Protein 7P0Z (pdb70)

B-factor: mean 45.53, std 8.08, range [36.7, 69.55]

Organism: Mycobacterium marinum (strain ATCC BAA-535 / M) (NCBI:txid216594)

Radius of gyration: 40.21 Å; Cα contacts (8 Å, |Δi|>4): 2198; chains: 7; bounding box: 88×88×90 Å

Secondary structure (DSSP, 8-state):
---HHHHHHHHHHHTS--PPPP---PPPSSS-HHHHHHHHHHHHHHHHHHHHHHHHHHHHHHHHHHHHHHHHTTS-----HHHHHHHHHHH-TTTTHHHHHHHHHHHHHHHHHHTT-GGGPPPSS--SHHHHHHHHHHHHHHHHHHHHHHHHHHHHHHHHHHHHHHHHHHHHS--HHHHHHHHHHTTSTT-HHHHHHHHHHHHHHHHHHHHHHHHHT-PPP--PPPPPPPP-----/---HHHHHHHHHHHTS--PPPP---PPPSSS-HHHHHHHHHHHHHHHHHHHHHHHHHHHHHHHHHHHHHHHHTTS-----HHHHHHHHHHH-TTTTHHHHHHHHHHHHHHHHHHTT-GGGPPPSS--SHHHHHHHHHHHHHHHHHHHHHHHHHHHHHHHHHHHHHHHHHHHHS--HHHHHHHHHHTTSTT-HHHHHHHHHHHHHHHHHHHHHHHHHT-PPP--PPPPPPPP-----/---HHHHHHHHHHHTS--PPPP---PPPSSS-HHHHHHHHHHHHHHHHHHHHHHHHHHHHHHHHHHHHHHHHTTS-----HHHHHHHHHHH-TTTTHHHHHHHHHHHHHHHHHHTT-GGGPPPSS--SHHHHHHHHHHHHHHHHHHHHHHHHHHHHHHHHHHHHHHHHHHHHS--HHHHHHHHHHTTSTT-HHHHHHHHHHHHHHHHHHHHHHHHHT-PPP--PPPPPPPP-----/---HHHHHHHHHHHTS--PPPP---PPPSSS-HHHHHHHHHHHHHHHHHHHHHHHHHHHHHHHHHHHHHHHHTTS-----HHHHHHHHHHH-TTTTHHHHHHHHHHHHHHHHHHTT-GGGPPPSS--SHHHHHHHHHHHHHHHHHHHHHHHHHHHHHHHHHHHHHHHHHHHHS--HHHHHHHHHHTTSTT-HHHHHHHHHHHHHHHHHHHHHHHHHT-PPP--PPPPPPPP-----/---HHHHHHHHHHHTS--PPPP---PPPSSS-HHHHHHHHHHHHHHHHHHHHHHHHHHHHHHHHHHHHHHHHTTS-----HHHHHHHHHHH-TTTTHHHHHHHHHHHHHHHHHHTT-GGGPPPSS--SHHHHHHHHHHHHHHHHHHHHHHHHHHHHHHHHHHHHHHHHHHHHS--HHHHHHHHHHTTSTT-HHHHHHHHHHHHHHHHHHHHHHHHHT-PPP--PPPPPPPP-----/---HHHHHHHHHHHTS--PPPP---PPPSSS-HHHHHHHHHHHHHHHHHHHHHHHHHHHHHHHHHHHHHHHHTTS-----HHHHHHHHHHH-TTTTHHHHHHHHHHHHHHHHHHTT-GGGPPPSS--SHHHHHHHHHHHHHHHHHHHHHHHHHHHHHHHHHHHHHHHHHHHHS--HHHHHHHHHHTTSTT-HHHHHHHHHHHHHHHHHHHHHHHHHT-PPP--PPPPPPPP-----/---HHHHHHHHHHHTS--PPPP---PPPSSS-HHHHHHHHHHHHHHHHHHHHHHHHHHHHHHHHHHHHHHHHTTS-----HHHHHHHHHHH-TTTTHHHHHHHHHHHHHHHHHHTT-GGGPPPSS--SHHHHHHHHHHHHHHHHHHHHHHHHHHHHHHHHHHHHHHHHHHHHS--HHHHHHHHHHTTSTT-HHHHHHHHHHHHHHHHHHHHHHHHHT-PPP--PPPPPPPP-----

GO terms:
  GO:0005576 extracellular region (C, EXP)

Structure (mmCIF, N/CA/C/O backbone):
data_7P0Z
#
_entry.id   7P0Z
#
loop_
_atom_site.group_PDB
_atom_site.id
_atom_site.type_symbol
_atom_site.label_atom_id
_atom_site.label_alt_id
_atom_site.label_comp_id
_atom_site.label_asym_id
_atom_site.label_entity_id
_atom_site.label_seq_id
_atom_site.pdbx_PDB_ins_code
_atom_site.Cartn_x
_atom_site.Cartn_y
_atom_site.Cartn_z
_atom_site.occupancy
_atom_site.B_iso_or_equiv
_atom_site.auth_seq_id
_atom_site.auth_comp_id
_atom_site.auth_asym_id
_atom_site.auth_atom_id
_atom_site.pdbx_PDB_model_num
ATOM 1 N N . THR A 1 10 ? 116.84500 148.70200 144.03100 1.000 54.36467 8 THR A N 1
ATOM 2 C CA . THR A 1 10 ? 116.03400 147.79700 144.82500 1.000 54.36467 8 THR A CA 1
ATOM 3 C C . THR A 1 10 ? 115.14500 146.98100 143.90600 1.000 54.36467 8 THR A C 1
ATOM 4 O O . THR A 1 10 ? 115.63000 146.17400 143.11700 1.000 54.36467 8 THR A O 1
ATOM 8 N N . VAL A 1 11 ? 113.83700 147.19500 144.01200 1.000 51.01414 9 VAL A N 1
ATOM 9 C CA . VAL A 1 11 ? 112.86100 146.56000 143.13800 1.000 51.01414 9 VAL A CA 1
ATOM 10 C C . VAL A 1 11 ? 112.04900 147.64900 142.46900 1.000 51.01414 9 VAL A C 1
ATOM 11 O O . VAL A 1 11 ? 111.46800 148.50200 143.14800 1.000 51.01414 9 VAL A O 1
ATOM 15 N N . ASP A 1 12 ? 111.98200 147.59700 141.14200 1.000 48.04584 10 ASP A N 1
ATOM 16 C CA . ASP A 1 12 ? 111.24700 148.58700 140.36900 1.000 48.04584 10 ASP A CA 1
ATOM 17 C C . ASP A 1 12 ? 109.80800 148.13700 140.19600 1.000 48.04584 10 ASP A C 1
ATOM 18 O O . ASP A 1 12 ? 109.45900 147.45200 139.24500 1.000 48.04584 10 ASP A O 1
ATOM 23 N N . GLN A 1 13 ? 108.96000 148.55700 141.12800 1.000 46.69574 11 GLN A N 1
ATOM 24 C CA . GLN A 1 13 ? 107.53100 148.33800 140.99600 1.000 46.69574 11 GLN A CA 1
ATOM 25 C C . GLN A 1 13 ? 106.96400 149.00400 139.76200 1.000 46.69574 11 GLN A C 1
ATOM 26 O O . GLN A 1 13 ? 105.99100 148.51000 139.18500 1.000 46.69574 11 GLN A O 1
ATOM 32 N N . GLN A 1 14 ? 107.51700 150.14300 139.36800 1.000 44.84127 12 GLN A N 1
ATOM 33 C CA . GLN A 1 14 ? 106.94200 150.85800 138.24500 1.000 44.84127 12 GLN A CA 1
ATOM 34 C C . GLN A 1 14 ? 107.10200 150.07200 136.95700 1.000 44.84127 12 GLN A C 1
ATOM 35 O O . GLN A 1 14 ? 106.21700 150.09500 136.10000 1.000 44.84127 12 GLN A O 1
ATOM 41 N N . GLU A 1 15 ? 108.21600 149.35800 136.80700 1.000 44.25900 13 GLU A N 1
ATOM 42 C CA . GLU A 1 15 ? 108.36500 148.49000 135.65300 1.000 44.25900 13 GLU A CA 1
ATOM 43 C C . GLU A 1 15 ? 107.27700 147.43300 135.62400 1.000 44.25900 13 GLU A C 1
ATOM 44 O O . GLU A 1 15 ? 106.67800 147.17400 134.57800 1.000 44.25900 13 GLU A O 1
ATOM 50 N N . ILE A 1 16 ? 106.99200 146.82600 136.76600 1.000 43.62938 14 ILE A N 1
ATOM 51 C CA . ILE A 1 16 ? 105.96900 145.79600 136.80400 1.000 43.62938 14 ILE A CA 1
ATOM 52 C C . ILE A 1 16 ? 104.60300 146.37300 136.47000 1.000 43.62938 14 ILE A C 1
ATOM 53 O O . ILE A 1 16 ? 103.83600 145.77100 135.72000 1.000 43.62938 14 ILE A O 1
ATOM 58 N N . LEU A 1 17 ? 104.27000 147.53400 137.01800 1.000 42.77313 15 LEU A N 1
ATOM 59 C CA . LEU A 1 17 ? 102.96400 148.10500 136.72000 1.000 42.77313 15 LEU A CA 1
ATOM 60 C C . LEU A 1 17 ? 102.83600 148.47300 135.25200 1.000 42.77313 15 LEU A C 1
ATOM 61 O O . LEU A 1 17 ? 101.78100 148.26700 134.64100 1.000 42.77313 15 LEU A O 1
ATOM 66 N N . ASN A 1 18 ? 103.89100 149.02300 134.66800 1.000 41.63215 16 ASN A N 1
ATOM 67 C CA . ASN A 1 18 ? 103.84300 149.34200 133.25400 1.000 41.63215 16 ASN A CA 1
ATOM 68 C C . ASN A 1 18 ? 103.66900 148.08800 132.41600 1.000 41.63215 16 ASN A C 1
ATOM 69 O O . ASN A 1 18 ? 102.91100 148.08300 131.44400 1.000 41.63215 16 ASN A O 1
ATOM 74 N N . ARG A 1 19 ? 104.35300 147.01500 132.78300 1.000 40.48376 17 ARG A N 1
ATOM 75 C CA . ARG A 1 19 ? 104.20500 145.77500 132.04400 1.000 40.48376 17 ARG A CA 1
ATOM 76 C C . ARG A 1 19 ? 102.80800 145.20300 132.20400 1.000 40.48376 17 ARG A C 1
ATOM 77 O O . ARG A 1 19 ? 102.26600 144.61100 131.27000 1.000 40.48376 17 ARG A O 1
ATOM 85 N N . ALA A 1 20 ? 102.20900 145.36900 133.37800 1.000 41.14127 18 ALA A N 1
ATOM 86 C CA . ALA A 1 20 ? 100.84000 144.91400 133.57200 1.000 41.14127 18 ALA A CA 1
ATOM 87 C C . ALA A 1 20 ? 99.87700 145.66400 132.67200 1.000 41.14127 18 ALA A C 1
ATOM 88 O O . ALA A 1 20 ? 98.97700 145.06600 132.08100 1.000 41.14127 18 ALA A O 1
ATOM 90 N N . ASP A 1 21 ? 100.04200 146.97200 132.55300 1.000 41.58843 19 ASP A N 1
ATOM 91 C CA . ASP A 1 21 ? 99.17800 147.68300 131.62300 1.000 41.58843 19 ASP A CA 1
ATOM 92 C C . ASP A 1 21 ? 99.45100 147.28600 130.18400 1.000 41.58843 19 ASP A C 1
ATOM 93 O O . ASP A 1 21 ? 98.52300 147.21700 129.38100 1.000 41.58843 19 ASP A O 1
ATOM 98 N N . GLU A 1 22 ? 100.70100 147.00900 129.84400 1.000 41.12099 20 GLU A N 1
ATOM 99 C CA . GLU A 1 22 ? 101.02000 146.63700 128.47900 1.000 41.12099 20 GLU A CA 1
ATOM 100 C C . GLU A 1 22 ? 100.47200 145.26600 128.11000 1.000 41.12099 20 GLU A C 1
ATOM 101 O O . GLU A 1 22 ? 100.13200 145.03000 126.95000 1.000 41.12099 20 GLU A O 1
ATOM 107 N N . VAL A 1 23 ? 100.37700 144.35300 129.06600 1.000 41.02301 21 VAL A N 1
ATOM 108 C CA . VAL A 1 23 ? 100.05600 142.99400 128.68400 1.000 41.02301 21 VAL A CA 1
ATOM 109 C C . VAL A 1 23 ? 98.56700 142.83000 128.42900 1.000 41.02301 21 VAL A C 1
ATOM 110 O O . VAL A 1 23 ? 98.16200 141.96000 127.66000 1.000 41.02301 21 VAL A O 1
ATOM 114 N N . GLU A 1 24 ? 97.72800 143.64700 129.05000 1.000 41.01280 22 GLU A N 1
ATOM 115 C CA . GLU A 1 24 ? 96.29700 143.54300 128.86100 1.000 41.01280 22 GLU A CA 1
ATOM 116 C C . GLU A 1 24 ? 95.75400 144.62000 127.94300 1.000 41.01280 22 GLU A C 1
ATOM 117 O O . GLU A 1 24 ? 94.54200 144.79300 127.86600 1.000 41.01280 22 GLU A O 1
ATOM 123 N N . ALA A 1 25 ? 96.61100 145.35200 127.25600 1.000 40.55935 23 ALA A N 1
ATOM 124 C CA . ALA A 1 25 ? 96.11800 146.27200 126.25600 1.000 40.55935 23 ALA A CA 1
ATOM 125 C C . ALA A 1 25 ? 95.45600 145.47900 125.13600 1.000 40.55935 23 ALA A C 1
ATOM 126 O O . ALA A 1 25 ? 95.82700 144.33700 124.88500 1.000 40.55935 23 ALA A O 1
ATOM 128 N N . PRO A 1 26 ? 94.45500 146.04000 124.47100 1.000 39.62088 24 PRO A N 1
ATOM 129 C CA . PRO A 1 26 ? 93.79400 145.29700 123.39700 1.000 39.62088 24 PRO A CA 1
ATOM 130 C C . PRO A 1 26 ? 94.76700 144.90800 122.30500 1.000 39.62088 24 PRO A C 1
ATOM 131 O O . PRO A 1 26 ? 95.65400 145.67000 121.94100 1.000 39.62088 24 PRO A O 1
ATOM 135 N N . MET A 1 27 ? 94.60300 143.70800 121.79400 1.000 40.31943 25 MET A N 1
ATOM 136 C CA . MET A 1 27 ? 95.34900 143.28900 120.62800 1.000 40.31943 25 MET A CA 1
ATOM 137 C C . MET A 1 27 ? 94.56100 143.66100 119.38500 1.000 40.31943 25 MET A C 1
ATOM 138 O O . MET A 1 27 ? 93.55800 144.36800 119.44700 1.000 40.31943 25 MET A O 1
ATOM 143 N N . ALA A 1 28 ? 95.02000 143.19600 118.23900 1.000 37.89151 26 ALA A N 1
ATOM 144 C CA . ALA A 1 28 ? 94.33900 143.49000 116.99300 1.000 37.89151 26 ALA A CA 1
ATOM 145 C C . ALA A 1 28 ? 92.92800 142.93400 117.02200 1.000 37.89151 26 ALA A C 1
ATOM 146 O O . ALA A 1 28 ? 92.64700 141.93200 117.67000 1.000 37.89151 26 ALA A O 1
ATOM 148 N N . THR A 1 29 ? 92.04400 143.60400 116.35200 1.000 37.12919 27 THR A N 1
ATOM 149 C CA . THR A 1 29 ? 90.69000 143.10000 116.23200 1.000 37.12919 27 THR A CA 1
ATOM 150 C C . THR A 1 29 ? 90.61300 142.11700 115.07700 1.000 37.12919 27 THR A C 1
ATOM 151 O O . THR A 1 29 ? 91.07600 142.42600 113.98200 1.000 37.12919 27 THR A O 1
ATOM 155 N N . PRO A 1 30 ? 90.06700 140.93100 115.28600 1.000 36.86403 28 PRO A N 1
ATOM 156 C CA . PRO A 1 30 ? 89.94900 139.96600 114.19900 1.000 36.86403 28 PRO A CA 1
ATOM 157 C C . PRO A 1 30 ? 88.92900 140.41800 113.17300 1.000 36.86403 28 PRO A C 1
ATOM 158 O O . PRO A 1 30 ? 88.04600 141.22500 113.48000 1.000 36.86403 28 PRO A O 1
ATOM 162 N N . PRO A 1 31 ? 89.01500 139.92400 111.94600 1.000 37.61698 29 PRO A N 1
ATOM 163 C CA . PRO A 1 31 ? 88.01600 140.28800 110.93900 1.000 37.61698 29 PRO A CA 1
ATOM 164 C C . PRO A 1 31 ? 86.66300 139.70200 111.27300 1.000 37.61698 29 PRO A C 1
ATOM 165 O O . PRO A 1 31 ? 86.55500 138.68000 111.94400 1.000 37.61698 29 PRO A O 1
ATOM 169 N N . THR A 1 32 ? 85.62100 140.35800 110.79600 1.000 38.22851 30 THR A N 1
ATOM 170 C CA . THR A 1 32 ? 84.27200 139.89300 111.04300 1.000 38.22851 30 THR A CA 1
ATOM 171 C C . THR A 1 32 ? 83.48400 139.62300 109.78300 1.000 38.22851 30 THR A C 1
ATOM 172 O O . THR A 1 32 ? 82.28700 139.36600 109.87200 1.000 38.22851 30 THR A O 1
ATOM 176 N N . ASP A 1 33 ? 84.09800 139.67600 108.62000 1.000 39.70395 31 ASP A N 1
ATOM 177 C CA . ASP A 1 33 ? 83.32300 139.51400 107.41100 1.000 39.70395 31 ASP A CA 1
ATOM 178 C C . ASP A 1 33 ? 82.99100 138.05300 107.17900 1.000 39.70395 31 ASP A C 1
ATOM 179 O O . ASP A 1 33 ? 83.73500 137.15700 107.55900 1.000 39.70395 31 ASP A O 1
ATOM 184 N N . VAL A 1 34 ? 81.85300 137.81600 106.55000 1.000 39.88779 32 VAL A N 1
ATOM 185 C CA . VAL A 1 34 ? 81.30900 136.47500 106.39500 1.000 39.88779 32 VAL A CA 1
ATOM 186 C C . VAL A 1 34 ? 81.55500 136.02800 104.96300 1.000 39.88779 32 VAL A C 1
ATOM 187 O O . VAL A 1 34 ? 81.07900 136.68800 104.03600 1.000 39.88779 32 VAL A O 1
ATOM 191 N N . PRO A 1 35 ? 82.28300 134.94300 104.74000 1.000 40.30145 33 PRO A N 1
ATOM 192 C CA . PRO A 1 35 ? 82.61500 134.53400 103.37300 1.000 40.30145 33 PRO A CA 1
ATOM 193 C C . PRO A 1 35 ? 81.44300 133.82400 102.71000 1.000 40.30145 33 PRO A C 1
ATOM 194 O O . PRO A 1 35 ? 80.81400 132.95400 103.30600 1.000 40.30145 33 PRO A O 1
ATOM 198 N N . GLN A 1 36 ? 81.15400 134.19300 101.47600 1.000 41.27780 34 GLN A N 1
ATOM 199 C CA . GLN A 1 36 ? 80.06100 133.58200 100.73800 1.000 41.27780 34 GLN A CA 1
ATOM 200 C C . GLN A 1 36 ? 80.55000 132.42500 99.88900 1.000 41.27780 34 GLN A C 1
ATOM 201 O O . GLN A 1 36 ? 81.73600 132.28100 99.61100 1.000 41.27780 34 GLN A O 1
ATOM 207 N N . ALA A 1 37 ? 79.61400 131.59600 99.48800 1.000 42.69024 35 ALA A N 1
ATOM 208 C CA . ALA A 1 37 ? 79.93500 130.46500 98.64000 1.000 42.69024 35 ALA A CA 1
ATOM 209 C C . ALA A 1 37 ? 80.42000 130.95800 97.28900 1.000 42.69024 35 ALA A C 1
ATOM 210 O O . ALA A 1 37 ? 79.81400 131.85900 96.71000 1.000 42.69024 35 ALA A O 1
ATOM 212 N N . PRO A 1 38 ? 81.51500 130.42200 96.77500 1.000 43.71812 36 PRO A N 1
ATOM 213 C CA . PRO A 1 38 ? 82.02100 130.88600 95.48100 1.000 43.71812 36 PRO A CA 1
ATOM 214 C C . PRO A 1 38 ? 81.09300 130.59000 94.31800 1.000 43.71812 36 PRO A C 1
ATOM 215 O O . PRO A 1 38 ? 81.10600 131.32900 93.33200 1.000 43.71812 36 PRO A O 1
ATOM 219 N N . SER A 1 39 ? 80.29000 129.53900 94.39700 1.000 44.76408 37 SER A N 1
ATOM 220 C CA . SER A 1 39 ? 79.41500 129.15800 93.31000 1.000 44.76408 37 SER A CA 1
ATOM 221 C C . SER A 1 39 ? 78.08700 128.73500 93.90500 1.000 44.76408 37 SER A C 1
ATOM 222 O O . SER A 1 39 ? 77.79200 129.02100 95.06400 1.000 44.76408 37 SER A O 1
ATOM 225 N N . GLY A 1 40 ? 77.27500 128.06200 93.09900 1.000 44.79360 38 GLY A N 1
ATOM 226 C CA . GLY A 1 40 ? 76.01500 127.52300 93.54000 1.000 44.79360 38 GLY A CA 1
ATOM 227 C C . GLY A 1 40 ? 76.05500 126.07000 93.90500 1.000 44.79360 38 GLY A C 1
ATOM 228 O O . GLY A 1 40 ? 75.04000 125.52600 94.33800 1.000 44.79360 38 GLY A O 1
ATOM 229 N N . LEU A 1 41 ? 77.19700 125.42100 93.76200 1.000 44.45598 39 LEU A N 1
ATOM 230 C CA . LEU A 1 41 ? 77.30000 124.02100 94.11700 1.000 44.45598 39 LEU A CA 1
ATOM 231 C C . LEU A 1 41 ? 77.09000 123.81500 95.60800 1.000 44.45598 39 LEU A C 1
ATOM 232 O O . LEU A 1 41 ? 77.36100 124.69100 96.42400 1.000 44.45598 39 LEU A O 1
ATOM 237 N N . THR A 1 42 ? 76.57600 122.64600 95.96000 1.000 43.10367 40 THR A N 1
ATOM 238 C CA . THR A 1 42 ? 76.27800 122.38100 97.35700 1.000 43.10367 40 THR A CA 1
ATOM 239 C C . THR A 1 42 ? 77.55400 122.25000 98.17700 1.000 43.10367 40 THR A C 1
ATOM 240 O O . THR A 1 42 ? 77.60400 122.68300 99.33200 1.000 43.10367 40 THR A O 1
ATOM 244 N N . ALA A 1 43 ? 78.60000 121.67500 97.59600 1.000 42.56201 41 ALA A N 1
ATOM 245 C CA . ALA A 1 43 ? 79.85800 121.56600 98.31000 1.000 42.56201 41 ALA A CA 1
ATOM 246 C C . ALA A 1 43 ? 80.45000 122.93800 98.57500 1.000 42.56201 41 ALA A C 1
ATOM 247 O O . ALA A 1 43 ? 81.08700 123.15900 99.60500 1.000 42.56201 41 ALA A O 1
ATOM 249 N N . ALA A 1 44 ? 80.25100 123.87100 97.65400 1.000 43.21139 42 ALA A N 1
ATOM 250 C CA . ALA A 1 44 ? 80.73300 125.22300 97.87700 1.000 43.21139 42 ALA A CA 1
ATOM 251 C C . ALA A 1 44 ? 80.02000 125.87100 99.04700 1.000 43.21139 42 ALA A C 1
ATOM 252 O O . ALA A 1 44 ? 80.63900 126.56300 99.85600 1.000 43.21139 42 ALA A O 1
ATOM 254 N N . ASN A 1 45 ? 78.71500 125.67400 99.14600 1.000 43.03542 43 ASN A N 1
ATOM 255 C CA . ASN A 1 45 ? 77.98900 126.23800 100.26500 1.000 43.03542 43 ASN A CA 1
ATOM 256 C C . ASN A 1 45 ? 78.44200 125.61000 101.56900 1.000 43.03542 43 ASN A C 1
ATOM 257 O O . ASN A 1 45 ? 78.59500 126.29900 102.58000 1.000 43.03542 43 ASN A O 1
ATOM 262 N N . ASN A 1 46 ? 78.67200 124.30300 101.55700 1.000 42.68555 44 ASN A N 1
ATOM 263 C CA . ASN A 1 46 ? 79.21300 123.63900 102.73000 1.000 42.68555 44 ASN A CA 1
ATOM 264 C C . ASN A 1 46 ? 80.55000 124.22500 103.12700 1.000 42.68555 44 ASN A C 1
ATOM 265 O O . ASN A 1 46 ? 80.81500 124.42900 104.31000 1.000 42.68555 44 ASN A O 1
ATOM 270 N N . ALA A 1 47 ? 81.41600 124.46900 102.15500 1.000 41.94531 45 ALA A N 1
ATOM 271 C CA . ALA A 1 47 ? 82.72600 125.01200 102.45600 1.000 41.94531 45 ALA A CA 1
ATOM 272 C C . ALA A 1 47 ? 82.61900 126.40500 103.04800 1.000 41.94531 45 ALA A C 1
ATOM 273 O O . ALA A 1 47 ? 83.31700 126.73800 104.00900 1.000 41.94531 45 ALA A O 1
ATOM 275 N N . ALA A 1 48 ? 81.75200 127.23300 102.48800 1.000 41.87135 46 ALA A N 1
ATOM 276 C CA . ALA A 1 48 ? 81.58900 128.57000 103.02800 1.000 41.87135 46 ALA A CA 1
ATOM 277 C C . ALA A 1 48 ? 81.06400 128.52000 104.45100 1.000 41.87135 46 ALA A C 1
ATOM 278 O O . ALA A 1 48 ? 81.50100 129.28700 105.31000 1.000 41.87135 46 ALA A O 1
ATOM 280 N N . GLU A 1 49 ? 80.13000 127.62200 104.72100 1.000 41.72646 47 GLU A N 1
ATOM 281 C CA . GLU A 1 49 ? 79.60700 127.53200 106.07000 1.000 41.72646 47 GLU A CA 1
ATOM 282 C C . GLU A 1 49 ? 80.64200 126.98400 107.03700 1.000 41.72646 47 GLU A C 1
ATOM 283 O O . GLU A 1 49 ? 80.72000 127.43100 108.18200 1.000 41.72646 47 GLU A O 1
ATOM 289 N N . GLN A 1 50 ? 81.45000 126.02800 106.59600 1.000 39.66808 48 GLN A N 1
ATOM 290 C CA . GLN A 1 50 ? 82.53900 125.54400 107.42700 1.000 39.66808 48 GLN A CA 1
ATOM 291 C C . GLN A 1 50 ? 83.49700 126.66900 107.77900 1.000 39.66808 48 GLN A C 1
ATOM 292 O O . GLN A 1 50 ? 83.91400 126.79700 108.93100 1.000 39.66808 48 GLN A O 1
ATOM 298 N N . LEU A 1 51 ? 83.84100 127.50400 106.80100 1.000 39.88554 49 LEU A N 1
ATOM 299 C CA . LEU A 1 51 ? 84.70100 128.64700 107.06800 1.000 39.88554 49 LEU A CA 1
ATOM 300 C C . LEU A 1 51 ? 84.06300 129.61900 108.04000 1.000 39.88554 49 LEU A C 1
ATOM 301 O O . LEU A 1 51 ? 84.73400 130.13600 108.93400 1.000 39.88554 49 LEU A O 1
ATOM 306 N N . ALA A 1 52 ? 82.78100 129.90400 107.87200 1.000 39.21779 50 ALA A N 1
ATOM 307 C CA . ALA A 1 52 ? 82.13300 130.83300 108.78200 1.000 39.21779 50 ALA A CA 1
ATOM 308 C C . ALA A 1 52 ? 82.16000 130.30800 110.20700 1.000 39.21779 50 ALA A C 1
ATOM 309 O O . ALA A 1 52 ? 82.44000 131.05500 111.15100 1.000 39.21779 50 ALA A O 1
ATOM 311 N N . VAL A 1 53 ? 81.89500 129.01800 110.37800 1.000 39.83299 51 VAL A N 1
ATOM 312 C CA . VAL A 1 53 ? 81.89100 128.43600 111.70900 1.000 39.83299 51 VAL A CA 1
ATOM 313 C C . VAL A 1 53 ? 83.28700 128.44800 112.30800 1.000 39.83299 51 VAL A C 1
ATOM 314 O O . VAL A 1 53 ? 83.46500 128.75900 113.49000 1.000 39.83299 51 VAL A O 1
ATOM 318 N N . SER A 1 54 ? 84.29400 128.10900 111.51700 1.000 39.38447 52 SER A N 1
ATOM 319 C CA . SER A 1 54 ? 85.65700 128.14700 112.02000 1.000 39.38447 52 SER A CA 1
ATOM 320 C C . SER A 1 54 ? 86.05300 129.55400 112.43700 1.000 39.38447 52 SER A C 1
ATOM 321 O O . SER A 1 54 ? 86.72000 129.74200 113.45800 1.000 39.38447 52 SER A O 1
ATOM 324 N N . ALA A 1 55 ? 85.65000 130.55500 111.66100 1.000 39.22388 53 ALA A N 1
ATOM 325 C CA . ALA A 1 55 ? 85.95400 131.92800 112.02500 1.000 39.22388 53 ALA A CA 1
ATOM 326 C C . ALA A 1 55 ? 85.29500 132.31400 113.34000 1.000 39.22388 53 ALA A C 1
ATOM 327 O O . ALA A 1 55 ? 85.93100 132.92300 114.20700 1.000 39.22388 53 ALA A O 1
ATOM 329 N N . ASP A 1 56 ? 84.02100 131.97100 113.50100 1.000 40.46446 54 ASP A N 1
ATOM 330 C CA . ASP A 1 56 ? 83.34000 132.22900 114.76200 1.000 40.46446 54 ASP A CA 1
ATOM 331 C C . ASP A 1 56 ? 84.05200 131.56600 115.93200 1.000 40.46446 54 ASP A C 1
ATOM 332 O O . ASP A 1 56 ? 84.20100 132.16400 117.00300 1.000 40.46446 54 ASP A O 1
ATOM 337 N N . ASN A 1 57 ? 84.49700 130.33700 115.74900 1.000 40.39701 55 ASN A N 1
ATOM 338 C CA . ASN A 1 57 ? 85.12900 129.63500 116.85100 1.000 40.39701 55 ASN A CA 1
ATOM 339 C C . ASN A 1 57 ? 86.46500 130.26100 117.21400 1.000 40.39701 55 ASN A C 1
ATOM 340 O O . ASN A 1 57 ? 86.81600 130.36300 118.39800 1.000 40.39701 55 ASN A O 1
ATOM 345 N N . VAL A 1 58 ? 87.20900 130.71300 116.21500 1.000 39.00188 56 VAL A N 1
ATOM 346 C CA . VAL A 1 58 ? 88.46300 131.39100 116.49100 1.000 39.00188 56 VAL A CA 1
ATOM 347 C C . VAL A 1 58 ? 88.21600 132.69600 117.24000 1.000 39.00188 56 VAL A C 1
ATOM 348 O O . VAL A 1 58 ? 88.93500 133.02800 118.18700 1.000 39.00188 56 VAL A O 1
ATOM 352 N N . ARG A 1 59 ? 87.19100 133.44400 116.84600 1.000 38.61355 57 ARG A N 1
ATOM 353 C CA . ARG A 1 59 ? 86.89800 134.68900 117.54600 1.000 38.61355 57 ARG A CA 1
ATOM 354 C C . ARG A 1 59 ? 86.53500 134.43300 119.00500 1.000 38.61355 57 ARG A C 1
ATOM 355 O O . ARG A 1 59 ? 86.96300 135.16600 119.91100 1.000 38.61355 57 ARG A O 1
ATOM 363 N N . LEU A 1 60 ? 85.76600 133.37900 119.24900 1.000 39.00646 58 LEU A N 1
ATOM 364 C CA . LEU A 1 60 ? 85.41200 133.00700 120.60800 1.000 39.00646 58 LEU A CA 1
ATOM 365 C C . LEU A 1 60 ? 86.64400 132.70900 121.45600 1.000 39.00646 58 LEU A C 1
ATOM 366 O O . LEU A 1 60 ? 86.77800 133.18700 122.59400 1.000 39.00646 58 LEU A O 1
ATOM 371 N N . TYR A 1 61 ? 87.56300 131.92100 120.92500 1.000 38.93122 59 TYR A N 1
ATOM 372 C CA . TYR A 1 61 ? 88.74200 131.62900 121.72200 1.000 38.93122 59 TYR A CA 1
ATOM 373 C C . TYR A 1 61 ? 89.62900 132.85000 121.91000 1.000 38.93122 59 TYR A C 1
ATOM 374 O O . TYR A 1 61 ? 90.36700 132.93500 122.89400 1.000 38.93122 59 TYR A O 1
ATOM 383 N N . LEU A 1 62 ? 89.58100 133.79800 120.98600 1.000 38.88458 60 LEU A N 1
ATOM 384 C CA . LEU A 1 62 ? 90.32300 135.02500 121.20200 1.000 38.88458 60 LEU A CA 1
ATOM 385 C C . LEU A 1 62 ? 89.77700 135.78100 122.39900 1.000 38.88458 60 LEU A C 1
ATOM 386 O O . LEU A 1 62 ? 90.54000 136.35100 123.18300 1.000 38.88458 60 LEU A O 1
ATOM 391 N N . GLN A 1 63 ? 88.46100 135.79200 122.56300 1.000 39.78364 61 GLN A N 1
ATOM 392 C CA . GLN A 1 63 ? 87.90100 136.39900 123.76700 1.000 39.78364 61 GLN A CA 1
ATOM 393 C C . GLN A 1 63 ? 88.35200 135.67000 125.02700 1.000 39.78364 61 GLN A C 1
ATOM 394 O O . GLN A 1 63 ? 88.61500 136.29500 126.06700 1.000 39.78364 61 GLN A O 1
ATOM 400 N N . ALA A 1 64 ? 88.46800 134.35300 124.95500 1.000 39.35364 62 ALA A N 1
ATOM 401 C CA . ALA A 1 64 ? 88.99800 133.63500 126.11100 1.000 39.35364 62 ALA A CA 1
ATOM 402 C C . ALA A 1 64 ? 90.41900 134.08800 126.44800 1.000 39.35364 62 ALA A C 1
ATOM 403 O O . ALA A 1 64 ? 90.75500 134.32400 127.61700 1.000 39.35364 62 ALA A O 1
ATOM 405 N N . GLY A 1 65 ? 91.27000 134.20000 125.43400 1.000 40.08749 63 GLY A N 1
ATOM 406 C CA . GLY A 1 65 ? 92.62900 134.65500 125.67400 1.000 40.08749 63 GLY A CA 1
ATOM 407 C C . GLY A 1 65 ? 92.67400 136.05200 126.26200 1.000 40.08749 63 GLY A C 1
ATOM 408 O O . GLY A 1 65 ? 93.52900 136.36900 127.09200 1.000 40.08749 63 GLY A O 1
ATOM 409 N N . GLU A 1 66 ? 91.75300 136.90200 125.83800 1.000 41.04910 64 GLU A N 1
ATOM 410 C CA . GLU A 1 66 ? 91.66300 138.23000 126.41500 1.000 41.04910 64 GLU A CA 1
ATOM 411 C C . GLU A 1 66 ? 91.39200 138.16600 127.91300 1.000 41.04910 64 GLU A C 1
ATOM 412 O O . GLU A 1 66 ? 91.99800 138.90700 128.70100 1.000 41.04910 64 GLU A O 1
ATOM 418 N N . ARG A 1 67 ? 90.49600 137.27900 128.33100 1.000 40.02750 65 ARG A N 1
ATOM 419 C CA . ARG A 1 67 ? 90.28500 137.14200 129.76500 1.000 40.02750 65 ARG A CA 1
ATOM 420 C C . ARG A 1 67 ? 91.54500 136.66100 130.47300 1.000 40.02750 65 ARG A C 1
ATOM 421 O O . ARG A 1 67 ? 91.87100 137.12800 131.57400 1.000 40.02750 65 ARG A O 1
ATOM 429 N N . GLU A 1 68 ? 92.25600 135.71600 129.87600 1.000 40.83487 66 GLU A N 1
ATOM 430 C CA . GLU A 1 68 ? 93.47700 135.25600 130.52400 1.000 40.83487 66 GLU A CA 1
ATOM 431 C C . GLU A 1 68 ? 94.48100 136.38700 130.68300 1.000 40.83487 66 GLU A C 1
ATOM 432 O O . GLU A 1 68 ? 95.20300 136.45300 131.68000 1.000 40.83487 66 GLU A O 1
ATOM 438 N N . ARG A 1 69 ? 94.53900 137.29000 129.72100 1.000 40.41112 67 ARG A N 1
ATOM 439 C CA . ARG A 1 69 ? 95.47900 138.38900 129.85700 1.000 40.41112 67 ARG A CA 1
ATOM 440 C C . ARG A 1 69 ? 95.04600 139.36900 130.93900 1.000 40.41112 67 ARG A C 1
ATOM 441 O O . ARG A 1 69 ? 95.89200 139.92500 131.64300 1.000 40.41112 67 ARG A O 1
ATOM 449 N N . GLN A 1 70 ? 93.74500 139.58700 131.11200 1.000 40.50832 68 GLN A N 1
ATOM 450 C CA . GLN A 1 70 ? 93.33700 140.40200 132.25100 1.000 40.50832 68 GLN A CA 1
ATOM 451 C C . GLN A 1 70 ? 93.75600 139.77200 133.56400 1.000 40.50832 68 GLN A C 1
ATOM 452 O O . GLN A 1 70 ? 94.20900 140.46400 134.48000 1.000 40.50832 68 GLN A O 1
ATOM 458 N N . ARG A 1 71 ? 93.57700 138.46600 133.69100 1.000 40.15599 69 ARG A N 1
ATOM 459 C CA . ARG A 1 71 ? 93.95600 137.82900 134.94000 1.000 40.15599 69 ARG A CA 1
ATOM 460 C C . ARG A 1 71 ? 95.45300 137.90200 135.16400 1.000 40.15599 69 ARG A C 1
ATOM 461 O O . ARG A 1 71 ? 95.90900 138.09900 136.29300 1.000 40.15599 69 ARG A O 1
ATOM 469 N N . LEU A 1 72 ? 96.23300 137.76200 134.10400 1.000 40.40633 70 LEU A N 1
ATOM 470 C CA . LEU A 1 72 ? 97.67200 137.89000 134.24200 1.000 40.40633 70 LEU A CA 1
ATOM 471 C C . LEU A 1 72 ? 98.06500 139.29300 134.68400 1.000 40.40633 70 LEU A C 1
ATOM 472 O O . LEU A 1 72 ? 98.95600 139.46200 135.51900 1.000 40.40633 70 LEU A O 1
ATOM 477 N N . ALA A 1 73 ? 97.41300 140.31200 134.13700 1.000 40.51125 71 ALA A N 1
ATOM 478 C CA . ALA A 1 73 ? 97.70000 141.67300 134.56800 1.000 40.51125 71 ALA A CA 1
ATOM 479 C C . ALA A 1 73 ? 97.34700 141.87800 136.03500 1.000 40.51125 71 ALA A C 1
ATOM 480 O O . ALA A 1 73 ? 98.07800 142.54700 136.77300 1.000 40.51125 71 ALA A O 1
ATOM 482 N N . THR A 1 74 ? 96.22900 141.31300 136.47500 1.000 40.28076 72 THR A N 1
ATOM 483 C CA . THR A 1 74 ? 95.89400 141.39100 137.88600 1.000 40.28076 72 THR A CA 1
ATOM 484 C C . THR A 1 74 ? 96.95000 140.71900 138.74800 1.000 40.28076 72 THR A C 1
ATOM 485 O O . THR A 1 74 ? 97.34600 141.25700 139.78600 1.000 40.28076 72 THR A O 1
ATOM 489 N N . SER A 1 75 ? 97.41900 139.55000 138.34100 1.000 40.25191 73 SER A N 1
ATOM 490 C CA . SER A 1 75 ? 98.45100 138.89200 139.12600 1.000 40.25191 73 SER A CA 1
ATOM 491 C C . SER A 1 75 ? 99.72300 139.72200 139.17600 1.000 40.25191 73 SER A C 1
ATOM 492 O O . SER A 1 75 ? 100.40500 139.75800 140.20100 1.000 40.25191 73 SER A O 1
ATOM 495 N N . LEU A 1 76 ? 100.06700 140.38300 138.07900 1.000 40.56816 74 LEU A N 1
ATOM 496 C CA . LEU A 1 76 ? 101.24500 141.23400 138.09600 1.000 40.56816 74 LEU A CA 1
ATOM 497 C C . LEU A 1 76 ? 101.07200 142.40200 139.04800 1.000 40.56816 74 LEU A C 1
ATOM 498 O O . LEU A 1 76 ? 102.01200 142.78900 139.73700 1.000 40.56816 74 LEU A O 1
ATOM 503 N N . ARG A 1 77 ? 99.88800 142.99500 139.08100 1.000 40.80205 75 ARG A N 1
ATOM 504 C CA . ARG A 1 77 ? 99.66700 144.09500 140.00600 1.000 40.80205 75 ARG A CA 1
ATOM 505 C C . ARG A 1 77 ? 99.75400 143.63300 141.44800 1.000 40.80205 75 ARG A C 1
ATOM 506 O O . ARG A 1 77 ? 100.29300 144.34200 142.30000 1.000 40.80205 75 ARG A O 1
ATOM 514 N N . ASN A 1 78 ? 99.25000 142.44500 141.74100 1.000 41.06635 76 ASN A N 1
ATOM 515 C CA . ASN A 1 78 ? 99.40200 141.92500 143.09000 1.000 41.06635 76 ASN A CA 1
ATOM 516 C C . ASN A 1 78 ? 100.86800 141.69500 143.42600 1.000 41.06635 76 ASN A C 1
ATOM 517 O O . ASN A 1 78 ? 101.34400 142.06300 144.51000 1.000 41.06635 76 ASN A O 1
ATOM 522 N N . ALA A 1 79 ? 101.60300 141.09900 142.49900 1.000 41.52180 77 ALA A N 1
ATOM 523 C CA . ALA A 1 79 ? 103.01800 140.86900 142.72200 1.000 41.52180 77 ALA A CA 1
ATOM 524 C C . ALA A 1 79 ? 103.75600 142.17700 142.95300 1.000 41.52180 77 ALA A C 1
ATOM 525 O O . ALA A 1 79 ? 104.71000 142.23200 143.72700 1.000 41.52180 77 ALA A O 1
ATOM 527 N N . ALA A 1 80 ? 103.34500 143.23200 142.26800 1.000 43.03069 78 ALA A N 1
ATOM 528 C CA . ALA A 1 80 ? 103.94100 144.53200 142.50500 1.000 43.03069 78 ALA A CA 1
ATOM 529 C C . ALA A 1 80 ? 103.60200 145.04500 143.89300 1.000 43.03069 78 ALA A C 1
ATOM 530 O O . ALA A 1 80 ? 104.46000 145.59300 144.58400 1.000 43.03069 78 ALA A O 1
ATOM 532 N N . ALA A 1 81 ? 102.36000 144.86500 144.32200 1.000 43.81298 79 ALA A N 1
ATOM 533 C CA . ALA A 1 81 ? 101.97700 145.29300 145.65200 1.000 43.81298 79 ALA A CA 1
ATOM 534 C C . ALA A 1 81 ? 102.70600 144.52600 146.73300 1.000 43.81298 79 ALA A C 1
ATOM 535 O O . ALA A 1 81 ? 102.67700 144.94400 147.88800 1.000 43.81298 79 ALA A O 1
ATOM 537 N N . ALA A 1 82 ? 103.36100 143.42600 146.39500 1.000 43.66411 80 ALA A N 1
ATOM 538 C CA . ALA A 1 82 ? 104.16500 142.74000 147.39400 1.000 43.66411 80 ALA A CA 1
ATOM 539 C C . ALA A 1 82 ? 105.31900 143.57700 147.93700 1.000 43.66411 80 ALA A C 1
ATOM 540 O O . ALA A 1 82 ? 105.92000 143.18600 148.93400 1.000 43.66411 80 ALA A O 1
ATOM 542 N N . TYR A 1 83 ? 105.68300 144.68300 147.30300 1.000 46.46779 81 TYR A N 1
ATOM 543 C CA . TYR A 1 83 ? 106.82500 145.45700 147.76800 1.000 46.46779 81 TYR A CA 1
ATOM 544 C C . TYR A 1 83 ? 106.42200 146.64900 148.62000 1.000 46.46779 81 TYR A C 1
ATOM 545 O O . TYR A 1 83 ? 106.79700 146.72600 149.78700 1.000 46.46779 81 TYR A O 1
ATOM 554 N N . GLY A 1 84 ? 105.64400 147.56500 148.07900 1.000 51.16415 82 GLY A N 1
ATOM 555 C CA . GLY A 1 84 ? 105.26300 148.70300 148.88000 1.000 51.16415 82 GLY A CA 1
ATOM 556 C C . GLY A 1 84 ? 103.86400 149.13900 148.53200 1.000 51.16415 82 GLY A C 1
ATOM 557 O O . GLY A 1 84 ? 103.20800 148.55900 147.66700 1.000 51.16415 82 GLY A O 1
ATOM 558 N N . GLU A 1 85 ? 103.40600 150.16900 149.23100 1.000 57.81208 83 GLU A N 1
ATOM 559 C CA . GLU A 1 85 ? 102.09400 150.72900 148.95400 1.000 57.81208 83 GLU A CA 1
ATOM 560 C C . GLU A 1 85 ? 102.06200 151.22000 147.51500 1.000 57.81208 83 GLU A C 1
ATOM 561 O O . GLU A 1 85 ? 103.07100 151.66900 146.96900 1.000 57.81208 83 GLU A O 1
ATOM 567 N N . VAL A 1 86 ? 100.90800 151.09900 146.88000 1.000 58.00000 84 VAL A N 1
ATOM 568 C CA . VAL A 1 86 ? 100.78600 151.58000 145.51300 1.000 58.00000 84 VAL A CA 1
ATOM 569 C C . VAL A 1 86 ? 99.88000 152.80000 145.48400 1.000 58.00000 84 VAL A C 1
ATOM 570 O O . VAL A 1 86 ? 98.65700 152.67500 145.54400 1.000 58.00000 84 VAL A O 1
ATOM 574 N N . SER A 1 130 ? 69.39000 112.44800 74.27800 1.000 62.66160 128 SER A N 1
ATOM 575 C CA . SER A 1 130 ? 70.29400 112.91800 75.32200 1.000 62.66160 128 SER A CA 1
ATOM 576 C C . SER A 1 130 ? 69.97400 114.34700 75.69800 1.000 62.66160 128 SER A C 1
ATOM 577 O O . SER A 1 130 ? 70.19100 115.26000 74.90800 1.000 62.66160 128 SER A O 1
ATOM 580 N N . ASP A 1 131 ? 69.46300 114.54500 76.90100 1.000 61.55643 129 ASP A N 1
ATOM 581 C CA . ASP A 1 131 ? 69.16100 115.89200 77.34500 1.000 61.55643 129 ASP A CA 1
ATOM 582 C C . ASP A 1 131 ? 70.34900 116.48700 78.07200 1.000 61.55643 129 ASP A C 1
ATOM 583 O O . ASP A 1 131 ? 71.23800 115.79000 78.56100 1.000 61.55643 129 ASP A O 1
ATOM 588 N N . PHE A 1 132 ? 70.34900 117.80400 78.13300 1.000 60.66615 130 PHE A N 1
ATOM 589 C CA . PHE A 1 132 ? 71.47100 118.55800 78.64200 1.000 60.66615 130 PHE A CA 1
ATOM 590 C C . PHE A 1 132 ? 71.18800 119.14300 80.00600 1.000 60.66615 130 PHE A C 1
ATOM 591 O O . PHE A 1 132 ? 71.90900 120.03800 80.44100 1.000 60.66615 130 PHE A O 1
ATOM 599 N N . THR A 1 133 ? 70.15500 118.66300 80.69000 1.000 58.05095 131 THR A N 1
ATOM 600 C CA . THR A 1 133 ? 69.72000 119.34600 81.89500 1.000 58.05095 131 THR A CA 1
ATOM 601 C C . THR A 1 133 ? 70.63700 119.08200 83.07500 1.000 58.05095 131 THR A C 1
ATOM 602 O O . THR A 1 133 ? 70.79300 119.94900 83.93200 1.000 58.05095 131 THR A O 1
ATOM 606 N N . ASP A 1 134 ? 71.25000 117.91000 83.16300 1.000 56.96717 132 ASP A N 1
ATOM 607 C CA . ASP A 1 134 ? 72.25600 117.75200 84.20400 1.000 56.96717 132 ASP A CA 1
ATOM 608 C C . ASP A 1 134 ? 73.46700 118.62500 83.93300 1.000 56.96717 132 ASP A C 1
ATOM 609 O O . ASP A 1 134 ? 74.00400 119.24700 84.85000 1.000 56.96717 132 ASP A O 1
ATOM 614 N N . LEU A 1 135 ? 73.90600 118.69200 82.68200 1.000 55.44152 133 LEU A N 1
ATOM 615 C CA . LEU A 1 135 ? 75.00000 119.58600 82.33900 1.000 55.44152 133 LEU A CA 1
ATOM 616 C C . LEU A 1 135 ? 74.60400 121.03500 82.54000 1.000 55.44152 133 LEU A C 1
ATOM 617 O O . LEU A 1 135 ? 75.39300 121.83300 83.04700 1.000 55.44152 133 LEU A O 1
ATOM 622 N N . LYS A 1 136 ? 73.39500 121.40400 82.14000 1.000 54.79856 134 LYS A N 1
ATOM 623 C CA . LYS A 1 136 ? 72.98200 122.78700 82.31300 1.000 54.79856 134 LYS A CA 1
ATOM 624 C C . LYS A 1 136 ? 72.86900 123.14500 83.78300 1.000 54.79856 134 LYS A C 1
ATOM 625 O O . LYS A 1 136 ? 73.21300 124.25700 84.17700 1.000 54.79856 134 LYS A O 1
ATOM 631 N N . THR A 1 137 ? 72.41700 122.21300 84.61100 1.000 53.68063 135 THR A N 1
ATOM 632 C CA . THR A 1 137 ? 72.36300 122.46100 86.04200 1.000 53.68063 135 THR A CA 1
ATOM 633 C C . THR A 1 137 ? 73.75500 122.63700 86.61900 1.000 53.68063 135 THR A C 1
ATOM 634 O O . THR A 1 137 ? 74.02400 123.59900 87.34900 1.000 53.68063 135 THR A O 1
ATOM 638 N N . ALA A 1 138 ? 74.65300 121.71100 86.30400 1.000 51.96322 136 ALA A N 1
ATOM 639 C CA . ALA A 1 138 ? 76.01200 121.80500 86.80100 1.000 51.96322 136 ALA A CA 1
ATOM 640 C C . ALA A 1 138 ? 76.64800 123.12300 86.40200 1.000 51.96322 136 ALA A C 1
ATOM 641 O O . ALA A 1 138 ? 77.23300 123.81800 87.23500 1.000 51.96322 136 ALA A O 1
ATOM 643 N N . ALA A 1 139 ? 76.54300 123.48700 85.13200 1.000 50.99587 137 ALA A N 1
ATOM 644 C CA . ALA A 1 139 ? 77.15900 124.72200 84.67400 1.000 50.99587 137 ALA A CA 1
ATOM 645 C C . ALA A 1 139 ? 76.51700 125.93500 85.31400 1.000 50.99587 137 ALA A C 1
ATOM 646 O O . ALA A 1 139 ? 77.21400 126.87700 85.70000 1.000 50.99587 137 ALA A O 1
ATOM 648 N N . THR A 1 140 ? 75.19600 125.94200 85.43100 1.000 50.46593 138 THR A N 1
ATOM 649 C CA . THR A 1 140 ? 74.53800 127.11100 85.98300 1.000 50.46593 138 THR A CA 1
ATOM 650 C C . THR A 1 140 ? 74.97600 127.34300 87.41000 1.000 50.46593 138 THR A C 1
ATOM 651 O O . THR A 1 140 ? 75.25600 128.47600 87.80200 1.000 50.46593 138 THR A O 1
ATOM 655 N N . LYS A 1 141 ? 75.05100 126.27700 88.19500 1.000 48.86711 139 LYS A N 1
ATOM 656 C CA . LYS A 1 141 ? 75.56000 126.40500 89.54900 1.000 48.86711 139 LYS A CA 1
ATOM 657 C C . LYS A 1 141 ? 77.00300 126.87400 89.55100 1.000 48.86711 139 LYS A C 1
ATOM 658 O O . LYS A 1 141 ? 77.35400 127.81600 90.25900 1.000 48.86711 139 LYS A O 1
ATOM 664 N N . LEU A 1 142 ? 77.84400 126.25500 88.73400 1.000 48.08952 140 LEU A N 1
ATOM 665 C CA . LEU A 1 142 ? 79.25300 126.59200 88.75200 1.000 48.08952 140 LEU A CA 1
ATOM 666 C C . LEU A 1 142 ? 79.50800 128.04600 88.39600 1.000 48.08952 140 LEU A C 1
ATOM 667 O O . LEU A 1 142 ? 80.48500 128.63000 88.85900 1.000 48.08952 140 LEU A O 1
ATOM 672 N N . GLU A 1 143 ? 78.67600 128.64800 87.57600 1.000 48.66191 141 GLU A N 1
ATOM 673 C CA . GLU A 1 143 ? 78.95000 130.01700 87.18300 1.000 48.66191 141 GLU A CA 1
ATOM 674 C C . GLU A 1 143 ? 78.17400 131.02900 87.98700 1.000 48.66191 141 GLU A C 1
ATOM 675 O O . GLU A 1 143 ? 78.28400 132.22200 87.72100 1.000 48.66191 141 GLU A O 1
ATOM 681 N N . SER A 1 144 ? 77.40400 130.58900 88.95900 1.000 46.56268 142 SER A N 1
ATOM 682 C CA . SER A 1 144 ? 76.72000 131.51400 89.83000 1.000 46.56268 142 SER A CA 1
ATOM 683 C C . SER A 1 144 ? 77.66000 131.96300 90.95000 1.000 46.56268 142 SER A C 1
ATOM 684 O O . SER A 1 144 ? 78.85000 131.65400 90.96200 1.000 46.56268 142 SER A O 1
ATOM 687 N N . GLY A 1 145 ? 77.12700 132.70200 91.90100 1.000 45.22548 143 GLY A N 1
ATOM 688 C CA . GLY A 1 145 ? 77.92300 133.15100 93.00900 1.000 45.22548 143 GLY A CA 1
ATOM 689 C C . GLY A 1 145 ? 78.84800 134.27700 92.60800 1.000 45.22548 143 GLY A C 1
ATOM 690 O O . GLY A 1 145 ? 78.77300 134.82500 91.51200 1.000 45.22548 143 GLY A O 1
ATOM 691 N N . ASP A 1 146 ? 79.73800 134.62600 93.52300 1.000 44.02732 144 ASP A N 1
ATOM 692 C CA . ASP A 1 146 ? 80.66100 135.71300 93.26300 1.000 44.02732 144 ASP A CA 1
ATOM 693 C C . ASP A 1 146 ? 82.00500 135.22600 92.78300 1.000 44.02732 144 ASP A C 1
ATOM 694 O O . ASP A 1 146 ? 82.91400 136.03800 92.61600 1.000 44.02732 144 ASP A O 1
ATOM 699 N N . GLN A 1 147 ? 82.14500 133.92700 92.57300 1.000 43.94820 145 GLN A N 1
ATOM 700 C CA . GLN A 1 147 ? 83.32400 133.32200 91.98700 1.000 43.94820 145 GLN A CA 1
ATOM 701 C C . GLN A 1 147 ? 84.53900 133.46000 92.87400 1.000 43.94820 145 GLN A C 1
ATOM 702 O O . GLN A 1 147 ? 85.65900 133.25000 92.42500 1.000 43.94820 145 GLN A O 1
ATOM 708 N N . GLY A 1 148 ? 84.33800 133.81300 94.13300 1.000 42.65535 146 GLY A N 1
ATOM 709 C CA . GLY A 1 148 ? 85.39000 133.76600 95.11100 1.000 42.65535 146 GLY A CA 1
ATOM 710 C C . GLY A 1 148 ? 85.93800 135.08100 95.59300 1.000 42.65535 146 GLY A C 1
ATOM 711 O O . GLY A 1 148 ? 86.94200 135.07300 96.30200 1.000 42.65535 146 GLY A O 1
ATOM 712 N N . THR A 1 149 ? 85.33200 136.21000 95.25300 1.000 41.78865 147 THR A N 1
ATOM 713 C CA . THR A 1 149 ? 85.91600 137.46200 95.70900 1.000 41.78865 147 THR A CA 1
ATOM 714 C C . THR A 1 149 ? 85.77000 137.62000 97.21400 1.000 41.78865 147 THR A C 1
ATOM 715 O O . THR A 1 149 ? 86.67700 138.12900 97.87900 1.000 41.78865 147 THR A O 1
ATOM 719 N N . SER A 1 150 ? 84.64100 137.20000 97.77000 1.000 41.68972 148 SER A N 1
ATOM 720 C CA . SER A 1 150 ? 84.49200 137.32300 99.20700 1.000 41.68972 148 SER A CA 1
ATOM 721 C C . SER A 1 150 ? 85.40600 136.35200 99.93500 1.000 41.68972 148 SER A C 1
ATOM 722 O O . SER A 1 150 ? 85.84500 136.63900 101.04700 1.000 41.68972 148 SER A O 1
ATOM 725 N N . MET A 1 151 ? 85.73200 135.22600 99.31600 1.000 42.14388 149 MET A N 1
ATOM 726 C CA . MET A 1 151 ? 86.74600 134.35500 99.88000 1.000 42.14388 149 MET A CA 1
ATOM 727 C C . MET A 1 151 ? 88.09100 135.04400 99.94400 1.000 42.14388 149 MET A C 1
ATOM 728 O O . MET A 1 151 ? 88.83100 134.88100 100.91300 1.000 42.14388 149 MET A O 1
ATOM 733 N N . VAL A 1 152 ? 88.43500 135.80000 98.91200 1.000 40.87338 150 VAL A N 1
ATOM 734 C CA . VAL A 1 152 ? 89.71900 136.47600 98.90600 1.000 40.87338 150 VAL A CA 1
ATOM 735 C C . VAL A 1 152 ? 89.73800 137.60000 99.92600 1.000 40.87338 150 VAL A C 1
ATOM 736 O O . VAL A 1 152 ? 90.74600 137.81400 100.60200 1.000 40.87338 150 VAL A O 1
ATOM 740 N N . ASN A 1 153 ? 88.63300 138.32700 100.07400 1.000 40.76139 151 ASN A N 1
ATOM 741 C CA . ASN A 1 153 ? 88.58100 139.34100 101.11900 1.000 40.76139 151 ASN A CA 1
ATOM 742 C C . ASN A 1 153 ? 88.72100 138.71400 102.49800 1.000 40.76139 151 ASN A C 1
ATOM 743 O O . ASN A 1 153 ? 89.45600 139.22300 103.35100 1.000 40.76139 151 ASN A O 1
ATOM 748 N N . PHE A 1 154 ? 88.02300 137.60500 102.72400 1.000 39.25474 152 PHE A N 1
ATOM 749 C CA . PHE A 1 154 ? 88.13500 136.85200 103.96100 1.000 39.25474 152 PHE A CA 1
ATOM 750 C C . PHE A 1 154 ? 89.57600 136.45200 104.23100 1.000 39.25474 152 PHE A C 1
ATOM 751 O O . PHE A 1 154 ? 90.09700 136.64400 105.33600 1.000 39.25474 152 PHE A O 1
ATOM 759 N N . ALA A 1 155 ? 90.23600 135.89400 103.22600 1.000 39.42017 153 ALA A N 1
ATOM 760 C CA . ALA A 1 155 ? 91.60300 135.43600 103.40300 1.000 39.42017 153 ALA A CA 1
ATOM 761 C C . ALA A 1 155 ? 92.54400 136.59000 103.69400 1.000 39.42017 153 ALA A C 1
ATOM 762 O O . ALA A 1 155 ? 93.45500 136.45900 104.50900 1.000 39.42017 153 ALA A O 1
ATOM 764 N N . ASP A 1 156 ? 92.35800 137.71800 103.01800 1.000 40.56301 154 ASP A N 1
ATOM 765 C CA . ASP A 1 156 ? 93.20400 138.86700 103.28500 1.000 40.56301 154 ASP A CA 1
ATOM 766 C C . ASP A 1 156 ? 93.04800 139.32400 104.71900 1.000 40.56301 154 ASP A C 1
ATOM 767 O O . ASP A 1 156 ? 94.03600 139.59300 105.40500 1.000 40.56301 154 ASP A O 1
ATOM 772 N N . GLY A 1 157 ? 91.80800 139.43200 105.18200 1.000 38.73471 155 GLY A N 1
ATOM 773 C CA . GLY A 1 157 ? 91.58900 139.84000 106.55100 1.000 38.73471 155 GLY A CA 1
ATOM 774 C C . GLY A 1 157 ? 92.25100 138.90500 107.54100 1.000 38.73471 155 GLY A C 1
ATOM 775 O O . GLY A 1 157 ? 92.89700 139.34500 108.49200 1.000 38.73471 155 GLY A O 1
ATOM 776 N N . TRP A 1 158 ? 92.13800 137.60800 107.31000 1.000 38.75742 156 TRP A N 1
ATOM 777 C CA . TRP A 1 158 ? 92.71100 136.69500 108.27900 1.000 38.75742 156 TRP A CA 1
ATOM 778 C C . TRP A 1 158 ? 94.23100 136.62400 108.19100 1.000 38.75742 156 TRP A C 1
ATOM 779 O O . TRP A 1 158 ? 94.88400 136.41400 109.21000 1.000 38.75742 156 TRP A O 1
ATOM 790 N N . ASN A 1 159 ? 94.82100 136.81700 107.01500 1.000 38.91738 157 ASN A N 1
ATOM 791 C CA . ASN A 1 159 ? 96.27100 136.93700 106.94300 1.000 38.91738 157 ASN A CA 1
ATOM 792 C C . ASN A 1 159 ? 96.76700 138.18200 107.65500 1.000 38.91738 157 ASN A C 1
ATOM 793 O O . ASN A 1 159 ? 97.79700 138.14700 108.34000 1.000 38.91738 157 ASN A O 1
ATOM 798 N N . ASN A 1 160 ? 96.06100 139.29500 107.49700 1.000 38.80849 158 ASN A N 1
ATOM 799 C CA . ASN A 1 160 ? 96.43800 140.48300 108.23800 1.000 38.80849 158 ASN A CA 1
ATOM 800 C C . ASN A 1 160 ? 96.38000 140.22000 109.72600 1.000 38.80849 158 ASN A C 1
ATOM 801 O O . ASN A 1 160 ? 97.26400 140.64600 110.46800 1.000 38.80849 158 ASN A O 1
ATOM 806 N N . PHE A 1 161 ? 95.34700 139.51900 110.17800 1.000 38.08947 159 PHE A N 1
ATOM 807 C CA . PHE A 1 161 ? 95.24800 139.21800 111.59500 1.000 38.08947 159 PHE A CA 1
ATOM 808 C C . PHE A 1 161 ? 96.39000 138.32700 112.06500 1.000 38.08947 159 PHE A C 1
ATOM 809 O O . PHE A 1 161 ? 96.94300 138.54300 113.14400 1.000 38.08947 159 PHE A O 1
ATOM 817 N N . ASN A 1 162 ? 96.71600 137.29500 111.29600 1.000 38.73274 160 ASN A N 1
ATOM 818 C CA . ASN A 1 162 ? 97.90900 136.48900 111.53500 1.000 38.73274 160 ASN A CA 1
ATOM 819 C C . ASN A 1 162 ? 99.13500 137.35500 111.80100 1.000 38.73274 160 ASN A C 1
ATOM 820 O O . ASN A 1 162 ? 99.81100 137.22400 112.82800 1.000 38.73274 160 ASN A O 1
ATOM 825 N N . LEU A 1 163 ? 99.43900 138.24400 110.86400 1.000 39.48445 161 LEU A N 1
ATOM 826 C CA . LEU A 1 163 ? 100.63700 139.05300 111.00900 1.000 39.48445 161 LEU A CA 1
ATOM 827 C C . LEU A 1 163 ? 100.54900 139.97700 112.21000 1.000 39.48445 161 LEU A C 1
ATOM 828 O O . LEU A 1 163 ? 101.53300 140.16700 112.93000 1.000 39.48445 161 LEU A O 1
ATOM 833 N N . SER A 1 164 ? 99.38800 140.56800 112.44300 1.000 39.12436 162 SER A N 1
ATOM 834 C CA . SER A 1 164 ? 99.30500 141.52800 113.52300 1.000 39.12436 162 SER A CA 1
ATOM 835 C C . SER A 1 164 ? 99.34800 140.84900 114.88500 1.000 39.12436 162 SER A C 1
ATOM 836 O O . SER A 1 164 ? 99.81100 141.45100 115.85200 1.000 39.12436 162 SER A O 1
ATOM 839 N N . LEU A 1 165 ? 98.89300 139.60800 114.98700 1.000 38.81019 163 LEU A N 1
ATOM 840 C CA . LEU A 1 165 ? 99.13700 138.85300 116.20600 1.000 38.81019 163 LEU A CA 1
ATOM 841 C C . LEU A 1 165 ? 100.61600 138.57700 116.38400 1.000 38.81019 163 LEU A C 1
ATOM 842 O O . LEU A 1 165 ? 101.15700 138.73700 117.47700 1.000 38.81019 163 LEU A O 1
ATOM 847 N N . GLN A 1 166 ? 101.28500 138.15100 115.31800 1.000 39.26727 164 GLN A N 1
ATOM 848 C CA . GLN A 1 166 ? 102.71400 137.90000 115.41700 1.000 39.26727 164 GLN A CA 1
ATOM 849 C C . GLN A 1 166 ? 103.49600 139.13700 115.82200 1.000 39.26727 164 GLN A C 1
ATOM 850 O O . GLN A 1 166 ? 104.52000 139.02500 116.49400 1.000 39.26727 164 GLN A O 1
ATOM 856 N N . ARG A 1 167 ? 103.04200 140.31400 115.44100 1.000 39.38916 165 ARG A N 1
ATOM 857 C CA . ARG A 1 167 ? 103.78400 141.50200 115.81600 1.000 39.38916 165 ARG A CA 1
ATOM 858 C C . ARG A 1 167 ? 103.56100 141.91200 117.25100 1.000 39.38916 165 ARG A C 1
ATOM 859 O O . ARG A 1 167 ? 104.17600 142.87600 117.69600 1.000 39.38916 165 ARG A O 1
ATOM 867 N N . ASP A 1 168 ? 102.68400 141.24800 117.97300 1.000 40.44186 166 ASP A N 1
ATOM 868 C CA . ASP A 1 168 ? 102.24600 141.75100 119.25600 1.000 40.44186 166 ASP A CA 1
ATOM 869 C C . ASP A 1 168 ? 102.66500 140.85700 120.41100 1.000 40.44186 166 ASP A C 1
ATOM 870 O O . ASP A 1 168 ? 101.99200 140.81000 121.43300 1.000 40.44186 166 ASP A O 1
ATOM 875 N N . ILE A 1 169 ? 103.78600 140.16200 120.28600 1.000 40.22275 167 ILE A N 1
ATOM 876 C CA . ILE A 1 169 ? 104.27800 139.35300 121.38400 1.000 40.22275 167 ILE A CA 1
ATOM 877 C C . ILE A 1 169 ? 105.36600 140.05800 122.18100 1.000 40.22275 167 ILE A C 1
ATOM 878 O O . ILE A 1 169 ? 105.93100 139.46200 123.08900 1.000 40.22275 167 ILE A O 1
ATOM 883 N N . LYS A 1 170 ? 105.67100 141.31500 121.86400 1.000 40.32467 168 LYS A N 1
ATOM 884 C CA . LYS A 1 170 ? 106.53200 142.10200 122.74000 1.000 40.32467 168 LYS A CA 1
ATOM 885 C C . LYS A 1 170 ? 105.99500 142.15100 124.14700 1.000 40.32467 168 LYS A C 1
ATOM 886 O O . LYS A 1 170 ? 106.76600 142.15300 125.10500 1.000 40.32467 168 LYS A O 1
ATOM 892 N N . ARG A 1 171 ? 104.68100 142.20700 124.29500 1.000 40.18180 169 ARG A N 1
ATOM 893 C CA . ARG A 1 171 ? 104.09200 142.32200 125.61200 1.000 40.18180 169 ARG A CA 1
ATOM 894 C C . ARG A 1 171 ? 104.39700 141.13400 126.50500 1.000 40.18180 169 ARG A C 1
ATOM 895 O O . ARG A 1 171 ? 104.02400 141.16300 127.67200 1.000 40.18180 169 ARG A O 1
ATOM 903 N N . PHE A 1 172 ? 105.05700 140.09900 126.01300 1.000 39.71270 170 PHE A N 1
ATOM 904 C CA . PHE A 1 172 ? 105.40300 138.97300 126.85900 1.000 39.71270 170 PHE A CA 1
ATOM 905 C C . PHE A 1 172 ? 106.89200 138.82400 127.07500 1.000 39.71270 170 PHE A C 1
ATOM 906 O O . PHE A 1 172 ? 107.32300 137.79200 127.57600 1.000 39.71270 170 PHE A O 1
ATOM 914 N N . ARG A 1 173 ? 107.68300 139.81800 126.71400 1.000 39.09033 171 ARG A N 1
ATOM 915 C CA . ARG A 1 173 ? 109.11400 139.72700 126.91600 1.000 39.09033 171 ARG A CA 1
ATOM 916 C C . ARG A 1 173 ? 109.45100 139.63300 128.39700 1.000 39.09033 171 ARG A C 1
ATOM 917 O O . ARG A 1 173 ? 108.66300 139.98800 129.26800 1.000 39.09033 171 ARG A O 1
ATOM 925 N N . ILE A 1 174 ? 110.64700 139.12300 128.66900 1.000 39.53561 172 ILE A N 1
ATOM 926 C CA . ILE A 1 174 ? 111.16700 139.05400 130.02000 1.000 39.53561 172 ILE A CA 1
ATOM 927 C C . ILE A 1 174 ? 111.34600 140.44700 130.60400 1.000 39.53561 172 ILE A C 1
ATOM 928 O O . ILE A 1 174 ? 111.37000 141.45400 129.89700 1.000 39.53561 172 ILE A O 1
ATOM 933 N N . PHE A 1 175 ? 111.48500 140.49600 131.91500 1.000 40.59522 173 PHE A N 1
ATOM 934 C CA . PHE A 1 175 ? 111.65100 141.75900 132.60700 1.000 40.59522 173 PHE A CA 1
ATOM 935 C C . PHE A 1 175 ? 113.10900 142.17200 132.61600 1.000 40.59522 173 PHE A C 1
ATOM 936 O O . PHE A 1 175 ? 114.00600 141.33700 132.63800 1.000 40.59522 173 PHE A O 1
ATOM 944 N N . GLU A 1 176 ? 113.34000 143.47400 132.60000 1.000 42.63197 174 GLU A N 1
ATOM 945 C CA . GLU A 1 176 ? 114.69500 143.97300 132.78400 1.000 42.63197 174 GLU A CA 1
ATOM 946 C C . GLU A 1 176 ? 115.13600 143.86600 134.23300 1.000 42.63197 174 GLU A C 1
ATOM 947 O O . GLU A 1 176 ? 116.07800 143.14400 134.55500 1.000 42.63197 174 GLU A O 1
ATOM 953 N N . ASN A 1 177 ? 114.44900 144.56300 135.12500 1.000 42.86829 175 ASN A N 1
ATOM 954 C CA . ASN A 1 177 ? 114.94300 144.78000 136.47100 1.000 42.86829 175 ASN A CA 1
ATOM 955 C C . ASN A 1 177 ? 114.22200 143.97800 137.53000 1.000 42.86829 175 ASN A C 1
ATOM 956 O O . ASN A 1 177 ? 114.42500 144.23300 138.71000 1.000 42.86829 175 ASN A O 1
ATOM 961 N N . TRP A 1 178 ? 113.38800 143.03300 137.16900 1.000 41.88460 176 TRP A N 1
ATOM 962 C CA . TRP A 1 178 ? 112.66600 142.28000 138.17100 1.000 41.88460 176 TRP A CA 1
ATOM 963 C C . TRP A 1 178 ? 113.19600 140.86400 138.22200 1.000 41.88460 176 TRP A C 1
ATOM 964 O O . TRP A 1 178 ? 113.45500 140.25600 137.18800 1.000 41.88460 176 TRP A O 1
ATOM 975 N N . GLU A 1 179 ? 113.36300 140.34200 139.42700 1.000 42.58164 177 GLU A N 1
ATOM 976 C CA . GLU A 1 179 ? 114.00900 139.05800 139.58700 1.000 42.58164 177 GLU A CA 1
ATOM 977 C C . GLU A 1 179 ? 113.45300 138.39100 140.83000 1.000 42.58164 177 GLU A C 1
ATOM 978 O O . GLU A 1 179 ? 112.76500 139.01700 141.63000 1.000 42.58164 177 GLU A O 1
ATOM 984 N N . GLY A 1 180 ? 113.70600 137.11000 140.96200 1.000 40.57430 178 GLY A N 1
ATOM 985 C CA . GLY A 1 180 ? 113.20200 136.34000 142.07300 1.000 40.57430 178 GLY A CA 1
ATOM 986 C C . GLY A 1 180 ? 112.16500 135.34000 141.62800 1.000 40.57430 178 GLY A C 1
ATOM 987 O O . GLY A 1 180 ? 111.94300 135.11800 140.43900 1.000 40.57430 178 GLY A O 1
ATOM 988 N N . ASP A 1 181 ? 111.50300 134.73900 142.60800 1.000 40.45164 179 ASP A N 1
ATOM 989 C CA . ASP A 1 181 ? 110.59200 133.64200 142.31200 1.000 40.45164 179 ASP A CA 1
ATOM 990 C C . ASP A 1 181 ? 109.33700 134.12000 141.61000 1.000 40.45164 179 ASP A C 1
ATOM 991 O O . ASP A 1 181 ? 108.88400 133.50200 140.64300 1.000 40.45164 179 ASP A O 1
ATOM 996 N N . ALA A 1 182 ? 108.74500 135.19900 142.09700 1.000 40.32883 180 ALA A N 1
ATOM 997 C CA . ALA A 1 182 ? 107.54800 135.71200 141.46000 1.000 40.32883 180 ALA A CA 1
ATOM 998 C C . ALA A 1 182 ? 107.83500 136.14700 140.03500 1.000 40.32883 180 ALA A C 1
ATOM 999 O O . ALA A 1 182 ? 107.02900 135.91200 139.13600 1.000 40.32883 180 ALA A O 1
ATOM 1001 N N . ALA A 1 183 ? 108.97000 136.79600 139.81500 1.000 40.60200 181 ALA A N 1
ATOM 1002 C CA . ALA A 1 183 ? 109.33000 137.20700 138.46900 1.000 40.60200 181 ALA A CA 1
ATOM 1003 C C . ALA A 1 183 ? 109.51500 136.00600 137.55200 1.000 40.60200 181 ALA A C 1
ATOM 1004 O O . ALA A 1 183 ? 109.05000 136.01600 136.41300 1.000 40.60200 181 ALA A O 1
ATOM 1006 N N . THR A 1 184 ? 110.18100 134.96100 138.02900 1.000 39.46420 182 THR A N 1
ATOM 1007 C CA . THR A 1 184 ? 110.33600 133.77000 137.21200 1.000 39.46420 182 THR A CA 1
ATOM 1008 C C . THR A 1 184 ? 108.98900 133.15600 136.87300 1.000 39.46420 182 THR A C 1
ATOM 1009 O O . THR A 1 184 ? 108.74800 132.75500 135.73000 1.000 39.46420 182 THR A O 1
ATOM 1013 N N . ALA A 1 185 ? 108.09900 133.07600 137.85000 1.000 39.50217 183 ALA A N 1
ATOM 1014 C CA . ALA A 1 185 ? 106.80700 132.46300 137.60600 1.000 39.50217 183 ALA A CA 1
ATOM 1015 C C . ALA A 1 185 ? 105.96900 133.29200 136.64300 1.000 39.50217 183 ALA A C 1
ATOM 1016 O O . ALA A 1 185 ? 105.29000 132.74700 135.76800 1.000 39.50217 183 ALA A O 1
ATOM 1018 N N . CYS A 1 186 ? 106.00800 134.60700 136.78400 1.000 41.12682 184 CYS A N 1
ATOM 1019 C CA . CYS A 1 186 ? 105.27000 135.46800 135.88000 1.000 41.12682 184 CYS A CA 1
ATOM 1020 C C . CYS A 1 186 ? 105.84700 135.42300 134.47500 1.000 41.12682 184 CYS A C 1
ATOM 1021 O O . CYS A 1 186 ? 105.10800 135.50900 133.49400 1.000 41.12682 184 CYS A O 1
ATOM 1024 N N . GLU A 1 187 ? 107.16000 135.30200 134.35500 1.000 40.62547 185 GLU A N 1
ATOM 1025 C CA . GLU A 1 187 ? 107.76000 135.13800 133.04500 1.000 40.62547 185 GLU A CA 1
ATOM 1026 C C . GLU A 1 187 ? 107.33900 133.83000 132.40400 1.000 40.62547 185 GLU A C 1
ATOM 1027 O O . GLU A 1 187 ? 107.07300 133.78500 131.20500 1.000 40.62547 185 GLU A O 1
ATOM 1033 N N . ALA A 1 188 ? 107.26900 132.75900 133.18200 1.000 39.94907 186 ALA A N 1
ATOM 1034 C CA . ALA A 1 188 ? 106.78900 131.50000 132.63100 1.000 39.94907 186 ALA A CA 1
ATOM 1035 C C . ALA A 1 188 ? 105.34800 131.62300 132.16400 1.000 39.94907 186 ALA A C 1
ATOM 1036 O O . ALA A 1 188 ? 104.97300 131.09900 131.10800 1.000 39.94907 186 ALA A O 1
ATOM 1038 N N . SER A 1 189 ? 104.53000 132.32500 132.93100 1.000 40.15258 187 SER A N 1
ATOM 1039 C CA . SER A 1 189 ? 103.14900 132.51500 132.52800 1.000 40.15258 187 SER A CA 1
ATOM 1040 C C . SER A 1 189 ? 103.04000 133.35100 131.25400 1.000 40.15258 187 SER A C 1
ATOM 1041 O O . SER A 1 189 ? 102.26800 133.01800 130.35000 1.000 40.15258 187 SER A O 1
ATOM 1044 N N . MET A 1 190 ? 103.79800 134.44200 131.16300 1.000 41.28744 188 MET A N 1
ATOM 1045 C CA . MET A 1 190 ? 103.79200 135.23500 129.94000 1.000 41.28744 188 MET A CA 1
ATOM 1046 C C . MET A 1 190 ? 104.29600 134.43400 128.75500 1.000 41.28744 188 MET A C 1
ATOM 1047 O O . MET A 1 190 ? 103.79800 134.58600 127.64000 1.000 41.28744 188 MET A O 1
ATOM 1052 N N . ASP A 1 191 ? 105.28700 133.58700 128.97500 1.000 40.91603 189 ASP A N 1
ATOM 1053 C CA . ASP A 1 191 ? 105.77300 132.73400 127.90800 1.000 40.91603 189 ASP A CA 1
ATOM 1054 C C . ASP A 1 191 ? 104.67800 131.79900 127.41600 1.000 40.91603 189 ASP A C 1
ATOM 1055 O O . ASP A 1 191 ? 104.54700 131.55700 126.21400 1.000 40.91603 189 ASP A O 1
ATOM 1060 N N . GLN A 1 192 ? 103.88800 131.26000 128.33300 1.000 40.10850 190 GLN A N 1
ATOM 1061 C CA . GLN A 1 192 ? 102.78200 130.41000 127.92600 1.000 40.10850 190 GLN A CA 1
ATOM 1062 C C . GLN A 1 192 ? 101.75600 131.18200 127.11500 1.000 40.10850 190 GLN A C 1
ATOM 1063 O O . GLN A 1 192 ? 101.23700 130.68000 126.11200 1.000 40.10850 190 GLN A O 1
ATOM 1069 N N . GLN A 1 193 ? 101.42900 132.39100 127.54700 1.000 40.14250 191 GLN A N 1
ATOM 1070 C CA . GLN A 1 193 ? 100.50000 133.19700 126.77200 1.000 40.14250 191 GLN A CA 1
ATOM 1071 C C . GLN A 1 193 ? 101.05100 133.47400 125.38500 1.000 40.14250 191 GLN A C 1
ATOM 1072 O O . GLN A 1 193 ? 100.31100 133.47500 124.40000 1.000 40.14250 191 GLN A O 1
ATOM 1078 N N . LYS A 1 194 ? 102.34800 133.73000 125.29700 1.000 39.92102 192 LYS A N 1
ATOM 1079 C CA . LYS A 1 194 ? 102.98000 133.96400 124.01400 1.000 39.92102 192 LYS A CA 1
ATOM 1080 C C . LYS A 1 194 ? 102.85000 132.74200 123.11900 1.000 39.92102 192 LYS A C 1
ATOM 1081 O O . LYS A 1 194 ? 102.55500 132.86300 121.92500 1.000 39.92102 192 LYS A O 1
ATOM 1087 N N . GLU A 1 195 ? 103.07400 131.55900 123.67600 1.000 40.00799 193 GLU A N 1
ATOM 1088 C CA . GLU A 1 195 ? 102.93900 130.34400 122.88900 1.000 40.00799 193 GLU A CA 1
ATOM 1089 C C . GLU A 1 195 ? 101.52600 130.17500 122.37600 1.000 40.00799 193 GLU A C 1
ATOM 1090 O O . GLU A 1 195 ? 101.31000 129.80100 121.22100 1.000 40.00799 193 GLU A O 1
ATOM 1096 N N . TRP A 1 196 ? 100.55000 130.43700 123.22700 1.000 38.78523 194 TRP A N 1
ATOM 1097 C CA . TRP A 1 196 ? 99.17300 130.31700 122.79400 1.000 38.78523 194 TRP A CA 1
ATOM 1098 C C . TRP A 1 196 ? 98.84900 131.31900 121.69800 1.000 38.78523 194 TRP A C 1
ATOM 1099 O O . TRP A 1 196 ? 98.13000 131.00000 120.75000 1.000 38.78523 194 TRP A O 1
ATOM 1110 N N . ILE A 1 197 ? 99.36000 132.53600 121.81500 1.000 38.68458 195 ILE A N 1
ATOM 1111 C CA . ILE A 1 197 ? 99.11400 133.54500 120.79700 1.000 38.68458 195 ILE A CA 1
ATOM 1112 C C . ILE A 1 197 ? 99.72000 133.12500 119.46500 1.000 38.68458 195 ILE A C 1
ATOM 1113 O O . ILE A 1 197 ? 99.12100 133.32000 118.40900 1.000 38.68458 195 ILE A O 1
ATOM 1118 N N . LEU A 1 198 ? 100.91800 132.56000 119.48900 1.000 38.87656 196 LEU A N 1
ATOM 1119 C CA . LEU A 1 198 ? 101.52100 132.10900 118.24300 1.000 38.87656 196 LEU A CA 1
ATOM 1120 C C . LEU A 1 198 ? 100.72900 130.96900 117.62600 1.000 38.87656 196 LEU A C 1
ATOM 1121 O O . LEU A 1 198 ? 100.55200 130.91600 116.40700 1.000 38.87656 196 LEU A O 1
ATOM 1126 N N . HIS A 1 199 ? 100.22800 130.06000 118.45100 1.000 38.80024 197 HIS A N 1
ATOM 1127 C CA . HIS A 1 199 ? 99.37300 129.00700 117.92900 1.000 38.80024 197 HIS A CA 1
ATOM 1128 C C . HIS A 1 199 ? 98.10000 129.58200 117.31800 1.000 38.80024 197 HIS A C 1
ATOM 1129 O O . HIS A 1 199 ? 97.62200 129.10300 116.28500 1.000 38.80024 197 HIS A O 1
ATOM 1136 N N . MET A 1 200 ? 97.54100 130.61100 117.93700 1.000 39.55361 198 MET A N 1
ATOM 1137 C CA . MET A 1 200 ? 96.33200 131.22000 117.40200 1.000 39.55361 198 MET A CA 1
ATOM 1138 C C . MET A 1 200 ? 96.60600 131.92100 116.08400 1.000 39.55361 198 MET A C 1
ATOM 1139 O O . MET A 1 200 ? 95.76900 131.91300 115.18100 1.000 39.55361 198 MET A O 1
ATOM 1144 N N . ALA A 1 201 ? 97.76700 132.54800 115.96500 1.000 38.95128 199 ALA A N 1
ATOM 1145 C CA . ALA A 1 201 ? 98.14300 133.15500 114.70100 1.000 38.95128 199 ALA A CA 1
ATOM 1146 C C . ALA A 1 201 ? 98.28600 132.10100 113.62300 1.000 38.95128 199 ALA A C 1
ATOM 1147 O O . ALA A 1 201 ? 97.88800 132.31100 112.47500 1.000 38.95128 199 ALA A O 1
ATOM 1149 N N . LYS A 1 202 ? 98.86000 130.96300 113.97800 1.000 39.16543 200 LYS A N 1
ATOM 1150 C CA . LYS A 1 202 ? 98.99300 129.87400 113.02900 1.000 39.16543 200 LYS A CA 1
ATOM 1151 C C . LYS A 1 202 ? 97.63000 129.37200 112.57200 1.000 39.16543 200 LYS A C 1
ATOM 1152 O O . LYS A 1 202 ? 97.43400 129.04800 111.39900 1.000 39.16543 200 LYS A O 1
ATOM 1158 N N . LEU A 1 203 ? 96.67200 129.31000 113.48600 1.000 39.09457 201 LEU A N 1
ATOM 1159 C CA . LEU A 1 203 ? 95.32400 128.91500 113.10700 1.000 39.09457 201 LEU A CA 1
ATOM 1160 C C . LEU A 1 203 ? 94.67800 129.94300 112.19400 1.000 39.09457 201 LEU A C 1
ATOM 1161 O O . LEU A 1 203 ? 93.97500 129.58700 111.24600 1.000 39.09457 201 LEU A O 1
ATOM 1166 N N . SER A 1 204 ? 94.88000 131.22200 112.47800 1.000 39.60871 202 SER A N 1
ATOM 1167 C CA . SER A 1 204 ? 94.39800 132.25900 111.57800 1.000 39.60871 202 SER A CA 1
ATOM 1168 C C . SER A 1 204 ? 94.99000 132.09700 110.19100 1.000 39.60871 202 SER A C 1
ATOM 1169 O O . SER A 1 204 ? 94.29800 132.25800 109.18000 1.000 39.60871 202 SER A O 1
ATOM 1172 N N . ALA A 1 205 ? 96.27800 131.79700 110.12900 1.000 38.95485 203 ALA A N 1
ATOM 1173 C CA . ALA A 1 205 ? 96.91200 131.58100 108.84400 1.000 38.95485 203 ALA A CA 1
ATOM 1174 C C . ALA A 1 205 ? 96.28300 130.40900 108.12000 1.000 38.95485 203 ALA A C 1
ATOM 1175 O O . ALA A 1 205 ? 96.03800 130.47900 106.91900 1.000 38.95485 203 ALA A O 1
ATOM 1177 N N . SER A 1 206 ? 96.02800 129.32100 108.82800 1.000 39.06676 204 SER A N 1
ATOM 1178 C CA . SER A 1 206 ? 95.43400 128.16900 108.17800 1.000 39.06676 204 SER A CA 1
ATOM 1179 C C . SER A 1 206 ? 94.02800 128.48100 107.69200 1.000 39.06676 204 SER A C 1
ATOM 1180 O O . SER A 1 206 ? 93.58800 127.96600 106.66000 1.000 39.06676 204 SER A O 1
ATOM 1183 N N . LEU A 1 207 ? 93.32600 129.33700 108.41200 1.000 39.37152 205 LEU A N 1
ATOM 1184 C CA . LEU A 1 207 ? 92.01900 129.78500 107.97300 1.000 39.37152 205 LEU A CA 1
ATOM 1185 C C . LEU A 1 207 ? 92.11500 130.52300 106.64400 1.000 39.37152 205 LEU A C 1
ATOM 1186 O O . LEU A 1 207 ? 91.37800 130.23500 105.69100 1.000 39.37152 205 LEU A O 1
ATOM 1191 N N . ALA A 1 208 ? 93.03400 131.47800 106.56300 1.000 39.03913 206 ALA A N 1
ATOM 1192 C CA . ALA A 1 208 ? 93.20500 132.21600 105.31800 1.000 39.03913 206 ALA A CA 1
ATOM 1193 C C . ALA A 1 208 ? 93.66400 131.29500 104.20300 1.000 39.03913 206 ALA A C 1
ATOM 1194 O O . ALA A 1 208 ? 93.26600 131.45200 103.04600 1.000 39.03913 206 ALA A O 1
ATOM 1196 N N . LYS A 1 209 ? 94.50100 130.33000 104.53900 1.000 39.23429 207 LYS A N 1
ATOM 1197 C CA . LYS A 1 209 ? 94.97800 129.38400 103.55400 1.000 39.23429 207 LYS A CA 1
ATOM 1198 C C . LYS A 1 209 ? 93.83100 128.58400 102.96000 1.000 39.23429 207 LYS A C 1
ATOM 1199 O O . LYS A 1 209 ? 93.77200 128.37800 101.74700 1.000 39.23429 207 LYS A O 1
ATOM 1205 N N . GLN A 1 210 ? 92.90100 128.13800 103.79700 1.000 39.80455 208 GLN A N 1
ATOM 1206 C CA . GLN A 1 210 ? 91.74400 127.42200 103.28900 1.000 39.80455 208 GLN A CA 1
ATOM 1207 C C . GLN A 1 210 ? 90.88200 128.30600 102.40400 1.000 39.80455 208 GLN A C 1
ATOM 1208 O O . GLN A 1 210 ? 90.36200 127.85400 101.38000 1.000 39.80455 208 GLN A O 1
ATOM 1214 N N . ALA A 1 211 ? 90.68700 129.55800 102.79200 1.000 39.99681 209 ALA A N 1
ATOM 1215 C CA . ALA A 1 211 ? 89.89300 130.43400 101.94100 1.000 39.99681 209 ALA A CA 1
ATOM 1216 C C . ALA A 1 211 ? 90.54600 130.63000 100.57300 1.000 39.99681 209 ALA A C 1
ATOM 1217 O O . ALA A 1 211 ? 89.87100 130.59700 99.53700 1.000 39.99681 209 ALA A O 1
ATOM 1219 N N . ASN A 1 212 ? 91.85800 130.83000 100.55400 1.000 39.92594 210 ASN A N 1
ATOM 1220 C CA . ASN A 1 212 ? 92.56100 130.95200 99.28800 1.000 39.92594 210 ASN A CA 1
ATOM 1221 C C . ASN A 1 212 ? 92.43200 129.68500 98.47400 1.000 39.92594 210 ASN A C 1
ATOM 1222 O O . ASN A 1 212 ? 92.30200 129.73100 97.24800 1.000 39.92594 210 ASN A O 1
ATOM 1227 N N . PHE A 1 213 ? 92.48400 128.54600 99.14000 1.000 40.16618 211 PHE A N 1
ATOM 1228 C CA . PHE A 1 213 ? 92.31800 127.27900 98.46200 1.000 40.16618 211 PHE A CA 1
ATOM 1229 C C . PHE A 1 213 ? 90.96200 127.19600 97.78600 1.000 40.16618 211 PHE A C 1
ATOM 1230 O O . PHE A 1 213 ? 90.84700 126.69000 96.67000 1.000 40.16618 211 PHE A O 1
ATOM 1238 N N . MET A 1 214 ? 89.92200 127.66900 98.45700 1.000 42.20367 212 MET A N 1
ATOM 1239 C CA . MET A 1 214 ? 88.59800 127.63900 97.86100 1.000 42.20367 212 MET A CA 1
ATOM 1240 C C . MET A 1 214 ? 88.51900 128.53600 96.64000 1.000 42.20367 212 MET A C 1
ATOM 1241 O O . MET A 1 214 ? 87.91300 128.17300 95.63000 1.000 42.20367 212 MET A O 1
ATOM 1246 N N . ALA A 1 215 ? 89.12200 129.71300 96.71300 1.000 42.31146 213 ALA A N 1
ATOM 1247 C CA . ALA A 1 215 ? 89.13200 130.58100 95.54200 1.000 42.31146 213 ALA A CA 1
ATOM 1248 C C . ALA A 1 215 ? 89.85800 129.93100 94.36400 1.000 42.31146 213 ALA A C 1
ATOM 1249 O O . ALA A 1 215 ? 89.37700 129.96500 93.22100 1.000 42.31146 213 ALA A O 1
ATOM 1251 N N . GLN A 1 216 ? 91.01000 129.32500 94.61800 1.000 43.67010 214 GLN A N 1
ATOM 1252 C CA . GLN A 1 216 ? 91.72300 128.69100 93.52100 1.000 43.67010 214 GLN A CA 1
ATOM 1253 C C . GLN A 1 216 ? 90.96100 127.49700 92.98000 1.000 43.67010 214 GLN A C 1
ATOM 1254 O O . GLN A 1 216 ? 91.02100 127.21300 91.78500 1.000 43.67010 214 GLN A O 1
ATOM 1260 N N . LEU A 1 217 ? 90.25800 126.77800 93.84500 1.000 43.25588 215 LEU A N 1
ATOM 1261 C CA . LEU A 1 217 ? 89.43700 125.67500 93.38500 1.000 43.25588 215 LEU A CA 1
ATOM 1262 C C . LEU A 1 217 ? 88.33600 126.16400 92.46800 1.000 43.25588 215 LEU A C 1
ATOM 1263 O O . LEU A 1 217 ? 88.02800 125.52400 91.46100 1.000 43.25588 215 LEU A O 1
ATOM 1268 N N . GLN A 1 218 ? 87.72100 127.28500 92.81100 1.000 44.19539 216 GLN A N 1
ATOM 1269 C CA . GLN A 1 218 ? 86.69000 127.82900 91.94800 1.000 44.19539 216 GLN A CA 1
ATOM 1270 C C . GLN A 1 218 ? 87.24800 128.17100 90.57700 1.000 44.19539 216 GLN A C 1
ATOM 1271 O O . GLN A 1 218 ? 86.63200 127.86000 89.55500 1.000 44.19539 216 GLN A O 1
ATOM 1277 N N . LEU A 1 219 ? 88.42100 128.79000 90.52900 1.000 44.39952 217 LEU A N 1
ATOM 1278 C CA . LEU A 1 219 ? 89.00500 129.09300 89.22900 1.000 44.39952 217 LEU A CA 1
ATOM 1279 C C . LEU A 1 219 ? 89.32800 127.82600 88.44900 1.000 44.39952 217 LEU A C 1
ATOM 1280 O O . LEU A 1 219 ? 89.06600 127.74200 87.24200 1.000 44.39952 217 LEU A O 1
ATOM 1285 N N . TRP A 1 220 ? 89.91400 126.84400 89.11400 1.000 44.22002 218 TRP A N 1
ATOM 1286 C CA . TRP A 1 220 ? 90.30100 125.61500 88.44300 1.000 44.22002 218 TRP A CA 1
ATOM 1287 C C . TRP A 1 220 ? 89.09200 124.91100 87.85700 1.000 44.22002 218 TRP A C 1
ATOM 1288 O O . TRP A 1 220 ? 89.12800 124.41000 86.72700 1.000 44.22002 218 TRP A O 1
ATOM 1299 N N . ALA A 1 221 ? 88.00900 124.87200 88.61000 1.000 45.14250 219 ALA A N 1
ATOM 1300 C CA . ALA A 1 221 ? 86.80500 124.23400 88.12900 1.000 45.14250 219 ALA A CA 1
ATOM 1301 C C . ALA A 1 221 ? 86.19100 125.02400 86.99600 1.000 45.14250 219 ALA A C 1
ATOM 1302 O O . ALA A 1 221 ? 85.58900 124.45300 86.08900 1.000 45.14250 219 ALA A O 1
ATOM 1304 N N . ARG A 1 222 ? 86.30500 126.33700 87.04200 1.000 45.91742 220 ARG A N 1
ATOM 1305 C CA . ARG A 1 222 ? 85.64600 127.11900 86.02100 1.000 45.91742 220 ARG A CA 1
ATOM 1306 C C . ARG A 1 222 ? 86.36000 126.99300 84.69000 1.000 45.91742 220 ARG A C 1
ATOM 1307 O O . ARG A 1 222 ? 85.72100 127.00200 83.63900 1.000 45.91742 220 ARG A O 1
ATOM 1315 N N . ARG A 1 223 ? 87.67200 126.87900 84.70100 1.000 46.62511 221 ARG A N 1
ATOM 1316 C CA . ARG A 1 223 ? 88.31400 126.67300 83.41800 1.000 46.62511 221 ARG A CA 1
ATOM 1317 C C . ARG A 1 223 ? 88.44000 125.20500 83.06400 1.000 46.62511 221 ARG A C 1
ATOM 1318 O O . ARG A 1 223 ? 88.95900 124.88400 81.99800 1.000 46.62511 221 ARG A O 1
ATOM 1326 N N . GLY A 1 224 ? 88.02800 124.30200 83.92800 1.000 47.37784 222 GLY A N 1
ATOM 1327 C CA . GLY A 1 224 ? 88.05200 122.91600 83.53700 1.000 47.37784 222 GLY A CA 1
ATOM 1328 C C . GLY A 1 224 ? 86.72600 122.34800 83.12300 1.000 47.37784 222 GLY A C 1
ATOM 1329 O O . GLY A 1 224 ? 86.64900 121.16900 82.78700 1.000 47.37784 222 GLY A O 1
ATOM 1330 N N . HIS A 1 225 ? 85.68000 123.14400 83.13800 1.000 49.28659 223 HIS A N 1
ATOM 1331 C CA . HIS A 1 225 ? 84.33600 122.67800 82.97000 1.000 49.28659 223 HIS A CA 1
ATOM 1332 C C . HIS A 1 225 ? 83.68300 123.39200 81.80600 1.000 49.28659 223 HIS A C 1
ATOM 1333 O O . HIS A 1 225 ? 83.88000 124.59600 81.63400 1.000 49.28659 223 HIS A O 1
ATOM 1340 N N . PRO A 1 226 ? 82.90700 122.67900 80.99600 1.000 52.05500 224 PRO A N 1
ATOM 1341 C CA . PRO A 1 226 ? 82.25600 123.30600 79.84800 1.000 52.05500 224 PRO A CA 1
ATOM 1342 C C . PRO A 1 226 ? 81.31800 124.41800 80.26100 1.000 52.05500 224 PRO A C 1
ATOM 1343 O O . PRO A 1 226 ? 80.51300 124.27100 81.17500 1.000 52.05500 224 PRO A O 1
ATOM 1347 N N . THR A 1 227 ? 81.40000 125.51900 79.53800 1.000 53.70710 225 THR A N 1
ATOM 1348 C CA . THR A 1 227 ? 80.63300 126.70300 79.85100 1.000 53.70710 225 THR A CA 1
ATOM 1349 C C . THR A 1 227 ? 79.14500 126.44200 79.63600 1.000 53.70710 225 THR A C 1
ATOM 1350 O O . THR A 1 227 ? 78.75000 125.48400 78.98300 1.000 53.70710 225 THR A O 1
ATOM 1354 N N . LEU A 1 228 ? 78.31200 127.28800 80.23500 1.000 55.46415 226 LEU A N 1
ATOM 1355 C CA . LEU A 1 228 ? 76.89500 127.27100 79.91500 1.000 55.46415 226 LEU A CA 1
ATOM 1356 C C . LEU A 1 228 ? 76.65600 127.62300 78.45600 1.000 55.46415 226 LEU A C 1
ATOM 1357 O O . LEU A 1 228 ? 75.77000 127.05800 77.80700 1.000 55.46415 226 LEU A O 1
ATOM 1362 N N . ALA A 1 229 ? 77.41800 128.57500 77.92800 1.000 57.19608 227 ALA A N 1
ATOM 1363 C CA . ALA A 1 229 ? 77.30700 128.91100 76.51900 1.000 57.19608 227 ALA A CA 1
ATOM 1364 C C . ALA A 1 229 ? 77.69600 127.73300 75.64000 1.000 57.19608 227 ALA A C 1
ATOM 1365 O O . ALA A 1 229 ? 77.05800 127.48100 74.61700 1.000 57.19608 227 ALA A O 1
ATOM 1367 N N . ASP A 1 230 ? 78.73900 127.00200 76.00900 1.000 57.93123 228 ASP A N 1
ATOM 1368 C CA . ASP A 1 230 ? 79.10800 125.83500 75.21900 1.000 57.93123 228 ASP A CA 1
ATOM 1369 C C . ASP A 1 230 ? 78.03300 124.76700 75.26400 1.000 57.93123 228 ASP A C 1
ATOM 1370 O O . ASP A 1 230 ? 77.84700 124.02600 74.30100 1.000 57.93123 228 ASP A O 1
ATOM 1375 N N . ILE A 1 231 ? 77.32800 124.65600 76.37600 1.000 58.10510 229 ILE A N 1
ATOM 1376 C CA . ILE A 1 231 ? 76.28600 123.64800 76.46500 1.000 58.10510 229 ILE A CA 1
ATOM 1377 C C . ILE A 1 231 ? 75.08600 124.06200 75.63900 1.000 58.10510 229 ILE A C 1
ATOM 1378 O O . ILE A 1 231 ? 74.45800 123.23200 74.97500 1.000 58.10510 229 ILE A O 1
ATOM 1383 N N . VAL A 1 232 ? 74.74900 125.34500 75.65600 1.000 59.06150 230 VAL A N 1
ATOM 1384 C CA . VAL A 1 232 ? 73.67600 125.82600 74.79900 1.000 59.06150 230 VAL A CA 1
ATOM 1385 C C . VAL A 1 232 ? 74.03900 125.64100 73.33500 1.000 59.06150 230 VAL A C 1
ATOM 1386 O O . VAL A 1 232 ? 73.21400 125.21000 72.52000 1.000 59.06150 230 VAL A O 1
ATOM 1390 N N . GLU A 1 233 ? 75.28500 125.92400 72.98400 1.000 61.00111 231 GLU A N 1
ATOM 1391 C CA . GLU A 1 233 ? 75.74600 125.63600 71.63800 1.000 61.00111 231 GLU A CA 1
ATOM 1392 C C . GLU A 1 233 ? 75.57700 124.17300 71.29000 1.000 61.00111 231 GLU A C 1
ATOM 1393 O O . GLU A 1 233 ? 75.04800 123.83600 70.23100 1.000 61.00111 231 GLU A O 1
ATOM 1399 N N . LEU A 1 234 ? 76.07700 123.28600 72.13400 1.000 60.96858 232 LEU A N 1
ATOM 1400 C CA . LEU A 1 234 ? 76.05500 121.88100 71.77700 1.000 60.96858 232 LEU A CA 1
ATOM 1401 C C . LEU A 1 234 ? 74.63000 121.39100 71.62800 1.000 60.96858 232 LEU A C 1
ATOM 1402 O O . LEU A 1 234 ? 74.31900 120.64500 70.70100 1.000 60.96858 232 LEU A O 1
ATOM 1407 N N . GLU A 1 235 ? 73.74100 121.83700 72.50600 1.000 61.65590 233 GLU A N 1
ATOM 1408 C CA . GLU A 1 235 ? 72.34200 121.46200 72.40400 1.000 61.65590 233 GLU A CA 1
ATOM 1409 C C . GLU A 1 235 ? 71.74300 121.92200 71.09000 1.000 61.65590 233 GLU A C 1
ATOM 1410 O O . GLU A 1 235 ? 71.16600 121.12400 70.34000 1.000 61.65590 233 GLU A O 1
ATOM 1416 N N . ARG A 1 236 ? 71.86600 123.21000 70.78400 1.000 61.42532 234 ARG A N 1
ATOM 1417 C CA . ARG A 1 236 ? 71.26500 123.70500 69.55300 1.000 61.42532 234 ARG A CA 1
ATOM 1418 C C . ARG A 1 236 ? 71.85400 123.01000 68.33700 1.000 61.42532 234 ARG A C 1
ATOM 1419 O O . ARG A 1 236 ? 71.13200 122.39100 67.55700 1.000 61.42532 234 ARG A O 1
ATOM 1427 N N . LEU A 1 237 ? 73.17200 123.03000 68.19600 1.000 63.05848 235 LEU A N 1
ATOM 1428 C CA . LEU A 1 237 ? 73.80600 122.28100 67.12400 1.000 63.05848 235 LEU A CA 1
ATOM 1429 C C . LEU A 1 237 ? 73.43200 120.80500 67.14500 1.000 63.05848 235 LEU A C 1
ATOM 1430 O O . LEU A 1 237 ? 73.69100 120.09900 66.17400 1.000 63.05848 235 LEU A O 1
ATOM 1435 N N . ALA A 1 238 ? 72.83400 120.31300 68.21800 1.000 62.96056 236 ALA A N 1
ATOM 1436 C CA . ALA A 1 238 ? 72.21100 119.00300 68.14100 1.000 62.96056 236 ALA A CA 1
ATOM 1437 C C . ALA A 1 238 ? 70.74500 119.07100 67.74700 1.000 62.96056 236 ALA A C 1
ATOM 1438 O O . ALA A 1 238 ? 70.13000 118.02700 67.52700 1.000 62.96056 236 ALA A O 1
ATOM 1440 N N . LYS A 1 239 ? 70.16300 120.26200 67.68100 1.000 64.38236 237 LYS A N 1
ATOM 1441 C CA . LYS A 1 239 ? 68.79300 120.36200 67.19700 1.000 64.38236 237 LYS A CA 1
ATOM 1442 C C . LYS A 1 239 ? 68.71500 120.15600 65.68400 1.000 64.38236 237 LYS A C 1
ATOM 1443 O O . LYS A 1 239 ? 67.67400 119.73600 65.16700 1.000 64.38236 237 LYS A O 1
ATOM 1449 N N . ASP A 1 240 ? 69.79600 120.42100 64.96700 1.000 67.21888 238 ASP A N 1
ATOM 1450 C CA . ASP A 1 240 ? 69.84300 120.19400 63.52600 1.000 67.21888 238 ASP A CA 1
ATOM 1451 C C . ASP A 1 240 ? 70.21200 118.74600 63.23300 1.000 67.21888 238 ASP A C 1
ATOM 1452 O O . ASP A 1 240 ? 71.17900 118.23500 63.80500 1.000 67.21888 238 ASP A O 1
ATOM 1457 N N . PRO A 1 241 ? 69.48900 118.05900 62.33500 1.000 67.71267 239 PRO A N 1
ATOM 1458 C CA . PRO A 1 241 ? 69.76200 116.63700 62.08400 1.000 67.71267 239 PRO A CA 1
ATOM 1459 C C . PRO A 1 241 ? 70.74200 116.40600 60.93600 1.000 67.71267 239 PRO A C 1
ATOM 1460 O O . PRO A 1 241 ? 70.42300 115.78100 59.94200 1.000 67.71267 239 PRO A O 1
ATOM 1464 N N . ASP A 1 242 ? 71.95500 116.91800 61.08100 1.000 67.85743 240 ASP A N 1
ATOM 1465 C CA . ASP A 1 242 ? 73.04800 116.55000 60.19100 1.000 67.85743 240 ASP A CA 1
ATOM 1466 C C . ASP A 1 242 ? 74.34500 116.21900 60.90500 1.000 67.85743 240 ASP A C 1
ATOM 1467 O O . ASP A 1 242 ? 75.21600 115.59300 60.29400 1.000 67.85743 240 ASP A O 1
ATOM 1472 N N . TYR A 1 243 ? 74.51900 116.65100 62.15600 1.000 67.47521 241 TYR A N 1
ATOM 1473 C CA . TYR A 1 243 ? 75.78900 116.59900 62.85700 1.000 67.47521 241 TYR A CA 1
ATOM 1474 C C . TYR A 1 243 ? 75.87500 115.48100 63.87300 1.000 67.47521 241 TYR A C 1
ATOM 1475 O O . TYR A 1 243 ? 76.96400 115.23900 64.39800 1.000 67.47521 241 TYR A O 1
ATOM 1484 N N . GLN A 1 244 ? 74.77000 114.77200 64.11700 1.000 66.84553 242 GLN A N 1
ATOM 1485 C CA . GLN A 1 244 ? 74.65600 113.80900 65.20600 1.000 66.84553 242 GLN A CA 1
ATOM 1486 C C . GLN A 1 244 ? 75.93500 113.03400 65.43000 1.000 66.84553 242 GLN A C 1
ATOM 1487 O O . GLN A 1 244 ? 76.41500 112.92300 66.56300 1.000 66.84553 242 GLN A O 1
ATOM 1493 N N . GLU A 1 245 ? 76.51900 112.52400 64.34000 1.000 68.45612 243 GLU A N 1
ATOM 1494 C CA . GLU A 1 245 ? 77.80700 111.84300 64.40300 1.000 68.45612 243 GLU A CA 1
ATOM 1495 C C . GLU A 1 245 ? 78.80500 112.59000 65.27300 1.000 68.45612 243 GLU A C 1
ATOM 1496 O O . GLU A 1 245 ? 79.71400 111.98200 65.84200 1.000 68.45612 243 GLU A O 1
ATOM 1502 N N . GLN A 1 246 ? 78.66500 113.90200 65.37000 1.000 66.47214 244 GLN A N 1
ATOM 1503 C CA . GLN A 1 246 ? 79.61800 114.71700 66.09600 1.000 66.47214 244 GLN A CA 1
ATOM 1504 C C . GLN A 1 246 ? 79.06000 115.17000 67.43800 1.000 66.47214 244 GLN A C 1
ATOM 1505 O O . GLN A 1 246 ? 79.70400 114.99300 68.47700 1.000 66.47214 244 GLN A O 1
ATOM 1511 N N . ALA A 1 247 ? 77.85000 115.71800 67.42100 1.000 64.25293 245 ALA A N 1
ATOM 1512 C CA . ALA A 1 247 ? 77.24500 116.24800 68.62800 1.000 64.25293 245 ALA A CA 1
ATOM 1513 C C . ALA A 1 247 ? 77.08400 115.18300 69.69700 1.000 64.25293 245 ALA A C 1
ATOM 1514 O O . ALA A 1 247 ? 77.26300 115.46400 70.87800 1.000 64.25293 245 ALA A O 1
ATOM 1516 N N . ILE A 1 248 ? 76.69400 113.97300 69.32400 1.000 63.47370 246 ILE A N 1
ATOM 1517 C CA . ILE A 1 248 ? 76.50000 112.95000 70.34100 1.000 63.47370 246 ILE A CA 1
ATOM 1518 C C . ILE A 1 248 ? 77.82400 112.60700 70.99800 1.000 63.47370 246 ILE A C 1
ATOM 1519 O O . ILE A 1 248 ? 77.91300 112.45100 72.22400 1.000 63.47370 246 ILE A O 1
ATOM 1524 N N . LYS A 1 249 ? 78.87700 112.50900 70.19200 1.000 62.04147 247 LYS A N 1
ATOM 1525 C CA . LYS A 1 249 ? 80.22600 112.34300 70.70900 1.000 62.04147 247 LYS A CA 1
ATOM 1526 C C . LYS A 1 249 ? 80.58800 113.45800 71.68300 1.000 62.04147 247 LYS A C 1
ATOM 1527 O O . LYS A 1 249 ? 81.06100 113.20700 72.79900 1.000 62.04147 247 LYS A O 1
ATOM 1533 N N . LEU A 1 250 ? 80.34500 114.70100 71.28000 1.000 60.72141 248 LEU A N 1
ATOM 1534 C CA . LEU A 1 250 ? 80.68900 115.83600 72.12300 1.000 60.72141 248 LEU A CA 1
ATOM 1535 C C . LEU A 1 250 ? 79.88100 115.83700 73.41200 1.000 60.72141 248 LEU A C 1
ATOM 1536 O O . LEU A 1 250 ? 80.39300 116.21600 74.46600 1.000 60.72141 248 LEU A O 1
ATOM 1541 N N . TYR A 1 251 ? 78.61700 115.44600 73.34500 1.000 59.95189 249 TYR A N 1
ATOM 1542 C CA . TYR A 1 251 ? 77.79800 115.36900 74.54600 1.000 59.95189 249 TYR A CA 1
ATOM 1543 C C . TYR A 1 251 ? 78.38200 114.38300 75.52900 1.000 59.95189 249 TYR A C 1
ATOM 1544 O O . TYR A 1 251 ? 78.46900 114.65600 76.72700 1.000 59.95189 249 TYR A O 1
ATOM 1553 N N . ALA A 1 252 ? 78.75900 113.21100 75.04400 1.000 59.85697 250 ALA A N 1
ATOM 1554 C CA . ALA A 1 252 ? 79.33900 112.24200 75.95500 1.000 59.85697 250 ALA A CA 1
ATOM 1555 C C . ALA A 1 252 ? 80.63600 112.76800 76.54400 1.000 59.85697 250 ALA A C 1
ATOM 1556 O O . ALA A 1 252 ? 80.91800 112.55000 77.72700 1.000 59.85697 250 ALA A O 1
ATOM 1558 N N . GLU A 1 253 ? 81.44400 113.46000 75.74500 1.000 59.44247 251 GLU A N 1
ATOM 1559 C CA . GLU A 1 253 ? 82.69600 113.96700 76.29300 1.000 59.44247 251 GLU A CA 1
ATOM 1560 C C . GLU A 1 253 ? 82.46000 115.04000 77.34700 1.000 59.44247 251 GLU A C 1
ATOM 1561 O O . GLU A 1 253 ? 83.12100 115.05100 78.39100 1.000 59.44247 251 GLU A O 1
ATOM 1567 N N . TYR A 1 254 ? 81.54000 115.96000 77.08300 1.000 56.87747 252 TYR A N 1
ATOM 1568 C CA . TYR A 1 254 ? 81.19100 116.95000 78.08100 1.000 56.87747 252 TYR A CA 1
ATOM 1569 C C . TYR A 1 254 ? 80.72500 116.28400 79.35300 1.000 56.87747 252 TYR A C 1
ATOM 1570 O O . TYR A 1 254 ? 81.14700 116.65200 80.44500 1.000 56.87747 252 TYR A O 1
ATOM 1579 N N . GLN A 1 255 ? 79.82200 115.33400 79.23300 1.000 56.49740 253 GLN A N 1
ATOM 1580 C CA . GLN A 1 255 ? 79.22700 114.74500 80.41400 1.000 56.49740 253 GLN A CA 1
ATOM 1581 C C . GLN A 1 255 ? 80.27900 114.01600 81.22700 1.000 56.49740 253 GLN A C 1
ATOM 1582 O O . GLN A 1 255 ? 80.27700 114.07100 82.46500 1.000 56.49740 253 GLN A O 1
ATOM 1588 N N . GLU A 1 256 ? 81.22500 113.38900 80.54100 1.000 56.60076 254 GLU A N 1
ATOM 1589 C CA . GLU A 1 256 ? 82.39200 112.84500 81.21400 1.000 56.60076 254 GLU A CA 1
ATOM 1590 C C . GLU A 1 256 ? 83.12300 113.91300 82.00200 1.000 56.60076 254 GLU A C 1
ATOM 1591 O O . GLU A 1 256 ? 83.22800 113.82900 83.23100 1.000 56.60076 254 GLU A O 1
ATOM 1597 N N . THR A 1 257 ? 83.66000 114.91200 81.30200 1.000 53.89552 255 THR A N 1
ATOM 1598 C CA . THR A 1 257 ? 84.47100 115.92300 81.96400 1.000 53.89552 255 THR A CA 1
ATOM 1599 C C . THR A 1 257 ? 83.71500 116.57600 83.10900 1.000 53.89552 255 THR A C 1
ATOM 1600 O O . THR A 1 257 ? 84.30800 116.94600 84.11800 1.000 53.89552 255 THR A O 1
ATOM 1604 N N . SER A 1 258 ? 82.41000 116.73100 82.96300 1.000 51.97322 256 SER A N 1
ATOM 1605 C CA . SER A 1 258 ? 81.61600 117.37600 83.98700 1.000 51.97322 256 SER A CA 1
ATOM 1606 C C . SER A 1 258 ? 81.55100 116.53400 85.24300 1.000 51.97322 256 SER A C 1
ATOM 1607 O O . SER A 1 258 ? 81.76600 117.03900 86.34800 1.000 51.97322 256 SER A O 1
ATOM 1610 N N . GLU A 1 259 ? 81.24600 115.24800 85.10300 1.000 51.98326 257 GLU A N 1
ATOM 1611 C CA . GLU A 1 259 ? 81.29800 114.39600 86.27700 1.000 51.98326 257 GLU A CA 1
ATOM 1612 C C . GLU A 1 259 ? 82.68000 114.43500 86.90600 1.000 51.98326 257 GLU A C 1
ATOM 1613 O O . GLU A 1 259 ? 82.81000 114.44600 88.13200 1.000 51.98326 257 GLU A O 1
ATOM 1619 N N . LYS A 1 260 ? 83.71900 114.49500 86.08500 1.000 49.53607 258 LYS A N 1
ATOM 1620 C CA . LYS A 1 260 ? 85.07300 114.43300 86.61400 1.000 49.53607 258 LYS A CA 1
ATOM 1621 C C . LYS A 1 260 ? 85.41000 115.67800 87.42300 1.000 49.53607 258 LYS A C 1
ATOM 1622 O O . LYS A 1 260 ? 85.89300 115.59900 88.56100 1.000 49.53607 258 LYS A O 1
ATOM 1628 N N . VAL A 1 261 ? 85.13700 116.83600 86.84500 1.000 48.48943 259 VAL A N 1
ATOM 1629 C CA . VAL A 1 261 ? 85.36800 118.10400 87.50400 1.000 48.48943 259 VAL A CA 1
ATOM 1630 C C . VAL A 1 261 ? 84.55000 118.21000 88.77500 1.000 48.48943 259 VAL A C 1
ATOM 1631 O O . VAL A 1 261 ? 85.05300 118.64700 89.80800 1.000 48.48943 259 VAL A O 1
ATOM 1635 N N . LEU A 1 262 ? 83.28400 117.82500 88.72800 1.000 48.01022 260 LEU A N 1
ATOM 1636 C CA . LEU A 1 262 ? 82.46100 117.95200 89.91700 1.000 48.01022 260 LEU A CA 1
ATOM 1637 C C . LEU A 1 262 ? 82.87200 116.98700 91.01300 1.000 48.01022 260 LEU A C 1
ATOM 1638 O O . LEU A 1 262 ? 82.75900 117.32600 92.18800 1.000 48.01022 260 LEU A O 1
ATOM 1643 N N . SER A 1 263 ? 83.35400 115.79700 90.67900 1.000 47.66042 261 SER A N 1
ATOM 1644 C CA . SER A 1 263 ? 83.84400 114.92600 91.73600 1.000 47.66042 261 SER A CA 1
ATOM 1645 C C . SER A 1 263 ? 85.07400 115.52500 92.39700 1.000 47.66042 261 SER A C 1
ATOM 1646 O O . SER A 1 263 ? 85.19700 115.52100 93.62900 1.000 47.66042 261 SER A O 1
ATOM 1649 N N . GLU A 1 264 ? 86.00200 116.03300 91.58900 1.000 46.80735 262 GLU A N 1
ATOM 1650 C CA . GLU A 1 264 ? 87.14900 116.73900 92.14300 1.000 46.80735 262 GLU A CA 1
ATOM 1651 C C . GLU A 1 264 ? 86.70200 117.87000 93.05700 1.000 46.80735 262 GLU A C 1
ATOM 1652 O O . GLU A 1 264 ? 87.19100 118.01600 94.18100 1.000 46.80735 262 GLU A O 1
ATOM 1658 N N . TYR A 1 265 ? 85.77100 118.68000 92.57500 1.000 45.42700 263 TYR A N 1
ATOM 1659 C CA . TYR A 1 265 ? 85.29000 119.81800 93.33100 1.000 45.42700 263 TYR A CA 1
ATOM 1660 C C . TYR A 1 265 ? 84.69000 119.38700 94.64900 1.000 45.42700 263 TYR A C 1
ATOM 1661 O O . TYR A 1 265 ? 84.91300 120.02300 95.67600 1.000 45.42700 263 TYR A O 1
ATOM 1670 N N . ASN A 1 266 ? 83.91400 118.31900 94.63700 1.000 45.23910 264 ASN A N 1
ATOM 1671 C CA . ASN A 1 266 ? 83.21300 117.93100 95.83900 1.000 45.23910 264 ASN A CA 1
ATOM 1672 C C . ASN A 1 266 ? 84.15900 117.36400 96.86500 1.000 45.23910 264 ASN A C 1
ATOM 1673 O O . ASN A 1 266 ? 83.95000 117.54300 98.06400 1.000 45.23910 264 ASN A O 1
ATOM 1678 N N . THR A 1 267 ? 85.20800 116.68700 96.43500 1.000 43.76409 265 THR A N 1
ATOM 1679 C CA . THR A 1 267 ? 86.06300 116.16200 97.48100 1.000 43.76409 265 THR A CA 1
ATOM 1680 C C . THR A 1 267 ? 87.03200 117.20800 97.99400 1.000 43.76409 265 THR A C 1
ATOM 1681 O O . THR A 1 267 ? 87.30300 117.25900 99.19200 1.000 43.76409 265 THR A O 1
ATOM 1685 N N . LYS A 1 268 ? 87.57000 118.04600 97.12400 1.000 42.24341 266 LYS A N 1
ATOM 1686 C CA . LYS A 1 268 ? 88.53600 119.01000 97.61000 1.000 42.24341 266 LYS A CA 1
ATOM 1687 C C . LYS A 1 268 ? 87.88700 120.14900 98.37000 1.000 42.24341 266 LYS A C 1
ATOM 1688 O O . LYS A 1 268 ? 88.56000 120.80300 99.16000 1.000 42.24341 266 LYS A O 1
ATOM 1694 N N . ALA A 1 269 ? 86.61000 120.39000 98.16800 1.000 42.57811 267 ALA A N 1
ATOM 1695 C CA . ALA A 1 269 ? 85.92000 121.42600 98.90600 1.000 42.57811 267 ALA A CA 1
ATOM 1696 C C . ALA A 1 269 ? 85.44300 120.96300 100.25700 1.000 42.57811 267 ALA A C 1
ATOM 1697 O O . ALA A 1 269 ? 84.57400 121.59800 100.84300 1.000 42.57811 267 ALA A O 1
ATOM 1699 N N . ASP A 1 270 ? 85.96800 119.87300 100.76400 1.000 42.35951 268 ASP A N 1
ATOM 1700 C CA . ASP A 1 270 ? 85.61300 119.37800 102.08100 1.000 42.35951 268 ASP A CA 1
ATOM 1701 C C . ASP A 1 270 ? 86.67300 119.86200 103.05900 1.000 42.35951 268 ASP A C 1
ATOM 1702 O O . ASP A 1 270 ? 87.75200 119.28100 103.15700 1.000 42.35951 268 ASP A O 1
ATOM 1707 N N . LEU A 1 271 ? 86.36400 120.93000 103.77700 1.000 40.99139 269 LEU A N 1
ATOM 1708 C CA . LEU A 1 271 ? 87.35200 121.62300 104.58200 1.000 40.99139 269 LEU A CA 1
ATOM 1709 C C . LEU A 1 271 ? 87.40700 121.08500 105.99600 1.000 40.99139 269 LEU A C 1
ATOM 1710 O O . LEU A 1 271 ? 86.38500 120.74700 106.58500 1.000 40.99139 269 LEU A O 1
ATOM 1715 N N . GLU A 1 272 ? 88.60700 121.00000 106.52200 1.000 40.56691 270 GLU A N 1
ATOM 1716 C CA . GLU A 1 272 ? 88.78300 120.62100 107.90500 1.000 40.56691 270 GLU A CA 1
ATOM 1717 C C . GLU A 1 272 ? 88.23500 121.70600 108.82400 1.000 40.56691 270 GLU A C 1
ATOM 1718 O O . GLU A 1 272 ? 88.42400 122.88900 108.56700 1.000 40.56691 270 GLU A O 1
ATOM 1724 N N . PRO A 1 273 ? 87.55300 121.34000 109.89200 1.000 39.44898 271 PRO A N 1
ATOM 1725 C CA . PRO A 1 273 ? 87.24200 122.32000 110.92900 1.000 39.44898 271 PRO A CA 1
ATOM 1726 C C . PRO A 1 273 ? 88.49300 122.73700 111.67500 1.000 39.44898 271 PRO A C 1
ATOM 1727 O O . PRO A 1 273 ? 89.50300 122.04100 111.70000 1.000 39.44898 271 PRO A O 1
ATOM 1731 N N . VAL A 1 274 ? 88.41700 123.90100 112.28900 1.000 39.61355 272 VAL A N 1
ATOM 1732 C CA . VAL A 1 274 ? 89.52400 124.47000 113.03900 1.000 39.61355 272 VAL A CA 1
ATOM 1733 C C . VAL A 1 274 ? 89.09400 124.54400 114.48800 1.000 39.61355 272 VAL A C 1
ATOM 1734 O O . VAL A 1 274 ? 88.20400 125.32700 114.81500 1.000 39.61355 272 VAL A O 1
ATOM 1738 N N . ASN A 1 275 ? 89.71000 123.75000 115.36200 1.000 39.13222 273 ASN A N 1
ATOM 1739 C CA . ASN A 1 275 ? 89.37800 123.91100 116.76900 1.000 39.13222 273 ASN A CA 1
ATOM 1740 C C . ASN A 1 275 ? 90.53600 124.51700 117.53400 1.000 39.13222 273 ASN A C 1
ATOM 1741 O O . ASN A 1 275 ? 91.60800 123.91500 117.64200 1.000 39.13222 273 ASN A O 1
ATOM 1746 N N . PRO A 1 276 ? 90.34300 125.69800 118.08900 1.000 38.92996 274 PRO A N 1
ATOM 1747 C CA . PRO A 1 276 ? 91.40200 126.35800 118.83000 1.000 38.92996 274 PRO A CA 1
ATOM 1748 C C . PRO A 1 276 ? 91.55700 125.74800 120.20500 1.000 38.92996 274 PRO A C 1
ATOM 1749 O O . PRO A 1 276 ? 90.56000 125.43300 120.86200 1.000 38.92996 274 PRO A O 1
ATOM 1753 N N . PRO A 1 277 ? 92.77700 125.56300 120.67400 1.000 38.57650 275 PRO A N 1
ATOM 1754 C CA . PRO A 1 277 ? 92.96400 125.17600 122.07000 1.000 38.57650 275 PRO A CA 1
ATOM 1755 C C . PRO A 1 277 ? 92.62000 126.33700 122.97200 1.000 38.57650 275 PRO A C 1
ATOM 1756 O O . PRO A 1 277 ? 92.75100 127.49900 122.60100 1.000 38.57650 275 PRO A O 1
ATOM 1760 N N . LYS A 1 278 ? 92.15400 126.02400 124.16000 1.000 39.04899 276 LYS A N 1
ATOM 1761 C CA . LYS A 1 278 ? 91.89100 127.09400 125.08900 1.000 39.04899 276 LYS A CA 1
ATOM 1762 C C . LYS A 1 278 ? 93.21200 127.62300 125.62500 1.000 39.04899 276 LYS A C 1
ATOM 1763 O O . LYS A 1 278 ? 94.20400 126.89900 125.67900 1.000 39.04899 276 LYS A O 1
ATOM 1769 N N . PRO A 1 279 ? 93.26000 128.89700 125.98500 1.000 38.63154 277 PRO A N 1
ATOM 1770 C CA . PRO A 1 279 ? 94.50800 129.46600 126.45200 1.000 38.63154 277 PRO A CA 1
ATOM 1771 C C . PRO A 1 279 ? 94.90200 128.88100 127.79300 1.000 38.63154 277 PRO A C 1
ATOM 1772 O O . PRO A 1 279 ? 94.03800 128.54700 128.61700 1.000 38.63154 277 PRO A O 1
ATOM 1776 N N . PRO A 1 280 ? 96.19200 128.73500 128.05600 1.000 38.52176 278 PRO A N 1
ATOM 1777 C CA . PRO A 1 280 ? 96.62300 128.25400 129.36800 1.000 38.52176 278 PRO A CA 1
ATOM 1778 C C . PRO A 1 280 ? 96.17600 129.20600 130.45700 1.000 38.52176 278 PRO A C 1
ATOM 1779 O O . PRO A 1 280 ? 96.05400 130.40900 130.24800 1.000 38.52176 278 PRO A O 1
ATOM 1783 N N . ALA A 1 281 ? 95.89000 128.64700 131.61600 1.000 38.90685 279 ALA A N 1
ATOM 1784 C CA . ALA A 1 281 ? 95.45900 129.46600 132.73200 1.000 38.90685 279 ALA A CA 1
ATOM 1785 C C . ALA A 1 281 ? 96.56700 130.41800 133.13300 1.000 38.90685 279 ALA A C 1
ATOM 1786 O O . ALA A 1 281 ? 97.73700 130.04500 133.16800 1.000 38.90685 279 ALA A O 1
ATOM 1788 N N . ALA A 1 282 ? 96.19700 131.65700 133.40400 1.000 39.48759 280 ALA A N 1
ATOM 1789 C CA . ALA A 1 282 ? 97.14900 132.61600 133.92500 1.000 39.48759 280 ALA A CA 1
ATOM 1790 C C . ALA A 1 282 ? 97.58100 132.22300 135.32600 1.000 39.48759 280 ALA A C 1
ATOM 1791 O O . ALA A 1 282 ? 96.83900 131.58500 136.06600 1.000 39.48759 280 ALA A O 1
ATOM 1793 N N . ILE A 1 283 ? 98.79600 132.60100 135.69000 1.000 38.78676 281 ILE A N 1
ATOM 1794 C CA . ILE A 1 283 ? 99.22600 132.39700 137.05900 1.000 38.78676 281 ILE A CA 1
ATOM 1795 C C . ILE A 1 283 ? 98.42500 133.30100 137.98200 1.000 38.78676 281 ILE A C 1
ATOM 1796 O O . ILE A 1 283 ? 98.10900 134.44300 137.64300 1.000 38.78676 281 ILE A O 1
ATOM 1801 N N . LYS A 1 284 ? 98.04900 132.78300 139.13900 1.000 38.78111 282 LYS A N 1
ATOM 1802 C CA . LYS A 1 284 ? 97.28600 133.55700 140.10200 1.000 38.78111 282 LYS A CA 1
ATOM 1803 C C . LYS A 1 284 ? 98.18100 134.00200 141.24400 1.000 38.78111 282 LYS A C 1
ATOM 1804 O O . LYS A 1 284 ? 98.86800 133.18600 141.85700 1.000 38.78111 282 LYS A O 1
ATOM 1810 N N . ILE A 1 285 ? 98.19200 135.29900 141.50100 1.000 39.65651 283 ILE A N 1
ATOM 1811 C CA . ILE A 1 285 ? 98.90200 135.87500 142.62600 1.000 39.65651 283 ILE A CA 1
ATOM 1812 C C . ILE A 1 285 ? 97.88200 136.64200 143.43500 1.000 39.65651 283 ILE A C 1
ATOM 1813 O O . ILE A 1 285 ? 97.27700 137.58900 142.93000 1.000 39.65651 283 ILE A O 1
ATOM 1818 N N . ASP A 1 286 ? 97.69800 136.25500 144.68300 1.000 41.78113 284 ASP A N 1
ATOM 1819 C CA . ASP A 1 286 ? 96.72600 136.93800 145.50500 1.000 41.78113 284 ASP A CA 1
ATOM 1820 C C . ASP A 1 286 ? 97.26800 138.27000 145.98800 1.000 41.78113 284 ASP A C 1
ATOM 1821 O O . ASP A 1 286 ? 98.47600 138.43800 146.12800 1.000 41.78113 284 ASP A O 1
ATOM 1826 N N . PRO A 1 287 ? 96.39200 139.22800 146.26900 1.000 41.58566 285 PRO A N 1
ATOM 1827 C CA . PRO A 1 287 ? 96.85100 140.45800 146.88200 1.000 41.58566 285 PRO A CA 1
ATOM 1828 C C . PRO A 1 287 ? 97.46500 140.16100 148.23300 1.000 41.58566 285 PRO A C 1
ATOM 1829 O O . PRO A 1 287 ? 97.07000 139.20100 148.91700 1.000 41.58566 285 PRO A O 1
ATOM 1833 N N . PRO A 1 288 ? 98.46200 140.92600 148.63500 1.000 42.79213 286 PRO A N 1
ATOM 1834 C CA . PRO A 1 288 ? 99.13000 140.82100 149.92500 1.000 42.79213 286 PRO A CA 1
ATOM 1835 C C . PRO A 1 288 ? 98.16600 140.98200 151.10400 1.000 42.79213 286 PRO A C 1
ATOM 1836 O O . PRO A 1 288 ? 97.19600 141.73500 151.02000 1.000 42.79213 286 PRO A O 1
ATOM 1840 N N . THR B 1 10 ? 80.25300 140.79900 144.03000 1.000 53.18373 8 THR B N 1
ATOM 1841 C CA . THR B 1 10 ? 80.45400 139.60000 144.82500 1.000 53.18373 8 THR B CA 1
ATOM 1842 C C . THR B 1 10 ? 80.53700 138.39700 143.90600 1.000 53.18373 8 THR B C 1
ATOM 1843 O O . THR B 1 10 ? 81.47100 138.27200 143.11600 1.000 53.18373 8 THR B O 1
ATOM 1847 N N . VAL B 1 11 ? 79.55500 137.50700 144.01100 1.000 50.51981 9 VAL B N 1
ATOM 1848 C CA . VAL B 1 11 ? 79.44300 136.34900 143.13800 1.000 50.51981 9 VAL B CA 1
ATOM 1849 C C . VAL B 1 11 ? 78.08600 136.39200 142.46900 1.000 50.51981 9 VAL B C 1
ATOM 1850 O O . VAL B 1 11 ? 77.05600 136.47000 143.14800 1.000 50.51981 9 VAL B O 1
ATOM 1854 N N . ASP B 1 12 ? 78.08400 136.30800 141.14200 1.000 47.47270 10 ASP B N 1
ATOM 1855 C CA . ASP B 1 12 ? 76.85200 136.35000 140.36900 1.000 47.47270 10 ASP B CA 1
ATOM 1856 C C . ASP B 1 12 ? 76.30600 134.94500 140.19600 1.000 47.47270 10 ASP B C 1
ATOM 1857 O O . ASP B 1 12 ? 76.62500 134.24400 139.24500 1.000 47.47270 10 ASP B O 1
ATOM 1862 N N . GLN B 1 13 ? 75.44900 134.54300 141.12800 1.000 46.40208 11 GLN B N 1
ATOM 1863 C CA . GLN B 1 13 ? 74.73000 133.29000 140.99600 1.000 46.40208 11 GLN B CA 1
ATOM 1864 C C . GLN B 1 13 ? 73.85500 133.26200 139.76100 1.000 46.40208 11 GLN B C 1
ATOM 1865 O O . GLN B 1 13 ? 73.63500 132.19300 139.18500 1.000 46.40208 11 GLN B O 1
ATOM 1871 N N . GLN B 1 14 ? 73.30900 134.40400 139.36800 1.000 44.84419 12 GLN B N 1
ATOM 1872 C CA . GLN B 1 14 ? 72.39200 134.40100 138.24500 1.000 44.84419 12 GLN B CA 1
ATOM 1873 C C . GLN B 1 14 ? 73.10700 134.03600 136.95700 1.000 44.84419 12 GLN B C 1
ATOM 1874 O O . GLN B 1 14 ? 72.53700 133.35800 136.10000 1.000 44.84419 12 GLN B O 1
ATOM 1880 N N . GLU B 1 15 ? 74.35900 134.46100 136.80600 1.000 44.28565 13 GLU B N 1
ATOM 1881 C CA . GLU B 1 15 ? 75.13100 134.03700 135.65300 1.000 44.28565 13 GLU B CA 1
ATOM 1882 C C . GLU B 1 15 ? 75.27900 132.52600 135.62300 1.000 44.28565 13 GLU B C 1
ATOM 1883 O O . GLU B 1 15 ? 75.10800 131.89700 134.57700 1.000 44.28565 13 GLU B O 1
ATOM 1889 N N . ILE B 1 16 ? 75.57600 131.92600 136.76500 1.000 43.81246 14 ILE B N 1
ATOM 1890 C CA . ILE B 1 16 ? 75.74300 130.48300 136.80400 1.000 43.81246 14 ILE B CA 1
ATOM 1891 C C . ILE B 1 16 ? 74.44000 129.77600 136.47000 1.000 43.81246 14 ILE B C 1
ATOM 1892 O O . ILE B 1 16 ? 74.43200 128.80000 135.72000 1.000 43.81246 14 ILE B O 1
ATOM 1897 N N . LEU B 1 17 ? 73.32500 130.23900 137.01800 1.000 43.14125 15 LEU B N 1
ATOM 1898 C CA . LEU B 1 17 ? 72.06400 129.57400 136.72000 1.000 43.14125 15 LEU B CA 1
ATOM 1899 C C . LEU B 1 17 ? 71.69700 129.70300 135.25200 1.000 43.14125 15 LEU B C 1
ATOM 1900 O O . LEU B 1 17 ? 71.19900 128.75000 134.64100 1.000 43.14125 15 LEU B O 1
ATOM 1905 N N . ASN B 1 18 ? 71.92500 130.87100 134.66800 1.000 42.05310 16 ASN B N 1
ATOM 1906 C CA . ASN B 1 18 ? 71.64500 131.03200 133.25400 1.000 42.05310 16 ASN B CA 1
ATOM 1907 C C . ASN B 1 18 ? 72.51700 130.11500 132.41600 1.000 42.05310 16 ASN B C 1
ATOM 1908 O O . ASN B 1 18 ? 72.04800 129.51900 131.44400 1.000 42.05310 16 ASN B O 1
ATOM 1913 N N . ARG B 1 19 ? 73.78200 129.98000 132.78300 1.000 40.87763 17 ARG B N 1
ATOM 1914 C CA . ARG B 1 19 ? 74.66000 129.09200 132.04400 1.000 40.87763 17 ARG B CA 1
ATOM 1915 C C . ARG B 1 19 ? 74.23600 127.64300 132.20400 1.000 40.87763 17 ARG B C 1
ATOM 1916 O O . ARG B 1 19 ? 74.36000 126.85000 131.27000 1.000 40.87763 17 ARG B O 1
ATOM 1924 N N . ALA B 1 20 ? 73.73200 127.27800 133.37700 1.000 41.35540 18 ALA B N 1
ATOM 1925 C CA . ALA B 1 20 ? 73.23400 125.92400 133.57200 1.000 41.35540 18 ALA B CA 1
ATOM 1926 C C . ALA B 1 20 ? 72.04800 125.63800 132.67200 1.000 41.35540 18 ALA B C 1
ATOM 1927 O O . ALA B 1 20 ? 71.95400 124.56200 132.08100 1.000 41.35540 18 ALA B O 1
ATOM 1929 N N . ASP B 1 21 ? 71.12800 126.58300 132.55300 1.000 41.43583 19 ASP B N 1
ATOM 1930 C CA . ASP B 1 21 ? 70.03300 126.35100 131.62300 1.000 41.43583 19 ASP B CA 1
ATOM 1931 C C . ASP B 1 21 ? 70.51400 126.31700 130.18400 1.000 41.43583 19 ASP B C 1
ATOM 1932 O O . ASP B 1 21 ? 69.98900 125.54800 129.38100 1.000 41.43583 19 ASP B O 1
ATOM 1937 N N . GLU B 1 22 ? 71.51000 127.12100 129.84400 1.000 41.00576 20 GLU B N 1
ATOM 1938 C CA . GLU B 1 22 ? 72.00000 127.13800 128.47900 1.000 41.00576 20 GLU B CA 1
ATOM 1939 C C . GLU B 1 22 ? 72.73000 125.85600 128.11000 1.000 41.00576 20 GLU B C 1
ATOM 1940 O O . GLU B 1 22 ? 72.70200 125.44300 126.95000 1.000 41.00576 20 GLU B O 1
ATOM 1946 N N . VAL B 1 23 ? 73.38500 125.21200 129.06600 1.000 40.83772 21 VAL B N 1
ATOM 1947 C CA . VAL B 1 23 ? 74.24700 124.11400 128.68300 1.000 40.83772 21 VAL B CA 1
ATOM 1948 C C . VAL B 1 23 ? 73.44600 122.84700 128.42900 1.000 40.83772 21 VAL B C 1
ATOM 1949 O O . VAL B 1 23 ? 73.87400 121.98800 127.66000 1.000 40.83772 21 VAL B O 1
ATOM 1953 N N . GLU B 1 24 ? 72.28500 122.70100 129.05000 1.000 41.52668 22 GLU B N 1
ATOM 1954 C CA . GLU B 1 24 ? 71.47400 121.51700 128.86100 1.000 41.52668 22 GLU B CA 1
ATOM 1955 C C . GLU B 1 24 ? 70.29400 121.76400 127.94300 1.000 41.52668 22 GLU B C 1
ATOM 1956 O O . GLU B 1 24 ? 69.40200 120.92500 127.86600 1.000 41.52668 22 GLU B O 1
ATOM 1962 N N . ALA B 1 25 ? 70.25500 122.89000 127.25500 1.000 39.92675 23 ALA B N 1
ATOM 1963 C CA . ALA B 1 25 ? 69.22900 123.07900 126.25600 1.000 39.92675 23 ALA B CA 1
ATOM 1964 C C . ALA B 1 25 ? 69.43600 122.06700 125.13600 1.000 39.92675 23 ALA B C 1
ATOM 1965 O O . ALA B 1 25 ? 70.56000 121.64500 124.88400 1.000 39.92675 23 ALA B O 1
ATOM 1967 N N . PRO B 1 26 ? 68.37300 121.63400 124.47100 1.000 39.41788 24 PRO B N 1
ATOM 1968 C CA . PRO B 1 26 ? 68.54200 120.65300 123.39700 1.000 39.41788 24 PRO B CA 1
ATOM 1969 C C . PRO B 1 26 ? 69.45300 121.17200 122.30500 1.000 39.41788 24 PRO B C 1
ATOM 1970 O O . PRO B 1 26 ? 69.41000 122.34100 121.94100 1.000 39.41788 24 PRO B O 1
ATOM 1974 N N . MET B 1 27 ? 70.28900 120.29500 121.79400 1.000 39.57783 25 MET B N 1
ATOM 1975 C CA . MET B 1 27 ? 71.08100 120.61800 120.62800 1.000 39.57783 25 MET B CA 1
ATOM 1976 C C . MET B 1 27 ? 70.29900 120.23400 119.38500 1.000 39.57783 25 MET B C 1
ATOM 1977 O O . MET B 1 27 ? 69.12100 119.89000 119.44700 1.000 39.57783 25 MET B O 1
ATOM 1982 N N . ALA B 1 28 ? 70.94900 120.30200 118.23800 1.000 38.34435 26 ALA B N 1
ATOM 1983 C CA . ALA B 1 28 ? 70.29500 119.95300 116.99300 1.000 38.34435 26 ALA B CA 1
ATOM 1984 C C . ALA B 1 28 ? 69.84900 118.50300 117.02200 1.000 38.34435 26 ALA B C 1
ATOM 1985 O O . ALA B 1 28 ? 70.45800 117.65900 117.67000 1.000 38.34435 26 ALA B O 1
ATOM 1987 N N . THR B 1 29 ? 68.77500 118.23000 116.35200 1.000 38.66233 27 THR B N 1
ATOM 1988 C CA . THR B 1 29 ? 68.32400 116.85700 116.23200 1.000 38.66233 27 THR B CA 1
ATOM 1989 C C . THR B 1 29 ? 69.04500 116.18400 115.07700 1.000 38.66233 27 THR B C 1
ATOM 1990 O O . THR B 1 29 ? 69.09100 116.73800 113.98200 1.000 38.66233 27 THR B O 1
ATOM 1994 N N . PRO B 1 30 ? 69.63100 115.01800 115.28600 1.000 38.60970 28 PRO B N 1
ATOM 1995 C CA . PRO B 1 30 ? 70.31200 114.32300 114.19900 1.000 38.60970 28 PRO B CA 1
ATOM 1996 C C . PRO B 1 30 ? 69.32300 113.80800 113.17300 1.000 38.60970 28 PRO B C 1
ATOM 1997 O O . PRO B 1 30 ? 68.14100 113.62100 113.48000 1.000 38.60970 28 PRO B O 1
ATOM 2001 N N . PRO B 1 31 ? 69.76300 113.56700 111.94600 1.000 39.04229 29 PRO B N 1
ATOM 2002 C CA . PRO B 1 31 ? 68.85500 113.01300 110.93800 1.000 39.04229 29 PRO B CA 1
ATOM 2003 C C . PRO B 1 31 ? 68.47000 111.59000 111.27300 1.000 39.04229 29 PRO B C 1
ATOM 2004 O O . PRO B 1 31 ? 69.20200 110.86800 111.94400 1.000 39.04229 29 PRO B O 1
ATOM 2008 N N . THR B 1 32 ? 67.30700 111.18500 110.79600 1.000 39.57746 30 THR B N 1
ATOM 2009 C CA . THR B 1 32 ? 66.83000 109.84000 111.04300 1.000 39.57746 30 THR B CA 1
ATOM 2010 C C . THR B 1 32 ? 66.55000 109.05500 109.78300 1.000 39.57746 30 THR B C 1
ATOM 2011 O O . THR B 1 32 ? 66.00400 107.96000 109.87200 1.000 39.57746 30 THR B O 1
ATOM 2015 N N . ASP B 1 33 ? 66.89100 109.56800 108.62000 1.000 41.04274 31 ASP B N 1
ATOM 2016 C CA . ASP B 1 33 ? 66.53400 108.86200 107.41100 1.000 41.04274 31 ASP B CA 1
ATOM 2017 C C . ASP B 1 33 ? 67.47000 107.69100 107.17900 1.000 41.04274 31 ASP B C 1
ATOM 2018 O O . ASP B 1 33 ? 68.63400 107.71400 107.55900 1.000 41.04274 31 ASP B O 1
ATOM 2023 N N . VAL B 1 34 ? 66.94500 106.65300 106.55000 1.000 40.21736 32 VAL B N 1
ATOM 2024 C CA . VAL B 1 34 ? 67.65400 105.39200 106.39500 1.000 40.21736 32 VAL B CA 1
ATOM 2025 C C . VAL B 1 34 ? 68.15700 105.30600 104.96300 1.000 40.21736 32 VAL B C 1
ATOM 2026 O O . VAL B 1 34 ? 67.34400 105.34500 104.03600 1.000 40.21736 32 VAL B O 1
ATOM 2030 N N . PRO B 1 35 ? 69.45900 105.19900 104.74000 1.000 40.52006 33 PRO B N 1
ATOM 2031 C CA . PRO B 1 35 ? 69.98600 105.20300 103.37300 1.000 40.52006 33 PRO B CA 1
ATOM 2032 C C . PRO B 1 35 ? 69.81100 103.84400 102.71000 1.000 40.52006 33 PRO B C 1
ATOM 2033 O O . PRO B 1 35 ? 70.09900 102.80900 103.30600 1.000 40.52006 33 PRO B O 1
ATOM 2037 N N . GLN B 1 36 ? 69.34100 103.84800 101.47600 1.000 41.56017 34 GLN B N 1
ATOM 2038 C CA . GLN B 1 36 ? 69.13800 102.61300 100.73800 1.000 41.56017 34 GLN B CA 1
ATOM 2039 C C . GLN B 1 36 ? 70.34700 102.27300 99.88900 1.000 41.56017 34 GLN B C 1
ATOM 2040 O O . GLN B 1 36 ? 71.19900 103.11100 99.61100 1.000 41.56017 34 GLN B O 1
ATOM 2046 N N . ALA B 1 37 ? 70.41200 101.02500 99.48800 1.000 43.06141 35 ALA B N 1
ATOM 2047 C CA . ALA B 1 37 ? 71.49600 100.57000 98.64000 1.000 43.06141 35 ALA B CA 1
ATOM 2048 C C . ALA B 1 37 ? 71.41300 101.25700 97.28900 1.000 43.06141 35 ALA B C 1
ATOM 2049 O O . ALA B 1 37 ? 70.33100 101.34500 96.71000 1.000 43.06141 35 ALA B O 1
ATOM 2051 N N . PRO B 1 38 ? 72.51500 101.77800 96.77500 1.000 44.02056 36 PRO B N 1
ATOM 2052 C CA . PRO B 1 38 ? 72.46800 102.46400 95.48100 1.000 44.02056 36 PRO B CA 1
ATOM 2053 C C . PRO B 1 38 ? 72.12100 101.55300 94.31800 1.000 44.02056 36 PRO B C 1
ATOM 2054 O O . PRO B 1 38 ? 71.55200 102.02400 93.33200 1.000 44.02056 36 PRO B O 1
ATOM 2058 N N . SER B 1 39 ? 72.44200 100.27000 94.39700 1.000 45.40604 37 SER B N 1
ATOM 2059 C CA . SER B 1 39 ? 72.19400 99.34900 93.31000 1.000 45.40604 37 SER B CA 1
ATOM 2060 C C . SER B 1 39 ? 71.69700 98.04700 93.90600 1.000 45.40604 37 SER B C 1
ATOM 2061 O O . SER B 1 39 ? 71.28900 97.99500 95.06400 1.000 45.40604 37 SER B O 1
ATOM 2064 N N . GLY B 1 40 ? 71.71600 96.99300 93.09900 1.000 45.19513 38 GLY B N 1
ATOM 2065 C CA . GLY B 1 40 ? 71.35200 95.67100 93.54000 1.000 45.19513 38 GLY B CA 1
ATOM 2066 C C . GLY B 1 40 ? 72.51300 94.79700 93.90500 1.000 45.19513 38 GLY B C 1
ATOM 2067 O O . GLY B 1 40 ? 72.30600 93.66400 94.33800 1.000 45.19513 38 GLY B O 1
ATOM 2068 N N . LEU B 1 41 ? 73.73300 95.28500 93.76200 1.000 44.88571 39 LEU B N 1
ATOM 2069 C CA . LEU B 1 41 ? 74.89100 94.49200 94.11700 1.000 44.88571 39 LEU B CA 1
ATOM 2070 C C . LEU B 1 41 ? 74.92200 94.20000 95.60800 1.000 44.88571 39 LEU B C 1
ATOM 2071 O O . LEU B 1 41 ? 74.40600 94.95800 96.42400 1.000 44.88571 39 LEU B O 1
ATOM 2076 N N . THR B 1 42 ? 75.51500 93.06900 95.96000 1.000 43.53372 40 THR B N 1
ATOM 2077 C CA . THR B 1 42 ? 75.53600 92.67100 97.35700 1.000 43.53372 40 THR B CA 1
ATOM 2078 C C . THR B 1 42 ? 76.43500 93.58700 98.17800 1.000 43.53372 40 THR B C 1
ATOM 2079 O O . THR B 1 42 ? 76.12700 93.89600 99.33300 1.000 43.53372 40 THR B O 1
ATOM 2083 N N . ALA B 1 43 ? 77.53600 94.04700 97.59600 1.000 42.95191 41 ALA B N 1
ATOM 2084 C CA . ALA B 1 43 ? 78.40500 94.96200 98.31000 1.000 42.95191 41 ALA B CA 1
ATOM 2085 C C . ALA B 1 43 ? 77.70200 96.28000 98.57500 1.000 42.95191 41 ALA B C 1
ATOM 2086 O O . ALA B 1 43 ? 77.92600 96.91600 99.60500 1.000 42.95191 41 ALA B O 1
ATOM 2088 N N . ALA B 1 44 ? 76.84900 96.70600 97.65400 1.000 43.30528 42 ALA B N 1
ATOM 2089 C CA . ALA B 1 44 ? 76.09300 97.92600 97.87700 1.000 43.30528 42 ALA B CA 1
ATOM 2090 C C . ALA B 1 44 ? 75.14100 97.77300 99.04700 1.000 43.30528 42 ALA B C 1
ATOM 2091 O O . ALA B 1 44 ? 74.98600 98.68800 99.85600 1.000 43.30528 42 ALA B O 1
ATOM 2093 N N . ASN B 1 45 ? 74.48100 96.62900 99.14600 1.000 43.18314 43 ASN B N 1
ATOM 2094 C CA . ASN B 1 45 ? 73.58800 96.41300 100.26500 1.000 43.18314 43 ASN B CA 1
ATOM 2095 C C . ASN B 1 45 ? 74.36100 96.37700 101.56900 1.000 43.18314 43 ASN B C 1
ATOM 2096 O O . ASN B 1 45 ? 73.91800 96.92500 102.58000 1.000 43.18314 43 ASN B O 1
ATOM 2101 N N . ASN B 1 46 ? 75.52700 95.74100 101.55700 1.000 42.94851 44 ASN B N 1
ATOM 2102 C CA . ASN B 1 46 ? 76.38200 95.75000 102.73000 1.000 42.94851 44 ASN B CA 1
ATOM 2103 C C . ASN B 1 46 ? 76.75900 97.16000 103.12700 1.000 42.94851 44 ASN B C 1
ATOM 2104 O O . ASN B 1 46 ? 76.76400 97.49500 104.31000 1.000 42.94851 44 ASN B O 1
ATOM 2109 N N . ALA B 1 47 ? 77.10700 97.98900 102.15500 1.000 41.99721 45 ALA B N 1
ATOM 2110 C CA . ALA B 1 47 ? 77.50000 99.35300 102.45600 1.000 41.99721 45 ALA B CA 1
ATOM 2111 C C . ALA B 1 47 ? 76.34400 100.13800 103.04800 1.000 41.99721 45 ALA B C 1
ATOM 2112 O O . ALA B 1 47 ? 76.51900 100.89100 104.00900 1.000 41.99721 45 ALA B O 1
ATOM 2114 N N . ALA B 1 48 ? 75.15600 99.97600 102.48800 1.000 41.77893 46 ALA B N 1
ATOM 2115 C CA . ALA B 1 48 ? 74.00900 100.68200 103.02800 1.000 41.77893 46 ALA B CA 1
ATOM 2116 C C . ALA B 1 48 ? 73.72100 100.24000 104.45100 1.000 41.77893 46 ALA B C 1
ATOM 2117 O O . ALA B 1 48 ? 73.39400 101.06100 105.31000 1.000 41.77893 46 ALA B O 1
ATOM 2119 N N . GLU B 1 49 ? 73.84100 98.95100 104.72100 1.000 42.18767 47 GLU B N 1
ATOM 2120 C CA . GLU B 1 49 ? 73.58500 98.48500 106.07000 1.000 42.18767 47 GLU B CA 1
ATOM 2121 C C . GLU B 1 49 ? 74.65900 98.95300 107.03700 1.000 42.18767 47 GLU B C 1
ATOM 2122 O O . GLU B 1 49 ? 74.35800 99.29200 108.18300 1.000 42.18767 47 GLU B O 1
ATOM 2128 N N . GLN B 1 50 ? 75.91000 98.98800 106.59600 1.000 39.96280 48 GLN B N 1
ATOM 2129 C CA . GLN B 1 50 ? 76.96700 99.53800 107.42700 1.000 39.96280 48 GLN B CA 1
ATOM 2130 C C . GLN B 1 50 ? 76.68500 100.98900 107.77900 1.000 39.96280 48 GLN B C 1
ATOM 2131 O O . GLN B 1 50 ? 76.84600 101.39400 108.93100 1.000 39.96280 48 GLN B O 1
ATOM 2137 N N . LEU B 1 51 ? 76.24700 101.77800 106.80100 1.000 40.22777 49 LEU B N 1
ATOM 2138 C CA . LEU B 1 51 ? 75.88900 103.16300 107.06800 1.000 40.22777 49 LEU B CA 1
ATOM 2139 C C . LEU B 1 51 ? 74.73200 103.27000 108.04000 1.000 40.22777 49 LEU B C 1
ATOM 2140 O O . LEU B 1 51 ? 74.74500 104.11700 108.93400 1.000 40.22777 49 LEU B O 1
ATOM 2145 N N . ALA B 1 52 ? 73.70900 102.44500 107.87200 1.000 39.49714 50 ALA B N 1
ATOM 2146 C CA . ALA B 1 52 ? 72.57900 102.51900 108.78200 1.000 39.49714 50 ALA B CA 1
ATOM 2147 C C . ALA B 1 52 ? 73.00700 102.21200 110.20700 1.000 39.49714 50 ALA B C 1
ATOM 2148 O O . ALA B 1 52 ? 72.59700 102.89700 111.15100 1.000 39.49714 50 ALA B O 1
ATOM 2150 N N . VAL B 1 53 ? 73.84900 101.20100 110.37800 1.000 39.51178 51 VAL B N 1
ATOM 2151 C CA . VAL B 1 53 ? 74.30200 100.83500 111.70900 1.000 39.51178 51 VAL B CA 1
ATOM 2152 C C . VAL B 1 53 ? 75.16300 101.93400 112.30800 1.000 39.51178 51 VAL B C 1
ATOM 2153 O O . VAL B 1 53 ? 75.03100 102.26700 113.49000 1.000 39.51178 51 VAL B O 1
ATOM 2157 N N . SER B 1 54 ? 76.05600 102.51000 111.51700 1.000 39.27085 52 SER B N 1
ATOM 2158 C CA . SER B 1 54 ? 76.87700 103.59900 112.02000 1.000 39.27085 52 SER B CA 1
ATOM 2159 C C . SER B 1 54 ? 76.02400 104.78600 112.43700 1.000 39.27085 52 SER B C 1
ATOM 2160 O O . SER B 1 54 ? 76.29200 105.42400 113.45800 1.000 39.27085 52 SER B O 1
ATOM 2163 N N . ALA B 1 55 ? 74.98900 105.09500 111.66100 1.000 39.50336 53 ALA B N 1
ATOM 2164 C CA . ALA B 1 55 ? 74.10500 106.18900 112.02500 1.000 39.50336 53 ALA B CA 1
ATOM 2165 C C . ALA B 1 55 ? 73.39300 105.91400 113.34000 1.000 39.50336 53 ALA B C 1
ATOM 2166 O O . ALA B 1 55 ? 73.31300 106.79100 114.20700 1.000 39.50336 53 ALA B O 1
ATOM 2168 N N . ASP B 1 56 ? 72.86600 104.70400 113.50100 1.000 40.73554 54 ASP B N 1
ATOM 2169 C CA . ASP B 1 56 ? 72.24100 104.33300 114.76200 1.000 40.73554 54 ASP B CA 1
ATOM 2170 C C . ASP B 1 56 ? 73.20300 104.47600 115.93200 1.000 40.73554 54 ASP B C 1
ATOM 2171 O O . ASP B 1 56 ? 72.82800 104.96600 117.00300 1.000 40.73554 54 ASP B O 1
ATOM 2176 N N . ASN B 1 57 ? 74.44100 104.05700 115.74900 1.000 40.04114 55 ASN B N 1
ATOM 2177 C CA . ASN B 1 57 ? 75.38400 104.11400 116.85100 1.000 40.04114 55 ASN B CA 1
ATOM 2178 C C . ASN B 1 57 ? 75.72700 105.54900 117.21400 1.000 40.04114 55 ASN B C 1
ATOM 2179 O O . ASN B 1 57 ? 75.86700 105.88700 118.39800 1.000 40.04114 55 ASN B O 1
ATOM 2184 N N . VAL B 1 58 ? 75.83800 106.41200 116.21500 1.000 39.16062 56 VAL B N 1
ATOM 2185 C CA . VAL B 1 58 ? 76.09000 107.81500 116.49100 1.000 39.16062 56 VAL B CA 1
ATOM 2186 C C . VAL B 1 58 ? 74.91600 108.43500 117.24000 1.000 39.16062 56 VAL B C 1
ATOM 2187 O O . VAL B 1 58 ? 75.10400 109.20500 118.18700 1.000 39.16062 56 VAL B O 1
ATOM 2191 N N . ARG B 1 59 ? 73.69100 108.10100 116.84600 1.000 38.71035 57 ARG B N 1
ATOM 2192 C CA . ARG B 1 59 ? 72.53600 108.64800 117.54600 1.000 38.71035 57 ARG B CA 1
ATOM 2193 C C . ARG B 1 59 ? 72.51000 108.20500 119.00500 1.000 38.71035 57 ARG B C 1
ATOM 2194 O O . ARG B 1 59 ? 72.20300 108.99600 119.91100 1.000 38.71035 57 ARG B O 1
ATOM 2202 N N . LEU B 1 60 ? 72.85400 106.94700 119.24900 1.000 39.07057 58 LEU B N 1
ATOM 2203 C CA . LEU B 1 60 ? 72.92400 106.43700 120.60800 1.000 39.07057 58 LEU B CA 1
ATOM 2204 C C . LEU B 1 60 ? 73.92500 107.21500 121.45600 1.000 39.07057 58 LEU B C 1
ATOM 2205 O O . LEU B 1 60 ? 73.63500 107.61800 122.59400 1.000 39.07057 58 LEU B O 1
ATOM 2210 N N . TYR B 1 61 ? 75.11400 107.44200 120.92500 1.000 39.52950 59 TYR B N 1
ATOM 2211 C CA . TYR B 1 61 ? 76.07800 108.18200 121.72200 1.000 39.52950 59 TYR B CA 1
ATOM 2212 C C . TYR B 1 61 ? 75.67600 109.63600 121.91000 1.000 39.52950 59 TYR B C 1
ATOM 2213 O O . TYR B 1 61 ? 76.07000 110.26600 122.89400 1.000 39.52950 59 TYR B O 1
ATOM 2222 N N . LEU B 1 62 ? 74.90500 110.19000 120.98600 1.000 39.01641 60 LEU B N 1
ATOM 2223 C CA . LEU B 1 62 ? 74.40800 111.53500 121.20200 1.000 39.01641 60 LEU B CA 1
ATOM 2224 C C . LEU B 1 62 ? 73.47700 111.58000 122.39900 1.000 39.01641 60 LEU B C 1
ATOM 2225 O O . LEU B 1 62 ? 73.50700 112.53200 123.18300 1.000 39.01641 60 LEU B O 1
ATOM 2230 N N . GLN B 1 63 ? 72.64700 110.55800 122.56300 1.000 39.57642 61 GLN B N 1
ATOM 2231 C CA . GLN B 1 63 ? 71.82400 110.49900 123.76700 1.000 39.57642 61 GLN B CA 1
ATOM 2232 C C . GLN B 1 63 ? 72.67500 110.39700 125.02700 1.000 39.57642 61 GLN B C 1
ATOM 2233 O O . GLN B 1 63 ? 72.35100 110.99200 126.06700 1.000 39.57642 61 GLN B O 1
ATOM 2239 N N . ALA B 1 64 ? 73.77800 109.66600 124.95500 1.000 39.52725 62 ALA B N 1
ATOM 2240 C CA . ALA B 1 64 ? 74.66900 109.63300 126.11100 1.000 39.52725 62 ALA B CA 1
ATOM 2241 C C . ALA B 1 64 ? 75.20100 111.02600 126.44800 1.000 39.52725 62 ALA B C 1
ATOM 2242 O O . ALA B 1 64 ? 75.22600 111.43600 127.61700 1.000 39.52725 62 ALA B O 1
ATOM 2244 N N . GLY B 1 65 ? 75.64400 111.76100 125.43400 1.000 40.60930 63 GLY B N 1
ATOM 2245 C CA . GLY B 1 65 ? 76.13500 113.10700 125.67400 1.000 40.60930 63 GLY B CA 1
ATOM 2246 C C . GLY B 1 65 ? 75.07100 114.01400 126.26200 1.000 40.60930 63 GLY B C 1
ATOM 2247 O O . GLY B 1 65 ? 75.35600 114.88000 127.09200 1.000 40.60930 63 GLY B O 1
ATOM 2248 N N . GLU B 1 66 ? 73.83200 113.82300 125.83800 1.000 41.60070 64 GLU B N 1
ATOM 2249 C CA . GLU B 1 66 ? 72.73800 114.58200 126.41500 1.000 41.60070 64 GLU B CA 1
ATOM 2250 C C . GLU B 1 66 ? 72.61900 114.33000 127.91300 1.000 41.60070 64 GLU B C 1
ATOM 2251 O O . GLU B 1 66 ? 72.41800 115.26600 128.70000 1.000 41.60070 64 GLU B O 1
ATOM 2257 N N . ARG B 1 67 ? 72.75400 113.07600 128.33100 1.000 40.50939 65 ARG B N 1
ATOM 2258 C CA . ARG B 1 67 ? 72.73000 112.82500 129.76500 1.000 40.50939 65 ARG B CA 1
ATOM 2259 C C . ARG B 1 67 ? 73.89100 113.51100 130.47300 1.000 40.50939 65 ARG B C 1
ATOM 2260 O O . ARG B 1 67 ? 73.72900 114.05700 131.57400 1.000 40.50939 65 ARG B O 1
ATOM 2268 N N . GLU B 1 68 ? 75.07400 113.47800 129.87500 1.000 41.38189 66 GLU B N 1
ATOM 2269 C CA . GLU B 1 68 ? 76.19400 114.14600 130.52400 1.000 41.38189 66 GLU B CA 1
ATOM 2270 C C . GLU B 1 68 ? 75.93600 115.63600 130.68300 1.000 41.38189 66 GLU B C 1
ATOM 2271 O O . GLU B 1 68 ? 76.33500 116.24000 131.68000 1.000 41.38189 66 GLU B O 1
ATOM 2277 N N . ARG B 1 69 ? 75.26600 116.24400 129.72000 1.000 40.63600 67 ARG B N 1
ATOM 2278 C CA . ARG B 1 69 ? 74.99300 117.66400 129.85700 1.000 40.63600 67 ARG B CA 1
ATOM 2279 C C . ARG B 1 69 ? 73.95700 117.93700 130.93900 1.000 40.63600 67 ARG B C 1
ATOM 2280 O O . ARG B 1 69 ? 74.05000 118.94500 131.64300 1.000 40.63600 67 ARG B O 1
ATOM 2288 N N . GLN B 1 70 ? 72.97500 117.05500 131.11200 1.000 40.66549 68 GLN B N 1
ATOM 2289 C CA . GLN B 1 70 ? 72.08400 117.24500 132.25100 1.000 40.66549 68 GLN B CA 1
ATOM 2290 C C . GLN B 1 70 ? 72.83800 117.17900 133.56400 1.000 40.66549 68 GLN B C 1
ATOM 2291 O O . GLN B 1 70 ? 72.57900 117.96500 134.48000 1.000 40.66549 68 GLN B O 1
ATOM 2297 N N . ARG B 1 71 ? 73.74700 116.22500 133.69100 1.000 40.94488 69 ARG B N 1
ATOM 2298 C CA . ARG B 1 71 ? 74.48200 116.12400 134.94000 1.000 40.94488 69 ARG B CA 1
ATOM 2299 C C . ARG B 1 71 ? 75.35700 117.34000 135.16400 1.000 40.94488 69 ARG B C 1
ATOM 2300 O O . ARG B 1 71 ? 75.48800 117.82000 136.29300 1.000 40.94488 69 ARG B O 1
ATOM 2308 N N . LEU B 1 72 ? 75.95300 117.86200 134.10300 1.000 40.57688 70 LEU B N 1
ATOM 2309 C CA . LEU B 1 72 ? 76.75100 119.06700 134.24200 1.000 40.57688 70 LEU B CA 1
ATOM 2310 C C . LEU B 1 72 ? 75.89900 120.24900 134.68400 1.000 40.57688 70 LEU B C 1
ATOM 2311 O O . LEU B 1 72 ? 76.32200 121.05100 135.51900 1.000 40.57688 70 LEU B O 1
ATOM 2316 N N . ALA B 1 73 ? 74.69600 120.37500 134.13700 1.000 40.68656 71 ALA B N 1
ATOM 2317 C CA . ALA B 1 73 ? 73.81000 121.44800 134.56800 1.000 40.68656 71 ALA B CA 1
ATOM 2318 C C . ALA B 1 73 ? 73.43100 121.30000 136.03500 1.000 40.68656 71 ALA B C 1
ATOM 2319 O O . ALA B 1 73 ? 73.36300 122.28800 136.77300 1.000 40.68656 71 ALA B O 1
ATOM 2321 N N . THR B 1 74 ? 73.17500 120.07400 136.47500 1.000 40.50749 72 THR B N 1
ATOM 2322 C CA . THR B 1 74 ? 72.90400 119.86000 137.88600 1.000 40.50749 72 THR B CA 1
ATOM 2323 C C . THR B 1 74 ? 74.08800 120.26700 138.74800 1.000 40.50749 72 THR B C 1
ATOM 2324 O O . THR B 1 74 ? 73.91500 120.91200 139.78600 1.000 40.50749 72 THR B O 1
ATOM 2328 N N . SER B 1 75 ? 75.29500 119.90500 138.34100 1.000 40.47372 73 SER B N 1
ATOM 2329 C CA . SER B 1 75 ? 76.45300 120.30100 139.12600 1.000 40.47372 73 SER B CA 1
ATOM 2330 C C . SER B 1 75 ? 76.59800 121.81300 139.17600 1.000 40.47372 73 SER B C 1
ATOM 2331 O O . SER B 1 75 ? 76.99400 122.36900 140.20100 1.000 40.47372 73 SER B O 1
ATOM 2334 N N . LEU B 1 76 ? 76.29500 122.49400 138.07900 1.000 40.75971 74 LEU B N 1
ATOM 2335 C CA . LEU B 1 76 ? 76.36400 123.94500 138.09600 1.000 40.75971 74 LEU B CA 1
ATOM 2336 C C . LEU B 1 76 ? 75.34300 124.53800 139.04800 1.000 40.75971 74 LEU B C 1
ATOM 2337 O O . LEU B 1 76 ? 75.62700 125.51600 139.73700 1.000 40.75971 74 LEU B O 1
ATOM 2342 N N . ARG B 1 77 ? 74.14100 123.98300 139.08000 1.000 40.93873 75 ARG B N 1
ATOM 2343 C CA . ARG B 1 77 ? 73.14400 124.49600 140.00600 1.000 40.93873 75 ARG B CA 1
ATOM 2344 C C . ARG B 1 77 ? 73.55900 124.27600 141.44800 1.000 40.93873 75 ARG B C 1
ATOM 2345 O O . ARG B 1 77 ? 73.34100 125.13900 142.30000 1.000 40.93873 75 ARG B O 1
ATOM 2353 N N . ASN B 1 78 ? 74.17300 123.14100 141.74100 1.000 40.98663 76 ASN B N 1
ATOM 2354 C CA . ASN B 1 78 ? 74.67500 122.93600 143.09000 1.000 40.98663 76 ASN B CA 1
ATOM 2355 C C . ASN B 1 78 ? 75.76800 123.93800 143.42600 1.000 40.98663 76 ASN B C 1
ATOM 2356 O O . ASN B 1 78 ? 75.77800 124.54000 144.50900 1.000 40.98663 76 ASN B O 1
ATOM 2361 N N . ALA B 1 79 ? 76.69300 124.14200 142.49800 1.000 41.80204 77 ALA B N 1
ATOM 2362 C CA . ALA B 1 79 ? 77.75500 125.10400 142.72200 1.000 41.80204 77 ALA B CA 1
ATOM 2363 C C . ALA B 1 79 ? 77.19300 126.49700 142.95300 1.000 41.80204 77 ALA B C 1
ATOM 2364 O O . ALA B 1 79 ? 77.74500 127.27700 143.72700 1.000 41.80204 77 ALA B O 1
ATOM 2366 N N . ALA B 1 80 ? 76.11200 126.83300 142.26800 1.000 43.17120 78 ALA B N 1
ATOM 2367 C CA . ALA B 1 80 ? 75.46700 128.11000 142.50500 1.000 43.17120 78 ALA B CA 1
ATOM 2368 C C . ALA B 1 80 ? 74.85400 128.16500 143.89300 1.000 43.17120 78 ALA B C 1
ATOM 2369 O O . ALA B 1 80 ? 74.96100 129.17700 144.58400 1.000 43.17120 78 ALA B O 1
ATOM 2371 N N . ALA B 1 81 ? 74.22100 127.08200 144.32200 1.000 43.64799 79 ALA B N 1
ATOM 2372 C CA . ALA B 1 81 ? 73.64700 127.04900 145.65100 1.000 43.64799 79 ALA B CA 1
ATOM 2373 C C . ALA B 1 81 ? 74.70100 127.14100 146.73300 1.000 43.64799 79 ALA B C 1
ATOM 2374 O O . ALA B 1 81 ? 74.35600 127.37800 147.88800 1.000 43.64799 79 ALA B O 1
ATOM 2376 N N . ALA B 1 82 ? 75.97000 126.96700 146.39500 1.000 44.42970 80 ALA B N 1
ATOM 2377 C CA . ALA B 1 82 ? 77.00800 127.16800 147.39400 1.000 44.42970 80 ALA B CA 1
ATOM 2378 C C . ALA B 1 82 ? 77.07300 128.59200 147.93700 1.000 44.42970 80 ALA B C 1
ATOM 2379 O O . ALA B 1 82 ? 77.75300 128.81800 148.93400 1.000 44.42970 80 ALA B O 1
ATOM 2381 N N . TYR B 1 83 ? 76.43500 129.56600 147.30300 1.000 47.05070 81 TYR B N 1
ATOM 2382 C CA . TYR B 1 83 ? 76.54100 130.94100 147.76800 1.000 47.05070 81 TYR B CA 1
ATOM 2383 C C . TYR B 1 83 ? 75.35900 131.36900 148.61900 1.000 47.05070 81 TYR B C 1
ATOM 2384 O O . TYR B 1 83 ? 75.53200 131.71100 149.78700 1.000 47.05070 81 TYR B O 1
ATOM 2393 N N . GLY B 1 84 ? 74.15700 131.33300 148.07800 1.000 51.48113 82 GLY B N 1
ATOM 2394 C CA . GLY B 1 84 ? 73.03000 131.74400 148.88000 1.000 51.48113 82 GLY B CA 1
ATOM 2395 C C . GLY B 1 84 ? 71.81700 130.92300 148.53100 1.000 51.48113 82 GLY B C 1
ATOM 2396 O O . GLY B 1 84 ? 71.86100 130.04800 147.66700 1.000 51.48113 82 GLY B O 1
ATOM 2397 N N . GLU B 1 85 ? 70.72600 131.20600 149.23100 1.000 57.57676 83 GLU B N 1
ATOM 2398 C CA . GLU B 1 85 ? 69.47000 130.53000 148.95400 1.000 57.57676 83 GLU B CA 1
ATOM 2399 C C . GLU B 1 85 ? 69.06600 130.81100 147.51400 1.000 57.57676 83 GLU B C 1
ATOM 2400 O O . GLU B 1 85 ? 69.34400 131.88000 146.96900 1.000 57.57676 83 GLU B O 1
ATOM 2406 N N . VAL B 1 86 ? 68.44100 129.83300 146.87900 1.000 58.53271 84 VAL B N 1
ATOM 2407 C CA . VAL B 1 86 ? 67.99000 130.03800 145.51300 1.000 58.53271 84 VAL B CA 1
ATOM 2408 C C . VAL B 1 86 ? 66.47100 130.09000 145.48400 1.000 58.53271 84 VAL B C 1
ATOM 2409 O O . VAL B 1 86 ? 65.80600 129.05600 145.54400 1.000 58.53271 84 VAL B O 1
ATOM 2413 N N . SER B 1 130 ? 79.00700 81.09200 74.27800 1.000 61.95732 128 SER B N 1
ATOM 2414 C CA . SER B 1 130 ? 79.20400 82.09200 75.32200 1.000 61.95732 128 SER B CA 1
ATOM 2415 C C . SER B 1 130 ? 77.88700 82.73300 75.69800 1.000 61.95732 128 SER B C 1
ATOM 2416 O O . SER B 1 130 ? 77.30900 83.47100 74.90800 1.000 61.95732 128 SER B O 1
ATOM 2419 N N . ASP B 1 131 ? 77.41400 82.45700 76.90200 1.000 60.69104 129 ASP B N 1
ATOM 2420 C CA . ASP B 1 131 ? 76.17300 83.06100 77.34500 1.000 60.69104 129 ASP B CA 1
ATOM 2421 C C . ASP B 1 131 ? 76.44700 84.36100 78.07300 1.000 60.69104 129 ASP B C 1
ATOM 2422 O O . ASP B 1 131 ? 77.54700 84.62100 78.56100 1.000 60.69104 129 ASP B O 1
ATOM 2427 N N . PHE B 1 132 ? 75.41800 85.18200 78.13400 1.000 60.16729 130 PHE B N 1
ATOM 2428 C CA . PHE B 1 132 ? 75.52800 86.52900 78.64200 1.000 60.16729 130 PHE B CA 1
ATOM 2429 C C . PHE B 1 132 ? 74.89400 86.67200 80.00600 1.000 60.16729 130 PHE B C 1
ATOM 2430 O O . PHE B 1 132 ? 74.64400 87.79400 80.44200 1.000 60.16729 130 PHE B O 1
ATOM 2438 N N . THR B 1 133 ? 74.62600 85.56600 80.69000 1.000 56.94875 131 THR B N 1
ATOM 2439 C CA . THR B 1 133 ? 73.82000 85.65100 81.89500 1.000 56.94875 131 THR B CA 1
ATOM 2440 C C . THR B 1 133 ? 74.59900 86.20400 83.07600 1.000 56.94875 131 THR B C 1
ATOM 2441 O O . THR B 1 133 ? 74.01800 86.86600 83.93300 1.000 56.94875 131 THR B O 1
ATOM 2445 N N . ASP B 1 134 ? 75.89700 85.95200 83.16300 1.000 55.98525 132 ASP B N 1
ATOM 2446 C CA . ASP B 1 134 ? 76.64800 86.64000 84.20400 1.000 55.98525 132 ASP B CA 1
ATOM 2447 C C . ASP B 1 134 ? 76.72000 88.13100 83.93300 1.000 55.98525 132 ASP B C 1
ATOM 2448 O O . ASP B 1 134 ? 76.56800 88.93900 84.85000 1.000 55.98525 132 ASP B O 1
ATOM 2453 N N . LEU B 1 135 ? 76.94100 88.51600 82.68200 1.000 54.89966 133 LEU B N 1
ATOM 2454 C CA . LEU B 1 135 ? 76.92500 89.92900 82.33900 1.000 54.89966 133 LEU B CA 1
ATOM 2455 C C . LEU B 1 135 ? 75.54500 90.52300 82.54000 1.000 54.89966 133 LEU B C 1
ATOM 2456 O O . LEU B 1 135 ? 75.41400 91.63700 83.04700 1.000 54.89966 133 LEU B O 1
ATOM 2461 N N . LYS B 1 136 ? 74.50300 89.80700 82.14000 1.000 54.56659 134 LYS B N 1
ATOM 2462 C CA . LYS B 1 136 ? 73.16400 90.34700 82.31300 1.000 54.56659 134 LYS B CA 1
ATOM 2463 C C . LYS B 1 136 ? 72.81400 90.48200 83.78300 1.000 54.56659 134 LYS B C 1
ATOM 2464 O O . LYS B 1 136 ? 72.15900 91.44400 84.17700 1.000 54.56659 134 LYS B O 1
ATOM 2470 N N . THR B 1 137 ? 73.26000 89.54700 84.61100 1.000 53.52556 135 THR B N 1
ATOM 2471 C CA . THR B 1 137 ? 73.03300 89.66000 86.04200 1.000 53.52556 135 THR B CA 1
ATOM 2472 C C . THR B 1 137 ? 73.76300 90.85800 86.61900 1.000 53.52556 135 THR B C 1
ATOM 2473 O O . THR B 1 137 ? 73.17800 91.66800 87.34900 1.000 53.52556 135 THR B O 1
ATOM 2477 N N . ALA B 1 138 ? 75.04700 90.98200 86.30500 1.000 52.19729 136 ALA B N 1
ATOM 2478 C CA . ALA B 1 138 ? 75.82100 92.10400 86.80100 1.000 52.19729 136 ALA B CA 1
ATOM 2479 C C . ALA B 1 138 ? 75.18700 93.42300 86.40200 1.000 52.19729 136 ALA B C 1
ATOM 2480 O O . ALA B 1 138 ? 75.00800 94.31300 87.23500 1.000 52.19729 136 ALA B O 1
ATOM 2482 N N . ALA B 1 139 ? 74.83700 93.56700 85.13200 1.000 50.95017 137 ALA B N 1
ATOM 2483 C CA . ALA B 1 139 ? 74.25600 94.81900 84.67400 1.000 50.95017 137 ALA B CA 1
ATOM 2484 C C . ALA B 1 139 ? 72.90700 95.07300 85.31400 1.000 50.95017 137 ALA B C 1
ATOM 2485 O O . ALA B 1 139 ? 72.60500 96.20600 85.70000 1.000 50.95017 137 ALA B O 1
ATOM 2487 N N . THR B 1 140 ? 72.07700 94.04500 85.43100 1.000 50.53949 138 THR B N 1
ATOM 2488 C CA . THR B 1 140 ? 70.75400 94.25900 85.98300 1.000 50.53949 138 THR B CA 1
ATOM 2489 C C . THR B 1 140 ? 70.84500 94.74700 87.41000 1.000 50.53949 138 THR B C 1
ATOM 2490 O O . THR B 1 140 ? 70.13400 95.67200 87.80300 1.000 50.53949 138 THR B O 1
ATOM 2494 N N . LYS B 1 141 ? 71.72600 94.14100 88.19500 1.000 48.73173 139 LYS B N 1
ATOM 2495 C CA . LYS B 1 141 ? 71.94300 94.61800 89.55000 1.000 48.73173 139 LYS B CA 1
ATOM 2496 C C . LYS B 1 141 ? 72.47600 96.03900 89.55100 1.000 48.73173 139 LYS B C 1
ATOM 2497 O O . LYS B 1 141 ? 71.95800 96.90100 90.25900 1.000 48.73173 139 LYS B O 1
ATOM 2503 N N . LEU B 1 142 ? 73.48400 96.31100 88.73400 1.000 48.15781 140 LEU B N 1
ATOM 2504 C CA . LEU B 1 142 ? 74.09900 97.62200 88.75200 1.000 48.15781 140 LEU B CA 1
ATOM 2505 C C . LEU B 1 142 ? 73.12100 98.72800 88.39600 1.000 48.15781 140 LEU B C 1
ATOM 2506 O O . LEU B 1 142 ? 73.27400 99.85600 88.85900 1.000 48.15781 140 LEU B O 1
ATOM 2511 N N . GLU B 1 143 ? 72.13200 98.45300 87.57600 1.000 49.00500 141 GLU B N 1
ATOM 2512 C CA . GLU B 1 143 ? 71.23200 99.52100 87.18300 1.000 49.00500 141 GLU B CA 1
ATOM 2513 C C . GLU B 1 143 ? 69.95700 99.54500 87.98700 1.000 49.00500 141 GLU B C 1
ATOM 2514 O O . GLU B 1 143 ? 69.09300 100.37500 87.72100 1.000 49.00500 141 GLU B O 1
ATOM 2520 N N . SER B 1 144 ? 69.82100 98.66900 88.95900 1.000 47.12827 142 SER B N 1
ATOM 2521 C CA . SER B 1 144 ? 68.67200 98.71000 89.83000 1.000 47.12827 142 SER B CA 1
ATOM 2522 C C . SER B 1 144 ? 68.90600 99.72600 90.95000 1.000 47.12827 142 SER B C 1
ATOM 2523 O O . SER B 1 144 ? 69.89000 100.46400 90.96200 1.000 47.12827 142 SER B O 1
ATOM 2526 N N . GLY B 1 145 ? 67.99700 99.77000 91.90100 1.000 46.28102 143 GLY B N 1
ATOM 2527 C CA . GLY B 1 145 ? 68.14200 100.67200 93.00900 1.000 46.28102 143 GLY B CA 1
ATOM 2528 C C . GLY B 1 145 ? 67.83900 102.09700 92.60800 1.000 46.28102 143 GLY B C 1
ATOM 2529 O O . GLY B 1 145 ? 67.36300 102.38100 91.51200 1.000 46.28102 143 GLY B O 1
ATOM 2530 N N . ASP B 1 146 ? 68.12100 103.01100 93.52300 1.000 44.80877 144 ASP B N 1
ATOM 2531 C CA . ASP B 1 146 ? 67.84700 104.41000 93.26300 1.000 44.80877 144 ASP B CA 1
ATOM 2532 C C . ASP B 1 146 ? 69.06500 105.15700 92.78300 1.000 44.80877 144 ASP B C 1
ATOM 2533 O O . ASP B 1 146 ? 68.99700 106.37400 92.61600 1.000 44.80877 144 ASP B O 1
ATOM 2538 N N . GLN B 1 147 ? 70.16700 104.45700 92.57300 1.000 44.73017 145 GLN B N 1
ATOM 2539 C CA . GLN B 1 147 ? 71.37500 105.00100 91.98700 1.000 44.73017 145 GLN B CA 1
ATOM 2540 C C . GLN B 1 147 ? 72.02600 106.03700 92.87400 1.000 44.73017 145 GLN B C 1
ATOM 2541 O O . GLN B 1 147 ? 72.88800 106.78100 92.42500 1.000 44.73017 145 GLN B O 1
ATOM 2547 N N . GLY B 1 148 ? 71.62400 106.10000 94.13300 1.000 43.36915 146 GLY B N 1
ATOM 2548 C CA . GLY B 1 148 ? 72.31700 106.89400 95.11100 1.000 43.36915 146 GLY B CA 1
ATOM 2549 C C . GLY B 1 148 ? 71.63100 108.14200 95.59300 1.000 43.36915 146 GLY B C 1
ATOM 2550 O O . GLY B 1 148 ? 72.26300 108.92200 96.30200 1.000 43.36915 146 GLY B O 1
ATOM 2551 N N . THR B 1 149 ? 70.37000 108.37200 95.25300 1.000 42.54892 147 THR B N 1
ATOM 2552 C CA . THR B 1 149 ? 69.75500 109.60900 95.70900 1.000 42.54892 147 THR B CA 1
ATOM 2553 C C . THR B 1 149 ? 69.54100 109.59400 97.21400 1.000 42.54892 147 THR B C 1
ATOM 2554 O O . THR B 1 149 ? 69.70900 110.62000 97.87900 1.000 42.54892 147 THR B O 1
ATOM 2558 N N . SER B 1 150 ? 69.16500 108.44900 97.77000 1.000 42.35163 148 SER B N 1
ATOM 2559 C CA . SER B 1 150 ? 68.97600 108.40900 99.20700 1.000 42.35163 148 SER B CA 1
ATOM 2560 C C . SER B 1 150 ? 70.30500 108.51900 99.93500 1.000 42.35163 148 SER B C 1
ATOM 2561 O O . SER B 1 150 ? 70.35500 109.04100 101.04700 1.000 42.35163 148 SER B O 1
ATOM 2564 N N . MET B 1 151 ? 71.38900 108.07100 99.31600 1.000 42.65320 149 MET B N 1
ATOM 2565 C CA . MET B 1 151 ? 72.70300 108.32100 99.88000 1.000 42.65320 149 MET B CA 1
ATOM 2566 C C . MET B 1 151 ? 73.00200 109.80200 99.94400 1.000 42.65320 149 MET B C 1
ATOM 2567 O O . MET B 1 151 ? 73.59100 110.27900 100.91300 1.000 42.65320 149 MET B O 1
ATOM 2572 N N . VAL B 1 152 ? 72.62500 110.54300 98.91200 1.000 41.39439 150 VAL B N 1
ATOM 2573 C CA . VAL B 1 152 ? 72.89700 111.96800 98.90600 1.000 41.39439 150 VAL B CA 1
ATOM 2574 C C . VAL B 1 152 ? 72.03000 112.68400 99.92600 1.000 41.39439 150 VAL B C 1
ATOM 2575 O O . VAL B 1 152 ? 72.49100 113.60500 100.60200 1.000 41.39439 150 VAL B O 1
ATOM 2579 N N . ASN B 1 153 ? 70.77300 112.27200 100.07400 1.000 41.26378 151 ASN B N 1
ATOM 2580 C CA . ASN B 1 153 ? 69.94800 112.86400 101.11800 1.000 41.26378 151 ASN B CA 1
ATOM 2581 C C . ASN B 1 153 ? 70.52600 112.58300 102.49800 1.000 41.26378 151 ASN B C 1
ATOM 2582 O O . ASN B 1 153 ? 70.58500 113.47500 103.35100 1.000 41.26378 151 ASN B O 1
ATOM 2587 N N . PHE B 1 154 ? 70.95700 111.34600 102.72400 1.000 39.97422 152 PHE B N 1
ATOM 2588 C CA . PHE B 1 154 ? 71.61600 110.96400 103.96100 1.000 39.97422 152 PHE B CA 1
ATOM 2589 C C . PHE B 1 154 ? 72.82700 111.84100 104.23100 1.000 39.97422 152 PHE B C 1
ATOM 2590 O O . PHE B 1 154 ? 73.00200 112.36800 105.33600 1.000 39.97422 152 PHE B O 1
ATOM 2598 N N . ALA B 1 155 ? 73.67500 112.00900 103.22600 1.000 40.11723 153 ALA B N 1
ATOM 2599 C CA . ALA B 1 155 ? 74.88500 112.79200 103.40300 1.000 40.11723 153 ALA B CA 1
ATOM 2600 C C . ALA B 1 155 ? 74.56900 114.24700 103.69400 1.000 40.11723 153 ALA B C 1
ATOM 2601 O O . ALA B 1 155 ? 75.24000 114.87800 104.50900 1.000 40.11723 153 ALA B O 1
ATOM 2603 N N . ASP B 1 156 ? 73.57200 114.80600 103.01800 1.000 41.51823 154 ASP B N 1
ATOM 2604 C CA . ASP B 1 156 ? 73.20100 116.18300 103.28500 1.000 41.51823 154 ASP B CA 1
ATOM 2605 C C . ASP B 1 156 ? 72.74600 116.34600 104.71900 1.000 41.51823 154 ASP B C 1
ATOM 2606 O O . ASP B 1 156 ? 73.15200 117.28700 105.40500 1.000 41.51823 154 ASP B O 1
ATOM 2611 N N . GLY B 1 157 ? 71.88900 115.44400 105.18200 1.000 39.95208 155 GLY B N 1
ATOM 2612 C CA . GLY B 1 157 ? 71.43300 115.52700 106.55100 1.000 39.95208 155 GLY B CA 1
ATOM 2613 C C . GLY B 1 157 ? 72.57700 115.46200 107.54100 1.000 39.95208 155 GLY B C 1
ATOM 2614 O O . GLY B 1 157 ? 72.63600 116.24100 108.49200 1.000 39.95208 155 GLY B O 1
ATOM 2615 N N . TRP B 1 158 ? 73.52000 114.56500 107.31000 1.000 39.79468 156 TRP B N 1
ATOM 2616 C CA . TRP B 1 158 ? 74.59200 114.44400 108.27900 1.000 39.79468 156 TRP B CA 1
ATOM 2617 C C . TRP B 1 158 ? 75.59500 115.58800 108.19100 1.000 39.79468 156 TRP B C 1
ATOM 2618 O O . TRP B 1 158 ? 76.16600 115.96700 109.21000 1.000 39.79468 156 TRP B O 1
ATOM 2629 N N . ASN B 1 159 ? 75.81200 116.16900 107.01500 1.000 39.75564 157 ASN B N 1
ATOM 2630 C CA . ASN B 1 159 ? 76.62300 117.37700 106.94300 1.000 39.75564 157 ASN B CA 1
ATOM 2631 C C . ASN B 1 159 ? 75.95800 118.54200 107.65500 1.000 39.75564 157 ASN B C 1
ATOM 2632 O O . ASN B 1 159 ? 76.62800 119.32500 108.34000 1.000 39.75564 157 ASN B O 1
ATOM 2637 N N . ASN B 1 160 ? 74.64800 118.68400 107.49600 1.000 39.67127 158 ASN B N 1
ATOM 2638 C CA . ASN B 1 160 ? 73.95400 119.71900 108.23800 1.000 39.67127 158 ASN B CA 1
ATOM 2639 C C . ASN B 1 160 ? 74.12400 119.51000 109.72600 1.000 39.67127 158 ASN B C 1
ATOM 2640 O O . ASN B 1 160 ? 74.34200 120.46700 110.46800 1.000 39.67127 158 ASN B O 1
ATOM 2645 N N . PHE B 1 161 ? 74.02800 118.26500 110.17800 1.000 39.14048 159 PHE B N 1
ATOM 2646 C CA . PHE B 1 161 ? 74.20100 118.00000 111.59500 1.000 39.14048 159 PHE B CA 1
ATOM 2647 C C . PHE B 1 161 ? 75.60900 118.33700 112.06500 1.000 39.14048 159 PHE B C 1
ATOM 2648 O O . PHE B 1 161 ? 75.78600 118.90500 113.14400 1.000 39.14048 159 PHE B O 1
ATOM 2656 N N . ASN B 1 162 ? 76.62000 117.94900 111.29600 1.000 39.37574 160 ASN B N 1
ATOM 2657 C CA . ASN B 1 162 ? 77.99400 118.37900 111.53500 1.000 39.37574 160 ASN B CA 1
ATOM 2658 C C . ASN B 1 162 ? 78.08100 119.87800 111.80100 1.000 39.37574 160 ASN B C 1
ATOM 2659 O O . ASN B 1 162 ? 78.60600 120.32400 112.82800 1.000 39.37574 160 ASN B O 1
ATOM 2664 N N . LEU B 1 163 ? 77.57600 120.67000 110.86400 1.000 39.85293 161 LEU B N 1
ATOM 2665 C CA . LEU B 1 163 ? 77.69000 122.11100 111.00900 1.000 39.85293 161 LEU B CA 1
ATOM 2666 C C . LEU B 1 163 ? 76.91300 122.61700 112.21000 1.000 39.85293 161 LEU B C 1
ATOM 2667 O O . LEU B 1 163 ? 77.37800 123.50600 112.93000 1.000 39.85293 161 LEU B O 1
ATOM 2672 N N . SER B 1 164 ? 75.72700 122.07900 112.44300 1.000 39.50525 162 SER B N 1
ATOM 2673 C CA . SER B 1 164 ? 74.92500 122.61200 113.52300 1.000 39.50525 162 SER B CA 1
ATOM 2674 C C . SER B 1 164 ? 75.48200 122.22200 114.88500 1.000 39.50525 162 SER B C 1
ATOM 2675 O O . SER B 1 164 ? 75.30100 122.96000 115.85200 1.000 39.50525 162 SER B O 1
ATOM 2678 N N . LEU B 1 165 ? 76.16900 121.09300 114.98700 1.000 39.52228 163 LEU B N 1
ATOM 2679 C CA . LEU B 1 165 ? 76.91200 120.81300 116.20600 1.000 39.52228 163 LEU B CA 1
ATOM 2680 C C . LEU B 1 165 ? 78.04900 121.79700 116.38300 1.000 39.52228 163 LEU B C 1
ATOM 2681 O O . LEU B 1 165 ? 78.26100 122.32000 117.47600 1.000 39.52228 163 LEU B O 1
ATOM 2686 N N . GLN B 1 166 ? 78.79900 122.05500 115.31800 1.000 39.53093 164 GLN B N 1
ATOM 2687 C CA . GLN B 1 166 ? 79.88700 123.01500 115.41700 1.000 39.53093 164 GLN B CA 1
ATOM 2688 C C . GLN B 1 166 ? 79.40700 124.39900 115.82200 1.000 39.53093 164 GLN B C 1
ATOM 2689 O O . GLN B 1 166 ? 80.13300 125.12900 116.49400 1.000 39.53093 164 GLN B O 1
ATOM 2695 N N . ARG B 1 167 ? 78.20400 124.77700 115.44100 1.000 39.18960 165 ARG B N 1
ATOM 2696 C CA . ARG B 1 167 ? 77.73800 126.09800 115.81600 1.000 39.18960 165 ARG B CA 1
ATOM 2697 C C . ARG B 1 167 ? 77.27800 126.18000 117.25100 1.000 39.18960 165 ARG B C 1
ATOM 2698 O O . ARG B 1 167 ? 76.90800 127.26200 117.69600 1.000 39.18960 165 ARG B O 1
ATOM 2706 N N . ASP B 1 168 ? 77.25100 125.08000 117.97300 1.000 40.14617 166 ASP B N 1
ATOM 2707 C CA . ASP B 1 168 ? 76.58500 125.05100 119.25600 1.000 40.14617 166 ASP B CA 1
ATOM 2708 C C . ASP B 1 168 ? 77.54400 124.82000 120.41100 1.000 40.14617 166 ASP B C 1
ATOM 2709 O O . ASP B 1 168 ? 77.16200 124.26600 121.43200 1.000 40.14617 166 ASP B O 1
ATOM 2714 N N . ILE B 1 169 ? 78.78700 125.26400 120.28600 1.000 40.11023 167 ILE B N 1
ATOM 2715 C CA . ILE B 1 169 ? 79.72600 125.14400 121.38400 1.000 40.11023 167 ILE B CA 1
ATOM 2716 C C . ILE B 1 169 ? 79.85200 126.43400 122.18100 1.000 40.11023 167 ILE B C 1
ATOM 2717 O O . ILE B 1 169 ? 80.67100 126.50400 123.08900 1.000 40.11023 167 ILE B O 1
ATOM 2722 N N . LYS B 1 170 ? 79.06100 127.45700 121.86400 1.000 40.34388 168 LYS B N 1
ATOM 2723 C CA . LYS B 1 170 ? 78.98200 128.62100 122.73900 1.000 40.34388 168 LYS B CA 1
ATOM 2724 C C . LYS B 1 170 ? 78.60900 128.23100 124.14700 1.000 40.34388 168 LYS B C 1
ATOM 2725 O O . LYS B 1 170 ? 79.08800 128.83500 125.10500 1.000 40.34388 168 LYS B O 1
ATOM 2731 N N . ARG B 1 171 ? 77.74500 127.23900 124.29500 1.000 39.87552 169 ARG B N 1
ATOM 2732 C CA . ARG B 1 171 ? 77.28900 126.85000 125.61100 1.000 39.87552 169 ARG B CA 1
ATOM 2733 C C . ARG B 1 171 ? 78.40700 126.34800 126.50500 1.000 39.87552 169 ARG B C 1
ATOM 2734 O O . ARG B 1 171 ? 78.15200 126.07400 127.67200 1.000 39.87552 169 ARG B O 1
ATOM 2742 N N . PHE B 1 172 ? 79.62900 126.21900 126.01300 1.000 39.61105 170 PHE B N 1
ATOM 2743 C CA . PHE B 1 172 ? 80.72400 125.78600 126.85900 1.000 39.61105 170 PHE B CA 1
ATOM 2744 C C . PHE B 1 172 ? 81.76900 126.85800 127.07500 1.000 39.61105 170 PHE B C 1
ATOM 2745 O O . PHE B 1 172 ? 82.84500 126.55200 127.57500 1.000 39.61105 170 PHE B O 1
ATOM 2753 N N . ARG B 1 173 ? 81.48500 128.09600 126.71400 1.000 39.14253 171 ARG B N 1
ATOM 2754 C CA . ARG B 1 173 ? 82.44900 129.15800 126.91600 1.000 39.14253 171 ARG B CA 1
ATOM 2755 C C . ARG B 1 173 ? 82.73300 129.36300 128.39700 1.000 39.14253 171 ARG B C 1
ATOM 2756 O O . ARG B 1 173 ? 81.96400 128.96800 129.26800 1.000 39.14253 171 ARG B O 1
ATOM 2764 N N . ILE B 1 174 ? 83.87700 129.98000 128.66900 1.000 40.20771 172 ILE B N 1
ATOM 2765 C CA . ILE B 1 174 ? 84.25500 130.34400 130.02000 1.000 40.20771 172 ILE B CA 1
ATOM 2766 C C . ILE B 1 174 ? 83.27800 131.35200 130.60400 1.000 40.20771 172 ILE B C 1
ATOM 2767 O O . ILE B 1 174 ? 82.50500 131.99900 129.89700 1.000 40.20771 172 ILE B O 1
ATOM 2772 N N . PHE B 1 175 ? 83.32600 131.49100 131.91400 1.000 41.52262 173 PHE B N 1
ATOM 2773 C CA . PHE B 1 175 ? 82.44200 132.40900 132.60700 1.000 41.52262 173 PHE B CA 1
ATOM 2774 C C . PHE B 1 175 ? 83.02800 133.80600 132.61600 1.000 41.52262 173 PHE B C 1
ATOM 2775 O O . PHE B 1 175 ? 84.24100 133.98700 132.63800 1.000 41.52262 173 PHE B O 1
ATOM 2783 N N . GLU B 1 176 ? 82.15400 134.79900 132.60000 1.000 43.79145 174 GLU B N 1
ATOM 2784 C CA . GLU B 1 176 ? 82.60900 136.16800 132.78400 1.000 43.79145 174 GLU B CA 1
ATOM 2785 C C . GLU B 1 176 ? 82.96800 136.44700 134.23300 1.000 43.79145 174 GLU B C 1
ATOM 2786 O O . GLU B 1 176 ? 84.12000 136.73300 134.55500 1.000 43.79145 174 GLU B O 1
ATOM 2792 N N . ASN B 1 177 ? 81.99400 136.34500 135.12500 1.000 44.25223 175 ASN B N 1
ATOM 2793 C CA . ASN B 1 177 ? 82.13300 136.86600 136.47000 1.000 44.25223 175 ASN B CA 1
ATOM 2794 C C . ASN B 1 177 ? 82.31000 135.80300 137.53000 1.000 44.25223 175 ASN B C 1
ATOM 2795 O O . ASN B 1 177 ? 82.23700 136.12000 138.71000 1.000 44.25223 175 ASN B O 1
ATOM 2800 N N . TRP B 1 178 ? 82.52900 134.56100 137.16800 1.000 42.80105 176 TRP B N 1
ATOM 2801 C CA . TRP B 1 178 ? 82.66800 133.52700 138.17100 1.000 42.80105 176 TRP B CA 1
ATOM 2802 C C . TRP B 1 178 ? 84.10500 133.05800 138.22200 1.000 42.80105 176 TRP B C 1
ATOM 2803 O O . TRP B 1 178 ? 84.74200 132.88200 137.18800 1.000 42.80105 176 TRP B O 1
ATOM 2814 N N . GLU B 1 179 ? 84.61700 132.86400 139.42700 1.000 43.13521 177 GLU B N 1
ATOM 2815 C CA . GLU B 1 179 ? 86.02400 132.56800 139.58700 1.000 43.13521 177 GLU B CA 1
ATOM 2816 C C . GLU B 1 179 ? 86.19900 131.71800 140.83000 1.000 43.13521 177 GLU B C 1
ATOM 2817 O O . GLU B 1 179 ? 85.28100 131.57000 141.63000 1.000 43.13521 177 GLU B O 1
ATOM 2823 N N . GLY B 1 180 ? 87.35800 131.11700 140.96200 1.000 41.34752 178 GLY B N 1
ATOM 2824 C CA . GLY B 1 180 ? 87.64600 130.24300 142.07300 1.000 41.34752 178 GLY B CA 1
ATOM 2825 C C . GLY B 1 180 ? 87.78100 128.80800 141.62800 1.000 41.34752 178 GLY B C 1
ATOM 2826 O O . GLY B 1 180 ? 87.81600 128.49600 140.43900 1.000 41.34752 178 GLY B O 1
ATOM 2827 N N . ASP B 1 181 ? 87.83800 127.91600 142.60800 1.000 42.40294 179 ASP B N 1
ATOM 2828 C CA . ASP B 1 181 ? 88.12800 126.52000 142.31200 1.000 42.40294 179 ASP B CA 1
ATOM 2829 C C . ASP B 1 181 ? 86.97100 125.83600 141.61000 1.000 42.40294 179 ASP B C 1
ATOM 2830 O O . ASP B 1 181 ? 87.17200 125.09700 140.64200 1.000 42.40294 179 ASP B O 1
ATOM 2835 N N . ALA B 1 182 ? 85.75900 126.04600 142.09700 1.000 41.51289 180 ALA B N 1
ATOM 2836 C CA . ALA B 1 182 ? 84.61100 125.43000 141.46000 1.000 41.51289 180 ALA B CA 1
ATOM 2837 C C . ALA B 1 182 ? 84.45000 125.92600 140.03500 1.000 41.51289 180 ALA B C 1
ATOM 2838 O O . ALA B 1 182 ? 84.13200 125.15000 139.13600 1.000 41.51289 180 ALA B O 1
ATOM 2840 N N . ALA B 1 183 ? 84.65000 127.21800 139.81500 1.000 41.81814 181 ALA B N 1
ATOM 2841 C CA . ALA B 1 183 ? 84.55400 127.75600 138.46900 1.000 41.81814 181 ALA B CA 1
ATOM 2842 C C . ALA B 1 183 ? 85.60900 127.15200 137.55200 1.000 41.81814 181 ALA B C 1
ATOM 2843 O O . ALA B 1 183 ? 85.31000 126.79400 136.41300 1.000 41.81814 181 ALA B O 1
ATOM 2845 N N . THR B 1 184 ? 86.84000 127.02100 138.02900 1.000 41.25215 182 THR B N 1
ATOM 2846 C CA . THR B 1 184 ? 87.86700 126.39900 137.21200 1.000 41.25215 182 THR B CA 1
ATOM 2847 C C . THR B 1 184 ? 87.50800 124.96300 136.87300 1.000 41.25215 182 THR B C 1
ATOM 2848 O O . THR B 1 184 ? 87.67100 124.52600 135.73000 1.000 41.25215 182 THR B O 1
ATOM 2852 N N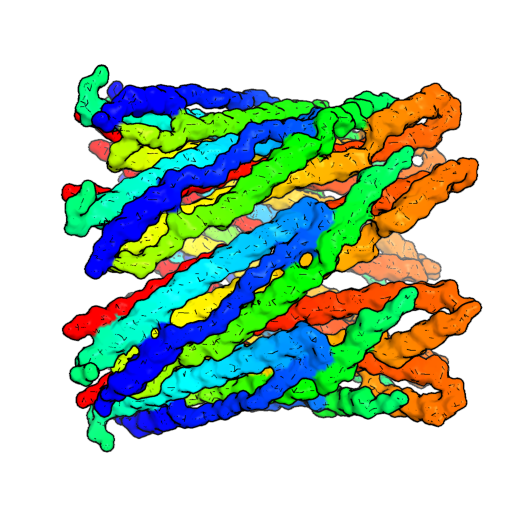 . ALA B 1 185 ? 87.01600 124.21800 137.85000 1.000 40.66645 183 ALA B N 1
ATOM 2853 C CA . ALA B 1 185 ? 86.69000 122.82600 137.60600 1.000 40.66645 183 ALA B CA 1
ATOM 2854 C C . ALA B 1 185 ? 85.51900 122.68700 136.64300 1.000 40.66645 183 ALA B C 1
ATOM 2855 O O . ALA B 1 185 ? 85.52200 121.81700 135.76800 1.000 40.66645 183 ALA B O 1
ATOM 2857 N N . CYS B 1 186 ? 84.51500 123.53800 136.78400 1.000 42.22928 184 CYS B N 1
ATOM 2858 C CA . CYS B 1 186 ? 83.38200 123.49700 135.87900 1.000 42.22928 184 CYS B CA 1
ATOM 2859 C C . CYS B 1 186 ? 83.77700 123.92000 134.47500 1.000 42.22928 184 CYS B C 1
ATOM 2860 O O . CYS B 1 186 ? 83.24900 123.39700 133.49400 1.000 42.22928 184 CYS B O 1
ATOM 2863 N N . GLU B 1 187 ? 84.69000 124.87200 134.35500 1.000 41.36558 185 GLU B N 1
ATOM 2864 C CA . GLU B 1 187 ? 85.19300 125.23800 133.04500 1.000 41.36558 185 GLU B CA 1
ATOM 2865 C C . GLU B 1 187 ? 85.95200 124.09400 132.40400 1.000 41.36558 185 GLU B C 1
ATOM 2866 O O . GLU B 1 187 ? 85.82100 123.85700 131.20500 1.000 41.36558 185 GLU B O 1
ATOM 2872 N N . ALA B 1 188 ? 86.74700 123.37100 133.18200 1.000 40.47757 186 ALA B N 1
ATOM 2873 C CA . ALA B 1 188 ? 87.43100 122.21100 132.63100 1.000 40.47757 186 ALA B CA 1
ATOM 2874 C C . ALA B 1 188 ? 86.43700 121.16100 132.16400 1.000 40.47757 186 ALA B C 1
ATOM 2875 O O . ALA B 1 188 ? 86.61300 120.54100 131.10800 1.000 40.47757 186 ALA B O 1
ATOM 2877 N N . SER B 1 189 ? 85.37700 120.95900 132.93100 1.000 40.65969 187 SER B N 1
ATOM 2878 C CA . SER B 1 189 ? 84.36800 119.99800 132.52800 1.000 40.65969 187 SER B CA 1
ATOM 2879 C C . SER B 1 189 ? 83.64600 120.43500 131.25400 1.000 40.65969 187 SER B C 1
ATOM 2880 O O . SER B 1 189 ? 83.42600 119.62300 130.35000 1.000 40.65969 187 SER B O 1
ATOM 2883 N N . MET B 1 190 ? 83.26600 121.70700 131.16300 1.000 41.82096 188 MET B N 1
ATOM 2884 C CA . MET B 1 190 ? 82.64200 122.19600 129.94000 1.000 41.82096 188 MET B CA 1
ATOM 2885 C C . MET B 1 190 ? 83.58200 122.09100 128.75500 1.000 41.82096 188 MET B C 1
ATOM 2886 O O . MET B 1 190 ? 83.15300 121.79600 127.64000 1.000 41.82096 188 MET B O 1
ATOM 2891 N N . ASP B 1 191 ? 84.86300 122.33800 128.97500 1.000 41.56028 189 ASP B N 1
ATOM 2892 C CA . ASP B 1 191 ? 85.83300 122.18500 127.90800 1.000 41.56028 189 ASP B CA 1
ATOM 2893 C C . ASP B 1 191 ? 85.88100 120.74700 127.41600 1.000 41.56028 189 ASP B C 1
ATOM 2894 O O . ASP B 1 191 ? 85.98800 120.49300 126.21400 1.000 41.56028 189 ASP B O 1
ATOM 2899 N N . GLN B 1 192 ? 85.81000 119.79300 128.33300 1.000 40.82833 190 GLN B N 1
ATOM 2900 C CA . GLN B 1 192 ? 85.78500 118.39900 127.92600 1.000 40.82833 190 GLN B CA 1
ATOM 2901 C C . GLN B 1 192 ? 84.54200 118.07700 127.11500 1.000 40.82833 190 GLN B C 1
ATOM 2902 O O . GLN B 1 192 ? 84.61000 117.35900 126.11200 1.000 40.82833 190 GLN B O 1
ATOM 2908 N N . GLN B 1 193 ? 83.39200 118.57600 127.54700 1.000 40.75910 191 GLN B N 1
ATOM 2909 C CA . GLN B 1 193 ? 82.18300 118.35200 126.77200 1.000 40.75910 191 GLN B CA 1
ATOM 2910 C C . GLN B 1 193 ? 82.31000 118.95500 125.38500 1.000 40.75910 191 GLN B C 1
ATOM 2911 O O . GLN B 1 193 ? 81.84800 118.37800 124.40000 1.000 40.75910 191 GLN B O 1
ATOM 2917 N N . LYS B 1 194 ? 82.91900 120.12900 125.29700 1.000 40.40130 192 LYS B N 1
ATOM 2918 C CA . LYS B 1 194 ? 83.13000 120.76900 124.01400 1.000 40.40130 192 LYS B CA 1
ATOM 2919 C C . LYS B 1 194 ? 84.00400 119.90500 123.11800 1.000 40.40130 192 LYS B C 1
ATOM 2920 O O . LYS B 1 194 ? 83.72600 119.75100 121.92500 1.000 40.40130 192 LYS B O 1
ATOM 2926 N N . GLU B 1 195 ? 85.06900 119.34400 123.67600 1.000 40.62769 193 GLU B N 1
ATOM 2927 C CA . GLU B 1 195 ? 85.93500 118.48000 122.88900 1.000 40.62769 193 GLU B CA 1
ATOM 2928 C C . GLU B 1 195 ? 85.18500 117.27000 122.37600 1.000 40.62769 193 GLU B C 1
ATOM 2929 O O . GLU B 1 195 ? 85.34300 116.86800 121.22100 1.000 40.62769 193 GLU B O 1
ATOM 2935 N N . TRP B 1 196 ? 84.37200 116.67000 123.22700 1.000 39.54841 194 TRP B N 1
ATOM 2936 C CA . TRP B 1 196 ? 83.60800 115.51900 122.79400 1.000 39.54841 194 TRP B CA 1
ATOM 2937 C C . TRP B 1 196 ? 82.62200 115.89000 121.69800 1.000 39.54841 194 TRP B C 1
ATOM 2938 O O . TRP B 1 196 ? 82.42300 115.12900 120.75000 1.000 39.54841 194 TRP B O 1
ATOM 2949 N N . ILE B 1 197 ? 81.98900 117.04800 121.81500 1.000 39.34550 195 ILE B N 1
ATOM 2950 C CA . ILE B 1 197 ? 81.04700 117.48500 120.79700 1.000 39.34550 195 ILE B CA 1
ATOM 2951 C C . ILE B 1 197 ? 81.75300 117.69800 119.46500 1.000 39.34550 195 ILE B C 1
ATOM 2952 O O . ILE B 1 197 ? 81.22700 117.35000 118.40900 1.000 39.34550 195 ILE B O 1
ATOM 2957 N N . LEU B 1 198 ? 82.94200 118.28200 119.48900 1.000 39.37290 196 LEU B N 1
ATOM 2958 C CA . LEU B 1 198 ? 83.67000 118.47200 118.24300 1.000 39.37290 196 LEU B CA 1
ATOM 2959 C C . LEU B 1 198 ? 84.06700 117.14200 117.62600 1.000 39.37290 196 LEU B C 1
ATOM 2960 O O . LEU B 1 198 ? 83.99900 116.97000 116.40700 1.000 39.37290 196 LEU B O 1
ATOM 2965 N N . HIS B 1 199 ? 84.46600 116.18300 118.45100 1.000 39.84342 197 HIS B N 1
ATOM 2966 C CA . HIS B 1 199 ? 84.75600 114.85800 117.92900 1.000 39.84342 197 HIS B CA 1
ATOM 2967 C C . HIS B 1 199 ? 83.51300 114.22200 117.31800 1.000 39.84342 197 HIS B C 1
ATOM 2968 O O . HIS B 1 199 ? 83.58900 113.54900 116.28500 1.000 39.84342 197 HIS B O 1
ATOM 2975 N N . MET B 1 200 ? 82.35900 114.42600 117.93700 1.000 40.48622 198 MET B N 1
ATOM 2976 C CA . MET B 1 200 ? 81.12900 113.86100 117.40200 1.000 40.48622 198 MET B CA 1
ATOM 2977 C C . MET B 1 200 ? 80.75300 114.51200 116.08400 1.000 40.48622 198 MET B C 1
ATOM 2978 O O . MET B 1 200 ? 80.23700 113.85300 115.18100 1.000 40.48622 198 MET B O 1
ATOM 2983 N N . ALA B 1 201 ? 80.98600 115.81100 115.96500 1.000 39.52517 199 ALA B N 1
ATOM 2984 C CA . ALA B 1 201 ? 80.74600 116.48300 114.70100 1.000 39.52517 199 ALA B CA 1
ATOM 2985 C C . ALA B 1 201 ? 81.65900 115.93800 113.62300 1.000 39.52517 199 ALA B C 1
ATOM 2986 O O . ALA B 1 201 ? 81.24700 115.75800 112.47500 1.000 39.52517 199 ALA B O 1
ATOM 2988 N N . LYS B 1 202 ? 82.90700 115.67700 113.97800 1.000 39.81525 200 LYS B N 1
ATOM 2989 C CA . LYS B 1 202 ? 83.84100 115.10200 113.02900 1.000 39.81525 200 LYS B CA 1
ATOM 2990 C C . LYS B 1 202 ? 83.38400 113.72300 112.57200 1.000 39.81525 200 LYS B C 1
ATOM 2991 O O . LYS B 1 202 ? 83.51500 113.36800 111.39900 1.000 39.81525 200 LYS B O 1
ATOM 2997 N N . LEU B 1 203 ? 82.83500 112.93500 113.48600 1.000 40.12235 201 LEU B N 1
ATOM 2998 C CA . LEU B 1 203 ? 82.30300 111.63600 113.10700 1.000 40.12235 201 LEU B CA 1
ATOM 2999 C C . LEU B 1 203 ? 81.09700 111.77200 112.19400 1.000 40.12235 201 LEU B C 1
ATOM 3000 O O . LEU B 1 203 ? 80.93700 111.00000 111.24600 1.000 40.12235 201 LEU B O 1
ATOM 3005 N N . SER B 1 204 ? 80.22300 112.72700 112.47800 1.000 40.09183 202 SER B N 1
ATOM 3006 C CA . SER B 1 204 ? 79.11200 112.99700 111.57800 1.000 40.09183 202 SER B CA 1
ATOM 3007 C C . SER B 1 204 ? 79.60800 113.35900 110.19100 1.000 40.09183 202 SER B C 1
ATOM 3008 O O . SER B 1 204 ? 79.05000 112.91800 109.18000 1.000 40.09183 202 SER B O 1
ATOM 3011 N N . ALA B 1 205 ? 80.64500 114.17800 110.12800 1.000 39.50371 203 ALA B N 1
ATOM 3012 C CA . ALA B 1 205 ? 81.20900 114.53900 108.84400 1.000 39.50371 203 ALA B CA 1
ATOM 3013 C C . ALA B 1 205 ? 81.73400 113.31700 108.12000 1.000 39.50371 203 ALA B C 1
ATOM 3014 O O . ALA B 1 205 ? 81.52600 113.16900 106.91900 1.000 39.50371 203 ALA B O 1
ATOM 3016 N N . SER B 1 206 ? 82.42500 112.43900 108.82800 1.000 39.98230 204 SER B N 1
ATOM 3017 C CA . SER B 1 206 ? 82.95500 111.25700 108.17800 1.000 39.98230 204 SER B CA 1
ATOM 3018 C C . SER B 1 206 ? 81.83500 110.35200 107.69200 1.000 39.98230 204 SER B C 1
ATOM 3019 O O . SER B 1 206 ? 81.96300 109.68600 106.66000 1.000 39.98230 204 SER B O 1
ATOM 3022 N N . LEU B 1 207 ? 80.72800 110.33700 108.41200 1.000 39.78633 205 LEU B N 1
ATOM 3023 C CA . LEU B 1 207 ? 79.56300 109.59400 107.97300 1.000 39.78633 205 LEU B CA 1
ATOM 3024 C C . LEU B 1 207 ? 79.04600 110.12900 106.64400 1.000 39.78633 205 LEU B C 1
ATOM 3025 O O . LEU B 1 207 ? 78.81100 109.37300 105.69100 1.000 39.78633 205 LEU B O 1
ATOM 3030 N N . ALA B 1 208 ? 78.87200 111.44400 106.56300 1.000 39.76076 206 ALA B N 1
ATOM 3031 C CA . ALA B 1 208 ? 78.40200 112.03700 105.31800 1.000 39.76076 206 ALA B CA 1
ATOM 3032 C C . ALA B 1 208 ? 79.40800 111.82200 104.20300 1.000 39.76076 206 ALA B C 1
ATOM 3033 O O . ALA B 1 208 ? 79.03700 111.60800 103.04600 1.000 39.76076 206 ALA B O 1
ATOM 3035 N N . LYS B 1 209 ? 80.68400 111.87500 104.53900 1.000 39.92981 207 LYS B N 1
ATOM 3036 C CA . LYS B 1 209 ? 81.72100 111.65700 103.55400 1.000 39.92981 207 LYS B CA 1
ATOM 3037 C C . LYS B 1 209 ? 81.63200 110.26100 102.96000 1.000 39.92981 207 LYS B C 1
ATOM 3038 O O . LYS B 1 209 ? 81.75600 110.08800 101.74700 1.000 39.92981 207 LYS B O 1
ATOM 3044 N N . GLN B 1 210 ? 81.40000 109.25700 103.79700 1.000 40.70718 208 GLN B N 1
ATOM 3045 C CA . GLN B 1 210 ? 81.23800 107.90600 103.28900 1.000 40.70718 208 GLN B CA 1
ATOM 3046 C C . GLN B 1 210 ? 80.01000 107.78300 102.40400 1.000 40.70718 208 GLN B C 1
ATOM 3047 O O . GLN B 1 210 ? 80.03900 107.09400 101.38000 1.000 40.70718 208 GLN B O 1
ATOM 3053 N N . ALA B 1 211 ? 78.91000 108.41100 102.79200 1.000 40.92025 209 ALA B N 1
ATOM 3054 C CA . ALA B 1 211 ? 77.72900 108.33700 101.94100 1.000 40.92025 209 ALA B CA 1
ATOM 3055 C C . ALA B 1 211 ? 77.98400 108.96900 100.57300 1.000 40.92025 209 ALA B C 1
ATOM 3056 O O . ALA B 1 211 ? 77.58900 108.42100 99.53700 1.000 40.92025 209 ALA B O 1
ATOM 3058 N N . ASN B 1 212 ? 78.64500 110.12000 100.55400 1.000 40.66298 210 ASN B N 1
ATOM 3059 C CA . ASN B 1 212 ? 78.98800 110.74600 99.28800 1.000 40.66298 210 ASN B CA 1
ATOM 3060 C C . ASN B 1 212 ? 79.89800 109.85400 98.47400 1.000 40.66298 210 ASN B C 1
ATOM 3061 O O . ASN B 1 212 ? 79.78200 109.78200 97.24800 1.000 40.66298 210 ASN B O 1
ATOM 3066 N N . PHE B 1 213 ? 80.82200 109.18500 99.14000 1.000 41.23129 211 PHE B N 1
ATOM 3067 C CA . PHE B 1 213 ? 81.70800 108.26500 98.46200 1.000 41.23129 211 PHE B CA 1
ATOM 3068 C C . PHE B 1 213 ? 80.92800 107.15300 97.78600 1.000 41.23129 211 PHE B C 1
ATOM 3069 O O . PHE B 1 213 ? 81.25100 106.74800 96.67000 1.000 41.23129 211 PHE B O 1
ATOM 3077 N N . MET B 1 214 ? 79.90900 106.63500 98.45700 1.000 43.08753 212 MET B N 1
ATOM 3078 C CA . MET B 1 214 ? 79.10700 105.58100 97.86100 1.000 43.08753 212 MET B CA 1
ATOM 3079 C C . MET B 1 214 ? 78.35700 106.07900 96.64000 1.000 43.08753 212 MET B C 1
ATOM 3080 O O . MET B 1 214 ? 78.26300 105.37800 95.63000 1.000 43.08753 212 MET B O 1
ATOM 3085 N N . ALA B 1 215 ? 77.81200 107.28400 96.71300 1.000 43.25186 213 ALA B N 1
ATOM 3086 C CA . ALA B 1 215 ? 77.14000 107.83300 95.54200 1.000 43.25186 213 ALA B CA 1
ATOM 3087 C C . ALA B 1 215 ? 78.10100 107.99500 94.36400 1.000 43.25186 213 ALA B C 1
ATOM 3088 O O . ALA B 1 215 ? 77.77500 107.64100 93.22100 1.000 43.25186 213 ALA B O 1
ATOM 3090 N N . GLN B 1 216 ? 79.29300 108.51800 94.61800 1.000 44.48191 214 GLN B N 1
ATOM 3091 C CA . GLN B 1 216 ? 80.23300 108.68000 93.52100 1.000 44.48191 214 GLN B CA 1
ATOM 3092 C C . GLN B 1 216 ? 80.69200 107.34000 92.98000 1.000 44.48191 214 GLN B C 1
ATOM 3093 O O . GLN B 1 216 ? 80.95200 107.21000 91.78500 1.000 44.48191 214 GLN B O 1
ATOM 3099 N N . LEU B 1 217 ? 80.81600 106.34200 93.84500 1.000 44.09509 215 LEU B N 1
ATOM 3100 C CA . LEU B 1 217 ? 81.16600 105.01300 93.38500 1.000 44.09509 215 LEU B CA 1
ATOM 3101 C C . LEU B 1 217 ? 80.09800 104.45700 92.46800 1.000 44.09509 215 LEU B C 1
ATOM 3102 O O . LEU B 1 217 ? 80.40500 103.81700 91.46100 1.000 44.09509 215 LEU B O 1
ATOM 3107 N N . GLN B 1 218 ? 78.83700 104.67400 92.81100 1.000 44.84191 216 GLN B N 1
ATOM 3108 C CA . GLN B 1 218 ? 77.76900 104.20800 91.94800 1.000 44.84191 216 GLN B CA 1
ATOM 3109 C C . GLN B 1 218 ? 77.85000 104.85700 90.57700 1.000 44.84191 216 GLN B C 1
ATOM 3110 O O . GLN B 1 218 ? 77.70900 104.18200 89.55500 1.000 44.84191 216 GLN B O 1
ATOM 3116 N N . LEU B 1 219 ? 78.09700 106.16000 90.52900 1.000 45.28497 217 LEU B N 1
ATOM 3117 C CA . LEU B 1 219 ? 78.22400 106.80600 89.22900 1.000 45.28497 217 LEU B CA 1
ATOM 3118 C C . LEU B 1 219 ? 79.41600 106.26800 88.44900 1.000 45.28497 217 LEU B C 1
ATOM 3119 O O . LEU B 1 219 ? 79.31900 106.01100 87.24200 1.000 45.28497 217 LEU B O 1
ATOM 3124 N N . TRP B 1 220 ? 80.55000 106.11400 89.11400 1.000 45.13967 218 TRP B N 1
ATOM 3125 C CA . TRP B 1 220 ? 81.75200 105.65100 88.44300 1.000 45.13967 218 TRP B CA 1
ATOM 3126 C C . TRP B 1 220 ? 81.54800 104.26600 87.85700 1.000 45.13967 218 TRP B C 1
ATOM 3127 O O . TRP B 1 220 ? 81.96200 103.98200 86.72700 1.000 45.13967 218 TRP B O 1
ATOM 3138 N N . ALA B 1 221 ? 80.90300 103.39500 88.61000 1.000 46.05260 219 ALA B N 1
ATOM 3139 C CA . ALA B 1 221 ? 80.65100 102.05600 88.12900 1.000 46.05260 219 ALA B CA 1
ATOM 3140 C C . ALA B 1 221 ? 79.65100 102.06900 86.99600 1.000 46.05260 219 ALA B C 1
ATOM 3141 O O . ALA B 1 221 ? 79.72200 101.24300 86.08900 1.000 46.05260 219 ALA B O 1
ATOM 3143 N N . ARG B 1 222 ? 78.69600 102.97700 87.04200 1.000 46.91180 220 ARG B N 1
ATOM 3144 C CA . ARG B 1 222 ? 77.67400 102.94900 86.02100 1.000 46.91180 220 ARG B CA 1
ATOM 3145 C C . ARG B 1 222 ? 78.21700 103.42900 84.69000 1.000 46.91180 220 ARG B C 1
ATOM 3146 O O . ARG B 1 222 ? 77.81200 102.93500 83.63900 1.000 46.91180 220 ARG B O 1
ATOM 3154 N N . ARG B 1 223 ? 79.12400 104.38400 84.70100 1.000 47.24234 221 ARG B N 1
ATOM 3155 C CA . ARG B 1 223 ? 79.68600 104.75600 83.41800 1.000 47.24234 221 ARG B CA 1
ATOM 3156 C C . ARG B 1 223 ? 80.91200 103.94000 83.06400 1.000 47.24234 221 ARG B C 1
ATOM 3157 O O . ARG B 1 223 ? 81.48600 104.14600 81.99800 1.000 47.24234 221 ARG B O 1
ATOM 3165 N N . GLY B 1 224 ? 81.36100 103.05500 83.92800 1.000 47.97909 222 GLY B N 1
ATOM 3166 C CA . GLY B 1 224 ? 82.45900 102.21000 83.53700 1.000 47.97909 222 GLY B CA 1
ATOM 3167 C C . GLY B 1 224 ? 82.07700 100.81900 83.12300 1.000 47.97909 222 GLY B C 1
ATOM 3168 O O . GLY B 1 224 ? 82.95000 100.02400 82.78700 1.000 47.97909 222 GLY B O 1
ATOM 3169 N N . HIS B 1 225 ? 80.80300 100.49700 83.13800 1.000 49.73860 223 HIS B N 1
ATOM 3170 C CA . HIS B 1 225 ? 80.32800 99.15600 82.97100 1.000 49.73860 223 HIS B CA 1
ATOM 3171 C C . HIS B 1 225 ? 79.36300 99.09100 81.80600 1.000 49.73860 223 HIS B C 1
ATOM 3172 O O . HIS B 1 225 ? 78.54400 99.99500 81.63400 1.000 49.73860 223 HIS B O 1
ATOM 3179 N N . PRO B 1 226 ? 79.43600 98.03900 80.99600 1.000 51.74372 224 PRO B N 1
ATOM 3180 C CA . PRO B 1 226 ? 78.54100 97.92100 79.84900 1.000 51.74372 224 PRO B CA 1
ATOM 3181 C C . PRO B 1 226 ? 77.08700 97.88100 80.26100 1.000 51.74372 224 PRO B C 1
ATOM 3182 O O . PRO B 1 226 ? 76.70000 97.16000 81.17500 1.000 51.74372 224 PRO B O 1
ATOM 3186 N N . THR B 1 227 ? 76.27700 98.63200 79.53800 1.000 53.39401 225 THR B N 1
ATOM 3187 C CA . THR B 1 227 ? 74.87300 98.77000 79.85100 1.000 53.39401 225 THR B CA 1
ATOM 3188 C C . THR B 1 227 ? 74.14900 97.44400 79.63600 1.000 53.39401 225 THR B C 1
ATOM 3189 O O . THR B 1 227 ? 74.65200 96.53800 78.98300 1.000 53.39401 225 THR B O 1
ATOM 3193 N N . LEU B 1 228 ? 72.96900 97.32100 80.23500 1.000 55.10042 226 LEU B N 1
ATOM 3194 C CA . LEU B 1 228 ? 72.09800 96.20200 79.91500 1.000 55.10042 226 LEU B CA 1
ATOM 3195 C C . LEU B 1 228 ? 71.67300 96.23500 78.45600 1.000 55.10042 226 LEU B C 1
ATOM 3196 O O . LEU B 1 228 ? 71.56300 95.19000 77.80700 1.000 55.10042 226 LEU B O 1
ATOM 3201 N N . ALA B 1 229 ? 71.40500 97.42400 77.92800 1.000 57.11890 227 ALA B N 1
ATOM 3202 C CA . ALA B 1 229 ? 71.07300 97.54600 76.51900 1.000 57.11890 227 ALA B CA 1
ATOM 3203 C C . ALA B 1 229 ? 72.23600 97.11700 75.64000 1.000 57.11890 227 ALA B C 1
ATOM 3204 O O . ALA B 1 229 ? 72.03600 96.46100 74.61700 1.000 57.11890 227 ALA B O 1
ATOM 3206 N N . ASP B 1 230 ? 73.45800 97.47600 76.00900 1.000 57.78762 228 ASP B N 1
ATOM 3207 C CA . ASP B 1 230 ? 74.60000 97.03700 75.21900 1.000 57.78762 228 ASP B CA 1
ATOM 3208 C C . ASP B 1 230 ? 74.76500 95.53100 75.26400 1.000 57.78762 228 ASP B C 1
ATOM 3209 O O . ASP B 1 230 ? 75.22900 94.92300 74.30100 1.000 57.78762 228 ASP B O 1
ATOM 3214 N N . ILE B 1 231 ? 74.41300 94.91000 76.37600 1.000 57.86046 229 ILE B N 1
ATOM 3215 C CA . ILE B 1 231 ? 74.55100 93.46700 76.46500 1.000 57.86046 229 ILE B CA 1
ATOM 3216 C C . ILE B 1 231 ? 73.47900 92.78700 75.63900 1.000 57.86046 229 ILE B C 1
ATOM 3217 O O . ILE B 1 231 ? 73.73600 91.77900 74.97500 1.000 57.86046 229 ILE B O 1
ATOM 3222 N N . VAL B 1 232 ? 72.26600 93.32400 75.65600 1.000 59.37315 230 VAL B N 1
ATOM 3223 C CA . VAL B 1 232 ? 71.22100 92.78400 74.79900 1.000 59.37315 230 VAL B CA 1
ATOM 3224 C C . VAL B 1 232 ? 71.59100 92.95300 73.33500 1.000 59.37315 230 VAL B C 1
ATOM 3225 O O . VAL B 1 232 ? 71.41400 92.03900 72.52100 1.000 59.37315 230 VAL B O 1
ATOM 3229 N N . GLU B 1 233 ? 72.14700 94.10300 72.98400 1.000 61.40927 231 GLU B N 1
ATOM 3230 C CA . GLU B 1 233 ? 72.66000 94.28400 71.63800 1.000 61.40927 231 GLU B CA 1
ATOM 3231 C C . GLU B 1 233 ? 73.69900 93.24000 71.29000 1.000 61.40927 231 GLU B C 1
ATOM 3232 O O . GLU B 1 233 ? 73.63200 92.61600 70.23100 1.000 61.40927 231 GLU B O 1
ATOM 3238 N N . LEU B 1 234 ? 74.70300 93.07800 72.13400 1.000 61.49262 232 LEU B N 1
ATOM 3239 C CA . LEU B 1 234 ? 75.78900 92.18400 71.77700 1.000 61.49262 232 LEU B CA 1
ATOM 3240 C C . LEU B 1 234 ? 75.28300 90.76500 71.62900 1.000 61.49262 232 LEU B C 1
ATOM 3241 O O . LEU B 1 234 ? 75.67200 90.05700 70.70100 1.000 61.49262 232 LEU B O 1
ATOM 3246 N N . GLU B 1 235 ? 74.38000 90.34800 72.50700 1.000 61.60309 233 GLU B N 1
ATOM 3247 C CA . GLU B 1 235 ? 73.80100 89.02000 72.40500 1.000 61.60309 233 GLU B CA 1
ATOM 3248 C C . GLU B 1 235 ? 73.06800 88.83900 71.09000 1.000 61.60309 233 GLU B C 1
ATOM 3249 O O . GLU B 1 235 ? 73.33200 87.89000 70.34000 1.000 61.60309 233 GLU B O 1
ATOM 3255 N N . ARG B 1 236 ? 72.13700 89.73800 70.78400 1.000 62.07112 234 ARG B N 1
ATOM 3256 C CA . ARG B 1 236 ? 71.37600 89.57700 69.55300 1.000 62.07112 234 ARG B CA 1
ATOM 3257 C C . ARG B 1 236 ? 72.28700 89.60400 68.33700 1.000 62.07112 234 ARG B C 1
ATOM 3258 O O . ARG B 1 236 ? 72.32000 88.65400 67.55800 1.000 62.07112 234 ARG B O 1
ATOM 3266 N N . LEU B 1 237 ? 73.09200 90.64700 68.19600 1.000 63.71482 235 LEU B N 1
ATOM 3267 C CA . LEU B 1 237 ? 74.07300 90.67600 67.12400 1.000 63.71482 235 LEU B CA 1
ATOM 3268 C C . LEU B 1 237 ? 74.99400 89.46300 67.14500 1.000 63.71482 235 LEU B C 1
ATOM 3269 O O . LEU B 1 237 ? 75.70700 89.22600 66.17400 1.000 63.71482 235 LEU B O 1
ATOM 3274 N N . ALA B 1 238 ? 75.00600 88.68900 68.21800 1.000 63.63153 236 ALA B N 1
ATOM 3275 C CA . ALA B 1 238 ? 75.64200 87.38500 68.14200 1.000 63.63153 236 ALA B CA 1
ATOM 3276 C C . ALA B 1 238 ? 74.67500 86.28100 67.74700 1.000 63.63153 236 ALA B C 1
ATOM 3277 O O . ALA B 1 238 ? 75.10700 85.14900 67.52700 1.000 63.63153 236 ALA B O 1
ATOM 3279 N N . LYS B 1 239 ? 73.38100 86.56900 67.68100 1.000 65.37120 237 LYS B N 1
ATOM 3280 C CA . LYS B 1 239 ? 72.44800 85.56000 67.19700 1.000 65.37120 237 LYS B CA 1
ATOM 3281 C C . LYS B 1 239 ? 72.56100 85.37100 65.68400 1.000 65.37120 237 LYS B C 1
ATOM 3282 O O . LYS B 1 239 ? 72.24000 84.29500 65.16700 1.000 65.37120 237 LYS B O 1
ATOM 3288 N N . ASP B 1 240 ? 73.02700 86.38100 64.96800 1.000 67.72531 238 ASP B N 1
ATOM 3289 C CA . ASP B 1 240 ? 73.23500 86.27600 63.52700 1.000 67.72531 238 ASP B CA 1
ATOM 3290 C C . ASP B 1 240 ? 74.59600 85.66200 63.23300 1.000 67.72531 238 ASP B C 1
ATOM 3291 O O . ASP B 1 240 ? 75.59800 86.10000 63.80500 1.000 67.72531 238 ASP B O 1
ATOM 3296 N N . PRO B 1 241 ? 74.68200 84.66800 62.33500 1.000 66.69185 239 PRO B N 1
ATOM 3297 C CA . PRO B 1 241 ? 75.96400 83.99500 62.08400 1.000 66.69185 239 PRO B CA 1
ATOM 3298 C C . PRO B 1 241 ? 76.75600 84.61700 60.93600 1.000 66.69185 239 PRO B C 1
ATOM 3299 O O . PRO B 1 241 ? 77.04600 83.97800 59.94200 1.000 66.69185 239 PRO B O 1
ATOM 3303 N N . ASP B 1 242 ? 77.11200 85.88400 61.08100 1.000 66.50333 240 ASP B N 1
ATOM 3304 C CA . ASP B 1 242 ? 78.08100 86.51000 60.19100 1.000 66.50333 240 ASP B CA 1
ATOM 3305 C C . ASP B 1 242 ? 79.14900 87.31700 60.90600 1.000 66.50333 240 ASP B C 1
ATOM 3306 O O . ASP B 1 242 ? 80.18100 87.60800 60.29400 1.000 66.50333 240 ASP B O 1
ATOM 3311 N N . TYR B 1 243 ? 78.91900 87.72300 62.15600 1.000 66.80270 241 TYR B N 1
ATOM 3312 C CA . TYR B 1 243 ? 79.75200 88.68300 62.85800 1.000 66.80270 241 TYR B CA 1
ATOM 3313 C C . TYR B 1 243 ? 80.68000 88.05300 63.87300 1.000 66.80270 241 TYR B C 1
ATOM 3314 O O . TYR B 1 243 ? 81.54800 88.75400 64.39800 1.000 66.80270 241 TYR B O 1
ATOM 3323 N N . GLN B 1 244 ? 80.54500 86.74700 64.11700 1.000 66.22350 242 GLN B N 1
ATOM 3324 C CA . GLN B 1 244 ? 81.22700 86.05700 65.20600 1.000 66.22350 242 GLN B CA 1
ATOM 3325 C C . GLN B 1 244 ? 82.63000 86.57500 65.43100 1.000 66.22350 242 GLN B C 1
ATOM 3326 O O . GLN B 1 244 ? 83.01700 86.88100 66.56300 1.000 66.22350 242 GLN B O 1
ATOM 3332 N N . GLU B 1 245 ? 83.39300 86.71300 64.34000 1.000 68.12832 243 GLU B N 1
ATOM 3333 C CA . GLU B 1 245 ? 84.72900 87.29600 64.40300 1.000 68.12832 243 GLU B CA 1
ATOM 3334 C C . GLU B 1 245 ? 84.76700 88.54100 65.27300 1.000 68.12832 243 GLU B C 1
ATOM 3335 O O . GLU B 1 245 ? 85.80900 88.87300 65.84200 1.000 68.12832 243 GLU B O 1
ATOM 3341 N N . GLN B 1 246 ? 83.65400 89.25000 65.37000 1.000 66.28465 244 GLN B N 1
ATOM 3342 C CA . GLN B 1 246 ? 83.61100 90.50300 66.09600 1.000 66.28465 244 GLN B CA 1
ATOM 3343 C C . GLN B 1 246 ? 82.90900 90.35000 67.43800 1.000 66.28465 244 GLN B C 1
ATOM 3344 O O . GLN B 1 246 ? 83.44900 90.74300 68.47700 1.000 66.28465 244 GLN B O 1
ATOM 3350 N N . ALA B 1 247 ? 81.72600 89.74500 67.42100 1.000 63.74373 245 ALA B N 1
ATOM 3351 C CA . ALA B 1 247 ? 80.93500 89.60200 68.62800 1.000 63.74373 245 ALA B CA 1
ATOM 3352 C C . ALA B 1 247 ? 81.66700 88.81200 69.69700 1.000 63.74373 245 ALA B C 1
ATOM 3353 O O . ALA B 1 247 ? 81.55900 89.12800 70.87800 1.000 63.74373 245 ALA B O 1
ATOM 3355 N N . ILE B 1 248 ? 82.36900 87.75300 69.32400 1.000 62.76458 246 ILE B N 1
ATOM 3356 C CA . ILE B 1 248 ? 83.04800 86.96400 70.34100 1.000 62.76458 246 ILE B CA 1
ATOM 3357 C C . ILE B 1 248 ? 84.14200 87.78500 70.99800 1.000 62.76458 246 ILE B C 1
ATOM 3358 O O . ILE B 1 248 ? 84.31900 87.75700 72.22500 1.000 62.76458 246 ILE B O 1
ATOM 3363 N N . LYS B 1 249 ? 84.87500 88.54700 70.19200 1.000 61.90560 247 LYS B N 1
ATOM 3364 C CA . LYS B 1 249 ? 85.84600 89.49800 70.70900 1.000 61.90560 247 LYS B CA 1
ATOM 3365 C C . LYS B 1 249 ? 85.20000 90.47700 71.68300 1.000 61.90560 247 LYS B C 1
ATOM 3366 O O . LYS B 1 249 ? 85.69100 90.69000 72.79900 1.000 61.90560 247 LYS B O 1
ATOM 3372 N N . LEU B 1 250 ? 84.07700 91.06200 71.28000 1.000 60.66291 248 LEU B N 1
ATOM 3373 C CA . LEU B 1 250 ? 83.40400 92.03800 72.12300 1.000 60.66291 248 LEU B CA 1
ATOM 3374 C C . LEU B 1 250 ? 82.89900 91.40800 73.41200 1.000 60.66291 248 LEU B C 1
ATOM 3375 O O . LEU B 1 250 ? 82.92200 92.04400 74.46600 1.000 60.66291 248 LEU B O 1
ATOM 3380 N N . TYR B 1 251 ? 82.41700 90.17500 73.34500 1.000 59.78244 249 TYR B N 1
ATOM 3381 C CA . TYR B 1 251 ? 81.96700 89.48700 74.54600 1.000 59.78244 249 TYR B CA 1
ATOM 3382 C C . TYR B 1 251 ? 83.10100 89.32900 75.52900 1.000 59.78244 249 TYR B C 1
ATOM 3383 O O . TYR B 1 251 ? 82.94200 89.56700 76.72700 1.000 59.78244 249 TYR B O 1
ATOM 3392 N N . ALA B 1 252 ? 84.25300 88.89300 75.04400 1.000 59.78838 250 ALA B N 1
ATOM 3393 C CA . ALA B 1 252 ? 85.37200 88.74300 75.95500 1.000 59.78838 250 ALA B CA 1
ATOM 3394 C C . ALA B 1 252 ? 85.77000 90.08400 76.54400 1.000 59.78838 250 ALA B C 1
ATOM 3395 O O . ALA B 1 252 ? 86.11500 90.16800 77.72700 1.000 59.78838 250 ALA B O 1
ATOM 3397 N N . GLU B 1 253 ? 85.73200 91.14700 75.74500 1.000 59.37372 251 GLU B N 1
ATOM 3398 C CA . GLU B 1 253 ? 86.11700 92.44200 76.29300 1.000 59.37372 251 GLU B CA 1
ATOM 3399 C C . GLU B 1 253 ? 85.13000 92.92700 77.34800 1.000 59.37372 251 GLU B C 1
ATOM 3400 O O . GLU B 1 253 ? 85.53400 93.45000 78.39200 1.000 59.37372 251 GLU B O 1
ATOM 3406 N N . TYR B 1 254 ? 83.83700 92.78100 77.08300 1.000 56.91498 252 TYR B N 1
ATOM 3407 C CA . TYR B 1 254 ? 82.84600 93.12600 78.08100 1.000 56.91498 252 TYR B CA 1
ATOM 3408 C C . TYR B 1 254 ? 83.07600 92.34600 79.35300 1.000 56.91498 252 TYR B C 1
ATOM 3409 O O . TYR B 1 254 ? 83.05100 92.90500 80.44500 1.000 56.91498 252 TYR B O 1
ATOM 3418 N N . GLN B 1 255 ? 83.25600 91.04700 79.23300 1.000 56.62098 253 GLN B N 1
ATOM 3419 C CA . GLN B 1 255 ? 83.34500 90.21500 80.41400 1.000 56.62098 253 GLN B CA 1
ATOM 3420 C C . GLN B 1 255 ? 84.57100 90.58300 81.22700 1.000 56.62098 253 GLN B C 1
ATOM 3421 O O . GLN B 1 255 ? 84.52700 90.61600 82.46500 1.000 56.62098 253 GLN B O 1
ATOM 3427 N N . GLU B 1 256 ? 85.65100 90.93200 80.54100 1.000 56.56985 254 GLU B N 1
ATOM 3428 C CA . GLU B 1 256 ? 86.80400 91.50500 81.21400 1.000 56.56985 254 GLU B CA 1
ATOM 3429 C C . GLU B 1 256 ? 86.42500 92.74300 82.00200 1.000 56.56985 254 GLU B C 1
ATOM 3430 O O . GLU B 1 256 ? 86.55600 92.77200 83.23100 1.000 56.56985 254 GLU B O 1
ATOM 3436 N N . THR B 1 257 ? 85.97900 93.78500 81.30300 1.000 53.88898 255 THR B N 1
ATOM 3437 C CA . THR B 1 257 ? 85.69400 95.04900 81.96400 1.000 53.88898 255 THR B CA 1
ATOM 3438 C C . THR B 1 257 ? 84.71200 94.86600 83.10900 1.000 53.88898 255 THR B C 1
ATOM 3439 O O . THR B 1 257 ? 84.79200 95.56000 84.11800 1.000 53.88898 255 THR B O 1
ATOM 3443 N N . SER B 1 258 ? 83.77800 93.94200 82.96300 1.000 52.21981 256 SER B N 1
ATOM 3444 C CA . SER B 1 258 ? 82.77700 93.72400 83.98700 1.000 52.21981 256 SER B CA 1
ATOM 3445 C C . SER B 1 258 ? 83.39600 93.14800 85.24300 1.000 52.21981 256 SER B C 1
ATOM 3446 O O . SER B 1 258 ? 83.13500 93.63100 86.34800 1.000 52.21981 256 SER B O 1
ATOM 3449 N N . GLU B 1 259 ? 84.21100 92.10800 85.10300 1.000 51.71369 257 GLU B N 1
ATOM 3450 C CA . GLU B 1 259 ? 84.90900 91.61600 86.27700 1.000 51.71369 257 GLU B CA 1
ATOM 3451 C C . GLU B 1 259 ? 85.74000 92.72100 86.90600 1.000 51.71369 257 GLU B C 1
ATOM 3452 O O . GLU B 1 259 ? 85.81300 92.83000 88.13200 1.000 51.71369 257 GLU B O 1
ATOM 3458 N N . LYS B 1 260 ? 86.34100 93.57100 86.08500 1.000 49.79306 258 LYS B N 1
ATOM 3459 C CA . LYS B 1 260 ? 87.23400 94.59100 86.61400 1.000 49.79306 258 LYS B CA 1
ATOM 3460 C C . LYS B 1 260 ? 86.47000 95.63100 87.42300 1.000 49.79306 258 LYS B C 1
ATOM 3461 O O . LYS B 1 260 ? 86.83300 95.96000 88.56100 1.000 49.79306 258 LYS B O 1
ATOM 3467 N N . VAL B 1 261 ? 85.39500 96.13900 86.84500 1.000 48.76785 259 VAL B N 1
ATOM 3468 C CA . VAL B 1 261 ? 84.54800 97.11100 87.50400 1.000 48.76785 259 VAL B CA 1
ATOM 3469 C C . VAL B 1 261 ? 83.95500 96.53700 88.77500 1.000 48.76785 259 VAL B C 1
ATOM 3470 O O . VAL B 1 261 ? 83.92700 97.20300 89.80800 1.000 48.76785 259 VAL B O 1
ATOM 3474 N N . LEU B 1 262 ? 83.46600 95.30700 88.72800 1.000 48.13306 260 LEU B N 1
ATOM 3475 C CA . LEU B 1 262 ? 82.85400 94.74400 89.91700 1.000 48.13306 260 LEU B CA 1
ATOM 3476 C C . LEU B 1 262 ? 83.86500 94.46300 91.01300 1.000 48.13306 260 LEU B C 1
ATOM 3477 O O . LEU B 1 262 ? 83.53000 94.58600 92.18800 1.000 48.13306 260 LEU B O 1
ATOM 3482 N N . SER B 1 263 ? 85.09600 94.09800 90.67900 1.000 48.00759 261 SER B N 1
ATOM 3483 C CA . SER B 1 263 ? 86.08200 93.93800 91.73700 1.000 48.00759 261 SER B CA 1
ATOM 3484 C C . SER B 1 263 ? 86.38200 95.27300 92.39700 1.000 48.00759 261 SER B C 1
ATOM 3485 O O . SER B 1 263 ? 86.46100 95.36600 93.62900 1.000 48.00759 261 SER B O 1
ATOM 3488 N N . GLU B 1 264 ? 86.56200 96.31500 91.59000 1.000 47.09032 262 GLU B N 1
ATOM 3489 C CA . GLU B 1 264 ? 86.72600 97.65200 92.14300 1.000 47.09032 262 GLU B CA 1
ATOM 3490 C C . GLU B 1 264 ? 85.56300 98.00800 93.05700 1.000 47.09032 262 GLU B C 1
ATOM 3491 O O . GLU B 1 264 ? 85.75300 98.48100 94.18100 1.000 47.09032 262 GLU B O 1
ATOM 3497 N N . TYR B 1 265 ? 84.34900 97.78500 92.57600 1.000 45.87227 263 TYR B N 1
ATOM 3498 C CA . TYR B 1 265 ? 83.15900 98.11800 93.33100 1.000 45.87227 263 TYR B CA 1
ATOM 3499 C C . TYR B 1 265 ? 83.12200 97.38100 94.64900 1.000 45.87227 263 TYR B C 1
ATOM 3500 O O . TYR B 1 265 ? 82.76400 97.95100 95.67600 1.000 45.87227 263 TYR B O 1
ATOM 3509 N N . ASN B 1 266 ? 83.47300 96.10800 94.63700 1.000 45.21804 264 ASN B N 1
ATOM 3510 C CA . ASN B 1 266 ? 83.33900 95.31800 95.83900 1.000 45.21804 264 ASN B CA 1
ATOM 3511 C C . ASN B 1 266 ? 84.37300 95.70400 96.86500 1.000 45.21804 264 ASN B C 1
ATOM 3512 O O . ASN B 1 266 ? 84.10300 95.65200 98.06400 1.000 45.21804 264 ASN B O 1
ATOM 3517 N N . THR B 1 267 ? 85.55600 96.10300 96.43500 1.000 44.23355 265 THR B N 1
ATOM 3518 C CA . THR B 1 267 ? 86.49900 96.44300 97.48100 1.000 44.23355 265 THR B CA 1
ATOM 3519 C C . THR B 1 267 ? 86.28600 97.85300 97.99400 1.000 44.23355 265 THR B C 1
ATOM 3520 O O . THR B 1 267 ? 86.41500 98.09700 99.19200 1.000 44.23355 265 THR B O 1
ATOM 3524 N N . LYS B 1 268 ? 85.96600 98.79600 97.12400 1.000 43.05399 266 LYS B N 1
ATOM 3525 C CA . LYS B 1 268 ? 85.81500 100.15200 97.61000 1.000 43.05399 266 LYS B CA 1
ATOM 3526 C C . LYS B 1 268 ? 84.52000 100.35500 98.37000 1.000 43.05399 266 LYS B C 1
ATOM 3527 O O . LYS B 1 268 ? 84.42800 101.28900 99.16000 1.000 43.05399 266 LYS B O 1
ATOM 3533 N N . ALA B 1 269 ? 83.53600 99.50700 98.16800 1.000 43.75067 267 ALA B N 1
ATOM 3534 C CA . ALA B 1 269 ? 82.29500 99.61400 98.90600 1.000 43.75067 267 ALA B CA 1
ATOM 3535 C C . ALA B 1 269 ? 82.36000 98.95200 100.25700 1.000 43.75067 267 ALA B C 1
ATOM 3536 O O . ALA B 1 269 ? 81.32100 98.66800 100.84300 1.000 43.75067 267 ALA B O 1
ATOM 3538 N N . ASP B 1 270 ? 83.53900 98.68300 100.76400 1.000 44.14230 268 ASP B N 1
ATOM 3539 C CA . ASP B 1 270 ? 83.70500 98.09700 102.08100 1.000 44.14230 268 ASP B CA 1
ATOM 3540 C C . ASP B 1 270 ? 83.98700 99.22700 103.05900 1.000 44.14230 268 ASP B C 1
ATOM 3541 O O . ASP B 1 270 ? 85.11400 99.70900 103.15700 1.000 44.14230 268 ASP B O 1
ATOM 3546 N N . LEU B 1 271 ? 82.96000 99.65200 103.77700 1.000 42.44789 269 LEU B N 1
ATOM 3547 C CA . LEU B 1 271 ? 83.03400 100.85600 104.58200 1.000 42.44789 269 LEU B CA 1
ATOM 3548 C C . LEU B 1 271 ? 83.48900 100.56300 105.99600 1.000 42.44789 269 LEU B C 1
ATOM 3549 O O . LEU B 1 271 ? 83.11600 99.55400 106.58500 1.000 42.44789 269 LEU B O 1
ATOM 3554 N N . GLU B 1 272 ? 84.30300 101.44900 106.52200 1.000 41.81123 270 GLU B N 1
ATOM 3555 C CA . GLU B 1 272 ? 84.70900 101.35000 107.90500 1.000 41.81123 270 GLU B CA 1
ATOM 3556 C C . GLU B 1 272 ? 83.52000 101.59800 108.82400 1.000 41.81123 270 GLU B C 1
ATOM 3557 O O . GLU B 1 272 ? 82.71300 102.48400 108.56700 1.000 41.81123 270 GLU B O 1
ATOM 3563 N N . PRO B 1 273 ? 83.38000 100.83700 109.89200 1.000 39.86019 271 PRO B N 1
ATOM 3564 C CA . PRO B 1 273 ? 82.42000 101.20500 110.92900 1.000 39.86019 271 PRO B CA 1
ATOM 3565 C C . PRO B 1 273 ? 82.87400 102.44300 111.67500 1.000 39.86019 271 PRO B C 1
ATOM 3566 O O . PRO B 1 273 ? 84.04800 102.79800 111.70000 1.000 39.86019 271 PRO B O 1
ATOM 3570 N N . VAL B 1 274 ? 81.91700 103.10900 112.28900 1.000 39.65986 272 VAL B N 1
ATOM 3571 C CA . VAL B 1 274 ? 82.16200 104.32900 113.03900 1.000 39.65986 272 VAL B CA 1
ATOM 3572 C C . VAL B 1 274 ? 81.83700 104.03900 114.48800 1.000 39.65986 272 VAL B C 1
ATOM 3573 O O . VAL B 1 274 ? 80.66900 103.83200 114.81500 1.000 39.65986 272 VAL B O 1
ATOM 3577 N N . ASN B 1 275 ? 82.84100 104.02600 115.36300 1.000 39.62388 273 ASN B N 1
ATOM 3578 C CA . ASN B 1 275 ? 82.50800 103.86600 116.76900 1.000 39.62388 273 ASN B CA 1
ATOM 3579 C C . ASN B 1 275 ? 82.75700 105.15000 117.53400 1.000 39.62388 273 ASN B C 1
ATOM 3580 O O . ASN B 1 275 ? 83.89600 105.61200 117.64200 1.000 39.62388 273 ASN B O 1
ATOM 3585 N N . PRO B 1 276 ? 81.71300 105.73600 118.08900 1.000 39.20992 274 PRO B N 1
ATOM 3586 C CA . PRO B 1 276 ? 81.85700 106.97500 118.83000 1.000 39.20992 274 PRO B CA 1
ATOM 3587 C C . PRO B 1 276 ? 82.43100 106.71500 120.20500 1.000 39.20992 274 PRO B C 1
ATOM 3588 O O . PRO B 1 276 ? 82.05500 105.74000 120.86200 1.000 39.20992 274 PRO B O 1
ATOM 3592 N N . PRO B 1 277 ? 83.33600 107.55400 120.67400 1.000 39.02732 275 PRO B N 1
ATOM 3593 C CA . PRO B 1 277 ? 83.75500 107.45900 122.07000 1.000 39.02732 275 PRO B CA 1
ATOM 3594 C C . PRO B 1 277 ? 82.63300 107.91400 122.97300 1.000 39.02732 275 PRO B C 1
ATOM 3595 O O . PRO B 1 277 ? 81.80700 108.74100 122.60100 1.000 39.02732 275 PRO B O 1
ATOM 3599 N N . LYS B 1 278 ? 82.58700 107.35500 124.16000 1.000 39.64703 276 LYS B N 1
ATOM 3600 C CA . LYS B 1 278 ? 81.58700 107.81600 125.08900 1.000 39.64703 276 LYS B CA 1
ATOM 3601 C C . LYS B 1 278 ? 81.99700 109.17900 125.62500 1.000 39.64703 276 LYS B C 1
ATOM 3602 O O . LYS B 1 278 ? 83.18100 109.50300 125.67900 1.000 39.64703 276 LYS B O 1
ATOM 3608 N N . PRO B 1 279 ? 81.03000 110.01000 125.98500 1.000 39.32758 277 PRO B N 1
ATOM 3609 C CA . PRO B 1 279 ? 81.36400 111.34100 126.45200 1.000 39.32758 277 PRO B CA 1
ATOM 3610 C C . PRO B 1 279 ? 82.06700 111.28500 127.79300 1.000 39.32758 277 PRO B C 1
ATOM 3611 O O . PRO B 1 279 ? 81.79000 110.40000 128.61700 1.000 39.32758 277 PRO B O 1
ATOM 3615 N N . PRO B 1 280 ? 82.98600 112.20200 128.05600 1.000 39.19235 278 PRO B N 1
ATOM 3616 C CA . PRO B 1 280 ? 83.63000 112.23800 129.36800 1.000 39.19235 278 PRO B CA 1
ATOM 3617 C C . PRO B 1 280 ? 82.60700 112.48300 130.45700 1.000 39.19235 278 PRO B C 1
ATOM 3618 O O . PRO B 1 280 ? 81.59000 113.13700 130.24800 1.000 39.19235 278 PRO B O 1
ATOM 3622 N N . ALA B 1 281 ? 82.86500 111.91100 131.61600 1.000 39.43740 279 ALA B N 1
ATOM 3623 C CA . ALA B 1 281 ? 81.95700 112.08500 132.73200 1.000 39.43740 279 ALA B CA 1
ATOM 3624 C C . ALA B 1 281 ? 81.90300 113.54500 133.13300 1.000 39.43740 279 ALA B C 1
ATOM 3625 O O . ALA B 1 281 ? 82.92400 114.22700 133.16800 1.000 39.43740 279 ALA B O 1
ATOM 3627 N N . ALA B 1 282 ? 80.70400 114.02700 133.40400 1.000 39.67872 280 ALA B N 1
ATOM 3628 C CA . ALA B 1 282 ? 80.54800 115.37000 133.92500 1.000 39.67872 280 ALA B CA 1
ATOM 3629 C C . ALA B 1 282 ? 81.12400 115.46200 135.32600 1.000 39.67872 280 ALA B C 1
ATOM 3630 O O . ALA B 1 282 ? 81.16000 114.48500 136.06600 1.000 39.67872 280 ALA B O 1
ATOM 3632 N N . ILE B 1 283 ? 81.58600 116.64800 135.69000 1.000 39.18748 281 ILE B N 1
ATOM 3633 C CA . ILE B 1 283 ? 82.01400 116.85700 137.05900 1.000 39.18748 281 ILE B CA 1
ATOM 3634 C C . ILE B 1 283 ? 80.80800 116.79500 137.98200 1.000 39.18748 281 ILE B C 1
ATOM 3635 O O . ILE B 1 283 ? 79.71800 117.25900 137.64300 1.000 39.18748 281 ILE B O 1
ATOM 3640 N N . LYS B 1 284 ? 80.97800 116.17800 139.13900 1.000 39.26458 282 LYS B N 1
ATOM 3641 C CA . LYS B 1 284 ? 79.89800 116.06400 140.10200 1.000 39.26458 282 LYS B CA 1
ATOM 3642 C C . LYS B 1 284 ? 80.10700 117.04200 141.24400 1.000 39.26458 282 LYS B C 1
ATOM 3643 O O . LYS B 1 284 ? 81.17400 117.07000 141.85700 1.000 39.26458 282 LYS B O 1
ATOM 3649 N N . ILE B 1 285 ? 79.10000 117.85900 141.50100 1.000 39.48191 283 ILE B N 1
ATOM 3650 C CA . ILE B 1 285 ? 79.09300 118.77300 142.62600 1.000 39.48191 283 ILE B CA 1
ATOM 3651 C C . ILE B 1 285 ? 77.85700 118.45300 143.43500 1.000 39.48191 283 ILE B C 1
ATOM 3652 O O . ILE B 1 285 ? 76.74000 118.57000 142.93000 1.000 39.48191 283 ILE B O 1
ATOM 3657 N N . ASP B 1 286 ? 78.04600 118.06800 144.68300 1.000 41.10137 284 ASP B N 1
ATOM 3658 C CA . ASP B 1 286 ? 76.90500 117.73400 145.50500 1.000 41.10137 284 ASP B CA 1
ATOM 3659 C C . ASP B 1 286 ? 76.20200 118.98900 145.98800 1.000 41.10137 284 ASP B C 1
ATOM 3660 O O . ASP B 1 286 ? 76.82300 120.03800 146.12800 1.000 41.10137 284 ASP B O 1
ATOM 3665 N N . PRO B 1 287 ? 74.90700 118.90100 146.26900 1.000 41.08163 285 PRO B N 1
ATOM 3666 C CA . PRO B 1 287 ? 74.23100 120.02600 146.88200 1.000 41.08163 285 PRO B CA 1
ATOM 3667 C C . PRO B 1 287 ? 74.84600 120.32100 148.23300 1.000 41.08163 285 PRO B C 1
ATOM 3668 O O . PRO B 1 287 ? 75.35100 119.41400 148.91700 1.000 41.08163 285 PRO B O 1
ATOM 3672 N N . PRO B 1 288 ? 74.87000 121.57800 148.63500 1.000 42.31298 286 PRO B N 1
ATOM 3673 C CA . PRO B 1 288 ? 75.36800 122.03500 149.92500 1.000 42.31298 286 PRO B CA 1
ATOM 3674 C C . PRO B 1 288 ? 74.64100 121.38200 151.10400 1.000 42.31298 286 PRO B C 1
ATOM 3675 O O . PRO B 1 288 ? 73.44800 121.09300 151.02000 1.000 42.31298 286 PRO B O 1
ATOM 3679 N N . THR C 1 10 ? 63.61200 107.26000 144.03000 1.000 53.20040 8 THR C N 1
ATOM 3680 C CA . THR C 1 10 ? 64.67400 106.67000 144.82500 1.000 53.20040 8 THR C CA 1
ATOM 3681 C C . THR C 1 10 ? 65.66700 105.98500 143.90600 1.000 53.20040 8 THR C C 1
ATOM 3682 O O . THR C 1 10 ? 66.34700 106.63700 143.11600 1.000 53.20040 8 THR C O 1
ATOM 3686 N N . VAL C 1 11 ? 65.75000 104.66300 144.01100 1.000 50.31446 9 VAL C N 1
ATOM 3687 C CA . VAL C 1 11 ? 66.58600 103.85200 143.13800 1.000 50.31446 9 VAL C CA 1
ATOM 3688 C C . VAL C 1 11 ? 65.70600 102.81800 142.46800 1.000 50.31446 9 VAL C C 1
ATOM 3689 O O . VAL C 1 11 ? 65.00300 102.06200 143.14800 1.000 50.31446 9 VAL C O 1
ATOM 3693 N N . ASP C 1 12 ? 65.77100 102.76400 141.14200 1.000 46.89635 10 ASP C N 1
ATOM 3694 C CA . ASP C 1 12 ? 64.97000 101.82700 140.36900 1.000 46.89635 10 ASP C CA 1
ATOM 3695 C C . ASP C 1 12 ? 65.72800 100.52400 140.19600 1.000 46.89635 10 ASP C C 1
ATOM 3696 O O . ASP C 1 12 ? 66.47400 100.33700 139.24500 1.000 46.89635 10 ASP C O 1
ATOM 3701 N N . GLN C 1 13 ? 65.50800 99.60400 141.12800 1.000 46.05010 11 GLN C N 1
ATOM 3702 C CA . GLN C 1 13 ? 66.03900 98.26000 140.99600 1.000 46.05010 11 GLN C CA 1
ATOM 3703 C C . GLN C 1 13 ? 65.51600 97.55900 139.76100 1.000 46.05010 11 GLN C C 1
ATOM 3704 O O . GLN C 1 13 ? 66.21400 96.72000 139.18500 1.000 46.05010 11 GLN C O 1
ATOM 3710 N N . GLN C 1 14 ? 64.28200 97.84400 139.36800 1.000 44.23773 12 GLN C N 1
ATOM 3711 C CA . GLN C 1 14 ? 63.71300 97.12500 138.24500 1.000 44.23773 12 GLN C CA 1
ATOM 3712 C C . GLN C 1 14 ? 64.44400 97.45600 136.95700 1.000 44.23773 12 GLN C C 1
ATOM 3713 O O . GLN C 1 14 ? 64.61900 96.58800 136.10000 1.000 44.23773 12 GLN C O 1
ATOM 3719 N N . GLU C 1 15 ? 64.89200 98.70000 136.80600 1.000 43.61373 13 GLU C N 1
ATOM 3720 C CA . GLU C 1 15 ? 65.70500 99.03900 135.65300 1.000 43.61373 13 GLU C CA 1
ATOM 3721 C C . GLU C 1 15 ? 66.97800 98.21300 135.62300 1.000 43.61373 13 GLU C C 1
ATOM 3722 O O . GLU C 1 15 ? 67.36400 97.68800 134.57700 1.000 43.61373 13 GLU C O 1
ATOM 3728 N N . ILE C 1 16 ? 67.63300 98.07100 136.76500 1.000 43.18716 14 ILE C N 1
ATOM 3729 C CA . ILE C 1 16 ? 68.86500 97.30200 136.80400 1.000 43.18716 14 ILE C CA 1
ATOM 3730 C C . ILE C 1 16 ? 68.60600 95.84300 136.47000 1.000 43.18716 14 ILE C C 1
ATOM 3731 O O . ILE C 1 16 ? 69.36300 95.22800 135.72000 1.000 43.18716 14 ILE C O 1
ATOM 3736 N N . LEU C 1 17 ? 67.54900 95.25900 137.01800 1.000 42.36789 15 LEU C N 1
ATOM 3737 C CA . LEU C 1 17 ? 67.28200 93.86000 136.72000 1.000 42.36789 15 LEU C CA 1
ATOM 3738 C C . LEU C 1 17 ? 66.95200 93.65300 135.25200 1.000 42.36789 15 LEU C C 1
ATOM 3739 O O . LEU C 1 17 ? 67.38700 92.66900 134.64100 1.000 42.36789 15 LEU C O 1
ATOM 3744 N N . ASN C 1 18 ? 66.18100 94.55900 134.66800 1.000 41.51004 16 ASN C N 1
ATOM 3745 C CA . ASN C 1 18 ? 65.88100 94.44100 133.25400 1.000 41.51004 16 ASN C CA 1
ATOM 3746 C C . ASN C 1 18 ? 67.14200 94.55000 132.41600 1.000 41.51004 16 ASN C C 1
ATOM 3747 O O . ASN C 1 18 ? 67.31500 93.81300 131.44300 1.000 41.51004 16 ASN C O 1
ATOM 3752 N N . ARG C 1 19 ? 68.03600 95.45600 132.78300 1.000 40.51001 17 ARG C N 1
ATOM 3753 C CA . ARG C 1 19 ? 69.27800 95.58800 132.04400 1.000 40.51001 17 ARG C CA 1
ATOM 3754 C C . ARG C 1 19 ? 70.14700 94.35300 132.20400 1.000 40.51001 17 ARG C C 1
ATOM 3755 O O . ARG C 1 19 ? 70.84400 93.95600 131.27000 1.000 40.51001 17 ARG C O 1
ATOM 3763 N N . ALA C 1 20 ? 70.11800 93.73200 133.37700 1.000 41.48762 18 ALA C N 1
ATOM 3764 C CA . ALA C 1 20 ? 70.86600 92.49800 133.57100 1.000 41.48762 18 ALA C CA 1
ATOM 3765 C C . ALA C 1 20 ? 70.34900 91.39200 132.67200 1.000 41.48762 18 ALA C C 1
ATOM 3766 O O . ALA C 1 20 ? 71.13200 90.64800 132.08100 1.000 41.48762 18 ALA C O 1
ATOM 3768 N N . ASP C 1 21 ? 69.03700 91.26200 132.55300 1.000 41.97717 19 ASP C N 1
ATOM 3769 C CA . ASP C 1 21 ? 68.53600 90.26200 131.62300 1.000 41.97717 19 ASP C CA 1
ATOM 3770 C C . ASP C 1 21 ? 68.86300 90.61600 130.18400 1.000 41.97717 19 ASP C C 1
ATOM 3771 O O . ASP C 1 21 ? 69.13600 89.72700 129.38100 1.000 41.97717 19 ASP C O 1
ATOM 3776 N N . GLU C 1 22 ? 68.85500 91.89700 129.84400 1.000 41.31281 20 GLU C N 1
ATOM 3777 C CA . GLU C 1 22 ? 69.14700 92.29100 128.47800 1.000 41.31281 20 GLU C CA 1
ATOM 3778 C C . GLU C 1 22 ? 70.60400 92.06200 128.11000 1.000 41.31281 20 GLU C C 1
ATOM 3779 O O . GLU C 1 22 ? 70.91000 91.78200 126.95000 1.000 41.31281 20 GLU C O 1
ATOM 3785 N N . VAL C 1 23 ? 71.51600 92.17200 129.06600 1.000 41.43869 21 VAL C N 1
ATOM 3786 C CA . VAL C 1 23 ? 72.91300 92.16200 128.68300 1.000 41.43869 21 VAL C CA 1
ATOM 3787 C C . VAL C 1 23 ? 73.40400 90.74600 128.42900 1.000 41.43869 21 VAL C C 1
ATOM 3788 O O . VAL C 1 23 ? 74.34200 90.54500 127.66000 1.000 41.43869 21 VAL C O 1
ATOM 3792 N N . GLU C 1 24 ? 72.79400 89.74700 129.05000 1.000 42.24486 22 GLU C N 1
ATOM 3793 C CA . GLU C 1 24 ? 73.21300 88.37400 128.86000 1.000 42.24486 22 GLU C CA 1
ATOM 3794 C C . GLU C 1 24 ? 72.28500 87.60600 127.94300 1.000 42.24486 22 GLU C C 1
ATOM 3795 O O . GLU C 1 24 ? 72.38500 86.38600 127.86500 1.000 42.24486 22 GLU C O 1
ATOM 3801 N N . ALA C 1 25 ? 71.38000 88.27800 127.25500 1.000 41.35702 23 ALA C N 1
ATOM 3802 C CA . ALA C 1 25 ? 70.59300 87.59300 126.25600 1.000 41.35702 23 ALA C CA 1
ATOM 3803 C C . ALA C 1 25 ? 71.51300 87.12400 125.13600 1.000 41.35702 23 ALA C C 1
ATOM 3804 O O . ALA C 1 25 ? 72.54400 87.74000 124.88400 1.000 41.35702 23 ALA C O 1
ATOM 3806 N N . PRO C 1 26 ? 71.18900 86.02300 124.47000 1.000 40.61381 24 PRO C N 1
ATOM 3807 C CA . PRO C 1 26 ? 72.06100 85.54400 123.39700 1.000 40.61381 24 PRO C CA 1
ATOM 3808 C C . PRO C 1 26 ? 72.22300 86.57900 122.30500 1.000 40.61381 24 PRO C C 1
ATOM 3809 O O . PRO C 1 26 ? 71.28300 87.27500 121.94100 1.000 40.61381 24 PRO C O 1
ATOM 3813 N N . MET C 1 27 ? 73.43000 86.68600 121.79400 1.000 40.94901 25 MET C N 1
ATOM 3814 C CA . MET C 1 27 ? 73.67200 87.50600 120.62800 1.000 40.94901 25 MET C CA 1
ATOM 3815 C C . MET C 1 27 ? 73.48400 86.65600 119.38500 1.000 40.94901 25 MET C C 1
ATOM 3816 O O . MET C 1 27 ? 73.01900 85.52000 119.44600 1.000 40.94901 25 MET C O 1
ATOM 3821 N N . ALA C 1 28 ? 73.83600 87.20700 118.23800 1.000 39.25665 26 ALA C N 1
ATOM 3822 C CA . ALA C 1 28 ? 73.70100 86.47700 116.99300 1.000 39.25665 26 ALA C CA 1
ATOM 3823 C C . ALA C 1 28 ? 74.55700 85.22500 117.02200 1.000 39.25665 26 ALA C C 1
ATOM 3824 O O . ALA C 1 28 ? 75.59600 85.17400 117.67000 1.000 39.25665 26 ALA C O 1
ATOM 3826 N N . THR C 1 29 ? 74.10100 84.21400 116.35200 1.000 38.43009 27 THR C N 1
ATOM 3827 C CA . THR C 1 29 ? 74.89300 83.00700 116.23200 1.000 38.43009 27 THR C CA 1
ATOM 3828 C C . THR C 1 29 ? 75.86900 83.15000 115.07700 1.000 38.43009 27 THR C C 1
ATOM 3829 O O . THR C 1 29 ? 75.46400 83.53200 113.98200 1.000 38.43009 27 THR C O 1
ATOM 3833 N N . PRO C 1 30 ? 77.14600 82.88200 115.28600 1.000 38.21793 28 PRO C N 1
ATOM 3834 C CA . PRO C 1 30 ? 78.11400 82.98100 114.19900 1.000 38.21793 28 PRO C CA 1
ATOM 3835 C C . PRO C 1 30 ? 77.90000 81.88700 113.17300 1.000 38.21793 28 PRO C C 1
ATOM 3836 O O . PRO C 1 30 ? 77.30900 80.84500 113.48000 1.000 38.21793 28 PRO C O 1
ATOM 3840 N N . PRO C 1 31 ? 78.36200 82.08000 111.94600 1.000 38.27372 29 PRO C N 1
ATOM 3841 C CA . PRO C 1 31 ? 78.23000 81.02500 110.93800 1.000 38.27372 29 PRO C CA 1
ATOM 3842 C C . PRO C 1 31 ? 79.10200 79.83700 111.27300 1.000 38.27372 29 PRO C C 1
ATOM 3843 O O . PRO C 1 31 ? 80.12300 79.95800 111.94400 1.000 38.27372 29 PRO C O 1
ATOM 3847 N N . THR C 1 32 ? 78.69400 78.67500 110.79600 1.000 37.91549 30 THR C N 1
ATOM 3848 C CA . THR C 1 32 ? 79.44800 77.46300 111.04300 1.000 37.91549 30 THR C CA 1
ATOM 3849 C C . THR C 1 32 ? 79.88700 76.75500 109.78300 1.000 37.91549 30 THR C C 1
ATOM 3850 O O . THR C 1 32 ? 80.40300 75.64500 109.87200 1.000 37.91549 30 THR C O 1
ATOM 3854 N N . ASP C 1 33 ? 79.69800 77.34200 108.62000 1.000 40.01275 31 ASP C N 1
ATOM 3855 C CA . ASP C 1 33 ? 80.02800 76.62200 107.41100 1.000 40.01275 31 ASP C CA 1
ATOM 3856 C C . ASP C 1 33 ? 81.52700 76.62300 107.17900 1.000 40.01275 31 ASP C C 1
ATOM 3857 O O . ASP C 1 33 ? 82.23400 77.54800 107.55900 1.000 40.01275 31 ASP C O 1
ATOM 3862 N N . VAL C 1 34 ? 82.01100 75.56600 106.55000 1.000 39.67169 32 VAL C N 1
ATOM 3863 C CA . VAL C 1 34 ? 83.44000 75.33400 106.39500 1.000 39.67169 32 VAL C CA 1
ATOM 3864 C C . VAL C 1 34 ? 83.82000 75.67300 104.96300 1.000 39.67169 32 VAL C C 1
ATOM 3865 O O . VAL C 1 34 ? 83.28300 75.06300 104.03600 1.000 39.67169 32 VAL C O 1
ATOM 3869 N N . PRO C 1 35 ? 84.71600 76.62500 104.74000 1.000 40.47009 33 PRO C N 1
ATOM 3870 C CA . PRO C 1 35 ? 85.04100 77.04000 103.37300 1.000 40.47009 33 PRO C CA 1
ATOM 3871 C C . PRO C 1 35 ? 85.99500 76.05500 102.71100 1.000 40.47009 33 PRO C C 1
ATOM 3872 O O . PRO C 1 35 ? 86.98300 75.63500 103.30600 1.000 40.47009 33 PRO C O 1
ATOM 3876 N N . GLN C 1 36 ? 85.69800 75.69100 101.47600 1.000 41.74039 34 GLN C N 1
ATOM 3877 C CA . GLN C 1 36 ? 86.53700 74.76100 100.73800 1.000 41.74039 34 GLN C CA 1
ATOM 3878 C C . GLN C 1 36 ? 87.55700 75.49500 99.88900 1.000 41.74039 34 GLN C C 1
ATOM 3879 O O . GLN C 1 36 ? 87.43300 76.68400 99.61200 1.000 41.74039 34 GLN C O 1
ATOM 3885 N N . ALA C 1 37 ? 88.57300 74.76800 99.48800 1.000 43.36098 35 ALA C N 1
ATOM 3886 C CA . ALA C 1 37 ? 89.60500 75.33200 98.64000 1.000 43.36098 35 ALA C CA 1
ATOM 3887 C C . ALA C 1 37 ? 89.01600 75.69600 97.28900 1.000 43.36098 35 ALA C C 1
ATOM 3888 O O . ALA C 1 37 ? 88.27200 74.90400 96.71000 1.000 43.36098 35 ALA C O 1
ATOM 3890 N N . PRO C 1 38 ? 89.29600 76.88200 96.77500 1.000 44.17417 36 PRO C N 1
ATOM 3891 C CA . PRO C 1 38 ? 88.73000 77.27200 95.48100 1.000 44.17417 36 PRO C CA 1
ATOM 3892 C C . PRO C 1 38 ? 89.22500 76.43300 94.31800 1.000 44.17417 36 PRO C C 1
ATOM 3893 O O . PRO C 1 38 ? 88.50200 76.28200 93.33200 1.000 44.17417 36 PRO C O 1
ATOM 3897 N N . SER C 1 39 ? 90.42900 75.88400 94.39700 1.000 45.18481 37 SER C N 1
ATOM 3898 C CA . SER C 1 39 ? 90.99400 75.11600 93.31000 1.000 45.18481 37 SER C CA 1
ATOM 3899 C C . SER C 1 39 ? 91.70200 73.91500 93.90600 1.000 45.18481 37 SER C C 1
ATOM 3900 O O . SER C 1 39 ? 91.48900 73.56400 95.06400 1.000 45.18481 37 SER C O 1
ATOM 3903 N N . GLY C 1 40 ? 92.53900 73.27300 93.09900 1.000 44.59457 38 GLY C N 1
ATOM 3904 C CA . GLY C 1 40 ? 93.34500 72.16500 93.54100 1.000 44.59457 38 GLY C CA 1
ATOM 3905 C C . GLY C 1 40 ? 94.75300 72.52700 93.90500 1.000 44.59457 38 GLY C C 1
ATOM 3906 O O . GLY C 1 40 ? 95.50900 71.65900 94.33800 1.000 44.59457 38 GLY C O 1
ATOM 3907 N N . LEU C 1 41 ? 95.13100 73.78500 93.76300 1.000 44.42426 39 LEU C N 1
ATOM 3908 C CA . LEU C 1 41 ? 96.47300 74.19700 94.11700 1.000 44.42426 39 LEU C CA 1
ATOM 3909 C C . LEU C 1 41 ? 96.72100 74.03800 95.60800 1.000 44.42426 39 LEU C C 1
ATOM 3910 O O . LEU C 1 41 ? 95.80600 74.10700 96.42400 1.000 44.42426 39 LEU C O 1
ATOM 3915 N N . THR C 1 42 ? 97.97500 73.79800 95.96000 1.000 43.76253 40 THR C N 1
ATOM 3916 C CA . THR C 1 42 ? 98.29900 73.56600 97.35700 1.000 43.76253 40 THR C CA 1
ATOM 3917 C C . THR C 1 42 ? 98.14300 74.83900 98.17800 1.000 43.76253 40 THR C C 1
ATOM 3918 O O . THR C 1 42 ? 97.71100 74.79100 99.33300 1.000 43.76253 40 THR C O 1
ATOM 3922 N N . ALA C 1 43 ? 98.47100 75.98700 97.59600 1.000 43.16353 41 ALA C N 1
ATOM 3923 C CA . ALA C 1 43 ? 98.29700 77.23700 98.31000 1.000 43.16353 41 ALA C CA 1
ATOM 3924 C C . ALA C 1 43 ? 96.82800 77.50900 98.57500 1.000 43.16353 41 ALA C C 1
ATOM 3925 O O . ALA C 1 43 ? 96.47100 78.08100 99.60500 1.000 43.16353 41 ALA C O 1
ATOM 3927 N N . ALA C 1 44 ? 95.96300 77.10800 97.65400 1.000 43.56821 42 ALA C N 1
ATOM 3928 C CA . ALA C 1 44 ? 94.53800 77.27700 97.87700 1.000 43.56821 42 ALA C CA 1
ATOM 3929 C C . ALA C 1 44 ? 94.06400 76.43700 99.04700 1.000 43.56821 42 ALA C C 1
ATOM 3930 O O . ALA C 1 44 ? 93.25200 76.88700 99.85600 1.000 43.56821 42 ALA C O 1
ATOM 3932 N N . ASN C 1 45 ? 94.54700 75.20900 99.14600 1.000 43.75417 43 ASN C N 1
ATOM 3933 C CA . ASN C 1 45 ? 94.15900 74.37600 100.26500 1.000 43.75417 43 ASN C CA 1
ATOM 3934 C C . ASN C 1 45 ? 94.67000 74.95700 101.56900 1.000 43.75417 43 ASN C C 1
ATOM 3935 O O . ASN C 1 45 ? 93.96400 74.95300 102.58100 1.000 43.75417 43 ASN C O 1
ATOM 3940 N N . ASN C 1 46 ? 95.89300 75.47200 101.55700 1.000 43.45197 44 ASN C N 1
ATOM 3941 C CA . ASN C 1 46 ? 96.42000 76.14700 102.73000 1.000 43.45197 44 ASN C CA 1
ATOM 3942 C C . ASN C 1 46 ? 95.55200 77.32000 103.12700 1.000 43.45197 44 ASN C C 1
ATOM 3943 O O . ASN C 1 46 ? 95.29400 77.53300 104.31000 1.000 43.45197 44 ASN C O 1
ATOM 3948 N N . ALA C 1 47 ? 95.12100 78.11000 102.15500 1.000 42.36783 45 ALA C N 1
ATOM 3949 C CA . ALA C 1 47 ? 94.29900 79.26700 102.45600 1.000 42.36783 45 ALA C CA 1
ATOM 3950 C C . ALA C 1 47 ? 92.96500 78.85200 103.04900 1.000 42.36783 45 ALA C C 1
ATOM 3951 O O . ALA C 1 47 ? 92.48500 79.45900 104.00900 1.000 42.36783 45 ALA C O 1
ATOM 3953 N N . ALA C 1 48 ? 92.35100 77.82300 102.48800 1.000 42.49355 46 ALA C N 1
ATOM 3954 C CA . ALA C 1 48 ? 91.08400 77.36600 103.02800 1.000 42.49355 46 ALA C CA 1
ATOM 3955 C C . ALA C 1 48 ? 91.25000 76.86600 104.45100 1.000 42.49355 46 ALA C C 1
ATOM 3956 O O . ALA C 1 48 ? 90.40400 77.12100 105.31000 1.000 42.49355 46 ALA C O 1
ATOM 3958 N N . GLU C 1 49 ? 92.33300 76.15500 104.72100 1.000 42.72069 47 GLU C N 1
ATOM 3959 C CA . GLU C 1 49 ? 92.53700 75.66500 106.07000 1.000 42.72069 47 GLU C CA 1
ATOM 3960 C C . GLU C 1 49 ? 92.84100 76.79600 107.03700 1.000 42.72069 47 GLU C C 1
ATOM 3961 O O . GLU C 1 49 ? 92.38800 76.77300 108.18300 1.000 42.72069 47 GLU C O 1
ATOM 3967 N N . GLN C 1 50 ? 93.59400 77.79700 106.59600 1.000 40.95479 48 GLN C N 1
ATOM 3968 C CA . GLN C 1 50 ? 93.82200 78.96600 107.42700 1.000 40.95479 48 GLN C CA 1
ATOM 3969 C C . GLN C 1 50 ? 92.51300 79.65000 107.77900 1.000 40.95479 48 GLN C C 1
ATOM 3970 O O . GLN C 1 50 ? 92.29600 80.02800 108.93100 1.000 40.95479 48 GLN C O 1
ATOM 3976 N N . LEU C 1 51 ? 91.62200 79.80000 106.80100 1.000 41.06477 49 LEU C N 1
ATOM 3977 C CA . LEU C 1 51 ? 90.31600 80.38300 107.06800 1.000 41.06477 49 LEU C CA 1
ATOM 3978 C C . LEU C 1 51 ? 89.51100 79.54500 108.04000 1.000 41.06477 49 LEU C C 1
ATOM 3979 O O . LEU C 1 51 ? 88.85700 80.08400 108.93400 1.000 41.06477 49 LEU C O 1
ATOM 3984 N N . ALA C 1 52 ? 89.51800 78.23100 107.87200 1.000 40.22745 50 ALA C N 1
ATOM 3985 C CA . ALA C 1 52 ? 88.75600 77.39300 108.78200 1.000 40.22745 50 ALA C CA 1
ATOM 3986 C C . ALA C 1 52 ? 89.26200 77.53700 110.20700 1.000 40.22745 50 ALA C C 1
ATOM 3987 O O . ALA C 1 52 ? 88.47100 77.64300 111.15100 1.000 40.22745 50 ALA C O 1
ATOM 3989 N N . VAL C 1 53 ? 90.57900 77.56500 110.37800 1.000 40.68957 51 VAL C N 1
ATOM 3990 C CA . VAL C 1 53 ? 91.14700 77.69100 111.70900 1.000 40.68957 51 VAL C CA 1
ATOM 3991 C C . VAL C 1 53 ? 90.82500 79.04900 112.30900 1.000 40.68957 51 VAL C C 1
ATOM 3992 O O . VAL C 1 53 ? 90.48200 79.15300 113.49000 1.000 40.68957 51 VAL C O 1
ATOM 3996 N N . SER C 1 54 ? 90.93200 80.10600 111.51700 1.000 40.38569 52 SER C N 1
ATOM 3997 C CA . SER C 1 54 ? 90.59200 81.42700 112.02000 1.000 40.38569 52 SER C CA 1
ATOM 3998 C C . SER C 1 54 ? 89.13100 81.50000 112.43700 1.000 40.38569 52 SER C C 1
ATOM 3999 O O . SER C 1 54 ? 88.80000 82.10800 113.45800 1.000 40.38569 52 SER C O 1
ATOM 4002 N N . ALA C 1 55 ? 88.24500 80.88400 111.66100 1.000 40.21320 53 ALA C N 1
ATOM 4003 C CA . ALA C 1 55 ? 86.83800 80.87500 112.02500 1.000 40.21320 53 ALA C CA 1
ATOM 4004 C C . ALA C 1 55 ? 86.60900 80.14700 113.34000 1.000 40.21320 53 ALA C C 1
ATOM 4005 O O . ALA C 1 55 ? 85.87400 80.63100 114.20700 1.000 40.21320 53 ALA C O 1
ATOM 4007 N N . ASP C 1 56 ? 87.22700 78.98000 113.50100 1.000 41.35120 54 ASP C N 1
ATOM 4008 C CA . ASP C 1 56 ? 87.12700 78.26000 114.76200 1.000 41.35120 54 ASP C CA 1
ATOM 4009 C C . ASP C 1 56 ? 87.61500 79.10100 115.93200 1.000 41.35120 54 ASP C C 1
ATOM 4010 O O . ASP C 1 56 ? 86.99800 79.11400 117.00300 1.000 41.35120 54 ASP C O 1
ATOM 4015 N N . ASN C 1 57 ? 88.71500 79.80800 115.74900 1.000 41.00446 55 ASN C N 1
ATOM 4016 C CA . ASN C 1 57 ? 89.25800 80.58000 116.85100 1.000 41.00446 55 ASN C CA 1
ATOM 4017 C C . ASN C 1 57 ? 88.35000 81.74400 117.21400 1.000 41.00446 55 ASN C C 1
ATOM 4018 O O . ASN C 1 57 ? 88.17300 82.06400 118.39800 1.000 41.00446 55 ASN C O 1
ATOM 4023 N N . VAL C 1 58 ? 87.74400 82.36900 116.21500 1.000 40.04435 56 VAL C N 1
ATOM 4024 C CA . VAL C 1 58 ? 86.80400 83.44100 116.49100 1.000 40.04435 56 VAL C CA 1
ATOM 4025 C C . VAL C 1 58 ? 85.58700 82.90900 117.24000 1.000 40.04435 56 VAL C C 1
ATOM 4026 O O . VAL C 1 58 ? 85.10300 83.53600 118.18700 1.000 40.04435 56 VAL C O 1
ATOM 4030 N N . ARG C 1 59 ? 85.08500 81.74300 116.84600 1.000 39.63655 57 ARG C N 1
ATOM 4031 C CA . ARG C 1 59 ? 83.93700 81.18100 117.54600 1.000 39.63655 57 ARG C CA 1
ATOM 4032 C C . ARG C 1 59 ? 84.26800 80.88400 119.00500 1.000 39.63655 57 ARG C C 1
ATOM 4033 O O . ARG C 1 59 ? 83.45800 81.13800 119.91100 1.000 39.63655 57 ARG C O 1
ATOM 4041 N N . LEU C 1 60 ? 85.46600 80.36900 119.24900 1.000 39.89622 58 LEU C N 1
ATOM 4042 C CA . LEU C 1 60 ? 85.90800 80.10600 120.60800 1.000 39.89622 58 LEU C CA 1
ATOM 4043 C C . LEU C 1 60 ? 85.92400 81.37400 121.45700 1.000 39.89622 58 LEU C C 1
ATOM 4044 O O . LEU C 1 60 ? 85.42800 81.39900 122.59400 1.000 39.89622 58 LEU C O 1
ATOM 4049 N N . TYR C 1 61 ? 86.48800 82.44500 120.92500 1.000 40.29392 59 TYR C N 1
ATOM 4050 C CA . TYR C 1 61 ? 86.51000 83.66000 121.72200 1.000 40.29392 59 TYR C CA 1
ATOM 4051 C C . TYR C 1 61 ? 85.12200 84.25200 121.91000 1.000 40.29392 59 TYR C C 1
ATOM 4052 O O . TYR C 1 61 ? 84.87600 84.95300 122.89400 1.000 40.29392 59 TYR C O 1
ATOM 4061 N N . LEU C 1 62 ? 84.20800 83.99500 120.98600 1.000 39.63368 60 LEU C N 1
ATOM 4062 C CA . LEU C 1 62 ? 82.84700 84.44500 121.20200 1.000 39.63368 60 LEU C CA 1
ATOM 4063 C C . LEU C 1 62 ? 82.23100 83.74500 122.39900 1.000 39.63368 60 LEU C C 1
ATOM 4064 O O . LEU C 1 62 ? 81.50600 84.36100 123.18300 1.000 39.63368 60 LEU C O 1
ATOM 4069 N N . GLN C 1 63 ? 82.51400 82.45900 122.56300 1.000 40.19244 61 GLN C N 1
ATOM 4070 C CA . GLN C 1 63 ? 82.04700 81.77900 123.76700 1.000 40.19244 61 GLN C CA 1
ATOM 4071 C C . GLN C 1 63 ? 82.65700 82.38000 125.02700 1.000 40.19244 61 GLN C C 1
ATOM 4072 O O . GLN C 1 63 ? 81.98900 82.49800 126.06700 1.000 40.19244 61 GLN C O 1
ATOM 4078 N N . ALA C 1 64 ? 83.91600 82.78700 124.95500 1.000 40.08887 62 ALA C N 1
ATOM 4079 C CA . ALA C 1 64 ? 84.49700 83.46300 126.11100 1.000 40.08887 62 ALA C CA 1
ATOM 4080 C C . ALA C 1 64 ? 83.74000 84.74700 126.44800 1.000 40.08887 62 ALA C C 1
ATOM 4081 O O . ALA C 1 64 ? 83.43400 85.02300 127.61700 1.000 40.08887 62 ALA C O 1
ATOM 4083 N N . GLY C 1 65 ? 83.44100 85.55200 125.43400 1.000 40.45083 63 GLY C N 1
ATOM 4084 C CA . GLY C 1 65 ? 82.69500 86.77600 125.67400 1.000 40.45083 63 GLY C CA 1
ATOM 4085 C C . GLY C 1 65 ? 81.32300 86.50900 126.26200 1.000 40.45083 63 GLY C C 1
ATOM 4086 O O . GLY C 1 65 ? 80.82300 87.27200 127.09200 1.000 40.45083 63 GLY C O 1
ATOM 4087 N N . GLU C 1 66 ? 80.69900 85.42200 125.83800 1.000 41.51449 64 GLU C N 1
ATOM 4088 C CA . GLU C 1 66 ? 79.42400 85.03900 126.41500 1.000 41.51449 64 GLU C CA 1
ATOM 4089 C C . GLU C 1 66 ? 79.54700 84.78900 127.91300 1.000 41.51449 64 GLU C C 1
ATOM 4090 O O . GLU C 1 66 ? 78.68900 85.21500 128.70000 1.000 41.51449 64 GLU C O 1
ATOM 4096 N N . ARG C 1 67 ? 80.61100 84.11200 128.33100 1.000 40.11240 65 ARG C N 1
ATOM 4097 C CA . ARG C 1 67 ? 80.79200 83.93700 129.76500 1.000 40.11240 65 ARG C CA 1
ATOM 4098 C C . ARG C 1 67 ? 80.98000 85.27300 130.47300 1.000 40.11240 65 ARG C C 1
ATOM 4099 O O . ARG C 1 67 ? 80.45300 85.48700 131.57400 1.000 40.11240 65 ARG C O 1
ATOM 4107 N N . GLU C 1 68 ? 81.74400 86.17600 129.87500 1.000 41.30053 66 GLU C N 1
ATOM 4108 C CA . GLU C 1 68 ? 81.92000 87.46900 130.52400 1.000 41.30053 66 GLU C CA 1
ATOM 4109 C C . GLU C 1 68 ? 80.59400 88.19600 130.68300 1.000 41.30053 66 GLU C C 1
ATOM 4110 O O . GLU C 1 68 ? 80.37000 88.88500 131.68000 1.000 41.30053 66 GLU C O 1
ATOM 4116 N N . ARG C 1 69 ? 79.70000 88.05200 129.72000 1.000 40.95737 67 ARG C N 1
ATOM 4117 C CA . ARG C 1 69 ? 78.42000 88.72400 129.85600 1.000 40.95737 67 ARG C CA 1
ATOM 4118 C C . ARG C 1 69 ? 77.56100 88.08300 130.93900 1.000 40.95737 67 ARG C C 1
ATOM 4119 O O . ARG C 1 69 ? 76.83100 88.78500 131.64300 1.000 40.95737 67 ARG C O 1
ATOM 4127 N N . GLN C 1 70 ? 77.63800 86.76600 131.11200 1.000 41.23491 68 GLN C N 1
ATOM 4128 C CA . GLN C 1 70 ? 76.93400 86.18800 132.25100 1.000 41.23491 68 GLN C CA 1
ATOM 4129 C C . GLN C 1 70 ? 77.45600 86.73600 133.56300 1.000 41.23491 68 GLN C C 1
ATOM 4130 O O . GLN C 1 70 ? 76.68000 87.02400 134.48000 1.000 41.23491 68 GLN C O 1
ATOM 4136 N N . ARG C 1 71 ? 78.76800 86.85200 133.69100 1.000 40.80226 69 ARG C N 1
ATOM 4137 C CA . ARG C 1 71 ? 79.30600 87.36300 134.94000 1.000 40.80226 69 ARG C CA 1
ATOM 4138 C C . ARG C 1 71 ? 78.90100 88.80600 135.16400 1.000 40.80226 69 ARG C C 1
ATOM 4139 O O . ARG C 1 71 ? 78.60700 89.20700 136.29300 1.000 40.80226 69 ARG C O 1
ATOM 4147 N N . LEU C 1 72 ? 78.86300 89.59800 134.10300 1.000 40.74174 70 LEU C N 1
ATOM 4148 C CA . LEU C 1 72 ? 78.41900 90.97300 134.24200 1.000 40.74174 70 LEU C CA 1
ATOM 4149 C C . LEU C 1 72 ? 76.96400 91.04400 134.68400 1.000 40.74174 70 LEU C C 1
ATOM 4150 O O . LEU C 1 72 ? 76.60100 91.87500 135.51900 1.000 40.74174 70 LEU C O 1
ATOM 4155 N N . ALA C 1 73 ? 76.11500 90.18200 134.13700 1.000 40.74053 71 ALA C N 1
ATOM 4156 C CA . ALA C 1 73 ? 74.72400 90.15800 134.56800 1.000 40.74053 71 ALA C CA 1
ATOM 4157 C C . ALA C 1 73 ? 74.60300 89.76900 136.03500 1.000 40.74053 71 ALA C C 1
ATOM 4158 O O . ALA C 1 73 ? 73.78800 90.33200 136.77300 1.000 40.74053 71 ALA C O 1
ATOM 4160 N N . THR C 1 74 ? 75.40300 88.80500 136.47500 1.000 40.20971 72 THR C N 1
ATOM 4161 C CA . THR C 1 74 ? 75.40100 88.46000 137.88600 1.000 40.20971 72 THR C CA 1
ATOM 4162 C C . THR C 1 74 ? 75.82100 89.63900 138.74800 1.000 40.20971 72 THR C C 1
ATOM 4163 O O . THR C 1 74 ? 75.20900 89.90600 139.78600 1.000 40.20971 72 THR C O 1
ATOM 4167 N N . SER C 1 75 ? 76.85700 90.35700 138.34100 1.000 40.49879 73 SER C N 1
ATOM 4168 C CA . SER C 1 75 ? 77.26900 91.50900 139.12600 1.000 40.49879 73 SER C CA 1
ATOM 4169 C C . SER C 1 75 ? 76.17700 92.56500 139.17600 1.000 40.49879 73 SER C C 1
ATOM 4170 O O . SER C 1 75 ? 75.98900 93.22100 140.20100 1.000 40.49879 73 SER C O 1
ATOM 4173 N N . LEU C 1 76 ? 75.45500 92.75300 138.07900 1.000 40.54827 74 LEU C N 1
ATOM 4174 C CA . LEU C 1 76 ? 74.36400 93.71200 138.09600 1.000 40.54827 74 LEU C CA 1
ATOM 4175 C C . LEU C 1 76 ? 73.26400 93.28300 139.04800 1.000 40.54827 74 LEU C C 1
ATOM 4176 O O . LEU C 1 76 ? 72.67600 94.11400 139.73700 1.000 40.54827 74 LEU C O 1
ATOM 4181 N N . ARG C 1 77 ? 72.94800 91.99800 139.08000 1.000 40.80467 75 ARG C N 1
ATOM 4182 C CA . ARG C 1 77 ? 71.92500 91.53700 140.00600 1.000 40.80467 75 ARG C CA 1
ATOM 4183 C C . ARG C 1 77 ? 72.35700 91.72500 141.44800 1.000 40.80467 75 ARG C C 1
ATOM 4184 O O . ARG C 1 77 ? 71.54600 92.09200 142.30000 1.000 40.80467 75 ARG C O 1
ATOM 4192 N N . ASN C 1 78 ? 73.62600 91.49700 141.74100 1.000 40.98238 76 ASN C N 1
ATOM 4193 C CA . ASN C 1 78 ? 74.10000 91.76200 143.09000 1.000 40.98238 76 ASN C CA 1
ATOM 4194 C C . ASN C 1 78 ? 73.99800 93.24200 143.42600 1.000 40.98238 76 ASN C C 1
ATOM 4195 O O . ASN C 1 78 ? 73.53300 93.62500 144.50900 1.000 40.98238 76 ASN C O 1
ATOM 4200 N N . ALA C 1 79 ? 74.41600 94.09100 142.49800 1.000 41.16755 77 ALA C N 1
ATOM 4201 C CA . ALA C 1 79 ? 74.32500 95.52200 142.72200 1.000 41.16755 77 ALA C CA 1
ATOM 4202 C C . ALA C 1 79 ? 72.88600 95.95000 142.95300 1.000 41.16755 77 ALA C C 1
ATOM 4203 O O . ALA C 1 79 ? 72.62000 96.86800 143.72700 1.000 41.16755 77 ALA C O 1
ATOM 4205 N N . ALA C 1 80 ? 71.94900 95.31500 142.26700 1.000 42.93499 78 ALA C N 1
ATOM 4206 C CA . ALA C 1 80 ? 70.54800 95.60700 142.50500 1.000 42.93499 78 ALA C CA 1
ATOM 4207 C C . ALA C 1 80 ? 70.12300 95.16200 143.89300 1.000 42.93499 78 ALA C C 1
ATOM 4208 O O . ALA C 1 80 ? 69.39900 95.87700 144.58400 1.000 42.93499 78 ALA C O 1
ATOM 4210 N N . ALA C 1 81 ? 70.57500 93.99200 144.32200 1.000 43.52410 79 ALA C N 1
ATOM 4211 C CA . ALA C 1 81 ? 70.24300 93.52300 145.65100 1.000 43.52410 79 ALA C CA 1
ATOM 4212 C C . ALA C 1 81 ? 70.82900 94.40400 146.73300 1.000 43.52410 79 ALA C C 1
ATOM 4213 O O . ALA C 1 81 ? 70.42800 94.28200 147.88800 1.000 43.52410 79 ALA C O 1
ATOM 4215 N N . ALA C 1 82 ? 71.75600 95.28800 146.39500 1.000 44.17622 80 ALA C N 1
ATOM 4216 C CA . ALA C 1 82 ? 72.24600 96.22400 147.39400 1.000 44.17622 80 ALA C CA 1
ATOM 4217 C C . ALA C 1 82 ? 71.17300 97.16300 147.93600 1.000 44.17622 80 ALA C C 1
ATOM 4218 O O . ALA C 1 82 ? 71.42000 97.83600 148.93300 1.000 44.17622 80 ALA C O 1
ATOM 4220 N N . TYR C 1 83 ? 70.01400 97.27200 147.30300 1.000 46.24968 81 TYR C N 1
ATOM 4221 C CA . TYR C 1 83 ? 69.00400 98.21200 147.76800 1.000 46.24968 81 TYR C CA 1
ATOM 4222 C C . TYR C 1 83 ? 67.93300 97.55400 148.61900 1.000 46.24968 81 TYR C C 1
ATOM 4223 O O . TYR C 1 83 ? 67.77300 97.90300 149.78700 1.000 46.24968 81 TYR C O 1
ATOM 4232 N N . GLY C 1 84 ? 67.21200 96.59200 148.07800 1.000 50.81739 82 GLY C N 1
ATOM 4233 C CA . GLY C 1 84 ? 66.18800 95.96700 148.87900 1.000 50.81739 82 GLY C CA 1
ATOM 4234 C C . GLY C 1 84 ? 66.07400 94.50700 148.53100 1.000 50.81739 82 GLY C C 1
ATOM 4235 O O . GLY C 1 84 ? 66.78500 93.99600 147.66700 1.000 50.81739 82 GLY C O 1
ATOM 4236 N N . GLU C 1 85 ? 65.17200 93.83100 149.23100 1.000 56.46265 83 GLU C N 1
ATOM 4237 C CA .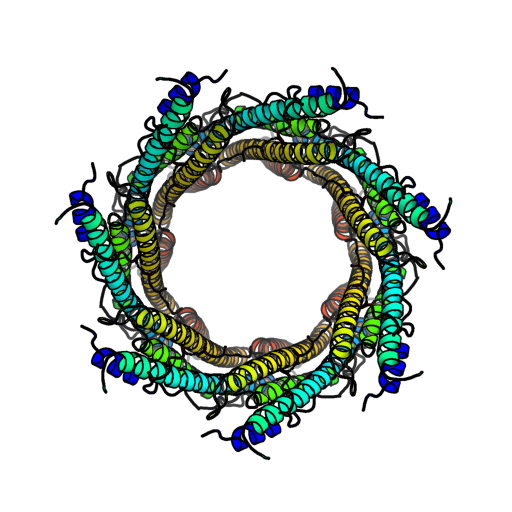 GLU C 1 85 ? 64.91800 92.42700 148.95400 1.000 56.46265 83 GLU C CA 1
ATOM 4238 C C . GLU C 1 85 ? 64.44600 92.28700 147.51400 1.000 56.46265 83 GLU C C 1
ATOM 4239 O O . GLU C 1 85 ? 63.78300 93.17100 146.96900 1.000 56.46265 83 GLU C O 1
ATOM 4245 N N . VAL C 1 86 ? 64.82100 91.18900 146.87900 1.000 56.59297 84 VAL C N 1
ATOM 4246 C CA . VAL C 1 86 ? 64.37900 90.96300 145.51200 1.000 56.59297 84 VAL C CA 1
ATOM 4247 C C . VAL C 1 86 ? 63.39200 89.80800 145.48400 1.000 56.59297 84 VAL C C 1
ATOM 4248 O O . VAL C 1 86 ? 63.78500 88.64300 145.54400 1.000 56.59297 84 VAL C O 1
ATOM 4252 N N . SER C 1 130 ? 109.51700 69.06000 74.27800 1.000 61.43909 128 SER C N 1
ATOM 4253 C CA . SER C 1 130 ? 108.85800 69.83700 75.32200 1.000 61.43909 128 SER C CA 1
ATOM 4254 C C . SER C 1 130 ? 107.53500 69.20700 75.69800 1.000 61.43909 128 SER C C 1
ATOM 4255 O O . SER C 1 130 ? 106.59700 69.21500 74.90800 1.000 61.43909 128 SER C O 1
ATOM 4258 N N . ASP C 1 131 ? 107.45600 68.66500 76.90200 1.000 61.05351 129 ASP C N 1
ATOM 4259 C CA . ASP C 1 131 ? 106.21000 68.07100 77.34600 1.000 61.05351 129 ASP C CA 1
ATOM 4260 C C . ASP C 1 131 ? 105.36500 69.09700 78.07300 1.000 61.05351 129 ASP C C 1
ATOM 4261 O O . ASP C 1 131 ? 105.84700 70.11900 78.56200 1.000 61.05351 129 ASP C O 1
ATOM 4266 N N . PHE C 1 132 ? 104.08100 68.80300 78.13400 1.000 60.58223 130 PHE C N 1
ATOM 4267 C CA . PHE C 1 132 ? 103.09600 69.73000 78.64200 1.000 60.58223 130 PHE C CA 1
ATOM 4268 C C . PHE C 1 132 ? 102.58900 69.32300 80.00600 1.000 60.58223 130 PHE C C 1
ATOM 4269 O O . PHE C 1 132 ? 101.55600 69.82700 80.44200 1.000 60.58223 130 PHE C O 1
ATOM 4277 N N . THR C 1 133 ? 103.28700 68.42400 80.69000 1.000 57.35927 131 THR C N 1
ATOM 4278 C CA . THR C 1 133 ? 102.71800 67.84700 81.89500 1.000 57.35927 131 THR C CA 1
ATOM 4279 C C . THR C 1 133 ? 102.77100 68.80000 83.07600 1.000 57.35927 131 THR C C 1
ATOM 4280 O O . THR C 1 133 ? 101.89100 68.75900 83.93300 1.000 57.35927 131 THR C O 1
ATOM 4284 N N . ASP C 1 134 ? 103.77800 69.65800 83.16400 1.000 56.83427 132 ASP C N 1
ATOM 4285 C CA . ASP C 1 134 ? 103.70700 70.67500 84.20400 1.000 56.83427 132 ASP C CA 1
ATOM 4286 C C . ASP C 1 134 ? 102.58700 71.66000 83.93300 1.000 56.83427 132 ASP C C 1
ATOM 4287 O O . ASP C 1 134 ? 101.86100 72.04600 84.85000 1.000 56.83427 132 ASP C O 1
ATOM 4292 N N . LEU C 1 135 ? 102.42400 72.07400 82.68200 1.000 55.28219 133 LEU C N 1
ATOM 4293 C CA . LEU C 1 135 ? 101.30900 72.94200 82.33900 1.000 55.28219 133 LEU C CA 1
ATOM 4294 C C . LEU C 1 135 ? 99.98400 72.23300 82.54000 1.000 55.28219 133 LEU C C 1
ATOM 4295 O O . LEU C 1 135 ? 99.03100 72.82500 83.04700 1.000 55.28219 133 LEU C O 1
ATOM 4300 N N . LYS C 1 136 ? 99.89400 70.97200 82.14000 1.000 54.87838 134 LYS C N 1
ATOM 4301 C CA . LYS C 1 136 ? 98.63700 70.26200 82.31300 1.000 54.87838 134 LYS C CA 1
ATOM 4302 C C . LYS C 1 136 ? 98.31400 70.07200 83.78300 1.000 54.87838 134 LYS C C 1
ATOM 4303 O O . LYS C 1 136 ? 97.15300 70.16000 84.17800 1.000 54.87838 134 LYS C O 1
ATOM 4309 N N . THR C 1 137 ? 99.32300 69.83800 84.61100 1.000 53.30347 135 THR C N 1
ATOM 4310 C CA . THR C 1 137 ? 99.09300 69.73100 86.04200 1.000 53.30347 135 THR C CA 1
ATOM 4311 C C . THR C 1 137 ? 98.61100 71.04900 86.61900 1.000 53.30347 135 THR C C 1
ATOM 4312 O O . THR C 1 137 ? 97.61300 71.09700 87.34900 1.000 53.30347 135 THR C O 1
ATOM 4316 N N . ALA C 1 138 ? 99.31500 72.13000 86.30500 1.000 52.11648 136 ALA C N 1
ATOM 4317 C CA . ALA C 1 138 ? 98.92000 73.43500 86.80100 1.000 52.11648 136 ALA C CA 1
ATOM 4318 C C . ALA C 1 138 ? 97.49400 73.76100 86.40200 1.000 52.11648 136 ALA C C 1
ATOM 4319 O O . ALA C 1 138 ? 96.68600 74.17700 87.23600 1.000 52.11648 136 ALA C O 1
ATOM 4321 N N . ALA C 1 139 ? 97.16300 73.57800 85.13200 1.000 50.93432 137 ALA C N 1
ATOM 4322 C CA . ALA C 1 139 ? 95.82200 73.90300 84.67400 1.000 50.93432 137 ALA C CA 1
ATOM 4323 C C . ALA C 1 139 ? 94.78200 73.00800 85.31500 1.000 50.93432 137 ALA C C 1
ATOM 4324 O O . ALA C 1 139 ? 93.70800 73.47700 85.70100 1.000 50.93432 137 ALA C O 1
ATOM 4326 N N . THR C 1 140 ? 95.06900 71.71800 85.43100 1.000 50.29364 138 THR C N 1
ATOM 4327 C CA . THR C 1 140 ? 94.07600 70.81600 85.98300 1.000 50.29364 138 THR C CA 1
ATOM 4328 C C . THR C 1 140 ? 93.75200 71.19200 87.41000 1.000 50.29364 138 THR C C 1
ATOM 4329 O O . THR C 1 140 ? 92.58500 71.21300 87.80300 1.000 50.29364 138 THR C O 1
ATOM 4333 N N . LYS C 1 141 ? 94.77400 71.50300 88.19500 1.000 48.31681 139 LYS C N 1
ATOM 4334 C CA . LYS C 1 141 ? 94.53700 71.97000 89.55000 1.000 48.31681 139 LYS C CA 1
ATOM 4335 C C . LYS C 1 141 ? 93.75800 73.27300 89.55100 1.000 48.31681 139 LYS C C 1
ATOM 4336 O O . LYS C 1 141 ? 92.76100 73.40500 90.25900 1.000 48.31681 139 LYS C O 1
ATOM 4342 N N . LEU C 1 142 ? 94.17400 74.23000 88.73400 1.000 47.78035 140 LEU C N 1
ATOM 4343 C CA . LEU C 1 142 ? 93.53200 75.52900 88.75200 1.000 47.78035 140 LEU C CA 1
ATOM 4344 C C . LEU C 1 142 ? 92.05800 75.45400 88.39600 1.000 47.78035 140 LEU C C 1
ATOM 4345 O O . LEU C 1 142 ? 91.27100 76.27600 88.85900 1.000 47.78035 140 LEU C O 1
ATOM 4350 N N . GLU C 1 143 ? 91.65600 74.50900 87.57600 1.000 48.54109 141 GLU C N 1
ATOM 4351 C CA . GLU C 1 143 ? 90.26100 74.47100 87.18300 1.000 48.54109 141 GLU C CA 1
ATOM 4352 C C . GLU C 1 143 ? 89.44700 73.49000 87.98700 1.000 48.54109 141 GLU C C 1
ATOM 4353 O O . GLU C 1 143 ? 88.26000 73.33100 87.72100 1.000 48.54109 141 GLU C O 1
ATOM 4359 N N . SER C 1 144 ? 90.04700 72.83700 88.95900 1.000 46.20026 142 SER C N 1
ATOM 4360 C CA . SER C 1 144 ? 89.29800 71.96400 89.83000 1.000 46.20026 142 SER C CA 1
ATOM 4361 C C . SER C 1 144 ? 88.65000 72.78000 90.95000 1.000 46.20026 142 SER C C 1
ATOM 4362 O O . SER C 1 144 ? 88.68600 74.01000 90.96200 1.000 46.20026 142 SER C O 1
ATOM 4365 N N . GLY C 1 145 ? 88.04900 72.09700 91.90100 1.000 45.20954 143 GLY C N 1
ATOM 4366 C CA . GLY C 1 145 ? 87.43400 72.77300 93.00900 1.000 45.20954 143 GLY C CA 1
ATOM 4367 C C . GLY C 1 145 ? 86.13000 73.42400 92.60800 1.000 45.20954 143 GLY C C 1
ATOM 4368 O O . GLY C 1 145 ? 85.61200 73.22900 91.51200 1.000 45.20954 143 GLY C O 1
ATOM 4369 N N . ASP C 1 146 ? 85.59200 74.21400 93.52300 1.000 44.40443 144 ASP C N 1
ATOM 4370 C CA . ASP C 1 146 ? 84.32700 74.87300 93.26300 1.000 44.40443 144 ASP C CA 1
ATOM 4371 C C . ASP C 1 146 ? 84.50200 76.29100 92.78300 1.000 44.40443 144 ASP C C 1
ATOM 4372 O O . ASP C 1 146 ? 83.50900 76.99600 92.61600 1.000 44.40443 144 ASP C O 1
ATOM 4377 N N . GLN C 1 147 ? 85.73800 76.71600 92.57400 1.000 44.40462 145 GLN C N 1
ATOM 4378 C CA . GLN C 1 147 ? 86.06500 78.00000 91.98700 1.000 44.40462 145 GLN C CA 1
ATOM 4379 C C . GLN C 1 147 ? 85.66100 79.15500 92.87400 1.000 44.40462 145 GLN C C 1
ATOM 4380 O O . GLN C 1 147 ? 85.61600 80.29300 92.42500 1.000 44.40462 145 GLN C O 1
ATOM 4386 N N . GLY C 1 148 ? 85.36100 78.88000 94.13300 1.000 42.85947 146 GLY C N 1
ATOM 4387 C CA . GLY C 1 148 ? 85.17300 79.91600 95.11100 1.000 42.85947 146 GLY C CA 1
ATOM 4388 C C . GLY C 1 148 ? 83.76900 80.15800 95.59300 1.000 42.85947 146 GLY C C 1
ATOM 4389 O O . GLY C 1 148 ? 83.55300 81.13800 96.30200 1.000 42.85947 146 GLY C O 1
ATOM 4390 N N . THR C 1 149 ? 82.80200 79.31600 95.25300 1.000 42.12652 147 THR C N 1
ATOM 4391 C CA . THR C 1 149 ? 81.45200 79.60600 95.70900 1.000 42.12652 147 THR C CA 1
ATOM 4392 C C . THR C 1 149 ? 81.33100 79.42900 97.21400 1.000 42.12652 147 THR C C 1
ATOM 4393 O O . THR C 1 149 ? 80.63300 80.20000 97.87900 1.000 42.12652 147 THR C O 1
ATOM 4397 N N . SER C 1 150 ? 81.99100 78.42200 97.77000 1.000 41.63193 148 SER C N 1
ATOM 4398 C CA . SER C 1 150 ? 81.90500 78.24900 99.20700 1.000 41.63193 148 SER C CA 1
ATOM 4399 C C . SER C 1 150 ? 82.64700 79.35700 99.93500 1.000 41.63193 148 SER C C 1
ATOM 4400 O O . SER C 1 150 ? 82.27000 79.72100 101.04700 1.000 41.63193 148 SER C O 1
ATOM 4403 N N . MET C 1 151 ? 83.67300 79.92500 99.31600 1.000 42.48326 149 MET C N 1
ATOM 4404 C CA . MET C 1 151 ? 84.29700 81.10700 99.88000 1.000 42.48326 149 MET C CA 1
ATOM 4405 C C . MET C 1 151 ? 83.32600 82.26500 99.94400 1.000 42.48326 149 MET C C 1
ATOM 4406 O O . MET C 1 151 ? 83.32000 83.02300 100.91300 1.000 42.48326 149 MET C O 1
ATOM 4411 N N . VAL C 1 152 ? 82.51200 82.43200 98.91200 1.000 41.11497 150 VAL C N 1
ATOM 4412 C CA . VAL C 1 152 ? 81.56700 83.53300 98.90600 1.000 41.11497 150 VAL C CA 1
ATOM 4413 C C . VAL C 1 152 ? 80.46700 83.30200 99.92600 1.000 41.11497 150 VAL C C 1
ATOM 4414 O O . VAL C 1 152 ? 80.03400 84.23700 100.60200 1.000 41.11497 150 VAL C O 1
ATOM 4418 N N . ASN C 1 153 ? 80.00400 82.06300 100.07300 1.000 40.90449 151 ASN C N 1
ATOM 4419 C CA . ASN C 1 153 ? 79.02700 81.78700 101.11800 1.000 40.90449 151 ASN C CA 1
ATOM 4420 C C . ASN C 1 153 ? 79.60800 82.06300 102.49800 1.000 40.90449 151 ASN C C 1
ATOM 4421 O O . ASN C 1 153 ? 78.94700 82.66500 103.35100 1.000 40.90449 151 ASN C O 1
ATOM 4426 N N . PHE C 1 154 ? 80.84400 81.62800 102.72400 1.000 39.85624 152 PHE C N 1
ATOM 4427 C CA . PHE C 1 154 ? 81.55300 81.90600 103.96100 1.000 39.85624 152 PHE C CA 1
ATOM 4428 C C . PHE C 1 154 ? 81.62200 83.40000 104.23100 1.000 39.85624 152 PHE C C 1
ATOM 4429 O O . PHE C 1 154 ? 81.32000 83.86500 105.33600 1.000 39.85624 152 PHE C O 1
ATOM 4437 N N . ALA C 1 155 ? 82.02000 84.16700 103.22600 1.000 39.94777 153 ALA C N 1
ATOM 4438 C CA . ALA C 1 155 ? 82.16200 85.60200 103.40300 1.000 39.94777 153 ALA C CA 1
ATOM 4439 C C . ALA C 1 155 ? 80.82700 86.26200 103.69400 1.000 39.94777 153 ALA C C 1
ATOM 4440 O O . ALA C 1 155 ? 80.75200 87.18000 104.50900 1.000 39.94777 153 ALA C O 1
ATOM 4442 N N . ASP C 1 156 ? 79.76900 85.83000 103.01800 1.000 41.30894 154 ASP C N 1
ATOM 4443 C CA . ASP C 1 156 ? 78.46100 86.39900 103.28500 1.000 41.30894 154 ASP C CA 1
ATOM 4444 C C . ASP C 1 156 ? 78.05000 86.14500 104.71900 1.000 41.30894 154 ASP C C 1
ATOM 4445 O O . ASP C 1 156 ? 77.56800 87.04900 105.40500 1.000 41.30894 154 ASP C O 1
ATOM 4450 N N . GLY C 1 157 ? 78.22000 84.91300 105.18200 1.000 39.40824 155 GLY C N 1
ATOM 4451 C CA . GLY C 1 157 ? 77.87100 84.60800 106.55100 1.000 39.40824 155 GLY C CA 1
ATOM 4452 C C . GLY C 1 157 ? 78.63600 85.46100 107.54100 1.000 39.40824 155 GLY C C 1
ATOM 4453 O O . GLY C 1 157 ? 78.06300 85.99400 108.49200 1.000 39.40824 155 GLY C O 1
ATOM 4454 N N . TRP C 1 158 ? 79.92500 85.64000 107.31000 1.000 39.46413 156 TRP C N 1
ATOM 4455 C CA . TRP C 1 158 ? 80.68800 86.40200 108.27900 1.000 39.46413 156 TRP C CA 1
ATOM 4456 C C . TRP C 1 158 ? 80.41900 87.90000 108.19100 1.000 39.46413 156 TRP C C 1
ATOM 4457 O O . TRP C 1 158 ? 80.47800 88.58300 109.21000 1.000 39.46413 156 TRP C O 1
ATOM 4468 N N . ASN C 1 159 ? 80.10000 88.43100 107.01500 1.000 39.82866 157 ASN C N 1
ATOM 4469 C CA . ASN C 1 159 ? 79.66000 89.81900 106.94300 1.000 39.82866 157 ASN C CA 1
ATOM 4470 C C . ASN C 1 159 ? 78.33600 90.02600 107.65500 1.000 39.82866 157 ASN C C 1
ATOM 4471 O O . ASN C 1 159 ? 78.14000 91.03700 108.34000 1.000 39.82866 157 ASN C O 1
ATOM 4476 N N . ASN C 1 160 ? 77.40800 89.08900 107.49600 1.000 39.73300 158 ASN C N 1
ATOM 4477 C CA . ASN C 1 160 ? 76.16600 89.19200 108.23700 1.000 39.73300 158 ASN C CA 1
ATOM 4478 C C . ASN C 1 160 ? 76.43500 89.19500 109.72600 1.000 39.73300 158 ASN C C 1
ATOM 4479 O O . ASN C 1 160 ? 75.82300 89.96200 110.46800 1.000 39.73300 158 ASN C O 1
ATOM 4484 N N . PHE C 1 161 ? 77.34800 88.34400 110.17800 1.000 39.13507 159 PHE C N 1
ATOM 4485 C CA . PHE C 1 161 ? 77.66400 88.31300 111.59500 1.000 39.13507 159 PHE C CA 1
ATOM 4486 C C . PHE C 1 161 ? 78.27800 89.62500 112.06500 1.000 39.13507 159 PHE C C 1
ATOM 4487 O O . PHE C 1 161 ? 77.94400 90.11700 113.14400 1.000 39.13507 159 PHE C O 1
ATOM 4495 N N . ASN C 1 162 ? 79.21200 90.17300 111.29500 1.000 39.92539 160 ASN C N 1
ATOM 4496 C CA . ASN C 1 162 ? 79.73200 91.51500 111.53500 1.000 39.92539 160 ASN C CA 1
ATOM 4497 C C . ASN C 1 162 ? 78.61500 92.51800 111.80100 1.000 39.92539 160 ASN C C 1
ATOM 4498 O O . ASN C 1 162 ? 78.59300 93.20600 112.82800 1.000 39.92539 160 ASN C O 1
ATOM 4503 N N . LEU C 1 163 ? 77.68100 92.61700 110.86400 1.000 40.29844 161 LEU C N 1
ATOM 4504 C CA . LEU C 1 163 ? 76.62500 93.60500 111.00800 1.000 40.29844 161 LEU C CA 1
ATOM 4505 C C . LEU C 1 163 ? 75.74500 93.31300 112.21000 1.000 40.29844 161 LEU C C 1
ATOM 4506 O O . LEU C 1 163 ? 75.34000 94.23000 112.93000 1.000 40.29844 161 LEU C O 1
ATOM 4511 N N . SER C 1 164 ? 75.42700 92.05000 112.44300 1.000 39.85263 162 SER C N 1
ATOM 4512 C CA . SER C 1 164 ? 74.50900 91.75500 113.52300 1.000 39.85263 162 SER C CA 1
ATOM 4513 C C . SER C 1 164 ? 75.16100 91.94800 114.88500 1.000 39.85263 162 SER C C 1
ATOM 4514 O O . SER C 1 164 ? 74.47100 92.26600 115.85100 1.000 39.85263 162 SER C O 1
ATOM 4517 N N . LEU C 1 165 ? 76.47300 91.78100 114.98700 1.000 39.82012 163 LEU C N 1
ATOM 4518 C CA . LEU C 1 165 ? 77.15400 92.18700 116.20600 1.000 39.82012 163 LEU C CA 1
ATOM 4519 C C . LEU C 1 165 ? 77.09400 93.69000 116.38300 1.000 39.82012 163 LEU C C 1
ATOM 4520 O O . LEU C 1 165 ? 76.81800 94.18200 117.47600 1.000 39.82012 163 LEU C O 1
ATOM 4525 N N . GLN C 1 166 ? 77.36000 94.43700 115.31800 1.000 40.17050 164 GLN C N 1
ATOM 4526 C CA . GLN C 1 166 ? 77.28800 95.88600 115.41700 1.000 40.17050 164 GLN C CA 1
ATOM 4527 C C . GLN C 1 166 ? 75.90700 96.37300 115.82200 1.000 40.17050 164 GLN C C 1
ATOM 4528 O O . GLN C 1 166 ? 75.78800 97.39600 116.49400 1.000 40.17050 164 GLN C O 1
ATOM 4534 N N . ARG C 1 167 ? 74.86100 95.66800 115.44100 1.000 39.77639 165 ARG C N 1
ATOM 4535 C CA . ARG C 1 167 ? 73.53800 96.12800 115.81600 1.000 39.77639 165 ARG C CA 1
ATOM 4536 C C . ARG C 1 167 ? 73.18700 95.81900 117.25100 1.000 39.77639 165 ARG C C 1
ATOM 4537 O O . ARG C 1 167 ? 72.11000 96.20400 117.69600 1.000 39.77639 165 ARG C O 1
ATOM 4545 N N . ASP C 1 168 ? 74.03000 95.11200 117.97300 1.000 41.20614 166 ASP C N 1
ATOM 4546 C CA . ASP C 1 168 ? 73.63700 94.57300 119.25600 1.000 41.20614 166 ASP C CA 1
ATOM 4547 C C . ASP C 1 168 ? 74.41600 95.18000 120.41100 1.000 41.20614 166 ASP C C 1
ATOM 4548 O O . ASP C 1 168 ? 74.61100 94.53500 121.43200 1.000 41.20614 166 ASP C O 1
ATOM 4553 N N . ILE C 1 169 ? 74.84300 96.42800 120.28600 1.000 40.46995 167 ILE C N 1
ATOM 4554 C CA . ILE C 1 169 ? 75.52300 97.08800 121.38400 1.000 40.46995 167 ILE C CA 1
ATOM 4555 C C . ILE C 1 169 ? 74.59300 97.99100 122.18100 1.000 40.46995 167 ILE C C 1
ATOM 4556 O O . ILE C 1 169 ? 75.04900 98.67500 123.08900 1.000 40.46995 167 ILE C O 1
ATOM 4561 N N . LYS C 1 170 ? 73.30000 98.00900 121.86400 1.000 40.31182 168 LYS C N 1
ATOM 4562 C CA . LYS C 1 170 ? 72.34100 98.67400 122.73900 1.000 40.31182 168 LYS C CA 1
ATOM 4563 C C . LYS C 1 170 ? 72.41300 98.13900 124.14700 1.000 40.31182 168 LYS C C 1
ATOM 4564 O O . LYS C 1 170 ? 72.23900 98.89000 125.10400 1.000 40.31182 168 LYS C O 1
ATOM 4570 N N . ARG C 1 171 ? 72.65000 96.84500 124.29500 1.000 40.28967 169 ARG C N 1
ATOM 4571 C CA . ARG C 1 171 ? 72.67000 96.24600 125.61100 1.000 40.28967 169 ARG C CA 1
ATOM 4572 C C . ARG C 1 171 ? 73.75900 96.80700 126.50400 1.000 40.28967 169 ARG C C 1
ATOM 4573 O O . ARG C 1 171 ? 73.81500 96.43700 127.67200 1.000 40.28967 169 ARG C O 1
ATOM 4581 N N . PHE C 1 172 ? 74.62200 97.68100 126.01300 1.000 39.87336 170 PHE C N 1
ATOM 4582 C CA . PHE C 1 172 ? 75.64300 98.26900 126.85900 1.000 39.87336 170 PHE C CA 1
ATOM 4583 C C . PHE C 1 172 ? 75.45600 99.75300 127.07500 1.000 39.87336 170 PHE C C 1
ATOM 4584 O O . PHE C 1 172 ? 76.36700 100.40400 127.57500 1.000 39.87336 170 PHE C O 1
ATOM 4592 N N . ARG C 1 173 ? 74.31100 100.30400 126.71400 1.000 39.14219 171 ARG C N 1
ATOM 4593 C CA . ARG C 1 173 ? 74.08200 101.71900 126.91600 1.000 39.14219 171 ARG C CA 1
ATOM 4594 C C . ARG C 1 173 ? 74.09900 102.06900 128.39700 1.000 39.14219 171 ARG C C 1
ATOM 4595 O O . ARG C 1 173 ? 73.92800 101.22200 129.26800 1.000 39.14219 171 ARG C O 1
ATOM 4603 N N . ILE C 1 174 ? 74.33000 103.34800 128.66900 1.000 39.86944 172 ILE C N 1
ATOM 4604 C CA . ILE C 1 174 ? 74.28100 103.87100 130.02000 1.000 39.86944 172 ILE C CA 1
ATOM 4605 C C . ILE C 1 174 ? 72.88400 103.73500 130.60400 1.000 39.86944 172 ILE C C 1
ATOM 4606 O O . ILE C 1 174 ? 71.89600 103.53500 129.89700 1.000 39.86944 172 ILE C O 1
ATOM 4611 N N . PHE C 1 175 ? 72.80500 103.86000 131.91400 1.000 41.04932 173 PHE C N 1
ATOM 4612 C CA . PHE C 1 175 ? 71.53700 103.74100 132.60700 1.000 41.04932 173 PHE C CA 1
ATOM 4613 C C . PHE C 1 175 ? 70.81000 105.07000 132.61500 1.000 41.04932 173 PHE C C 1
ATOM 4614 O O . PHE C 1 175 ? 71.42400 106.13000 132.63800 1.000 41.04932 173 PHE C O 1
ATOM 4622 N N . GLU C 1 176 ? 69.48800 105.00500 132.60000 1.000 43.25105 174 GLU C N 1
ATOM 4623 C CA . GLU C 1 176 ? 68.70100 106.21500 132.78400 1.000 43.25105 174 GLU C CA 1
ATOM 4624 C C . GLU C 1 176 ? 68.70700 106.66900 134.23300 1.000 43.25105 174 GLU C C 1
ATOM 4625 O O . GLU C 1 176 ? 69.20200 107.74800 134.55400 1.000 43.25105 174 GLU C O 1
ATOM 4631 N N . ASN C 1 177 ? 68.18000 105.84500 135.12500 1.000 42.78918 175 ASN C N 1
ATOM 4632 C CA . ASN C 1 177 ? 67.85900 106.27800 136.47000 1.000 42.78918 175 ASN C CA 1
ATOM 4633 C C . ASN C 1 177 ? 68.80100 105.75300 137.53000 1.000 42.78918 175 ASN C C 1
ATOM 4634 O O . ASN C 1 177 ? 68.50700 105.89400 138.71000 1.000 42.78918 175 ASN C O 1
ATOM 4639 N N . TRP C 1 178 ? 69.90800 105.15100 137.16800 1.000 42.42529 176 TRP C N 1
ATOM 4640 C CA . TRP C 1 178 ? 70.80300 104.61400 138.17100 1.000 42.42529 176 TRP C CA 1
ATOM 4641 C C . TRP C 1 178 ? 72.06600 105.44600 138.22200 1.000 42.42529 176 TRP C C 1
ATOM 4642 O O . TRP C 1 178 ? 72.60100 105.83400 137.18800 1.000 42.42529 176 TRP C O 1
ATOM 4653 N N . GLU C 1 179 ? 72.53600 105.72500 139.42700 1.000 43.00748 177 GLU C N 1
ATOM 4654 C CA . GLU C 1 179 ? 73.64500 106.64000 139.58700 1.000 43.00748 177 GLU C CA 1
ATOM 4655 C C . GLU C 1 179 ? 74.41900 106.24700 140.83000 1.000 43.00748 177 GLU C C 1
ATOM 4656 O O . GLU C 1 179 ? 73.96200 105.43700 141.63000 1.000 43.00748 177 GLU C O 1
ATOM 4662 N N . GLY C 1 180 ? 75.61100 106.77900 140.96200 1.000 41.68812 178 GLY C N 1
ATOM 4663 C CA . GLY C 1 180 ? 76.47400 106.45900 142.07300 1.000 41.68812 178 GLY C CA 1
ATOM 4664 C C . GLY C 1 180 ? 77.68000 105.67000 141.62800 1.000 41.68812 178 GLY C C 1
ATOM 4665 O O . GLY C 1 180 ? 77.94600 105.50300 140.43900 1.000 41.68812 178 GLY C O 1
ATOM 4666 N N . ASP C 1 181 ? 78.41300 105.15800 142.60800 1.000 42.41200 179 ASP C N 1
ATOM 4667 C CA . ASP C 1 181 ? 79.68600 104.51500 142.31200 1.000 42.41200 179 ASP C CA 1
ATOM 4668 C C . ASP C 1 181 ? 79.49900 103.18400 141.61000 1.000 42.41200 179 ASP C C 1
ATOM 4669 O O . ASP C 1 181 ? 80.20200 102.88000 140.64200 1.000 42.41200 179 ASP C O 1
ATOM 4674 N N . ALA C 1 182 ? 78.57900 102.36700 142.09700 1.000 41.05726 180 ALA C N 1
ATOM 4675 C CA . ALA C 1 182 ? 78.34500 101.08500 141.46000 1.000 41.05726 180 ALA C CA 1
ATOM 4676 C C . ALA C 1 182 ? 77.85700 101.26900 140.03500 1.000 41.05726 180 ALA C C 1
ATOM 4677 O O . ALA C 1 182 ? 78.26500 100.53600 139.13600 1.000 41.05726 180 ALA C O 1
ATOM 4679 N N . ALA C 1 183 ? 76.97200 102.23100 139.81400 1.000 41.38805 181 ALA C N 1
ATOM 4680 C CA . ALA C 1 183 ? 76.49100 102.49100 138.46900 1.000 41.38805 181 ALA C CA 1
ATOM 4681 C C . ALA C 1 183 ? 77.62100 102.93900 137.55200 1.000 41.38805 181 ALA C C 1
ATOM 4682 O O . ALA C 1 183 ? 77.71400 102.48300 136.41300 1.000 41.38805 181 ALA C O 1
ATOM 4684 N N . THR C 1 184 ? 78.49100 103.82000 138.02900 1.000 41.04252 182 THR C N 1
ATOM 4685 C CA . THR C 1 184 ? 79.61700 104.23500 137.21200 1.000 41.04252 182 THR C CA 1
ATOM 4686 C C . THR C 1 184 ? 80.51600 103.05900 136.87300 1.000 41.04252 182 THR C C 1
ATOM 4687 O O . THR C 1 184 ? 80.96000 102.91400 135.73000 1.000 41.04252 182 THR C O 1
ATOM 4691 N N . ALA C 1 185 ? 80.79200 102.21000 137.85000 1.000 40.77158 183 ALA C N 1
ATOM 4692 C CA . ALA C 1 185 ? 81.67700 101.08700 137.60600 1.000 40.77158 183 ALA C CA 1
ATOM 4693 C C . ALA C 1 185 ? 81.05500 100.08500 136.64300 1.000 40.77158 183 ALA C C 1
ATOM 4694 O O . ALA C 1 185 ? 81.73800 99.54500 135.76800 1.000 40.77158 183 ALA C O 1
ATOM 4696 N N . CYS C 1 186 ? 79.76500 99.83100 136.78400 1.000 41.80989 184 CYS C N 1
ATOM 4697 C CA . CYS C 1 186 ? 79.09000 98.91900 135.87900 1.000 41.80989 184 CYS C CA 1
ATOM 4698 C C . CYS C 1 186 ? 79.00500 99.49200 134.47500 1.000 41.80989 184 CYS C C 1
ATOM 4699 O O . CYS C 1 186 ? 79.08500 98.75200 133.49400 1.000 41.80989 184 CYS C O 1
ATOM 4702 N N . GLU C 1 187 ? 78.83100 100.79900 134.35500 1.000 41.13557 185 GLU C N 1
ATOM 4703 C CA . GLU C 1 187 ? 78.85800 101.42000 133.04500 1.000 41.13557 185 GLU C CA 1
ATOM 4704 C C . GLU C 1 187 ? 80.22600 101.30100 132.40400 1.000 41.13557 185 GLU C C 1
ATOM 4705 O O . GLU C 1 187 ? 80.32900 101.05100 131.20500 1.000 41.13557 185 GLU C O 1
ATOM 4711 N N . ALA C 1 188 ? 81.28600 101.47100 133.18200 1.000 40.48091 186 ALA C N 1
ATOM 4712 C CA . ALA C 1 188 ? 82.62000 101.28300 132.63100 1.000 40.48091 186 ALA C CA 1
ATOM 4713 C C . ALA C 1 188 ? 82.82100 99.85100 132.16400 1.000 40.48091 186 ALA C C 1
ATOM 4714 O O . ALA C 1 188 ? 83.41500 99.60200 131.10800 1.000 40.48091 186 ALA C O 1
ATOM 4716 N N . SER C 1 189 ? 82.31800 98.89700 132.93100 1.000 40.72041 187 SER C N 1
ATOM 4717 C CA . SER C 1 189 ? 82.44100 97.50800 132.52800 1.000 40.72041 187 SER C CA 1
ATOM 4718 C C . SER C 1 189 ? 81.64900 97.21600 131.25400 1.000 40.72041 187 SER C C 1
ATOM 4719 O O . SER C 1 189 ? 82.14600 96.53800 130.35000 1.000 40.72041 187 SER C O 1
ATOM 4722 N N . MET C 1 190 ? 80.41700 97.71200 131.16300 1.000 41.88805 188 MET C N 1
ATOM 4723 C CA . MET C 1 190 ? 79.64600 97.53000 129.94000 1.000 41.88805 188 MET C CA 1
ATOM 4724 C C . MET C 1 190 ? 80.31400 98.19900 128.75500 1.000 41.88805 188 MET C C 1
ATOM 4725 O O . MET C 1 190 ? 80.27700 97.68000 127.64000 1.000 41.88805 188 MET C O 1
ATOM 4730 N N . ASP C 1 191 ? 80.92000 99.35500 128.97500 1.000 41.45721 189 ASP C N 1
ATOM 4731 C CA . ASP C 1 191 ? 81.64300 100.01700 127.90800 1.000 41.45721 189 ASP C CA 1
ATOM 4732 C C . ASP C 1 191 ? 82.79800 99.15800 127.41600 1.000 41.45721 189 ASP C C 1
ATOM 4733 O O . ASP C 1 191 ? 83.06300 99.08400 126.21400 1.000 41.45721 189 ASP C O 1
ATOM 4738 N N . GLN C 1 192 ? 83.50000 98.50900 128.33300 1.000 40.74086 190 GLN C N 1
ATOM 4739 C CA . GLN C 1 192 ? 84.57400 97.61900 127.92600 1.000 40.74086 190 GLN C CA 1
ATOM 4740 C C . GLN C 1 192 ? 84.05100 96.44700 127.11500 1.000 40.74086 190 GLN C C 1
ATOM 4741 O O . GLN C 1 192 ? 84.65500 96.05300 126.11200 1.000 40.74086 190 GLN C O 1
ATOM 4747 N N . GLN C 1 193 ? 82.94400 95.85900 127.54700 1.000 40.79957 191 GLN C N 1
ATOM 4748 C CA . GLN C 1 193 ? 82.36600 94.77400 126.77200 1.000 40.79957 191 GLN C CA 1
ATOM 4749 C C . GLN C 1 193 ? 81.97300 95.25000 125.38400 1.000 40.79957 191 GLN C C 1
ATOM 4750 O O . GLN C 1 193 ? 82.13600 94.52800 124.40000 1.000 40.79957 191 GLN C O 1
ATOM 4756 N N . LYS C 1 194 ? 81.43500 96.45700 125.29700 1.000 40.31147 192 LYS C N 1
ATOM 4757 C CA . LYS C 1 194 ? 81.06500 97.02100 124.01400 1.000 40.31147 192 LYS C CA 1
ATOM 4758 C C . LYS C 1 194 ? 82.28600 97.16600 123.11800 1.000 40.31147 192 LYS C C 1
ATOM 4759 O O . LYS C 1 194 ? 82.23300 96.85200 121.92500 1.000 40.31147 192 LYS C O 1
ATOM 4765 N N . GLU C 1 195 ? 83.38900 97.64800 123.67600 1.000 40.68014 193 GLU C N 1
ATOM 4766 C CA . GLU C 1 195 ? 84.60400 97.78700 122.88900 1.000 40.68014 193 GLU C CA 1
ATOM 4767 C C . GLU C 1 195 ? 85.08300 96.44600 122.37600 1.000 40.68014 193 GLU C C 1
ATOM 4768 O O . GLU C 1 195 ? 85.49600 96.32000 121.22100 1.000 40.68014 193 GLU C O 1
ATOM 4774 N N . TRP C 1 196 ? 85.04500 95.43700 123.22700 1.000 39.36789 194 TRP C N 1
ATOM 4775 C CA . TRP C 1 196 ? 85.46800 94.12100 122.79400 1.000 39.36789 194 TRP C CA 1
ATOM 4776 C C . TRP C 1 196 ? 84.56400 93.58200 121.69800 1.000 39.36789 194 TRP C C 1
ATOM 4777 O O . TRP C 1 196 ? 85.03400 92.95200 120.75000 1.000 39.36789 194 TRP C O 1
ATOM 4788 N N . ILE C 1 197 ? 83.26300 93.80900 121.81500 1.000 39.60757 195 ILE C N 1
ATOM 4789 C CA . ILE C 1 197 ? 82.33500 93.34500 120.79700 1.000 39.60757 195 ILE C CA 1
ATOM 4790 C C . ILE C 1 197 ? 82.60900 94.03000 119.46500 1.000 39.60757 195 ILE C C 1
ATOM 4791 O O . ILE C 1 197 ? 82.55200 93.40200 118.40800 1.000 39.60757 195 ILE C O 1
ATOM 4796 N N . LEU C 1 198 ? 82.89300 95.32300 119.48900 1.000 39.72372 196 LEU C N 1
ATOM 4797 C CA . LEU C 1 198 ? 83.19900 96.01100 118.24300 1.000 39.72372 196 LEU C CA 1
ATOM 4798 C C . LEU C 1 198 ? 84.48600 95.49300 117.62600 1.000 39.72372 196 LEU C C 1
ATOM 4799 O O . LEU C 1 198 ? 84.57700 95.33200 116.40700 1.000 39.72372 196 LEU C O 1
ATOM 4804 N N . HIS C 1 199 ? 85.48400 95.20700 118.45100 1.000 39.85835 197 HIS C N 1
ATOM 4805 C CA . HIS C 1 199 ? 86.70100 94.60700 117.92900 1.000 39.85835 197 HIS C CA 1
ATOM 4806 C C . HIS C 1 199 ? 86.42300 93.23900 117.31800 1.000 39.85835 197 HIS C C 1
ATOM 4807 O O . HIS C 1 199 ? 86.99700 92.87900 116.28500 1.000 39.85835 197 HIS C O 1
ATOM 4814 N N . MET C 1 200 ? 85.54400 92.46400 117.93700 1.000 40.62373 198 MET C N 1
ATOM 4815 C CA . MET C 1 200 ? 85.22000 91.15000 117.40200 1.000 40.62373 198 MET C CA 1
ATOM 4816 C C . MET C 1 200 ? 84.47500 91.26200 116.08400 1.000 40.62373 198 MET C C 1
ATOM 4817 O O . MET C 1 200 ? 84.66900 90.44700 115.18100 1.000 40.62373 198 MET C O 1
ATOM 4822 N N . ALA C 1 201 ? 83.60600 92.25400 115.96500 1.000 39.90236 199 ALA C N 1
ATOM 4823 C CA . ALA C 1 201 ? 82.93000 92.48500 114.70100 1.000 39.90236 199 ALA C CA 1
ATOM 4824 C C . ALA C 1 201 ? 83.92600 92.85900 113.62300 1.000 39.90236 199 ALA C C 1
ATOM 4825 O O . ALA C 1 201 ? 83.81000 92.42500 112.47500 1.000 39.90236 199 ALA C O 1
ATOM 4827 N N . LYS C 1 202 ? 84.90800 93.67200 113.97800 1.000 39.88801 200 LYS C N 1
ATOM 4828 C CA . LYS C 1 202 ? 85.94000 94.04400 113.02900 1.000 39.88801 200 LYS C CA 1
ATOM 4829 C C . LYS C 1 202 ? 86.73300 92.82700 112.57200 1.000 39.88801 200 LYS C C 1
ATOM 4830 O O . LYS C 1 202 ? 87.09200 92.70800 111.39900 1.000 39.88801 200 LYS C O 1
ATOM 4836 N N . LEU C 1 203 ? 87.00700 91.90700 113.48600 1.000 40.13719 201 LEU C N 1
ATOM 4837 C CA . LEU C 1 203 ? 87.69100 90.68100 113.10700 1.000 40.13719 201 LEU C CA 1
ATOM 4838 C C . LEU C 1 203 ? 86.83300 89.82200 112.19400 1.000 40.13719 201 LEU C C 1
ATOM 4839 O O . LEU C 1 203 ? 87.33700 89.21600 111.24600 1.000 40.13719 201 LEU C O 1
ATOM 4844 N N . SER C 1 204 ? 85.54100 89.73400 112.47800 1.000 40.24122 202 SER C N 1
ATOM 4845 C CA . SER C 1 204 ? 84.63700 89.03400 111.57800 1.000 40.24122 202 SER C CA 1
ATOM 4846 C C . SER C 1 204 ? 84.66400 89.64700 110.19100 1.000 40.24122 202 SER C C 1
ATOM 4847 O O . SER C 1 204 ? 84.66000 88.93700 109.18000 1.000 40.24122 202 SER C O 1
ATOM 4850 N N . ALA C 1 205 ? 84.67000 90.96900 110.12800 1.000 39.93952 203 ALA C N 1
ATOM 4851 C CA . ALA C 1 205 ? 84.73900 91.63500 108.84400 1.000 39.93952 203 ALA C CA 1
ATOM 4852 C C . ALA C 1 205 ? 86.02100 91.28300 108.12000 1.000 39.93952 203 ALA C C 1
ATOM 4853 O O . ALA C 1 205 ? 86.00800 91.02900 106.91900 1.000 39.93952 203 ALA C O 1
ATOM 4855 N N . SER C 1 206 ? 87.13900 91.27600 108.82800 1.000 39.98456 204 SER C N 1
ATOM 4856 C CA . SER C 1 206 ? 88.39400 90.95400 108.17800 1.000 39.98456 204 SER C CA 1
ATOM 4857 C C . SER C 1 206 ? 88.40300 89.51400 107.69200 1.000 39.98456 204 SER C C 1
ATOM 4858 O O . SER C 1 206 ? 89.00300 89.19900 106.66000 1.000 39.98456 204 SER C O 1
ATOM 4861 N N . LEU C 1 207 ? 87.72500 88.63900 108.41200 1.000 39.97294 205 LEU C N 1
ATOM 4862 C CA . LEU C 1 207 ? 87.57800 87.26500 107.97300 1.000 39.97294 205 LEU C CA 1
ATOM 4863 C C . LEU C 1 207 ? 86.83800 87.19400 106.64400 1.000 39.97294 205 LEU C C 1
ATOM 4864 O O . LEU C 1 207 ? 87.28300 86.54000 105.69100 1.000 39.97294 205 LEU C O 1
ATOM 4869 N N . ALA C 1 208 ? 85.70200 87.87800 106.56300 1.000 39.99322 206 ALA C N 1
ATOM 4870 C CA . ALA C 1 208 ? 84.94500 87.88000 105.31800 1.000 39.99322 206 ALA C CA 1
ATOM 4871 C C . ALA C 1 208 ? 85.74100 88.53300 104.20300 1.000 39.99322 206 ALA C C 1
ATOM 4872 O O . ALA C 1 208 ? 85.67700 88.11000 103.04600 1.000 39.99322 206 ALA C O 1
ATOM 4874 N N . LYS C 1 209 ? 86.49500 89.56400 104.53900 1.000 40.19433 207 LYS C N 1
ATOM 4875 C CA . LYS C 1 209 ? 87.31100 90.23900 103.55400 1.000 40.19433 207 LYS C CA 1
ATOM 4876 C C . LYS C 1 209 ? 88.34700 89.29800 102.96000 1.000 40.19433 207 LYS C C 1
ATOM 4877 O O . LYS C 1 209 ? 88.56000 89.28700 101.74700 1.000 40.19433 207 LYS C O 1
ATOM 4883 N N . GLN C 1 210 ? 88.98800 88.49100 103.79700 1.000 40.99853 208 GLN C N 1
ATOM 4884 C CA . GLN C 1 210 ? 89.94300 87.52200 103.28900 1.000 40.99853 208 GLN C CA 1
ATOM 4885 C C . GLN C 1 210 ? 89.27300 86.48500 102.40400 1.000 40.99853 208 GLN C C 1
ATOM 4886 O O . GLN C 1 210 ? 89.83000 86.07800 101.38000 1.000 40.99853 208 GLN C O 1
ATOM 4892 N N . ALA C 1 211 ? 88.09700 86.01600 102.79200 1.000 41.15378 209 ALA C N 1
ATOM 4893 C CA . ALA C 1 211 ? 87.41900 85.04700 101.94100 1.000 41.15378 209 ALA C CA 1
ATOM 4894 C C . ALA C 1 211 ? 87.08300 85.64100 100.57300 1.000 41.15378 209 ALA C C 1
ATOM 4895 O O . ALA C 1 211 ? 87.26500 84.99000 99.53700 1.000 41.15378 209 ALA C O 1
ATOM 4897 N N . ASN C 1 212 ? 86.59600 86.87500 100.55400 1.000 40.82166 210 ASN C N 1
ATOM 4898 C CA . ASN C 1 212 ? 86.32000 87.53300 99.28800 1.000 40.82166 210 ASN C CA 1
ATOM 4899 C C . ASN C 1 212 ? 87.58500 87.68900 98.47400 1.000 40.82166 210 ASN C C 1
ATOM 4900 O O . ASN C 1 212 ? 87.56900 87.55300 97.24800 1.000 40.82166 210 ASN C O 1
ATOM 4905 N N . PHE C 1 213 ? 88.68400 87.99400 99.14000 1.000 41.13416 211 PHE C N 1
ATOM 4906 C CA . PHE C 1 213 ? 89.95500 88.11400 98.46200 1.000 41.13416 211 PHE C CA 1
ATOM 4907 C C . PHE C 1 213 ? 90.33800 86.81000 97.78600 1.000 41.13416 211 PHE C C 1
ATOM 4908 O O . PHE C 1 213 ? 90.85700 86.81100 96.67000 1.000 41.13416 211 PHE C O 1
ATOM 4916 N N . MET C 1 214 ? 90.10800 85.69100 98.45700 1.000 43.23291 212 MET C N 1
ATOM 4917 C CA . MET C 1 214 ? 90.43300 84.40600 97.86100 1.000 43.23291 212 MET C CA 1
ATOM 4918 C C . MET C 1 214 ? 89.57500 84.13100 96.64000 1.000 43.23291 212 MET C C 1
ATOM 4919 O O . MET C 1 214 ? 90.06400 83.62000 95.63000 1.000 43.23291 212 MET C O 1
ATOM 4924 N N . ALA C 1 215 ? 88.29300 84.45600 96.71300 1.000 42.77687 213 ALA C N 1
ATOM 4925 C CA . ALA C 1 215 ? 87.44500 84.27200 95.54200 1.000 42.77687 213 ALA C CA 1
ATOM 4926 C C . ALA C 1 215 ? 87.91700 85.12500 94.36400 1.000 42.77687 213 ALA C C 1
ATOM 4927 O O . ALA C 1 215 ? 87.99100 84.64900 93.22100 1.000 42.77687 213 ALA C O 1
ATOM 4929 N N . GLN C 1 216 ? 88.25200 86.38300 94.61800 1.000 43.81908 214 GLN C N 1
ATOM 4930 C CA . GLN C 1 216 ? 88.71100 87.21900 93.52100 1.000 43.81908 214 GLN C CA 1
ATOM 4931 C C . GLN C 1 216 ? 90.04500 86.74200 92.98000 1.000 43.81908 214 GLN C C 1
ATOM 4932 O O . GLN C 1 216 ? 90.30900 86.86400 91.78500 1.000 43.81908 214 GLN C O 1
ATOM 4938 N N . LEU C 1 217 ? 90.90300 86.21700 93.84500 1.000 44.13577 215 LEU C N 1
ATOM 4939 C CA . LEU C 1 217 ? 92.16000 85.66200 93.38500 1.000 44.13577 215 LEU C CA 1
ATOM 4940 C C . LEU C 1 217 ? 91.92900 84.48000 92.46800 1.000 44.13577 215 LEU C C 1
ATOM 4941 O O . LEU C 1 217 ? 92.62100 84.32200 91.46100 1.000 44.13577 215 LEU C O 1
ATOM 4946 N N . GLN C 1 218 ? 90.97300 83.63000 92.81100 1.000 44.68432 216 GLN C N 1
ATOM 4947 C CA . GLN C 1 218 ? 90.67100 82.50500 91.94800 1.000 44.68432 216 GLN C CA 1
ATOM 4948 C C . GLN C 1 218 ? 90.21400 82.97200 90.57700 1.000 44.68432 216 GLN C C 1
ATOM 4949 O O . GLN C 1 218 ? 90.65400 82.44100 89.55500 1.000 44.68432 216 GLN C O 1
ATOM 4955 N N . LEU C 1 219 ? 89.35000 83.97800 90.53000 1.000 45.01473 217 LEU C N 1
ATOM 4956 C CA . LEU C 1 219 ? 88.92400 84.48000 89.22900 1.000 45.01473 217 LEU C CA 1
ATOM 4957 C C . LEU C 1 219 ? 90.08700 85.07600 88.44900 1.000 45.01473 217 LEU C C 1
ATOM 4958 O O . LEU C 1 219 ? 90.22800 84.84000 87.24200 1.000 45.01473 217 LEU C O 1
ATOM 4963 N N . TRP C 1 220 ? 90.91500 85.86700 89.11400 1.000 44.90463 218 TRP C N 1
ATOM 4964 C CA . TRP C 1 220 ? 92.02600 86.51800 88.44300 1.000 44.90463 218 TRP C CA 1
ATOM 4965 C C . TRP C 1 220 ? 92.98200 85.49600 87.85700 1.000 44.90463 218 TRP C C 1
ATOM 4966 O O . TRP C 1 220 ? 93.46300 85.64200 86.72700 1.000 44.90463 218 TRP C O 1
ATOM 4977 N N . ALA C 1 221 ? 93.26100 84.44800 88.61000 1.000 45.91913 219 ALA C N 1
ATOM 4978 C CA . ALA C 1 221 ? 94.15100 83.41600 88.12900 1.000 45.91913 219 ALA C CA 1
ATOM 4979 C C . ALA C 1 221 ? 93.51700 82.64200 86.99600 1.000 45.91913 219 ALA C C 1
ATOM 4980 O O . ALA C 1 221 ? 94.20700 82.18200 86.08900 1.000 45.91913 219 ALA C O 1
ATOM 4982 N N . ARG C 1 222 ? 92.21200 82.46100 87.04200 1.000 46.70045 220 ARG C N 1
ATOM 4983 C CA . ARG C 1 222 ? 91.59600 81.64500 86.02100 1.000 46.70045 220 ARG C CA 1
ATOM 4984 C C . ARG C 1 222 ? 91.56000 82.36900 84.69000 1.000 46.70045 220 ARG C C 1
ATOM 4985 O O . ARG C 1 222 ? 91.69400 81.74400 83.64000 1.000 46.70045 220 ARG C O 1
ATOM 4993 N N . ARG C 1 223 ? 91.37900 83.67300 84.70100 1.000 47.34199 221 ARG C N 1
ATOM 4994 C CA . ARG C 1 223 ? 91.43800 84.34500 83.41800 1.000 47.34199 221 ARG C CA 1
ATOM 4995 C C . ARG C 1 223 ? 92.84100 84.79500 83.06500 1.000 47.34199 221 ARG C C 1
ATOM 4996 O O . ARG C 1 223 ? 93.03800 85.37200 81.99800 1.000 47.34199 221 ARG C O 1
ATOM 5004 N N . GLY C 1 224 ? 93.81200 84.59400 83.92800 1.000 48.36718 222 GLY C N 1
ATOM 5005 C CA . GLY C 1 224 ? 95.15800 84.92500 83.53700 1.000 48.36718 222 GLY C CA 1
ATOM 5006 C C . GLY C 1 224 ? 96.00700 83.75900 83.12300 1.000 48.36718 222 GLY C C 1
ATOM 5007 O O . GLY C 1 224 ? 97.17300 83.94600 82.78700 1.000 48.36718 222 GLY C O 1
ATOM 5008 N N . HIS C 1 225 ? 95.46400 82.56300 83.13800 1.000 50.26174 223 HIS C N 1
ATOM 5009 C CA . HIS C 1 225 ? 96.21700 81.35500 82.97100 1.000 50.26174 223 HIS C CA 1
ATOM 5010 C C . HIS C 1 225 ? 95.66600 80.56000 81.80600 1.000 50.26174 223 HIS C C 1
ATOM 5011 O O . HIS C 1 225 ? 94.44900 80.48400 81.63400 1.000 50.26174 223 HIS C O 1
ATOM 5018 N N . PRO C 1 226 ? 96.53400 79.96200 80.99700 1.000 52.50628 224 PRO C N 1
ATOM 5019 C CA . PRO C 1 226 ? 96.06800 79.18800 79.84900 1.000 52.50628 224 PRO C CA 1
ATOM 5020 C C . PRO C 1 226 ? 95.19300 78.02600 80.26100 1.000 52.50628 224 PRO C C 1
ATOM 5021 O O . PRO C 1 226 ? 95.51500 77.27400 81.17600 1.000 52.50628 224 PRO C O 1
ATOM 5025 N N . THR C 1 227 ? 94.10100 77.86100 79.53800 1.000 54.30693 225 THR C N 1
ATOM 5026 C CA . THR C 1 227 ? 93.11700 76.84900 79.85100 1.000 54.30693 225 THR C CA 1
ATOM 5027 C C . THR C 1 227 ? 93.70300 75.45700 79.63700 1.000 54.30693 225 THR C C 1
ATOM 5028 O O . THR C 1 227 ? 94.72500 75.28500 78.98300 1.000 54.30693 225 THR C O 1
ATOM 5032 N N . LEU C 1 228 ? 93.06300 74.45700 80.23500 1.000 55.34321 226 LEU C N 1
ATOM 5033 C CA . LEU C 1 228 ? 93.39600 73.07900 79.91600 1.000 55.34321 226 LEU C CA 1
ATOM 5034 C C . LEU C 1 228 ? 93.10500 72.76700 78.45600 1.000 55.34321 226 LEU C C 1
ATOM 5035 O O . LEU C 1 228 ? 93.85300 72.03000 77.80700 1.000 55.34321 226 LEU C O 1
ATOM 5040 N N . ALA C 1 229 ? 92.00800 73.29900 77.92800 1.000 57.11138 227 ALA C N 1
ATOM 5041 C CA . ALA C 1 229 ? 91.70500 73.11600 76.51900 1.000 57.11138 227 ALA C CA 1
ATOM 5042 C C . ALA C 1 229 ? 92.76600 73.75700 75.64000 1.000 57.11138 227 ALA C C 1
ATOM 5043 O O . ALA C 1 229 ? 93.15400 73.19100 74.61800 1.000 57.11138 227 ALA C O 1
ATOM 5045 N N . ASP C 1 230 ? 93.24700 74.93700 76.00900 1.000 57.82994 228 ASP C N 1
ATOM 5046 C CA . ASP C 1 230 ? 94.30300 75.55600 75.21900 1.000 57.82994 228 ASP C CA 1
ATOM 5047 C C . ASP C 1 230 ? 95.58300 74.74600 75.26400 1.000 57.82994 228 ASP C C 1
ATOM 5048 O O . ASP C 1 230 ? 96.34700 74.72900 74.30200 1.000 57.82994 228 ASP C O 1
ATOM 5053 N N . ILE C 1 231 ? 95.84800 74.08300 76.37600 1.000 58.30944 229 ILE C N 1
ATOM 5054 C CA . ILE C 1 231 ? 97.06300 73.29200 76.46500 1.000 58.30944 229 ILE C CA 1
ATOM 5055 C C . ILE C 1 231 ? 96.92700 72.02900 75.63900 1.000 58.30944 229 ILE C C 1
ATOM 5056 O O . ILE C 1 231 ? 97.87500 71.60200 74.97500 1.000 58.30944 229 ILE C O 1
ATOM 5061 N N . VAL C 1 232 ? 95.75000 71.41500 75.65600 1.000 59.40310 230 VAL C N 1
ATOM 5062 C CA . VAL C 1 232 ? 95.52000 70.26200 74.79900 1.000 59.40310 230 VAL C CA 1
ATOM 5063 C C . VAL C 1 232 ? 95.61900 70.65700 73.33500 1.000 59.40310 230 VAL C C 1
ATOM 5064 O O . VAL C 1 232 ? 96.22400 69.94900 72.52100 1.000 59.40310 230 VAL C O 1
ATOM 5068 N N . GLU C 1 233 ? 95.06700 71.80900 72.98400 1.000 61.44168 231 GLU C N 1
ATOM 5069 C CA . GLU C 1 233 ? 95.24500 72.32200 71.63800 1.000 61.44168 231 GLU C CA 1
ATOM 5070 C C . GLU C 1 233 ? 96.70900 72.48400 71.29000 1.000 61.44168 231 GLU C C 1
ATOM 5071 O O . GLU C 1 233 ? 97.15500 72.04200 70.23100 1.000 61.44168 231 GLU C O 1
ATOM 5077 N N . LEU C 1 234 ? 97.46200 73.16800 72.13400 1.000 61.37376 232 LEU C N 1
ATOM 5078 C CA . LEU C 1 234 ? 98.83800 73.45900 71.77700 1.000 61.37376 232 LEU C CA 1
ATOM 5079 C C . LEU C 1 234 ? 99.63200 72.17900 71.62900 1.000 61.37376 232 LEU C C 1
ATOM 5080 O O . LEU C 1 234 ? 100.42800 72.04200 70.70100 1.000 61.37376 232 LEU C O 1
ATOM 5085 N N . GLU C 1 235 ? 99.39500 71.21300 72.50700 1.000 62.07672 233 GLU C N 1
ATOM 5086 C CA . GLU C 1 235 ? 100.07200 69.93300 72.40500 1.000 62.07672 233 GLU C CA 1
ATOM 5087 C C . GLU C 1 235 ? 99.75700 69.24600 71.09000 1.000 62.07672 233 GLU C C 1
ATOM 5088 O O . GLU C 1 235 ? 100.66300 68.86100 70.34000 1.000 62.07672 233 GLU C O 1
ATOM 5094 N N . ARG C 1 236 ? 98.47300 69.07900 70.78400 1.000 61.78962 234 ARG C N 1
ATOM 5095 C CA . ARG C 1 236 ? 98.12500 68.38300 69.55300 1.000 61.78962 234 ARG C CA 1
ATOM 5096 C C . ARG C 1 236 ? 98.67100 69.11300 68.33700 1.000 61.78962 234 ARG C C 1
ATOM 5097 O O . ARG C 1 236 ? 99.43500 68.54600 67.55800 1.000 61.78962 234 ARG C O 1
ATOM 5105 N N . LEU C 1 237 ? 98.35800 70.39300 68.19600 1.000 63.08800 235 LEU C N 1
ATOM 5106 C CA . LEU C 1 237 ? 98.94700 71.17700 67.12400 1.000 63.08800 235 LEU C CA 1
ATOM 5107 C C . LEU C 1 237 ? 100.46900 71.14100 67.14600 1.000 63.08800 235 LEU C C 1
ATOM 5108 O O . LEU C 1 237 ? 101.10000 71.55100 66.17400 1.000 63.08800 235 LEU C O 1
ATOM 5113 N N . ALA C 1 238 ? 101.08300 70.66800 68.21800 1.000 63.02105 236 ALA C N 1
ATOM 5114 C CA . ALA C 1 238 ? 102.49900 70.35200 68.14200 1.000 63.02105 236 ALA C CA 1
ATOM 5115 C C . ALA C 1 238 ? 102.75900 68.90800 67.74700 1.000 63.02105 236 ALA C C 1
ATOM 5116 O O . ALA C 1 238 ? 103.91300 68.54000 67.52700 1.000 63.02105 236 ALA C O 1
ATOM 5118 N N . LYS C 1 239 ? 101.72700 68.07600 67.68100 1.000 64.00811 237 LYS C N 1
ATOM 5119 C CA . LYS C 1 239 ? 101.93400 66.71700 67.19700 1.000 64.00811 237 LYS C CA 1
ATOM 5120 C C . LYS C 1 239 ? 102.15200 66.68700 65.68400 1.000 64.00811 237 LYS C C 1
ATOM 5121 O O . LYS C 1 239 ? 102.79300 65.76600 65.16700 1.000 64.00811 237 LYS C O 1
ATOM 5127 N N . ASP C 1 240 ? 101.65300 67.68200 64.96800 1.000 66.39960 238 ASP C N 1
ATOM 5128 C CA . ASP C 1 240 ? 101.86400 67.77900 63.52700 1.000 66.39960 238 ASP C CA 1
ATOM 5129 C C . ASP C 1 240 ? 103.19300 68.46000 63.23300 1.000 66.39960 238 ASP C C 1
ATOM 5130 O O . ASP C 1 240 ? 103.47600 69.51700 63.80500 1.000 66.39960 238 ASP C O 1
ATOM 5135 N N . PRO C 1 241 ? 104.02400 67.90800 62.33600 1.000 65.67483 239 PRO C N 1
ATOM 5136 C CA . PRO C 1 241 ? 105.35000 68.49100 62.08400 1.000 65.67483 239 PRO C CA 1
ATOM 5137 C C . PRO C 1 241 ? 105.35700 69.49800 60.93600 1.000 65.67483 239 PRO C C 1
ATOM 5138 O O . PRO C 1 241 ? 106.03700 69.32500 59.94200 1.000 65.67483 239 PRO C O 1
ATOM 5142 N N . ASP C 1 242 ? 104.58800 70.56600 61.08100 1.000 66.10809 240 ASP C N 1
ATOM 5143 C CA . ASP C 1 242 ? 104.70400 71.71400 60.19200 1.000 66.10809 240 ASP C CA 1
ATOM 5144 C C . ASP C 1 242 ? 104.73800 73.05200 60.90600 1.000 66.10809 240 ASP C C 1
ATOM 5145 O O . ASP C 1 242 ? 105.15400 74.04000 60.29400 1.000 66.10809 240 ASP C O 1
ATOM 5150 N N . TYR C 1 243 ? 104.27700 73.12500 62.15600 1.000 65.77969 241 TYR C N 1
ATOM 5151 C CA . TYR C 1 243 ? 104.04600 74.37500 62.85800 1.000 65.77969 241 TYR C CA 1
ATOM 5152 C C . TYR C 1 243 ? 105.11700 74.70800 63.87300 1.000 65.77969 241 TYR C C 1
ATOM 5153 O O . TYR C 1 243 ? 105.11000 75.82300 64.39800 1.000 65.77969 241 TYR C O 1
ATOM 5162 N N . GLN C 1 244 ? 106.05400 73.78800 64.11700 1.000 65.32792 242 GLN C N 1
ATOM 5163 C CA . GLN C 1 244 ? 107.01800 73.89100 65.20600 1.000 65.32792 242 GLN C CA 1
ATOM 5164 C C . GLN C 1 244 ? 107.48900 75.31100 65.43100 1.000 65.32792 242 GLN C C 1
ATOM 5165 O O . GLN C 1 244 ? 107.49000 75.80400 66.56400 1.000 65.32792 242 GLN C O 1
ATOM 5171 N N . GLU C 1 245 ? 107.85600 75.99300 64.34000 1.000 65.90511 243 GLU C N 1
ATOM 5172 C CA . GLU C 1 245 ? 108.23300 77.40100 64.40300 1.000 65.90511 243 GLU C CA 1
ATOM 5173 C C . GLU C 1 245 ? 107.28400 78.20800 65.27300 1.000 65.90511 243 GLU C C 1
ATOM 5174 O O . GLU C 1 245 ? 107.67400 79.23000 65.84200 1.000 65.90511 243 GLU C O 1
ATOM 5180 N N . GLN C 1 246 ? 106.03500 77.78000 65.37100 1.000 64.86667 244 GLN C N 1
ATOM 5181 C CA . GLN C 1 246 ? 105.02900 78.52700 66.09600 1.000 64.86667 244 GLN C CA 1
ATOM 5182 C C . GLN C 1 246 ? 104.71100 77.88300 67.43800 1.000 64.86667 244 GLN C C 1
ATOM 5183 O O . GLN C 1 246 ? 104.74000 78.54900 68.47700 1.000 64.86667 244 GLN C O 1
ATOM 5189 N N . ALA C 1 247 ? 104.44600 76.58100 67.42100 1.000 62.87773 245 ALA C N 1
ATOM 5190 C CA . ALA C 1 247 ? 104.06400 75.87300 68.62800 1.000 62.87773 245 ALA C CA 1
ATOM 5191 C C . ALA C 1 247 ? 105.13900 75.95300 69.69700 1.000 62.87773 245 ALA C C 1
ATOM 5192 O O . ALA C 1 247 ? 104.82500 76.06500 70.87800 1.000 62.87773 245 ALA C O 1
ATOM 5194 N N . ILE C 1 248 ? 106.40400 75.84200 69.32500 1.000 62.09725 246 ILE C N 1
ATOM 5195 C CA . ILE C 1 248 ? 107.44500 75.88000 70.34100 1.000 62.09725 246 ILE C CA 1
ATOM 5196 C C . ILE C 1 248 ? 107.48500 77.24800 70.99800 1.000 62.09725 246 ILE C C 1
ATOM 5197 O O . ILE C 1 248 ? 107.61700 77.36900 72.22500 1.000 62.09725 246 ILE C O 1
ATOM 5202 N N . LYS C 1 249 ? 107.34600 78.29600 70.19200 1.000 60.96772 247 LYS C N 1
ATOM 5203 C CA . LYS C 1 249 ? 107.20800 79.64800 70.70900 1.000 60.96772 247 LYS C CA 1
ATOM 5204 C C . LYS C 1 249 ? 106.04000 79.75300 71.68300 1.000 60.96772 247 LYS C C 1
ATOM 5205 O O . LYS C 1 249 ? 106.17900 80.27000 72.80000 1.000 60.96772 247 LYS C O 1
ATOM 5211 N N . LEU C 1 250 ? 104.88200 79.24000 71.28000 1.000 59.99762 248 LEU C N 1
ATOM 5212 C CA . LEU C 1 250 ? 103.70000 79.32200 72.12400 1.000 59.99762 248 LEU C CA 1
ATOM 5213 C C . LEU C 1 250 ? 103.87800 78.53500 73.41200 1.000 59.99762 248 LEU C C 1
ATOM 5214 O O . LEU C 1 250 ? 103.39500 78.94900 74.46600 1.000 59.99762 248 LEU C O 1
ATOM 5219 N N . TYR C 1 251 ? 104.54100 77.38900 73.34500 1.000 59.29534 249 TYR C N 1
ATOM 5220 C CA . TYR C 1 251 ? 104.79800 76.60700 74.54700 1.000 59.29534 249 TYR C CA 1
ATOM 5221 C C . TYR C 1 251 ? 105.62900 77.39600 75.52900 1.000 59.29534 249 TYR C C 1
ATOM 5222 O O . TYR C 1 251 ? 105.34400 77.42100 76.72700 1.000 59.29534 249 TYR C O 1
ATOM 5231 N N . ALA C 1 252 ? 106.68800 78.02500 75.04400 1.000 59.62020 250 ALA C N 1
ATOM 5232 C CA . ALA C 1 252 ? 107.50300 78.80600 75.95500 1.000 59.62020 250 ALA C CA 1
ATOM 5233 C C . ALA C 1 252 ? 106.70200 79.95400 76.54400 1.000 59.62020 250 ALA C C 1
ATOM 5234 O O . ALA C 1 252 ? 106.85200 80.27600 77.72700 1.000 59.62020 250 ALA C O 1
ATOM 5236 N N . GLU C 1 253 ? 105.84800 80.58700 75.74500 1.000 59.41788 251 GLU C N 1
ATOM 5237 C CA . GLU C 1 253 ? 105.07500 81.69500 76.29300 1.000 59.41788 251 GLU C CA 1
ATOM 5238 C C . GLU C 1 253 ? 104.08100 81.22600 77.34800 1.000 59.41788 251 GLU C C 1
ATOM 5239 O O . GLU C 1 253 ? 103.92400 81.86800 78.39200 1.000 59.41788 251 GLU C O 1
ATOM 5245 N N . TYR C 1 254 ? 103.38900 80.12400 77.08300 1.000 57.13284 252 TYR C N 1
ATOM 5246 C CA . TYR C 1 254 ? 102.50200 79.56400 78.08100 1.000 57.13284 252 TYR C CA 1
ATOM 5247 C C . TYR C 1 254 ? 103.25500 79.25800 79.35300 1.000 57.13284 252 TYR C C 1
ATOM 5248 O O . TYR C 1 254 ? 102.80200 79.58700 80.44500 1.000 57.13284 252 TYR C O 1
ATOM 5257 N N . GLN C 1 255 ? 104.38200 78.58800 79.23300 1.000 56.47107 253 GLN C N 1
ATOM 5258 C CA . GLN C 1 255 ? 105.08800 78.13900 80.41400 1.000 56.47107 253 GLN C CA 1
ATOM 5259 C C . GLN C 1 255 ? 105.56500 79.32700 81.22700 1.000 56.47107 253 GLN C C 1
ATOM 5260 O O . GLN C 1 255 ? 105.51200 79.31400 82.46500 1.000 56.47107 253 GLN C O 1
ATOM 5266 N N . GLU C 1 256 ? 105.96500 80.38900 80.54100 1.000 56.83120 254 GLU C N 1
ATOM 5267 C CA . GLU C 1 256 ? 106.23600 81.64800 81.21400 1.000 56.83120 254 GLU C CA 1
ATOM 5268 C C . GLU C 1 256 ? 105.03200 82.12300 82.00200 1.000 56.83120 254 GLU C C 1
ATOM 5269 O O . GLU C 1 256 ? 105.09100 82.24500 83.23100 1.000 56.83120 254 GLU C O 1
ATOM 5275 N N . THR C 1 257 ? 103.93900 82.42400 81.30300 1.000 54.44505 255 THR C N 1
ATOM 5276 C CA . THR C 1 257 ? 102.77300 82.99000 81.96400 1.000 54.44505 255 THR C CA 1
ATOM 5277 C C . THR C 1 257 ? 102.30500 82.10800 83.10900 1.000 54.44505 255 THR C C 1
ATOM 5278 O O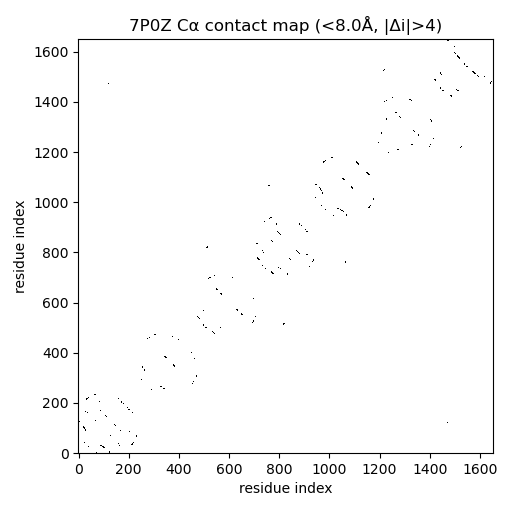 . THR C 1 257 ? 101.81200 82.60300 84.11800 1.000 54.44505 255 THR C O 1
ATOM 5282 N N . SER C 1 258 ? 102.44400 80.80100 82.96300 1.000 52.73634 256 SER C N 1
ATOM 5283 C CA . SER C 1 258 ? 101.99100 79.88300 83.98700 1.000 52.73634 256 SER C CA 1
ATOM 5284 C C . SER C 1 258 ? 102.82700 80.00800 85.24300 1.000 52.73634 256 SER C C 1
ATOM 5285 O O . SER C 1 258 ? 102.28700 80.10500 86.34800 1.000 52.73634 256 SER C O 1
ATOM 5288 N N . GLU C 1 259 ? 104.14800 79.99600 85.10300 1.000 52.60496 257 GLU C N 1
ATOM 5289 C CA . GLU C 1 259 ? 104.96800 80.23600 86.27700 1.000 52.60496 257 GLU C CA 1
ATOM 5290 C C . GLU C 1 259 ? 104.62200 81.57500 86.90600 1.000 52.60496 257 GLU C C 1
ATOM 5291 O O . GLU C 1 259 ? 104.58200 81.70000 88.13200 1.000 52.60496 257 GLU C O 1
ATOM 5297 N N . LYS C 1 260 ? 104.33200 82.57400 86.08500 1.000 50.51407 258 LYS C N 1
ATOM 5298 C CA . LYS C 1 260 ? 104.09100 83.90800 86.61400 1.000 50.51407 258 LYS C CA 1
ATOM 5299 C C . LYS C 1 260 ? 102.80200 83.96000 87.42400 1.000 50.51407 258 LYS C C 1
ATOM 5300 O O . LYS C 1 260 ? 102.77200 84.44800 88.56100 1.000 50.51407 258 LYS C O 1
ATOM 5306 N N . VAL C 1 261 ? 101.73500 83.43600 86.84500 1.000 49.14069 259 VAL C N 1
ATOM 5307 C CA . VAL C 1 261 ? 100.44700 83.37900 87.50400 1.000 49.14069 259 VAL C CA 1
ATOM 5308 C C . VAL C 1 261 ? 100.52500 82.55800 88.77500 1.000 49.14069 259 VAL C C 1
ATOM 5309 O O . VAL C 1 261 ? 99.98800 82.95200 89.80800 1.000 49.14069 259 VAL C O 1
ATOM 5313 N N . LEU C 1 262 ? 101.18300 81.40900 88.72900 1.000 48.34611 260 LEU C N 1
ATOM 5314 C CA . LEU C 1 262 ? 101.24200 80.57900 89.91700 1.000 48.34611 260 LEU C CA 1
ATOM 5315 C C . LEU C 1 262 ? 102.09100 81.19400 91.01300 1.000 48.34611 260 LEU C C 1
ATOM 5316 O O . LEU C 1 262 ? 101.78600 81.00900 92.18800 1.000 48.34611 260 LEU C O 1
ATOM 5321 N N . SER C 1 263 ? 103.14400 81.92900 90.67900 1.000 48.09280 261 SER C N 1
ATOM 5322 C CA . SER C 1 263 ? 103.88400 82.60100 91.73700 1.000 48.09280 261 SER C CA 1
ATOM 5323 C C . SER C 1 263 ? 103.02700 83.66700 92.39700 1.000 48.09280 261 SER C C 1
ATOM 5324 O O . SER C 1 263 ? 103.00400 83.78700 93.62900 1.000 48.09280 261 SER C O 1
ATOM 5327 N N . GLU C 1 264 ? 102.32500 84.45800 91.59000 1.000 47.11266 262 GLU C N 1
ATOM 5328 C CA . GLU C 1 264 ? 101.38200 85.42000 92.14300 1.000 47.11266 262 GLU C CA 1
ATOM 5329 C C . GLU C 1 264 ? 100.37800 84.73200 93.05700 1.000 47.11266 262 GLU C C 1
ATOM 5330 O O . GLU C 1 264 ? 100.12700 85.17600 94.18100 1.000 47.11266 262 GLU C O 1
ATOM 5336 N N . TYR C 1 265 ? 99.79500 83.64400 92.57600 1.000 45.58200 263 TYR C N 1
ATOM 5337 C CA . TYR C 1 265 ? 98.79300 82.92100 93.33100 1.000 45.58200 263 TYR C CA 1
ATOM 5338 C C . TYR C 1 265 ? 99.34700 82.43300 94.64900 1.000 45.58200 263 TYR C C 1
ATOM 5339 O O . TYR C 1 265 ? 98.67700 82.50900 95.67600 1.000 45.58200 263 TYR C O 1
ATOM 5348 N N . ASN C 1 266 ? 100.56100 81.91300 94.63700 1.000 45.78117 264 ASN C N 1
ATOM 5349 C CA . ASN C 1 266 ? 101.09500 81.31600 95.83900 1.000 45.78117 264 ASN C CA 1
ATOM 5350 C C . ASN C 1 266 ? 101.43800 82.36600 96.86500 1.000 45.78117 264 ASN C C 1
ATOM 5351 O O . ASN C 1 266 ? 101.31000 82.12200 98.06500 1.000 45.78117 264 ASN C O 1
ATOM 5356 N N . THR C 1 267 ? 101.86400 83.53900 96.43500 1.000 44.82125 265 THR C N 1
ATOM 5357 C CA . THR C 1 267 ? 102.18500 84.48900 97.48200 1.000 44.82125 265 THR C CA 1
ATOM 5358 C C . THR C 1 267 ? 100.95000 85.20100 97.99400 1.000 44.82125 265 THR C C 1
ATOM 5359 O O . THR C 1 267 ? 100.84000 85.45400 99.19200 1.000 44.82125 265 THR C O 1
ATOM 5363 N N . LYS C 1 268 ? 100.01300 85.53900 97.12400 1.000 43.11682 266 LYS C N 1
ATOM 5364 C CA . LYS C 1 268 ? 98.85900 86.26600 97.61000 1.000 43.11682 266 LYS C CA 1
ATOM 5365 C C . LYS C 1 268 ? 97.89300 85.38100 98.37000 1.000 43.11682 266 LYS C C 1
ATOM 5366 O O . LYS C 1 268 ? 97.10600 85.89100 99.16000 1.000 43.11682 266 LYS C O 1
ATOM 5372 N N . ALA C 1 269 ? 97.94200 84.08200 98.16800 1.000 43.82654 267 ALA C N 1
ATOM 5373 C CA . ALA C 1 269 ? 97.08600 83.17900 98.90600 1.000 43.82654 267 ALA C CA 1
ATOM 5374 C C . ALA C 1 269 ? 97.64300 82.81700 100.25700 1.000 43.82654 267 ALA C C 1
ATOM 5375 O O . ALA C 1 269 ? 97.21700 81.82800 100.84300 1.000 43.82654 267 ALA C O 1
ATOM 5377 N N . ASP C 1 270 ? 98.58900 83.57100 100.76400 1.000 44.19962 268 ASP C N 1
ATOM 5378 C CA . ASP C 1 270 ? 99.15000 83.33500 102.08100 1.000 44.19962 268 ASP C CA 1
ATOM 5379 C C . ASP C 1 270 ? 98.44200 84.26000 103.05900 1.000 44.19962 268 ASP C C 1
ATOM 5380 O O . ASP C 1 270 ? 98.76900 85.44100 103.15700 1.000 44.19962 268 ASP C O 1
ATOM 5385 N N . LEU C 1 271 ? 97.47000 83.72200 103.77700 1.000 42.77225 269 LEU C N 1
ATOM 5386 C CA . LEU C 1 271 ? 96.57400 84.53100 104.58200 1.000 42.77225 269 LEU C CA 1
ATOM 5387 C C . LEU C 1 271 ? 97.08700 84.70400 105.99600 1.000 42.77225 269 LEU C C 1
ATOM 5388 O O . LEU C 1 271 ? 97.64400 83.78300 106.58600 1.000 42.77225 269 LEU C O 1
ATOM 5393 N N . GLU C 1 272 ? 96.90200 85.89300 106.52200 1.000 41.67723 270 GLU C N 1
ATOM 5394 C CA . GLU C 1 272 ? 97.23300 86.14800 107.90500 1.000 41.67723 270 GLU C CA 1
ATOM 5395 C C . GLU C 1 272 ? 96.29700 85.37300 108.82400 1.000 41.67723 270 GLU C C 1
ATOM 5396 O O . GLU C 1 272 ? 95.10200 85.29400 108.56700 1.000 41.67723 270 GLU C O 1
ATOM 5402 N N . PRO C 1 273 ? 96.80600 84.79000 109.89200 1.000 40.59608 271 PRO C N 1
ATOM 5403 C CA . PRO C 1 273 ? 95.91900 84.26800 110.92900 1.000 40.59608 271 PRO C CA 1
ATOM 5404 C C . PRO C 1 273 ? 95.23400 85.39500 111.67500 1.000 40.59608 271 PRO C C 1
ATOM 5405 O O . PRO C 1 273 ? 95.68900 86.53500 111.70000 1.000 40.59608 271 PRO C O 1
ATOM 5409 N N . VAL C 1 274 ? 94.11600 85.06200 112.28900 1.000 40.66006 272 VAL C N 1
ATOM 5410 C CA . VAL C 1 274 ? 93.31600 86.01500 113.03900 1.000 40.66006 272 VAL C CA 1
ATOM 5411 C C . VAL C 1 274 ? 93.33900 85.57900 114.48800 1.000 40.66006 272 VAL C C 1
ATOM 5412 O O . VAL C 1 274 ? 92.77300 84.53700 114.81500 1.000 40.66006 272 VAL C O 1
ATOM 5416 N N . ASN C 1 275 ? 93.97600 86.35600 115.36300 1.000 40.66141 273 ASN C N 1
ATOM 5417 C CA . ASN C 1 275 ? 93.89300 85.99700 116.76900 1.000 40.66141 273 ASN C CA 1
ATOM 5418 C C . ASN C 1 275 ? 93.04500 86.99100 117.53400 1.000 40.66141 273 ASN C C 1
ATOM 5419 O O . ASN C 1 275 ? 93.39300 88.17000 117.64200 1.000 40.66141 273 ASN C O 1
ATOM 5424 N N . PRO C 1 276 ? 91.93600 86.54000 118.08900 1.000 40.10977 274 PRO C N 1
ATOM 5425 C CA . PRO C 1 276 ? 91.05700 87.42600 118.83000 1.000 40.10977 274 PRO C CA 1
ATOM 5426 C C . PRO C 1 276 ? 91.61800 87.71200 120.20500 1.000 40.10977 274 PRO C C 1
ATOM 5427 O O . PRO C 1 276 ? 92.14600 86.81100 120.86200 1.000 40.10977 274 PRO C O 1
ATOM 5431 N N . PRO C 1 277 ? 91.52600 88.94300 120.67400 1.000 39.35582 275 PRO C N 1
ATOM 5432 C CA . PRO C 1 277 ? 91.86200 89.21200 122.07000 1.000 39.35582 275 PRO C CA 1
ATOM 5433 C C . PRO C 1 277 ? 90.80700 88.61800 122.97300 1.000 39.35582 275 PRO C C 1
ATOM 5434 O O . PRO C 1 277 ? 89.64500 88.48800 122.60100 1.000 39.35582 275 PRO C O 1
ATOM 5438 N N . LYS C 1 278 ? 91.21500 88.23400 124.16000 1.000 40.03582 276 LYS C N 1
ATOM 5439 C CA . LYS C 1 278 ? 90.23100 87.73900 125.08900 1.000 40.03582 276 LYS C CA 1
ATOM 5440 C C . LYS C 1 278 ? 89.42100 88.90900 125.62500 1.000 40.03582 276 LYS C C 1
ATOM 5441 O O . LYS C 1 278 ? 89.90600 90.03700 125.67900 1.000 40.03582 276 LYS C O 1
ATOM 5447 N N . PRO C 1 279 ? 88.16800 88.67200 125.98500 1.000 39.70573 277 PRO C N 1
ATOM 5448 C CA . PRO C 1 279 ? 87.33500 89.76200 126.45200 1.000 39.70573 277 PRO C CA 1
ATOM 5449 C C . PRO C 1 279 ? 87.81800 90.27700 127.79300 1.000 39.70573 277 PRO C C 1
ATOM 5450 O O . PRO C 1 279 ? 88.33700 89.50900 128.61700 1.000 39.70573 277 PRO C O 1
ATOM 5454 N N . PRO C 1 280 ? 87.67400 91.56700 128.05600 1.000 39.84243 278 PRO C N 1
ATOM 5455 C CA . PRO C 1 280 ? 88.04700 92.09400 129.36800 1.000 39.84243 278 PRO C CA 1
ATOM 5456 C C . PRO C 1 280 ? 87.21800 91.44600 130.45700 1.000 39.84243 278 PRO C C 1
ATOM 5457 O O . PRO C 1 280 ? 86.07300 91.05900 130.24800 1.000 39.84243 278 PRO C O 1
ATOM 5461 N N . ALA C 1 281 ? 87.82600 91.29100 131.61600 1.000 39.71305 279 ALA C N 1
ATOM 5462 C CA . ALA C 1 281 ? 87.12400 90.69000 132.73200 1.000 39.71305 279 ALA C CA 1
ATOM 5463 C C . ALA C 1 281 ? 85.94900 91.55800 133.13200 1.000 39.71305 279 ALA C C 1
ATOM 5464 O O . ALA C 1 281 ? 86.05200 92.78200 133.16800 1.000 39.71305 279 ALA C O 1
ATOM 5466 N N . ALA C 1 282 ? 84.82400 90.92100 133.40400 1.000 40.28056 280 ALA C N 1
ATOM 5467 C CA . ALA C 1 282 ? 83.67700 91.63700 133.92500 1.000 40.28056 280 ALA C CA 1
ATOM 5468 C C . ALA C 1 282 ? 83.96400 92.14500 135.32600 1.000 40.28056 280 ALA C C 1
ATOM 5469 O O . ALA C 1 282 ? 84.75100 91.56300 136.06600 1.000 40.28056 280 ALA C O 1
ATOM 5471 N N . ILE C 1 283 ? 83.32500 93.24500 135.69000 1.000 39.71129 281 ILE C N 1
ATOM 5472 C CA . ILE C 1 283 ? 83.42900 93.71000 137.05900 1.000 39.71129 281 ILE C CA 1
ATOM 5473 C C . ILE C 1 283 ? 82.72500 92.72800 137.98200 1.000 39.71129 281 ILE C C 1
ATOM 5474 O O . ILE C 1 283 ? 81.68300 92.16500 137.64300 1.000 39.71129 281 ILE C O 1
ATOM 5479 N N . LYS C 1 284 ? 83.31400 92.47700 139.13900 1.000 40.07243 282 LYS C N 1
ATOM 5480 C CA . LYS C 1 284 ? 82.72900 91.56100 140.10200 1.000 40.07243 282 LYS C CA 1
ATOM 5481 C C . LYS C 1 284 ? 82.09500 92.33400 141.24400 1.000 40.07243 282 LYS C C 1
ATOM 5482 O O . LYS C 1 284 ? 82.73800 93.18500 141.85700 1.000 40.07243 282 LYS C O 1
ATOM 5488 N N . ILE C 1 285 ? 80.82900 92.05600 141.50100 1.000 40.32104 283 ILE C N 1
ATOM 5489 C CA . ILE C 1 285 ? 80.11000 92.62000 142.62600 1.000 40.32104 283 ILE C CA 1
ATOM 5490 C C . ILE C 1 285 ? 79.58900 91.45500 143.43500 1.000 40.32104 283 ILE C C 1
ATOM 5491 O O . ILE C 1 285 ? 78.80100 90.65500 142.93000 1.000 40.32104 283 ILE C O 1
ATOM 5496 N N . ASP C 1 286 ? 80.00700 91.36200 144.68300 1.000 41.44764 284 ASP C N 1
ATOM 5497 C CA . ASP C 1 286 ? 79.55700 90.26300 145.50500 1.000 41.44764 284 ASP C CA 1
ATOM 5498 C C . ASP C 1 286 ? 78.13800 90.49500 145.98800 1.000 41.44764 284 ASP C C 1
ATOM 5499 O O . ASP C 1 286 ? 77.70500 91.63500 146.12800 1.000 41.44764 284 ASP C O 1
ATOM 5504 N N . PRO C 1 287 ? 77.39900 89.42700 146.26900 1.000 41.11033 285 PRO C N 1
ATOM 5505 C CA . PRO C 1 287 ? 76.09800 89.60100 146.88200 1.000 41.11033 285 PRO C CA 1
ATOM 5506 C C . PRO C 1 287 ? 76.25100 90.26500 148.23300 1.000 41.11033 285 PRO C C 1
ATOM 5507 O O . PRO C 1 287 ? 77.27500 90.09400 148.91600 1.000 41.11033 285 PRO C O 1
ATOM 5511 N N . PRO C 1 288 ? 75.28300 91.06800 148.63500 1.000 41.92794 286 PRO C N 1
ATOM 5512 C CA . PRO C 1 288 ? 75.23700 91.74200 149.92500 1.000 41.92794 286 PRO C CA 1
ATOM 5513 C C . PRO C 1 288 ? 75.29400 90.76700 151.10400 1.000 41.92794 286 PRO C C 1
ATOM 5514 O O . PRO C 1 288 ? 74.77600 89.65300 151.02000 1.000 41.92794 286 PRO C O 1
ATOM 5518 N N . THR D 1 10 ? 79.45300 73.33300 144.03100 1.000 53.14446 8 THR D N 1
ATOM 5519 C CA . THR D 1 10 ? 80.57700 73.79700 144.82600 1.000 53.14446 8 THR D CA 1
ATOM 5520 C C . THR D 1 10 ? 81.73200 74.14600 143.90600 1.000 53.14446 8 THR D C 1
ATOM 5521 O O . THR D 1 10 ? 81.64500 75.08400 143.11700 1.000 53.14446 8 THR D O 1
ATOM 5525 N N . VAL D 1 11 ? 82.81700 73.38600 144.01200 1.000 50.76986 9 VAL D N 1
ATOM 5526 C CA . VAL D 1 11 ? 83.97200 73.53400 143.13900 1.000 50.76986 9 VAL D CA 1
ATOM 5527 C C . VAL D 1 11 ? 84.23200 72.20100 142.46900 1.000 50.76986 9 VAL D C 1
ATOM 5528 O O . VAL D 1 11 ? 84.38500 71.18000 143.14900 1.000 50.76986 9 VAL D O 1
ATOM 5532 N N . ASP D 1 12 ? 84.31400 72.21900 141.14200 1.000 47.51735 10 ASP D N 1
ATOM 5533 C CA . ASP D 1 12 ? 84.54700 71.00800 140.36900 1.000 47.51735 10 ASP D CA 1
ATOM 5534 C C . ASP D 1 12 ? 86.03900 70.78800 140.19600 1.000 47.51735 10 ASP D C 1
ATOM 5535 O O . ASP D 1 12 ? 86.65000 71.25500 139.24500 1.000 47.51735 10 ASP D O 1
ATOM 5540 N N . GLN D 1 13 ? 86.62100 70.04200 141.12800 1.000 47.02050 11 GLN D N 1
ATOM 5541 C CA . GLN D 1 13 ? 88.00300 69.62000 140.99700 1.000 47.02050 11 GLN D CA 1
ATOM 5542 C C . GLN D 1 13 ? 88.22500 68.77400 139.76200 1.000 47.02050 11 GLN D C 1
ATOM 5543 O O . GLN D 1 13 ? 89.31600 68.79700 139.18500 1.000 47.02050 11 GLN D O 1
ATOM 5549 N N . GLN D 1 14 ? 87.23200 67.98700 139.36900 1.000 45.19447 12 GLN D N 1
ATOM 5550 C CA . GLN D 1 14 ? 87.44000 67.09300 138.24500 1.000 45.19447 12 GLN D CA 1
ATOM 5551 C C . GLN D 1 14 ? 87.63700 67.87200 136.95700 1.000 45.19447 12 GLN D C 1
ATOM 5552 O O . GLN D 1 14 ? 88.42500 67.46700 136.10100 1.000 45.19447 12 GLN D O 1
ATOM 5558 N N . GLU D 1 15 ? 86.94300 68.99800 136.80700 1.000 44.88436 13 GLU D N 1
ATOM 5559 C CA . GLU D 1 15 ? 87.18500 69.84500 135.65300 1.000 44.88436 13 GLU D CA 1
ATOM 5560 C C . GLU D 1 15 ? 88.62500 70.32500 135.62400 1.000 44.88436 13 GLU D C 1
ATOM 5561 O O . GLU D 1 15 ? 89.27600 70.29900 134.57800 1.000 44.88436 13 GLU D O 1
ATOM 5567 N N . ILE D 1 16 ? 89.14500 70.74900 136.76600 1.000 44.31009 14 ILE D N 1
ATOM 5568 C CA . ILE D 1 16 ? 90.51300 71.23200 136.80400 1.000 44.31009 14 ILE D CA 1
ATOM 5569 C C . ILE D 1 16 ? 91.49300 70.12000 136.47000 1.000 44.31009 14 ILE D C 1
ATOM 5570 O O . ILE D 1 16 ? 92.44600 70.32900 135.72000 1.000 44.31009 14 ILE D O 1
ATOM 5575 N N . LEU D 1 17 ? 91.29000 68.92900 137.01800 1.000 43.56514 15 LEU D N 1
ATOM 5576 C CA . LEU D 1 17 ? 92.21800 67.84800 136.72100 1.000 43.56514 15 LEU D CA 1
ATOM 5577 C C . LEU D 1 17 ? 92.17400 67.46100 135.25200 1.000 43.56514 15 LEU D C 1
ATOM 5578 O O . LEU D 1 17 ? 93.21400 67.18800 134.64200 1.000 43.56514 15 LEU D O 1
ATOM 5583 N N . ASN D 1 18 ? 90.98500 67.42300 134.66800 1.000 42.41095 16 ASN D N 1
ATOM 5584 C CA . ASN D 1 18 ? 90.89000 67.11500 133.25400 1.000 42.41095 16 ASN D CA 1
ATOM 5585 C C . ASN D 1 18 ? 91.59000 68.16900 132.41700 1.000 42.41095 16 ASN D C 1
ATOM 5586 O O . ASN D 1 18 ? 92.27600 67.84500 131.44400 1.000 42.41095 16 ASN D O 1
ATOM 5591 N N . ARG D 1 19 ? 91.44000 69.43300 132.78300 1.000 41.27695 17 ARG D N 1
ATOM 5592 C CA . ARG D 1 19 ? 92.11100 70.48600 132.04500 1.000 41.27695 17 ARG D CA 1
ATOM 5593 C C . ARG D 1 19 ? 93.61800 70.39600 132.20500 1.000 41.27695 17 ARG D C 1
ATOM 5594 O O . ARG D 1 19 ? 94.36300 70.69300 131.27000 1.000 41.27695 17 ARG D O 1
ATOM 5602 N N . ALA D 1 20 ? 94.08600 69.98500 133.37800 1.000 42.04217 18 ALA D N 1
ATOM 5603 C CA . ALA D 1 20 ? 95.51700 69.80100 133.57200 1.000 42.04217 18 ALA D CA 1
ATOM 5604 C C . ALA D 1 20 ? 96.05900 68.70800 132.67200 1.000 42.04217 18 ALA D C 1
ATOM 5605 O O . ALA D 1 20 ? 97.13000 68.85600 132.08100 1.000 42.04217 18 ALA D O 1
ATOM 5607 N N . ASP D 1 21 ? 95.34300 67.60100 132.55300 1.000 42.17875 19 ASP D N 1
ATOM 5608 C CA . ASP D 1 21 ? 95.81300 66.58600 131.62300 1.000 42.17875 19 ASP D CA 1
ATOM 5609 C C . ASP D 1 21 ? 95.73900 67.06200 130.18400 1.000 42.17875 19 ASP D C 1
ATOM 5610 O O . ASP D 1 21 ? 96.60500 66.72100 129.38200 1.000 42.17875 19 ASP D O 1
ATOM 5615 N N . GLU D 1 22 ? 94.73300 67.85400 129.84400 1.000 42.07401 20 GLU D N 1
ATOM 5616 C CA . GLU D 1 22 ? 94.60700 68.32800 128.47900 1.000 42.07401 20 GLU D CA 1
ATOM 5617 C C . GLU D 1 22 ? 95.69500 69.32500 128.11100 1.000 42.07401 20 GLU D C 1
ATOM 5618 O O . GLU D 1 22 ? 96.10400 69.39000 126.95000 1.000 42.07401 20 GLU D O 1
ATOM 5624 N N . VAL D 1 23 ? 96.17700 70.10700 129.06600 1.000 41.56185 21 VAL D N 1
ATOM 5625 C CA . VAL D 1 23 ? 97.05600 71.19200 128.68400 1.000 41.56185 21 VAL D CA 1
ATOM 5626 C C . VAL D 1 23 ? 98.46900 70.69300 128.42900 1.000 41.56185 21 VAL D C 1
ATOM 5627 O O . VAL D 1 23 ? 99.21100 71.30100 127.66000 1.000 41.56185 21 VAL D O 1
ATOM 5631 N N . GLU D 1 24 ? 98.87000 69.59300 129.05000 1.000 41.73046 22 GLU D N 1
ATOM 5632 C CA . GLU D 1 24 ? 100.20500 69.06500 128.86100 1.000 41.73046 22 GLU D CA 1
ATOM 5633 C C . GLU D 1 24 ? 100.22700 67.86000 127.94300 1.000 41.73046 22 GLU D C 1
ATOM 5634 O O . GLU D 1 24 ? 101.24300 67.17800 127.86600 1.000 41.73046 22 GLU D O 1
ATOM 5640 N N . ALA D 1 25 ? 99.13700 67.57200 127.25600 1.000 41.05867 23 ALA D N 1
ATOM 5641 C CA . ALA D 1 25 ? 99.18200 66.52900 126.25600 1.000 41.05867 23 ALA D CA 1
ATOM 5642 C C . ALA D 1 25 ? 100.12200 66.95700 125.13700 1.000 41.05867 23 ALA D C 1
ATOM 5643 O O . ALA D 1 25 ? 100.28300 68.14600 124.88500 1.000 41.05867 23 ALA D O 1
ATOM 5645 N N . PRO D 1 26 ? 100.78100 66.01700 124.47100 1.000 40.12057 24 PRO D N 1
ATOM 5646 C CA . PRO D 1 26 ? 101.69900 66.40000 123.39700 1.000 40.12057 24 PRO D CA 1
ATOM 5647 C C . PRO D 1 26 ? 100.99100 67.17200 122.30500 1.000 40.12057 24 PRO D C 1
ATOM 5648 O O . PRO D 1 26 ? 99.86100 66.87100 121.94100 1.000 40.12057 24 PRO D O 1
ATOM 5652 N N . MET D 1 27 ? 101.65900 68.18200 121.79500 1.000 40.38312 25 MET D N 1
ATOM 5653 C CA . MET D 1 27 ? 101.16900 68.88300 120.62800 1.000 40.38312 25 MET D CA 1
ATOM 5654 C C . MET D 1 27 ? 101.71700 68.20600 119.38500 1.000 40.38312 25 MET D C 1
ATOM 5655 O O . MET D 1 27 ? 102.31400 67.13400 119.44700 1.000 40.38312 25 MET D O 1
ATOM 5660 N N . ALA D 1 28 ? 101.50600 68.82500 118.23900 1.000 38.28105 26 ALA D N 1
ATOM 5661 C CA . ALA D 1 28 ? 101.99200 68.26400 116.99300 1.000 38.28105 26 ALA D CA 1
ATOM 5662 C C . ALA D 1 28 ? 103.50400 68.15200 117.02200 1.000 38.28105 26 ALA D C 1
ATOM 5663 O O . ALA D 1 28 ? 104.19200 68.93400 117.67000 1.000 38.28105 26 ALA D O 1
ATOM 5665 N N . THR D 1 29 ? 104.01000 67.16600 116.35200 1.000 38.18530 27 THR D N 1
ATOM 5666 C CA . THR D 1 29 ? 105.44900 67.03200 116.23200 1.000 38.18530 27 THR D CA 1
ATOM 5667 C C . THR D 1 29 ? 105.94500 67.88500 115.07800 1.000 38.18530 27 THR D C 1
ATOM 5668 O O . THR D 1 29 ? 105.39300 67.80600 113.98200 1.000 38.18530 27 THR D O 1
ATOM 5672 N N . PRO D 1 30 ? 106.95100 68.71600 115.28600 1.000 38.06556 28 PRO D N 1
ATOM 5673 C CA . PRO D 1 30 ? 107.47600 69.53400 114.19900 1.000 38.06556 28 PRO D CA 1
ATOM 5674 C C . PRO D 1 30 ? 108.19900 68.68500 113.17300 1.000 38.06556 28 PRO D C 1
ATOM 5675 O O . PRO D 1 30 ? 108.64400 67.57400 113.48000 1.000 38.06556 28 PRO D O 1
ATOM 5679 N N . PRO D 1 31 ? 108.33500 69.16700 111.94600 1.000 38.38166 29 PRO D N 1
ATOM 5680 C CA . PRO D 1 31 ? 109.07800 68.40500 110.93900 1.000 38.38166 29 PRO D CA 1
ATOM 5681 C C . PRO D 1 31 ? 110.55100 68.34600 111.27300 1.000 38.38166 29 PRO D C 1
ATOM 5682 O O . PRO D 1 31 ? 111.09200 69.22000 111.94400 1.000 38.38166 29 PRO D O 1
ATOM 5686 N N . THR D 1 32 ? 111.20500 67.30300 110.79600 1.000 38.02684 30 THR D N 1
ATOM 5687 C CA . THR D 1 32 ? 112.62200 67.13700 111.04300 1.000 38.02684 30 THR D CA 1
ATOM 5688 C C . THR D 1 32 ? 113.44900 67.03900 109.78300 1.000 38.02684 30 THR D C 1
ATOM 5689 O O . THR D 1 32 ? 114.63900 66.75000 109.87200 1.000 38.02684 30 THR D O 1
ATOM 5693 N N . ASP D 1 33 ? 112.87300 67.25700 108.62000 1.000 39.66450 31 ASP D N 1
ATOM 5694 C CA . ASP D 1 33 ? 113.64200 67.06600 107.41100 1.000 39.66450 31 ASP D CA 1
ATOM 5695 C C . ASP D 1 33 ? 114.57500 68.23900 107.17900 1.000 39.66450 31 ASP D C 1
ATOM 5696 O O . ASP D 1 33 ? 114.29300 69.36900 107.55800 1.000 39.66450 31 ASP D O 1
ATOM 5701 N N . VAL D 1 34 ? 115.70300 67.95800 106.55000 1.000 39.21162 32 VAL D N 1
ATOM 5702 C CA . VAL D 1 34 ? 116.77500 68.93100 106.39500 1.000 39.21162 32 VAL D CA 1
ATOM 5703 C C . VAL D 1 34 ? 116.74700 69.44000 104.96300 1.000 39.21162 32 VAL D C 1
ATOM 5704 O O . VAL D 1 34 ? 116.89000 68.63900 104.03600 1.000 39.21162 32 VAL D O 1
ATOM 5708 N N . PRO D 1 35 ? 116.56200 70.73300 104.74000 1.000 39.68618 33 PRO D N 1
ATOM 5709 C CA . PRO D 1 35 ? 116.44000 71.24600 103.37300 1.000 39.68618 33 PRO D CA 1
ATOM 5710 C C . PRO D 1 35 ? 117.80400 71.37800 102.71000 1.000 39.68618 33 PRO D C 1
ATOM 5711 O O . PRO D 1 35 ? 118.74900 71.88800 103.30600 1.000 39.68618 33 PRO D O 1
ATOM 5715 N N . GLN D 1 36 ? 117.90500 70.91900 101.47600 1.000 40.56377 34 GLN D N 1
ATOM 5716 C CA . GLN D 1 36 ? 119.15400 70.99500 100.73800 1.000 40.56377 34 GLN D CA 1
ATOM 5717 C C . GLN D 1 36 ? 119.21600 72.25000 99.88900 1.000 40.56377 34 GLN D C 1
ATOM 5718 O O . GLN D 1 36 ? 118.21000 72.89400 99.61100 1.000 40.56377 34 GLN D O 1
ATOM 5724 N N . ALA D 1 37 ? 120.41900 72.59100 99.48800 1.000 42.64054 35 ALA D N 1
ATOM 5725 C CA . ALA D 1 37 ? 120.62100 73.74900 98.64000 1.000 42.64054 35 ALA D CA 1
ATOM 5726 C C . ALA D 1 37 ? 119.96900 73.51500 97.28900 1.000 42.64054 35 ALA D C 1
ATOM 5727 O O . ALA D 1 37 ? 120.12400 72.44100 96.71000 1.000 42.64054 35 ALA D O 1
ATOM 5729 N N . PRO D 1 38 ? 119.21600 74.47400 96.77500 1.000 44.04734 36 PRO D N 1
ATOM 5730 C CA . PRO D 1 38 ? 118.55900 74.27500 95.48100 1.000 44.04734 36 PRO D CA 1
ATOM 5731 C C . PRO D 1 38 ? 119.52300 74.13900 94.31800 1.000 44.04734 36 PRO D C 1
ATOM 5732 O O . PRO D 1 38 ? 119.19100 73.47900 93.33200 1.000 44.04734 36 PRO D O 1
ATOM 5736 N N . SER D 1 39 ? 120.70300 74.73800 94.39700 1.000 45.34430 37 SER D N 1
ATOM 5737 C CA . SER D 1 39 ? 121.65600 74.70100 93.31000 1.000 45.34430 37 SER D CA 1
ATOM 5738 C C . SER D 1 39 ? 123.03600 74.50600 93.90500 1.000 45.34430 37 SER D C 1
ATOM 5739 O O . SER D 1 39 ? 123.17800 74.12000 95.06400 1.000 45.34430 37 SER D O 1
ATOM 5742 N N . GLY D 1 40 ? 124.06000 74.76000 93.09900 1.000 45.20622 38 GLY D N 1
ATOM 5743 C CA . GLY D 1 40 ? 125.42900 74.69900 93.54000 1.000 45.20622 38 GLY D CA 1
ATOM 5744 C C . GLY D 1 40 ? 126.02300 76.02600 93.90500 1.000 45.20622 38 GLY D C 1
ATOM 5745 O O . GLY D 1 40 ? 127.17300 76.07500 94.33700 1.000 45.20622 38 GLY D O 1
ATOM 5746 N N . LEU D 1 41 ? 125.27600 77.10600 93.76200 1.000 44.95378 39 LEU D N 1
ATOM 5747 C CA . LEU D 1 41 ? 125.79100 78.41100 94.11700 1.000 44.95378 39 LEU D CA 1
ATOM 5748 C C . LEU D 1 41 ? 126.06900 78.50600 95.60800 1.000 44.95378 39 LEU D C 1
ATOM 5749 O O . LEU D 1 41 ? 125.44500 77.83400 96.42300 1.000 44.95378 39 LEU D O 1
ATOM 5754 N N . THR D 1 42 ? 127.03900 79.33700 95.95900 1.000 43.13419 40 THR D N 1
ATOM 5755 C CA . THR D 1 42 ? 127.42200 79.44600 97.35700 1.000 43.13419 40 THR D CA 1
ATOM 5756 C C . THR D 1 42 ? 126.33000 80.11800 98.17700 1.000 43.13419 40 THR D C 1
ATOM 5757 O O . THR D 1 42 ? 126.09700 79.74900 99.33200 1.000 43.13419 40 THR D O 1
ATOM 5761 N N . ALA D 1 43 ? 125.63700 81.08900 97.59600 1.000 42.65598 41 ALA D N 1
ATOM 5762 C CA . ALA D 1 43 ? 124.55100 81.73300 98.31000 1.000 42.65598 41 ALA D CA 1
ATOM 5763 C C . ALA D 1 43 ? 123.42200 80.75400 98.57400 1.000 42.65598 41 ALA D C 1
ATOM 5764 O O . ALA D 1 43 ? 122.75200 80.83100 99.60500 1.000 42.65598 41 ALA D O 1
ATOM 5766 N N . ALA D 1 44 ? 123.19600 79.82800 97.65400 1.000 43.33061 42 ALA D N 1
ATOM 5767 C CA . ALA D 1 44 ? 122.17600 78.81900 97.87600 1.000 43.33061 42 ALA D CA 1
ATOM 5768 C C . ALA D 1 44 ? 122.53700 77.92500 99.04700 1.000 43.33061 42 ALA D C 1
ATOM 5769 O O . ALA D 1 44 ? 121.67900 77.57000 99.85600 1.000 43.33061 42 ALA D O 1
ATOM 5771 N N . ASN D 1 45 ? 123.79900 77.53700 99.14600 1.000 43.02812 43 ASN D N 1
ATOM 5772 C CA . ASN D 1 45 ? 124.20800 76.71400 100.26500 1.000 43.02812 43 ASN D CA 1
ATOM 5773 C C . ASN D 1 45 ? 124.07200 77.47600 101.56800 1.000 43.02812 43 ASN D C 1
ATOM 5774 O O . ASN D 1 45 ? 123.63500 76.92100 102.58000 1.000 43.02812 43 ASN D O 1
ATOM 5779 N N . ASN D 1 46 ? 124.43200 78.75300 101.55700 1.000 42.37192 44 ASN D N 1
ATOM 5780 C CA . ASN D 1 46 ? 124.23300 79.58500 102.73000 1.000 42.37192 44 ASN D CA 1
ATOM 5781 C C . ASN D 1 46 ? 122.77400 79.63800 103.12700 1.000 42.37192 44 ASN D C 1
ATOM 5782 O O . ASN D 1 46 ? 122.44700 79.56900 104.31000 1.000 42.37192 44 ASN D O 1
ATOM 5787 N N . ALA D 1 47 ? 121.88800 79.79400 102.15500 1.000 41.68616 45 ALA D N 1
ATOM 5788 C CA . ALA D 1 47 ? 120.47100 79.87300 102.45600 1.000 41.68616 45 ALA D CA 1
ATOM 5789 C C . ALA D 1 47 ? 119.96400 78.57100 103.04800 1.000 41.68616 45 ALA D C 1
ATOM 5790 O O . ALA D 1 47 ? 119.19000 78.57500 104.00900 1.000 41.68616 45 ALA D O 1
ATOM 5792 N N . ALA D 1 48 ? 120.38500 77.45000 102.48800 1.000 41.54189 46 ALA D N 1
ATOM 5793 C CA . ALA D 1 48 ? 119.95300 76.17400 103.02700 1.000 41.54189 46 ALA D CA 1
ATOM 5794 C C . ALA D 1 48 ? 120.44700 75.99200 104.45000 1.000 41.54189 46 ALA D C 1
ATOM 5795 O O . ALA D 1 48 ? 119.72000 75.49000 105.30900 1.000 41.54189 46 ALA D O 1
ATOM 5797 N N . GLU D 1 49 ? 121.67800 76.39500 104.72100 1.000 42.16525 47 GLU D N 1
ATOM 5798 C CA . GLU D 1 49 ? 122.18900 76.24900 106.07000 1.000 42.16525 47 GLU D CA 1
ATOM 5799 C C . GLU D 1 49 ? 121.49400 77.19200 107.03700 1.000 42.16525 47 GLU D C 1
ATOM 5800 O O . GLU D 1 49 ? 121.23000 76.82300 108.18200 1.000 42.16525 47 GLU D O 1
ATOM 5806 N N . GLN D 1 50 ? 121.18100 78.40500 106.59500 1.000 40.36470 48 GLN D N 1
ATOM 5807 C CA . GLN D 1 50 ? 120.40900 79.31200 107.42700 1.000 40.36470 48 GLN D CA 1
ATOM 5808 C C . GLN D 1 50 ? 119.05800 78.71500 107.77900 1.000 40.36470 48 GLN D C 1
ATOM 5809 O O . GLN D 1 50 ? 118.62700 78.78100 108.93100 1.000 40.36470 48 GLN D O 1
ATOM 5815 N N . LEU D 1 51 ? 118.38600 78.11200 106.80100 1.000 40.56190 49 LEU D N 1
ATOM 5816 C CA . LEU D 1 51 ? 117.11600 77.45500 107.06800 1.000 40.56190 49 LEU D CA 1
ATOM 5817 C C . LEU D 1 51 ? 117.26800 76.30200 108.04000 1.000 40.56190 49 LEU D C 1
ATOM 5818 O O . LEU D 1 51 ? 116.44000 76.12700 108.93400 1.000 40.56190 49 LEU D O 1
ATOM 5823 N N . ALA D 1 52 ? 118.30000 75.48900 107.87200 1.000 39.71402 50 ALA D N 1
ATOM 5824 C CA . ALA D 1 52 ? 118.48000 74.37100 108.78200 1.000 39.71402 50 ALA D CA 1
ATOM 5825 C C . ALA D 1 52 ? 118.68400 74.85600 110.20700 1.000 39.71402 50 ALA D C 1
ATOM 5826 O O . ALA D 1 52 ? 118.10700 74.30400 111.15100 1.000 39.71402 50 ALA D O 1
ATOM 5828 N N . VAL D 1 53 ? 119.48300 75.90300 110.37800 1.000 39.94376 51 VAL D N 1
ATOM 5829 C CA . VAL D 1 53 ? 119.73800 76.42600 111.70900 1.000 39.94376 51 VAL D CA 1
ATOM 5830 C C . VAL D 1 53 ? 118.47600 77.02000 112.30800 1.000 39.94376 51 VAL D C 1
ATOM 5831 O O . VAL D 1 53 ? 118.18100 76.81800 113.49000 1.000 39.94376 51 VAL D O 1
ATOM 5835 N N . SER D 1 54 ? 117.71500 77.76300 111.51700 1.000 39.52045 52 SER D N 1
ATOM 5836 C CA . SER D 1 54 ? 116.47100 78.32100 112.02000 1.000 39.52045 52 SER D CA 1
ATOM 5837 C C . SER D 1 54 ? 115.50400 77.22500 112.43700 1.000 39.52045 52 SER D C 1
ATOM 5838 O O . SER D 1 54 ? 114.82200 77.34500 113.45800 1.000 39.52045 52 SER D O 1
ATOM 5841 N N . ALA D 1 55 ? 115.43300 76.14800 111.66100 1.000 39.59111 53 ALA D N 1
ATOM 5842 C CA . ALA D 1 55 ? 114.56300 75.04200 112.02500 1.000 39.59111 53 ALA D CA 1
ATOM 5843 C C . ALA D 1 55 ? 114.98900 74.40900 113.34000 1.000 39.59111 53 ALA D C 1
ATOM 5844 O O . ALA D 1 55 ? 114.15200 74.13600 114.20700 1.000 39.59111 53 ALA D O 1
ATOM 5846 N N . ASP D 1 56 ? 116.28600 74.16500 113.50100 1.000 40.38012 54 ASP D N 1
ATOM 5847 C CA . ASP D 1 56 ? 116.78700 73.63800 114.76200 1.000 40.38012 54 ASP D CA 1
ATOM 5848 C C . ASP D 1 56 ? 116.43300 74.54400 115.93200 1.000 40.38012 54 ASP D C 1
ATOM 5849 O O . ASP D 1 56 ? 116.03900 74.06900 117.00300 1.000 40.38012 54 ASP D O 1
ATOM 5854 N N . ASN D 1 57 ? 116.56600 75.84400 115.74900 1.000 40.63606 55 ASN D N 1
ATOM 5855 C CA . ASN D 1 57 ? 116.30100 76.75000 116.85000 1.000 40.63606 55 ASN D CA 1
ATOM 5856 C C . ASN D 1 57 ? 114.82600 76.76600 117.21400 1.000 40.63606 55 ASN D C 1
ATOM 5857 O O . ASN D 1 57 ? 114.46500 76.82700 118.39800 1.000 40.63606 55 ASN D O 1
ATOM 5862 N N . VAL D 1 58 ? 113.96000 76.68200 116.21500 1.000 39.63190 56 VAL D N 1
ATOM 5863 C CA . VAL D 1 58 ? 112.53500 76.61600 116.49100 1.000 39.63190 56 VAL D CA 1
ATOM 5864 C C . VAL D 1 58 ? 112.19200 75.33200 117.24000 1.000 39.63190 56 VAL D C 1
ATOM 5865 O O . VAL D 1 58 ? 111.40000 75.34500 118.18700 1.000 39.63190 56 VAL D O 1
ATOM 5869 N N . ARG D 1 59 ? 112.79100 74.21300 116.84600 1.000 38.77155 57 ARG D N 1
ATOM 5870 C CA . ARG D 1 59 ? 112.51500 72.96500 117.54600 1.000 38.77155 57 ARG D CA 1
ATOM 5871 C C . ARG D 1 59 ? 112.95200 73.03800 119.00500 1.000 38.77155 57 ARG D C 1
ATOM 5872 O O . ARG D 1 59 ? 112.24900 72.56300 119.91100 1.000 38.77155 57 ARG D O 1
ATOM 5880 N N . LEU D 1 60 ? 114.10200 73.65400 119.24900 1.000 39.48394 58 LEU D N 1
ATOM 5881 C CA . LEU D 1 60 ? 114.58400 73.83600 120.60800 1.000 39.48394 58 LEU D CA 1
ATOM 5882 C C . LEU D 1 60 ? 113.60200 74.63900 121.45600 1.000 39.48394 58 LEU D C 1
ATOM 5883 O O . LEU D 1 60 ? 113.27400 74.26600 122.59400 1.000 39.48394 58 LEU D O 1
ATOM 5888 N N . TYR D 1 61 ? 113.11700 75.74700 120.92500 1.000 39.42563 59 TYR D N 1
ATOM 5889 C CA . TYR D 1 61 ? 112.18000 76.52200 121.72200 1.000 39.42563 59 TYR D CA 1
ATOM 5890 C C . TYR D 1 61 ? 110.85200 75.80600 121.91000 1.000 39.42563 59 TYR D C 1
ATOM 5891 O O . TYR D 1 61 ? 110.15000 76.05000 122.89400 1.000 39.42563 59 TYR D O 1
ATOM 5900 N N . LEU D 1 62 ? 110.48400 74.93100 120.98600 1.000 39.11205 60 LEU D N 1
ATOM 5901 C CA . LEU D 1 62 ? 109.28300 74.14800 121.20200 1.000 39.11205 60 LEU D CA 1
ATOM 5902 C C . LEU D 1 62 ? 109.44600 73.23000 122.39900 1.000 39.11205 60 LEU D C 1
ATOM 5903 O O . LEU D 1 62 ? 108.51200 73.04700 123.18300 1.000 39.11205 60 LEU D O 1
ATOM 5908 N N . GLN D 1 63 ? 110.62800 72.64900 122.56300 1.000 39.78146 61 GLN D N 1
ATOM 5909 C CA . GLN D 1 63 ? 110.86900 71.86000 123.76700 1.000 39.78146 61 GLN D CA 1
ATOM 5910 C C . GLN D 1 63 ? 110.77900 72.71200 125.02700 1.000 39.78146 61 GLN D C 1
ATOM 5911 O O . GLN D 1 63 ? 110.27000 72.26300 126.06700 1.000 39.78146 61 GLN D O 1
ATOM 5917 N N . ALA D 1 64 ? 111.24600 73.94900 124.95500 1.000 39.51323 62 ALA D N 1
ATOM 5918 C CA . ALA D 1 64 ? 111.08000 74.82500 126.11100 1.000 39.51323 62 ALA D CA 1
ATOM 5919 C C . ALA D 1 64 ? 109.60300 75.03400 126.44800 1.000 39.51323 62 ALA D C 1
ATOM 5920 O O . ALA D 1 64 ? 109.19800 74.96700 127.61700 1.000 39.51323 62 ALA D O 1
ATOM 5922 N N . GLY D 1 65 ? 108.78700 75.30200 125.43400 1.000 40.18717 63 GLY D N 1
ATOM 5923 C CA . GLY D 1 65 ? 107.36600 75.48200 125.67400 1.000 40.18717 63 GLY D CA 1
ATOM 5924 C C . GLY D 1 65 ? 106.71900 74.24300 126.26200 1.000 40.18717 63 GLY D C 1
ATOM 5925 O O . GLY D 1 65 ? 105.81100 74.32800 127.09200 1.000 40.18717 63 GLY D O 1
ATOM 5926 N N . GLU D 1 66 ? 107.18000 73.07700 125.83800 1.000 41.44654 64 GLU D N 1
ATOM 5927 C CA . GLU D 1 66 ? 106.68500 71.84200 126.41500 1.000 41.44654 64 GLU D CA 1
ATOM 5928 C C . GLU D 1 66 ? 106.95700 71.78200 127.91300 1.000 41.44654 64 GLU D C 1
ATOM 5929 O O . GLU D 1 66 ? 106.08900 71.37700 128.70100 1.000 41.44654 64 GLU D O 1
ATOM 5935 N N . ARG D 1 67 ? 108.14900 72.19200 128.33100 1.000 40.24501 65 ARG D N 1
ATOM 5936 C CA . ARG D 1 67 ? 108.39900 72.22400 129.76500 1.000 40.24501 65 ARG D CA 1
ATOM 5937 C C . ARG D 1 67 ? 107.47200 73.20400 130.47300 1.000 40.24501 65 ARG D C 1
ATOM 5938 O O . ARG D 1 67 ? 106.97600 72.92500 131.57400 1.000 40.24501 65 ARG D O 1
ATOM 5946 N N . GLU D 1 68 ? 107.24200 74.36400 129.87600 1.000 41.07320 66 GLU D N 1
ATOM 5947 C CA . GLU D 1 68 ? 106.34100 75.30800 130.52400 1.000 41.07320 66 GLU D CA 1
ATOM 5948 C C . GLU D 1 68 ? 104.94600 74.72500 130.68300 1.000 41.07320 66 GLU D C 1
ATOM 5949 O O . GLU D 1 68 ? 104.26700 74.97900 131.68000 1.000 41.07320 66 GLU D O 1
ATOM 5955 N N . ARG D 1 69 ? 104.50100 73.93600 129.72100 1.000 40.75102 67 ARG D N 1
ATOM 5956 C CA . ARG D 1 69 ? 103.17800 73.35500 129.85700 1.000 40.75102 67 ARG D CA 1
ATOM 5957 C C . ARG D 1 69 ? 103.14300 72.28300 130.93900 1.000 40.75102 67 ARG D C 1
ATOM 5958 O O . ARG D 1 69 ? 102.13900 72.15000 131.64300 1.000 40.75102 67 ARG D O 1
ATOM 5966 N N . GLN D 1 70 ? 104.22100 71.52200 131.11200 1.000 40.77132 68 GLN D N 1
ATOM 5967 C CA . GLN D 1 70 ? 104.23400 70.61100 132.25100 1.000 40.77132 68 GLN D CA 1
ATOM 5968 C C . GLN D 1 70 ? 104.13100 71.36100 133.56400 1.000 40.77132 68 GLN D C 1
ATOM 5969 O O . GLN D 1 70 ? 103.42200 70.93400 134.48000 1.000 40.77132 68 GLN D O 1
ATOM 5975 N N . ARG D 1 71 ? 104.85800 72.45900 133.69100 1.000 40.98883 69 ARG D N 1
ATOM 5976 C CA . ARG D 1 71 ? 104.79400 73.19800 134.94000 1.000 40.98883 69 ARG D CA 1
ATOM 5977 C C . ARG D 1 71 ? 103.41300 73.78100 135.16400 1.000 40.98883 69 ARG D C 1
ATOM 5978 O O . ARG D 1 71 ? 102.91600 73.80200 136.29300 1.000 40.98883 69 ARG D O 1
ATOM 5986 N N . LEU D 1 72 ? 102.77100 74.24600 134.10400 1.000 41.21999 70 LEU D N 1
ATOM 5987 C CA . LEU D 1 72 ? 101.41900 74.75600 134.24200 1.000 41.21999 70 LEU D CA 1
ATOM 5988 C C . LEU D 1 72 ? 100.45600 73.66200 134.68400 1.000 41.21999 70 LEU D C 1
ATOM 5989 O O . LEU D 1 72 ? 99.58000 73.89600 135.51900 1.000 41.21999 70 LEU D O 1
ATOM 5994 N N . ALA D 1 73 ? 100.60100 72.46100 134.13800 1.000 40.80696 71 ALA D N 1
ATOM 5995 C CA . ALA D 1 73 ? 99.75200 71.35900 134.56800 1.000 40.80696 71 ALA D CA 1
ATOM 5996 C C . ALA D 1 73 ? 99.98100 71.02200 136.03500 1.000 40.80696 71 ALA D C 1
ATOM 5997 O O . ALA D 1 73 ? 99.03200 70.73600 136.77300 1.000 40.80696 71 ALA D O 1
ATOM 5999 N N . THR D 1 74 ? 101.23400 71.04600 136.47500 1.000 40.62065 72 THR D N 1
ATOM 6000 C CA . THR D 1 74 ? 101.50200 70.82900 137.88600 1.000 40.62065 72 THR D CA 1
ATOM 6001 C C . THR D 1 74 ? 100.84200 71.89300 138.74900 1.000 40.62065 72 THR D C 1
ATOM 6002 O O . THR D 1 74 ? 100.25200 71.58100 139.78700 1.000 40.62065 72 THR D O 1
ATOM 6006 N N . SER D 1 75 ? 100.92700 73.15000 138.34100 1.000 40.51984 73 SER D N 1
ATOM 6007 C CA . SER D 1 75 ? 100.28200 74.19100 139.12600 1.000 40.51984 73 SER D CA 1
ATOM 6008 C C . SER D 1 75 ? 98.77600 73.99500 139.17600 1.000 40.51984 73 SER D C 1
ATOM 6009 O O . SER D 1 75 ? 98.14600 74.25800 140.20100 1.000 40.51984 73 SER D O 1
ATOM 6012 N N . LEU D 1 76 ? 98.17900 73.54800 138.08000 1.000 40.92325 74 LEU D N 1
ATOM 6013 C CA . LEU D 1 76 ? 96.74900 73.29300 138.09700 1.000 40.92325 74 LEU D CA 1
ATOM 6014 C C . LEU D 1 76 ? 96.39800 72.16600 139.04800 1.000 40.92325 74 LEU D C 1
ATOM 6015 O O . LEU D 1 76 ? 95.38200 72.22500 139.73700 1.000 40.92325 74 LEU D O 1
ATOM 6020 N N . ARG D 1 77 ? 97.20700 71.11700 139.08100 1.000 40.59856 75 ARG D N 1
ATOM 6021 C CA . ARG D 1 77 ? 96.92900 70.03100 140.00700 1.000 40.59856 75 ARG D CA 1
ATOM 6022 C C . ARG D 1 77 ? 97.05100 70.48500 141.44800 1.000 40.59856 75 ARG D C 1
ATOM 6023 O O . ARG D 1 77 ? 96.25800 70.08000 142.30000 1.000 40.59856 75 ARG D O 1
ATOM 6031 N N . ASN D 1 78 ? 98.02100 71.33600 141.74200 1.000 40.75817 76 ASN D N 1
ATOM 6032 C CA . ASN D 1 78 ? 98.10900 71.87100 143.09100 1.000 40.75817 76 ASN D CA 1
ATOM 6033 C C . ASN D 1 78 ? 96.88900 72.71400 143.42600 1.000 40.75817 76 ASN D C 1
ATOM 6034 O O . ASN D 1 78 ? 96.30000 72.58900 144.51000 1.000 40.75817 76 ASN D O 1
ATOM 6039 N N . ALA D 1 79 ? 96.48500 73.57000 142.49900 1.000 41.65942 77 ALA D N 1
ATOM 6040 C CA . ALA D 1 79 ? 95.31000 74.39100 142.72200 1.000 41.65942 77 ALA D CA 1
ATOM 6041 C C . ALA D 1 79 ? 94.07700 73.53300 142.95300 1.000 41.65942 77 ALA D C 1
ATOM 6042 O O . ALA D 1 79 ? 93.19400 73.89800 143.72800 1.000 41.65942 77 ALA D O 1
ATOM 6044 N N . ALA D 1 80 ? 93.99000 72.40400 142.26800 1.000 43.12170 78 ALA D N 1
ATOM 6045 C CA . ALA D 1 80 ? 92.88900 71.49100 142.50500 1.000 43.12170 78 ALA D CA 1
ATOM 6046 C C . ALA D 1 80 ? 92.97200 70.88200 143.89400 1.000 43.12170 78 ALA D C 1
ATOM 6047 O O . ALA D 1 80 ? 91.96100 70.76100 144.58400 1.000 43.12170 78 ALA D O 1
ATOM 6049 N N . ALA D 1 81 ? 94.16800 70.50500 144.32300 1.000 43.79992 79 ALA D N 1
ATOM 6050 C CA . ALA D 1 81 ? 94.32800 69.95400 145.65200 1.000 43.79992 79 ALA D CA 1
ATOM 6051 C C . ALA D 1 81 ? 94.00400 70.96100 146.73400 1.000 43.79992 79 ALA D C 1
ATOM 6052 O O . ALA D 1 81 ? 93.84900 70.57100 147.88900 1.000 43.79992 79 ALA D O 1
ATOM 6054 N N . ALA D 1 82 ? 93.89100 72.23600 146.39500 1.000 44.09430 80 ALA D N 1
ATOM 6055 C CA . ALA D 1 82 ? 93.46500 73.20300 147.39500 1.000 44.09430 80 ALA D CA 1
ATOM 6056 C C . ALA D 1 82 ? 92.06200 72.95000 147.93700 1.000 44.09430 80 ALA D C 1
ATOM 6057 O O . ALA D 1 82 ? 91.69000 73.56200 148.93400 1.000 44.09430 80 ALA D O 1
ATOM 6059 N N . TYR D 1 83 ? 91.25400 72.11100 147.30300 1.000 46.78742 81 TYR D N 1
ATOM 6060 C CA . TYR D 1 83 ? 89.88900 71.90900 147.76900 1.000 46.78742 81 TYR D CA 1
ATOM 6061 C C . TYR D 1 83 ? 89.73500 70.66100 148.62000 1.000 46.78742 81 TYR D C 1
ATOM 6062 O O . TYR D 1 83 ? 89.36400 70.75300 149.78700 1.000 46.78742 81 TYR D O 1
ATOM 6071 N N . GLY D 1 84 ? 90.03900 69.49700 148.07900 1.000 51.36123 82 GLY D N 1
ATOM 6072 C CA . GLY D 1 84 ? 89.88900 68.30700 148.88000 1.000 51.36123 82 GLY D CA 1
ATOM 6073 C C . GLY D 1 84 ? 90.95900 67.30700 148.53200 1.000 51.36123 82 GLY D C 1
ATOM 6074 O O . GLY D 1 84 ? 91.80200 67.54500 147.66800 1.000 51.36123 82 GLY D O 1
ATOM 6075 N N . GLU D 1 85 ? 90.92500 66.18100 149.23200 1.000 57.01798 83 GLU D N 1
ATOM 6076 C CA . GLU D 1 85 ? 91.86400 65.10700 148.95400 1.000 57.01798 83 GLU D CA 1
ATOM 6077 C C . GLU D 1 85 ? 91.68000 64.65000 147.51500 1.000 57.01798 83 GLU D C 1
ATOM 6078 O O . GLU D 1 85 ? 90.57600 64.68300 146.96900 1.000 57.01798 83 GLU D O 1
ATOM 6084 N N . VAL D 1 86 ? 92.77200 64.25900 146.88000 1.000 57.92510 84 VAL D N 1
ATOM 6085 C CA . VAL D 1 86 ? 92.67300 63.77300 145.51300 1.000 57.92510 84 VAL D CA 1
ATOM 6086 C C . VAL D 1 86 ? 92.96100 62.28000 145.48400 1.000 57.92510 84 VAL D C 1
ATOM 6087 O O . VAL D 1 86 ? 94.11700 61.86200 145.54400 1.000 57.92510 84 VAL D O 1
ATOM 6091 N N . SER D 1 130 ? 137.93800 85.40700 74.27700 1.000 63.22113 128 SER D N 1
ATOM 6092 C CA . SER D 1 130 ? 136.92000 85.37600 75.32100 1.000 63.22113 128 SER D CA 1
ATOM 6093 C C . SER D 1 130 ? 136.58800 83.94900 75.69700 1.000 63.22113 128 SER D C 1
ATOM 6094 O O . SER D 1 130 ? 135.99700 83.22100 74.90700 1.000 63.22113 128 SER D O 1
ATOM 6097 N N . ASP D 1 131 ? 136.96200 83.54900 76.90100 1.000 63.09303 129 ASP D N 1
ATOM 6098 C CA . ASP D 1 131 ? 136.65000 82.20500 77.34500 1.000 63.09303 129 ASP D CA 1
ATOM 6099 C C . ASP D 1 131 ? 135.32100 82.18300 78.07200 1.000 63.09303 129 ASP D C 1
ATOM 6100 O O . ASP D 1 131 ? 134.82300 83.19700 78.56100 1.000 63.09303 129 ASP D O 1
ATOM 6105 N N . PHE D 1 132 ? 134.75000 80.99700 78.13300 1.000 62.06510 130 PHE D N 1
ATOM 6106 C CA . PHE D 1 132 ? 133.41200 80.80400 78.64200 1.000 62.06510 130 PHE D CA 1
ATOM 6107 C C . PHE D 1 132 ? 133.41400 80.15500 80.00600 1.000 62.06510 130 PHE D C 1
ATOM 6108 O O . PHE D 1 132 ? 132.37600 79.66100 80.44100 1.000 62.06510 130 PHE D O 1
ATOM 6116 N N . THR D 1 133 ? 134.55200 80.13900 80.68900 1.000 59.35967 131 THR D N 1
ATOM 6117 C CA . THR D 1 133 ? 134.64800 79.33400 81.89500 1.000 59.35967 131 THR D CA 1
ATOM 6118 C C . THR D 1 133 ? 133.93600 79.97100 83.07500 1.000 59.35967 131 THR D C 1
ATOM 6119 O O . THR D 1 133 ? 133.41900 79.25700 83.93200 1.000 59.35967 131 THR D O 1
ATOM 6123 N N . ASP D 1 134 ? 133.89300 81.29300 83.16300 1.000 58.25406 132 ASP D N 1
ATOM 6124 C CA . ASP D 1 134 ? 133.05400 81.87100 84.20400 1.000 58.25406 132 ASP D CA 1
ATOM 6125 C C . ASP D 1 134 ? 131.58500 81.61000 83.93200 1.000 58.25406 132 ASP D C 1
ATOM 6126 O O . ASP D 1 134 ? 130.83100 81.28200 84.85000 1.000 58.25406 132 ASP D O 1
ATOM 6131 N N . LEU D 1 135 ? 131.16000 81.74000 82.68200 1.000 56.76186 133 LEU D N 1
ATOM 6132 C CA . LEU D 1 135 ? 129.78600 81.41000 82.33900 1.000 56.76186 133 LEU D CA 1
ATOM 6133 C C . LEU D 1 135 ? 129.51400 79.93200 82.54000 1.000 56.76186 133 LEU D C 1
ATOM 6134 O O . LEU D 1 135 ? 128.45700 79.55600 83.04700 1.000 56.76186 133 LEU D O 1
ATOM 6139 N N . LYS D 1 136 ? 130.44400 79.07500 82.14000 1.000 56.69673 134 LYS D N 1
ATOM 6140 C CA . LYS D 1 136 ? 130.21600 77.65000 82.31300 1.000 56.69673 134 LYS D CA 1
ATOM 6141 C C . LYS D 1 136 ? 130.16300 77.27900 83.78300 1.000 56.69673 134 LYS D C 1
ATOM 6142 O O . LYS D 1 136 ? 129.37000 76.42600 84.17700 1.000 56.69673 134 LYS D O 1
ATOM 6148 N N . THR D 1 137 ? 130.97500 77.92200 84.61100 1.000 55.31118 135 THR D N 1
ATOM 6149 C CA . THR D 1 137 ? 130.91500 77.67500 86.04200 1.000 55.31118 135 THR D CA 1
ATOM 6150 C C . THR D 1 137 ? 129.58400 78.12000 86.61900 1.000 55.31118 135 THR D C 1
ATOM 6151 O O . THR D 1 137 ? 128.92500 77.37000 87.34900 1.000 55.31118 135 THR D O 1
ATOM 6155 N N . ALA D 1 138 ? 129.17800 79.34400 86.30400 1.000 54.12547 136 ALA D N 1
ATOM 6156 C CA . ALA D 1 138 ? 127.91200 79.84900 86.80000 1.000 54.12547 136 ALA D CA 1
ATOM 6157 C C . ALA D 1 138 ? 126.76700 78.93800 86.40100 1.000 54.12547 136 ALA D C 1
ATOM 6158 O O . ALA D 1 138 ? 125.93900 78.56500 87.23500 1.000 54.12547 136 ALA D O 1
ATOM 6160 N N . ALA D 1 139 ? 126.70400 78.56500 85.13100 1.000 52.87312 137 ALA D N 1
ATOM 6161 C CA . ALA D 1 139 ? 125.61400 77.71900 84.67400 1.000 52.87312 137 ALA D CA 1
ATOM 6162 C C . ALA D 1 139 ? 125.66600 76.34800 85.31400 1.000 52.87312 137 ALA D C 1
ATOM 6163 O O . ALA D 1 139 ? 124.62900 75.80100 85.70000 1.000 52.87312 137 ALA D O 1
ATOM 6165 N N . THR D 1 140 ? 126.85300 75.76800 85.43100 1.000 51.99742 138 THR D N 1
ATOM 6166 C CA . THR D 1 140 ? 126.93900 74.43000 85.98300 1.000 51.99742 138 THR D CA 1
ATOM 6167 C C . THR D 1 140 ? 126.44300 74.41000 87.40900 1.000 51.99742 138 THR D C 1
ATOM 6168 O O . THR D 1 140 ? 125.69900 73.51100 87.80200 1.000 51.99742 138 THR D O 1
ATOM 6172 N N . LYS D 1 141 ? 126.83700 75.40300 88.19400 1.000 50.12283 139 LYS D N 1
ATOM 6173 C CA . LYS D 1 141 ? 126.32400 75.50900 89.54900 1.000 50.12283 139 LYS D CA 1
ATOM 6174 C C . LYS D 1 141 ? 124.82000 75.71300 89.55100 1.000 50.12283 139 LYS D C 1
ATOM 6175 O O . LYS D 1 141 ? 124.09500 75.01600 90.25900 1.000 50.12283 139 LYS D O 1
ATOM 6181 N N . LEU D 1 142 ? 124.33100 76.63500 88.73400 1.000 49.21813 140 LEU D N 1
ATOM 6182 C CA . LEU D 1 142 ? 122.91500 76.94300 88.75200 1.000 49.21813 140 LEU D C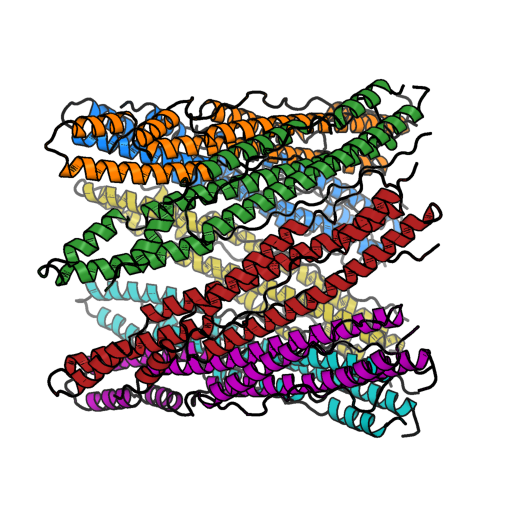A 1
ATOM 6183 C C . LEU D 1 142 ? 122.05500 75.74300 88.39600 1.000 49.21813 140 LEU D C 1
ATOM 6184 O O . LEU D 1 142 ? 120.92100 75.64100 88.85900 1.000 49.21813 140 LEU D O 1
ATOM 6189 N N . GLU D 1 143 ? 122.54300 74.83900 87.57600 1.000 49.80753 141 GLU D N 1
ATOM 6190 C CA . GLU D 1 143 ? 121.70200 73.72500 87.18300 1.000 49.80753 141 GLU D CA 1
ATOM 6191 C C . GLU D 1 143 ? 121.96200 72.47700 87.98700 1.000 49.80753 141 GLU D C 1
ATOM 6192 O O . GLU D 1 143 ? 121.34600 71.45000 87.72100 1.000 49.80753 141 GLU D O 1
ATOM 6198 N N . SER D 1 144 ? 122.84700 72.53900 88.95900 1.000 47.24522 142 SER D N 1
ATOM 6199 C CA . SER D 1 144 ? 123.06200 71.40900 89.83000 1.000 47.24522 142 SER D CA 1
ATOM 6200 C C . SER D 1 144 ? 122.02000 71.41200 90.95000 1.000 47.24522 142 SER D C 1
ATOM 6201 O O . SER D 1 144 ? 121.08100 72.20700 90.96200 1.000 47.24522 142 SER D O 1
ATOM 6204 N N . GLY D 1 145 ? 122.18000 70.51600 91.90100 1.000 45.41097 143 GLY D N 1
ATOM 6205 C CA . GLY D 1 145 ? 121.26800 70.45600 93.00900 1.000 45.41097 143 GLY D CA 1
ATOM 6206 C C . GLY D 1 145 ? 119.94600 69.84400 92.60700 1.000 45.41097 143 GLY D C 1
ATOM 6207 O O . GLY D 1 145 ? 119.77500 69.31700 91.51200 1.000 45.41097 143 GLY D O 1
ATOM 6208 N N . ASP D 1 146 ? 118.99300 69.91500 93.52300 1.000 44.14576 144 ASP D N 1
ATOM 6209 C CA . ASP D 1 146 ? 117.68900 69.33600 93.26200 1.000 44.14576 144 ASP D CA 1
ATOM 6210 C C . ASP D 1 146 ? 116.69000 70.35700 92.78300 1.000 44.14576 144 ASP D C 1
ATOM 6211 O O . ASP D 1 146 ? 115.51900 70.02100 92.61600 1.000 44.14576 144 ASP D O 1
ATOM 6216 N N . GLN D 1 147 ? 117.12700 71.58900 92.57300 1.000 44.46848 145 GLN D N 1
ATOM 6217 C CA . GLN D 1 147 ? 116.32700 72.64500 91.98700 1.000 44.46848 145 GLN D CA 1
ATOM 6218 C C . GLN D 1 147 ? 115.17300 73.04900 92.87400 1.000 44.46848 145 GLN D C 1
ATOM 6219 O O . GLN D 1 147 ? 114.25500 73.72400 92.42500 1.000 44.46848 145 GLN D O 1
ATOM 6225 N N . GLY D 1 148 ? 115.20000 72.64300 94.13300 1.000 42.87907 146 GLY D N 1
ATOM 6226 C CA . GLY D 1 148 ? 114.27300 73.14200 95.11100 1.000 42.87907 146 GLY D CA 1
ATOM 6227 C C . GLY D 1 148 ? 113.20900 72.19500 95.59300 1.000 42.87907 146 GLY D C 1
ATOM 6228 O O . GLY D 1 148 ? 112.30800 72.63800 96.30200 1.000 42.87907 146 GLY D O 1
ATOM 6229 N N . THR D 1 149 ? 113.26500 70.91500 95.25300 1.000 42.03593 147 THR D N 1
ATOM 6230 C CA . THR D 1 149 ? 112.19600 70.04000 95.70900 1.000 42.03593 147 THR D CA 1
ATOM 6231 C C . THR D 1 149 ? 112.25800 69.83500 97.21400 1.000 42.03593 147 THR D C 1
ATOM 6232 O O . THR D 1 149 ? 111.22000 69.77000 97.87900 1.000 42.03593 147 THR D O 1
ATOM 6236 N N . SER D 1 150 ? 113.45800 69.72300 97.77000 1.000 41.59786 148 SER D N 1
ATOM 6237 C CA . SER D 1 150 ? 113.53900 69.54800 99.20700 1.000 41.59786 148 SER D CA 1
ATOM 6238 C C . SER D 1 150 ? 113.13600 70.81900 99.93500 1.000 41.59786 148 SER D C 1
ATOM 6239 O O . SER D 1 150 ? 112.61700 70.75100 101.04700 1.000 41.59786 148 SER D O 1
ATOM 6242 N N . MET D 1 151 ? 113.33200 71.97500 99.31600 1.000 42.96930 149 MET D N 1
ATOM 6243 C CA . MET D 1 151 ? 112.79600 73.20000 99.88000 1.000 42.96930 149 MET D CA 1
ATOM 6244 C C . MET D 1 151 ? 111.28600 73.16200 99.94400 1.000 42.96930 149 MET D C 1
ATOM 6245 O O . MET D 1 151 ? 110.68900 73.63100 100.91300 1.000 42.96930 149 MET D O 1
ATOM 6250 N N . VAL D 1 152 ? 110.64700 72.63000 98.91200 1.000 41.89555 150 VAL D N 1
ATOM 6251 C CA . VAL D 1 152 ? 109.19700 72.57800 98.90600 1.000 41.89555 150 VAL D CA 1
ATOM 6252 C C . VAL D 1 152 ? 108.69200 71.57400 99.92600 1.000 41.89555 150 VAL D C 1
ATOM 6253 O O . VAL D 1 152 ? 107.69200 71.81800 100.60200 1.000 41.89555 150 VAL D O 1
ATOM 6257 N N . ASN D 1 153 ? 109.37300 70.44000 100.07400 1.000 41.40374 151 ASN D N 1
ATOM 6258 C CA . ASN D 1 153 ? 108.97900 69.50400 101.11900 1.000 41.40374 151 ASN D CA 1
ATOM 6259 C C . ASN D 1 153 ? 109.12500 70.13000 102.49800 1.000 41.40374 151 ASN D C 1
ATOM 6260 O O . ASN D 1 153 ? 108.24300 69.98900 103.35100 1.000 41.40374 151 ASN D O 1
ATOM 6265 N N . PHE D 1 154 ? 110.23600 70.82500 102.72400 1.000 40.18014 152 PHE D N 1
ATOM 6266 C CA . PHE D 1 154 ? 110.46100 71.55200 103.96100 1.000 40.18014 152 PHE D CA 1
ATOM 6267 C C . PHE D 1 154 ? 109.33600 72.53800 104.23100 1.000 40.18014 152 PHE D C 1
ATOM 6268 O O . PHE D 1 154 ? 108.78400 72.59200 105.33600 1.000 40.18014 152 PHE D O 1
ATOM 6276 N N . ALA D 1 155 ? 108.98400 73.32800 103.22600 1.000 40.75244 153 ALA D N 1
ATOM 6277 C CA . ALA D 1 155 ? 107.95100 74.33300 103.40300 1.000 40.75244 153 ALA D CA 1
ATOM 6278 C C . ALA D 1 155 ? 106.60300 73.70100 103.69400 1.000 40.75244 153 ALA D C 1
ATOM 6279 O O . ALA D 1 155 ? 105.83800 74.21500 104.50900 1.000 40.75244 153 ALA D O 1
ATOM 6281 N N . ASP D 1 156 ? 106.28000 72.60400 103.01800 1.000 42.14907 154 ASP D N 1
ATOM 6282 C CA . ASP D 1 156 ? 105.02000 71.93700 103.28600 1.000 42.14907 154 ASP D CA 1
ATOM 6283 C C . ASP D 1 156 ? 104.96300 71.45700 104.71900 1.000 42.14907 154 ASP D C 1
ATOM 6284 O O . ASP D 1 156 ? 103.95500 71.64300 105.40500 1.000 42.14907 154 ASP D O 1
ATOM 6289 N N . GLY D 1 157 ? 106.03200 70.82200 105.18200 1.000 39.82659 155 GLY D N 1
ATOM 6290 C CA . GLY D 1 157 ? 106.05300 70.35900 106.55200 1.000 39.82659 155 GLY D CA 1
ATOM 6291 C C . GLY D 1 157 ? 105.86200 71.48900 107.54100 1.000 39.82659 155 GLY D C 1
ATOM 6292 O O . GLY D 1 157 ? 105.08900 71.37300 108.49200 1.000 39.82659 155 GLY D O 1
ATOM 6293 N N . TRP D 1 158 ? 106.52700 72.60800 107.31000 1.000 39.88156 156 TRP D N 1
ATOM 6294 C CA . TRP D 1 158 ? 106.40700 73.67900 108.27900 1.000 39.88156 156 TRP D CA 1
ATOM 6295 C C . TRP D 1 158 ? 105.06800 74.40300 108.19100 1.000 39.88156 156 TRP D C 1
ATOM 6296 O O . TRP D 1 158 ? 104.57100 74.87500 109.21000 1.000 39.88156 156 TRP D O 1
ATOM 6307 N N . ASN D 1 159 ? 104.45300 74.48500 107.01600 1.000 40.55240 157 ASN D N 1
ATOM 6308 C CA . ASN D 1 159 ? 103.09400 75.00600 106.94400 1.000 40.55240 157 ASN D CA 1
ATOM 6309 C C . ASN D 1 159 ? 102.10700 74.10000 107.65500 1.000 40.55240 157 ASN D C 1
ATOM 6310 O O . ASN D 1 159 ? 101.19400 74.57800 108.34100 1.000 40.55240 157 ASN D O 1
ATOM 6315 N N . ASN D 1 160 ? 102.26000 72.79100 107.49700 1.000 40.05404 158 ASN D N 1
ATOM 6316 C CA . ASN D 1 160 ? 101.40600 71.88400 108.23800 1.000 40.05404 158 ASN D CA 1
ATOM 6317 C C . ASN D 1 160 ? 101.57100 72.09600 109.72600 1.000 40.05404 158 ASN D C 1
ATOM 6318 O O . ASN D 1 160 ? 100.59000 72.09500 110.46900 1.000 40.05404 158 ASN D O 1
ATOM 6323 N N . PHE D 1 161 ? 102.80600 72.27900 110.17800 1.000 39.22149 159 PHE D N 1
ATOM 6324 C CA . PHE D 1 161 ? 103.02700 72.50700 111.59500 1.000 39.22149 159 PHE D CA 1
ATOM 6325 C C . PHE D 1 161 ? 102.38400 73.80500 112.06500 1.000 39.22149 159 PHE D C 1
ATOM 6326 O O . PHE D 1 161 ? 101.79200 73.85100 113.14400 1.000 39.22149 159 PHE D O 1
ATOM 6334 N N . ASN D 1 162 ? 102.53800 74.87700 111.29600 1.000 40.05275 160 ASN D N 1
ATOM 6335 C CA . ASN D 1 162 ? 101.81300 76.12000 111.53500 1.000 40.05275 160 ASN D CA 1
ATOM 6336 C C . ASN D 1 162 ? 100.33200 75.87200 111.80100 1.000 40.05275 160 ASN D C 1
ATOM 6337 O O . ASN D 1 162 ? 99.78000 76.28400 112.82800 1.000 40.05275 160 ASN D O 1
ATOM 6342 N N . LEU D 1 163 ? 99.67300 75.20400 110.86400 1.000 40.43120 161 LEU D N 1
ATOM 6343 C CA . LEU D 1 163 ? 98.24200 74.99400 111.00900 1.000 40.43120 161 LEU D CA 1
ATOM 6344 C C . LEU D 1 163 ? 97.92100 74.12300 112.21100 1.000 40.43120 161 LEU D C 1
ATOM 6345 O O . LEU D 1 163 ? 96.95200 74.37900 112.93000 1.000 40.43120 161 LEU D O 1
ATOM 6350 N N . SER D 1 164 ? 98.71000 73.08800 112.44300 1.000 40.00091 162 SER D N 1
ATOM 6351 C CA . SER D 1 164 ? 98.36900 72.18700 113.52400 1.000 40.00091 162 SER D CA 1
ATOM 6352 C C . SER D 1 164 ? 98.62500 72.81600 114.88500 1.000 40.00091 162 SER D C 1
ATOM 6353 O O . SER D 1 164 ? 97.94600 72.47500 115.85200 1.000 40.00091 162 SER D O 1
ATOM 6356 N N . LEU D 1 165 ? 99.57300 73.73800 114.98700 1.000 40.32528 163 LEU D N 1
ATOM 6357 C CA . LEU D 1 165 ? 99.68000 74.52400 116.20600 1.000 40.32528 163 LEU D CA 1
ATOM 6358 C C . LEU D 1 165 ? 98.46800 75.41300 116.38400 1.000 40.32528 163 LEU D C 1
ATOM 6359 O O . LEU D 1 165 ? 97.91100 75.50400 117.47700 1.000 40.32528 163 LEU D O 1
ATOM 6364 N N . GLN D 1 166 ? 98.05000 76.08700 115.31800 1.000 40.45714 164 GLN D N 1
ATOM 6365 C CA . GLN D 1 166 ? 96.87200 76.93400 115.41700 1.000 40.45714 164 GLN D CA 1
ATOM 6366 C C . GLN D 1 166 ? 95.63000 76.15900 115.82300 1.000 40.45714 164 GLN D C 1
ATOM 6367 O O . GLN D 1 166 ? 94.75600 76.70400 116.49400 1.000 40.45714 164 GLN D O 1
ATOM 6373 N N . ARG D 1 167 ? 95.52900 74.90100 115.44100 1.000 40.04789 165 ARG D N 1
ATOM 6374 C CA . ARG D 1 167 ? 94.34400 74.15400 115.81600 1.000 40.04789 165 ARG D CA 1
ATOM 6375 C C . ARG D 1 167 ? 94.36700 73.68700 117.25100 1.000 40.04789 165 ARG D C 1
ATOM 6376 O O . ARG D 1 167 ? 93.39500 73.08500 117.69600 1.000 40.04789 165 ARG D O 1
ATOM 6384 N N . ASP D 1 168 ? 95.44500 73.90500 117.97300 1.000 41.21618 166 ASP D N 1
ATOM 6385 C CA . ASP D 1 168 ? 95.62200 73.26200 119.25700 1.000 41.21618 166 ASP D CA 1
ATOM 6386 C C . ASP D 1 168 ? 95.63300 74.24900 120.41100 1.000 41.21618 166 ASP D C 1
ATOM 6387 O O . ASP D 1 168 ? 96.25900 73.99900 121.43300 1.000 41.21618 166 ASP D O 1
ATOM 6392 N N . ILE D 1 169 ? 94.92400 75.36100 120.28600 1.000 40.84103 167 ILE D N 1
ATOM 6393 C CA . ILE D 1 169 ? 94.83200 76.30400 121.38400 1.000 40.84103 167 ILE D CA 1
ATOM 6394 C C . ILE D 1 169 ? 93.54600 76.14000 122.18200 1.000 40.84103 167 ILE D C 1
ATOM 6395 O O . ILE D 1 169 ? 93.29600 76.92200 123.09000 1.000 40.84103 167 ILE D O 1
ATOM 6400 N N . LYS D 1 170 ? 92.72500 75.14100 121.86500 1.000 41.17140 168 LYS D N 1
ATOM 6401 C CA . LYS D 1 170 ? 91.60800 74.80500 122.74000 1.000 41.17140 168 LYS D CA 1
ATOM 6402 C C . LYS D 1 170 ? 92.07100 74.52800 124.14800 1.000 41.17140 168 LYS D C 1
ATOM 6403 O O . LYS D 1 170 ? 91.37600 74.86000 125.10500 1.000 41.17140 168 LYS D O 1
ATOM 6409 N N . ARG D 1 171 ? 93.23100 73.90700 124.29600 1.000 40.70074 169 ARG D N 1
ATOM 6410 C CA . ARG D 1 171 ? 93.71200 73.54800 125.61200 1.000 40.70074 169 ARG D CA 1
ATOM 6411 C C . ARG D 1 171 ? 93.95200 74.75000 126.50500 1.000 40.70074 169 ARG D C 1
ATOM 6412 O O . ARG D 1 171 ? 94.27600 74.56300 127.67300 1.000 40.70074 169 ARG D O 1
ATOM 6420 N N . PHE D 1 172 ? 93.80600 75.97000 126.01300 1.000 40.52110 170 PHE D N 1
ATOM 6421 C CA . PHE D 1 172 ? 93.98400 77.13400 126.85900 1.000 40.52110 170 PHE D CA 1
ATOM 6422 C C . PHE D 1 172 ? 92.70700 77.91400 127.07500 1.000 40.52110 170 PHE D C 1
ATOM 6423 O O . PHE D 1 172 ? 92.76600 79.03100 127.57600 1.000 40.52110 170 PHE D O 1
ATOM 6431 N N . ARG D 1 173 ? 91.56200 77.36200 126.71400 1.000 40.07751 171 ARG D N 1
ATOM 6432 C CA . ARG D 1 173 ? 90.31300 78.06500 126.91700 1.000 40.07751 171 ARG D CA 1
ATOM 6433 C C . ARG D 1 173 ? 90.05000 78.29600 128.39800 1.000 40.07751 171 ARG D C 1
ATOM 6434 O O . ARG D 1 173 ? 90.60600 77.63400 129.26900 1.000 40.07751 171 ARG D O 1
ATOM 6442 N N . ILE D 1 174 ? 89.19400 79.27400 128.67000 1.000 40.63339 172 ILE D N 1
ATOM 6443 C CA . ILE D 1 174 ? 88.75500 79.56200 130.02100 1.000 40.63339 172 ILE D CA 1
ATOM 6444 C C . ILE D 1 174 ? 87.98900 78.38500 130.60400 1.000 40.63339 172 ILE D C 1
ATOM 6445 O O . ILE D 1 174 ? 87.53100 77.48800 129.89700 1.000 40.63339 172 ILE D O 1
ATOM 6450 N N . PHE D 1 175 ? 87.84300 78.40100 131.91500 1.000 41.41947 173 PHE D N 1
ATOM 6451 C CA . PHE D 1 175 ? 87.14500 77.33500 132.60800 1.000 41.41947 173 PHE D CA 1
ATOM 6452 C C . PHE D 1 175 ? 85.65300 77.59600 132.61600 1.000 41.41947 173 PHE D C 1
ATOM 6453 O O . PHE D 1 175 ? 85.20700 78.73700 132.63800 1.000 41.41947 173 PHE D O 1
ATOM 6461 N N . GLU D 1 176 ? 84.88000 76.52200 132.60100 1.000 44.19504 174 GLU D N 1
ATOM 6462 C CA . GLU D 1 176 ? 83.44300 76.66100 132.78400 1.000 44.19504 174 GLU D CA 1
ATOM 6463 C C . GLU D 1 176 ? 83.09200 76.94900 134.23400 1.000 44.19504 174 GLU D C 1
ATOM 6464 O O . GLU D 1 176 ? 82.55600 78.00800 134.55500 1.000 44.19504 174 GLU D O 1
ATOM 6470 N N . ASN D 1 177 ? 83.40700 76.02200 135.12500 1.000 44.00008 175 ASN D N 1
ATOM 6471 C CA . ASN D 1 177 ? 82.86800 76.04200 136.47100 1.000 44.00008 175 ASN D CA 1
ATOM 6472 C C . ASN D 1 177 ? 83.86600 76.45100 137.53100 1.000 44.00008 175 ASN D C 1
ATOM 6473 O O . ASN D 1 177 ? 83.57300 76.30900 138.71100 1.000 44.00008 175 ASN D O 1
ATOM 6478 N N . TRP D 1 178 ? 85.02800 76.94100 137.16900 1.000 43.10335 176 TRP D N 1
ATOM 6479 C CA . TRP D 1 178 ? 86.00500 77.30600 138.17200 1.000 43.10335 176 TRP D CA 1
ATOM 6480 C C . TRP D 1 178 ? 86.14200 78.81200 138.22200 1.000 43.10335 176 TRP D C 1
ATOM 6481 O O . TRP D 1 178 ? 86.17200 79.47200 137.18900 1.000 43.10335 176 TRP D O 1
ATOM 6492 N N . GLU D 1 179 ? 86.21700 79.35400 139.42800 1.000 43.70957 177 GLU D N 1
ATOM 6493 C CA . GLU D 1 179 ? 86.19300 80.79200 139.58700 1.000 43.70957 177 GLU D CA 1
ATOM 6494 C C . GLU D 1 179 ? 86.98300 81.15100 140.83100 1.000 43.70957 177 GLU D C 1
ATOM 6495 O O . GLU D 1 179 ? 87.33100 80.28900 141.63000 1.000 43.70957 177 GLU D O 1
ATOM 6501 N N . GLY D 1 180 ? 87.31100 82.41500 140.96200 1.000 41.57385 178 GLY D N 1
ATOM 6502 C CA . GLY D 1 180 ? 88.09900 82.89000 142.07400 1.000 41.57385 178 GLY D CA 1
ATOM 6503 C C . GLY D 1 180 ? 89.46800 83.34100 141.62900 1.000 41.57385 178 GLY D C 1
ATOM 6504 O O . GLY D 1 180 ? 89.76400 83.44500 140.43900 1.000 41.57385 178 GLY D O 1
ATOM 6505 N N . ASP D 1 181 ? 90.32500 83.59500 142.60800 1.000 42.07472 179 ASP D N 1
ATOM 6506 C CA . ASP D 1 181 ? 91.62100 84.18900 142.31300 1.000 42.07472 179 ASP D CA 1
ATOM 6507 C C . ASP D 1 181 ? 92.54500 83.21300 141.61000 1.000 42.07472 179 ASP D C 1
ATOM 6508 O O . ASP D 1 181 ? 93.22100 83.57300 140.64300 1.000 42.07472 179 ASP D O 1
ATOM 6513 N N . ALA D 1 182 ? 92.61000 81.98500 142.09800 1.000 41.39253 180 ALA D N 1
ATOM 6514 C CA . ALA D 1 182 ? 93.46600 81.00300 141.46100 1.000 41.39253 180 ALA D CA 1
ATOM 6515 C C . ALA D 1 182 ? 93.01900 80.73600 140.03500 1.000 41.39253 180 ALA D C 1
ATOM 6516 O O . ALA D 1 182 ? 93.84700 80.59800 139.13600 1.000 41.39253 180 ALA D O 1
ATOM 6518 N N . ALA D 1 183 ? 91.71500 80.64300 139.81500 1.000 41.80001 181 ALA D N 1
ATOM 6519 C CA . ALA D 1 183 ? 91.21200 80.42900 138.46900 1.000 41.80001 181 ALA D CA 1
ATOM 6520 C C . ALA D 1 183 ? 91.56600 81.59200 137.55200 1.000 41.80001 181 ALA D C 1
ATOM 6521 O O . ALA D 1 183 ? 91.98100 81.38100 136.41300 1.000 41.80001 181 ALA D O 1
ATOM 6523 N N . THR D 1 184 ? 91.41900 82.82200 138.02900 1.000 41.01872 182 THR D N 1
ATOM 6524 C CA . THR D 1 184 ? 91.79700 83.96200 137.21200 1.000 41.01872 182 THR D CA 1
ATOM 6525 C C . THR D 1 184 ? 93.27700 83.93100 136.87300 1.000 41.01872 182 THR D C 1
ATOM 6526 O O . THR D 1 184 ? 93.66700 84.18700 135.73100 1.000 41.01872 182 THR D O 1
ATOM 6530 N N . ALA D 1 185 ? 94.11300 83.61700 137.85000 1.000 40.82821 183 ALA D N 1
ATOM 6531 C CA . ALA D 1 185 ? 95.54300 83.60900 137.60700 1.000 40.82821 183 ALA D CA 1
ATOM 6532 C C . ALA D 1 185 ? 95.93800 82.49800 136.64300 1.000 40.82821 183 ALA D C 1
ATOM 6533 O O . ALA D 1 185 ? 96.78600 82.69500 135.76800 1.000 40.82821 183 ALA D O 1
ATOM 6535 N N . CYS D 1 186 ? 95.33200 81.33000 136.78400 1.000 42.37036 184 CYS D N 1
ATOM 6536 C CA . CYS D 1 186 ? 95.62400 80.23400 135.88000 1.000 42.37036 184 CYS D CA 1
ATOM 6537 C C . CYS D 1 186 ? 95.12400 80.52500 134.47500 1.000 42.37036 184 CYS D C 1
ATOM 6538 O O . CYS D 1 186 ? 95.75200 80.12700 133.49400 1.000 42.37036 184 CYS D O 1
ATOM 6541 N N . GLU D 1 187 ? 93.99300 81.20400 134.35500 1.000 41.77881 185 GLU D N 1
ATOM 6542 C CA . GLU D 1 187 ? 93.52400 81.61200 133.04500 1.000 41.77881 185 GLU D CA 1
ATOM 6543 C C . GLU D 1 187 ? 94.47000 82.60800 132.40400 1.000 41.77881 185 GLU D C 1
ATOM 6544 O O . GLU D 1 187 ? 94.73000 82.53300 131.20600 1.000 41.77881 185 GLU D O 1
ATOM 6550 N N . ALA D 1 188 ? 94.99900 83.54300 133.18200 1.000 41.35305 186 ALA D N 1
ATOM 6551 C CA . ALA D 1 188 ? 95.97700 84.46900 132.63200 1.000 41.35305 186 ALA D CA 1
ATOM 6552 C C . ALA D 1 188 ? 97.22200 83.73200 132.16400 1.000 41.35305 186 ALA D C 1
ATOM 6553 O O . ALA D 1 188 ? 97.78700 84.04200 131.10900 1.000 41.35305 186 ALA D O 1
ATOM 6555 N N . SER D 1 189 ? 97.65500 82.74400 132.93100 1.000 41.51989 187 SER D N 1
ATOM 6556 C CA . SER D 1 189 ? 98.81700 81.97500 132.52900 1.000 41.51989 187 SER D CA 1
ATOM 6557 C C . SER D 1 189 ? 98.55100 81.17400 131.25400 1.000 41.51989 187 SER D C 1
ATOM 6558 O O . SER D 1 189 ? 99.39200 81.13900 130.35000 1.000 41.51989 187 SER D O 1
ATOM 6561 N N . MET D 1 190 ? 97.39500 80.52000 131.16300 1.000 42.72496 188 MET D N 1
ATOM 6562 C CA . MET D 1 190 ? 97.05700 79.80300 129.94000 1.000 42.72496 188 MET D CA 1
ATOM 6563 C C . MET D 1 190 ? 96.95000 80.74300 128.75600 1.000 42.72496 188 MET D C 1
ATOM 6564 O O . MET D 1 190 ? 97.33300 80.39000 127.64000 1.000 42.72496 188 MET D O 1
ATOM 6569 N N . ASP D 1 191 ? 96.42500 81.93700 128.97500 1.000 42.42143 189 ASP D N 1
ATOM 6570 C CA . ASP D 1 191 ? 96.35800 82.91600 127.90800 1.000 42.42143 189 ASP D CA 1
ATOM 6571 C C . ASP D 1 191 ? 97.74900 83.28300 127.41600 1.000 42.42143 189 ASP D C 1
ATOM 6572 O O . ASP D 1 191 ? 97.97300 83.44400 126.21400 1.000 42.42143 189 ASP D O 1
ATOM 6577 N N . GLN D 1 192 ? 98.69500 83.42600 128.33300 1.000 41.30561 190 GLN D N 1
ATOM 6578 C CA . GLN D 1 192 ? 100.06000 83.71200 127.92600 1.000 41.30561 190 GLN D CA 1
ATOM 6579 C C . GLN D 1 192 ? 100.65000 82.57100 127.11500 1.000 41.30561 190 GLN D C 1
ATOM 6580 O O . GLN D 1 192 ? 101.33500 82.79800 126.11300 1.000 41.30561 190 GLN D O 1
ATOM 6586 N N . GLN D 1 193 ? 100.41900 81.34000 127.54700 1.000 41.40708 191 GLN D N 1
ATOM 6587 C CA . GLN D 1 193 ? 100.90800 80.21100 126.77200 1.000 41.40708 191 GLN D CA 1
ATOM 6588 C C . GLN D 1 193 ? 100.29000 80.20100 125.38500 1.000 41.40708 191 GLN D C 1
ATOM 6589 O O . GLN D 1 193 ? 100.95600 79.87800 124.40000 1.000 41.40708 191 GLN D O 1
ATOM 6595 N N . LYS D 1 194 ? 99.01100 80.53300 125.29700 1.000 41.06838 192 LYS D N 1
ATOM 6596 C CA . LYS D 1 194 ? 98.33900 80.59600 124.01500 1.000 41.06838 192 LYS D CA 1
ATOM 6597 C C . LYS D 1 194 ? 98.98700 81.64000 123.11900 1.000 41.06838 192 LYS D C 1
ATOM 6598 O O . LYS D 1 194 ? 99.20000 81.40300 121.92600 1.000 41.06838 192 LYS D O 1
ATOM 6604 N N . GLU D 1 195 ? 99.29800 82.80300 123.67600 1.000 41.25692 193 GLU D N 1
ATOM 6605 C CA . GLU D 1 195 ? 99.94700 83.84000 122.88900 1.000 41.25692 193 GLU D CA 1
ATOM 6606 C C . GLU D 1 195 ? 101.29400 83.37800 122.37600 1.000 41.25692 193 GLU D C 1
ATOM 6607 O O . GLU D 1 195 ? 101.65000 83.62200 121.22100 1.000 41.25692 193 GLU D O 1
ATOM 6613 N N . TRP D 1 196 ? 102.06000 82.71900 123.22700 1.000 39.92000 194 TRP D N 1
ATOM 6614 C CA . TRP D 1 196 ? 103.35200 82.23000 122.79400 1.000 39.92000 194 TRP D CA 1
ATOM 6615 C C . TRP D 1 196 ? 103.20900 81.18700 121.69800 1.000 39.92000 194 TRP D C 1
ATOM 6616 O O . TRP D 1 196 ? 103.99500 81.16100 120.75000 1.000 39.92000 194 TRP D O 1
ATOM 6627 N N . ILE D 1 197 ? 102.22100 80.31200 121.81500 1.000 39.62471 195 ILE D N 1
ATOM 6628 C CA . ILE D 1 197 ? 102.00500 79.29600 120.79700 1.000 39.62471 195 ILE D CA 1
ATOM 6629 C C . ILE D 1 197 ? 101.64100 79.93700 119.46600 1.000 39.62471 195 ILE D C 1
ATOM 6630 O O . ILE D 1 197 ? 102.09600 79.50200 118.40900 1.000 39.62471 195 ILE D O 1
ATOM 6635 N N . LEU D 1 198 ? 100.80600 80.96600 119.48900 1.000 39.91779 196 LEU D N 1
ATOM 6636 C CA . LEU D 1 198 ? 100.45900 81.63400 118.24300 1.000 39.91779 196 LEU D CA 1
ATOM 6637 C C . LEU D 1 198 ? 101.66700 82.31700 117.62600 1.000 39.91779 196 LEU D C 1
ATOM 6638 O O . LEU D 1 198 ? 101.85000 82.28900 116.40700 1.000 39.91779 196 LEU D O 1
ATOM 6643 N N . HIS D 1 199 ? 102.51300 82.91900 118.45100 1.000 40.57945 197 HIS D N 1
ATOM 6644 C CA . HIS D 1 199 ? 103.74000 83.49600 117.92900 1.000 40.57945 197 HIS D CA 1
ATOM 6645 C C . HIS D 1 199 ? 104.63700 82.42600 117.31800 1.000 40.57945 197 HIS D C 1
ATOM 6646 O O . HIS D 1 199 ? 105.27600 82.65000 116.28500 1.000 40.57945 197 HIS D O 1
ATOM 6653 N N . MET D 1 200 ? 104.69500 81.25600 117.93700 1.000 40.70663 198 MET D N 1
ATOM 6654 C CA . MET D 1 200 ? 105.52000 80.18300 117.40200 1.000 40.70663 198 MET D CA 1
ATOM 6655 C C . MET D 1 200 ? 104.96900 79.67100 116.08500 1.000 40.70663 198 MET D C 1
ATOM 6656 O O . MET D 1 200 ? 105.72600 79.31500 115.18100 1.000 40.70663 198 MET D O 1
ATOM 6661 N N . ALA D 1 201 ? 103.65100 79.61000 115.96600 1.000 40.21819 199 ALA D N 1
ATOM 6662 C CA . ALA D 1 201 ? 103.04900 79.22600 114.70100 1.000 40.21819 199 ALA D CA 1
ATOM 6663 C C . ALA D 1 201 ? 103.37700 80.23700 113.62300 1.000 40.21819 199 ALA D C 1
ATOM 6664 O O . ALA D 1 201 ? 103.64400 79.87600 112.47500 1.000 40.21819 199 ALA D O 1
ATOM 6666 N N . LYS D 1 202 ? 103.35400 81.51100 113.97800 1.000 40.55474 200 LYS D N 1
ATOM 6667 C CA . LYS D 1 202 ? 103.70600 82.55100 113.02900 1.000 40.55474 200 LYS D CA 1
ATOM 6668 C C . LYS D 1 202 ? 105.15300 82.41200 112.57200 1.000 40.55474 200 LYS D C 1
ATOM 6669 O O . LYS D 1 202 ? 105.46900 82.61800 111.39900 1.000 40.55474 200 LYS D O 1
ATOM 6675 N N . LEU D 1 203 ? 106.04200 82.05200 113.48600 1.000 40.71480 201 LEU D N 1
ATOM 6676 C CA . LEU D 1 203 ? 107.42800 81.82300 113.10700 1.000 40.71480 201 LEU D CA 1
ATOM 6677 C C . LEU D 1 203 ? 107.56400 80.61600 112.19400 1.000 40.71480 201 LEU D C 1
ATOM 6678 O O . LEU D 1 203 ? 108.35200 80.63200 111.24600 1.000 40.71480 201 LEU D O 1
ATOM 6683 N N . SER D 1 204 ? 106.82700 79.55200 112.47800 1.000 40.78255 202 SER D N 1
ATOM 6684 C CA . SER D 1 204 ? 106.81100 78.40800 111.57800 1.000 40.78255 202 SER D CA 1
ATOM 6685 C C . SER D 1 204 ? 106.34800 78.81100 110.19100 1.000 40.78255 202 SER D C 1
ATOM 6686 O O . SER D 1 204 ? 106.90100 78.36600 109.18000 1.000 40.78255 202 SER D O 1
ATOM 6689 N N . ALA D 1 205 ? 105.31800 79.64000 110.12900 1.000 40.36610 203 ALA D N 1
ATOM 6690 C CA . ALA D 1 205 ? 104.84100 80.11000 108.84400 1.000 40.36610 203 ALA D CA 1
ATOM 6691 C C . ALA D 1 205 ? 105.91500 80.89300 108.12000 1.000 40.36610 203 ALA D C 1
ATOM 6692 O O . ALA D 1 205 ? 106.10600 80.72300 106.91900 1.000 40.36610 203 ALA D O 1
ATOM 6694 N N . SER D 1 206 ? 106.61700 81.76200 108.82800 1.000 40.40508 204 SER D N 1
ATOM 6695 C CA . SER D 1 206 ? 107.65200 82.54200 108.17800 1.000 40.40508 204 SER D CA 1
ATOM 6696 C C . SER D 1 206 ? 108.78400 81.65200 107.69200 1.000 40.40508 204 SER D C 1
ATOM 6697 O O . SER D 1 206 ? 109.40400 81.92400 106.66000 1.000 40.40508 204 SER D O 1
ATOM 6700 N N . LEU D 1 207 ? 109.04500 80.57600 108.41200 1.000 40.36397 205 LEU D N 1
ATOM 6701 C CA . LEU D 1 207 ? 110.02800 79.60500 107.97300 1.000 40.36397 205 LEU D CA 1
ATOM 6702 C C . LEU D 1 207 ? 109.62100 78.98200 106.64400 1.000 40.36397 205 LEU D C 1
ATOM 6703 O O . LEU D 1 207 ? 110.41000 78.92100 105.69100 1.000 40.36397 205 LEU D O 1
ATOM 6708 N N . ALA D 1 208 ? 108.37900 78.52000 106.56300 1.000 40.67532 206 ALA D N 1
ATOM 6709 C CA . ALA D 1 208 ? 107.90500 77.92900 105.31800 1.000 40.67532 206 ALA D CA 1
ATOM 6710 C C . ALA D 1 208 ? 107.89100 78.95800 104.20300 1.000 40.67532 206 ALA D C 1
ATOM 6711 O O . ALA D 1 208 ? 108.18200 78.64500 103.04600 1.000 40.67532 206 ALA D O 1
ATOM 6713 N N . LYS D 1 209 ? 107.55500 80.19100 104.53900 1.000 40.99843 207 LYS D N 1
ATOM 6714 C CA . LYS D 1 209 ? 107.53600 81.25000 103.55400 1.000 40.99843 207 LYS D CA 1
ATOM 6715 C C . LYS D 1 209 ? 108.91700 81.47400 102.96000 1.000 40.99843 207 LYS D C 1
ATOM 6716 O O . LYS D 1 209 ? 109.05900 81.63300 101.74700 1.000 40.99843 207 LYS D O 1
ATOM 6722 N N . GLN D 1 210 ? 109.94800 81.47100 103.79700 1.000 41.44180 208 GLN D N 1
ATOM 6723 C CA . GLN D 1 210 ? 111.30100 81.61400 103.28900 1.000 41.44180 208 GLN D CA 1
ATOM 6724 C C . GLN D 1 210 ? 111.69400 80.44400 102.40400 1.000 41.44180 208 GLN D C 1
ATOM 6725 O O . GLN D 1 210 ? 112.35900 80.62600 101.38000 1.000 41.44180 208 GLN D O 1
ATOM 6731 N N . ALA D 1 211 ? 111.32700 79.23200 102.79200 1.000 41.57772 209 ALA D N 1
ATOM 6732 C CA . ALA D 1 211 ? 111.66200 78.09700 101.94100 1.000 41.57772 209 ALA D CA 1
ATOM 6733 C C . ALA D 1 211 ? 110.98800 78.20500 100.57300 1.000 41.57772 209 ALA D C 1
ATOM 6734 O O . ALA D 1 211 ? 111.61100 77.94200 99.53700 1.000 41.57772 209 ALA D O 1
ATOM 6736 N N . ASN D 1 212 ? 109.71900 78.59400 100.55400 1.000 41.57010 210 ASN D N 1
ATOM 6737 C CA . ASN D 1 212 ? 109.03300 78.78800 99.28800 1.000 41.57010 210 ASN D CA 1
ATOM 6738 C C . ASN D 1 212 ? 109.70000 79.87400 98.47400 1.000 41.57010 210 ASN D C 1
ATOM 6739 O O . ASN D 1 212 ? 109.79600 79.77700 97.24800 1.000 41.57010 210 ASN D O 1
ATOM 6744 N N . PHE D 1 213 ? 110.14700 80.92300 99.14000 1.000 41.80503 211 PHE D N 1
ATOM 6745 C CA . PHE D 1 213 ? 110.84600 81.99200 98.46200 1.000 41.80503 211 PHE D CA 1
ATOM 6746 C C . PHE D 1 213 ? 112.10400 81.47900 97.78600 1.000 41.80503 211 PHE D C 1
ATOM 6747 O O . PHE D 1 213 ? 112.42700 81.88500 96.67000 1.000 41.80503 211 PHE D O 1
ATOM 6755 N N . MET D 1 214 ? 112.83600 80.60100 98.45700 1.000 43.47034 212 MET D N 1
ATOM 6756 C CA . MET D 1 214 ? 114.04200 80.05400 97.86000 1.000 43.47034 212 MET D CA 1
ATOM 6757 C C . MET D 1 214 ? 113.72300 79.21100 96.64000 1.000 43.47034 212 MET D C 1
ATOM 6758 O O . MET D 1 214 ? 114.42700 79.27600 95.63000 1.000 43.47034 212 MET D O 1
ATOM 6763 N N . ALA D 1 215 ? 112.66900 78.41300 96.71300 1.000 43.66719 213 ALA D N 1
ATOM 6764 C CA . ALA D 1 215 ? 112.28400 77.63500 95.54200 1.000 43.66719 213 ALA D CA 1
ATOM 6765 C C . ALA D 1 215 ? 111.91200 78.53600 94.36400 1.000 43.66719 213 ALA D C 1
ATOM 6766 O O . ALA D 1 215 ? 112.33000 78.29600 93.22100 1.000 43.66719 213 ALA D O 1
ATOM 6768 N N . GLN D 1 216 ? 111.13700 79.58200 94.61800 1.000 44.90120 214 GLN D N 1
ATOM 6769 C CA . GLN D 1 216 ? 110.76900 80.46200 93.52100 1.000 44.90120 214 GLN D CA 1
ATOM 6770 C C . GLN D 1 216 ? 111.97400 81.20700 92.98000 1.000 44.90120 214 GLN D C 1
ATOM 6771 O O . GLN D 1 216 ? 112.04300 81.49000 91.78500 1.000 44.90120 214 GLN D O 1
ATOM 6777 N N . LEU D 1 217 ? 112.91900 81.55000 93.84400 1.000 44.73710 215 LEU D N 1
ATOM 6778 C CA . LEU D 1 217 ? 114.13700 82.18800 93.38500 1.000 44.73710 215 LEU D CA 1
ATOM 6779 C C . LEU D 1 217 ? 114.91700 81.27000 92.46800 1.000 44.73710 215 LEU D C 1
ATOM 6780 O O . LEU D 1 217 ? 115.47200 81.71200 91.46100 1.000 44.73710 215 LEU D O 1
ATOM 6785 N N . GLN D 1 218 ? 114.98600 79.99200 92.81100 1.000 45.53360 216 GLN D N 1
ATOM 6786 C CA . GLN D 1 218 ? 115.67800 79.05500 91.94800 1.000 45.53360 216 GLN D CA 1
ATOM 6787 C C . GLN D 1 218 ? 115.02700 78.98900 90.57700 1.000 45.53360 216 GLN D C 1
ATOM 6788 O O . GLN D 1 218 ? 115.71600 79.00200 89.55500 1.000 45.53360 216 GLN D O 1
ATOM 6794 N N . LEU D 1 219 ? 113.70200 78.94000 90.52900 1.000 45.64843 217 LEU D N 1
ATOM 6795 C CA . LEU D 1 219 ? 113.04400 78.92100 89.22900 1.000 45.64843 217 LEU D CA 1
ATOM 6796 C C . LEU D 1 219 ? 113.30300 80.20200 88.44900 1.000 45.64843 217 LEU D C 1
ATOM 6797 O O . LEU D 1 219 ? 113.57500 80.16400 87.24200 1.000 45.64843 217 LEU D O 1
ATOM 6802 N N . TRP D 1 220 ? 113.20100 81.34200 89.11300 1.000 45.51742 218 TRP D N 1
ATOM 6803 C CA . TRP D 1 220 ? 113.38500 82.61700 88.44300 1.000 45.51742 218 TRP D CA 1
ATOM 6804 C C . TRP D 1 220 ? 114.78000 82.72600 87.85600 1.000 45.51742 218 TRP D C 1
ATOM 6805 O O . TRP D 1 220 ? 114.96500 83.19300 86.72700 1.000 45.51742 218 TRP D O 1
ATOM 6816 N N . ALA D 1 221 ? 115.77300 82.29100 88.61000 1.000 46.73885 219 ALA D N 1
ATOM 6817 C CA . ALA D 1 221 ? 117.13400 82.34400 88.12900 1.000 46.73885 219 ALA D CA 1
ATOM 6818 C C . ALA D 1 221 ? 117.34400 81.36600 86.99600 1.000 46.73885 219 ALA D C 1
ATOM 6819 O O . ALA D 1 221 ? 118.13400 81.61900 86.08900 1.000 46.73885 219 ALA D O 1
ATOM 6821 N N . ARG D 1 222 ? 116.67200 80.23300 87.04200 1.000 47.30109 220 ARG D N 1
ATOM 6822 C CA . ARG D 1 222 ? 116.92600 79.24200 86.02100 1.000 47.30109 220 ARG D CA 1
ATOM 6823 C C . ARG D 1 222 ? 116.33800 79.66500 84.69000 1.000 47.30109 220 ARG D C 1
ATOM 6824 O O . ARG D 1 222 ? 116.91000 79.38000 83.63900 1.000 47.30109 220 ARG D O 1
ATOM 6832 N N . ARG D 1 223 ? 115.20500 80.33700 84.70000 1.000 48.21975 221 ARG D N 1
ATOM 6833 C CA . ARG D 1 223 ? 114.71700 80.80100 83.41800 1.000 48.21975 221 ARG D CA 1
ATOM 6834 C C . ARG D 1 223 ? 115.24000 82.17900 83.06400 1.000 48.21975 221 ARG D C 1
ATOM 6835 O O . ARG D 1 223 ? 114.91100 82.69300 81.99800 1.000 48.21975 221 ARG D O 1
ATOM 6843 N N . GLY D 1 224 ? 116.00200 82.81300 83.92800 1.000 48.84273 222 GLY D N 1
ATOM 6844 C CA . GLY D 1 224 ? 116.58200 84.07200 83.53700 1.000 48.84273 222 GLY D CA 1
ATOM 6845 C C . GLY D 1 224 ? 118.02300 84.00900 83.12300 1.000 48.84273 222 GLY D C 1
ATOM 6846 O O . GLY D 1 224 ? 118.60400 85.03700 82.78700 1.000 48.84273 222 GLY D O 1
ATOM 6847 N N . HIS D 1 225 ? 118.62000 82.83800 83.13800 1.000 50.94033 223 HIS D N 1
ATOM 6848 C CA . HIS D 1 225 ? 120.03400 82.67400 82.97000 1.000 50.94033 223 HIS D CA 1
ATOM 6849 C C . HIS D 1 225 ? 120.31200 81.74800 81.80600 1.000 50.94033 223 HIS D C 1
ATOM 6850 O O . HIS D 1 225 ? 119.61300 80.74800 81.63400 1.000 50.94033 223 HIS D O 1
ATOM 6857 N N . PRO D 1 226 ? 121.32100 82.05300 80.99600 1.000 52.89590 224 PRO D N 1
ATOM 6858 C CA . PRO D 1 226 ? 121.63500 81.20700 79.84800 1.000 52.89590 224 PRO D CA 1
ATOM 6859 C C . PRO D 1 226 ? 121.99800 79.79800 80.26100 1.000 52.89590 224 PRO D C 1
ATOM 6860 O O . PRO D 1 226 ? 122.78700 79.58100 81.17500 1.000 52.89590 224 PRO D O 1
ATOM 6864 N N . THR D 1 227 ? 121.44600 78.84100 79.53800 1.000 54.96648 225 THR D N 1
ATOM 6865 C CA . THR D 1 227 ? 121.62400 77.44100 79.85100 1.000 54.96648 225 THR D CA 1
ATOM 6866 C C . THR D 1 227 ? 123.07700 77.03100 79.63600 1.000 54.96648 225 THR D C 1
ATOM 6867 O O . THR D 1 227 ? 123.84900 77.72300 78.98300 1.000 54.96648 225 THR D O 1
ATOM 6871 N N . LEU D 1 228 ? 123.46100 75.90700 80.23500 1.000 56.53970 226 LEU D N 1
ATOM 6872 C CA . LEU D 1 228 ? 124.74500 75.30800 79.91500 1.000 56.53970 226 LEU D CA 1
ATOM 6873 C C . LEU D 1 228 ? 124.80700 74.88700 78.45600 1.000 56.53970 226 LEU D C 1
ATOM 6874 O O . LEU D 1 228 ? 125.85100 75.01200 77.80700 1.000 56.53970 226 LEU D O 1
ATOM 6879 N N . ALA D 1 229 ? 123.70800 74.36000 77.92800 1.000 58.36497 227 ALA D N 1
ATOM 6880 C CA . ALA D 1 229 ? 123.66200 74.00900 76.51900 1.000 58.36497 227 ALA D CA 1
ATOM 6881 C C . ALA D 1 229 ? 123.82200 75.23900 75.64000 1.000 58.36497 227 ALA D C 1
ATOM 6882 O O . ALA D 1 229 ? 124.50700 75.18900 74.61700 1.000 58.36497 227 ALA D O 1
ATOM 6884 N N . ASP D 1 230 ? 123.20000 76.35000 76.00900 1.000 58.84867 228 ASP D N 1
ATOM 6885 C CA . ASP D 1 230 ? 123.37400 77.56200 75.21900 1.000 58.84867 228 ASP D CA 1
ATOM 6886 C C . ASP D 1 230 ? 124.80500 78.05700 75.26400 1.000 58.84867 228 ASP D C 1
ATOM 6887 O O . ASP D 1 230 ? 125.29500 78.64500 74.30100 1.000 58.84867 228 ASP D O 1
ATOM 6892 N N . ILE D 1 231 ? 125.48900 77.85200 76.37500 1.000 59.28345 229 ILE D N 1
ATOM 6893 C CA . ILE D 1 231 ? 126.86500 78.30800 76.46400 1.000 59.28345 229 ILE D CA 1
ATOM 6894 C C . ILE D 1 231 ? 127.76700 77.41400 75.63900 1.000 59.28345 229 ILE D C 1
ATOM 6895 O O . ILE D 1 231 ? 128.69300 77.88900 74.97500 1.000 59.28345 229 ILE D O 1
ATOM 6900 N N . VAL D 1 232 ? 127.51400 76.11200 75.65600 1.000 60.35757 230 VAL D N 1
ATOM 6901 C CA . VAL D 1 232 ? 128.27200 75.21300 74.79800 1.000 60.35757 230 VAL D CA 1
ATOM 6902 C C . VAL D 1 232 ? 128.02500 75.53700 73.33500 1.000 60.35757 230 VAL D C 1
ATOM 6903 O O . VAL D 1 232 ? 128.95600 75.56800 72.52000 1.000 60.35757 230 VAL D O 1
ATOM 6907 N N . GLU D 1 233 ? 126.78000 75.82300 72.98300 1.000 62.22632 231 GLU D N 1
ATOM 6908 C CA . GLU D 1 233 ? 126.49000 76.28200 71.63800 1.000 62.22632 231 GLU D CA 1
ATOM 6909 C C . GLU D 1 233 ? 127.27600 77.52800 71.29000 1.000 62.22632 231 GLU D C 1
ATOM 6910 O O . GLU D 1 233 ? 127.89900 77.60100 70.23100 1.000 62.22632 231 GLU D O 1
ATOM 6916 N N . LEU D 1 234 ? 127.21100 78.54300 72.13400 1.000 62.25281 232 LEU D N 1
ATOM 6917 C CA . LEU D 1 234 ? 127.84100 79.80000 71.77700 1.000 62.25281 232 LEU D CA 1
ATOM 6918 C C . LEU D 1 234 ? 129.33700 79.62300 71.62800 1.000 62.25281 232 LEU D C 1
ATOM 6919 O O . LEU D 1 234 ? 129.94000 80.16000 70.70100 1.000 62.25281 232 LEU D O 1
ATOM 6924 N N . GLU D 1 235 ? 129.94400 78.83500 72.50600 1.000 62.57424 233 GLU D N 1
ATOM 6925 C CA . GLU D 1 235 ? 131.36700 78.56600 72.40400 1.000 62.57424 233 GLU D CA 1
ATOM 6926 C C . GLU D 1 235 ? 131.70800 77.89200 71.08900 1.000 62.57424 233 GLU D C 1
ATOM 6927 O O . GLU D 1 235 ? 132.57400 78.36100 70.33900 1.000 62.57424 233 GLU D O 1
ATOM 6933 N N . ARG D 1 236 ? 131.03800 76.78400 70.78400 1.000 62.18794 234 ARG D N 1
ATOM 6934 C CA . ARG D 1 236 ? 131.36500 76.07800 69.55300 1.000 62.18794 234 ARG D CA 1
ATOM 6935 C C . ARG D 1 236 ? 131.13500 76.96000 68.33600 1.000 62.18794 234 ARG D C 1
ATOM 6936 O O . ARG D 1 236 ? 132.05400 77.20400 67.55700 1.000 62.18794 234 ARG D O 1
ATOM 6944 N N . LEU D 1 237 ? 129.93900 77.51300 68.19600 1.000 63.70022 235 LEU D N 1
ATOM 6945 C CA . LEU D 1 237 ? 129.69300 78.46300 67.12400 1.000 63.70022 235 LEU D CA 1
ATOM 6946 C C . LEU D 1 237 ? 130.67000 79.63000 67.14500 1.000 63.70022 235 LEU D C 1
ATOM 6947 O O . LEU D 1 237 ? 130.74300 80.37900 66.17400 1.000 63.70022 235 LEU D O 1
ATOM 6952 N N . ALA D 1 238 ? 131.42200 79.81500 68.21700 1.000 63.91543 236 ALA D N 1
ATOM 6953 C CA . ALA D 1 238 ? 132.55200 80.72500 68.14100 1.000 63.91543 236 ALA D CA 1
ATOM 6954 C C . ALA D 1 238 ? 133.84400 80.02800 67.74600 1.000 63.91543 236 ALA D C 1
ATOM 6955 O O . ALA D 1 238 ? 134.85100 80.70100 67.52700 1.000 63.91543 236 ALA D O 1
ATOM 6957 N N . LYS D 1 239 ? 133.85100 78.70200 67.68000 1.000 65.01323 237 LYS D N 1
ATOM 6958 C CA . LYS D 1 239 ? 135.04200 78.01700 67.19700 1.000 65.01323 237 LYS D CA 1
ATOM 6959 C C . LYS D 1 239 ? 135.20200 78.16900 65.68400 1.000 65.01323 237 LYS D C 1
ATOM 6960 O O . LYS D 1 239 ? 136.32100 78.09600 65.16600 1.000 65.01323 237 LYS D O 1
ATOM 6966 N N . ASP D 1 240 ? 134.11200 78.39900 64.96700 1.000 67.56338 238 ASP D N 1
ATOM 6967 C CA . ASP D 1 240 ? 134.16900 78.62500 63.52600 1.000 67.56338 238 ASP D CA 1
ATOM 6968 C C . ASP D 1 240 ? 134.46400 80.08900 63.23200 1.000 67.56338 238 ASP D C 1
ATOM 6969 O O . ASP D 1 240 ? 133.81500 80.96900 63.80400 1.000 67.56338 238 ASP D O 1
ATOM 6974 N N . PRO D 1 241 ? 135.41400 80.39400 62.33500 1.000 67.20871 239 PRO D N 1
ATOM 6975 C CA . PRO D 1 241 ? 135.78500 81.79400 62.08400 1.000 67.20871 239 PRO D CA 1
ATOM 6976 C C . PRO D 1 241 ? 135.00200 82.42700 60.93500 1.000 67.20871 239 PRO D C 1
ATOM 6977 O O . PRO D 1 241 ? 135.56100 82.85200 59.94200 1.000 67.20871 239 PRO D O 1
ATOM 6981 N N . ASP D 1 242 ? 133.68800 82.49200 61.08000 1.000 67.74808 240 ASP D N 1
ATOM 6982 C CA . ASP D 1 242 ? 132.86200 83.29800 60.19100 1.000 67.74808 240 ASP D CA 1
ATOM 6983 C C . ASP D 1 242 ? 131.83700 84.15900 60.90500 1.000 67.74808 240 ASP D C 1
ATOM 6984 O O . ASP D 1 242 ? 131.32500 85.10100 60.29400 1.000 67.74808 240 ASP D O 1
ATOM 6989 N N . TYR D 1 243 ? 131.49300 83.84500 62.15600 1.000 67.66975 241 TYR D N 1
ATOM 6990 C CA . TYR D 1 243 ? 130.37200 84.44300 62.85700 1.000 67.66975 241 TYR D CA 1
ATOM 6991 C C . TYR D 1 243 ? 130.77900 85.48800 63.87300 1.000 67.66975 241 TYR D C 1
ATOM 6992 O O . TYR D 1 243 ? 129.90300 86.17800 64.39700 1.000 67.66975 241 TYR D O 1
ATOM 7001 N N . GLN D 1 244 ? 132.08300 85.64700 64.11600 1.000 67.25534 242 GLN D N 1
ATOM 7002 C CA . GLN D 1 244 ? 132.60300 86.46600 65.20600 1.000 67.25534 242 GLN D CA 1
ATOM 7003 C C . GLN D 1 244 ? 131.78600 87.71800 65.43000 1.000 67.25534 242 GLN D C 1
ATOM 7004 O O . GLN D 1 244 ? 131.40200 88.02700 66.56300 1.000 67.25534 242 GLN D O 1
ATOM 7010 N N . GLU D 1 245 ? 131.48200 88.43100 64.34000 1.000 69.12747 243 GLU D N 1
ATOM 7011 C CA . GLU D 1 245 ? 130.61700 89.60400 64.40300 1.000 69.12747 243 GLU D CA 1
ATOM 7012 C C . GLU D 1 245 ? 129.39400 89.36400 65.27300 1.000 69.12747 243 GLU D C 1
ATOM 7013 O O . GLU D 1 245 ? 128.83800 90.30600 65.84200 1.000 69.12747 243 GLU D O 1
ATOM 7019 N N . GLN D 1 246 ? 128.95000 88.12100 65.37000 1.000 67.46319 244 GLN D N 1
ATOM 7020 C CA . GLN D 1 246 ? 127.73800 87.80000 66.09600 1.000 67.46319 244 GLN D CA 1
ATOM 7021 C C . GLN D 1 246 ? 128.04400 87.15000 67.43700 1.000 67.46319 244 GLN D C 1
ATOM 7022 O O . GLN D 1 246 ? 127.54100 87.58900 68.47700 1.000 67.46319 244 GLN D O 1
ATOM 7028 N N . ALA D 1 247 ? 128.89700 86.13100 67.42100 1.000 65.11234 245 ALA D N 1
ATOM 7029 C CA . ALA D 1 247 ? 129.21200 85.39100 68.62800 1.000 65.11234 245 ALA D CA 1
ATOM 7030 C C . ALA D 1 247 ? 129.82000 86.28100 69.69600 1.000 65.11234 245 ALA D C 1
ATOM 7031 O O . ALA D 1 247 ? 129.53600 86.10500 70.87800 1.000 65.11234 245 ALA D O 1
ATOM 7033 N N . ILE D 1 248 ? 130.69600 87.20100 69.32400 1.000 64.40694 246 ILE D N 1
ATOM 7034 C CA . ILE D 1 248 ? 131.31400 88.04000 70.34100 1.000 64.40694 246 ILE D CA 1
ATOM 7035 C C . ILE D 1 248 ? 130.27000 88.92300 70.99700 1.000 64.40694 246 ILE D C 1
ATOM 7036 O O . ILE D 1 248 ? 130.25800 89.10200 72.22400 1.000 64.40694 246 ILE D O 1
ATOM 7041 N N . LYS D 1 249 ? 129.36400 89.46800 70.19100 1.000 63.45622 247 LYS D N 1
ATOM 7042 C CA . LYS D 1 249 ? 128.22100 90.20300 70.70800 1.000 63.45622 247 LYS D CA 1
ATOM 7043 C C . LYS D 1 249 ? 127.41000 89.35500 71.68300 1.000 63.45622 247 LYS D C 1
ATOM 7044 O O . LYS D 1 249 ? 127.09300 89.78600 72.79900 1.000 63.45622 247 LYS D O 1
ATOM 7050 N N . LEU D 1 250 ? 127.09000 88.13000 71.28000 1.000 62.03114 248 LEU D N 1
ATOM 7051 C CA . LEU D 1 250 ? 126.28800 87.25700 72.12300 1.000 62.03114 248 LEU D CA 1
ATOM 7052 C C . LEU D 1 250 ? 127.01500 86.90500 73.41200 1.000 62.03114 248 LEU D C 1
ATOM 7053 O O . LEU D 1 250 ? 126.38900 86.78600 74.46500 1.000 62.03114 248 LEU D O 1
ATOM 7058 N N . TYR D 1 251 ? 128.32400 86.70900 73.34500 1.000 61.05560 249 TYR D N 1
ATOM 7059 C CA . TYR D 1 251 ? 129.09600 86.42300 74.54600 1.000 61.05560 249 TYR D CA 1
ATOM 7060 C C . TYR D 1 251 ? 128.99700 87.56500 75.52900 1.000 61.05560 249 TYR D C 1
ATOM 7061 O O . TYR D 1 251 ? 128.80000 87.35700 76.72700 1.000 61.05560 249 TYR D O 1
ATOM 7070 N N . ALA D 1 252 ? 129.16600 88.78400 75.04400 1.000 61.04605 250 ALA D N 1
ATOM 7071 C CA . ALA D 1 252 ? 129.06300 89.90900 75.95500 1.000 61.04605 250 ALA D CA 1
ATOM 7072 C C . ALA D 1 252 ? 127.66700 89.99800 76.54400 1.000 61.04605 250 ALA D C 1
ATOM 7073 O O . ALA D 1 252 ? 127.50800 90.31600 77.72700 1.000 61.04605 250 ALA D O 1
ATOM 7075 N N . GLU D 1 253 ? 126.63900 89.72500 75.74400 1.000 60.56248 251 GLU D N 1
ATOM 7076 C CA . GLU D 1 253 ? 125.29100 89.81200 76.29200 1.000 60.56248 251 GLU D CA 1
ATOM 7077 C C . GLU D 1 253 ? 125.03800 88.74200 77.34700 1.000 60.56248 251 GLU D C 1
ATOM 7078 O O . GLU D 1 253 ? 124.43800 89.01900 78.39100 1.000 60.56248 251 GLU D O 1
ATOM 7084 N N . TYR D 1 254 ? 125.46800 87.51400 77.08200 1.000 58.18271 252 TYR D N 1
ATOM 7085 C CA . TYR D 1 254 ? 125.35200 86.47100 78.08100 1.000 58.18271 252 TYR D CA 1
ATOM 7086 C C . TYR D 1 254 ? 126.06100 86.86900 79.35300 1.000 58.18271 252 TYR D C 1
ATOM 7087 O O . TYR D 1 254 ? 125.52200 86.72000 80.44400 1.000 58.18271 252 TYR D O 1
ATOM 7096 N N . GLN D 1 255 ? 127.28700 87.33300 79.23300 1.000 57.76950 253 GLN D N 1
ATOM 7097 C CA . GLN D 1 255 ? 128.07900 87.60500 80.41400 1.000 57.76950 253 GLN D CA 1
ATOM 7098 C C . GLN D 1 255 ? 127.44800 88.71800 81.22700 1.000 57.76950 253 GLN D C 1
ATOM 7099 O O . GLN D 1 255 ? 127.42500 88.66900 82.46500 1.000 57.76950 253 GLN D O 1
ATOM 7105 N N . GLU D 1 256 ? 126.86700 89.69400 80.54100 1.000 57.65156 254 GLU D N 1
ATOM 7106 C CA . GLU D 1 256 ? 126.05200 90.69000 81.21400 1.000 57.65156 254 GLU D CA 1
ATOM 7107 C C . GLU D 1 256 ? 124.92900 90.04500 82.00200 1.000 57.65156 254 GLU D C 1
ATOM 7108 O O . GLU D 1 256 ? 124.87100 90.16700 83.23100 1.000 57.65156 254 GLU D O 1
ATOM 7114 N N . THR D 1 257 ? 124.01300 89.37800 81.30200 1.000 55.30163 255 THR D N 1
ATOM 7115 C CA . THR D 1 257 ? 122.84300 88.82000 81.96400 1.000 55.30163 255 THR D CA 1
ATOM 7116 C C . THR D 1 257 ? 123.24100 87.90300 83.10900 1.000 55.30163 255 THR D C 1
ATOM 7117 O O . THR D 1 257 ? 122.54600 87.82700 84.11800 1.000 55.30163 255 THR D O 1
ATOM 7121 N N . SER D 1 258 ? 124.34900 87.19700 82.96200 1.000 53.22520 256 SER D N 1
ATOM 7122 C CA . SER D 1 258 ? 124.78500 86.27100 83.98700 1.000 53.22520 256 SER D CA 1
ATOM 7123 C C . SER D 1 258 ? 125.20800 87.00200 85.24300 1.000 53.22520 256 SER D C 1
ATOM 7124 O O . SER D 1 258 ? 124.79600 86.64000 86.34800 1.000 53.22520 256 SER D O 1
ATOM 7127 N N . GLU D 1 259 ? 126.04100 88.02800 85.10200 1.000 52.76270 257 GLU D N 1
ATOM 7128 C CA . GLU D 1 259 ? 126.36500 88.81800 86.27700 1.000 52.76270 257 GLU D CA 1
ATOM 7129 C C . GLU D 1 259 ? 125.10300 89.38200 86.90600 1.000 52.76270 257 GLU D C 1
ATOM 7130 O O . GLU D 1 259 ? 124.98000 89.42900 88.13200 1.000 52.76270 257 GLU D O 1
ATOM 7136 N N . LYS D 1 260 ? 124.14000 89.77900 86.08500 1.000 50.52328 258 LYS D N 1
ATOM 7137 C CA . LYS D 1 260 ? 122.94700 90.42200 86.61400 1.000 50.52328 258 LYS D CA 1
ATOM 7138 C C . LYS D 1 260 ? 122.10300 89.44700 87.42300 1.000 50.52328 258 LYS D C 1
ATOM 7139 O O . LYS D 1 260 ? 121.70200 89.72800 88.56100 1.000 50.52328 258 LYS D O 1
ATOM 7145 N N . VAL D 1 261 ? 121.84700 88.28500 86.84500 1.000 49.07885 259 VAL D N 1
ATOM 7146 C CA . VAL D 1 261 ? 121.08800 87.24300 87.50400 1.000 49.07885 259 VAL D CA 1
ATOM 7147 C C . VAL D 1 261 ? 121.78000 86.79300 88.77500 1.000 49.07885 259 VAL D C 1
ATOM 7148 O O . VAL D 1 261 ? 121.13600 86.61800 89.80700 1.000 49.07885 259 VAL D O 1
ATOM 7152 N N . LEU D 1 262 ? 123.08800 86.59000 88.72800 1.000 48.41508 260 LEU D N 1
ATOM 7153 C CA . LEU D 1 262 ? 123.77300 86.11900 89.91700 1.000 48.41508 260 LEU D CA 1
ATOM 7154 C C . LEU D 1 262 ? 123.82200 87.16700 91.01300 1.000 48.41508 260 LEU D C 1
ATOM 7155 O O . LEU D 1 262 ? 123.77700 86.81300 92.18800 1.000 48.41508 260 LEU D O 1
ATOM 7160 N N . SER D 1 263 ? 123.90400 88.44800 90.67900 1.000 48.14376 261 SER D N 1
ATOM 7161 C CA . SER D 1 263 ? 123.84000 89.44500 91.73600 1.000 48.14376 261 SER D CA 1
ATOM 7162 C C . SER D 1 263 ? 122.47200 89.44000 92.39700 1.000 48.14376 261 SER D C 1
ATOM 7163 O O . SER D 1 263 ? 122.36400 89.49600 93.62900 1.000 48.14376 261 SER D O 1
ATOM 7166 N N . GLU D 1 264 ? 121.41600 89.38400 91.58900 1.000 47.70404 262 GLU D N 1
ATOM 7167 C CA . GLU D 1 264 ? 120.07600 89.24600 92.14300 1.000 47.70404 262 GLU D CA 1
ATOM 7168 C C . GLU D 1 264 ? 119.98800 88.03300 93.05700 1.000 47.70404 262 GLU D C 1
ATOM 7169 O O . GLU D 1 264 ? 119.48400 88.11300 94.18100 1.000 47.70404 262 GLU D O 1
ATOM 7175 N N . TYR D 1 265 ? 120.47600 86.89900 92.57500 1.000 46.15468 263 TYR D N 1
ATOM 7176 C CA . TYR D 1 265 ? 120.41500 85.66500 93.33100 1.000 46.15468 263 TYR D CA 1
ATOM 7177 C C . TYR D 1 265 ? 121.14300 85.79300 94.64900 1.000 46.15468 263 TYR D C 1
ATOM 7178 O O . TYR D 1 265 ? 120.66600 85.31700 95.67600 1.000 46.15468 263 TYR D O 1
ATOM 7187 N N . ASN D 1 266 ? 122.30600 86.41800 94.63700 1.000 45.91746 264 ASN D N 1
ATOM 7188 C CA . ASN D 1 266 ? 123.10600 86.46400 95.83900 1.000 45.91746 264 ASN D CA 1
ATOM 7189 C C . ASN D 1 266 ? 122.49900 87.38600 96.86500 1.000 45.91746 264 ASN D C 1
ATOM 7190 O O . ASN D 1 266 ? 122.61000 87.13400 98.06400 1.000 45.91746 264 ASN D O 1
ATOM 7195 N N . THR D 1 267 ? 121.84700 88.45100 96.43500 1.000 45.07577 265 THR D N 1
ATOM 7196 C CA . THR D 1 267 ? 121.30500 89.29400 97.48100 1.000 45.07577 265 THR D CA 1
ATOM 7197 C C . THR D 1 267 ? 119.97800 88.77200 97.99300 1.000 45.07577 265 THR D C 1
ATOM 7198 O O . THR D 1 267 ? 119.71200 88.84400 99.19100 1.000 45.07577 265 THR D O 1
ATOM 7202 N N . LYS D 1 268 ? 119.13000 88.25100 97.12400 1.000 43.36507 266 LYS D N 1
ATOM 7203 C CA . LYS D 1 268 ? 117.84100 87.80100 97.61000 1.000 43.36507 266 LYS D CA 1
ATOM 7204 C C . LYS D 1 268 ? 117.93200 86.49500 98.37000 1.000 43.36507 266 LYS D C 1
ATOM 7205 O O . LYS D 1 268 ? 117.04200 86.19700 99.16000 1.000 43.36507 266 LYS D O 1
ATOM 7211 N N . ALA D 1 269 ? 118.97800 85.72300 98.16800 1.000 43.82146 267 ALA D N 1
ATOM 7212 C CA . ALA D 1 269 ? 119.15000 84.49000 98.90600 1.000 43.82146 267 ALA D CA 1
ATOM 7213 C C . ALA D 1 269 ? 119.78000 84.70000 100.25700 1.000 43.82146 267 ALA D C 1
ATOM 7214 O O . ALA D 1 269 ? 120.28900 83.75100 100.84300 1.000 43.82146 267 ALA D O 1
ATOM 7216 N N . ASP D 1 270 ? 119.78100 85.91000 100.76400 1.000 44.02056 268 ASP D N 1
ATOM 7217 C CA . ASP D 1 270 ? 120.31500 86.20200 102.08000 1.000 44.02056 268 ASP D CA 1
ATOM 7218 C C . ASP D 1 270 ? 119.15000 86.22500 103.05900 1.000 44.02056 268 ASP D C 1
ATOM 7219 O O . ASP D 1 270 ? 118.43000 87.21700 103.15700 1.000 44.02056 268 ASP D O 1
ATOM 7224 N N . LEU D 1 271 ? 118.96500 85.12900 103.77700 1.000 42.58678 269 LEU D N 1
ATOM 7225 C CA . LEU D 1 271 ? 117.77400 84.93400 104.58200 1.000 42.58678 269 LEU D CA 1
ATOM 7226 C C . LEU D 1 271 ? 117.95900 85.44200 105.99500 1.000 42.58678 269 LEU D C 1
ATOM 7227 O O . LEU D 1 271 ? 119.02600 85.30400 106.58500 1.000 42.58678 269 LEU D O 1
ATOM 7232 N N . GLU D 1 272 ? 116.91400 86.03900 106.52200 1.000 41.78719 270 GLU D N 1
ATOM 7233 C CA . GLU D 1 272 ? 116.92000 86.45700 107.90500 1.000 41.78719 270 GLU D CA 1
ATOM 7234 C C . GLU D 1 272 ? 116.94300 85.24200 108.82400 1.000 41.78719 270 GLU D C 1
ATOM 7235 O O . GLU D 1 272 ? 116.25900 84.25800 108.56700 1.000 41.78719 270 GLU D O 1
ATOM 7241 N N . PRO D 1 273 ? 117.71600 85.27600 109.89200 1.000 40.17356 271 PRO D N 1
ATOM 7242 C CA . PRO D 1 273 ? 117.57100 84.25700 110.92800 1.000 40.17356 271 PRO D CA 1
ATOM 7243 C C . PRO D 1 273 ? 116.26300 84.42500 111.67500 1.000 40.17356 271 PRO D C 1
ATOM 7244 O O . PRO D 1 273 ? 115.65500 85.49100 111.70000 1.000 40.17356 271 PRO D O 1
ATOM 7248 N N . VAL D 1 274 ? 115.82700 83.34300 112.28900 1.000 40.00221 272 VAL D N 1
ATOM 7249 C CA . VAL D 1 274 ? 114.58300 83.31100 113.03900 1.000 40.00221 272 VAL D CA 1
ATOM 7250 C C . VAL D 1 274 ? 114.93800 83.05800 114.48700 1.000 40.00221 272 VAL D C 1
ATOM 7251 O O . VAL D 1 274 ? 115.39900 81.96600 114.81500 1.000 40.00221 272 VAL D O 1
ATOM 7255 N N . ASN D 1 275 ? 114.72700 84.04000 115.36200 1.000 39.50171 273 ASN D N 1
ATOM 7256 C CA . ASN D 1 275 ? 114.95700 83.75200 116.76900 1.000 39.50171 273 ASN D CA 1
ATOM 7257 C C . ASN D 1 275 ? 113.65000 83.70800 117.53400 1.000 39.50171 273 ASN D C 1
ATOM 7258 O O . ASN D 1 275 ? 112.94600 84.71500 117.64200 1.000 39.50171 273 ASN D O 1
ATOM 7263 N N . PRO D 1 276 ? 113.31100 82.56000 118.08900 1.000 39.30974 274 PRO D N 1
ATOM 7264 C CA . PRO D 1 276 ? 112.07100 82.42500 118.83000 1.000 39.30974 274 PRO D CA 1
ATOM 7265 C C . PRO D 1 276 ? 112.19700 83.04200 120.20500 1.000 39.30974 274 PRO D C 1
ATOM 7266 O O . PRO D 1 276 ? 113.23100 82.89300 120.86200 1.000 39.30974 274 PRO D O 1
ATOM 7270 N N . PRO D 1 277 ? 111.17800 83.73700 120.67400 1.000 39.19238 275 PRO D N 1
ATOM 7271 C CA . PRO D 1 277 ? 111.17700 84.16800 122.07000 1.000 39.19238 275 PRO D CA 1
ATOM 7272 C C . PRO D 1 277 ? 110.98300 82.97300 122.97200 1.000 39.19238 275 PRO D C 1
ATOM 7273 O O . PRO D 1 277 ? 110.36100 81.98300 122.60100 1.000 39.19238 275 PRO D O 1
ATOM 7277 N N . LYS D 1 278 ? 111.53800 83.05200 124.16000 1.000 39.98387 276 LYS D N 1
ATOM 7278 C CA . LYS D 1 278 ? 111.31100 81.97400 125.08900 1.000 39.98387 276 LYS D CA 1
ATOM 7279 C C . LYS D 1 278 ? 109.89200 82.07100 125.62500 1.000 39.98387 276 LYS D C 1
ATOM 7280 O O . LYS D 1 278 ? 109.31200 83.15300 125.67900 1.000 39.98387 276 LYS D O 1
ATOM 7286 N N . PRO D 1 279 ? 109.29600 80.94300 125.98500 1.000 39.72752 277 PRO D N 1
ATOM 7287 C CA . PRO D 1 279 ? 107.92400 80.97200 126.45200 1.000 39.72752 277 PRO D CA 1
ATOM 7288 C C . PRO D 1 279 ? 107.82300 81.67100 127.79300 1.000 39.72752 277 PRO D C 1
ATOM 7289 O O . PRO D 1 279 ? 108.74700 81.59700 128.61700 1.000 39.72752 277 PRO D O 1
ATOM 7293 N N . PRO D 1 280 ? 106.72400 82.36200 128.05600 1.000 39.73820 278 PRO D N 1
ATOM 7294 C CA . PRO D 1 280 ? 106.54500 82.98200 129.36800 1.000 39.73820 278 PRO D CA 1
ATOM 7295 C C . PRO D 1 280 ? 106.53500 81.93100 130.45700 1.000 39.73820 278 PRO D C 1
ATOM 7296 O O . PRO D 1 280 ? 106.12300 80.79300 130.24800 1.000 39.73820 278 PRO D O 1
ATOM 7300 N N . ALA D 1 281 ? 107.03500 82.30900 131.61600 1.000 39.63284 279 ALA D N 1
ATOM 7301 C CA . ALA D 1 281 ? 107.06800 81.38600 132.73200 1.000 39.63284 279 ALA D CA 1
ATOM 7302 C C . ALA D 1 281 ? 105.65600 81.00800 133.13300 1.000 39.63284 279 ALA D C 1
ATOM 7303 O O . ALA D 1 281 ? 104.76400 81.85100 133.16800 1.000 39.63284 279 ALA D O 1
ATOM 7305 N N . ALA D 1 282 ? 105.45300 79.73100 133.40400 1.000 39.57026 280 ALA D N 1
ATOM 7306 C CA . ALA D 1 282 ? 104.17800 79.28100 133.92500 1.000 39.57026 280 ALA D CA 1
ATOM 7307 C C . ALA D 1 282 ? 103.96000 79.82200 135.32600 1.000 39.57026 280 ALA D C 1
ATOM 7308 O O . ALA D 1 282 ? 104.90500 80.07400 136.06600 1.000 39.57026 280 ALA D O 1
ATOM 7310 N N . ILE D 1 283 ? 102.70100 80.00800 135.69000 1.000 38.65162 281 ILE D N 1
ATOM 7311 C CA . ILE D 1 283 ? 102.40200 80.37900 137.05900 1.000 38.65162 281 ILE D CA 1
ATOM 7312 C C . ILE D 1 283 ? 102.73200 79.21600 137.98200 1.000 38.65162 281 ILE D C 1
ATOM 7313 O O . ILE D 1 283 ? 102.52100 78.05100 137.64300 1.000 38.65162 281 ILE D O 1
ATOM 7318 N N . LYS D 1 284 ? 103.29500 79.52000 139.13900 1.000 38.42819 282 LYS D N 1
ATOM 7319 C CA . LYS D 1 284 ? 103.64700 78.49200 140.10200 1.000 38.42819 282 LYS D CA 1
ATOM 7320 C C . LYS D 1 284 ? 102.64700 78.47900 141.24400 1.000 38.42819 282 LYS D C 1
ATOM 7321 O O . LYS D 1 284 ? 102.38200 79.51200 141.85700 1.000 38.42819 282 LYS D O 1
ATOM 7327 N N . ILE D 1 285 ? 102.07400 77.31500 141.50100 1.000 38.94310 283 ILE D N 1
ATOM 7328 C CA . ILE D 1 285 ? 101.18500 77.10500 142.62600 1.000 38.94310 283 ILE D CA 1
ATOM 7329 C C . ILE D 1 285 ? 101.77200 75.97100 143.43500 1.000 38.94310 283 ILE D C 1
ATOM 7330 O O . ILE D 1 285 ? 101.90600 74.85600 142.93000 1.000 38.94310 283 ILE D O 1
ATOM 7335 N N . ASP D 1 286 ? 102.10500 76.24000 144.68300 1.000 41.14040 284 ASP D N 1
ATOM 7336 C CA . ASP D 1 286 ? 102.68400 75.20300 145.50500 1.000 41.14040 284 ASP D CA 1
ATOM 7337 C C . ASP D 1 286 ? 101.61800 74.23800 145.98900 1.000 41.14040 284 ASP D C 1
ATOM 7338 O O . ASP D 1 286 ? 100.45600 74.61000 146.12800 1.000 41.14040 284 ASP D O 1
ATOM 7343 N N . PRO D 1 287 ? 101.99200 72.99500 146.26900 1.000 40.53267 285 PRO D N 1
ATOM 7344 C CA . PRO D 1 287 ? 101.04500 72.08600 146.88200 1.000 40.53267 285 PRO D CA 1
ATOM 7345 C C . PRO D 1 287 ? 100.62000 72.61900 148.23300 1.000 40.53267 285 PRO D C 1
ATOM 7346 O O . PRO D 1 287 ? 101.39200 73.31300 148.91700 1.000 40.53267 285 PRO D O 1
ATOM 7350 N N . PRO D 1 288 ? 99.39000 72.36300 148.63500 1.000 41.77756 286 PRO D N 1
ATOM 7351 C CA . PRO D 1 288 ? 98.83400 72.74700 149.92500 1.000 41.77756 286 PRO D CA 1
ATOM 7352 C C . PRO D 1 288 ? 99.63200 72.18400 151.10400 1.000 41.77756 286 PRO D C 1
ATOM 7353 O O . PRO D 1 288 ? 100.17900 71.08500 151.02000 1.000 41.77756 286 PRO D O 1
ATOM 7357 N N . THR E 1 10 ? 115.85500 64.57500 144.03100 1.000 52.53814 8 THR E N 1
ATOM 7358 C CA . THR E 1 10 ? 116.19300 65.74200 144.82600 1.000 52.53814 8 THR E CA 1
ATOM 7359 C C . THR E 1 10 ? 116.64000 66.86300 143.90600 1.000 52.53814 8 THR E C 1
ATOM 7360 O O . THR E 1 10 ? 115.85300 67.38000 143.11700 1.000 52.53814 8 THR E O 1
ATOM 7364 N N . VAL E 1 11 ? 117.91100 67.23800 144.01200 1.000 50.40912 9 VAL E N 1
ATOM 7365 C CA . VAL E 1 11 ? 118.51500 68.23300 143.13900 1.000 50.40912 9 VAL E CA 1
ATOM 7366 C C . VAL E 1 11 ? 119.71900 67.60500 142.46900 1.000 50.40912 9 VAL E C 1
ATOM 7367 O O . VAL E 1 11 ? 120.61300 67.08800 143.14900 1.000 50.40912 9 VAL E O 1
ATOM 7371 N N . ASP E 1 12 ? 119.75700 67.68100 141.14200 1.000 47.22016 10 ASP E N 1
ATOM 7372 C CA . ASP E 1 12 ? 120.84900 67.10800 140.36900 1.000 47.22016 10 ASP E CA 1
ATOM 7373 C C . ASP E 1 12 ? 121.95000 68.13700 140.19600 1.000 47.22016 10 ASP E C 1
ATOM 7374 O O . ASP E 1 12 ? 121.96700 68.90600 139.24500 1.000 47.22016 10 ASP E O 1
ATOM 7379 N N . GLN E 1 13 ? 122.89700 68.12700 141.12800 1.000 46.55027 11 GLN E N 1
ATOM 7380 C CA . GLN E 1 13 ? 124.08800 68.94400 140.99700 1.000 46.55027 11 GLN E CA 1
ATOM 7381 C C . GLN E 1 13 ? 124.88900 68.59000 139.76200 1.000 46.55027 11 GLN E C 1
ATOM 7382 O O . GLN E 1 13 ? 125.55100 69.45700 139.18500 1.000 46.55027 11 GLN E O 1
ATOM 7388 N N . GLN E 1 14 ? 124.88500 67.32400 139.36900 1.000 44.70008 12 GLN E N 1
ATOM 7389 C CA . GLN E 1 14 ? 125.71300 66.92900 138.24500 1.000 44.70008 12 GLN E CA 1
ATOM 7390 C C . GLN E 1 14 ? 125.22700 67.56800 136.95700 1.000 44.70008 12 GLN E C 1
ATOM 7391 O O . GLN E 1 14 ? 126.03500 67.93100 136.10100 1.000 44.70008 12 GLN E O 1
ATOM 7397 N N . GLU E 1 15 ? 123.91500 67.72700 136.80700 1.000 44.50963 13 GLU E N 1
ATOM 7398 C CA . GLU E 1 15 ? 123.40300 68.44500 135.65300 1.000 44.50963 13 GLU E CA 1
ATOM 7399 C C . GLU E 1 15 ? 123.92500 69.87000 135.62400 1.000 44.50963 13 GLU E C 1
ATOM 7400 O O . GLU E 1 15 ? 124.35200 70.36300 134.57800 1.000 44.50963 13 GLU E O 1
ATOM 7406 N N . ILE E 1 16 ? 123.91800 70.54000 136.76600 1.000 44.01263 14 ILE E N 1
ATOM 7407 C CA . ILE E 1 16 ? 124.39300 71.91200 136.80400 1.000 44.01263 14 ILE E CA 1
ATOM 7408 C C . ILE E 1 16 ? 125.87400 71.98400 136.47000 1.000 44.01263 14 ILE E C 1
ATOM 7409 O O . ILE E 1 16 ? 126.30400 72.86000 135.72000 1.000 44.01263 14 ILE E O 1
ATOM 7414 N N . LEU E 1 17 ? 126.67800 71.08300 137.01800 1.000 42.91458 15 LEU E N 1
ATOM 7415 C CA . LEU E 1 17 ? 128.10200 71.13500 136.72100 1.000 42.91458 15 LEU E CA 1
ATOM 7416 C C . LEU E 1 17 ? 128.37700 70.85900 135.25200 1.000 42.91458 15 LEU E C 1
ATOM 7417 O O . LEU E 1 17 ? 129.23900 71.50200 134.64200 1.000 42.91458 15 LEU E O 1
ATOM 7422 N N . ASN E 1 18 ? 127.66500 69.90600 134.66800 1.000 42.03268 16 ASN E N 1
ATOM 7423 C CA . ASN E 1 18 ? 127.84700 69.63900 133.25400 1.000 42.03268 16 ASN E CA 1
ATOM 7424 C C . ASN E 1 18 ? 127.46000 70.84400 132.41700 1.000 42.03268 16 ASN E C 1
ATOM 7425 O O . ASN E 1 18 ? 128.14000 71.17800 131.44400 1.000 42.03268 16 ASN E O 1
ATOM 7430 N N . ARG E 1 19 ? 126.37800 71.51400 132.78300 1.000 40.92729 17 ARG E N 1
ATOM 7431 C CA . ARG E 1 19 ? 125.97300 72.69600 132.04500 1.000 40.92729 17 ARG E CA 1
ATOM 7432 C C . ARG E 1 19 ? 126.98300 73.81800 132.20500 1.000 40.92729 17 ARG E C 1
ATOM 7433 O O . ARG E 1 19 ? 127.21600 74.58600 131.27000 1.000 40.92729 17 ARG E O 1
ATOM 7441 N N . ALA E 1 20 ? 127.59600 73.92800 133.37800 1.000 41.34748 18 ALA E N 1
ATOM 7442 C CA . ALA E 1 20 ? 128.63200 74.93200 133.57200 1.000 41.34748 18 ALA E CA 1
ATOM 7443 C C . ALA E 1 20 ? 129.82500 74.67400 132.67200 1.000 41.34748 18 ALA E C 1
ATOM 7444 O O . ALA E 1 20 ? 130.37600 75.60300 132.08100 1.000 41.34748 18 ALA E O 1
ATOM 7446 N N . ASP E 1 21 ? 130.24400 73.42400 132.55300 1.000 41.94062 19 ASP E N 1
ATOM 7447 C CA . ASP E 1 21 ? 131.33000 73.15800 131.62300 1.000 41.94062 19 ASP E CA 1
ATOM 7448 C C . ASP E 1 21 ? 130.91200 73.39800 130.18400 1.000 41.94062 19 ASP E C 1
ATOM 7449 O O . ASP E 1 21 ? 131.71800 73.86200 129.38200 1.000 41.94062 19 ASP E O 1
ATOM 7454 N N . GLU E 1 22 ? 129.66600 73.10500 129.84400 1.000 41.73956 20 GLU E N 1
ATOM 7455 C CA . GLU E 1 22 ? 129.21700 73.30200 128.47900 1.000 41.73956 20 GLU E CA 1
ATOM 7456 C C . GLU E 1 22 ? 129.11500 74.77400 128.11100 1.000 41.73956 20 GLU E C 1
ATOM 7457 O O . GLU E 1 22 ? 129.32000 75.13400 126.95000 1.000 41.73956 20 GLU E O 1
ATOM 7463 N N . VAL E 1 23 ? 128.80500 75.63800 129.06600 1.000 40.97110 21 VAL E N 1
ATOM 7464 C CA . VAL E 1 23 ? 128.50400 77.00200 128.68400 1.000 40.97110 21 VAL E CA 1
ATOM 7465 C C . VAL E 1 23 ? 129.77500 77.79600 128.42900 1.000 40.97110 21 VAL E C 1
ATOM 7466 O O . VAL E 1 23 ? 129.76300 78.75500 127.66000 1.000 40.97110 21 VAL E O 1
ATOM 7470 N N . GLU E 1 24 ? 130.88500 77.42400 129.05000 1.000 41.31756 22 GLU E N 1
ATOM 7471 C CA . GLU E 1 24 ? 132.13000 78.13800 128.86100 1.000 41.31756 22 GLU E CA 1
ATOM 7472 C C . GLU E 1 24 ? 133.08600 77.40400 127.94300 1.000 41.31756 22 GLU E C 1
ATOM 7473 O O . GLU E 1 24 ? 134.25300 77.77300 127.86600 1.000 41.31756 22 GLU E O 1
ATOM 7479 N N . ALA E 1 25 ? 132.63200 76.37300 127.25600 1.000 40.14590 23 ALA E N 1
ATOM 7480 C CA . ALA E 1 25 ? 133.47500 75.75700 126.25600 1.000 40.14590 23 ALA E CA 1
ATOM 7481 C C . ALA E 1 25 ? 133.72700 76.75800 125.13700 1.000 40.14590 23 ALA E C 1
ATOM 7482 O O . ALA E 1 25 ? 132.89700 77.62600 124.88500 1.000 40.14590 23 ALA E O 1
ATOM 7484 N N . PRO E 1 26 ? 134.87300 76.68800 124.47100 1.000 39.28840 24 PRO E N 1
ATOM 7485 C CA . PRO E 1 26 ? 135.14600 77.64400 123.39700 1.000 39.28840 24 PRO E CA 1
ATOM 7486 C C . PRO E 1 26 ? 134.10000 77.57200 122.30500 1.000 39.28840 24 PRO E C 1
ATOM 7487 O O . PRO E 1 26 ? 133.63100 76.50100 121.94100 1.000 39.28840 24 PRO E O 1
ATOM 7491 N N . MET E 1 27 ? 133.72700 78.72500 121.79500 1.000 39.67200 25 MET E N 1
ATOM 7492 C CA . MET E 1 27 ? 132.87400 78.77800 120.62800 1.000 39.67200 25 MET E CA 1
ATOM 7493 C C . MET E 1 27 ? 133.74500 78.78500 119.38500 1.000 39.67200 25 MET E C 1
ATOM 7494 O O . MET E 1 27 ? 134.95500 78.58300 119.44700 1.000 39.67200 25 MET E O 1
ATOM 7499 N N . ALA E 1 28 ? 133.12900 79.00500 118.23900 1.000 37.26722 26 ALA E N 1
ATOM 7500 C CA . ALA E 1 28 ? 133.87100 79.03500 116.99300 1.000 37.26722 26 ALA E CA 1
ATOM 7501 C C . ALA E 1 28 ? 134.90100 80.14800 117.02200 1.000 37.26722 26 ALA E C 1
ATOM 7502 O O . ALA E 1 28 ? 134.71900 81.17300 117.67000 1.000 37.26722 26 ALA E O 1
ATOM 7504 N N . THR E 1 29 ? 135.98800 79.92900 116.35200 1.000 36.72796 27 THR E N 1
ATOM 7505 C CA . THR E 1 29 ? 136.98900 80.97000 116.23200 1.000 36.72796 27 THR E CA 1
ATOM 7506 C C . THR E 1 29 ? 136.63200 81.88900 115.07800 1.000 36.72796 27 THR E C 1
ATOM 7507 O O . THR E 1 29 ? 136.34900 81.41000 113.98200 1.000 36.72796 27 THR E O 1
ATOM 7511 N N . PRO E 1 30 ? 136.60900 83.19400 115.28600 1.000 36.70077 28 PRO E N 1
ATOM 7512 C CA . PRO E 1 30 ? 136.29700 84.11600 114.19900 1.000 36.70077 28 PRO E CA 1
ATOM 7513 C C . PRO E 1 30 ? 137.41200 84.15100 113.17300 1.000 36.70077 28 PRO E C 1
ATOM 7514 O O . PRO E 1 30 ? 138.55800 83.80600 113.48000 1.000 36.70077 28 PRO E O 1
ATOM 7518 N N . PRO E 1 31 ? 137.12000 84.55800 111.94600 1.000 37.52652 29 PRO E N 1
ATOM 7519 C CA . PRO E 1 31 ? 138.17800 84.66400 110.93900 1.000 37.52652 29 PRO E CA 1
ATOM 7520 C C . PRO E 1 31 ? 139.14300 85.77900 111.27300 1.000 37.52652 29 PRO E C 1
ATOM 7521 O O . PRO E 1 31 ? 138.79700 86.74700 111.94400 1.000 37.52652 29 PRO E O 1
ATOM 7525 N N . THR E 1 32 ? 140.36600 85.63900 110.79600 1.000 37.57396 30 THR E N 1
ATOM 7526 C CA . THR E 1 32 ? 141.38000 86.64400 111.04300 1.000 37.57396 30 THR E CA 1
ATOM 7527 C C . THR E 1 32 ? 141.97200 87.22900 109.78300 1.000 37.57396 30 THR E C 1
ATOM 7528 O O . THR E 1 32 ? 142.94000 87.98000 109.87200 1.000 37.57396 30 THR E O 1
ATOM 7532 N N . ASP E 1 33 ? 141.44200 86.91500 108.62000 1.000 39.87560 31 ASP E N 1
ATOM 7533 C CA . ASP E 1 33 ? 142.07100 87.39700 107.41100 1.000 39.87560 31 ASP E CA 1
ATOM 7534 C C . ASP E 1 33 ? 141.73600 88.85800 107.17900 1.000 39.87560 31 ASP E C 1
ATOM 7535 O O . ASP E 1 33 ? 140.67700 89.34200 107.55800 1.000 39.87560 31 ASP E O 1
ATOM 7540 N N . VAL E 1 34 ? 142.65900 89.56500 106.55000 1.000 39.53853 32 VAL E N 1
ATOM 7541 C CA . VAL E 1 34 ? 142.56700 91.00900 106.39500 1.000 39.53853 32 VAL E CA 1
ATOM 7542 C C . VAL E 1 34 ? 142.15100 91.30500 104.96300 1.000 39.53853 32 VAL E C 1
ATOM 7543 O O . VAL E 1 34 ? 142.86600 90.91700 104.03600 1.000 39.53853 32 VAL E O 1
ATOM 7547 N N . PRO E 1 35 ? 141.02500 91.96600 104.74000 1.000 39.85494 33 PRO E N 1
ATOM 7548 C CA . PRO E 1 35 ? 140.54800 92.19100 103.37300 1.000 39.85494 33 PRO E CA 1
ATOM 7549 C C . PRO E 1 35 ? 141.29500 93.34000 102.71000 1.000 39.85494 33 PRO E C 1
ATOM 7550 O O . PRO E 1 35 ? 141.48500 94.39600 103.30600 1.000 39.85494 33 PRO E O 1
ATOM 7554 N N . GLN E 1 36 ? 141.71600 93.13200 101.47600 1.000 41.11911 34 GLN E N 1
ATOM 7555 C CA . GLN E 1 36 ? 142.43600 94.15700 100.73800 1.000 41.11911 34 GLN E CA 1
ATOM 7556 C C . GLN E 1 36 ? 141.49300 94.98700 99.88900 1.000 41.11911 34 GLN E C 1
ATOM 7557 O O . GLN E 1 36 ? 140.36200 94.60200 99.61100 1.000 41.11911 34 GLN E O 1
ATOM 7563 N N . ALA E 1 37 ? 141.97700 96.14000 99.48800 1.000 42.67431 35 ALA E N 1
ATOM 7564 C CA . ALA E 1 37 ? 141.19700 97.02000 98.64000 1.000 42.67431 35 ALA E CA 1
ATOM 7565 C C . ALA E 1 37 ? 140.97400 96.36500 97.28900 1.000 42.67431 35 ALA E C 1
ATOM 7566 O O . ALA E 1 37 ? 141.91000 95.81600 96.71000 1.000 42.67431 35 ALA E O 1
ATOM 7568 N N . PRO E 1 38 ? 139.75500 96.37400 96.77500 1.000 43.50010 36 PRO E N 1
ATOM 7569 C CA . PRO E 1 38 ? 139.50100 95.73500 95.48100 1.000 43.50010 36 PRO E CA 1
ATOM 7570 C C . PRO E 1 38 ? 140.20800 96.40500 94.31800 1.000 43.50010 36 PRO E C 1
ATOM 7571 O O . PRO E 1 38 ? 140.51600 95.73400 93.33200 1.000 43.50010 36 PRO E O 1
ATOM 7575 N N . SER E 1 39 ? 140.47500 97.70000 94.39700 1.000 44.37758 37 SER E N 1
ATOM 7576 C CA . SER E 1 39 ? 141.09800 98.42300 93.31000 1.000 44.37758 37 SER E CA 1
ATOM 7577 C C . SER E 1 39 ? 142.11100 99.38000 93.90500 1.000 44.37758 37 SER E C 1
ATOM 7578 O O . SER E 1 39 ? 142.50100 99.25100 95.06400 1.000 44.37758 37 SER E O 1
ATOM 7581 N N . GLY E 1 40 ? 142.55100 100.33900 93.09900 1.000 44.66187 38 GLY E N 1
ATOM 7582 C CA . GLY E 1 40 ? 143.45300 101.37100 93.54000 1.000 44.66187 38 GLY E CA 1
ATOM 7583 C C . GLY E 1 40 ? 142.78600 102.66300 93.90500 1.000 44.66187 38 GLY E C 1
ATOM 7584 O O . GLY E 1 40 ? 143.46400 103.59300 94.33700 1.000 44.66187 38 GLY E O 1
ATOM 7585 N N . LEU E 1 41 ? 141.47500 102.75200 93.76200 1.000 44.33418 39 LEU E N 1
ATOM 7586 C CA . LEU E 1 41 ? 140.77500 103.96900 94.11700 1.000 44.33418 39 LEU E CA 1
ATOM 7587 C C . LEU E 1 41 ? 140.87500 104.24500 95.60800 1.000 44.33418 39 LEU E C 1
ATOM 7588 O O . LEU E 1 41 ? 141.01100 103.33900 96.42300 1.000 44.33418 39 LEU E O 1
ATOM 7593 N N . THR E 1 42 ? 140.83000 105.52200 95.95900 1.000 42.93169 40 THR E N 1
ATOM 7594 C CA . THR E 1 42 ? 140.98400 105.89000 97.35700 1.000 42.93169 40 THR E CA 1
ATOM 7595 C C . THR E 1 42 ? 139.77700 105.45400 98.17700 1.000 42.93169 40 THR E C 1
ATOM 7596 O O . THR E 1 42 ? 139.92000 105.04300 99.33200 1.000 42.93169 40 THR E O 1
ATOM 7600 N N . ALA E 1 43 ? 138.58600 105.51800 97.59600 1.000 42.50518 41 ALA E N 1
ATOM 7601 C CA . ALA E 1 43 ? 137.40500 105.07100 98.31000 1.000 42.50518 41 ALA E CA 1
ATOM 7602 C C . ALA E 1 43 ? 137.46700 103.57800 98.57400 1.000 42.50518 41 ALA E C 1
ATOM 7603 O O . ALA E 1 43 ? 136.98900 103.10200 99.60500 1.000 42.50518 41 ALA E O 1
ATOM 7605 N N . ALA E 1 44 ? 138.05100 102.82400 97.65400 1.000 43.04338 42 ALA E N 1
ATOM 7606 C CA . ALA E 1 44 ? 138.20300 101.39700 97.87600 1.000 43.04338 42 ALA E CA 1
ATOM 7607 C C . ALA E 1 44 ? 139.12700 101.12200 99.04700 1.000 43.04338 42 ALA E C 1
ATOM 7608 O O . ALA E 1 44 ? 138.86900 100.23000 99.85600 1.000 43.04338 42 ALA E O 1
ATOM 7610 N N . ASN E 1 45 ? 140.21700 101.86600 99.14600 1.000 42.79116 43 ASN E N 1
ATOM 7611 C CA . ASN E 1 45 ? 141.11600 101.67300 100.26500 1.000 42.79116 43 ASN E CA 1
ATOM 7612 C C . ASN E 1 45 ? 140.43500 102.04200 101.56800 1.000 42.79116 43 ASN E C 1
ATOM 7613 O O . ASN E 1 45 ? 140.59700 101.35500 102.58000 1.000 42.79116 43 ASN E O 1
ATOM 7618 N N . ASN E 1 46 ? 139.66100 103.12000 101.55700 1.000 42.32091 44 ASN E N 1
ATOM 7619 C CA . ASN E 1 46 ? 138.88600 103.48300 102.73000 1.000 42.32091 44 ASN E CA 1
ATOM 7620 C C . ASN E 1 46 ? 137.93500 102.37500 103.12700 1.000 42.32091 44 ASN E C 1
ATOM 7621 O O . ASN E 1 46 ? 137.78500 102.07700 104.31000 1.000 42.32091 44 ASN E O 1
ATOM 7626 N N . ALA E 1 47 ? 137.26100 101.78000 102.15500 1.000 41.50863 45 ALA E N 1
ATOM 7627 C CA . ALA E 1 47 ? 136.31600 100.72100 102.45600 1.000 41.50863 45 ALA E CA 1
ATOM 7628 C C . ALA E 1 47 ? 137.01700 99.51300 103.04800 1.000 41.50863 45 ALA E C 1
ATOM 7629 O O . ALA E 1 47 ? 136.53300 98.91000 104.00900 1.000 41.50863 45 ALA E O 1
ATOM 7631 N N . ALA E 1 48 ? 138.15700 99.14300 102.48800 1.000 41.29188 46 ALA E N 1
ATOM 7632 C CA . ALA E 1 48 ? 138.88400 98.01000 103.02700 1.000 41.29188 46 ALA E CA 1
ATOM 7633 C C . ALA E 1 48 ? 139.33600 98.28300 104.45000 1.000 41.29188 46 ALA E C 1
ATOM 7634 O O . ALA E 1 48 ? 139.27500 97.40100 105.30900 1.000 41.29188 46 ALA E O 1
ATOM 7636 N N . GLU E 1 49 ? 139.78700 99.49700 104.72100 1.000 41.69643 47 GLU E N 1
ATOM 7637 C CA . GLU E 1 49 ? 140.22000 99.80500 106.07000 1.000 41.69643 47 GLU E CA 1
ATOM 7638 C C . GLU E 1 49 ? 139.04900 99.84900 107.03700 1.000 41.69643 47 GLU E C 1
ATOM 7639 O O . GLU E 1 49 ? 139.17300 99.41300 108.18200 1.000 41.69643 47 GLU E O 1
ATOM 7645 N N . GLN E 1 50 ? 137.90600 100.36100 106.59500 1.000 39.73198 48 GLN E N 1
ATOM 7646 C CA . GLN E 1 50 ? 136.71600 100.32300 107.42700 1.000 39.73198 48 GLN E CA 1
ATOM 7647 C C . GLN E 1 50 ? 136.34100 98.89400 107.77900 1.000 39.73198 48 GLN E C 1
ATOM 7648 O O . GLN E 1 50 ? 136.02000 98.59900 108.93100 1.000 39.73198 48 GLN E O 1
ATOM 7654 N N . LEU E 1 51 ? 136.39300 97.99300 106.80100 1.000 40.29498 49 LEU E N 1
ATOM 7655 C CA . LEU E 1 51 ? 136.11500 96.59000 107.06800 1.000 40.29498 49 LEU E CA 1
ATOM 7656 C C . LEU E 1 51 ? 137.11100 95.99100 108.04000 1.000 40.29498 49 LEU E C 1
ATOM 7657 O O . LEU E 1 51 ? 136.73100 95.23400 108.93400 1.000 40.29498 49 LEU E O 1
ATOM 7662 N N . ALA E 1 52 ? 138.39000 96.29100 107.87200 1.000 39.50838 50 ALA E N 1
ATOM 7663 C CA . ALA E 1 52 ? 139.37600 95.73400 108.78200 1.000 39.50838 50 ALA E CA 1
ATOM 7664 C C . ALA E 1 52 ? 139.12400 96.19600 110.20700 1.000 39.50838 50 ALA E C 1
ATOM 7665 O O . ALA E 1 52 ? 139.19600 95.40100 111.15100 1.000 39.50838 50 ALA E O 1
ATOM 7667 N N . VAL E 1 53 ? 138.80400 97.47300 110.37800 1.000 39.56060 51 VAL E N 1
ATOM 7668 C CA . VAL E 1 53 ? 138.55400 97.99900 111.70900 1.000 39.56060 51 VAL E CA 1
ATOM 7669 C C . VAL E 1 53 ? 137.30200 97.38300 112.30800 1.000 39.56060 51 VAL E C 1
ATOM 7670 O O . VAL E 1 53 ? 137.27700 97.02500 113.49000 1.000 39.56060 51 VAL E O 1
ATOM 7674 N N . SER E 1 54 ? 136.24700 97.25100 111.51700 1.000 39.16943 52 SER E N 1
ATOM 7675 C CA . SER E 1 54 ? 135.03600 96.62600 112.02000 1.000 39.16943 52 SER E CA 1
ATOM 7676 C C . SER E 1 54 ? 135.28900 95.18600 112.43700 1.000 39.16943 52 SER E C 1
ATOM 7677 O O . SER E 1 54 ? 134.77000 94.72800 113.45800 1.000 39.16943 52 SER E O 1
ATOM 7680 N N . ALA E 1 55 ? 136.08700 94.45900 111.66100 1.000 39.13437 53 ALA E N 1
ATOM 7681 C CA . ALA E 1 55 ? 136.40900 93.09000 112.02500 1.000 39.13437 53 ALA E CA 1
ATOM 7682 C C . ALA E 1 55 ? 137.17000 93.02900 113.34000 1.000 39.13437 53 ALA E C 1
ATOM 7683 O O . ALA E 1 55 ? 136.86100 92.20400 114.20700 1.000 39.13437 53 ALA E O 1
ATOM 7685 N N . ASP E 1 56 ? 138.17000 93.89000 113.50100 1.000 40.10325 54 ASP E N 1
ATOM 7686 C CA . ASP E 1 56 ? 138.89400 93.95300 114.76200 1.000 40.10325 54 ASP E CA 1
ATOM 7687 C C . ASP E 1 56 ? 137.96500 94.24200 115.93200 1.000 40.10325 54 ASP E C 1
ATOM 7688 O O . ASP E 1 56 ? 138.09000 93.63800 117.00300 1.000 40.10325 54 ASP E O 1
ATOM 7693 N N . ASN E 1 57 ? 137.03100 95.15700 115.74900 1.000 39.97130 55 ASN E N 1
ATOM 7694 C CA . ASN E 1 57 ? 136.15700 95.51400 116.85000 1.000 39.97130 55 ASN E CA 1
ATOM 7695 C C . ASN E 1 57 ? 135.22500 94.37100 117.21400 1.000 39.97130 55 ASN E C 1
ATOM 7696 O O . ASN E 1 57 ? 134.95300 94.12700 118.39800 1.000 39.97130 55 ASN E O 1
ATOM 7701 N N . VAL E 1 58 ? 134.75100 93.64100 116.21500 1.000 39.18716 56 VAL E N 1
ATOM 7702 C CA . VAL E 1 58 ? 133.91500 92.48600 116.49100 1.000 39.18716 56 VAL E CA 1
ATOM 7703 C C . VAL E 1 58 ? 134.70400 91.41800 117.24000 1.000 39.18716 56 VAL E C 1
ATOM 7704 O O . VAL E 1 58 ? 134.20100 90.80600 118.18700 1.000 39.18716 56 VAL E O 1
ATOM 7708 N N . ARG E 1 59 ? 135.95200 91.18800 116.84600 1.000 38.30786 57 ARG E N 1
ATOM 7709 C CA . ARG E 1 59 ? 136.75600 90.19300 117.54600 1.000 38.30786 57 ARG E CA 1
ATOM 7710 C C . ARG E 1 59 ? 136.97200 90.58200 119.00500 1.000 38.30786 57 ARG E C 1
ATOM 7711 O O . ARG E 1 59 ? 136.90500 89.73500 119.91100 1.000 38.30786 57 ARG E O 1
ATOM 7719 N N . LEU E 1 60 ? 137.20800 91.86400 119.24900 1.000 38.67285 58 LEU E N 1
ATOM 7720 C CA . LEU E 1 60 ? 137.36500 92.35400 120.60800 1.000 38.67285 58 LEU E CA 1
ATOM 7721 C C . LEU E 1 60 ? 136.12600 92.08700 121.45600 1.000 38.67285 58 LEU E C 1
ATOM 7722 O O . LEU E 1 60 ? 136.21200 91.59800 122.59400 1.000 38.67285 58 LEU E O 1
ATOM 7727 N N . TYR E 1 61 ? 134.95600 92.39900 120.92500 1.000 39.05227 59 TYR E N 1
ATOM 7728 C CA . TYR E 1 61 ? 133.76700 92.15000 121.72200 1.000 39.05227 59 TYR E CA 1
ATOM 7729 C C . TYR E 1 61 ? 133.49800 90.66600 121.91000 1.000 39.05227 59 TYR E C 1
ATOM 7730 O O . TYR E 1 61 ? 132.87000 90.26900 122.89400 1.000 39.05227 59 TYR E O 1
ATOM 7739 N N . LEU E 1 62 ? 133.95200 89.83200 120.98600 1.000 38.49257 60 LEU E N 1
ATOM 7740 C CA . LEU E 1 62 ? 133.81700 88.40400 121.20200 1.000 38.49257 60 LEU E CA 1
ATOM 7741 C C . LEU E 1 62 ? 134.63600 87.96000 122.39900 1.000 38.49257 60 LEU E C 1
ATOM 7742 O O . LEU E 1 62 ? 134.19600 87.11600 123.18300 1.000 38.49257 60 LEU E O 1
ATOM 7747 N N . GLN E 1 63 ? 135.82700 88.52100 122.56300 1.000 38.94792 61 GLN E N 1
ATOM 7748 C CA . GLN E 1 63 ? 136.59400 88.21700 123.76700 1.000 38.94792 61 GLN E CA 1
ATOM 7749 C C . GLN E 1 63 ? 135.87200 88.67900 125.02700 1.000 38.94792 61 GLN E C 1
ATOM 7750 O O . GLN E 1 63 ? 135.90600 88.00100 126.06700 1.000 38.94792 61 GLN E O 1
ATOM 7756 N N . ALA E 1 64 ? 135.19500 89.81500 124.95500 1.000 38.90499 62 ALA E N 1
ATOM 7757 C CA . ALA E 1 64 ? 134.40700 90.23200 126.11100 1.000 38.90499 62 ALA E CA 1
ATOM 7758 C C . ALA E 1 64 ? 133.32300 89.20800 126.44800 1.000 38.90499 62 ALA E C 1
ATOM 7759 O O . ALA E 1 64 ? 133.12300 88.84900 127.61700 1.000 38.90499 62 ALA E O 1
ATOM 7761 N N . GLY E 1 65 ? 132.60500 88.73700 125.43400 1.000 39.81564 63 GLY E N 1
ATOM 7762 C CA . GLY E 1 65 ? 131.57800 87.73700 125.67400 1.000 39.81564 63 GLY E CA 1
ATOM 7763 C C . GLY E 1 65 ? 132.14400 86.45900 126.26200 1.000 39.81564 63 GLY E C 1
ATOM 7764 O O . GLY E 1 65 ? 131.51100 85.80200 127.09200 1.000 39.81564 63 GLY E O 1
ATOM 7765 N N . GLU E 1 66 ? 133.34300 86.09300 125.83800 1.000 40.86405 64 GLU E N 1
ATOM 7766 C CA . GLU E 1 66 ? 133.99900 84.93500 126.41500 1.000 40.86405 64 GLU E CA 1
ATOM 7767 C C . GLU E 1 66 ? 134.21600 85.11100 127.91300 1.000 40.86405 64 GLU E C 1
ATOM 7768 O O . GLU E 1 66 ? 133.99100 84.18000 128.70100 1.000 40.86405 64 GLU E O 1
ATOM 7774 N N . ARG E 1 67 ? 134.63900 86.29900 128.33100 1.000 39.64409 65 ARG E N 1
ATOM 7775 C CA . ARG E 1 67 ? 134.76900 86.51400 129.76500 1.000 39.64409 65 ARG E CA 1
ATOM 7776 C C . ARG E 1 67 ? 133.42500 86.40100 130.47300 1.000 39.64409 65 ARG E C 1
ATOM 7777 O O . ARG E 1 67 ? 133.33400 85.83800 131.57400 1.000 39.64409 65 ARG E O 1
ATOM 7785 N N . GLU E 1 68 ? 132.37400 86.94300 129.87600 1.000 40.47040 66 GLU E N 1
ATOM 7786 C CA . GLU E 1 68 ? 131.07500 86.82800 130.52400 1.000 40.47040 66 GLU E CA 1
ATOM 7787 C C . GLU E 1 68 ? 130.66100 85.37400 130.68300 1.000 40.47040 66 GLU E C 1
ATOM 7788 O O . GLU E 1 68 ? 130.03900 85.00100 131.68000 1.000 40.47040 66 GLU E O 1
ATOM 7794 N N . ARG E 1 69 ? 131.00100 84.53400 129.72100 1.000 40.08173 67 ARG E N 1
ATOM 7795 C CA . ARG E 1 69 ? 130.63000 83.13600 129.85700 1.000 40.08173 67 ARG E CA 1
ATOM 7796 C C . ARG E 1 69 ? 131.44600 82.44100 130.93900 1.000 40.08173 67 ARG E C 1
ATOM 7797 O O . ARG E 1 69 ? 130.92400 81.57400 131.64300 1.000 40.08173 67 ARG E O 1
ATOM 7805 N N . GLN E 1 70 ? 132.71300 82.81000 131.11200 1.000 40.29468 68 GLN E N 1
ATOM 7806 C CA . GLN E 1 70 ? 133.43400 82.25200 132.25100 1.000 40.29468 68 GLN E CA 1
ATOM 7807 C C . GLN E 1 70 ? 132.78300 82.63900 133.56400 1.000 40.29468 68 GLN E C 1
ATOM 7808 O O . GLN E 1 70 ? 132.67500 81.81800 134.48000 1.000 40.29468 68 GLN E O 1
ATOM 7814 N N . ARG E 1 71 ? 132.37800 83.89300 133.69100 1.000 40.36639 69 ARG E N 1
ATOM 7815 C CA . ARG E 1 71 ? 131.76000 84.30300 134.94000 1.000 40.36639 69 ARG E CA 1
ATOM 7816 C C . ARG E 1 71 ? 130.44300 83.58700 135.16400 1.000 40.36639 69 ARG E C 1
ATOM 7817 O O . ARG E 1 71 ? 130.11700 83.21100 136.29300 1.000 40.36639 69 ARG E O 1
ATOM 7825 N N . LEU E 1 72 ? 129.68000 83.37400 134.10400 1.000 40.56463 70 LEU E N 1
ATOM 7826 C CA . LEU E 1 72 ? 128.43800 82.63500 134.24200 1.000 40.56463 70 LEU E CA 1
ATOM 7827 C C . LEU E 1 72 ? 128.69300 81.20000 134.68400 1.000 40.56463 70 LEU E C 1
ATOM 7828 O O . LEU E 1 72 ? 127.96300 80.66100 135.51900 1.000 40.56463 70 LEU E O 1
ATOM 7833 N N . ALA E 1 73 ? 129.72200 80.56500 134.13800 1.000 40.53067 71 ALA E N 1
ATOM 7834 C CA . ALA E 1 73 ? 130.05400 79.21400 134.56800 1.000 40.53067 71 ALA E CA 1
ATOM 7835 C C . ALA E 1 73 ? 130.46100 79.18300 136.03500 1.000 40.53067 71 ALA E C 1
ATOM 7836 O O . ALA E 1 73 ? 130.09300 78.26300 136.77300 1.000 40.53067 71 ALA E O 1
ATOM 7838 N N . THR E 1 74 ? 131.22300 80.17700 136.47500 1.000 40.00916 72 THR E N 1
ATOM 7839 C CA . THR E 1 74 ? 131.56000 80.25200 137.88600 1.000 40.00916 72 THR E CA 1
ATOM 7840 C C . THR E 1 74 ? 130.31700 80.39900 138.74900 1.000 40.00916 72 THR E C 1
ATOM 7841 O O . THR E 1 74 ? 130.19300 79.74300 139.78700 1.000 40.00916 72 THR E O 1
ATOM 7845 N N . SER E 1 75 ? 129.38600 81.24900 138.34100 1.000 40.04072 73 SER E N 1
ATOM 7846 C CA . SER E 1 75 ? 128.17100 81.39500 139.12600 1.000 40.04072 73 SER E CA 1
ATOM 7847 C C . SER E 1 75 ? 127.38500 80.09500 139.17600 1.000 40.04072 73 SER E C 1
ATOM 7848 O O . SER E 1 75 ? 126.78700 79.76600 140.20100 1.000 40.04072 73 SER E O 1
ATOM 7851 N N . LEU E 1 76 ? 127.36200 79.34900 138.08000 1.000 40.62717 74 LEU E N 1
ATOM 7852 C CA . LEU E 1 76 ? 126.67000 78.07200 138.09700 1.000 40.62717 74 LEU E CA 1
ATOM 7853 C C . LEU E 1 76 ? 127.33300 77.09500 139.04800 1.000 40.62717 74 LEU E C 1
ATOM 7854 O O . LEU E 1 76 ? 126.65300 76.33700 139.73700 1.000 40.62717 74 LEU E O 1
ATOM 7859 N N . ARG E 1 77 ? 128.65600 77.07400 139.08100 1.000 40.24831 75 ARG E N 1
ATOM 7860 C CA . ARG E 1 77 ? 129.33300 76.17900 140.00700 1.000 40.24831 75 ARG E CA 1
ATOM 7861 C C . ARG E 1 77 ? 129.05400 76.55700 141.44800 1.000 40.24831 75 ARG E C 1
ATOM 7862 O O . ARG E 1 77 ? 128.87600 75.68500 142.30000 1.000 40.24831 75 ARG E O 1
ATOM 7870 N N . ASN E 1 78 ? 128.99300 77.84600 141.74200 1.000 40.44937 76 ASN E N 1
ATOM 7871 C CA . ASN E 1 78 ? 128.63000 78.24900 143.09100 1.000 40.44937 76 ASN E CA 1
ATOM 7872 C C . ASN E 1 78 ? 127.21000 77.82000 143.42600 1.000 40.44937 76 ASN E C 1
ATOM 7873 O O . ASN E 1 78 ? 126.94000 77.28200 144.51000 1.000 40.44937 76 ASN E O 1
ATOM 7878 N N . ALA E 1 79 ? 126.28900 78.03800 142.49900 1.000 41.05634 77 ALA E N 1
ATOM 7879 C CA . ALA E 1 79 ? 124.91400 77.63200 142.72200 1.000 41.05634 77 ALA E CA 1
ATOM 7880 C C . ALA E 1 79 ? 124.81700 76.13300 142.95300 1.000 41.05634 77 ALA E C 1
ATOM 7881 O O . ALA E 1 79 ? 123.98100 75.67000 143.72800 1.000 41.05634 77 ALA E O 1
ATOM 7883 N N . ALA E 1 80 ? 125.64500 75.36100 142.26800 1.000 42.84148 78 ALA E N 1
ATOM 7884 C CA . ALA E 1 80 ? 125.67200 73.93100 142.50500 1.000 42.84148 78 ALA E CA 1
ATOM 7885 C C . ALA E 1 80 ? 126.20000 73.61500 143.89400 1.000 42.84148 78 ALA E C 1
ATOM 7886 O O . ALA E 1 80 ? 125.66400 72.75000 144.58400 1.000 42.84148 78 ALA E O 1
ATOM 7888 N N . ALA E 1 81 ? 127.24100 74.31600 144.32300 1.000 43.13349 79 ALA E N 1
ATOM 7889 C CA . ALA E 1 81 ? 127.77100 74.09700 145.65200 1.000 43.13349 79 ALA E CA 1
ATOM 7890 C C . ALA E 1 81 ? 126.78200 74.47200 146.73400 1.000 43.13349 79 ALA E C 1
ATOM 7891 O O . ALA E 1 81 ? 126.99000 74.10800 147.88900 1.000 43.13349 79 ALA E O 1
ATOM 7893 N N . ALA E 1 82 ? 125.71400 75.17900 146.39500 1.000 43.81871 80 ALA E N 1
ATOM 7894 C CA . ALA E 1 82 ? 124.69200 75.44800 147.39500 1.000 43.81871 80 ALA E CA 1
ATOM 7895 C C . ALA E 1 82 ? 124.01600 74.19400 147.93700 1.000 43.81871 80 ALA E C 1
ATOM 7896 O O . ALA E 1 82 ? 123.30500 74.28500 148.93400 1.000 43.81871 80 ALA E O 1
ATOM 7898 N N . TYR E 1 83 ? 124.16800 73.03900 147.30300 1.000 46.12856 81 TYR E N 1
ATOM 7899 C CA . TYR E 1 83 ? 123.47500 71.84600 147.76900 1.000 46.12856 81 TYR E CA 1
ATOM 7900 C C . TYR E 1 83 ? 124.35500 70.94700 148.62000 1.000 46.12856 81 TYR E C 1
ATOM 7901 O O . TYR E 1 83 ? 124.05100 70.71500 149.78700 1.000 46.12856 81 TYR E O 1
ATOM 7910 N N . GLY E 1 84 ? 125.45400 70.45900 148.07900 1.000 50.57566 82 GLY E N 1
ATOM 7911 C CA . GLY E 1 84 ? 126.29100 69.59900 148.88000 1.000 50.57566 82 GLY E CA 1
ATOM 7912 C C . GLY E 1 84 ? 127.74000 69.81300 148.53200 1.000 50.57566 82 GLY E C 1
ATOM 7913 O O . GLY E 1 84 ? 128.08000 70.62100 147.66800 1.000 50.57566 82 GLY E O 1
ATOM 7914 N N . GLU E 1 85 ? 128.60000 69.08400 149.23200 1.000 55.58461 83 GLU E N 1
ATOM 7915 C CA . GLU E 1 85 ? 130.02500 69.14900 148.95400 1.000 55.58461 83 GLU E CA 1
ATOM 7916 C C . GLU E 1 85 ? 130.26700 68.72000 147.51500 1.000 55.58461 83 GLU E C 1
ATOM 7917 O O . GLU E 1 85 ? 129.55200 67.87800 146.96900 1.000 55.58461 83 GLU E O 1
ATOM 7923 N N . VAL E 1 86 ? 131.25400 69.33000 146.88000 1.000 56.70592 84 VAL E N 1
ATOM 7924 C CA . VAL E 1 86 ? 131.57200 68.95000 145.51300 1.000 56.70592 84 VAL E CA 1
ATOM 7925 C C . VAL E 1 86 ? 132.91800 68.24400 145.48400 1.000 56.70592 84 VAL E C 1
ATOM 7926 O O . VAL E 1 86 ? 133.96600 68.88700 145.54400 1.000 56.70592 84 VAL E O 1
ATOM 7930 N N . SER E 1 130 ? 142.88000 117.82800 74.27700 1.000 62.60916 128 SER E N 1
ATOM 7931 C CA . SER E 1 130 ? 142.27000 117.01200 75.32100 1.000 62.60916 128 SER E CA 1
ATOM 7932 C C . SER E 1 130 ? 143.17800 115.86300 75.69700 1.000 62.60916 128 SER E C 1
ATOM 7933 O O . SER E 1 130 ? 143.37900 114.94700 74.90700 1.000 62.60916 128 SER E O 1
ATOM 7936 N N . ASP E 1 131 ? 143.72400 115.90700 76.90100 1.000 61.56186 129 ASP E N 1
ATOM 7937 C CA . ASP E 1 131 ? 144.58000 114.82400 77.34500 1.000 61.56186 129 ASP E CA 1
ATOM 7938 C C . ASP E 1 131 ? 143.76900 113.77200 78.07200 1.000 61.56186 129 ASP E C 1
ATOM 7939 O O . ASP E 1 131 ? 142.66500 114.01400 78.56100 1.000 61.56186 129 ASP E O 1
ATOM 7944 N N . PHE E 1 132 ? 144.34000 112.58600 78.13300 1.000 60.45464 130 PHE E N 1
ATOM 7945 C CA . PHE E 1 132 ? 143.65600 111.42000 78.64200 1.000 60.45464 130 PHE E CA 1
ATOM 7946 C C . PHE E 1 132 ? 144.16500 111.01600 80.00600 1.000 60.45464 130 PHE E C 1
ATOM 7947 O O . PHE E 1 132 ? 143.90400 109.89600 80.44100 1.000 60.45464 130 PHE E O 1
ATOM 7955 N N . THR E 1 133 ? 144.88700 111.89600 80.68900 1.000 57.29585 131 THR E N 1
ATOM 7956 C CA . THR E 1 133 ? 145.57600 111.47000 81.89500 1.000 57.29585 131 THR E CA 1
ATOM 7957 C C . THR E 1 133 ? 144.63500 111.31000 83.07500 1.000 57.29585 131 THR E C 1
ATOM 7958 O O . THR E 1 133 ? 144.87100 110.46100 83.93200 1.000 57.29585 131 THR E O 1
ATOM 7962 N N . ASP E 1 134 ? 143.57400 112.10000 83.16300 1.000 56.58684 132 ASP E N 1
ATOM 7963 C CA . ASP E 1 134 ? 142.59900 111.80500 84.20400 1.000 56.58684 132 ASP E CA 1
ATOM 7964 C C . ASP E 1 134 ? 141.88800 110.49300 83.93200 1.000 56.58684 132 ASP E C 1
ATOM 7965 O O . ASP E 1 134 ? 141.67300 109.70000 84.85000 1.000 56.58684 132 ASP E O 1
ATOM 7970 N N . LEU E 1 135 ? 141.52100 110.24200 82.68200 1.000 55.46900 133 LEU E N 1
ATOM 7971 C CA . LEU E 1 135 ? 140.92300 108.96200 82.33900 1.000 55.46900 133 LEU E CA 1
ATOM 7972 C C . LEU E 1 135 ? 141.90800 107.82800 82.54000 1.000 55.46900 133 LEU E C 1
ATOM 7973 O O . LEU E 1 135 ? 141.54300 106.76800 83.04700 1.000 55.46900 133 LEU E O 1
ATOM 7978 N N . LYS E 1 136 ? 143.15800 108.02100 82.14000 1.000 54.76671 134 LYS E N 1
ATOM 7979 C CA . LYS E 1 136 ? 144.13000 106.95400 82.31300 1.000 54.76671 134 LYS E CA 1
ATOM 7980 C C . LYS E 1 136 ? 144.38700 106.68100 83.78300 1.000 54.76671 134 LYS E C 1
ATOM 7981 O O . LYS E 1 136 ? 144.56000 105.53000 84.17700 1.000 54.76671 134 LYS E O 1
ATOM 7987 N N . THR E 1 137 ? 144.39000 107.71700 84.61100 1.000 53.73651 135 THR E N 1
ATOM 7988 C CA . THR E 1 137 ? 144.54600 107.51600 86.04200 1.000 53.73651 135 THR E CA 1
ATOM 7989 C C . THR E 1 137 ? 143.36800 106.75300 86.61900 1.000 53.73651 135 THR E C 1
ATOM 7990 O O . THR E 1 137 ? 143.54400 105.77000 87.34900 1.000 53.73651 135 THR E O 1
ATOM 7994 N N . ALA E 1 138 ? 142.15800 107.19900 86.30400 1.000 52.47828 136 ALA E N 1
ATOM 7995 C CA . ALA E 1 138 ? 140.97400 106.52400 86.80000 1.000 52.47828 136 ALA E CA 1
ATOM 7996 C C . ALA E 1 138 ? 140.97200 105.06100 86.40100 1.000 52.47828 136 ALA E C 1
ATOM 7997 O O . ALA E 1 138 ? 140.74700 104.18100 87.23500 1.000 52.47828 136 ALA E O 1
ATOM 7999 N N . ALA E 1 139 ? 141.22500 104.77900 85.13100 1.000 51.07953 137 ALA E N 1
ATOM 8000 C CA . ALA E 1 139 ? 141.20600 103.39900 84.67400 1.000 51.07953 137 ALA E CA 1
ATOM 8001 C C . ALA E 1 139 ? 142.31100 102.58500 85.31400 1.000 51.07953 137 ALA E C 1
ATOM 8002 O O . ALA E 1 139 ? 142.09200 101.43300 85.70000 1.000 51.07953 137 ALA E O 1
ATOM 8004 N N . THR E 1 140 ? 143.50400 103.15100 85.43100 1.000 50.35536 138 THR E N 1
ATOM 8005 C CA . THR E 1 140 ? 144.60400 102.38400 85.98300 1.000 50.35536 138 THR E CA 1
ATOM 8006 C C . THR E 1 140 ? 144.31000 101.98400 87.41000 1.000 50.35536 138 THR E C 1
ATOM 8007 O O . THR E 1 140 ? 144.54900 100.84200 87.80200 1.000 50.35536 138 THR E O 1
ATOM 8011 N N . LYS E 1 141 ? 143.78000 102.91200 88.19400 1.000 48.61781 139 LYS E N 1
ATOM 8012 C CA . LYS E 1 141 ? 143.37700 102.57600 89.54900 1.000 48.61781 139 LYS E CA 1
ATOM 8013 C C . LYS E 1 141 ? 142.28000 101.52800 89.55100 1.000 48.61781 139 LYS E C 1
ATOM 8014 O O . LYS E 1 141 ? 142.37300 100.52600 90.25900 1.000 48.61781 139 LYS E O 1
ATOM 8020 N N . LEU E 1 142 ? 141.25400 101.72000 88.73400 1.000 47.91254 140 LEU E N 1
ATOM 8021 C CA . LEU E 1 142 ? 140.13100 100.80500 88.75200 1.000 47.91254 140 LEU E CA 1
ATOM 8022 C C . LEU E 1 142 ? 140.53200 99.38400 88.39600 1.000 47.91254 140 LEU E C 1
ATOM 8023 O O . LEU E 1 142 ? 139.90600 98.43500 88.85900 1.000 47.91254 140 LEU E O 1
ATOM 8028 N N . GLU E 1 143 ? 141.54300 99.20300 87.57600 1.000 48.64092 141 GLU E N 1
ATOM 8029 C CA . GLU E 1 143 ? 141.89000 97.85100 87.18300 1.000 48.64092 141 GLU E CA 1
ATOM 8030 C C . GLU E 1 143 ? 143.02800 97.27600 87.98700 1.000 48.64092 141 GLU E C 1
ATOM 8031 O O . GLU E 1 143 ? 143.44700 96.15400 87.72100 1.000 48.64092 141 GLU E O 1
ATOM 8037 N N . SER E 1 144 ? 143.53100 98.00600 88.95900 1.000 46.32828 142 SER E N 1
ATOM 8038 C CA . SER E 1 144 ? 144.54900 97.47000 89.83000 1.000 46.32828 142 SER E CA 1
ATOM 8039 C C . SER E 1 144 ? 143.89700 96.65700 90.95000 1.000 46.32828 142 SER E C 1
ATOM 8040 O O . SER E 1 144 ? 142.69000 96.41900 90.96200 1.000 46.32828 142 SER E O 1
ATOM 8043 N N . GLY E 1 145 ? 144.69700 96.22300 91.90100 1.000 44.91046 143 GLY E N 1
ATOM 8044 C CA . GLY E 1 145 ? 144.17500 95.47300 93.00900 1.000 44.91046 143 GLY E CA 1
ATOM 8045 C C . GLY E 1 145 ? 143.83000 94.05700 92.60700 1.000 44.91046 143 GLY E C 1
ATOM 8046 O O . GLY E 1 145 ? 144.13500 93.59600 91.51200 1.000 44.91046 143 GLY E O 1
ATOM 8047 N N . ASP E 1 146 ? 143.18000 93.35700 93.52300 1.000 43.63983 144 ASP E N 1
ATOM 8048 C CA . ASP E 1 146 ? 142.81900 91.97700 93.26200 1.000 43.63983 144 ASP E CA 1
ATOM 8049 C C . ASP E 1 146 ? 141.39800 91.83200 92.78300 1.000 43.63983 144 ASP E C 1
ATOM 8050 O O . ASP E 1 146 ? 140.93100 90.70600 92.61600 1.000 43.63983 144 ASP E O 1
ATOM 8055 N N . GLN E 1 147 ? 140.70800 92.94200 92.57300 1.000 44.15186 145 GLN E N 1
ATOM 8056 C CA . GLN E 1 147 ? 139.38300 92.97500 91.98700 1.000 44.15186 145 GLN E CA 1
ATOM 8057 C C . GLN E 1 147 ? 138.34800 92.32400 92.87400 1.000 44.15186 145 GLN E C 1
ATOM 8058 O O . GLN E 1 147 ? 137.24800 92.02800 92.42500 1.000 44.15186 145 GLN E O 1
ATOM 8064 N N . GLY E 1 148 ? 138.68200 92.09300 94.13300 1.000 42.55313 146 GLY E N 1
ATOM 8065 C CA . GLY E 1 148 ? 137.71400 91.67900 95.11100 1.000 42.55313 146 GLY E CA 1
ATOM 8066 C C . GLY E 1 148 ? 137.79100 90.25600 95.59300 1.000 42.55313 146 GLY E C 1
ATOM 8067 O O . GLY E 1 148 ? 136.88300 89.82800 96.30200 1.000 42.55313 146 GLY E O 1
ATOM 8068 N N . THR E 1 149 ? 138.82700 89.50200 95.25300 1.000 41.73767 147 THR E N 1
ATOM 8069 C CA . THR E 1 149 ? 138.84400 88.12100 95.70900 1.000 41.73767 147 THR E CA 1
ATOM 8070 C C . THR E 1 149 ? 139.04400 88.04200 97.21400 1.000 41.73767 147 THR E C 1
ATOM 8071 O O . THR E 1 149 ? 138.44700 87.18900 97.87900 1.000 41.73767 147 THR E O 1
ATOM 8075 N N . SER E 1 150 ? 139.87900 88.91000 97.77000 1.000 41.45144 148 SER E N 1
ATOM 8076 C CA . SER E 1 150 ? 140.06700 88.86400 99.20700 1.000 41.45144 148 SER E CA 1
ATOM 8077 C C . SER E 1 150 ? 138.82200 89.34200 99.93500 1.000 41.45144 148 SER E C 1
ATOM 8078 O O . SER E 1 150 ? 138.55100 88.89300 101.04700 1.000 41.45144 148 SER E O 1
ATOM 8081 N N . MET E 1 151 ? 138.04000 90.21600 99.31600 1.000 42.21976 149 MET E N 1
ATOM 8082 C CA . MET E 1 151 ? 136.74800 90.56000 99.88000 1.000 42.21976 149 MET E CA 1
ATOM 8083 C C . MET E 1 151 ? 135.83600 89.35600 99.94400 1.000 42.21976 149 MET E C 1
ATOM 8084 O O . MET E 1 151 ? 135.09800 89.18100 100.91300 1.000 42.21976 149 MET E O 1
ATOM 8089 N N . VAL E 1 152 ? 135.85300 88.52500 98.91200 1.000 41.03939 150 VAL E N 1
ATOM 8090 C CA . VAL E 1 152 ? 134.99000 87.35900 98.90600 1.000 41.03939 150 VAL E CA 1
ATOM 8091 C C . VAL E 1 152 ? 135.46100 86.33800 99.92600 1.000 41.03939 150 VAL E C 1
ATOM 8092 O O . VAL E 1 152 ? 134.64600 85.70800 100.60200 1.000 41.03939 150 VAL E O 1
ATOM 8096 N N . ASN E 1 153 ? 136.77200 86.16300 100.07400 1.000 40.65188 151 ASN E N 1
ATOM 8097 C CA . ASN E 1 153 ? 137.25800 85.27100 101.11900 1.000 40.65188 151 ASN E CA 1
ATOM 8098 C C . ASN E 1 153 ? 136.86000 85.77600 102.49800 1.000 40.65188 151 ASN E C 1
ATOM 8099 O O . ASN E 1 153 ? 136.41900 84.99800 103.35100 1.000 40.65188 151 ASN E O 1
ATOM 8104 N N . PHE E 1 154 ? 137.00800 87.07800 102.72400 1.000 39.93306 152 PHE E N 1
ATOM 8105 C CA . PHE E 1 154 ? 136.58000 87.70700 103.96100 1.000 39.93306 152 PHE E CA 1
ATOM 8106 C C . PHE E 1 154 ? 135.10800 87.44300 104.23100 1.000 39.93306 152 PHE E C 1
ATOM 8107 O O . PHE E 1 154 ? 134.72200 87.04400 105.33600 1.000 39.93306 152 PHE E O 1
ATOM 8115 N N . ALA E 1 155 ? 134.27100 87.65900 103.22600 1.000 39.69806 153 ALA E N 1
ATOM 8116 C CA . ALA E 1 155 ? 132.84100 87.47900 103.40300 1.000 39.69806 153 ALA E CA 1
ATOM 8117 C C . ALA E 1 155 ? 132.49400 86.03000 103.69400 1.000 39.69806 153 ALA E C 1
ATOM 8118 O O . ALA E 1 155 ? 131.61600 85.75300 104.50900 1.000 39.69806 153 ALA E O 1
ATOM 8120 N N . ASP E 1 156 ? 133.15100 85.09400 103.01800 1.000 40.93516 154 ASP E N 1
ATOM 8121 C CA . ASP E 1 156 ? 132.88700 83.69300 103.28600 1.000 40.93516 154 ASP E CA 1
ATOM 8122 C C . ASP E 1 156 ? 133.22600 83.34900 104.71900 1.000 40.93516 154 ASP E C 1
ATOM 8123 O O . ASP E 1 156 ? 132.45300 82.67700 105.40500 1.000 40.93516 154 ASP E O 1
ATOM 8128 N N . GLY E 1 157 ? 134.39000 83.78900 105.18200 1.000 38.97609 155 GLY E N 1
ATOM 8129 C CA . GLY E 1 157 ? 134.76500 83.51700 106.55200 1.000 38.97609 155 GLY E CA 1
ATOM 8130 C C . GLY E 1 157 ? 133.76300 84.07200 107.54100 1.000 38.97609 155 GLY E C 1
ATOM 8131 O O . GLY E 1 157 ? 133.37100 83.39600 108.49200 1.000 38.97609 155 GLY E O 1
ATOM 8132 N N . TRP E 1 158 ? 133.30200 85.29000 107.31000 1.000 39.24730 156 TRP E N 1
ATOM 8133 C CA . TRP E 1 158 ? 132.38900 85.86300 108.27900 1.000 39.24730 156 TRP E CA 1
ATOM 8134 C C . TRP E 1 158 ? 130.98900 85.26800 108.19100 1.000 39.24730 156 TRP E C 1
ATOM 8135 O O . TRP E 1 158 ? 130.31000 85.17400 109.21000 1.000 39.24730 156 TRP E O 1
ATOM 8146 N N . ASN E 1 159 ? 130.54100 84.83800 107.01600 1.000 39.59354 157 ASN E N 1
ATOM 8147 C CA . ASN E 1 159 ? 129.28700 84.10100 106.94400 1.000 39.59354 157 ASN E CA 1
ATOM 8148 C C . ASN E 1 159 ? 129.38000 82.76400 107.65500 1.000 39.59354 157 ASN E C 1
ATOM 8149 O O . ASN E 1 159 ? 128.43700 82.34800 108.34100 1.000 39.59354 157 ASN E O 1
ATOM 8154 N N . ASN E 1 160 ? 130.49900 82.06800 107.49700 1.000 39.23290 158 ASN E N 1
ATOM 8155 C CA . ASN E 1 160 ? 130.67500 80.83400 108.23800 1.000 39.23290 158 ASN E CA 1
ATOM 8156 C C . ASN E 1 160 ? 130.61300 81.09500 109.72600 1.000 39.23290 158 ASN E C 1
ATOM 8157 O O . ASN E 1 160 ? 130.00100 80.32800 110.46900 1.000 39.23290 158 ASN E O 1
ATOM 8162 N N . PHE E 1 161 ? 131.23900 82.17500 110.17800 1.000 38.47956 159 PHE E N 1
ATOM 8163 C CA . PHE E 1 161 ? 131.19900 82.49000 111.59500 1.000 38.47956 159 PHE E CA 1
ATOM 8164 C C . PHE E 1 161 ? 129.78300 82.79700 112.06500 1.000 38.47956 159 PHE E C 1
ATOM 8165 O O . PHE E 1 161 ? 129.37800 82.36200 113.14400 1.000 38.47956 159 PHE E O 1
ATOM 8173 N N . ASN E 1 162 ? 129.04100 83.58600 111.29600 1.000 39.14602 160 ASN E N 1
ATOM 8174 C CA . ASN E 1 162 ? 127.61700 83.79400 111.53500 1.000 39.14602 160 ASN E CA 1
ATOM 8175 C C . ASN E 1 162 ? 126.88800 82.48100 111.80100 1.000 39.14602 160 ASN E C 1
ATOM 8176 O O . ASN E 1 162 ? 126.22100 82.30700 112.82800 1.000 39.14602 160 ASN E O 1
ATOM 8181 N N . LEU E 1 163 ? 126.99900 81.54900 110.86400 1.000 39.60166 161 LEU E N 1
ATOM 8182 C CA . LEU E 1 163 ? 126.27100 80.30000 111.00900 1.000 39.60166 161 LEU E CA 1
ATOM 8183 C C . LEU E 1 163 ? 126.75200 79.50600 112.21100 1.000 39.60166 161 LEU E C 1
ATOM 8184 O O . LEU E 1 163 ? 125.94700 78.90800 112.93000 1.000 39.60166 161 LEU E O 1
ATOM 8189 N N . SER E 1 164 ? 128.05300 79.47700 112.44300 1.000 39.08375 162 SER E N 1
ATOM 8190 C CA . SER E 1 164 ? 128.54500 78.64900 113.52400 1.000 39.08375 162 SER E CA 1
ATOM 8191 C C . SER E 1 164 ? 128.21200 79.24100 114.88500 1.000 39.08375 162 SER E C 1
ATOM 8192 O O . SER E 1 164 ? 128.05500 78.49800 115.85200 1.000 39.08375 162 SER E O 1
ATOM 8195 N N . LEU E 1 165 ? 128.08300 80.55700 114.98700 1.000 39.27879 163 LEU E N 1
ATOM 8196 C CA . LEU E 1 165 ? 127.53600 81.13100 116.20600 1.000 39.27879 163 LEU E CA 1
ATOM 8197 C C . LEU E 1 165 ? 126.08400 80.73800 116.38400 1.000 39.27879 163 LEU E C 1
ATOM 8198 O O . LEU E 1 165 ? 125.66600 80.35900 117.47700 1.000 39.27879 163 LEU E O 1
ATOM 8203 N N . GLN E 1 166 ? 125.29600 80.83200 115.31800 1.000 39.73151 164 GLN E N 1
ATOM 8204 C CA . GLN E 1 166 ? 123.90000 80.43800 115.41700 1.000 39.73151 164 GLN E CA 1
ATOM 8205 C C . GLN E 1 166 ? 123.73200 78.98400 115.82300 1.000 39.73151 164 GLN E C 1
ATOM 8206 O O . GLN E 1 166 ? 122.76100 78.64000 116.49400 1.000 39.73151 164 GLN E O 1
ATOM 8212 N N . ARG E 1 167 ? 124.65200 78.12100 115.44100 1.000 39.57225 165 ARG E N 1
ATOM 8213 C CA . ARG E 1 167 ? 124.49800 76.72900 115.81600 1.000 39.57225 165 ARG E CA 1
ATOM 8214 C C . ARG E 1 167 ? 124.87700 76.45500 117.25100 1.000 39.57225 165 ARG E C 1
ATOM 8215 O O . ARG E 1 167 ? 124.74100 75.32000 117.69600 1.000 39.57225 165 ARG E O 1
ATOM 8223 N N . ASP E 1 168 ? 125.37900 77.43400 117.97300 1.000 40.95672 166 ASP E N 1
ATOM 8224 C CA . ASP E 1 168 ? 125.99200 77.17100 119.25700 1.000 40.95672 166 ASP E CA 1
ATOM 8225 C C . ASP E 1 168 ? 125.22700 77.79500 120.41100 1.000 40.95672 166 ASP E C 1
ATOM 8226 O O . ASP E 1 168 ? 125.81300 78.12900 121.43300 1.000 40.95672 166 ASP E O 1
ATOM 8231 N N . ILE E 1 169 ? 123.91500 77.93500 120.28600 1.000 40.54248 167 ILE E N 1
ATOM 8232 C CA . ILE E 1 169 ? 123.12100 78.45000 121.38400 1.000 40.54248 167 ILE E CA 1
ATOM 8233 C C . ILE E 1 169 ? 122.44700 77.34300 122.18200 1.000 40.54248 167 ILE E C 1
ATOM 8234 O O . ILE E 1 169 ? 121.67900 77.63500 123.09000 1.000 40.54248 167 ILE E O 1
ATOM 8239 N N . LYS E 1 170 ? 122.71700 76.07800 121.86500 1.000 40.68299 168 LYS E N 1
ATOM 8240 C CA . LYS E 1 170 ? 122.28300 74.99500 122.74000 1.000 40.68299 168 LYS E CA 1
ATOM 8241 C C . LYS E 1 170 ? 122.78800 75.18500 124.14800 1.000 40.68299 168 LYS E C 1
ATOM 8242 O O . LYS E 1 170 ? 122.09500 74.84800 125.10500 1.000 40.68299 168 LYS E O 1
ATOM 8248 N N . ARG E 1 171 ? 123.99700 75.70400 124.29600 1.000 40.46364 169 ARG E N 1
ATOM 8249 C CA . ARG E 1 171 ? 124.57700 75.85600 125.61200 1.000 40.46364 169 ARG E CA 1
ATOM 8250 C C . ARG E 1 171 ? 123.78700 76.79400 126.50500 1.000 40.46364 169 ARG E C 1
ATOM 8251 O O . ARG E 1 171 ? 124.13500 76.93000 127.67300 1.000 40.46364 169 ARG E O 1
ATOM 8259 N N . PHE E 1 172 ? 122.74300 77.44000 126.01300 1.000 39.71818 170 PHE E N 1
ATOM 8260 C CA . PHE E 1 172 ? 121.94300 78.30500 126.85900 1.000 39.71818 170 PHE E CA 1
ATOM 8261 C C . PHE E 1 172 ? 120.53700 77.79300 127.07500 1.000 39.71818 170 PHE E C 1
ATOM 8262 O O . PHE E 1 172 ? 119.70000 78.53600 127.57600 1.000 39.71818 170 PHE E O 1
ATOM 8270 N N . ARG E 1 173 ? 120.25500 76.55400 126.71400 1.000 39.20848 171 ARG E N 1
ATOM 8271 C CA . ARG E 1 173 ? 118.92600 76.01500 126.91700 1.000 39.20848 171 ARG E CA 1
ATOM 8272 C C . ARG E 1 173 ? 118.58200 75.95400 128.39800 1.000 39.20848 171 ARG E C 1
ATOM 8273 O O . ARG E 1 173 ? 119.44500 75.97600 129.26900 1.000 39.20848 171 ARG E O 1
ATOM 8281 N N . ILE E 1 174 ? 117.28300 75.89400 128.67000 1.000 40.21668 172 ILE E N 1
ATOM 8282 C CA . ILE E 1 174 ? 116.78500 75.73100 130.02100 1.000 40.21668 172 ILE E CA 1
ATOM 8283 C C . ILE E 1 174 ? 117.22700 74.39800 130.60400 1.000 40.21668 172 ILE E C 1
ATOM 8284 O O . ILE E 1 174 ? 117.64300 73.48000 129.89700 1.000 40.21668 172 ILE E O 1
ATOM 8289 N N . PHE E 1 175 ? 117.12400 74.29400 131.91500 1.000 41.12746 173 PHE E N 1
ATOM 8290 C CA . PHE E 1 175 ? 117.52200 73.08400 132.60800 1.000 41.12746 173 PHE E CA 1
ATOM 8291 C C . PHE E 1 175 ? 116.38800 72.07900 132.61600 1.000 41.12746 173 PHE E C 1
ATOM 8292 O O . PHE E 1 175 ? 115.21700 72.44200 132.63800 1.000 41.12746 173 PHE E O 1
ATOM 8300 N N . GLU E 1 176 ? 116.74500 70.80500 132.60100 1.000 44.02455 174 GLU E N 1
ATOM 8301 C CA . GLU E 1 176 ? 115.74100 69.76900 132.78400 1.000 44.02455 174 GLU E CA 1
ATOM 8302 C C . GLU E 1 176 ? 115.29700 69.67400 134.23400 1.000 44.02455 174 GLU E C 1
ATOM 8303 O O . GLU E 1 176 ? 114.13500 69.91600 134.55500 1.000 44.02455 174 GLU E O 1
ATOM 8309 N N . ASN E 1 177 ? 116.21800 69.34300 135.12500 1.000 43.36795 175 ASN E N 1
ATOM 8310 C CA . ASN E 1 177 ? 115.86700 68.93300 136.47100 1.000 43.36795 175 ASN E CA 1
ATOM 8311 C C . ASN E 1 177 ? 116.16800 69.96900 137.53100 1.000 43.36795 175 ASN E C 1
ATOM 8312 O O . ASN E 1 177 ? 116.09700 69.65100 138.71100 1.000 43.36795 175 ASN E O 1
ATOM 8317 N N . TRP E 1 178 ? 116.51000 71.18200 137.16900 1.000 42.62781 176 TRP E N 1
ATOM 8318 C CA . TRP E 1 178 ? 116.83400 72.17400 138.17200 1.000 42.62781 176 TRP E CA 1
ATOM 8319 C C . TRP E 1 178 ? 115.74200 73.22000 138.22200 1.000 42.62781 176 TRP E C 1
ATOM 8320 O O . TRP E 1 178 ? 115.24500 73.65600 137.18900 1.000 42.62781 176 TRP E O 1
ATOM 8331 N N . GLU E 1 179 ? 115.36500 73.61700 139.42800 1.000 43.60123 177 GLU E N 1
ATOM 8332 C CA . GLU E 1 179 ? 114.22600 74.49500 139.58700 1.000 43.60123 177 GLU E CA 1
ATOM 8333 C C . GLU E 1 179 ? 114.43700 75.33600 140.83100 1.000 43.60123 177 GLU E C 1
ATOM 8334 O O . GLU E 1 179 ? 115.32900 75.07100 141.63000 1.000 43.60123 177 GLU E O 1
ATOM 8340 N N . GLY E 1 180 ? 113.65300 76.38100 140.96200 1.000 41.75379 178 GLY E N 1
ATOM 8341 C CA . GLY E 1 180 ? 113.77300 77.29300 142.07400 1.000 41.75379 178 GLY E CA 1
ATOM 8342 C C . GLY E 1 180 ? 114.27400 78.64400 141.62900 1.000 41.75379 178 GLY E C 1
ATOM 8343 O O . GLY E 1 180 ? 114.37700 78.94000 140.43900 1.000 41.75379 178 GLY E O 1
ATOM 8344 N N . ASP E 1 181 ? 114.61000 79.47300 142.60800 1.000 42.42062 179 ASP E N 1
ATOM 8345 C CA . ASP E 1 181 ? 114.95400 80.85700 142.31300 1.000 42.42062 179 ASP E CA 1
ATOM 8346 C C . ASP E 1 181 ? 116.29300 80.97000 141.61000 1.000 42.42062 179 ASP E C 1
ATOM 8347 O O . ASP E 1 181 ? 116.43300 81.72300 140.64300 1.000 42.42062 179 ASP E O 1
ATOM 8352 N N . ALA E 1 182 ? 117.29400 80.25600 142.09800 1.000 41.44846 180 ALA E N 1
ATOM 8353 C CA . ALA E 1 182 ? 118.59600 80.31300 141.46100 1.000 41.44846 180 ALA E CA 1
ATOM 8354 C C . ALA E 1 182 ? 118.52500 79.79600 140.03500 1.000 41.44846 180 ALA E C 1
ATOM 8355 O O . ALA E 1 182 ? 119.14900 80.35700 139.13600 1.000 41.44846 180 ALA E O 1
ATOM 8357 N N . ALA E 1 183 ? 117.78500 78.71900 139.81500 1.000 41.59729 181 ALA E N 1
ATOM 8358 C CA . ALA E 1 183 ? 117.63800 78.19200 138.46900 1.000 41.59729 181 ALA E CA 1
ATOM 8359 C C . ALA E 1 183 ? 116.95000 79.19400 137.55200 1.000 41.59729 181 ALA E C 1
ATOM 8360 O O . ALA E 1 183 ? 117.37400 79.38700 136.41300 1.000 41.59729 181 ALA E O 1
ATOM 8362 N N . THR E 1 184 ? 115.89700 79.84600 138.02900 1.000 40.78551 182 THR E N 1
ATOM 8363 C CA . THR E 1 184 ? 115.24100 80.85200 137.21200 1.000 40.78551 182 THR E CA 1
ATOM 8364 C C . THR E 1 184 ? 116.18800 81.99000 136.87300 1.000 40.78551 182 THR E C 1
ATOM 8365 O O . THR E 1 184 ? 116.23100 82.45500 135.73100 1.000 40.78551 182 THR E O 1
ATOM 8369 N N . ALA E 1 185 ? 116.95500 82.44800 137.85000 1.000 40.63229 183 ALA E N 1
ATOM 8370 C CA . ALA E 1 185 ? 117.85300 83.56100 137.60700 1.000 40.63229 183 ALA E CA 1
ATOM 8371 C C . ALA E 1 185 ? 118.96800 83.17700 136.64300 1.000 40.63229 183 ALA E C 1
ATOM 8372 O O . ALA E 1 185 ? 119.34300 83.96300 135.76800 1.000 40.63229 183 ALA E O 1
ATOM 8374 N N . CYS E 1 186 ? 119.50300 81.97600 136.78400 1.000 41.89181 184 CYS E N 1
ATOM 8375 C CA . CYS E 1 186 ? 120.54200 81.52000 135.88000 1.000 41.89181 184 CYS E CA 1
ATOM 8376 C C . CYS E 1 186 ? 120.00200 81.31100 134.47500 1.000 41.89181 184 CYS E C 1
ATOM 8377 O O . CYS E 1 186 ? 120.70500 81.55300 133.49400 1.000 41.89181 184 CYS E O 1
ATOM 8380 N N . GLU E 1 187 ? 118.76700 80.85000 134.35500 1.000 41.27352 185 GLU E N 1
ATOM 8381 C CA . GLU E 1 187 ? 118.15500 80.73800 133.04500 1.000 41.27352 185 GLU E CA 1
ATOM 8382 C C . GLU E 1 187 ? 117.96700 82.09800 132.40400 1.000 41.27352 185 GLU E C 1
ATOM 8383 O O . GLU E 1 187 ? 118.18700 82.25500 131.20600 1.000 41.27352 185 GLU E O 1
ATOM 8389 N N . ALA E 1 188 ? 117.56500 83.09400 133.18200 1.000 40.54786 186 ALA E N 1
ATOM 8390 C CA . ALA E 1 188 ? 117.45100 84.43700 132.63200 1.000 40.54786 186 ALA E CA 1
ATOM 8391 C C . ALA E 1 188 ? 118.80300 84.95000 132.16400 1.000 40.54786 186 ALA E C 1
ATOM 8392 O O . ALA E 1 188 ? 118.91300 85.58500 131.10900 1.000 40.54786 186 ALA E O 1
ATOM 8394 N N . SER E 1 189 ? 119.84500 84.67300 132.93100 1.000 40.69800 187 SER E N 1
ATOM 8395 C CA . SER E 1 189 ? 121.17100 85.10200 132.52900 1.000 40.69800 187 SER E CA 1
ATOM 8396 C C . SER E 1 189 ? 121.63200 84.39500 131.25400 1.000 40.69800 187 SER E C 1
ATOM 8397 O O . SER E 1 189 ? 122.18300 85.03000 130.35000 1.000 40.69800 187 SER E O 1
ATOM 8400 N N . MET E 1 190 ? 121.42300 83.08300 131.16300 1.000 41.66085 188 MET E N 1
ATOM 8401 C CA . MET E 1 190 ? 121.77200 82.37200 129.94000 1.000 41.66085 188 MET E CA 1
ATOM 8402 C C . MET E 1 190 ? 120.97100 82.87400 128.75600 1.000 41.66085 188 MET E C 1
ATOM 8403 O O . MET E 1 190 ? 121.48500 82.95400 127.64000 1.000 41.66085 188 MET E O 1
ATOM 8408 N N . ASP E 1 191 ? 119.71000 83.20800 128.97500 1.000 41.65192 189 ASP E N 1
ATOM 8409 C CA . ASP E 1 191 ? 118.90300 83.76600 127.90800 1.000 41.65192 189 ASP E CA 1
ATOM 8410 C C . ASP E 1 191 ? 119.48300 85.08200 127.41600 1.000 41.65192 189 ASP E C 1
ATOM 8411 O O . ASP E 1 191 ? 119.49600 85.35800 126.21400 1.000 41.65192 189 ASP E O 1
ATOM 8416 N N . GLN E 1 192 ? 119.96100 85.91100 128.33300 1.000 40.61547 190 GLN E N 1
ATOM 8417 C CA . GLN E 1 192 ? 120.58800 87.15700 127.92600 1.000 40.61547 190 GLN E CA 1
ATOM 8418 C C . GLN E 1 192 ? 121.84800 86.90700 127.11500 1.000 40.61547 190 GLN E C 1
ATOM 8419 O O . GLN E 1 192 ? 122.09800 87.58400 126.11300 1.000 40.61547 190 GLN E O 1
ATOM 8425 N N . GLN E 1 193 ? 122.66700 85.95900 127.54700 1.000 40.11687 191 GLN E N 1
ATOM 8426 C CA . GLN E 1 193 ? 123.85400 85.63700 126.77200 1.000 40.11687 191 GLN E CA 1
ATOM 8427 C C . GLN E 1 193 ? 123.47700 85.14800 125.38500 1.000 40.11687 191 GLN E C 1
ATOM 8428 O O . GLN E 1 193 ? 124.14500 85.46700 124.40000 1.000 40.11687 191 GLN E O 1
ATOM 8434 N N . LYS E 1 194 ? 122.42000 84.35400 125.29700 1.000 40.04491 192 LYS E N 1
ATOM 8435 C CA . LYS E 1 194 ? 121.95200 83.86900 124.01500 1.000 40.04491 192 LYS E CA 1
ATOM 8436 C C . LYS E 1 194 ? 121.54000 85.02600 123.11900 1.000 40.04491 192 LYS E C 1
ATOM 8437 O O . LYS E 1 194 ? 121.85700 85.04500 121.92500 1.000 40.04491 192 LYS E O 1
ATOM 8443 N N . GLU E 1 195 ? 120.82400 85.99400 123.67600 1.000 40.51945 193 GLU E N 1
ATOM 8444 C CA . GLU E 1 195 ? 120.41800 87.14800 122.88900 1.000 40.51945 193 GLU E CA 1
ATOM 8445 C C . GLU E 1 195 ? 121.61900 87.91300 122.37600 1.000 40.51945 193 GLU E C 1
ATOM 8446 O O . GLU E 1 195 ? 121.65000 88.34400 121.22100 1.000 40.51945 193 GLU E O 1
ATOM 8452 N N . TRP E 1 196 ? 122.61200 88.10100 123.22700 1.000 39.15452 194 TRP E N 1
ATOM 8453 C CA . TRP E 1 196 ? 123.80000 88.80700 122.79400 1.000 39.15452 194 TRP E CA 1
ATOM 8454 C C . TRP E 1 196 ? 124.52600 88.04500 121.69800 1.000 39.15452 194 TRP E C 1
ATOM 8455 O O . TRP E 1 196 ? 125.03600 88.64300 120.75000 1.000 39.15452 194 TRP E O 1
ATOM 8466 N N . ILE E 1 197 ? 124.59400 86.72600 121.81500 1.000 39.15519 195 ILE E N 1
ATOM 8467 C CA . ILE E 1 197 ? 125.25400 85.92400 120.79700 1.000 39.15519 195 ILE E CA 1
ATOM 8468 C C . ILE E 1 197 ? 124.52500 86.03900 119.46600 1.000 39.15519 195 ILE E C 1
ATOM 8469 O O . ILE E 1 197 ? 125.15000 86.12400 118.40900 1.000 39.15519 195 ILE E O 1
ATOM 8474 N N . LEU E 1 198 ? 123.20100 86.02800 119.48900 1.000 39.23232 196 LEU E N 1
ATOM 8475 C CA . LEU E 1 198 ? 122.46200 86.17300 118.24300 1.000 39.23232 196 LEU E CA 1
ATOM 8476 C C . LEU E 1 198 ? 122.68100 87.54400 117.62600 1.000 39.23232 196 LEU E C 1
ATOM 8477 O O . LEU E 1 198 ? 122.81700 87.66900 116.40700 1.000 39.23232 196 LEU E O 1
ATOM 8482 N N . HIS E 1 199 ? 122.73800 88.58100 118.45100 1.000 39.52664 197 HIS E N 1
ATOM 8483 C CA . HIS E 1 199 ? 123.05200 89.90000 117.92900 1.000 39.52664 197 HIS E CA 1
ATOM 8484 C C . HIS E 1 199 ? 124.44700 89.93400 117.31800 1.000 39.52664 197 HIS E C 1
ATOM 8485 O O . HIS E 1 199 ? 124.67100 90.57300 116.28500 1.000 39.52664 197 HIS E O 1
ATOM 8492 N N . MET E 1 200 ? 125.39800 89.24900 117.93700 1.000 40.03195 198 MET E N 1
ATOM 8493 C CA . MET E 1 200 ? 126.75200 89.22500 117.40200 1.000 40.03195 198 MET E CA 1
ATOM 8494 C C . MET E 1 200 ? 126.80900 88.47500 116.08500 1.000 40.03195 198 MET E C 1
ATOM 8495 O O . MET E 1 200 ? 127.55900 88.84500 115.18100 1.000 40.03195 198 MET E O 1
ATOM 8500 N N . ALA E 1 201 ? 126.03500 87.40600 115.96600 1.000 39.44199 199 ALA E N 1
ATOM 8501 C CA . ALA E 1 201 ? 125.96000 86.69600 114.70100 1.000 39.44199 199 ALA E CA 1
ATOM 8502 C C . ALA E 1 201 ? 125.37300 87.58400 113.62300 1.000 39.44199 199 ALA E C 1
ATOM 8503 O O . ALA E 1 201 ? 125.82300 87.56700 112.47500 1.000 39.44199 199 ALA E O 1
ATOM 8505 N N . LYS E 1 202 ? 124.36300 88.36000 113.97800 1.000 39.61056 200 LYS E N 1
ATOM 8506 C CA . LYS E 1 202 ? 123.77000 89.28300 113.02900 1.000 39.61056 200 LYS E CA 1
ATOM 8507 C C . LYS E 1 202 ? 124.78000 90.32800 112.57200 1.000 39.61056 200 LYS E C 1
ATOM 8508 O O . LYS E 1 202 ? 124.81600 90.70400 111.39900 1.000 39.61056 200 LYS E O 1
ATOM 8514 N N . LEU E 1 203 ? 125.61600 90.79900 113.48600 1.000 39.67271 201 LEU E N 1
ATOM 8515 C CA . LEU E 1 203 ? 126.65900 91.73900 113.10700 1.000 39.67271 201 LEU E CA 1
ATOM 8516 C C . LEU E 1 203 ? 127.68800 91.09300 112.19400 1.000 39.67271 201 LEU E C 1
ATOM 8517 O O . LEU E 1 203 ? 128.16600 91.71900 111.24600 1.000 39.67271 201 LEU E O 1
ATOM 8522 N N . SER E 1 204 ? 128.06000 89.85400 112.47800 1.000 39.59664 202 SER E N 1
ATOM 8523 C CA . SER E 1 204 ? 128.94400 89.12800 111.57800 1.000 39.59664 202 SER E CA 1
ATOM 8524 C C . SER E 1 204 ? 128.34100 89.01700 110.19100 1.000 39.59664 202 SER E C 1
ATOM 8525 O O . SER E 1 204 ? 129.03400 89.17200 109.18000 1.000 39.59664 202 SER E O 1
ATOM 8528 N N . ALA E 1 205 ? 127.05000 88.72900 110.12900 1.000 39.16802 203 ALA E N 1
ATOM 8529 C CA . ALA E 1 205 ? 126.38600 88.64900 108.84400 1.000 39.16802 203 ALA E CA 1
ATOM 8530 C C . ALA E 1 205 ? 126.44300 89.97700 108.12000 1.000 39.16802 203 ALA E C 1
ATOM 8531 O O . ALA E 1 205 ? 126.69500 90.02000 106.91900 1.000 39.16802 203 ALA E O 1
ATOM 8533 N N . SER E 1 206 ? 126.20100 91.06800 108.82800 1.000 39.44314 204 SER E N 1
ATOM 8534 C CA . SER E 1 206 ? 126.23700 92.36400 108.17800 1.000 39.44314 204 SER E CA 1
ATOM 8535 C C . SER E 1 206 ? 127.63800 92.69300 107.69200 1.000 39.44314 204 SER E C 1
ATOM 8536 O O . SER E 1 206 ? 127.81200 93.34800 106.66000 1.000 39.44314 204 SER E O 1
ATOM 8539 N N . LEU E 1 207 ? 128.64300 92.22600 108.41200 1.000 39.32431 205 LEU E N 1
ATOM 8540 C CA . LEU E 1 207 ? 130.01400 92.38900 107.97300 1.000 39.32431 205 LEU E CA 1
ATOM 8541 C C . LEU E 1 207 ? 130.24800 91.68300 106.64400 1.000 39.32431 205 LEU E C 1
ATOM 8542 O O . LEU E 1 207 ? 130.78700 92.26200 105.69100 1.000 39.32431 205 LEU E O 1
ATOM 8547 N N . ALA E 1 208 ? 129.83500 90.42300 106.56300 1.000 39.59959 206 ALA E N 1
ATOM 8548 C CA . ALA E 1 208 ? 130.00100 89.68500 105.31800 1.000 39.59959 206 ALA E CA 1
ATOM 8549 C C . ALA E 1 208 ? 129.18700 90.31500 104.20300 1.000 39.59959 206 ALA E C 1
ATOM 8550 O O . ALA E 1 208 ? 129.61400 90.34700 103.04600 1.000 39.59959 206 ALA E O 1
ATOM 8552 N N . LYS E 1 209 ? 128.01400 90.82100 104.53900 1.000 39.80335 207 LYS E N 1
ATOM 8553 C CA . LYS E 1 209 ? 127.17400 91.46700 103.55400 1.000 39.80335 207 LYS E CA 1
ATOM 8554 C C . LYS E 1 209 ? 127.86100 92.68600 102.96000 1.000 39.80335 207 LYS E C 1
ATOM 8555 O O . LYS E 1 209 ? 127.82400 92.89600 101.74700 1.000 39.80335 207 LYS E O 1
ATOM 8561 N N . GLN E 1 210 ? 128.50500 93.49000 103.79700 1.000 40.57437 208 GLN E N 1
ATOM 8562 C CA . GLN E 1 210 ? 129.23800 94.63800 103.28900 1.000 40.57437 208 GLN E CA 1
ATOM 8563 C C . GLN E 1 210 ? 130.39700 94.21500 102.40400 1.000 40.57437 208 GLN E C 1
ATOM 8564 O O . GLN E 1 210 ? 130.67000 94.84900 101.38000 1.000 40.57437 208 GLN E O 1
ATOM 8570 N N . ALA E 1 211 ? 131.11600 93.17200 102.79200 1.000 40.84290 209 ALA E N 1
ATOM 8571 C CA . ALA E 1 211 ? 132.21200 92.72700 101.94100 1.000 40.84290 209 ALA E CA 1
ATOM 8572 C C . ALA E 1 211 ? 131.70800 92.26700 100.57300 1.000 40.84290 209 ALA E C 1
ATOM 8573 O O . ALA E 1 211 ? 132.30200 92.59000 99.53700 1.000 40.84290 209 ALA E O 1
ATOM 8575 N N . ASN E 1 212 ? 130.61300 91.51800 100.55400 1.000 40.94123 210 ASN E N 1
ATOM 8576 C CA . ASN E 1 212 ? 130.03200 91.10200 99.28800 1.000 40.94123 210 ASN E CA 1
ATOM 8577 C C . ASN E 1 212 ? 129.59900 92.30100 98.47400 1.000 40.94123 210 ASN E C 1
ATOM 8578 O O . ASN E 1 212 ? 129.73600 92.31500 97.24800 1.000 40.94123 210 ASN E O 1
ATOM 8583 N N . PHE E 1 213 ? 129.05800 93.30400 99.14000 1.000 41.25650 211 PHE E N 1
ATOM 8584 C CA . PHE E 1 213 ? 128.65800 94.51800 98.46200 1.000 41.25650 211 PHE E CA 1
ATOM 8585 C C . PHE E 1 213 ? 129.84300 95.18100 97.78600 1.000 41.25650 211 PHE E C 1
ATOM 8586 O O . PHE E 1 213 ? 129.72700 95.68600 96.67000 1.000 41.25650 211 PHE E O 1
ATOM 8594 N N . MET E 1 214 ? 130.98600 95.20600 98.45700 1.000 43.16111 212 MET E N 1
ATOM 8595 C CA . MET E 1 214 ? 132.16600 95.80800 97.86000 1.000 43.16111 212 MET E CA 1
ATOM 8596 C C . MET E 1 214 ? 132.62600 95.03300 96.64000 1.000 43.16111 212 MET E C 1
ATOM 8597 O O . MET E 1 214 ? 133.01500 95.62400 95.63000 1.000 43.16111 212 MET E O 1
ATOM 8602 N N . ALA E 1 215 ? 132.59300 93.71100 96.71300 1.000 43.03845 213 ALA E N 1
ATOM 8603 C CA . ALA E 1 215 ? 132.96100 92.92500 95.54200 1.000 43.03845 213 ALA E CA 1
ATOM 8604 C C . ALA E 1 215 ? 132.02500 93.19600 94.36400 1.000 43.03845 213 ALA E C 1
ATOM 8605 O O . ALA E 1 215 ? 132.47300 93.37300 93.22100 1.000 43.03845 213 ALA E O 1
ATOM 8607 N N . GLN E 1 216 ? 130.72400 93.24200 94.61800 1.000 43.99141 214 GLN E N 1
ATOM 8608 C CA . GLN E 1 216 ? 129.80600 93.50400 93.52100 1.000 43.99141 214 GLN E CA 1
ATOM 8609 C C . GLN E 1 216 ? 129.97500 94.91000 92.98000 1.000 43.99141 214 GLN E C 1
ATOM 8610 O O . GLN E 1 216 ? 129.79700 95.14000 91.78500 1.000 43.99141 214 GLN E O 1
ATOM 8616 N N . LEU E 1 217 ? 130.29600 95.86300 93.84400 1.000 43.93888 215 LEU E N 1
ATOM 8617 C CA . LEU E 1 217 ? 130.55700 97.21300 93.38500 1.000 43.93888 215 LEU E CA 1
ATOM 8618 C C . LEU E 1 217 ? 131.76100 97.25000 92.46800 1.000 43.93888 215 LEU E C 1
ATOM 8619 O O . LEU E 1 217 ? 131.76200 97.96000 91.46100 1.000 43.93888 215 LEU E O 1
ATOM 8624 N N . GLN E 1 218 ? 132.80200 96.50700 92.81100 1.000 44.62861 216 GLN E N 1
ATOM 8625 C CA . GLN E 1 218 ? 133.96700 96.46400 91.94800 1.000 44.62861 216 GLN E CA 1
ATOM 8626 C C . GLN E 1 218 ? 133.61200 95.91400 90.57700 1.000 44.62861 216 GLN E C 1
ATOM 8627 O O . GLN E 1 218 ? 134.03200 96.46100 89.55500 1.000 44.62861 216 GLN E O 1
ATOM 8633 N N . LEU E 1 219 ? 132.82500 94.84700 90.52900 1.000 44.69387 217 LEU E N 1
ATOM 8634 C CA . LEU E 1 219 ? 132.43000 94.32100 89.22900 1.000 44.69387 217 LEU E CA 1
ATOM 8635 C C . LEU E 1 219 ? 131.58900 95.32200 88.44900 1.000 44.69387 217 LEU E C 1
ATOM 8636 O O . LEU E 1 219 ? 131.78900 95.51200 87.24200 1.000 44.69387 217 LEU E O 1
ATOM 8641 N N . TRP E 1 220 ? 130.63500 95.95300 89.11300 1.000 45.03702 218 TRP E N 1
ATOM 8642 C CA . TRP E 1 220 ? 129.75300 96.89200 88.44300 1.000 45.03702 218 TRP E CA 1
ATOM 8643 C C . TRP E 1 220 ? 130.53700 98.05100 87.85700 1.000 45.03702 218 TRP E C 1
ATOM 8644 O O . TRP E 1 220 ? 130.28700 98.48700 86.72700 1.000 45.03702 218 TRP E O 1
ATOM 8655 N N . ALA E 1 221 ? 131.49600 98.55600 88.61000 1.000 45.92346 219 ALA E N 1
ATOM 8656 C CA . ALA E 1 221 ? 132.30400 99.65300 88.12900 1.000 45.92346 219 ALA E CA 1
ATOM 8657 C C . ALA E 1 221 ? 133.19900 99.20700 86.99600 1.000 45.92346 219 ALA E C 1
ATOM 8658 O O . ALA E 1 221 ? 133.49400 99.98300 86.08900 1.000 45.92346 219 ALA E O 1
ATOM 8660 N N . ARG E 1 222 ? 133.66600 97.97500 87.04200 1.000 46.15782 220 ARG E N 1
ATOM 8661 C CA . ARG E 1 222 ? 134.59900 97.55700 86.02100 1.000 46.15782 220 ARG E CA 1
ATOM 8662 C C . ARG E 1 222 ? 133.90100 97.36000 84.69000 1.000 46.15782 220 ARG E C 1
ATOM 8663 O O . ARG E 1 222 ? 134.48100 97.63000 83.63900 1.000 46.15782 220 ARG E O 1
ATOM 8671 N N . ARG E 1 223 ? 132.67000 96.89300 84.70000 1.000 46.75345 221 ARG E N 1
ATOM 8672 C CA . ARG E 1 223 ? 132.00200 96.80100 83.41800 1.000 46.75345 221 ARG E CA 1
ATOM 8673 C C . ARG E 1 223 ? 131.25100 98.06900 83.06400 1.000 46.75345 221 ARG E C 1
ATOM 8674 O O . ARG E 1 223 ? 130.64500 98.13200 81.99800 1.000 46.75345 221 ARG E O 1
ATOM 8682 N N . GLY E 1 224 ? 131.23100 99.06100 83.92800 1.000 47.83622 222 GLY E N 1
ATOM 8683 C CA . GLY E 1 224 ? 130.60800 100.29900 83.53700 1.000 47.83622 222 GLY E CA 1
ATOM 8684 C C . GLY E 1 224 ? 131.55700 101.38600 83.12300 1.000 47.83622 222 GLY E C 1
ATOM 8685 O O . GLY E 1 224 ? 131.11400 102.48200 82.78700 1.000 47.83622 222 GLY E O 1
ATOM 8686 N N . HIS E 1 225 ? 132.84400 101.12300 83.13800 1.000 49.67587 223 HIS E N 1
ATOM 8687 C CA . HIS E 1 225 ? 133.85300 102.12600 82.97000 1.000 49.67587 223 HIS E CA 1
ATOM 8688 C C . HIS E 1 225 ? 134.75100 101.76600 81.80600 1.000 49.67587 223 HIS E C 1
ATOM 8689 O O . HIS E 1 225 ? 135.09600 100.59600 81.63400 1.000 49.67587 223 HIS E O 1
ATOM 8696 N N . PRO E 1 226 ? 135.14100 102.74500 80.99600 1.000 52.04783 224 PRO E N 1
ATOM 8697 C CA . PRO E 1 226 ? 135.99900 102.46300 79.84800 1.000 52.04783 224 PRO E CA 1
ATOM 8698 C C . PRO E 1 226 ? 137.32700 101.86800 80.26100 1.000 52.04783 224 PRO E C 1
ATOM 8699 O O . PRO E 1 226 ? 137.98800 102.34900 81.17500 1.000 52.04783 224 PRO E O 1
ATOM 8703 N N . THR E 1 227 ? 137.73100 100.84000 79.53800 1.000 54.07439 225 THR E N 1
ATOM 8704 C CA . THR E 1 227 ? 138.93600 100.10600 79.85100 1.000 54.07439 225 THR E CA 1
ATOM 8705 C C . THR E 1 227 ? 140.16300 100.98700 79.63600 1.000 54.07439 225 THR E C 1
ATOM 8706 O O . THR E 1 227 ? 140.10300 102.02200 78.98300 1.000 54.07439 225 THR E O 1
ATOM 8710 N N . LEU E 1 228 ? 141.28000 100.58600 80.23500 1.000 55.42179 226 LEU E N 1
ATOM 8711 C CA . LEU E 1 228 ? 142.55000 101.21700 79.91500 1.000 55.42179 226 LEU E CA 1
ATOM 8712 C C . LEU E 1 228 ? 142.91800 101.00300 78.45600 1.000 55.42179 226 LEU E C 1
ATOM 8713 O O . LEU E 1 228 ? 143.47100 101.89600 77.80700 1.000 55.42179 226 LEU E O 1
ATOM 8718 N N . ALA E 1 229 ? 142.64400 99.81500 77.92800 1.000 57.49390 227 ALA E N 1
ATOM 8719 C CA . ALA E 1 229 ? 142.89000 99.56000 76.51900 1.000 57.49390 227 ALA E CA 1
ATOM 8720 C C . ALA E 1 229 ? 142.02900 100.45200 75.64000 1.000 57.49390 227 ALA E C 1
ATOM 8721 O O . ALA E 1 229 ? 142.49400 100.95600 74.61700 1.000 57.49390 227 ALA E O 1
ATOM 8723 N N . ASP E 1 230 ? 140.77200 100.65900 76.00900 1.000 58.34690 228 ASP E N 1
ATOM 8724 C CA . ASP E 1 230 ? 139.93300 101.55000 75.21900 1.000 58.34690 228 ASP E CA 1
ATOM 8725 C C . ASP E 1 230 ? 140.43800 102.97800 75.26400 1.000 58.34690 228 ASP E C 1
ATOM 8726 O O . ASP E 1 230 ? 140.28400 103.72700 74.30100 1.000 58.34690 228 ASP E O 1
ATOM 8731 N N . ILE E 1 231 ? 141.02500 103.38500 76.37500 1.000 58.26782 229 ILE E N 1
ATOM 8732 C CA . ILE E 1 231 ? 141.52600 104.74500 76.46500 1.000 58.26782 229 ILE E CA 1
ATOM 8733 C C . ILE E 1 231 ? 142.78700 104.89300 75.63900 1.000 58.26782 229 ILE E C 1
ATOM 8734 O O . ILE E 1 231 ? 142.99300 105.91200 74.97500 1.000 58.26782 229 ILE E O 1
ATOM 8739 N N . VAL E 1 232 ? 143.64800 103.88200 75.65600 1.000 59.08451 230 VAL E N 1
ATOM 8740 C CA . VAL E 1 232 ? 144.82300 103.91500 74.79800 1.000 59.08451 230 VAL E CA 1
ATOM 8741 C C . VAL E 1 232 ? 144.41600 103.92400 73.33500 1.000 59.08451 230 VAL E C 1
ATOM 8742 O O . VAL E 1 232 ? 144.97200 104.67000 72.52000 1.000 59.08451 230 VAL E O 1
ATOM 8746 N N . GLU E 1 233 ? 143.41600 103.12900 72.98300 1.000 61.34685 231 GLU E N 1
ATOM 8747 C CA . GLU E 1 233 ? 142.87600 103.18800 71.63800 1.000 61.34685 231 GLU E CA 1
ATOM 8748 C C . GLU E 1 233 ? 142.39300 104.57900 71.29000 1.000 61.34685 231 GLU E C 1
ATOM 8749 O O . GLU E 1 233 ? 142.72400 105.11200 70.23100 1.000 61.34685 231 GLU E O 1
ATOM 8755 N N . LEU E 1 234 ? 141.55800 105.16200 72.13400 1.000 61.18655 232 LEU E N 1
ATOM 8756 C CA . LEU E 1 234 ? 140.96800 106.43700 71.77700 1.000 61.18655 232 LEU E CA 1
ATOM 8757 C C . LEU E 1 234 ? 142.03900 107.49700 71.62800 1.000 61.18655 232 LEU E C 1
ATOM 8758 O O . LEU E 1 234 ? 141.99600 108.30300 70.70100 1.000 61.18655 232 LEU E O 1
ATOM 8763 N N . GLU E 1 235 ? 143.03400 107.48100 72.50600 1.000 61.51906 233 GLU E N 1
ATOM 8764 C CA . GLU E 1 235 ? 144.13100 108.42600 72.40400 1.000 61.51906 233 GLU E CA 1
ATOM 8765 C C . GLU E 1 235 ? 144.87100 108.27100 71.08900 1.000 61.51906 233 GLU E C 1
ATOM 8766 O O . GLU E 1 235 ? 145.04400 109.24100 70.33900 1.000 61.51906 233 GLU E O 1
ATOM 8772 N N . ARG E 1 236 ? 145.31900 107.05700 70.78400 1.000 61.41787 234 ARG E N 1
ATOM 8773 C CA . ARG E 1 236 ? 146.07500 106.87200 69.55300 1.000 61.41787 234 ARG E CA 1
ATOM 8774 C C . ARG E 1 236 ? 145.24300 107.24300 68.33600 1.000 61.41787 234 ARG E C 1
ATOM 8775 O O . ARG E 1 236 ? 145.62500 108.11300 67.55700 1.000 61.41787 234 ARG E O 1
ATOM 8783 N N . LEU E 1 237 ? 144.06400 106.65200 68.19600 1.000 62.84916 235 LEU E N 1
ATOM 8784 C CA . LEU E 1 237 ? 143.16800 107.05200 67.12400 1.000 62.84916 235 LEU E CA 1
ATOM 8785 C C . LEU E 1 237 ? 142.86500 108.54400 67.14500 1.000 62.84916 235 LEU E C 1
ATOM 8786 O O . LEU E 1 237 ? 142.32400 109.06800 66.17400 1.000 62.84916 235 LEU E O 1
ATOM 8791 N N . ALA E 1 238 ? 143.18900 109.24700 68.21700 1.000 63.04832 236 ALA E N 1
ATOM 8792 C CA . ALA E 1 238 ? 143.18200 110.69800 68.14100 1.000 63.04832 236 ALA E CA 1
ATOM 8793 C C . ALA E 1 238 ? 144.53300 111.27300 67.74600 1.000 63.04832 236 ALA E C 1
ATOM 8794 O O . ALA E 1 238 ? 144.63400 112.48000 67.52700 1.000 63.04832 236 ALA E O 1
ATOM 8796 N N . LYS E 1 239 ? 145.57400 110.45200 67.68000 1.000 64.30617 237 LYS E N 1
ATOM 8797 C CA . LYS E 1 239 ? 146.85200 110.95600 67.19700 1.000 64.30617 237 LYS E CA 1
ATOM 8798 C C . LYS E 1 239 ? 146.83200 111.17600 65.68400 1.000 64.30617 237 LYS E C 1
ATOM 8799 O O . LYS E 1 239 ? 147.58800 112.00500 65.16600 1.000 64.30617 237 LYS E O 1
ATOM 8805 N N . ASP E 1 240 ? 145.97400 110.46700 64.96700 1.000 66.22878 238 ASP E N 1
ATOM 8806 C CA . ASP E 1 240 ? 145.83200 110.65200 63.52600 1.000 66.22878 238 ASP E CA 1
ATOM 8807 C C . ASP E 1 240 ? 144.87200 111.79600 63.23200 1.000 66.22878 238 ASP E C 1
ATOM 8808 O O . ASP E 1 240 ? 143.77900 111.83700 63.80400 1.000 66.22878 238 ASP E O 1
ATOM 8813 N N . PRO E 1 241 ? 145.22500 112.72900 62.33500 1.000 65.74158 239 PRO E N 1
ATOM 8814 C CA . PRO E 1 241 ? 144.36200 113.89200 62.08400 1.000 65.74158 239 PRO E CA 1
ATOM 8815 C C . PRO E 1 241 ? 143.37900 113.67400 60.93500 1.000 65.74158 239 PRO E C 1
ATOM 8816 O O . PRO E 1 241 ? 143.39600 114.37600 59.94200 1.000 65.74158 239 PRO E O 1
ATOM 8820 N N . ASP E 1 242 ? 142.50800 112.68800 61.08000 1.000 66.26188 240 ASP E N 1
ATOM 8821 C CA . ASP E 1 242 ? 141.36400 112.54500 60.19100 1.000 66.26188 240 ASP E CA 1
ATOM 8822 C C . ASP E 1 242 ? 140.05200 112.28000 60.90500 1.000 66.26188 240 ASP E C 1
ATOM 8823 O O . ASP E 1 242 ? 138.99600 112.46600 60.29400 1.000 66.26188 240 ASP E O 1
ATOM 8828 N N . TYR E 1 243 ? 140.08300 111.81500 62.15600 1.000 66.17823 241 TYR E N 1
ATOM 8829 C CA . TYR E 1 243 ? 138.91600 111.31100 62.85700 1.000 66.17823 241 TYR E CA 1
ATOM 8830 C C . TYR E 1 243 ? 138.35300 112.28100 63.87300 1.000 66.17823 241 TYR E C 1
ATOM 8831 O O . TYR E 1 243 ? 137.26700 112.02700 64.39700 1.000 66.17823 241 TYR E O 1
ATOM 8840 N N . GLN E 1 244 ? 139.04100 113.40000 64.11600 1.000 65.53984 242 GLN E N 1
ATOM 8841 C CA . GLN E 1 244 ? 138.72600 114.31700 65.20600 1.000 65.53984 242 GLN E CA 1
ATOM 8842 C C . GLN E 1 244 ? 137.23700 114.45900 65.43000 1.000 65.53984 242 GLN E C 1
ATOM 8843 O O . GLN E 1 244 ? 136.75700 114.35100 66.56300 1.000 65.53984 242 GLN E O 1
ATOM 8849 N N . GLU E 1 245 ? 136.49100 114.66600 64.34000 1.000 66.72823 243 GLU E N 1
ATOM 8850 C CA . GLU E 1 245 ? 135.03400 114.72000 64.40300 1.000 66.72823 243 GLU E CA 1
ATOM 8851 C C . GLU E 1 245 ? 134.45900 113.61500 65.27300 1.000 66.72823 243 GLU E C 1
ATOM 8852 O O . GLU E 1 245 ? 133.37600 113.76800 65.84200 1.000 66.72823 243 GLU E O 1
ATOM 8858 N N . GLN E 1 246 ? 135.15400 112.49300 65.37000 1.000 65.50454 244 GLN E N 1
ATOM 8859 C CA . GLN E 1 246 ? 134.64900 111.34600 66.09600 1.000 65.50454 244 GLN E CA 1
ATOM 8860 C C . GLN E 1 246 ? 135.34800 111.17900 67.43700 1.000 65.50454 244 GLN E C 1
ATOM 8861 O O . GLN E 1 246 ? 134.69200 111.06000 68.47700 1.000 65.50454 244 GLN E O 1
ATOM 8867 N N . ALA E 1 247 ? 136.67700 111.21100 67.42100 1.000 63.45106 245 ALA E N 1
ATOM 8868 C CA . ALA E 1 247 ? 137.45200 110.99600 68.62800 1.000 63.45106 245 ALA E CA 1
ATOM 8869 C C . ALA E 1 247 ? 137.13500 112.02600 69.69600 1.000 63.45106 245 ALA E C 1
ATOM 8870 O O . ALA E 1 247 ? 137.09500 111.69500 70.87800 1.000 63.45106 245 ALA E O 1
ATOM 8872 N N . ILE E 1 248 ? 136.96100 113.28400 69.32400 1.000 62.71362 246 ILE E N 1
ATOM 8873 C CA . ILE E 1 248 ? 136.69200 114.29100 70.34100 1.000 62.71362 246 ILE E CA 1
ATOM 8874 C C . ILE E 1 248 ? 135.35000 114.02500 70.99700 1.000 62.71362 246 ILE E C 1
ATOM 8875 O O . ILE E 1 248 ? 135.20200 114.12700 72.22400 1.000 62.71362 246 ILE E O 1
ATOM 8880 N N . LYS E 1 249 ? 134.35900 113.65600 70.19100 1.000 61.56362 247 LYS E N 1
ATOM 8881 C CA . LYS E 1 249 ? 133.07200 113.22100 70.70800 1.000 61.56362 247 LYS E CA 1
ATOM 8882 C C . LYS E 1 249 ? 133.22900 112.05900 71.68300 1.000 61.56362 247 LYS E C 1
ATOM 8883 O O . LYS E 1 249 ? 132.69400 112.08000 72.79900 1.000 61.56362 247 LYS E O 1
ATOM 8889 N N . LEU E 1 250 ? 133.98700 111.04400 71.28000 1.000 60.35486 248 LEU E N 1
ATOM 8890 C CA . LEU E 1 250 ? 134.17000 109.87300 72.12300 1.000 60.35486 248 LEU E CA 1
ATOM 8891 C C . LEU E 1 250 ? 134.89800 110.22200 73.41200 1.000 60.35486 248 LEU E C 1
ATOM 8892 O O . LEU E 1 250 ? 134.60100 109.65900 74.46500 1.000 60.35486 248 LEU E O 1
ATOM 8897 N N . TYR E 1 251 ? 135.86800 111.12300 73.34500 1.000 59.57604 249 TYR E N 1
ATOM 8898 C CA . TYR E 1 251 ? 136.57200 111.54800 74.54600 1.000 59.57604 249 TYR E CA 1
ATOM 8899 C C . TYR E 1 251 ? 135.61800 112.18300 75.52900 1.000 59.57604 249 TYR E C 1
ATOM 8900 O O . TYR E 1 251 ? 135.65800 111.89900 76.72700 1.000 59.57604 249 TYR E O 1
ATOM 8909 N N . ALA E 1 252 ? 134.77000 113.07500 75.04400 1.000 59.71620 250 ALA E N 1
ATOM 8910 C CA . ALA E 1 252 ? 133.82700 113.69600 75.95500 1.000 59.71620 250 ALA E CA 1
ATOM 8911 C C . ALA E 1 252 ? 132.88600 112.66000 76.54400 1.000 59.71620 250 ALA E C 1
ATOM 8912 O O . ALA E 1 252 ? 132.53800 112.73400 77.72700 1.000 59.71620 250 ALA E O 1
ATOM 8914 N N . GLU E 1 253 ? 132.45900 111.68600 75.74400 1.000 59.64706 251 GLU E N 1
ATOM 8915 C CA . GLU E 1 253 ? 131.55000 110.68600 76.29300 1.000 59.64706 251 GLU E CA 1
ATOM 8916 C C . GLU E 1 253 ? 132.22900 109.82100 77.34700 1.000 59.64706 251 GLU E C 1
ATOM 8917 O O . GLU E 1 253 ? 131.63900 109.52500 78.39100 1.000 59.64706 251 GLU E O 1
ATOM 8923 N N . TYR E 1 254 ? 133.45700 109.39200 77.08200 1.000 57.06402 252 TYR E N 1
ATOM 8924 C CA . TYR E 1 254 ? 134.20100 108.65100 78.08100 1.000 57.06402 252 TYR E CA 1
ATOM 8925 C C . TYR E 1 254 ? 134.33200 109.45400 79.35300 1.000 57.06402 252 TYR E C 1
ATOM 8926 O O . TYR E 1 254 ? 134.11200 108.93900 80.44400 1.000 57.06402 252 TYR E O 1
ATOM 8935 N N . GLN E 1 255 ? 134.73400 110.70100 79.23300 1.000 56.70183 253 GLN E N 1
ATOM 8936 C CA . GLN E 1 255 ? 135.01400 111.49000 80.41400 1.000 56.70183 253 GLN E CA 1
ATOM 8937 C C . GLN E 1 255 ? 133.75000 111.69100 81.22700 1.000 56.70183 253 GLN E C 1
ATOM 8938 O O . GLN E 1 255 ? 133.77500 111.64200 82.46500 1.000 56.70183 253 GLN E O 1
ATOM 8944 N N . GLU E 1 256 ? 132.62600 111.84500 80.54100 1.000 57.29752 254 GLU E N 1
ATOM 8945 C CA . GLU E 1 256 ? 131.33800 111.82900 81.21400 1.000 57.29752 254 GLU E CA 1
ATOM 8946 C C . GLU E 1 256 ? 131.14300 110.54900 82.00200 1.000 57.29752 254 GLU E C 1
ATOM 8947 O O . GLU E 1 256 ? 131.01100 110.57900 83.23100 1.000 57.29752 254 GLU E O 1
ATOM 8953 N N . THR E 1 257 ? 131.09300 109.41700 81.30200 1.000 55.02656 255 THR E N 1
ATOM 8954 C CA . THR E 1 257 ? 130.80000 108.15400 81.96400 1.000 55.02656 255 THR E CA 1
ATOM 8955 C C . THR E 1 257 ? 131.76400 107.89300 83.10900 1.000 55.02656 255 THR E C 1
ATOM 8956 O O . THR E 1 257 ? 131.39100 107.30300 84.11800 1.000 55.02656 255 THR E O 1
ATOM 8960 N N . SER E 1 258 ? 133.00800 108.32000 82.96200 1.000 52.87722 256 SER E N 1
ATOM 8961 C CA . SER E 1 258 ? 134.00400 108.08300 83.98700 1.000 52.87722 256 SER E CA 1
ATOM 8962 C C . SER E 1 258 ? 133.69600 108.87000 85.24300 1.000 52.87722 256 SER E C 1
ATOM 8963 O O . SER E 1 258 ? 133.72200 108.32200 86.34800 1.000 52.87722 256 SER E O 1
ATOM 8966 N N . GLU E 1 259 ? 133.41300 110.16100 85.10200 1.000 52.51228 257 GLU E N 1
ATOM 8967 C CA . GLU E 1 259 ? 132.99700 110.90600 86.27700 1.000 52.51228 257 GLU E CA 1
ATOM 8968 C C . GLU E 1 259 ? 131.76900 110.27100 86.90600 1.000 52.51228 257 GLU E C 1
ATOM 8969 O O . GLU E 1 259 ? 131.65600 110.20500 88.13200 1.000 52.51228 257 GLU E O 1
ATOM 8975 N N . LYS E 1 260 ? 130.85900 109.76600 86.08500 1.000 50.69407 258 LYS E N 1
ATOM 8976 C CA . LYS E 1 260 ? 129.61200 109.23500 86.61400 1.000 50.69407 258 LYS E CA 1
ATOM 8977 C C . LYS E 1 260 ? 129.84900 107.96700 87.42300 1.000 50.69407 258 LYS E C 1
ATOM 8978 O O . LYS E 1 260 ? 129.37900 107.82800 88.56100 1.000 50.69407 258 LYS E O 1
ATOM 8984 N N . VAL E 1 261 ? 130.59700 107.04200 86.84500 1.000 48.93348 259 VAL E N 1
ATOM 8985 C CA . VAL E 1 261 ? 130.93900 105.79900 87.50400 1.000 48.93348 259 VAL E CA 1
ATOM 8986 C C . VAL E 1 261 ? 131.72200 106.05900 88.77500 1.000 48.93348 259 VAL E C 1
ATOM 8987 O O . VAL E 1 261 ? 131.45800 105.44700 89.80800 1.000 48.93348 259 VAL E O 1
ATOM 8991 N N . LEU E 1 262 ? 132.69600 106.95500 88.72800 1.000 48.12575 260 LEU E N 1
ATOM 8992 C CA . LEU E 1 262 ? 133.49100 107.19700 89.91700 1.000 48.12575 260 LEU E CA 1
ATOM 8993 C C . LEU E 1 262 ? 132.70300 107.88900 91.01300 1.000 48.12575 260 LEU E C 1
ATOM 8994 O O . LEU E 1 262 ? 132.95200 107.63300 92.18800 1.000 48.12575 260 LEU E O 1
ATOM 8999 N N . SER E 1 263 ? 131.75200 108.75200 90.67900 1.000 47.78121 261 SER E N 1
ATOM 9000 C CA . SER E 1 263 ? 130.93300 109.32300 91.73600 1.000 47.78121 261 SER E CA 1
ATOM 9001 C C . SER E 1 263 ? 130.08400 108.25100 92.39700 1.000 47.78121 261 SER E C 1
ATOM 9002 O O . SER E 1 263 ? 129.97200 108.20100 93.62900 1.000 47.78121 261 SER E O 1
ATOM 9005 N N . GLU E 1 264 ? 129.46900 107.39000 91.58900 1.000 47.31063 262 GLU E N 1
ATOM 9006 C CA . GLU E 1 264 ? 128.74100 106.25700 92.14300 1.000 47.31063 262 GLU E CA 1
ATOM 9007 C C . GLU E 1 264 ? 129.63500 105.43200 93.05700 1.000 47.31063 262 GLU E C 1
ATOM 9008 O O . GLU E 1 264 ? 129.25800 105.08800 94.18100 1.000 47.31063 262 GLU E O 1
ATOM 9014 N N . TYR E 1 265 ? 130.82600 105.10500 92.57500 1.000 45.91908 263 TYR E N 1
ATOM 9015 C CA . TYR E 1 265 ? 131.75300 104.28900 93.33100 1.000 45.91908 263 TYR E CA 1
ATOM 9016 C C . TYR E 1 265 ? 132.10600 104.93700 94.64900 1.000 45.91908 263 TYR E C 1
ATOM 9017 O O . TYR E 1 265 ? 132.18100 104.26800 95.67600 1.000 45.91908 263 TYR E O 1
ATOM 9026 N N . ASN E 1 266 ? 132.34200 106.23700 94.63700 1.000 45.61763 264 ASN E N 1
ATOM 9027 C CA . ASN E 1 266 ? 132.80500 106.89100 95.83900 1.000 45.61763 264 ASN E CA 1
ATOM 9028 C C . ASN E 1 266 ? 131.70600 106.99100 96.86500 1.000 45.61763 264 ASN E C 1
ATOM 9029 O O . ASN E 1 266 ? 131.97200 106.92000 98.06400 1.000 45.61763 264 ASN E O 1
ATOM 9034 N N . THR E 1 267 ? 130.46800 107.14500 96.43500 1.000 44.16246 265 THR E N 1
ATOM 9035 C CA . THR E 1 267 ? 129.47000 107.24800 97.48100 1.000 44.16246 265 THR E CA 1
ATOM 9036 C C . THR E 1 267 ? 129.05100 105.88400 97.99300 1.000 44.16246 265 THR E C 1
ATOM 9037 O O . THR E 1 267 ? 128.82900 105.72100 99.19100 1.000 44.16246 265 THR E O 1
ATOM 9041 N N . LYS E 1 268 ? 128.92900 104.89600 97.12400 1.000 43.16831 266 LYS E N 1
ATOM 9042 C CA . LYS E 1 268 ? 128.47800 103.60900 97.61000 1.000 43.16831 266 LYS E CA 1
ATOM 9043 C C . LYS E 1 268 ? 129.55600 102.86400 98.37000 1.000 43.16831 266 LYS E C 1
ATOM 9044 O O . LYS E 1 268 ? 129.23400 101.98300 99.16000 1.000 43.16831 266 LYS E O 1
ATOM 9050 N N . ALA E 1 269 ? 130.81100 103.20100 98.16800 1.000 43.20884 267 ALA E N 1
ATOM 9051 C CA . ALA E 1 269 ? 131.88200 102.56700 98.90600 1.000 43.20884 267 ALA E CA 1
ATOM 9052 C C . ALA E 1 269 ? 132.11100 103.19100 100.25700 1.000 43.20884 267 ALA E C 1
ATOM 9053 O O . ALA E 1 269 ? 133.17000 102.99600 100.84300 1.000 43.20884 267 ALA E O 1
ATOM 9055 N N . ASP E 1 270 ? 131.16600 103.94600 100.76400 1.000 42.78712 268 ASP E N 1
ATOM 9056 C CA . ASP E 1 270 ? 131.27100 104.54600 102.08000 1.000 42.78712 268 ASP E CA 1
ATOM 9057 C C . ASP E 1 270 ? 130.52600 103.64900 103.05900 1.000 42.78712 268 ASP E C 1
ATOM 9058 O O . ASP E 1 270 ? 129.30200 103.70500 103.15700 1.000 42.78712 268 ASP E O 1
ATOM 9063 N N . LEU E 1 271 ? 131.26700 102.82100 103.77700 1.000 41.74762 269 LEU E N 1
ATOM 9064 C CA . LEU E 1 271 ? 130.67800 101.76800 104.58200 1.000 41.74762 269 LEU E CA 1
ATOM 9065 C C . LEU E 1 271 ? 130.39500 102.22900 105.99500 1.000 41.74762 269 LEU E C 1
ATOM 9066 O O . LEU E 1 271 ? 131.16900 102.97700 106.58500 1.000 41.74762 269 LEU E O 1
ATOM 9071 N N . GLU E 1 272 ? 129.27700 101.78500 106.52200 1.000 41.37355 270 GLU E N 1
ATOM 9072 C CA . GLU E 1 272 ? 128.95400 102.05000 107.90500 1.000 41.37355 270 GLU E CA 1
ATOM 9073 C C . GLU E 1 272 ? 129.91800 101.31000 108.82400 1.000 41.37355 270 GLU E C 1
ATOM 9074 O O . GLU E 1 272 ? 130.26100 100.16200 108.56700 1.000 41.37355 270 GLU E O 1
ATOM 9080 N N . PRO E 1 273 ? 130.37400 101.93600 109.89200 1.000 39.62176 271 PRO E N 1
ATOM 9081 C CA . PRO E 1 273 ? 131.08000 101.18800 110.92800 1.000 39.62176 271 PRO E CA 1
ATOM 9082 C C . PRO E 1 273 ? 130.13300 100.26900 111.67500 1.000 39.62176 271 PRO E C 1
ATOM 9083 O O . PRO E 1 273 ? 128.92100 100.45900 111.70000 1.000 39.62176 271 PRO E O 1
ATOM 9087 N N . VAL E 1 274 ? 130.70700 99.25400 112.28900 1.000 39.81824 272 VAL E N 1
ATOM 9088 C CA . VAL E 1 274 ? 129.95600 98.26100 113.03900 1.000 39.81824 272 VAL E CA 1
ATOM 9089 C C . VAL E 1 274 ? 130.37600 98.38100 114.48700 1.000 39.81824 272 VAL E C 1
ATOM 9090 O O . VAL E 1 274 ? 131.51800 98.06100 114.81500 1.000 39.81824 272 VAL E O 1
ATOM 9094 N N . ASN E 1 275 ? 129.47700 98.82900 115.36200 1.000 39.45191 273 ASN E N 1
ATOM 9095 C CA . ASN E 1 275 ? 129.84500 98.82800 116.76900 1.000 39.45191 273 ASN E CA 1
ATOM 9096 C C . ASN E 1 275 ? 129.06500 97.77900 117.53400 1.000 39.45191 273 ASN E C 1
ATOM 9097 O O . ASN E 1 275 ? 127.83800 97.85700 117.64200 1.000 39.45191 273 ASN E O 1
ATOM 9102 N N . PRO E 1 276 ? 129.75100 96.79900 118.08900 1.000 39.02185 274 PRO E N 1
ATOM 9103 C CA . PRO E 1 276 ? 129.08300 95.74500 118.83000 1.000 39.02185 274 PRO E CA 1
ATOM 9104 C C . PRO E 1 276 ? 128.67900 96.22800 120.20500 1.000 39.02185 274 PRO E C 1
ATOM 9105 O O . PRO E 1 276 ? 129.44100 96.94300 120.86200 1.000 39.02185 274 PRO E O 1
ATOM 9109 N N . PRO E 1 277 ? 127.50000 95.86500 120.67400 1.000 38.80595 275 PRO E N 1
ATOM 9110 C CA . PRO E 1 277 ? 127.16300 96.13200 122.07000 1.000 38.80595 275 PRO E CA 1
ATOM 9111 C C . PRO E 1 277 ? 127.97700 95.23600 122.97200 1.000 38.80595 275 PRO E C 1
ATOM 9112 O O . PRO E 1 277 ? 128.36300 94.13200 122.60100 1.000 38.80595 275 PRO E O 1
ATOM 9116 N N . LYS E 1 278 ? 128.26100 95.72000 124.16000 1.000 39.52072 276 LYS E N 1
ATOM 9117 C CA . LYS E 1 278 ? 128.96200 94.87000 125.08900 1.000 39.52072 276 LYS E CA 1
ATOM 9118 C C . LYS E 1 278 ? 128.00200 93.82000 125.62500 1.000 39.52072 276 LYS E C 1
ATOM 9119 O O . LYS E 1 278 ? 126.79400 94.04200 125.67900 1.000 39.52072 276 LYS E O 1
ATOM 9125 N N . PRO E 1 279 ? 128.51200 92.65200 125.98500 1.000 39.40131 277 PRO E N 1
ATOM 9126 C CA . PRO E 1 279 ? 127.63400 91.59700 126.45200 1.000 39.40131 277 PRO E CA 1
ATOM 9127 C C . PRO E 1 279 ? 127.02500 91.95300 127.79300 1.000 39.40131 277 PRO E C 1
ATOM 9128 O O . PRO E 1 279 ? 127.65800 92.63000 128.61700 1.000 39.40131 277 PRO E O 1
ATOM 9132 N N . PRO E 1 280 ? 125.79900 91.52500 128.05600 1.000 38.96065 278 PRO E N 1
ATOM 9133 C CA . PRO E 1 280 ? 125.20200 91.77200 129.36800 1.000 38.96065 278 PRO E CA 1
ATOM 9134 C C . PRO E 1 280 ? 126.01800 91.10800 130.45700 1.000 38.96065 278 PRO E C 1
ATOM 9135 O O . PRO E 1 280 ? 126.65000 90.07700 130.24800 1.000 38.96065 278 PRO E O 1
ATOM 9139 N N . ALA E 1 281 ? 126.03400 91.73500 131.61600 1.000 39.30861 279 ALA E N 1
ATOM 9140 C CA . ALA E 1 281 ? 126.77600 91.18500 132.73200 1.000 39.30861 279 ALA E CA 1
ATOM 9141 C C . ALA E 1 281 ? 126.19200 89.84600 133.13300 1.000 39.30861 279 ALA E C 1
ATOM 9142 O O . ALA E 1 281 ? 124.97600 89.67400 133.16800 1.000 39.30861 279 ALA E O 1
ATOM 9144 N N . ALA E 1 282 ? 127.06300 88.89100 133.40400 1.000 39.38219 280 ALA E N 1
ATOM 9145 C CA . ALA E 1 282 ? 126.62100 87.61300 133.92500 1.000 39.38219 280 ALA E CA 1
ATOM 9146 C C . ALA E 1 282 ? 126.06200 87.78100 135.32600 1.000 39.38219 280 ALA E C 1
ATOM 9147 O O . ALA E 1 282 ? 126.45300 88.67600 136.06600 1.000 39.38219 280 ALA E O 1
ATOM 9149 N N . ILE E 1 283 ? 125.13100 86.91300 135.69000 1.000 38.82499 281 ILE E N 1
ATOM 9150 C CA . ILE E 1 283 ? 124.65500 86.91000 137.05900 1.000 38.82499 281 ILE E CA 1
ATOM 9151 C C . ILE E 1 283 ? 125.76900 86.44200 137.98200 1.000 38.82499 281 ILE E C 1
ATOM 9152 O O . ILE E 1 283 ? 126.54900 85.55100 137.64300 1.000 38.82499 281 ILE E O 1
ATOM 9157 N N . LYS E 1 284 ? 125.88300 87.07200 139.13900 1.000 38.51894 282 LYS E N 1
ATOM 9158 C CA . LYS E 1 284 ? 126.90600 86.70600 140.10200 1.000 38.51894 282 LYS E CA 1
ATOM 9159 C C . LYS E 1 284 ? 126.29300 85.91700 141.24400 1.000 38.51894 282 LYS E C 1
ATOM 9160 O O . LYS E 1 284 ? 125.32000 86.35400 141.85700 1.000 38.51894 282 LYS E O 1
ATOM 9166 N N . ILE E 1 285 ? 126.84500 84.74300 141.50100 1.000 38.99003 283 ILE E N 1
ATOM 9167 C CA . ILE E 1 285 ? 126.45600 83.91700 142.62600 1.000 38.99003 283 ILE E CA 1
ATOM 9168 C C . ILE E 1 285 ? 127.70800 83.66900 143.43500 1.000 38.99003 283 ILE E C 1
ATOM 9169 O O . ILE E 1 285 ? 128.66300 83.07800 142.93000 1.000 38.99003 283 ILE E O 1
ATOM 9174 N N . ASP E 1 286 ? 127.70500 84.09700 144.68300 1.000 40.69624 284 ASP E N 1
ATOM 9175 C CA . ASP E 1 286 ? 128.87700 83.90300 145.50500 1.000 40.69624 284 ASP E CA 1
ATOM 9176 C C . ASP E 1 286 ? 128.96700 82.46800 145.98900 1.000 40.69624 284 ASP E C 1
ATOM 9177 O O . ASP E 1 286 ? 127.95100 81.79200 146.12800 1.000 40.69624 284 ASP E O 1
ATOM 9182 N N . PRO E 1 287 ? 130.17200 81.98500 146.26900 1.000 40.34903 285 PRO E N 1
ATOM 9183 C CA . PRO E 1 287 ? 130.29200 80.67800 146.88200 1.000 40.34903 285 PRO E CA 1
ATOM 9184 C C . PRO E 1 287 ? 129.61000 80.67900 148.23300 1.000 40.34903 285 PRO E C 1
ATOM 9185 O O . PRO E 1 287 ? 129.54900 81.71500 148.91700 1.000 40.34903 285 PRO E O 1
ATOM 9189 N N . PRO E 1 288 ? 129.04300 79.55700 148.63500 1.000 41.58311 286 PRO E N 1
ATOM 9190 C CA . PRO E 1 288 ? 128.39700 79.36200 149.92500 1.000 41.58311 286 PRO E CA 1
ATOM 9191 C C . PRO E 1 288 ? 129.33400 79.63500 151.10400 1.000 41.58311 286 PRO E C 1
ATOM 9192 O O . PRO E 1 288 ? 130.53500 79.37700 151.02000 1.000 41.58311 286 PRO E O 1
ATOM 9196 N N . THR F 1 10 ? 145.40700 87.58300 144.03000 1.000 51.28249 8 THR F N 1
ATOM 9197 C CA . THR F 1 10 ? 144.70500 88.57500 144.82500 1.000 51.28249 8 THR F CA 1
ATOM 9198 C C . THR F 1 10 ? 144.10800 89.62300 143.90600 1.000 51.28249 8 THR F C 1
ATOM 9199 O O . THR F 1 10 ? 143.21300 89.33000 143.11600 1.000 51.28249 8 THR F O 1
ATOM 9203 N N . VAL F 1 11 ? 144.60700 90.85100 144.01100 1.000 49.16854 9 VAL F N 1
ATOM 9204 C CA . VAL F 1 11 ? 144.20600 91.94300 143.13800 1.000 49.16854 9 VAL F CA 1
ATOM 9205 C C . VAL F 1 11 ? 145.44700 92.49300 142.46800 1.000 49.16854 9 VAL F C 1
ATOM 9206 O O . VAL F 1 11 ? 146.40800 92.87000 143.14800 1.000 49.16854 9 VAL F O 1
ATOM 9210 N N . ASP F 1 12 ? 145.41200 92.57000 141.14200 1.000 47.10449 10 ASP F N 1
ATOM 9211 C CA . ASP F 1 12 ? 146.54000 93.06700 140.36900 1.000 47.10449 10 ASP F CA 1
ATOM 9212 C C . ASP F 1 12 ? 146.42300 94.57000 140.19600 1.000 47.10449 10 ASP F C 1
ATOM 9213 O O . ASP F 1 12 ? 145.83100 95.06200 139.24500 1.000 47.10449 10 ASP F O 1
ATOM 9218 N N . GLN F 1 13 ? 147.02000 95.30300 141.12800 1.000 46.10984 11 GLN F N 1
ATOM 9219 C CA . GLN F 1 13 ? 147.12500 96.74400 140.99600 1.000 46.10984 11 GLN F CA 1
ATOM 9220 C C . GLN F 1 13 ? 147.90000 97.14900 139.76100 1.000 46.10984 11 GLN F C 1
ATOM 9221 O O . GLN F 1 13 ? 147.63500 98.20800 139.18500 1.000 46.10984 11 GLN F O 1
ATOM 9227 N N . GLN F 1 14 ? 148.88800 96.35700 139.36800 1.000 44.18796 12 GLN F N 1
ATOM 9228 C CA . GLN F 1 14 ? 149.71300 96.75800 138.24500 1.000 44.18796 12 GLN F CA 1
ATOM 9229 C C . GLN F 1 14 ? 148.91000 96.77700 136.95700 1.000 44.18796 12 GLN F C 1
ATOM 9230 O O . GLN F 1 14 ? 149.13000 97.63500 136.10000 1.000 44.18796 12 GLN F O 1
ATOM 9236 N N . GLU F 1 15 ? 147.96700 95.85000 136.80600 1.000 44.25309 13 GLU F N 1
ATOM 9237 C CA . GLU F 1 15 ? 147.08800 95.89700 135.65300 1.000 44.25309 13 GLU F CA 1
ATOM 9238 C C . GLU F 1 15 ? 146.29900 97.19400 135.62300 1.000 44.25309 13 GLU F C 1
ATOM 9239 O O . GLU F 1 15 ? 146.17900 97.83500 134.57700 1.000 44.25309 13 GLU F O 1
ATOM 9245 N N . ILE F 1 16 ? 145.77000 97.60600 136.76500 1.000 43.77968 14 ILE F N 1
ATOM 9246 C CA . ILE F 1 16 ? 144.99400 98.83300 136.80400 1.000 43.77968 14 ILE F CA 1
ATOM 9247 C C . ILE F 1 16 ? 145.86000 100.03600 136.47000 1.000 43.77968 14 ILE F C 1
ATOM 9248 O O . ILE F 1 16 ? 145.44500 100.91800 135.72000 1.000 43.77968 14 ILE F O 1
ATOM 9253 N N . LEU F 1 17 ? 147.06600 100.10300 137.01800 1.000 42.69376 15 LEU F N 1
ATOM 9254 C CA . LEU F 1 17 ? 147.91400 101.24900 136.72000 1.000 42.69376 15 LEU F CA 1
ATOM 9255 C C . LEU F 1 17 ? 148.30100 101.29200 135.25200 1.000 42.69376 15 LEU F C 1
ATOM 9256 O O . LEU F 1 17 ? 148.33500 102.36700 134.64100 1.000 42.69376 15 LEU F O 1
ATOM 9261 N N . ASN F 1 18 ? 148.60200 100.14100 134.66800 1.000 41.82606 16 ASN F N 1
ATOM 9262 C CA . ASN F 1 18 ? 148.92400 100.11700 133.25400 1.000 41.82606 16 ASN F CA 1
ATOM 9263 C C . ASN F 1 18 ? 147.74100 100.56500 132.41600 1.000 41.82606 16 ASN F C 1
ATOM 9264 O O . ASN F 1 18 ? 147.90400 101.30500 131.44300 1.000 41.82606 16 ASN F O 1
ATOM 9269 N N . ARG F 1 19 ? 146.54200 100.13700 132.78300 1.000 40.46293 17 ARG F N 1
ATOM 9270 C CA . ARG F 1 19 ? 145.36600 100.55700 132.04400 1.000 40.46293 17 ARG F CA 1
ATOM 9271 C C . ARG F 1 19 ? 145.11900 102.04700 132.20400 1.000 40.46293 17 ARG F C 1
ATOM 9272 O O . ARG F 1 19 ? 144.66300 102.70700 131.27000 1.000 40.46293 17 ARG F O 1
ATOM 9280 N N . ALA F 1 20 ? 145.41400 102.59400 133.37700 1.000 41.46721 18 ALA F N 1
ATOM 9281 C CA . ALA F 1 20 ? 145.27600 104.03000 133.57100 1.000 41.46721 18 ALA F CA 1
ATOM 9282 C C . ALA F 1 20 ? 146.22100 104.80200 132.67200 1.000 41.46721 18 ALA F C 1
ATOM 9283 O O . ALA F 1 20 ? 145.83800 105.81300 132.08100 1.000 41.46721 18 ALA F O 1
ATOM 9285 N N . ASP F 1 21 ? 147.46000 104.35000 132.55300 1.000 41.91037 19 ASP F N 1
ATOM 9286 C CA . ASP F 1 21 ? 148.34500 105.03400 131.62300 1.000 41.91037 19 ASP F CA 1
ATOM 9287 C C . ASP F 1 21 ? 147.89700 104.85600 130.18400 1.000 41.91037 19 ASP F C 1
ATOM 9288 O O . ASP F 1 21 ? 148.03600 105.77700 129.38100 1.000 41.91037 19 ASP F O 1
ATOM 9293 N N . GLU F 1 22 ? 147.34800 103.69900 129.84400 1.000 41.24650 20 GLU F N 1
ATOM 9294 C CA . GLU F 1 22 ? 146.91500 103.47100 128.47800 1.000 41.24650 20 GLU F CA 1
ATOM 9295 C C . GLU F 1 22 ? 145.70000 104.31000 128.11000 1.000 41.24650 20 GLU F C 1
ATOM 9296 O O . GLU F 1 22 ? 145.54600 104.69400 126.95000 1.000 41.24650 20 GLU F O 1
ATOM 9302 N N . VAL F 1 23 ? 144.83100 104.60600 129.06600 1.000 40.56688 21 VAL F N 1
ATOM 9303 C CA . VAL F 1 23 ? 143.57700 105.22100 128.68300 1.000 40.56688 21 VAL F CA 1
ATOM 9304 C C . VAL F 1 23 ? 143.74900 106.71000 128.42900 1.000 40.56688 21 VAL F C 1
ATOM 9305 O O . VAL F 1 23 ? 142.99100 107.29800 127.66000 1.000 40.56688 21 VAL F O 1
ATOM 9309 N N . GLU F 1 24 ? 144.73200 107.34600 129.05000 1.000 41.13029 22 GLU F N 1
ATOM 9310 C CA . GLU F 1 24 ? 144.95000 108.76400 128.86000 1.000 41.13029 22 GLU F CA 1
ATOM 9311 C C . GLU F 1 24 ? 146.12000 109.05400 127.94300 1.000 41.13029 22 GLU F C 1
ATOM 9312 O O . GLU F 1 24 ? 146.55900 110.19600 127.86500 1.000 41.13029 22 GLU F O 1
ATOM 9318 N N . ALA F 1 25 ? 146.64300 108.05600 127.25500 1.000 40.23813 23 ALA F N 1
ATOM 9319 C CA . ALA F 1 25 ? 147.65000 108.33100 126.25600 1.000 40.23813 23 ALA F CA 1
ATOM 9320 C C . ALA F 1 25 ? 147.02400 109.15300 125.13600 1.000 40.23813 23 ALA F C 1
ATOM 9321 O O . ALA F 1 25 ? 145.82800 109.04500 124.88400 1.000 40.23813 23 ALA F O 1
ATOM 9323 N N . PRO F 1 26 ? 147.79400 110.00400 124.47000 1.000 39.24223 24 PRO F N 1
ATOM 9324 C CA . PRO F 1 26 ? 147.21600 110.81400 123.39700 1.000 39.24223 24 PRO F CA 1
ATOM 9325 C C . PRO F 1 26 ? 146.62100 109.95200 122.30500 1.000 39.24223 24 PRO F C 1
ATOM 9326 O O . PRO F 1 26 ? 147.16600 108.91700 121.94100 1.000 39.24223 24 PRO F O 1
ATOM 9330 N N . MET F 1 27 ? 145.48700 110.37900 121.79400 1.000 39.41499 25 MET F N 1
ATOM 9331 C CA . MET F 1 27 ? 144.91300 109.74500 120.62800 1.000 39.41499 25 MET F CA 1
ATOM 9332 C C . MET F 1 27 ? 145.45100 110.43000 119.38500 1.000 39.41499 25 MET F C 1
ATOM 9333 O O . MET F 1 27 ? 146.36300 111.25100 119.44600 1.000 39.41499 25 MET F O 1
ATOM 9338 N N . ALA F 1 28 ? 144.89500 110.08600 118.23800 1.000 37.58431 26 ALA F N 1
ATOM 9339 C CA . ALA F 1 28 ? 145.33300 110.68500 116.99300 1.000 37.58431 26 ALA F CA 1
ATOM 9340 C C . ALA F 1 28 ? 145.10600 112.18500 117.02200 1.000 37.58431 26 ALA F C 1
ATOM 9341 O O . ALA F 1 28 ? 144.19100 112.68100 117.67000 1.000 37.58431 26 ALA F O 1
ATOM 9343 N N . THR F 1 29 ? 145.95500 112.89700 116.35200 1.000 37.44956 27 THR F N 1
ATOM 9344 C CA . THR F 1 29 ? 145.76500 114.32900 116.23200 1.000 37.44956 27 THR F CA 1
ATOM 9345 C C . THR F 1 29 ? 144.82300 114.62300 115.07700 1.000 37.44956 27 THR F C 1
ATOM 9346 O O . THR F 1 29 ? 145.02200 114.10300 113.98200 1.000 37.44956 27 THR F O 1
ATOM 9350 N N . PRO F 1 30 ? 143.78900 115.41900 115.28600 1.000 37.19750 28 PRO F N 1
ATOM 9351 C CA . PRO F 1 30 ? 142.87400 115.74900 114.19900 1.000 37.19750 28 PRO F CA 1
ATOM 9352 C C . PRO F 1 30 ? 143.54200 116.64300 113.17300 1.000 37.19750 28 PRO F C 1
ATOM 9353 O O . PRO F 1 30 ? 144.52600 117.32500 113.48000 1.000 37.19750 28 PRO F O 1
ATOM 9357 N N . PRO F 1 31 ? 143.04100 116.66900 111.94600 1.000 37.49862 29 PRO F N 1
ATOM 9358 C CA . PRO F 1 31 ? 143.61800 117.56200 110.93800 1.000 37.49862 29 PRO F CA 1
ATOM 9359 C C . PRO F 1 31 ? 143.34800 119.01100 111.27300 1.000 37.49862 29 PRO F C 1
ATOM 9360 O O . PRO F 1 31 ? 142.37600 119.34500 111.94400 1.000 37.49862 29 PRO F O 1
ATOM 9364 N N . THR F 1 32 ? 144.22000 119.88100 110.79600 1.000 38.15743 30 THR F N 1
ATOM 9365 C CA . THR F 1 32 ? 144.06600 121.30000 111.04300 1.000 38.15743 30 THR F CA 1
ATOM 9366 C C . THR F 1 32 ? 143.97800 122.12800 109.78300 1.000 38.15743 30 THR F C 1
ATOM 9367 O O . THR F 1 32 ? 143.99500 123.35200 109.87200 1.000 38.15743 30 THR F O 1
ATOM 9371 N N . ASP F 1 33 ? 143.89400 121.51800 108.62000 1.000 39.92574 31 ASP F N 1
ATOM 9372 C CA . ASP F 1 33 ? 143.90900 122.31000 107.41100 1.000 39.92574 31 ASP F CA 1
ATOM 9373 C C . ASP F 1 33 ? 142.55700 122.95800 107.17900 1.000 39.92574 31 ASP F C 1
ATOM 9374 O O . ASP F 1 33 ? 141.51900 122.43200 107.55900 1.000 39.92574 31 ASP F O 1
ATOM 9379 N N . VAL F 1 34 ? 142.58000 124.12100 106.55000 1.000 40.08720 32 VAL F N 1
ATOM 9380 C CA . VAL F 1 34 ? 141.39300 124.95000 106.39500 1.000 40.08720 32 VAL F CA 1
ATOM 9381 C C . VAL F 1 34 ? 140.90300 124.80900 104.96300 1.000 40.08720 32 VAL F C 1
ATOM 9382 O O . VAL F 1 34 ? 141.65300 125.12600 104.03600 1.000 40.08720 32 VAL F O 1
ATOM 9386 N N . PRO F 1 35 ? 139.68400 124.34000 104.74000 1.000 40.38775 33 PRO F N 1
ATOM 9387 C CA . PRO F 1 35 ? 139.21100 124.10800 103.37300 1.000 40.38775 33 PRO F CA 1
ATOM 9388 C C . PRO F 1 35 ? 138.77900 125.40800 102.71100 1.000 40.38775 33 PRO F C 1
ATOM 9389 O O . PRO F 1 35 ? 138.07100 126.21500 103.30600 1.000 40.38775 33 PRO F O 1
ATOM 9393 N N . GLN F 1 36 ? 139.20400 125.60800 101.47600 1.000 42.17343 34 GLN F N 1
ATOM 9394 C CA . GLN F 1 36 ? 138.85100 126.81000 100.73800 1.000 42.17343 34 GLN F CA 1
ATOM 9395 C C . GLN F 1 36 ? 137.61400 126.59100 99.88900 1.000 42.17343 34 GLN F C 1
ATOM 9396 O O . GLN F 1 36 ? 137.21000 125.46600 99.61200 1.000 42.17343 34 GLN F O 1
ATOM 9402 N N . ALA F 1 37 ? 137.01400 127.68700 99.48800 1.000 43.15962 35 ALA F N 1
ATOM 9403 C CA . ALA F 1 37 ? 135.84000 127.62600 98.64000 1.000 43.15962 35 ALA F CA 1
ATOM 9404 C C . ALA F 1 37 ? 136.21300 127.04300 97.28900 1.000 43.15962 35 ALA F C 1
ATOM 9405 O O . ALA F 1 37 ? 137.22600 127.43400 96.71000 1.000 43.15962 35 ALA F O 1
ATOM 9407 N N . PRO F 1 38 ? 135.44600 126.09600 96.77500 1.000 44.54469 36 PRO F N 1
ATOM 9408 C CA . PRO F 1 38 ? 135.78600 125.49900 95.48100 1.000 44.54469 36 PRO F CA 1
ATOM 9409 C C . PRO F 1 38 ? 135.70400 126.47000 94.31800 1.000 44.54469 36 PRO F C 1
ATOM 9410 O O . PRO F 1 38 ? 136.42100 126.29200 93.33200 1.000 44.54469 36 PRO F O 1
ATOM 9414 N N . SER F 1 39 ? 134.85800 127.48600 94.39700 1.000 45.36187 37 SER F N 1
ATOM 9415 C CA . SER F 1 39 ? 134.68100 128.42400 93.31000 1.000 45.36187 37 SER F CA 1
ATOM 9416 C C . SER F 1 39 ? 134.56500 129.81300 93.90600 1.000 45.36187 37 SER F C 1
ATOM 9417 O O . SER F 1 39 ? 134.90900 130.03700 95.06400 1.000 45.36187 37 SER F O 1
ATOM 9420 N N . GLY F 1 40 ? 134.08900 130.75400 93.09900 1.000 45.13071 38 GLY F N 1
ATOM 9421 C CA . GLY F 1 40 ? 133.84400 132.10300 93.54100 1.000 45.13071 38 GLY F CA 1
ATOM 9422 C C . GLY F 1 40 ? 132.41800 132.38700 93.90500 1.000 45.13071 38 GLY F C 1
ATOM 9423 O O . GLY F 1 40 ? 132.11400 133.49700 94.33800 1.000 45.13071 38 GLY F O 1
ATOM 9424 N N . LEU F 1 41 ? 131.53200 131.41800 93.76300 1.000 44.88259 39 LEU F N 1
ATOM 9425 C CA . LEU F 1 41 ? 130.14400 131.62900 94.11700 1.000 44.88259 39 LEU F CA 1
ATOM 9426 C C . LEU F 1 41 ? 129.99000 131.87900 95.60800 1.000 44.88259 39 LEU F C 1
ATOM 9427 O O . LEU F 1 41 ? 130.78400 131.42000 96.42400 1.000 44.88259 39 LEU F O 1
ATOM 9432 N N . THR F 1 42 ? 128.96400 132.64100 95.96000 1.000 43.75318 40 THR F N 1
ATOM 9433 C CA . THR F 1 42 ? 128.77300 132.99000 97.35700 1.000 43.75318 40 THR F CA 1
ATOM 9434 C C . THR F 1 42 ? 128.36100 131.77500 98.17800 1.000 43.75318 40 THR F C 1
ATOM 9435 O O . THR F 1 42 ? 128.77100 131.63100 99.33300 1.000 43.75318 40 THR F O 1
ATOM 9439 N N . ALA F 1 43 ? 127.56800 130.88300 97.59600 1.000 43.22272 41 ALA F N 1
ATOM 9440 C CA . ALA F 1 43 ? 127.18100 129.68100 98.31000 1.000 43.22272 41 ALA F CA 1
ATOM 9441 C C . ALA F 1 43 ? 128.38700 128.79900 98.57500 1.000 43.22272 41 ALA F C 1
ATOM 9442 O O . ALA F 1 43 ? 128.46100 128.12900 99.60500 1.000 43.22272 41 ALA F O 1
ATOM 9444 N N . ALA F 1 44 ? 129.34100 128.78500 97.65400 1.000 43.29328 42 ALA F N 1
ATOM 9445 C CA . ALA F 1 44 ? 130.55100 128.01400 97.87700 1.000 43.29328 42 ALA F CA 1
ATOM 9446 C C . ALA F 1 44 ? 131.34200 128.56500 99.04700 1.000 43.29328 42 ALA F C 1
ATOM 9447 O O . ALA F 1 44 ? 131.87900 127.80800 99.85600 1.000 43.29328 42 ALA F O 1
ATOM 9449 N N . ASN F 1 45 ? 131.44000 129.88200 99.14600 1.000 42.98509 43 ASN F N 1
ATOM 9450 C CA . ASN F 1 45 ? 132.15100 130.46400 100.26500 1.000 42.98509 43 ASN F CA 1
ATOM 9451 C C . ASN F 1 45 ? 131.43900 130.16200 101.56900 1.000 42.98509 43 ASN F C 1
ATOM 9452 O O . ASN F 1 45 ? 132.07700 129.86000 102.58100 1.000 42.98509 43 ASN F O 1
ATOM 9457 N N . ASN F 1 46 ? 130.11300 130.22900 101.55700 1.000 42.55499 44 ASN F N 1
ATOM 9458 C CA . ASN F 1 46 ? 129.34600 129.84900 102.73000 1.000 42.55499 44 ASN F CA 1
ATOM 9459 C C . ASN F 1 46 ? 129.61900 128.41500 103.12700 1.000 42.55499 44 ASN F C 1
ATOM 9460 O O . ASN F 1 46 ? 129.75900 128.11100 104.31000 1.000 42.55499 44 ASN F O 1
ATOM 9465 N N . ALA F 1 47 ? 129.66500 127.51700 102.15500 1.000 41.90880 45 ALA F N 1
ATOM 9466 C CA . ALA F 1 47 ? 129.90300 126.11800 102.45600 1.000 41.90880 45 ALA F CA 1
ATOM 9467 C C . ALA F 1 47 ? 131.28500 125.91300 103.04900 1.000 41.90880 45 ALA F C 1
ATOM 9468 O O . ALA F 1 47 ? 131.45400 125.15800 104.00900 1.000 41.90880 45 ALA F O 1
ATOM 9470 N N . ALA F 1 48 ? 132.28500 126.57300 102.48800 1.000 41.71833 46 ALA F N 1
ATOM 9471 C CA . ALA F 1 48 ? 133.62400 126.43500 103.02800 1.000 41.71833 46 ALA F CA 1
ATOM 9472 C C . ALA F 1 48 ? 133.69200 126.95800 104.45100 1.000 41.71833 46 ALA F C 1
ATOM 9473 O O . ALA F 1 48 ? 134.34300 126.36100 105.31000 1.000 41.71833 46 ALA F O 1
ATOM 9475 N N . GLU F 1 49 ? 133.02500 128.06800 104.72100 1.000 41.86692 47 GLU F N 1
ATOM 9476 C CA . GLU F 1 49 ? 133.05400 128.59900 106.07000 1.000 41.86692 47 GLU F CA 1
ATOM 9477 C C . GLU F 1 49 ? 132.28900 127.71100 107.03700 1.000 41.86692 47 GLU F C 1
ATOM 9478 O O . GLU F 1 49 ? 132.70700 127.53600 108.18300 1.000 41.86692 47 GLU F O 1
ATOM 9484 N N . GLN F 1 50 ? 131.17700 127.13600 106.59600 1.000 40.39866 48 GLN F N 1
ATOM 9485 C CA . GLN F 1 50 ? 130.46300 126.18200 107.42700 1.000 40.39866 48 GLN F CA 1
ATOM 9486 C C . GLN F 1 50 ? 131.34700 124.99800 107.77900 1.000 40.39866 48 GLN F C 1
ATOM 9487 O O . GLN F 1 50 ? 131.37800 124.56300 108.93100 1.000 40.39866 48 GLN F O 1
ATOM 9493 N N . LEU F 1 51 ? 132.08400 124.47700 106.80100 1.000 40.26684 49 LEU F N 1
ATOM 9494 C CA . LEU F 1 51 ? 133.00700 123.38500 107.06800 1.000 40.26684 49 LEU F CA 1
ATOM 9495 C C . LEU F 1 51 ? 134.09700 123.79000 108.04000 1.000 40.26684 49 LEU F C 1
ATOM 9496 O O . LEU F 1 51 ? 134.45200 123.02100 108.93400 1.000 40.26684 49 LEU F O 1
ATOM 9501 N N . ALA F 1 52 ? 134.66000 124.97700 107.87200 1.000 39.69292 50 ALA F N 1
ATOM 9502 C CA . ALA F 1 52 ? 135.71000 125.40100 108.78200 1.000 39.69292 50 ALA F CA 1
ATOM 9503 C C . ALA F 1 52 ? 135.19200 125.49100 110.20700 1.000 39.69292 50 ALA F C 1
ATOM 9504 O O . ALA F 1 52 ? 135.85800 125.05200 111.15100 1.000 39.69292 50 ALA F O 1
ATOM 9506 N N . VAL F 1 53 ? 133.99400 126.03800 110.37800 1.000 39.91157 51 VAL F N 1
ATOM 9507 C CA . VAL F 1 53 ? 133.42700 126.17000 111.70900 1.000 39.91157 51 VAL F CA 1
ATOM 9508 C C . VAL F 1 53 ? 133.12800 124.80700 112.30900 1.000 39.91157 51 VAL F C 1
ATOM 9509 O O . VAL F 1 53 ? 133.39200 124.56400 113.49000 1.000 39.91157 51 VAL F O 1
ATOM 9513 N N . SER F 1 54 ? 132.57300 123.90000 111.51700 1.000 39.54114 52 SER F N 1
ATOM 9514 C CA . SER F 1 54 ? 132.30600 122.56300 112.02000 1.000 39.54114 52 SER F CA 1
ATOM 9515 C C . SER F 1 54 ? 133.59000 121.86400 112.43700 1.000 39.54114 52 SER F C 1
ATOM 9516 O O . SER F 1 54 ? 133.62500 121.17200 113.45800 1.000 39.54114 52 SER F O 1
ATOM 9519 N N . ALA F 1 55 ? 134.65600 122.03400 111.66100 1.000 39.45321 53 ALA F N 1
ATOM 9520 C CA . ALA F 1 55 ? 135.92700 121.43200 112.02500 1.000 39.45321 53 ALA F CA 1
ATOM 9521 C C . ALA F 1 55 ? 136.45000 121.98900 113.34000 1.000 39.45321 53 ALA F C 1
ATOM 9522 O O . ALA F 1 55 ? 136.90200 121.23400 114.20700 1.000 39.45321 53 ALA F O 1
ATOM 9524 N N . ASP F 1 56 ? 136.39900 123.30800 113.50100 1.000 40.37066 54 ASP F N 1
ATOM 9525 C CA . ASP F 1 56 ? 136.80200 123.91400 114.76200 1.000 40.37066 54 ASP F CA 1
ATOM 9526 C C . ASP F 1 56 ? 135.99700 123.36700 115.93200 1.000 40.37066 54 ASP F C 1
ATOM 9527 O O . ASP F 1 56 ? 136.54700 123.08800 117.00300 1.000 40.37066 54 ASP F O 1
ATOM 9532 N N . ASN F 1 57 ? 134.70000 123.20700 115.74900 1.000 40.37181 55 ASN F N 1
ATOM 9533 C CA . ASN F 1 57 ? 133.87500 122.74700 116.85100 1.000 40.37181 55 ASN F CA 1
ATOM 9534 C C . ASN F 1 57 ? 134.18800 121.30500 117.21400 1.000 40.37181 55 ASN F C 1
ATOM 9535 O O . ASN F 1 57 ? 134.20900 120.94000 118.39800 1.000 40.37181 55 ASN F O 1
ATOM 9540 N N . VAL F 1 58 ? 134.46300 120.47900 116.21500 1.000 39.33616 56 VAL F N 1
ATOM 9541 C CA . VAL F 1 58 ? 134.84500 119.10500 116.49100 1.000 39.33616 56 VAL F CA 1
ATOM 9542 C C . VAL F 1 58 ? 136.17200 119.05700 117.24000 1.000 39.33616 56 VAL F C 1
ATOM 9543 O O . VAL F 1 58 ? 136.33700 118.28100 118.18700 1.000 39.33616 56 VAL F O 1
ATOM 9547 N N . ARG F 1 59 ? 137.13000 119.88900 116.84600 1.000 38.55983 57 ARG F N 1
ATOM 9548 C CA . ARG F 1 59 ? 138.40900 119.89800 117.54600 1.000 38.55983 57 ARG F CA 1
ATOM 9549 C C . ARG F 1 59 ? 138.24000 120.30800 119.00500 1.000 38.55983 57 ARG F C 1
ATOM 9550 O O . ARG F 1 59 ? 138.85900 119.72800 119.91100 1.000 38.55983 57 ARG F O 1
ATOM 9558 N N . LEU F 1 60 ? 137.38400 121.29200 119.24900 1.000 39.17674 58 LEU F N 1
ATOM 9559 C CA . LEU F 1 60 ? 137.09900 121.72100 120.60800 1.000 39.17674 58 LEU F CA 1
ATOM 9560 C C . LEU F 1 60 ? 136.53500 120.58500 121.45700 1.000 39.17674 58 LEU F C 1
ATOM 9561 O O . LEU F 1 60 ? 136.97100 120.34800 122.59400 1.000 39.17674 58 LEU F O 1
ATOM 9566 N N . TYR F 1 61 ? 135.56200 119.86500 120.92500 1.000 39.61468 59 TYR F N 1
ATOM 9567 C CA . TYR F 1 61 ? 135.01500 118.78000 121.72200 1.000 39.61468 59 TYR F CA 1
ATOM 9568 C C . TYR F 1 61 ? 136.00800 117.64500 121.91000 1.000 39.61468 59 TYR F C 1
ATOM 9569 O O . TYR F 1 61 ? 135.92700 116.90600 122.89400 1.000 39.61468 59 TYR F O 1
ATOM 9578 N N . LEU F 1 62 ? 136.94300 117.48000 120.98600 1.000 38.83992 60 LEU F N 1
ATOM 9579 C CA . LEU F 1 62 ? 137.97500 116.48400 121.20200 1.000 38.83992 60 LEU F CA 1
ATOM 9580 C C . LEU F 1 62 ? 138.83300 116.84700 122.39900 1.000 38.83992 60 LEU F C 1
ATOM 9581 O O . LEU F 1 62 ? 139.21900 115.97700 123.18300 1.000 38.83992 60 LEU F O 1
ATOM 9586 N N . GLN F 1 63 ? 139.13700 118.12900 122.56300 1.000 39.55021 61 GLN F N 1
ATOM 9587 C CA . GLN F 1 63 ? 139.85300 118.53900 123.76700 1.000 39.55021 61 GLN F CA 1
ATOM 9588 C C . GLN F 1 63 ? 139.04200 118.26200 125.02700 1.000 39.55021 61 GLN F C 1
ATOM 9589 O O . GLN F 1 63 ? 139.59300 117.86600 126.06700 1.000 39.55021 61 GLN F O 1
ATOM 9595 N N . ALA F 1 64 ? 137.73100 118.44100 124.95500 1.000 39.47523 62 ALA F N 1
ATOM 9596 C CA . ALA F 1 64 ? 136.91400 118.08500 126.11100 1.000 39.47523 62 ALA F CA 1
ATOM 9597 C C . ALA F 1 64 ? 137.03900 116.59900 126.44800 1.000 39.47523 62 ALA F C 1
ATOM 9598 O O . ALA F 1 64 ? 137.19500 116.21800 127.61700 1.000 39.47523 62 ALA F O 1
ATOM 9600 N N . GLY F 1 65 ? 136.95900 115.74400 125.43400 1.000 40.16984 63 GLY F N 1
ATOM 9601 C CA . GLY F 1 65 ? 137.10100 114.31800 125.67400 1.000 40.16984 63 GLY F CA 1
ATOM 9602 C C . GLY F 1 65 ? 138.45200 113.96300 126.26200 1.000 40.16984 63 GLY F C 1
ATOM 9603 O O . GLY F 1 65 ? 138.57200 113.05900 127.09200 1.000 40.16984 63 GLY F O 1
ATOM 9604 N N . GLU F 1 66 ? 139.48600 114.67200 125.83800 1.000 40.96723 64 GLU F N 1
ATOM 9605 C CA . GLU F 1 66 ? 140.80100 114.46400 126.41500 1.000 40.96723 64 GLU F CA 1
ATOM 9606 C C . GLU F 1 66 ? 140.79900 114.74200 127.91300 1.000 40.96723 64 GLU F C 1
ATOM 9607 O O . GLU F 1 66 ? 141.38700 113.98700 128.70000 1.000 40.96723 64 GLU F O 1
ATOM 9613 N N . ARG F 1 67 ? 140.13300 115.81400 128.33100 1.000 39.96965 65 ARG F N 1
ATOM 9614 C CA . ARG F 1 67 ? 140.04700 116.05000 129.76500 1.000 39.96965 65 ARG F CA 1
ATOM 9615 C C . ARG F 1 67 ? 139.29700 114.92800 130.47300 1.000 39.96965 65 ARG F C 1
ATOM 9616 O O . ARG F 1 67 ? 139.68000 114.50700 131.57400 1.000 39.96965 65 ARG F O 1
ATOM 9624 N N . GLU F 1 68 ? 138.21800 114.44500 129.87500 1.000 40.77329 66 GLU F N 1
ATOM 9625 C CA . GLU F 1 68 ? 137.49800 113.35700 130.52400 1.000 40.77329 66 GLU F CA 1
ATOM 9626 C C . GLU F 1 68 ? 138.37700 112.12700 130.68300 1.000 40.77329 66 GLU F C 1
ATOM 9627 O O . GLU F 1 68 ? 138.28000 111.40900 131.68000 1.000 40.77329 66 GLU F O 1
ATOM 9633 N N . ARG F 1 69 ? 139.24500 111.86900 129.72000 1.000 40.11981 67 ARG F N 1
ATOM 9634 C CA . ARG F 1 69 ? 140.10700 110.70800 129.85600 1.000 40.11981 67 ARG F CA 1
ATOM 9635 C C . ARG F 1 69 ? 141.15900 110.91200 130.93900 1.000 40.11981 67 ARG F C 1
ATOM 9636 O O . ARG F 1 69 ? 141.51200 109.96400 131.64300 1.000 40.11981 67 ARG F O 1
ATOM 9644 N N . GLN F 1 70 ? 141.66100 112.13300 131.11200 1.000 40.21385 68 GLN F N 1
ATOM 9645 C CA . GLN F 1 70 ? 142.54600 112.34900 132.25100 1.000 40.21385 68 GLN F CA 1
ATOM 9646 C C . GLN F 1 70 ? 141.83800 112.08100 133.56300 1.000 40.21385 68 GLN F C 1
ATOM 9647 O O . GLN F 1 70 ? 142.41200 111.48500 134.48000 1.000 40.21385 68 GLN F O 1
ATOM 9653 N N . ARG F 1 71 ? 140.60500 112.54600 133.69100 1.000 40.52610 69 ARG F N 1
ATOM 9654 C CA . ARG F 1 71 ? 139.89900 112.31800 134.94000 1.000 40.52610 69 ARG F CA 1
ATOM 9655 C C . ARG F 1 71 ? 139.63800 110.84200 135.16400 1.000 40.52610 69 ARG F C 1
ATOM 9656 O O . ARG F 1 71 ? 139.72900 110.35300 136.29300 1.000 40.52610 69 ARG F O 1
ATOM 9664 N N . LEU F 1 72 ? 139.32800 110.11300 134.10300 1.000 40.56271 70 LEU F N 1
ATOM 9665 C CA . LEU F 1 72 ? 139.13200 108.68100 134.24200 1.000 40.56271 70 LEU F CA 1
ATOM 9666 C C . LEU F 1 72 ? 140.41300 107.98600 134.68400 1.000 40.56271 70 LEU F C 1
ATOM 9667 O O . LEU F 1 72 ? 140.37900 107.08000 135.51900 1.000 40.56271 70 LEU F O 1
ATOM 9672 N N . ALA F 1 73 ? 141.55100 108.39500 134.13700 1.000 40.73957 71 ALA F N 1
ATOM 9673 C CA . ALA F 1 73 ? 142.81400 107.81200 134.56800 1.000 40.73957 71 ALA F CA 1
ATOM 9674 C C . ALA F 1 73 ? 143.09200 108.11100 136.03500 1.000 40.73957 71 ALA F C 1
ATOM 9675 O O . ALA F 1 73 ? 143.58200 107.24900 136.77300 1.000 40.73957 71 ALA F O 1
ATOM 9677 N N . THR F 1 74 ? 142.79000 109.32600 136.47500 1.000 40.42585 72 THR F N 1
ATOM 9678 C CA . THR F 1 74 ? 142.94200 109.63600 137.88600 1.000 40.42585 72 THR F CA 1
ATOM 9679 C C . THR F 1 74 ? 142.05200 108.75600 138.74800 1.000 40.42585 72 THR F C 1
ATOM 9680 O O . THR F 1 74 ? 142.48700 108.25000 139.78600 1.000 40.42585 72 THR F O 1
ATOM 9684 N N . SER F 1 75 ? 140.80700 108.55900 138.34100 1.000 40.46140 73 SER F N 1
ATOM 9685 C CA . SER F 1 75 ? 139.93500 107.69900 139.12600 1.000 40.46140 73 SER F CA 1
ATOM 9686 C C . SER F 1 75 ? 140.46200 106.27400 139.17600 1.000 40.46140 73 SER F C 1
ATOM 9687 O O . SER F 1 75 ? 140.34600 105.60200 140.20100 1.000 40.46140 73 SER F O 1
ATOM 9690 N N . LEU F 1 76 ? 141.03000 105.79100 138.07900 1.000 40.73098 74 LEU F N 1
ATOM 9691 C CA . LEU F 1 76 ? 141.59700 104.45400 138.09600 1.000 40.73098 74 LEU F CA 1
ATOM 9692 C C . LEU F 1 76 ? 142.77400 104.36300 139.04800 1.000 40.73098 74 LEU F C 1
ATOM 9693 O O . LEU F 1 76 ? 142.94300 103.36000 139.73700 1.000 40.73098 74 LEU F O 1
ATOM 9698 N N . ARG F 1 77 ? 143.61600 105.38500 139.08000 1.000 40.72903 75 ARG F N 1
ATOM 9699 C CA . ARG F 1 77 ? 144.73800 105.35600 140.00600 1.000 40.72903 75 ARG F CA 1
ATOM 9700 C C . ARG F 1 77 ? 144.26800 105.37400 141.44800 1.000 40.72903 75 ARG F C 1
ATOM 9701 O O . ARG F 1 77 ? 144.83900 104.69100 142.30000 1.000 40.72903 75 ARG F O 1
ATOM 9709 N N . ASN F 1 78 ? 143.22300 106.13000 141.74100 1.000 41.45515 76 ASN F N 1
ATOM 9710 C CA . ASN F 1 78 ? 142.68100 106.09700 143.09000 1.000 41.45515 76 ASN F CA 1
ATOM 9711 C C . ASN F 1 78 ? 142.13100 104.71900 143.42600 1.000 41.45515 76 ASN F C 1
ATOM 9712 O O . ASN F 1 78 ? 142.38400 104.17200 144.50900 1.000 41.45515 76 ASN F O 1
ATOM 9717 N N . ALA F 1 79 ? 141.38600 104.13500 142.49800 1.000 41.74711 77 ALA F N 1
ATOM 9718 C CA . ALA F 1 79 ? 140.84700 102.80600 142.72200 1.000 41.74711 77 ALA F CA 1
ATOM 9719 C C . ALA F 1 79 ? 141.95800 101.79600 142.95300 1.000 41.74711 77 ALA F C 1
ATOM 9720 O O . ALA F 1 79 ? 141.79900 100.85400 143.72700 1.000 41.74711 77 ALA F O 1
ATOM 9722 N N . ALA F 1 80 ? 143.07800 101.96200 142.26700 1.000 42.99668 78 ALA F N 1
ATOM 9723 C CA . ALA F 1 80 ? 144.21300 101.09100 142.50500 1.000 42.99668 78 ALA F CA 1
ATOM 9724 C C . ALA F 1 80 ? 144.78900 101.30800 143.89300 1.000 42.99668 78 ALA F C 1
ATOM 9725 O O . ALA F 1 80 ? 145.13200 100.34900 144.58400 1.000 42.99668 78 ALA F O 1
ATOM 9727 N N . ALA F 1 81 ? 144.89000 102.55800 144.32200 1.000 43.60427 79 ALA F N 1
ATOM 9728 C CA . ALA F 1 81 ? 145.39200 102.83700 145.65100 1.000 43.60427 79 ALA F CA 1
ATOM 9729 C C . ALA F 1 81 ? 144.48200 102.29700 146.73300 1.000 43.60427 79 ALA F C 1
ATOM 9730 O O . ALA F 1 81 ? 144.89600 102.23200 147.88800 1.000 43.60427 79 ALA F O 1
ATOM 9732 N N . ALA F 1 82 ? 143.26400 101.90300 146.39500 1.000 44.10422 80 ALA F N 1
ATOM 9733 C CA . ALA F 1 82 ? 142.41600 101.27200 147.39400 1.000 44.10422 80 ALA F CA 1
ATOM 9734 C C . ALA F 1 82 ? 142.97500 99.96100 147.93600 1.000 44.10422 80 ALA F C 1
ATOM 9735 O O . ALA F 1 82 ? 142.46100 99.46100 148.93300 1.000 44.10422 80 ALA F O 1
ATOM 9737 N N . TYR F 1 83 ? 143.97200 99.35900 147.30300 1.000 46.11507 81 TYR F N 1
ATOM 9738 C CA . TYR F 1 83 ? 144.47400 98.07400 147.76800 1.000 46.11507 81 TYR F CA 1
ATOM 9739 C C . TYR F 1 83 ? 145.72500 98.20200 148.61900 1.000 46.11507 81 TYR F C 1
ATOM 9740 O O . TYR F 1 83 ? 145.71700 97.81900 149.78700 1.000 46.11507 81 TYR F O 1
ATOM 9749 N N . GLY F 1 84 ? 146.79200 98.75700 148.07800 1.000 50.19076 82 GLY F N 1
ATOM 9750 C CA . GLY F 1 84 ? 147.98500 98.87500 148.87900 1.000 50.19076 82 GLY F CA 1
ATOM 9751 C C . GLY F 1 84 ? 148.72200 100.14100 148.53100 1.000 50.19076 82 GLY F C 1
ATOM 9752 O O . GLY F 1 84 ? 148.30200 100.91000 147.66700 1.000 50.19076 82 GLY F O 1
ATOM 9753 N N . GLU F 1 85 ? 149.82800 100.35900 149.23100 1.000 55.77552 83 GLU F N 1
ATOM 9754 C CA . GLU F 1 85 ? 150.66500 101.51300 148.95400 1.000 55.77552 83 GLU F CA 1
ATOM 9755 C C . GLU F 1 85 ? 151.15200 101.43500 147.51400 1.000 55.77552 83 GLU F C 1
ATOM 9756 O O . GLU F 1 85 ? 151.36500 100.35100 146.96900 1.000 55.77552 83 GLU F O 1
ATOM 9762 N N . VAL F 1 86 ? 151.29000 102.58700 146.87900 1.000 56.06074 84 VAL F N 1
ATOM 9763 C CA . VAL F 1 86 ? 151.78600 102.59900 145.51200 1.000 56.06074 84 VAL F CA 1
ATOM 9764 C C . VAL F 1 86 ? 153.17700 103.21100 145.48400 1.000 56.06074 84 VAL F C 1
ATOM 9765 O O . VAL F 1 86 ? 153.32700 104.43100 145.54400 1.000 56.06074 84 VAL F O 1
ATOM 9769 N N . SER F 1 130 ? 120.62100 141.91600 74.27800 1.000 64.32699 128 SER F N 1
ATOM 9770 C CA . SER F 1 130 ? 120.87700 140.93000 75.32200 1.000 64.32699 128 SER F CA 1
ATOM 9771 C C . SER F 1 130 ? 122.34200 140.92400 75.69800 1.000 64.32699 128 SER F C 1
ATOM 9772 O O . SER F 1 130 ? 123.18400 140.51000 74.90800 1.000 64.32699 128 SER F O 1
ATOM 9775 N N . ASP F 1 131 ? 122.64900 141.37800 76.90200 1.000 63.24973 129 ASP F N 1
ATOM 9776 C CA . ASP F 1 131 ? 124.02900 141.37300 77.34600 1.000 63.24973 129 ASP F CA 1
ATOM 9777 C C . ASP F 1 131 ? 124.34500 140.08200 78.07300 1.000 63.24973 129 ASP F C 1
ATOM 9778 O O . ASP F 1 131 ? 123.46800 139.37000 78.56200 1.000 63.24973 129 ASP F O 1
ATOM 9783 N N . PHE F 1 132 ? 125.63000 139.78900 78.13400 1.000 61.90369 130 PHE F N 1
ATOM 9784 C CA . PHE F 1 132 ? 126.11500 138.52800 78.64200 1.000 61.90369 130 PHE F CA 1
ATOM 9785 C C . PHE F 1 132 ? 126.74800 138.67400 80.00600 1.000 61.90369 130 PHE F C 1
ATOM 9786 O O . PHE F 1 132 ? 127.46000 137.77200 80.44200 1.000 61.90369 130 PHE F O 1
ATOM 9794 N N . THR F 1 133 ? 126.51000 139.78700 80.69000 1.000 58.66028 131 THR F N 1
ATOM 9795 C CA . THR F 1 133 ? 127.27300 140.06000 81.89500 1.000 58.66028 131 THR F CA 1
ATOM 9796 C C . THR F 1 133 ? 126.81100 139.22400 83.07600 1.000 58.66028 131 THR F C 1
ATOM 9797 O O . THR F 1 133 ? 127.62200 138.87900 83.93300 1.000 58.66028 131 THR F O 1
ATOM 9801 N N . ASP F 1 134 ? 125.53200 138.88800 83.16400 1.000 57.97971 132 ASP F N 1
ATOM 9802 C CA . ASP F 1 134 ? 125.15400 137.94100 84.20400 1.000 57.97971 132 ASP F CA 1
ATOM 9803 C C . ASP F 1 134 ? 125.73600 136.56700 83.93300 1.000 57.97971 132 ASP F C 1
ATOM 9804 O O . ASP F 1 134 ? 126.22300 135.90500 84.85000 1.000 57.97971 132 ASP F O 1
ATOM 9809 N N . LEU F 1 135 ? 125.70400 136.12400 82.68200 1.000 56.43177 133 LEU F N 1
ATOM 9810 C CA . LEU F 1 135 ? 126.33200 134.85800 82.33900 1.000 56.43177 133 LEU F CA 1
ATOM 9811 C C . LEU F 1 135 ? 127.83200 134.92100 82.54000 1.000 56.43177 133 LEU F C 1
ATOM 9812 O O . LEU F 1 135 ? 128.43400 133.97500 83.04700 1.000 56.43177 133 LEU F O 1
ATOM 9817 N N . LYS F 1 136 ? 128.46100 136.01900 82.14000 1.000 55.84581 134 LYS F N 1
ATOM 9818 C CA . LYS F 1 136 ? 129.90200 136.11300 82.31300 1.000 55.84581 134 LYS F CA 1
ATOM 9819 C C . LYS F 1 136 ? 130.27500 136.14400 83.78300 1.000 55.84581 134 LYS F C 1
ATOM 9820 O O . LYS F 1 136 ? 131.28300 135.56100 84.17800 1.000 55.84581 134 LYS F O 1
ATOM 9826 N N . THR F 1 137 ? 129.46700 136.79200 84.61100 1.000 54.90468 135 THR F N 1
ATOM 9827 C CA . THR F 1 137 ? 129.72200 136.78900 86.04300 1.000 54.90468 135 THR F CA 1
ATOM 9828 C C . THR F 1 137 ? 129.58300 135.39300 86.61900 1.000 54.90468 135 THR F C 1
ATOM 9829 O O . THR F 1 137 ? 130.46200 134.91700 87.34900 1.000 54.90468 135 THR F O 1
ATOM 9833 N N . ALA F 1 138 ? 128.48000 134.72400 86.30500 1.000 53.18785 136 ALA F N 1
ATOM 9834 C CA . ALA F 1 138 ? 128.27000 133.37700 86.80100 1.000 53.18785 136 ALA F CA 1
ATOM 9835 C C . ALA F 1 138 ? 129.41300 132.46500 86.40200 1.000 53.18785 136 ALA F C 1
ATOM 9836 O O . ALA F 1 138 ? 129.96100 131.74000 87.23600 1.000 53.18785 136 ALA F O 1
ATOM 9838 N N . ALA F 1 139 ? 129.79100 132.48600 85.13200 1.000 52.30645 137 ALA F N 1
ATOM 9839 C CA . ALA F 1 139 ? 130.85800 131.61100 84.67400 1.000 52.30645 137 ALA F CA 1
ATOM 9840 C C . ALA F 1 139 ? 132.18400 131.96700 85.31500 1.000 52.30645 137 ALA F C 1
ATOM 9841 O O . ALA F 1 139 ? 132.94700 131.07800 85.70100 1.000 52.30645 137 ALA F O 1
ATOM 9843 N N . THR F 1 140 ? 132.48500 133.25300 85.43100 1.000 51.46738 138 THR F N 1
ATOM 9844 C CA . THR F 1 140 ? 133.77000 133.63500 85.98300 1.000 51.46738 138 THR F CA 1
ATOM 9845 C C . THR F 1 140 ? 133.90000 133.15600 87.41000 1.000 51.46738 138 THR F C 1
ATOM 9846 O O . THR F 1 140 ? 134.94200 132.63000 87.80300 1.000 51.46738 138 THR F O 1
ATOM 9850 N N . LYS F 1 141 ? 132.84400 133.31900 88.19500 1.000 49.43522 139 LYS F N 1
ATOM 9851 C CA . LYS F 1 141 ? 132.85500 132.79500 89.55000 1.000 49.43522 139 LYS F CA 1
ATOM 9852 C C . LYS F 1 141 ? 132.99100 131.28400 89.55100 1.000 49.43522 139 LYS F C 1
ATOM 9853 O O . LYS F 1 141 ? 133.83200 130.73200 90.25900 1.000 49.43522 139 LYS F O 1
ATOM 9859 N N . LEU F 1 142 ? 132.20100 130.60100 88.73400 1.000 48.70675 140 LEU F N 1
ATOM 9860 C CA . LEU F 1 142 ? 132.21600 129.15300 88.75200 1.000 48.70675 140 LEU F CA 1
ATOM 9861 C C . LEU F 1 142 ? 133.57700 128.58100 88.39600 1.000 48.70675 140 LEU F C 1
ATOM 9862 O O . LEU F 1 142 ? 133.92900 127.49900 88.85900 1.000 48.70675 140 LEU F O 1
ATOM 9867 N N . GLU F 1 143 ? 134.34900 129.25800 87.57600 1.000 49.41223 141 GLU F N 1
ATOM 9868 C CA . GLU F 1 143 ? 135.62200 128.68700 87.18300 1.000 49.41223 141 GLU F CA 1
ATOM 9869 C C . GLU F 1 143 ? 136.78200 129.21800 87.98700 1.000 49.41223 141 GLU F C 1
ATOM 9870 O O . GLU F 1 143 ? 137.92000 128.84600 87.72100 1.000 49.41223 141 GLU F O 1
ATOM 9876 N N . SER F 1 144 ? 136.52400 130.06600 88.95900 1.000 47.20718 142 SER F N 1
ATOM 9877 C CA . SER F 1 144 ? 137.57800 130.52800 89.83000 1.000 47.20718 142 SER F CA 1
ATOM 9878 C C . SER F 1 144 ? 137.80700 129.51100 90.95000 1.000 47.20718 142 SER F C 1
ATOM 9879 O O . SER F 1 144 ? 137.24100 128.41900 90.96200 1.000 47.20718 142 SER F O 1
ATOM 9882 N N . GLY F 1 145 ? 138.64500 129.86600 91.90100 1.000 46.10877 143 GLY F N 1
ATOM 9883 C CA . GLY F 1 145 ? 138.90600 128.99000 93.00900 1.000 46.10877 143 GLY F CA 1
ATOM 9884 C C . GLY F 1 145 ? 139.79800 127.83800 92.60800 1.000 46.10877 143 GLY F C 1
ATOM 9885 O O . GLY F 1 145 ? 140.34900 127.78900 91.51200 1.000 46.10877 143 GLY F O 1
ATOM 9886 N N . ASP F 1 146 ? 139.94000 126.89300 93.52300 1.000 44.78964 144 ASP F N 1
ATOM 9887 C CA . ASP F 1 146 ? 140.79400 125.75000 93.26300 1.000 44.78964 144 ASP F CA 1
ATOM 9888 C C . ASP F 1 146 ? 140.02100 124.54900 92.78300 1.000 44.78964 144 ASP F C 1
ATOM 9889 O O . ASP F 1 146 ? 140.61000 123.48200 92.61600 1.000 44.78964 144 ASP F O 1
ATOM 9894 N N . GLN F 1 147 ? 138.72400 124.70200 92.57400 1.000 44.79429 145 GLN F N 1
ATOM 9895 C CA . GLN F 1 147 ? 137.87200 123.68700 91.98700 1.000 44.79429 145 GLN F CA 1
ATOM 9896 C C . GLN F 1 147 ? 137.73500 122.47100 92.87400 1.000 44.79429 145 GLN F C 1
ATOM 9897 O O . GLN F 1 147 ? 137.28100 121.42700 92.42500 1.000 44.79429 145 GLN F O 1
ATOM 9903 N N . GLY F 1 148 ? 138.12400 122.58800 94.13300 1.000 43.40471 146 GLY F N 1
ATOM 9904 C CA . GLY F 1 148 ? 137.84400 121.57300 95.11100 1.000 43.40471 146 GLY F CA 1
ATOM 9905 C C . GLY F 1 148 ? 139.00400 120.74600 95.59300 1.000 43.40471 146 GLY F C 1
ATOM 9906 O O . GLY F 1 148 ? 138.77300 119.76900 96.30200 1.000 43.40471 146 GLY F O 1
ATOM 9907 N N . THR F 1 149 ? 140.24000 121.08600 95.25300 1.000 42.43548 147 THR F N 1
ATOM 9908 C CA . THR F 1 149 ? 141.33100 120.23900 95.70900 1.000 42.43548 147 THR F CA 1
ATOM 9909 C C . THR F 1 149 ? 141.51700 120.34500 97.21400 1.000 42.43548 147 THR F C 1
ATOM 9910 O O . THR F 1 149 ? 141.81200 119.34800 97.87900 1.000 42.43548 147 THR F O 1
ATOM 9914 N N . SER F 1 150 ? 141.35900 121.54000 97.77000 1.000 42.01011 148 SER F N 1
ATOM 9915 C CA . SER F 1 150 ? 141.51200 121.65800 99.20700 1.000 42.01011 148 SER F CA 1
ATOM 9916 C C . SER F 1 150 ? 140.36200 120.98200 99.93500 1.000 42.01011 148 SER F C 1
ATOM 9917 O O . SER F 1 150 ? 140.54400 120.49000 101.04700 1.000 42.01011 148 SER F O 1
ATOM 9920 N N . MET F 1 151 ? 139.19100 120.91500 99.31600 1.000 42.29930 149 MET F N 1
ATOM 9921 C CA . MET F 1 151 ? 138.11600 120.12000 99.88000 1.000 42.29930 149 MET F CA 1
ATOM 9922 C C . MET F 1 151 ? 138.49000 118.65600 99.94400 1.000 42.29930 149 MET F C 1
ATOM 9923 O O . MET F 1 151 ? 138.16600 117.97000 100.91300 1.000 42.29930 149 MET F O 1
ATOM 9928 N N . VAL F 1 152 ? 139.15000 118.15200 98.91200 1.000 40.93913 150 VAL F N 1
ATOM 9929 C CA . VAL F 1 152 ? 139.52300 116.75000 98.90600 1.000 40.93913 150 VAL F CA 1
ATOM 9930 C C . VAL F 1 152 ? 140.61500 116.48100 99.92600 1.000 40.93913 150 VAL F C 1
ATOM 9931 O O . VAL F 1 152 ? 140.59900 115.45100 100.60200 1.000 40.93913 150 VAL F O 1
ATOM 9935 N N . ASN F 1 153 ? 141.56900 117.39700 100.07300 1.000 40.60875 151 ASN F N 1
ATOM 9936 C CA . ASN F 1 153 ? 142.57000 117.22200 101.11800 1.000 40.60875 151 ASN F CA 1
ATOM 9937 C C . ASN F 1 153 ? 141.92700 117.22500 102.49800 1.000 40.60875 151 ASN F C 1
ATOM 9938 O O . ASN F 1 153 ? 142.26000 116.39500 103.35100 1.000 40.60875 151 ASN F O 1
ATOM 9943 N N . PHE F 1 154 ? 141.00200 118.15200 102.72400 1.000 39.70377 152 PHE F N 1
ATOM 9944 C CA . PHE F 1 154 ? 140.24200 118.21000 103.96100 1.000 39.70377 152 PHE F CA 1
ATOM 9945 C C . PHE F 1 154 ? 139.53200 116.89400 104.23100 1.000 39.70377 152 PHE F C 1
ATOM 9946 O O . PHE F 1 154 ? 139.60200 116.34400 105.33600 1.000 39.70377 152 PHE F O 1
ATOM 9954 N N . ALA F 1 155 ? 138.84000 116.37500 103.22600 1.000 39.72881 153 ALA F N 1
ATOM 9955 C CA . ALA F 1 155 ? 138.09000 115.14500 103.40300 1.000 39.72881 153 ALA F CA 1
ATOM 9956 C C . ALA F 1 155 ? 139.00600 113.97100 103.69400 1.000 39.72881 153 ALA F C 1
ATOM 9957 O O . ALA F 1 155 ? 138.67500 113.11100 104.50900 1.000 39.72881 153 ALA F O 1
ATOM 9959 N N . ASP F 1 156 ? 140.14700 113.90000 103.01800 1.000 40.74326 154 ASP F N 1
ATOM 9960 C CA . ASP F 1 156 ? 141.07800 112.82100 103.28500 1.000 40.74326 154 ASP F CA 1
ATOM 9961 C C . ASP F 1 156 ? 141.55900 112.87100 104.71900 1.000 40.74326 154 ASP F C 1
ATOM 9962 O O . ASP F 1 156 ? 141.60200 111.84700 105.40500 1.000 40.74326 154 ASP F O 1
ATOM 9967 N N . GLY F 1 157 ? 141.94000 114.05500 105.18200 1.000 38.94807 155 GLY F N 1
ATOM 9968 C CA . GLY F 1 157 ? 142.38700 114.17800 106.55100 1.000 38.94807 155 GLY F CA 1
ATOM 9969 C C . GLY F 1 157 ? 141.32800 113.74100 107.54100 1.000 38.94807 155 GLY F C 1
ATOM 9970 O O . GLY F 1 157 ? 141.61300 113.01300 108.49200 1.000 38.94807 155 GLY F O 1
ATOM 9971 N N . TRP F 1 158 ? 140.08900 114.14000 107.31000 1.000 38.93523 156 TRP F N 1
ATOM 9972 C CA . TRP F 1 158 ? 139.07100 113.78400 108.27900 1.000 38.93523 156 TRP F CA 1
ATOM 9973 C C . TRP F 1 158 ? 138.66400 112.31800 108.19100 1.000 38.93523 156 TRP F C 1
ATOM 9974 O O . TRP F 1 158 ? 138.31400 111.72800 109.21000 1.000 38.93523 156 TRP F O 1
ATOM 9985 N N . ASN F 1 159 ? 138.72100 111.70000 107.01500 1.000 39.07585 157 ASN F N 1
ATOM 9986 C CA . ASN F 1 159 ? 138.51400 110.26000 106.94300 1.000 39.07585 157 ASN F CA 1
ATOM 9987 C C . ASN F 1 159 ? 139.61800 109.49900 107.65500 1.000 39.07585 157 ASN F C 1
ATOM 9988 O O . ASN F 1 159 ? 139.35500 108.50200 108.34000 1.000 39.07585 157 ASN F O 1
ATOM 9993 N N . ASN F 1 160 ? 140.86000 109.94000 107.49600 1.000 38.84373 158 ASN F N 1
ATOM 9994 C CA . ASN F 1 160 ? 141.93400 109.30800 108.23700 1.000 38.84373 158 ASN F CA 1
ATOM 9995 C C . ASN F 1 160 ? 141.69100 109.42200 109.72600 1.000 38.84373 158 ASN F C 1
ATOM 9996 O O . ASN F 1 160 ? 141.91000 108.46600 110.46800 1.000 38.84373 158 ASN F O 1
ATOM 10001 N N . PHE F 1 161 ? 141.23800 110.58600 110.17800 1.000 38.27283 159 PHE F N 1
ATOM 10002 C CA . PHE F 1 161 ? 140.96600 110.75000 111.59500 1.000 38.27283 159 PHE F CA 1
ATOM 10003 C C . PHE F 1 161 ? 139.84400 109.83500 112.06500 1.000 38.27283 159 PHE F C 1
ATOM 10004 O O . PHE F 1 161 ? 139.93100 109.24700 113.14400 1.000 38.27283 159 PHE F O 1
ATOM 10012 N N . ASN F 1 162 ? 138.76400 109.74600 111.29500 1.000 38.92591 160 ASN F N 1
ATOM 10013 C CA . ASN F 1 162 ? 137.71400 108.76300 111.53500 1.000 38.92591 160 ASN F CA 1
ATOM 10014 C C . ASN F 1 162 ? 138.28600 107.37400 111.80100 1.000 38.92591 160 ASN F C 1
ATOM 10015 O O . ASN F 1 162 ? 138.00600 106.74400 112.82800 1.000 38.92591 160 ASN F O 1
ATOM 10020 N N . LEU F 1 163 ? 139.08400 106.88000 110.86400 1.000 39.35811 161 LEU F N 1
ATOM 10021 C CA . LEU F 1 163 ? 139.60600 105.53200 111.00800 1.000 39.35811 161 LEU F CA 1
ATOM 10022 C C . LEU F 1 163 ? 140.52700 105.41300 112.21000 1.000 39.35811 161 LEU F C 1
ATOM 10023 O O . LEU F 1 163 ? 140.49300 104.41100 112.93000 1.000 39.35811 161 LEU F O 1
ATOM 10028 N N . SER F 1 164 ? 141.36100 106.41200 112.44300 1.000 38.86322 162 SER F N 1
ATOM 10029 C CA . SER F 1 164 ? 142.31500 106.28000 113.52300 1.000 38.86322 162 SER F CA 1
ATOM 10030 C C . SER F 1 164 ? 141.64500 106.38900 114.88500 1.000 38.86322 162 SER F C 1
ATOM 10031 O O . SER F 1 164 ? 142.12800 105.80300 115.85100 1.000 38.86322 162 SER F O 1
ATOM 10034 N N . LEU F 1 165 ? 140.53500 107.10900 114.98700 1.000 38.94423 163 LEU F N 1
ATOM 10035 C CA . LEU F 1 165 ? 139.74500 107.03900 116.20600 1.000 38.94423 163 LEU F CA 1
ATOM 10036 C C . LEU F 1 165 ? 139.14700 105.65800 116.38300 1.000 38.94423 163 LEU F C 1
ATOM 10037 O O . LEU F 1 165 ? 139.18300 105.09500 117.47600 1.000 38.94423 163 LEU F O 1
ATOM 10042 N N . GLN F 1 166 ? 138.58300 105.10100 115.31800 1.000 39.38882 164 GLN F N 1
ATOM 10043 C CA . GLN F 1 166 ? 138.02000 103.76400 115.41700 1.000 39.38882 164 GLN F CA 1
ATOM 10044 C C . GLN F 1 166 ? 139.05200 102.72600 115.82200 1.000 39.38882 164 GLN F C 1
ATOM 10045 O O . GLN F 1 166 ? 138.71500 101.75300 116.49400 1.000 39.38882 164 GLN F O 1
ATOM 10051 N N . ARG F 1 167 ? 140.30100 102.90700 115.44100 1.000 38.87146 165 ARG F N 1
ATOM 10052 C CA . ARG F 1 167 ? 141.29300 101.91900 115.81600 1.000 38.87146 165 ARG F CA 1
ATOM 10053 C C . ARG F 1 167 ? 141.74300 102.04500 117.25100 1.000 38.87146 165 ARG F C 1
ATOM 10054 O O . ARG F 1 167 ? 142.54600 101.23100 117.69600 1.000 38.87146 165 ARG F O 1
ATOM 10062 N N . ASP F 1 168 ? 141.29100 103.04800 117.97300 1.000 39.88336 166 ASP F N 1
ATOM 10063 C CA . ASP F 1 168 ? 141.87800 103.36300 119.25600 1.000 39.88336 166 ASP F CA 1
ATOM 10064 C C . ASP F 1 168 ? 140.91400 103.15400 120.41100 1.000 39.88336 166 ASP F C 1
ATOM 10065 O O . ASP F 1 168 ? 141.01800 103.82000 121.43200 1.000 39.88336 166 ASP F O 1
ATOM 10070 N N . ILE F 1 169 ? 139.98700 102.21500 120.28600 1.000 39.76799 167 ILE F N 1
ATOM 10071 C CA . ILE F 1 169 ? 139.08900 101.91500 121.38400 1.000 39.76799 167 ILE F CA 1
ATOM 10072 C C . ILE F 1 169 ? 139.53400 100.69800 122.18100 1.000 39.76799 167 ILE F C 1
ATOM 10073 O O . ILE F 1 169 ? 138.82700 100.28000 123.08900 1.000 39.76799 167 ILE F O 1
ATOM 10078 N N . LYS F 1 170 ? 140.69100 100.12100 121.86400 1.000 39.86868 168 LYS F N 1
ATOM 10079 C CA . LYS F 1 170 ? 141.26700 99.10600 122.73900 1.000 39.86868 168 LYS F CA 1
ATOM 10080 C C . LYS F 1 170 ? 141.43400 99.61900 124.14700 1.000 39.86868 168 LYS F C 1
ATOM 10081 O O . LYS F 1 170 ? 141.26500 98.86700 125.10400 1.000 39.86868 168 LYS F O 1
ATOM 10087 N N . ARG F 1 171 ? 141.78200 100.88800 124.29500 1.000 39.79741 169 ARG F N 1
ATOM 10088 C CA . ARG F 1 171 ? 142.02400 101.43600 125.61100 1.000 39.79741 169 ARG F CA 1
ATOM 10089 C C . ARG F 1 171 ? 140.79900 101.40300 126.50400 1.000 39.79741 169 ARG F C 1
ATOM 10090 O O . ARG F 1 171 ? 140.91000 101.76000 127.67200 1.000 39.79741 169 ARG F O 1
ATOM 10098 N N . PHE F 1 172 ? 139.64300 100.99000 126.01300 1.000 39.38678 170 PHE F N 1
ATOM 10099 C CA . PHE F 1 172 ? 138.46800 100.90400 126.85900 1.000 39.38678 170 PHE F CA 1
ATOM 10100 C C . PHE F 1 172 ? 137.99200 99.48500 127.07500 1.000 39.38678 170 PHE F C 1
ATOM 10101 O O . PHE F 1 172 ? 136.88900 99.29400 127.57500 1.000 39.38678 170 PHE F O 1
ATOM 10109 N N . ARG F 1 173 ? 138.78500 98.49200 126.71400 1.000 38.65485 171 ARG F N 1
ATOM 10110 C CA . ARG F 1 173 ? 138.37700 97.11800 126.91600 1.000 38.65485 171 ARG F CA 1
ATOM 10111 C C . ARG F 1 173 ? 138.21000 96.81000 128.39700 1.000 38.65485 171 ARG F C 1
ATOM 10112 O O . ARG F 1 173 ? 138.73200 97.49900 129.26800 1.000 38.65485 171 ARG F O 1
ATOM 10120 N N . ILE F 1 174 ? 137.44700 95.75700 128.66900 1.000 39.76107 172 ILE F N 1
ATOM 10121 C CA . ILE F 1 174 ? 137.26500 95.26500 130.02000 1.000 39.76107 172 ILE F CA 1
ATOM 10122 C C . ILE F 1 174 ? 138.58200 94.78100 130.60400 1.000 39.76107 172 ILE F C 1
ATOM 10123 O O . ILE F 1 174 ? 139.55900 94.53400 129.89700 1.000 39.76107 172 ILE F O 1
ATOM 10128 N N . PHE F 1 175 ? 138.59900 94.63500 131.91400 1.000 40.67531 173 PHE F N 1
ATOM 10129 C CA . PHE F 1 175 ? 139.79400 94.19200 132.60700 1.000 40.67531 173 PHE F CA 1
ATOM 10130 C C . PHE F 1 175 ? 139.87200 92.67900 132.61500 1.000 40.67531 173 PHE F C 1
ATOM 10131 O O . PHE F 1 175 ? 138.85800 91.99000 132.63800 1.000 40.67531 173 PHE F O 1
ATOM 10139 N N . GLU F 1 176 ? 141.09000 92.16400 132.60000 1.000 43.47665 174 GLU F N 1
ATOM 10140 C CA . GLU F 1 176 ? 141.27500 90.73200 132.78400 1.000 43.47665 174 GLU F CA 1
ATOM 10141 C C . GLU F 1 176 ? 141.07200 90.32600 134.23300 1.000 43.47665 174 GLU F C 1
ATOM 10142 O O . GLU F 1 176 ? 140.15900 89.56800 134.55400 1.000 43.47665 174 GLU F O 1
ATOM 10148 N N . ASN F 1 177 ? 141.90500 90.84000 135.12500 1.000 43.36757 175 ASN F N 1
ATOM 10149 C CA . ASN F 1 177 ? 142.00700 90.31000 136.47000 1.000 43.36757 175 ASN F CA 1
ATOM 10150 C C . ASN F 1 177 ? 141.38500 91.19100 137.53000 1.000 43.36757 175 ASN F C 1
ATOM 10151 O O . ASN F 1 177 ? 141.58900 90.93700 138.71000 1.000 43.36757 175 ASN F O 1
ATOM 10156 N N . TRP F 1 178 ? 140.64900 92.21500 137.16800 1.000 42.37981 176 TRP F N 1
ATOM 10157 C CA . TRP F 1 178 ? 140.07600 93.08700 138.17100 1.000 42.37981 176 TRP F CA 1
ATOM 10158 C C . TRP F 1 178 ? 138.57700 92.88500 138.22200 1.000 42.37981 176 TRP F C 1
ATOM 10159 O O . TRP F 1 178 ? 137.92700 92.76800 137.18800 1.000 42.37981 176 TRP F O 1
ATOM 10170 N N . GLU F 1 179 ? 138.03200 92.83800 139.42700 1.000 43.40621 177 GLU F N 1
ATOM 10171 C CA . GLU F 1 179 ? 136.63600 92.49400 139.58700 1.000 43.40621 177 GLU F CA 1
ATOM 10172 C C . GLU F 1 179 ? 136.10900 93.18400 140.83000 1.000 43.40621 177 GLU F C 1
ATOM 10173 O O . GLU F 1 179 ? 136.87300 93.71600 141.63000 1.000 43.40621 177 GLU F O 1
ATOM 10179 N N . GLY F 1 180 ? 134.80400 93.22200 140.96200 1.000 41.17319 178 GLY F N 1
ATOM 10180 C CA . GLY F 1 180 ? 134.16600 93.88500 142.07300 1.000 41.17319 178 GLY F CA 1
ATOM 10181 C C . GLY F 1 180 ? 133.42100 95.11900 141.62800 1.000 41.17319 178 GLY F C 1
ATOM 10182 O O . GLY F 1 180 ? 133.25400 95.38400 140.43900 1.000 41.17319 178 GLY F O 1
ATOM 10183 N N . ASP F 1 181 ? 132.98300 95.89900 142.60800 1.000 41.95794 179 ASP F N 1
ATOM 10184 C CA . ASP F 1 181 ? 132.11500 97.03000 142.31200 1.000 41.95794 179 ASP F CA 1
ATOM 10185 C C . ASP F 1 181 ? 132.86100 98.14800 141.61000 1.000 41.95794 179 ASP F C 1
ATOM 10186 O O . ASP F 1 181 ? 132.36000 98.72700 140.64200 1.000 41.95794 179 ASP F O 1
ATOM 10191 N N . ALA F 1 182 ? 134.04500 98.48500 142.09700 1.000 41.45877 180 ALA F N 1
ATOM 10192 C CA . ALA F 1 182 ? 134.81100 99.53800 141.46000 1.000 41.45877 180 ALA F CA 1
ATOM 10193 C C . ALA F 1 182 ? 135.17100 99.16100 140.03500 1.000 41.45877 180 ALA F C 1
ATOM 10194 O O . ALA F 1 182 ? 135.12200 99.99900 139.13600 1.000 41.45877 180 ALA F O 1
ATOM 10196 N N . ALA F 1 183 ? 135.55200 97.91000 139.81400 1.000 41.63432 181 ALA F N 1
ATOM 10197 C CA . ALA F 1 183 ? 135.87200 97.46700 138.46900 1.000 41.63432 181 ALA F CA 1
ATOM 10198 C C . ALA F 1 183 ? 134.66000 97.55400 137.55200 1.000 41.63432 181 ALA F C 1
ATOM 10199 O O . ALA F 1 183 ? 134.77300 98.00600 136.41300 1.000 41.63432 181 ALA F O 1
ATOM 10201 N N . THR F 1 184 ? 133.49400 97.13700 138.02900 1.000 40.63221 182 THR F N 1
ATOM 10202 C CA . THR F 1 184 ? 132.29800 97.25200 137.21200 1.000 40.63221 182 THR F CA 1
ATOM 10203 C C . THR F 1 184 ? 131.99900 98.70100 136.87300 1.000 40.63221 182 THR F C 1
ATOM 10204 O O . THR F 1 184 ? 131.66200 99.02500 135.73000 1.000 40.63221 182 THR F O 1
ATOM 10208 N N . ALA F 1 185 ? 132.11900 99.58600 137.85000 1.000 40.72163 183 ALA F N 1
ATOM 10209 C CA . ALA F 1 185 ? 131.80900 100.98200 137.60600 1.000 40.72163 183 ALA F CA 1
ATOM 10210 C C . ALA F 1 185 ? 132.80400 101.61500 136.64300 1.000 40.72163 183 ALA F C 1
ATOM 10211 O O . ALA F 1 185 ? 132.42300 102.39800 135.76800 1.000 40.72163 183 ALA F O 1
ATOM 10213 N N . CYS F 1 186 ? 134.07700 101.28400 136.78400 1.000 42.01010 184 CYS F N 1
ATOM 10214 C CA . CYS F 1 186 ? 135.08000 101.81300 135.87900 1.000 42.01010 184 CYS F CA 1
ATOM 10215 C C . CYS F 1 186 ? 134.90800 101.26000 134.47500 1.000 42.01010 184 CYS F C 1
ATOM 10216 O O . CYS F 1 186 ? 135.15600 101.96100 133.49400 1.000 42.01010 184 CYS F O 1
ATOM 10219 N N . GLU F 1 187 ? 134.49800 100.00700 134.35500 1.000 41.43367 185 GLU F N 1
ATOM 10220 C CA . GLU F 1 187 ? 134.20400 99.45900 133.04500 1.000 41.43367 185 GLU F CA 1
ATOM 10221 C C . GLU F 1 187 ? 133.02300 100.16000 132.40400 1.000 41.43367 185 GLU F C 1
ATOM 10222 O O . GLU F 1 187 ? 133.03800 100.43000 131.20500 1.000 41.43367 185 GLU F O 1
ATOM 10228 N N . ALA F 1 188 ? 131.99400 100.46700 133.18200 1.000 40.82746 186 ALA F N 1
ATOM 10229 C CA . ALA F 1 188 ? 130.87300 101.21500 132.63100 1.000 40.82746 186 ALA F CA 1
ATOM 10230 C C . ALA F 1 188 ? 131.31400 102.59200 132.16400 1.000 40.82746 186 ALA F C 1
ATOM 10231 O O . ALA F 1 188 ? 130.88700 103.07400 131.10800 1.000 40.82746 186 ALA F O 1
ATOM 10233 N N . SER F 1 189 ? 132.18100 103.23400 132.93100 1.000 41.03331 187 SER F N 1
ATOM 10234 C CA . SER F 1 189 ? 132.67300 104.53800 132.52800 1.000 41.03331 187 SER F CA 1
ATOM 10235 C C . SER F 1 189 ? 133.51300 104.45700 131.25400 1.000 41.03331 187 SER F C 1
ATOM 10236 O O . SER F 1 189 ? 133.36000 105.28400 130.35000 1.000 41.03331 187 SER F O 1
ATOM 10239 N N . MET F 1 190 ? 134.40800 103.47600 131.16300 1.000 41.75192 188 MET F N 1
ATOM 10240 C CA . MET F 1 190 ? 135.18200 103.30600 129.94000 1.000 41.75192 188 MET F CA 1
ATOM 10241 C C . MET F 1 190 ? 134.28900 102.99300 128.75500 1.000 41.75192 188 MET F C 1
ATOM 10242 O O . MET F 1 190 ? 134.54800 103.44500 127.64000 1.000 41.75192 188 MET F O 1
ATOM 10247 N N . ASP F 1 191 ? 133.24300 102.21500 128.97500 1.000 41.81440 189 ASP F N 1
ATOM 10248 C CA . ASP F 1 191 ? 132.30300 101.93100 127.90800 1.000 41.81440 189 ASP F CA 1
ATOM 10249 C C . ASP F 1 191 ? 131.63500 103.20600 127.41600 1.000 41.81440 189 ASP F C 1
ATOM 10250 O O . ASP F 1 191 ? 131.42800 103.38800 126.21400 1.000 41.81440 189 ASP F O 1
ATOM 10255 N N . GLN F 1 192 ? 131.28500 104.09600 128.33300 1.000 40.96761 190 GLN F N 1
ATOM 10256 C CA . GLN F 1 192 ? 130.70300 105.36400 127.92600 1.000 40.96761 190 GLN F CA 1
ATOM 10257 C C . GLN F 1 192 ? 131.68300 106.19300 127.11500 1.000 40.96761 190 GLN F C 1
ATOM 10258 O O . GLN F 1 192 ? 131.31000 106.81000 126.11200 1.000 40.96761 190 GLN F O 1
ATOM 10264 N N . GLN F 1 193 ? 132.93600 106.24200 127.54700 1.000 40.51854 191 GLN F N 1
ATOM 10265 C CA . GLN F 1 193 ? 133.92700 106.96900 126.77200 1.000 40.51854 191 GLN F CA 1
ATOM 10266 C C . GLN F 1 193 ? 134.07500 106.37000 125.38400 1.000 40.51854 191 GLN F C 1
ATOM 10267 O O . GLN F 1 193 ? 134.24100 107.09100 124.40000 1.000 40.51854 191 GLN F O 1
ATOM 10273 N N . LYS F 1 194 ? 134.03600 105.04900 125.29700 1.000 40.43322 192 LYS F N 1
ATOM 10274 C CA . LYS F 1 194 ? 134.12400 104.38000 124.01400 1.000 40.43322 192 LYS F CA 1
ATOM 10275 C C . LYS F 1 194 ? 132.96100 104.77900 123.11800 1.000 40.43322 192 LYS F C 1
ATOM 10276 O O . LYS F 1 194 ? 133.14500 105.03900 121.92500 1.000 40.43322 192 LYS F O 1
ATOM 10282 N N . GLU F 1 195 ? 131.75800 104.82300 123.67600 1.000 40.88727 193 GLU F N 1
ATOM 10283 C CA . GLU F 1 195 ? 130.60300 105.22600 122.88900 1.000 40.88727 193 GLU F CA 1
ATOM 10284 C C . GLU F 1 195 ? 130.75300 106.64100 122.37600 1.000 40.88727 193 GLU F C 1
ATOM 10285 O O . GLU F 1 195 ? 130.43600 106.93400 121.22100 1.000 40.88727 193 GLU F O 1
ATOM 10291 N N . TRP F 1 196 ? 131.22600 107.53400 123.22700 1.000 39.48075 194 TRP F N 1
ATOM 10292 C CA . TRP F 1 196 ? 131.41500 108.90300 122.79400 1.000 39.48075 194 TRP F CA 1
ATOM 10293 C C . TRP F 1 196 ? 132.46400 108.99600 121.69800 1.000 39.48075 194 TRP F C 1
ATOM 10294 O O . TRP F 1 196 ? 132.31300 109.76800 120.75000 1.000 39.48075 194 TRP F O 1
ATOM 10305 N N . ILE F 1 197 ? 133.53700 108.22700 121.81500 1.000 39.40691 195 ILE F N 1
ATOM 10306 C CA . ILE F 1 197 ? 134.57500 108.24300 120.79700 1.000 39.40691 195 ILE F CA 1
ATOM 10307 C C . ILE F 1 197 ? 134.03100 107.74500 119.46500 1.000 39.40691 195 ILE F C 1
ATOM 10308 O O . ILE F 1 197 ? 134.35400 108.28600 118.40800 1.000 39.40691 195 ILE F O 1
ATOM 10313 N N . LEU F 1 198 ? 133.21300 106.70300 119.48900 1.000 39.64701 196 LEU F N 1
ATOM 10314 C CA . LEU F 1 198 ? 132.64000 106.21600 118.24300 1.000 39.64701 196 LEU F CA 1
ATOM 10315 C C . LEU F 1 198 ? 131.70500 107.24100 117.62600 1.000 39.64701 196 LEU F C 1
ATOM 10316 O O . LEU F 1 198 ? 131.69200 107.42600 116.40700 1.000 39.64701 196 LEU F O 1
ATOM 10321 N N . HIS F 1 199 ? 130.92900 107.93200 118.45100 1.000 39.87065 197 HIS F N 1
ATOM 10322 C CA . HIS F 1 199 ? 130.09400 109.00000 117.92900 1.000 39.87065 197 HIS F CA 1
ATOM 10323 C C . HIS F 1 199 ? 130.93700 110.11300 117.31800 1.000 39.87065 197 HIS F C 1
ATOM 10324 O O . HIS F 1 199 ? 130.57700 110.68600 116.28500 1.000 39.87065 197 HIS F O 1
ATOM 10331 N N . MET F 1 200 ? 132.06500 110.42900 117.93700 1.000 40.28568 198 MET F N 1
ATOM 10332 C CA . MET F 1 200 ? 132.92800 111.47200 117.40200 1.000 40.28568 198 MET F CA 1
ATOM 10333 C C . MET F 1 200 ? 133.55000 111.04900 116.08400 1.000 40.28568 198 MET F C 1
ATOM 10334 O O . MET F 1 200 ? 133.72900 111.86700 115.18100 1.000 40.28568 198 MET F O 1
ATOM 10339 N N . ALA F 1 201 ? 133.90300 109.77700 115.96500 1.000 39.66856 199 ALA F N 1
ATOM 10340 C CA . ALA F 1 201 ? 134.41100 109.27600 114.70100 1.000 39.66856 199 ALA F CA 1
ATOM 10341 C C . ALA F 1 201 ? 133.35200 109.37100 113.62300 1.000 39.66856 199 ALA F C 1
ATOM 10342 O O . ALA F 1 201 ? 133.64500 109.71200 112.47500 1.000 39.66856 199 ALA F O 1
ATOM 10344 N N . LYS F 1 202 ? 132.11500 109.06500 113.97800 1.000 40.05322 200 LYS F N 1
ATOM 10345 C CA . LYS F 1 202 ? 131.02300 109.17700 113.02900 1.000 40.05322 200 LYS F CA 1
ATOM 10346 C C . LYS F 1 202 ? 130.83700 110.61800 112.57200 1.000 40.05322 200 LYS F C 1
ATOM 10347 O O . LYS F 1 202 ? 130.56500 110.88100 111.39900 1.000 40.05322 200 LYS F O 1
ATOM 10353 N N . LEU F 1 203 ? 130.99000 111.56600 113.48600 1.000 40.23356 201 LEU F N 1
ATOM 10354 C CA . LEU F 1 203 ? 130.90500 112.96700 113.10700 1.000 40.23356 201 LEU F CA 1
ATOM 10355 C C . LEU F 1 203 ? 132.05100 113.36900 112.19400 1.000 40.23356 201 LEU F C 1
ATOM 10356 O O . LEU F 1 203 ? 131.86000 114.13300 111.24600 1.000 40.23356 201 LEU F O 1
ATOM 10361 N N . SER F 1 204 ? 133.25200 112.88700 112.47800 1.000 40.19790 202 SER F N 1
ATOM 10362 C CA . SER F 1 204 ? 134.37100 113.12600 111.57800 1.000 40.19790 202 SER F CA 1
ATOM 10363 C C . SER F 1 204 ? 134.08100 112.58500 110.19100 1.000 40.19790 202 SER F C 1
ATOM 10364 O O . SER F 1 204 ? 134.39200 113.22400 109.18000 1.000 40.19790 202 SER F O 1
ATOM 10367 N N . ALA F 1 205 ? 133.50200 111.39700 110.12800 1.000 39.68975 203 ALA F N 1
ATOM 10368 C CA . ALA F 1 205 ? 133.15000 110.82700 108.84400 1.000 39.68975 203 ALA F CA 1
ATOM 10369 C C . ALA F 1 205 ? 132.14800 111.70000 108.12000 1.000 39.68975 203 ALA F C 1
ATOM 10370 O O . ALA F 1 205 ? 132.27100 111.92400 106.91900 1.000 39.68975 203 ALA F O 1
ATOM 10372 N N . SER F 1 206 ? 131.14400 112.19100 108.82800 1.000 39.78768 204 SER F N 1
ATOM 10373 C CA . SER F 1 206 ? 130.15300 113.02600 108.17800 1.000 39.78768 204 SER F CA 1
ATOM 10374 C C . SER F 1 206 ? 130.77000 114.32800 107.69200 1.000 39.78768 204 SER F C 1
ATOM 10375 O O . SER F 1 206 ? 130.36600 114.87200 106.66000 1.000 39.78768 204 SER F O 1
ATOM 10378 N N . LEU F 1 207 ? 131.76100 114.82200 108.41200 1.000 39.65023 205 LEU F N 1
ATOM 10379 C CA . LEU F 1 207 ? 132.48800 115.99600 107.97300 1.000 39.65023 205 LEU F CA 1
ATOM 10380 C C . LEU F 1 207 ? 133.18600 115.73800 106.64400 1.000 39.65023 205 LEU F C 1
ATOM 10381 O O . LEU F 1 207 ? 133.07000 116.52100 105.69100 1.000 39.65023 205 LEU F O 1
ATOM 10386 N N . ALA F 1 208 ? 133.91300 114.63000 106.56300 1.000 39.63514 206 ALA F N 1
ATOM 10387 C CA . ALA F 1 208 ? 134.59400 114.29900 105.31800 1.000 39.63514 206 ALA F CA 1
ATOM 10388 C C . ALA F 1 208 ? 133.59400 114.05600 104.20300 1.000 39.63514 206 ALA F C 1
ATOM 10389 O O . ALA F 1 208 ? 133.83500 114.41000 103.04600 1.000 39.63514 206 ALA F O 1
ATOM 10391 N N . LYS F 1 209 ? 132.46700 113.45500 104.53900 1.000 39.65688 207 LYS F N 1
ATOM 10392 C CA . LYS F 1 209 ? 131.43900 113.20100 103.55400 1.000 39.65688 207 LYS F CA 1
ATOM 10393 C C . LYS F 1 209 ? 130.91400 114.49700 102.96000 1.000 39.65688 207 LYS F C 1
ATOM 10394 O O . LYS F 1 209 ? 130.72700 114.60000 101.74700 1.000 39.65688 207 LYS F O 1
ATOM 10400 N N . GLN F 1 210 ? 130.68600 115.50300 103.79700 1.000 40.33798 208 GLN F N 1
ATOM 10401 C CA . GLN F 1 210 ? 130.24600 116.79100 103.28900 1.000 40.33798 208 GLN F CA 1
ATOM 10402 C C . GLN F 1 210 ? 131.30000 117.43400 102.40400 1.000 40.33798 208 GLN F C 1
ATOM 10403 O O . GLN F 1 210 ? 130.97400 118.04200 101.38000 1.000 40.33798 208 GLN F O 1
ATOM 10409 N N . ALA F 1 211 ? 132.56300 117.34600 102.79200 1.000 40.40401 209 ALA F N 1
ATOM 10410 C CA . ALA F 1 211 ? 133.59400 117.92500 101.94100 1.000 40.40401 209 ALA F CA 1
ATOM 10411 C C . ALA F 1 211 ? 133.63900 117.24400 100.57300 1.000 40.40401 209 ALA F C 1
ATOM 10412 O O . ALA F 1 211 ? 133.75700 117.91000 99.53700 1.000 40.40401 209 ALA F O 1
ATOM 10414 N N . ASN F 1 212 ? 133.54300 115.92000 100.55400 1.000 40.21270 210 ASN F N 1
ATOM 10415 C CA . ASN F 1 212 ? 133.50600 115.20800 99.28800 1.000 40.21270 210 ASN F CA 1
ATOM 10416 C C . ASN F 1 212 ? 132.29900 115.61600 98.47400 1.000 40.21270 210 ASN F C 1
ATOM 10417 O O . ASN F 1 212 ? 132.37200 115.73200 97.24800 1.000 40.21270 210 ASN F O 1
ATOM 10422 N N . PHE F 1 213 ? 131.17600 115.81900 99.14000 1.000 40.61241 211 PHE F N 1
ATOM 10423 C CA . PHE F 1 213 ? 129.97800 116.26300 98.46200 1.000 40.61241 211 PHE F CA 1
ATOM 10424 C C . PHE F 1 213 ? 130.19900 117.60300 97.78600 1.000 40.61241 211 PHE F C 1
ATOM 10425 O O . PHE F 1 213 ? 129.73200 117.82700 96.67000 1.000 40.61241 211 PHE F O 1
ATOM 10433 N N . MET F 1 214 ? 130.89200 118.51200 98.45700 1.000 42.87949 212 MET F N 1
ATOM 10434 C CA . MET F 1 214 ? 131.15700 119.81000 97.86100 1.000 42.87949 212 MET F CA 1
ATOM 10435 C C . MET F 1 214 ? 132.05000 119.68600 96.64000 1.000 42.87949 212 MET F C 1
ATOM 10436 O O . MET F 1 214 ? 131.83000 120.35900 95.63000 1.000 42.87949 212 MET F O 1
ATOM 10441 N N . ALA F 1 215 ? 133.06300 118.83700 96.71300 1.000 43.05671 213 ALA F N 1
ATOM 10442 C CA . ALA F 1 215 ? 133.90700 118.63400 95.54200 1.000 43.05671 213 ALA F CA 1
ATOM 10443 C C . ALA F 1 215 ? 133.11100 118.07100 94.36400 1.000 43.05671 213 ALA F C 1
ATOM 10444 O O . ALA F 1 215 ? 133.25200 118.53200 93.22100 1.000 43.05671 213 ALA F O 1
ATOM 10446 N N . GLN F 1 216 ? 132.26400 117.08300 94.61800 1.000 43.96691 214 GLN F N 1
ATOM 10447 C CA . GLN F 1 216 ? 131.48700 116.52800 93.52100 1.000 43.96691 214 GLN F CA 1
ATOM 10448 C C . GLN F 1 216 ? 130.49300 117.53700 92.98000 1.000 43.96691 214 GLN F C 1
ATOM 10449 O O . GLN F 1 216 ? 130.20200 117.54100 91.78500 1.000 43.96691 214 GLN F O 1
ATOM 10455 N N . LEU F 1 217 ? 129.94800 118.38200 93.84500 1.000 43.86738 215 LEU F N 1
ATOM 10456 C CA . LEU F 1 217 ? 129.05600 119.42800 93.38500 1.000 43.86738 215 LEU F CA 1
ATOM 10457 C C . LEU F 1 217 ? 129.77700 120.39300 92.46800 1.000 43.86738 215 LEU F C 1
ATOM 10458 O O . LEU F 1 217 ? 129.22200 120.83500 91.46100 1.000 43.86738 215 LEU F O 1
ATOM 10463 N N . GLN F 1 218 ? 131.00700 120.74400 92.81100 1.000 44.95944 216 GLN F N 1
ATOM 10464 C CA . GLN F 1 218 ? 131.76700 121.62700 91.94800 1.000 44.95944 216 GLN F CA 1
ATOM 10465 C C . GLN F 1 218 ? 131.97600 121.00700 90.57700 1.000 44.95944 216 GLN F C 1
ATOM 10466 O O . GLN F 1 218 ? 131.81000 121.67600 89.55500 1.000 44.95944 216 GLN F O 1
ATOM 10472 N N . LEU F 1 219 ? 132.31900 119.72600 90.53000 1.000 45.36798 217 LEU F N 1
ATOM 10473 C CA . LEU F 1 219 ? 132.48400 119.08900 89.22900 1.000 45.36798 217 LEU F CA 1
ATOM 10474 C C . LEU F 1 219 ? 131.17700 119.05600 88.44900 1.000 45.36798 217 LEU F C 1
ATOM 10475 O O . LEU F 1 219 ? 131.15300 119.33100 87.24200 1.000 45.36798 217 LEU F O 1
ATOM 10480 N N . TRP F 1 220 ? 130.08900 118.70300 89.11400 1.000 45.22311 218 TRP F N 1
ATOM 10481 C CA . TRP F 1 220 ? 128.80500 118.59900 88.44300 1.000 45.22311 218 TRP F CA 1
ATOM 10482 C C . TRP F 1 220 ? 128.38700 119.93500 87.85700 1.000 45.22311 218 TRP F C 1
ATOM 10483 O O . TRP F 1 220 ? 127.89100 120.01200 86.72700 1.000 45.22311 218 TRP F O 1
ATOM 10494 N N . ALA F 1 221 ? 128.59100 120.99900 88.61000 1.000 46.41665 219 ALA F N 1
ATOM 10495 C CA . ALA F 1 221 ? 128.23700 122.31500 88.12900 1.000 46.41665 219 ALA F CA 1
ATOM 10496 C C . ALA F 1 221 ? 129.14300 122.73700 86.99600 1.000 46.41665 219 ALA F C 1
ATOM 10497 O O . ALA F 1 221 ? 128.72100 123.45100 86.08900 1.000 46.41665 219 ALA F O 1
ATOM 10499 N N . ARG F 1 222 ? 130.39800 122.33400 87.04200 1.000 46.90135 220 ARG F N 1
ATOM 10500 C CA . ARG F 1 222 ? 131.30700 122.80300 86.02100 1.000 46.90135 220 ARG F CA 1
ATOM 10501 C C . ARG F 1 222 ? 131.02500 122.13500 84.69000 1.000 46.90135 220 ARG F C 1
ATOM 10502 O O . ARG F 1 222 ? 131.17600 122.75600 83.64000 1.000 46.90135 220 ARG F O 1
ATOM 10510 N N . ARG F 1 223 ? 130.62200 120.88100 84.70100 1.000 47.97756 221 ARG F N 1
ATOM 10511 C CA . ARG F 1 223 ? 130.27800 120.30100 83.41800 1.000 47.97756 221 ARG F CA 1
ATOM 10512 C C . ARG F 1 223 ? 12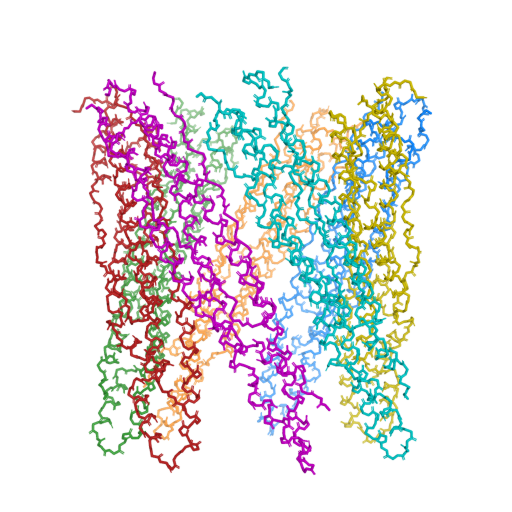8.81900 120.50500 83.06500 1.000 47.97756 221 ARG F C 1
ATOM 10513 O O . ARG F 1 223 ? 128.39100 120.07000 81.99800 1.000 47.97756 221 ARG F O 1
ATOM 10521 N N . GLY F 1 224 ? 128.03100 121.10700 83.92800 1.000 48.80017 222 GLY F N 1
ATOM 10522 C CA . GLY F 1 224 ? 126.67400 121.39200 83.53700 1.000 48.80017 222 GLY F CA 1
ATOM 10523 C C . GLY F 1 224 ? 126.41500 122.81200 83.12300 1.000 48.80017 222 GLY F C 1
ATOM 10524 O O . GLY F 1 224 ? 125.28300 123.14900 82.78700 1.000 48.80017 222 GLY F O 1
ATOM 10525 N N . HIS F 1 225 ? 127.42400 123.65400 83.13800 1.000 50.33523 223 HIS F N 1
ATOM 10526 C CA . HIS F 1 225 ? 127.26900 125.06900 82.97100 1.000 50.33523 223 HIS F CA 1
ATOM 10527 C C . HIS F 1 225 ? 128.11000 125.54600 81.80600 1.000 50.33523 223 HIS F C 1
ATOM 10528 O O . HIS F 1 225 ? 129.24000 125.08700 81.63400 1.000 50.33523 223 HIS F O 1
ATOM 10535 N N . PRO F 1 226 ? 127.58800 126.46100 80.99700 1.000 52.59952 224 PRO F N 1
ATOM 10536 C CA . PRO F 1 226 ? 128.34300 126.95600 79.84900 1.000 52.59952 224 PRO F CA 1
ATOM 10537 C C . PRO F 1 226 ? 129.63600 127.62300 80.26100 1.000 52.59952 224 PRO F C 1
ATOM 10538 O O . PRO F 1 226 ? 129.67200 128.44100 81.17600 1.000 52.59952 224 PRO F O 1
ATOM 10542 N N . THR F 1 227 ? 130.69100 127.29900 79.53800 1.000 54.91575 225 THR F N 1
ATOM 10543 C CA . THR F 1 227 ? 132.01700 127.78300 79.85100 1.000 54.91575 225 THR F CA 1
ATOM 10544 C C . THR F 1 227 ? 132.09400 129.29200 79.63700 1.000 54.91575 225 THR F C 1
ATOM 10545 O O . THR F 1 227 ? 131.24700 129.89000 78.98300 1.000 54.91575 225 THR F O 1
ATOM 10549 N N . LEU F 1 228 ? 133.10300 129.91500 80.23500 1.000 56.79331 226 LEU F N 1
ATOM 10550 C CA . LEU F 1 228 ? 133.40200 131.30100 79.91600 1.000 56.79331 226 LEU F CA 1
ATOM 10551 C C . LEU F 1 228 ? 133.79900 131.45600 78.45600 1.000 56.79331 226 LEU F C 1
ATOM 10552 O O . LEU F 1 228 ? 133.44500 132.44500 77.80700 1.000 56.79331 226 LEU F O 1
ATOM 10557 N N . ALA F 1 229 ? 134.55700 130.50100 77.92800 1.000 58.67967 227 ALA F N 1
ATOM 10558 C CA . ALA F 1 229 ? 134.90900 130.53500 76.51900 1.000 58.67967 227 ALA F CA 1
ATOM 10559 C C . ALA F 1 229 ? 133.67500 130.41700 75.64000 1.000 58.67967 227 ALA F C 1
ATOM 10560 O O . ALA F 1 229 ? 133.57100 131.09500 74.61800 1.000 58.67967 227 ALA F O 1
ATOM 10562 N N . ASP F 1 230 ? 132.73000 129.56300 76.00900 1.000 58.92253 228 ASP F N 1
ATOM 10563 C CA . ASP F 1 230 ? 131.51000 129.46300 75.21900 1.000 58.92253 228 ASP F CA 1
ATOM 10564 C C . ASP F 1 230 ? 130.70800 130.74800 75.26400 1.000 58.92253 228 ASP F C 1
ATOM 10565 O O . ASP F 1 230 ? 130.02700 131.09500 74.30200 1.000 58.92253 228 ASP F O 1
ATOM 10570 N N . ILE F 1 231 ? 130.75600 131.46100 76.37600 1.000 59.16028 229 ILE F N 1
ATOM 10571 C CA . ILE F 1 231 ? 130.00600 132.70100 76.46500 1.000 59.16028 229 ILE F CA 1
ATOM 10572 C C . ILE F 1 231 ? 130.67600 133.77900 75.63900 1.000 59.16028 229 ILE F C 1
ATOM 10573 O O . ILE F 1 231 ? 130.00700 134.57600 74.97500 1.000 59.16028 229 ILE F O 1
ATOM 10578 N N . VAL F 1 232 ? 132.00200 133.82100 75.65600 1.000 60.15275 230 VAL F N 1
ATOM 10579 C CA . VAL F 1 232 ? 132.71000 134.76100 74.79900 1.000 60.15275 230 VAL F CA 1
ATOM 10580 C C . VAL F 1 232 ? 132.44900 134.44800 73.33500 1.000 60.15275 230 VAL F C 1
ATOM 10581 O O . VAL F 1 232 ? 132.21200 135.34800 72.52100 1.000 60.15275 230 VAL F O 1
ATOM 10585 N N . GLU F 1 233 ? 132.44700 133.17100 72.98400 1.000 62.46955 231 GLU F N 1
ATOM 10586 C CA . GLU F 1 233 ? 132.06400 132.78500 71.63800 1.000 62.46955 231 GLU F CA 1
ATOM 10587 C C . GLU F 1 233 ? 130.67500 133.27500 71.29000 1.000 62.46955 231 GLU F C 1
ATOM 10588 O O . GLU F 1 233 ? 130.46400 133.86600 70.23100 1.000 62.46955 231 GLU F O 1
ATOM 10594 N N . LEU F 1 234 ? 129.69900 132.98600 72.13400 1.000 62.51027 232 LEU F N 1
ATOM 10595 C CA . LEU F 1 234 ? 128.33400 133.31900 71.77700 1.000 62.51027 232 LEU F CA 1
ATOM 10596 C C . LEU F 1 234 ? 128.17300 134.81700 71.62900 1.000 62.51027 232 LEU F C 1
ATOM 10597 O O . LEU F 1 234 ? 127.51600 135.28600 70.70100 1.000 62.51027 232 LEU F O 1
ATOM 10602 N N . GLU F 1 235 ? 128.80600 135.58500 72.50700 1.000 62.95625 233 GLU F N 1
ATOM 10603 C CA . GLU F 1 235 ? 128.75200 137.03200 72.40500 1.000 62.95625 233 GLU F CA 1
ATOM 10604 C C . GLU F 1 235 ? 129.33300 137.51400 71.09000 1.000 62.95625 233 GLU F C 1
ATOM 10605 O O . GLU F 1 235 ? 128.68400 138.25500 70.34000 1.000 62.95625 233 GLU F O 1
ATOM 10611 N N . ARG F 1 236 ? 130.56200 137.10800 70.78400 1.000 63.28008 234 ARG F N 1
ATOM 10612 C CA . ARG F 1 236 ? 131.17800 137.58400 69.55300 1.000 63.28008 234 ARG F CA 1
ATOM 10613 C C . ARG F 1 236 ? 130.36900 137.16400 68.33700 1.000 63.28008 234 ARG F C 1
ATOM 10614 O O . ARG F 1 236 ? 129.92700 138.00500 67.55800 1.000 63.28008 234 ARG F O 1
ATOM 10622 N N . LEU F 1 237 ? 130.09600 135.87400 68.19600 1.000 64.85016 235 LEU F N 1
ATOM 10623 C CA . LEU F 1 237 ? 129.22500 135.42300 67.12400 1.000 64.85016 235 LEU F CA 1
ATOM 10624 C C . LEU F 1 237 ? 127.86900 136.11600 67.14600 1.000 64.85016 235 LEU F C 1
ATOM 10625 O O . LEU F 1 237 ? 127.12300 136.02000 66.17400 1.000 64.85016 235 LEU F O 1
ATOM 10630 N N . ALA F 1 238 ? 127.52200 136.80800 68.21800 1.000 64.92869 236 ALA F N 1
ATOM 10631 C CA . ALA F 1 238 ? 126.38300 137.70700 68.14200 1.000 64.92869 236 ALA F CA 1
ATOM 10632 C C . ALA F 1 238 ? 126.77600 139.12100 67.74700 1.000 64.92869 236 ALA F C 1
ATOM 10633 O O . ALA F 1 238 ? 125.89500 139.95300 67.52700 1.000 64.92869 236 ALA F O 1
ATOM 10635 N N . LYS F 1 239 ? 128.06600 139.42400 67.68100 1.000 66.15297 237 LYS F N 1
ATOM 10636 C CA . LYS F 1 239 ? 128.46900 140.73700 67.19700 1.000 66.15297 237 LYS F CA 1
ATOM 10637 C C . LYS F 1 239 ? 128.28500 140.85900 65.68400 1.000 66.15297 237 LYS F C 1
ATOM 10638 O O . LYS F 1 239 ? 128.10800 141.96700 65.16700 1.000 66.15297 237 LYS F O 1
ATOM 10644 N N . ASP F 1 240 ? 128.30400 139.74600 64.96800 1.000 69.02669 238 ASP F N 1
ATOM 10645 C CA . ASP F 1 240 ? 128.07100 139.75100 63.52700 1.000 69.02669 238 ASP F CA 1
ATOM 10646 C C . ASP F 1 240 ? 126.57800 139.71300 63.23300 1.000 69.02669 238 ASP F C 1
ATOM 10647 O O . ASP F 1 240 ? 125.86500 138.88400 63.80500 1.000 69.02669 238 ASP F O 1
ATOM 10652 N N . PRO F 1 241 ? 126.06900 140.57100 62.33600 1.000 68.62822 239 PRO F N 1
ATOM 10653 C CA . PRO F 1 241 ? 124.62200 140.62100 62.08400 1.000 68.62822 239 PRO F CA 1
ATOM 10654 C C . PRO F 1 241 ? 124.17900 139.71700 60.93600 1.000 68.62822 239 PRO F C 1
ATOM 10655 O O . PRO F 1 241 ? 123.64000 140.16800 59.94200 1.000 68.62822 239 PRO F O 1
ATOM 10659 N N . ASP F 1 242 ? 124.40700 138.42100 61.08100 1.000 69.20204 240 ASP F N 1
ATOM 10660 C CA . ASP F 1 242 ? 123.80600 137.43700 60.19200 1.000 69.20204 240 ASP F CA 1
ATOM 10661 C C . ASP F 1 242 ? 123.19500 136.24600 60.90600 1.000 69.20204 240 ASP F C 1
ATOM 10662 O O . ASP F 1 242 ? 122.39100 135.53700 60.29400 1.000 69.20204 240 ASP F O 1
ATOM 10667 N N . TYR F 1 243 ? 123.57700 135.98100 62.15600 1.000 68.93922 241 TYR F N 1
ATOM 10668 C CA . TYR F 1 243 ? 123.24400 134.75400 62.85800 1.000 68.93922 241 TYR F CA 1
ATOM 10669 C C . TYR F 1 243 ? 122.13500 134.91900 63.87300 1.000 68.93922 241 TYR F C 1
ATOM 10670 O O . TYR F 1 243 ? 121.65600 133.91100 64.39800 1.000 68.93922 241 TYR F O 1
ATOM 10679 N N . GLN F 1 244 ? 121.68900 136.15400 64.11700 1.000 68.95383 242 GLN F N 1
ATOM 10680 C CA . GLN F 1 244 ? 120.77500 136.48000 65.20600 1.000 68.95383 242 GLN F CA 1
ATOM 10681 C C . GLN F 1 244 ? 119.73600 135.40400 65.43100 1.000 68.95383 242 GLN F C 1
ATOM 10682 O O . GLN F 1 244 ? 119.52100 134.96100 66.56400 1.000 68.95383 242 GLN F O 1
ATOM 10688 N N . GLU F 1 245 ? 119.10900 134.94900 64.34000 1.000 69.55286 243 GLU F N 1
ATOM 10689 C CA . GLU F 1 245 ? 118.15800 133.84400 64.40300 1.000 69.55286 243 GLU F CA 1
ATOM 10690 C C . GLU F 1 245 ? 118.66400 132.70600 65.27300 1.000 69.55286 243 GLU F C 1
ATOM 10691 O O . GLU F 1 245 ? 117.86900 131.95400 65.84200 1.000 69.55286 243 GLU F O 1
ATOM 10697 N N . GLN F 1 246 ? 119.97400 132.55000 65.37100 1.000 67.55104 244 GLN F N 1
ATOM 10698 C CA . GLN F 1 246 ? 120.55700 131.44000 66.09600 1.000 67.55104 244 GLN F CA 1
ATOM 10699 C C . GLN F 1 246 ? 121.12300 131.88200 67.43800 1.000 67.55104 244 GLN F C 1
ATOM 10700 O O . GLN F 1 246 ? 120.80700 131.29400 68.47700 1.000 67.55104 244 GLN F O 1
ATOM 10706 N N . ALA F 1 247 ? 121.92600 132.94100 67.42100 1.000 65.58678 245 ALA F N 1
ATOM 10707 C CA . ALA F 1 247 ? 122.57700 133.41300 68.62800 1.000 65.58678 245 ALA F CA 1
ATOM 10708 C C . ALA F 1 247 ? 121.57500 133.80700 69.69700 1.000 65.58678 245 ALA F C 1
ATOM 10709 O O . ALA F 1 247 ? 121.80900 133.57000 70.87800 1.000 65.58678 245 ALA F O 1
ATOM 10711 N N . ILE F 1 248 ? 120.48300 134.45600 69.32500 1.000 64.89316 246 ILE F N 1
ATOM 10712 C CA . ILE F 1 248 ? 119.52800 134.87300 70.34100 1.000 64.89316 246 ILE F CA 1
ATOM 10713 C C . ILE F 1 248 ? 118.89900 133.65800 70.99800 1.000 64.89316 246 ILE F C 1
ATOM 10714 O O . ILE F 1 248 ? 118.72700 133.60600 72.22500 1.000 64.89316 246 ILE F O 1
ATOM 10719 N N . LYS F 1 249 ? 118.56900 132.65300 70.19200 1.000 63.40729 247 LYS F N 1
ATOM 10720 C CA . LYS F 1 249 ? 118.10700 131.37500 70.70900 1.000 63.40729 247 LYS F CA 1
ATOM 10721 C C . LYS F 1 249 ? 119.11400 130.77400 71.68300 1.000 63.40729 247 LYS F C 1
ATOM 10722 O O . LYS F 1 249 ? 118.76400 130.36900 72.80000 1.000 63.40729 247 LYS F O 1
ATOM 10728 N N . LEU F 1 250 ? 120.38000 130.73400 71.28000 1.000 61.93197 248 LEU F N 1
ATOM 10729 C CA . LEU F 1 250 ? 121.41000 130.14700 72.12400 1.000 61.93197 248 LEU F CA 1
ATOM 10730 C C . LEU F 1 250 ? 121.59000 130.93400 73.41200 1.000 61.93197 248 LEU F C 1
ATOM 10731 O O . LEU F 1 250 ? 121.84600 130.35000 74.46600 1.000 61.93197 248 LEU F O 1
ATOM 10736 N N . TYR F 1 251 ? 121.49100 132.25400 73.34500 1.000 61.05944 249 TYR F N 1
ATOM 10737 C CA . TYR F 1 251 ? 121.59700 133.06900 74.54700 1.000 61.05944 249 TYR F CA 1
ATOM 10738 C C . TYR F 1 251 ? 120.50600 132.71900 75.52900 1.000 61.05944 249 TYR F C 1
ATOM 10739 O O . TYR F 1 251 ? 120.75300 132.57300 76.72700 1.000 61.05944 249 TYR F O 1
ATOM 10748 N N . ALA F 1 252 ? 119.28000 132.61200 75.04400 1.000 60.78282 250 ALA F N 1
ATOM 10749 C CA . ALA F 1 252 ? 118.20600 132.26200 75.95500 1.000 60.78282 250 ALA F CA 1
ATOM 10750 C C . ALA F 1 252 ? 118.43000 130.88000 76.54400 1.000 60.78282 250 ALA F C 1
ATOM 10751 O O . ALA F 1 252 ? 118.15500 130.65500 77.72700 1.000 60.78282 250 ALA F O 1
ATOM 10753 N N . GLU F 1 253 ? 118.92500 129.93900 75.74500 1.000 60.32685 251 GLU F N 1
ATOM 10754 C CA . GLU F 1 253 ? 119.14100 128.60500 76.29300 1.000 60.32685 251 GLU F CA 1
ATOM 10755 C C . GLU F 1 253 ? 120.24000 128.59700 77.34800 1.000 60.32685 251 GLU F C 1
ATOM 10756 O O . GLU F 1 253 ? 120.10300 127.95100 78.39200 1.000 60.32685 251 GLU F O 1
ATOM 10762 N N . TYR F 1 254 ? 121.34100 129.28900 77.08300 1.000 57.60014 252 TYR F N 1
ATOM 10763 C CA . TYR F 1 254 ? 122.38400 129.40900 78.08100 1.000 57.60014 252 TYR F CA 1
ATOM 10764 C C . TYR F 1 254 ? 121.83800 130.01100 79.35300 1.000 57.60014 252 TYR F C 1
ATOM 10765 O O . TYR F 1 254 ? 122.10400 129.51900 80.44500 1.000 57.60014 252 TYR F O 1
ATOM 10774 N N . GLN F 1 255 ? 121.11300 131.10400 79.23300 1.000 57.07409 253 GLN F N 1
ATOM 10775 C CA . GLN F 1 255 ? 120.67200 131.81500 80.41400 1.000 57.07409 253 GLN F CA 1
ATOM 10776 C C . GLN F 1 255 ? 119.72700 130.95200 81.22700 1.000 57.07409 253 GLN F C 1
ATOM 10777 O O . GLN F 1 255 ? 119.78000 130.94100 82.46500 1.000 57.07409 253 GLN F O 1
ATOM 10783 N N . GLU F 1 256 ? 118.90500 130.16800 80.54100 1.000 57.25778 254 GLU F N 1
ATOM 10784 C CA . GLU F 1 256 ? 118.11500 129.15200 81.21400 1.000 57.25778 254 GLU F CA 1
ATOM 10785 C C . GLU F 1 256 ? 118.99400 128.20100 82.00200 1.000 57.25778 254 GLU F C 1
ATOM 10786 O O . GLU F 1 256 ? 118.88800 128.11700 83.23100 1.000 57.25778 254 GLU F O 1
ATOM 10792 N N . THR F 1 257 ? 119.84800 127.45600 81.30300 1.000 54.83867 255 THR F N 1
ATOM 10793 C CA . THR F 1 257 ? 120.65300 126.44000 81.96400 1.000 54.83867 255 THR F CA 1
ATOM 10794 C C . THR F 1 257 ? 121.45800 127.03100 83.10900 1.000 54.83867 255 THR F C 1
ATOM 10795 O O . THR F 1 257 ? 121.68700 126.37200 84.11800 1.000 54.83867 255 THR F O 1
ATOM 10799 N N . SER F 1 258 ? 121.89900 128.26900 82.96300 1.000 53.07624 256 SER F N 1
ATOM 10800 C CA . SER F 1 258 ? 122.70500 128.90000 83.98700 1.000 53.07624 256 SER F CA 1
ATOM 10801 C C . SER F 1 258 ? 121.89800 129.15000 85.24300 1.000 53.07624 256 SER F C 1
ATOM 10802 O O . SER F 1 258 ? 122.34300 128.82800 86.34800 1.000 53.07624 256 SER F O 1
ATOM 10805 N N . GLU F 1 259 ? 120.71300 129.73400 85.10300 1.000 52.40765 257 GLU F N 1
ATOM 10806 C CA . GLU F 1 259 ? 119.87100 129.87300 86.27700 1.000 52.40765 257 GLU F CA 1
ATOM 10807 C C . GLU F 1 259 ? 119.60100 128.51700 86.90600 1.000 52.40765 257 GLU F C 1
ATOM 10808 O O . GLU F 1 259 ? 119.58300 128.38700 88.13200 1.000 52.40765 257 GLU F O 1
ATOM 10814 N N . LYS F 1 260 ? 119.42900 127.49100 86.08500 1.000 50.58684 258 LYS F N 1
ATOM 10815 C CA . LYS F 1 260 ? 119.06700 126.18500 86.61400 1.000 50.58684 258 LYS F CA 1
ATOM 10816 C C . LYS F 1 260 ? 120.20600 125.57900 87.42400 1.000 50.58684 258 LYS F C 1
ATOM 10817 O O . LYS F 1 260 ? 120.02100 125.12500 88.56100 1.000 50.58684 258 LYS F O 1
ATOM 10823 N N . VAL F 1 261 ? 121.39500 125.58700 86.84500 1.000 49.39018 259 VAL F N 1
ATOM 10824 C CA . VAL F 1 261 ? 122.58000 125.08000 87.50400 1.000 49.39018 259 VAL F CA 1
ATOM 10825 C C . VAL F 1 261 ? 122.86500 125.85400 88.77500 1.000 49.39018 259 VAL F C 1
ATOM 10826 O O . VAL F 1 261 ? 123.17900 125.26600 89.80800 1.000 49.39018 259 VAL F O 1
ATOM 10830 N N . LEU F 1 262 ? 122.77200 127.17400 88.72900 1.000 48.61647 260 LEU F N 1
ATOM 10831 C CA . LEU F 1 262 ? 123.07800 127.94700 89.91700 1.000 48.61647 260 LEU F CA 1
ATOM 10832 C C . LEU F 1 262 ? 122.04600 127.76200 91.01300 1.000 48.61647 260 LEU F C 1
ATOM 10833 O O . LEU F 1 262 ? 122.40200 127.79700 92.18800 1.000 48.61647 260 LEU F O 1
ATOM 10838 N N . SER F 1 263 ? 120.77900 127.55700 90.67900 1.000 48.23724 261 SER F N 1
ATOM 10839 C CA . SER F 1 263 ? 119.82100 127.27300 91.73700 1.000 48.23724 261 SER F CA 1
ATOM 10840 C C . SER F 1 263 ? 120.13000 125.94000 92.39700 1.000 48.23724 261 SER F C 1
ATOM 10841 O O . SER F 1 263 ? 120.09900 125.82200 93.62900 1.000 48.23724 261 SER F O 1
ATOM 10844 N N . GLU F 1 264 ? 120.42000 124.92300 91.59000 1.000 47.16325 262 GLU F N 1
ATOM 10845 C CA . GLU F 1 264 ? 120.85200 123.64700 92.14300 1.000 47.16325 262 GLU F CA 1
ATOM 10846 C C . GLU F 1 264 ? 122.05500 123.83100 93.05700 1.000 47.16325 262 GLU F C 1
ATOM 10847 O O . GLU F 1 264 ? 122.08900 123.32200 94.18100 1.000 47.16325 262 GLU F O 1
ATOM 10853 N N . TYR F 1 265 ? 123.05200 124.55900 92.57600 1.000 45.94015 263 TYR F N 1
ATOM 10854 C CA . TYR F 1 265 ? 124.26900 124.77500 93.33100 1.000 45.94015 263 TYR F CA 1
ATOM 10855 C C . TYR F 1 265 ? 123.98200 125.45500 94.64900 1.000 45.94015 263 TYR F C 1
ATOM 10856 O O . TYR F 1 265 ? 124.55200 125.09700 95.67600 1.000 45.94015 263 TYR F O 1
ATOM 10865 N N . ASN F 1 266 ? 123.11300 126.45000 94.63700 1.000 45.75780 264 ASN F N 1
ATOM 10866 C CA . ASN F 1 266 ? 122.89100 127.22000 95.83900 1.000 45.75780 264 ASN F CA 1
ATOM 10867 C C . ASN F 1 266 ? 122.12700 126.42300 96.86500 1.000 45.75780 264 ASN F C 1
ATOM 10868 O O . ASN F 1 266 ? 122.34800 126.58700 98.06500 1.000 45.75780 264 ASN F O 1
ATOM 10873 N N . THR F 1 267 ? 121.23400 125.55100 96.43500 1.000 44.58531 265 THR F N 1
ATOM 10874 C CA . THR F 1 267 ? 120.53200 124.83500 97.48200 1.000 44.58531 265 THR F CA 1
ATOM 10875 C C . THR F 1 267 ? 121.33600 123.65700 97.99400 1.000 44.58531 265 THR F C 1
ATOM 10876 O O . THR F 1 267 ? 121.32600 123.38100 99.19200 1.000 44.58531 265 THR F O 1
ATOM 10880 N N . LYS F 1 268 ? 122.03300 122.94600 97.12400 1.000 43.22277 266 LYS F N 1
ATOM 10881 C CA . LYS F 1 268 ? 122.75800 121.79000 97.61000 1.000 43.22277 266 LYS F CA 1
ATOM 10882 C C . LYS F 1 268 ? 124.01300 122.16900 98.37000 1.000 43.22277 266 LYS F C 1
ATOM 10883 O O . LYS F 1 268 ? 124.50100 121.36700 99.16000 1.000 43.22277 266 LYS F O 1
ATOM 10889 N N . ALA F 1 269 ? 124.53200 123.36000 98.16800 1.000 43.61900 267 ALA F N 1
ATOM 10890 C CA . ALA F 1 269 ? 125.69500 123.80200 98.90600 1.000 43.61900 267 ALA F CA 1
ATOM 10891 C C . ALA F 1 269 ? 125.35100 124.37000 100.25700 1.000 43.61900 267 ALA F C 1
ATOM 10892 O O . ALA F 1 269 ? 126.16300 125.07700 100.84300 1.000 43.61900 267 ALA F O 1
ATOM 10894 N N . ASP F 1 270 ? 124.17100 124.10200 100.76400 1.000 44.12103 268 ASP F N 1
ATOM 10895 C CA . ASP F 1 270 ? 123.76700 124.55800 102.08100 1.000 44.12103 268 ASP F CA 1
ATOM 10896 C C . ASP F 1 270 ? 124.00400 123.41600 103.05900 1.000 44.12103 268 ASP F C 1
ATOM 10897 O O . ASP F 1 270 ? 123.19700 122.49400 103.15700 1.000 44.12103 268 ASP F O 1
ATOM 10902 N N . LEU F 1 271 ? 125.11400 123.47900 103.77700 1.000 42.37588 269 LEU F N 1
ATOM 10903 C CA . LEU F 1 271 ? 125.56900 122.36200 104.58200 1.000 42.37588 269 LEU F CA 1
ATOM 10904 C C . LEU F 1 271 ? 125.03200 122.42900 105.99600 1.000 42.37588 269 LEU F C 1
ATOM 10905 O O . LEU F 1 271 ? 124.93000 123.50000 106.58600 1.000 42.37588 269 LEU F O 1
ATOM 10910 N N . GLU F 1 272 ? 124.68300 121.27700 106.52200 1.000 42.08259 270 GLU F N 1
ATOM 10911 C CA . GLU F 1 272 ? 124.27400 121.19000 107.90500 1.000 42.08259 270 GLU F CA 1
ATOM 10912 C C . GLU F 1 272 ? 125.45400 121.48300 108.82400 1.000 42.08259 270 GLU F C 1
ATOM 10913 O O . GLU F 1 272 ? 126.56500 121.03600 108.56700 1.000 42.08259 270 GLU F O 1
ATOM 10919 N N . PRO F 1 273 ? 125.24900 122.22900 109.89200 1.000 40.81354 271 PRO F N 1
ATOM 10920 C CA . PRO F 1 273 ? 126.27400 122.31500 110.92900 1.000 40.81354 271 PRO F CA 1
ATOM 10921 C C . PRO F 1 273 ? 126.40200 121.00200 111.67500 1.000 40.81354 271 PRO F C 1
ATOM 10922 O O . PRO F 1 273 ? 125.49800 120.17200 111.70000 1.000 40.81354 271 PRO F O 1
ATOM 10926 N N . VAL F 1 274 ? 127.55300 120.81700 112.28900 1.000 40.62147 272 VAL F N 1
ATOM 10927 C CA . VAL F 1 274 ? 127.86100 119.61200 113.03900 1.000 40.62147 272 VAL F CA 1
ATOM 10928 C C . VAL F 1 274 ? 128.02900 120.01400 114.48800 1.000 40.62147 272 VAL F C 1
ATOM 10929 O O . VAL F 1 274 ? 128.99100 120.70700 114.81500 1.000 40.62147 272 VAL F O 1
ATOM 10933 N N . ASN F 1 275 ? 127.11800 119.59100 115.36300 1.000 39.70055 273 ASN F N 1
ATOM 10934 C CA . ASN F 1 275 ? 127.34900 119.87800 116.76900 1.000 39.70055 273 ASN F CA 1
ATOM 10935 C C . ASN F 1 275 ? 127.68200 118.61400 117.53400 1.000 39.70055 273 ASN F C 1
ATOM 10936 O O . ASN F 1 275 ? 126.85700 117.70300 117.64200 1.000 39.70055 273 ASN F O 1
ATOM 10941 N N . PRO F 1 276 ? 128.87700 118.53900 118.08900 1.000 39.41180 274 PRO F N 1
ATOM 10942 C CA . PRO F 1 276 ? 129.28500 117.36000 118.83000 1.000 39.41180 274 PRO F CA 1
ATOM 10943 C C . PRO F 1 276 ? 128.65500 117.34500 120.20500 1.000 39.41180 274 PRO F C 1
ATOM 10944 O O . PRO F 1 276 ? 128.57000 118.38700 120.86200 1.000 39.41180 274 PRO F O 1
ATOM 10948 N N . PRO F 1 277 ? 128.20400 116.19700 120.67400 1.000 39.48950 275 PRO F N 1
ATOM 10949 C CA . PRO F 1 277 ? 127.78500 116.10000 122.07000 1.000 39.48950 275 PRO F CA 1
ATOM 10950 C C . PRO F 1 277 ? 128.99300 116.17700 122.97300 1.000 39.48950 275 PRO F C 1
ATOM 10951 O O . PRO F 1 277 ? 130.09600 115.79100 122.60100 1.000 39.48950 275 PRO F O 1
ATOM 10955 N N . LYS F 1 278 ? 128.79100 116.70100 124.16000 1.000 39.70460 276 LYS F N 1
ATOM 10956 C CA . LYS F 1 278 ? 129.89300 116.71900 125.08900 1.000 39.70460 276 LYS F CA 1
ATOM 10957 C C . LYS F 1 278 ? 130.11500 115.31400 125.62500 1.000 39.70460 276 LYS F C 1
ATOM 10958 O O . LYS F 1 278 ? 129.18800 114.50800 125.67900 1.000 39.70460 276 LYS F O 1
ATOM 10964 N N . PRO F 1 279 ? 131.34700 114.98400 125.98500 1.000 39.65169 277 PRO F N 1
ATOM 10965 C CA . PRO F 1 279 ? 131.62400 113.64100 126.45200 1.000 39.65169 277 PRO F CA 1
ATOM 10966 C C . PRO F 1 279 ? 130.96500 113.38600 127.79300 1.000 39.65169 277 PRO F C 1
ATOM 10967 O O . PRO F 1 279 ? 130.83200 114.30300 128.61700 1.000 39.65169 277 PRO F O 1
ATOM 10971 N N . PRO F 1 280 ? 130.53600 112.16100 128.05600 1.000 39.68277 278 PRO F N 1
ATOM 10972 C CA . PRO F 1 280 ? 129.97100 111.84900 129.36800 1.000 39.68277 278 PRO F CA 1
ATOM 10973 C C . PRO F 1 280 ? 130.99900 112.07200 130.45700 1.000 39.68277 278 PRO F C 1
ATOM 10974 O O . PRO F 1 280 ? 132.19900 111.92400 130.24800 1.000 39.68277 278 PRO F O 1
ATOM 10978 N N . ALA F 1 281 ? 130.51800 112.47600 131.61600 1.000 39.75549 279 ALA F N 1
ATOM 10979 C CA . ALA F 1 281 ? 131.41100 112.71300 132.73200 1.000 39.75549 279 ALA F CA 1
ATOM 10980 C C . ALA F 1 281 ? 132.09400 111.42100 133.13200 1.000 39.75549 279 ALA F C 1
ATOM 10981 O O . ALA F 1 281 ? 131.47000 110.36300 133.16800 1.000 39.75549 279 ALA F O 1
ATOM 10983 N N . ALA F 1 282 ? 133.38300 111.50700 133.40400 1.000 40.06356 280 ALA F N 1
ATOM 10984 C CA . ALA F 1 282 ? 134.10700 110.36400 133.92500 1.000 40.06356 280 ALA F CA 1
ATOM 10985 C C . ALA F 1 282 ? 133.62700 110.03200 135.32600 1.000 40.06356 280 ALA F C 1
ATOM 10986 O O . ALA F 1 282 ? 133.17100 110.89600 136.06600 1.000 40.06356 280 ALA F O 1
ATOM 10988 N N . ILE F 1 283 ? 133.72600 108.76300 135.69000 1.000 39.38094 281 ILE F N 1
ATOM 10989 C CA . ILE F 1 283 ? 133.43100 108.38900 137.05900 1.000 39.38094 281 ILE F CA 1
ATOM 10990 C C . ILE F 1 283 ? 134.49100 108.96800 137.98200 1.000 39.38094 281 ILE F C 1
ATOM 10991 O O . ILE F 1 283 ? 135.67400 109.02300 137.64300 1.000 39.38094 281 ILE F O 1
ATOM 10996 N N . LYS F 1 284 ? 134.07000 109.45000 139.13900 1.000 39.43889 282 LYS F N 1
ATOM 10997 C CA . LYS F 1 284 ? 134.99400 110.02200 140.10200 1.000 39.43889 282 LYS F CA 1
ATOM 10998 C C . LYS F 1 284 ? 135.22900 109.05000 141.24400 1.000 39.43889 282 LYS F C 1
ATOM 10999 O O . LYS F 1 284 ? 134.28000 108.56200 141.85700 1.000 39.43889 282 LYS F O 1
ATOM 11005 N N . ILE F 1 285 ? 136.49100 108.75000 141.50100 1.000 40.16135 283 ILE F N 1
ATOM 11006 C CA . ILE F 1 285 ? 136.89400 107.93000 142.62600 1.000 40.16135 283 ILE F CA 1
ATOM 11007 C C . ILE F 1 285 ? 137.86900 108.75500 143.43500 1.000 40.16135 283 ILE F C 1
ATOM 11008 O O . ILE F 1 285 ? 138.92600 109.13400 142.93000 1.000 40.16135 283 ILE F O 1
ATOM 11013 N N . ASP F 1 286 ? 137.53200 109.01900 144.68300 1.000 42.71848 284 ASP F N 1
ATOM 11014 C CA . ASP F 1 286 ? 138.41500 109.81500 145.50500 1.000 42.71848 284 ASP F CA 1
ATOM 11015 C C . ASP F 1 286 ? 139.59200 108.99000 145.98800 1.000 42.71848 284 ASP F C 1
ATOM 11016 O O . ASP F 1 286 ? 139.48800 107.77500 146.12800 1.000 42.71848 284 ASP F O 1
ATOM 11021 N N . PRO F 1 287 ? 140.72100 109.63200 146.26900 1.000 42.15655 285 PRO F N 1
ATOM 11022 C CA . PRO F 1 287 ? 141.81800 108.91100 146.88200 1.000 42.15655 285 PRO F CA 1
ATOM 11023 C C . PRO F 1 287 ? 141.39300 108.37800 148.23300 1.000 42.15655 285 PRO F C 1
ATOM 11024 O O . PRO F 1 287 ? 140.54400 108.97600 148.91600 1.000 42.15655 285 PRO F O 1
ATOM 11028 N N . PRO F 1 288 ? 141.91600 107.23500 148.63500 1.000 43.32824 286 PRO F N 1
ATOM 11029 C CA . PRO F 1 288 ? 141.66600 106.60800 149.92500 1.000 43.32824 286 PRO F CA 1
ATOM 11030 C C . PRO F 1 288 ? 142.03700 107.51100 151.10400 1.000 43.32824 286 PRO F C 1
ATOM 11031 O O . PRO F 1 288 ? 142.98700 108.29000 151.02000 1.000 43.32824 286 PRO F O 1
ATOM 11035 N N . THR G 1 10 ? 145.84100 125.02300 144.03000 1.000 52.47169 8 THR G N 1
ATOM 11036 C CA . THR G 1 10 ? 144.62800 125.09300 144.82500 1.000 52.47169 8 THR G CA 1
ATOM 11037 C C . THR G 1 10 ? 143.43600 125.28000 143.90600 1.000 52.47169 8 THR G C 1
ATOM 11038 O O . THR G 1 10 ? 143.10700 124.39700 143.11600 1.000 52.47169 8 THR G O 1
ATOM 11042 N N . VAL G 1 11 ? 142.78800 126.43500 144.01100 1.000 49.43594 9 VAL G N 1
ATOM 11043 C CA . VAL G 1 11 ? 141.68300 126.80200 143.13800 1.000 49.43594 9 VAL G CA 1
ATOM 11044 C C . VAL G 1 11 ? 142.02700 128.11600 142.46900 1.000 49.43594 9 VAL G C 1
ATOM 11045 O O . VAL G 1 11 ? 142.33200 129.10200 143.14800 1.000 49.43594 9 VAL G O 1
ATOM 11049 N N . ASP G 1 12 ? 141.94500 128.13600 141.14200 1.000 46.89685 10 ASP G N 1
ATOM 11050 C CA . ASP G 1 12 ? 142.26000 129.32800 140.36900 1.000 46.89685 10 ASP G CA 1
ATOM 11051 C C . ASP G 1 12 ? 141.01200 130.17300 140.19600 1.000 46.89685 10 ASP G C 1
ATOM 11052 O O . ASP G 1 12 ? 140.25800 130.01800 139.24500 1.000 46.89685 10 ASP G O 1
ATOM 11057 N N . GLN G 1 13 ? 140.81100 131.09800 141.12800 1.000 45.41669 11 GLN G N 1
ATOM 11058 C CA . GLN G 1 13 ? 139.74900 132.07800 140.99600 1.000 45.41669 11 GLN G CA 1
ATOM 11059 C C . GLN G 1 13 ? 139.91600 132.93700 139.76100 1.000 45.41669 11 GLN G C 1
ATOM 11060 O O . GLN G 1 13 ? 138.92300 133.39000 139.18500 1.000 45.41669 11 GLN G O 1
ATOM 11066 N N . GLN G 1 14 ? 141.15200 133.21500 139.36800 1.000 43.81784 12 GLN G N 1
ATOM 11067 C CA . GLN G 1 14 ? 141.35200 134.11000 138.24500 1.000 43.81784 12 GLN G CA 1
ATOM 11068 C C . GLN G 1 14 ? 140.83700 133.49400 136.95700 1.000 43.81784 12 GLN G C 1
ATOM 11069 O O . GLN G 1 14 ? 140.30300 134.20100 136.10000 1.000 43.81784 12 GLN G O 1
ATOM 11075 N N . GLU G 1 15 ? 140.97400 132.17900 136.80600 1.000 43.48498 13 GLU G N 1
ATOM 11076 C CA . GLU G 1 15 ? 140.38800 131.52100 135.65300 1.000 43.48498 13 GLU G CA 1
ATOM 11077 C C . GLU G 1 15 ? 138.88300 131.71300 135.62300 1.000 43.48498 13 GLU G C 1
ATOM 11078 O O . GLU G 1 15 ? 138.30700 132.01900 134.57700 1.000 43.48498 13 GLU G O 1
ATOM 11084 N N . ILE G 1 16 ? 138.23100 131.55600 136.76500 1.000 43.07869 14 ILE G N 1
ATOM 11085 C CA . ILE G 1 16 ? 136.78800 131.71500 136.80400 1.000 43.07869 14 ILE G CA 1
ATOM 11086 C C . ILE G 1 16 ? 136.38800 133.14200 136.47000 1.000 43.07869 14 ILE G C 1
ATOM 11087 O O . ILE G 1 16 ? 135.43800 133.36700 135.72000 1.000 43.07869 14 ILE G O 1
ATOM 11092 N N . LEU G 1 17 ? 137.08700 134.12600 137.01800 1.000 42.27462 15 LEU G N 1
ATOM 11093 C CA . LEU G 1 17 ? 136.72000 135.50300 136.72000 1.000 42.27462 15 LEU G CA 1
ATOM 11094 C C . LEU G 1 17 ? 136.92700 135.83300 135.25200 1.000 42.27462 15 LEU G C 1
ATOM 11095 O O . LEU G 1 17 ? 136.10900 136.53000 134.64100 1.000 42.27462 15 LEU G O 1
ATOM 11100 N N . ASN G 1 18 ? 138.01500 135.35100 134.66800 1.000 41.44998 16 ASN G N 1
ATOM 11101 C CA . ASN G 1 18 ? 138.23500 135.58800 133.25400 1.000 41.44998 16 ASN G CA 1
ATOM 11102 C C . ASN G 1 18 ? 137.14600 134.94200 132.41600 1.000 41.44998 16 ASN G C 1
ATOM 11103 O O . ASN G 1 18 ? 136.66900 135.53100 131.44400 1.000 41.44998 16 ASN G O 1
ATOM 11108 N N . ARG G 1 19 ? 136.73400 133.73800 132.78300 1.000 40.30623 17 ARG G N 1
ATOM 11109 C CA . ARG G 1 19 ? 135.67200 133.08000 132.04400 1.000 40.30623 17 ARG G CA 1
ATOM 11110 C C . ARG G 1 19 ? 134.35300 133.81500 132.20400 1.000 40.30623 17 ARG G C 1
ATOM 11111 O O . ARG G 1 19 ? 133.55300 133.87100 131.27000 1.000 40.30623 17 ARG G O 1
ATOM 11119 N N . ALA G 1 20 ? 134.10900 134.38800 133.37700 1.000 40.68586 18 ALA G N 1
ATOM 11120 C CA . ALA G 1 20 ? 132.90000 135.17500 133.57200 1.000 40.68586 18 ALA G CA 1
ATOM 11121 C C . ALA G 1 20 ? 132.88600 136.39500 132.67200 1.000 40.68586 18 ALA G C 1
ATOM 11122 O O . ALA G 1 20 ? 131.85700 136.72600 132.08100 1.000 40.68586 18 ALA G O 1
ATOM 11124 N N . ASP G 1 21 ? 134.01200 137.08200 132.55300 1.000 41.38084 19 ASP G N 1
ATOM 11125 C CA . ASP G 1 21 ? 134.02900 138.20000 131.62300 1.000 41.38084 19 ASP G CA 1
ATOM 11126 C C . ASP G 1 21 ? 133.88800 137.73900 130.18400 1.000 41.38084 19 ASP G C 1
ATOM 11127 O O . ASP G 1 21 ? 133.25600 138.42200 129.38100 1.000 41.38084 19 ASP G O 1
ATOM 11132 N N . GLU G 1 22 ? 134.45100 136.58900 129.84400 1.000 40.74680 20 GLU G N 1
ATOM 11133 C CA . GLU G 1 22 ? 134.35900 136.10800 128.47900 1.000 40.74680 20 GLU G CA 1
ATOM 11134 C C . GLU G 1 22 ? 132.94600 135.68100 128.11000 1.000 40.74680 20 GLU G C 1
ATOM 11135 O O . GLU G 1 22 ? 132.55000 135.80000 126.95000 1.000 40.74680 20 GLU G O 1
ATOM 11141 N N . VAL G 1 23 ? 132.17300 135.18600 129.06600 1.000 40.40221 21 VAL G N 1
ATOM 11142 C CA . VAL G 1 23 ? 130.91000 134.59000 128.68300 1.000 40.40221 21 VAL G CA 1
ATOM 11143 C C . VAL G 1 23 ? 129.85400 135.65200 128.42900 1.000 40.40221 21 VAL G C 1
ATOM 11144 O O . VAL G 1 23 ? 128.92100 135.42600 127.66000 1.000 40.40221 21 VAL G O 1
ATOM 11148 N N . GLU G 1 24 ? 129.96900 136.81700 129.05000 1.000 40.98514 22 GLU G N 1
ATOM 11149 C CA . GLU G 1 24 ? 128.99600 137.87200 128.86100 1.000 40.98514 22 GLU G CA 1
ATOM 11150 C C . GLU G 1 24 ? 129.49900 138.96700 127.94300 1.000 40.98514 22 GLU G C 1
ATOM 11151 O O . GLU G 1 24 ? 128.87900 140.02300 127.86600 1.000 40.98514 22 GLU G O 1
ATOM 11157 N N . ALA G 1 25 ? 130.60500 138.75400 127.25500 1.000 39.80259 23 ALA G N 1
ATOM 11158 C CA . ALA G 1 25 ? 131.01800 139.71200 126.25600 1.000 39.80259 23 ALA G CA 1
ATOM 11159 C C . ALA G 1 25 ? 129.98500 139.73600 125.13600 1.000 39.80259 23 ALA G C 1
ATOM 11160 O O . ALA G 1 25 ? 129.32400 138.73400 124.88400 1.000 39.80259 23 ALA G O 1
ATOM 11162 N N . PRO G 1 26 ? 129.79900 140.86800 124.47100 1.000 39.17032 24 PRO G N 1
ATOM 11163 C CA . PRO G 1 26 ? 128.80600 140.92200 123.39700 1.000 39.17032 24 PRO G CA 1
ATOM 11164 C C . PRO G 1 26 ? 129.10900 139.91900 122.30500 1.000 39.17032 24 PRO G C 1
ATOM 11165 O O . PRO G 1 26 ? 130.25800 139.70000 121.94100 1.000 39.17032 24 PRO G O 1
ATOM 11169 N N . MET G 1 27 ? 128.06800 139.29800 121.79400 1.000 39.75990 25 MET G N 1
ATOM 11170 C CA . MET G 1 27 ? 128.20600 138.45400 120.62800 1.000 39.75990 25 MET G CA 1
ATOM 11171 C C . MET G 1 27 ? 128.00600 139.30200 119.38500 1.000 39.75990 25 MET G C 1
ATOM 11172 O O . MET G 1 27 ? 127.93300 140.52700 119.44700 1.000 39.75990 25 MET G O 1
ATOM 11177 N N . ALA G 1 28 ? 127.92800 138.65300 118.23800 1.000 38.00338 26 ALA G N 1
ATOM 11178 C CA . ALA G 1 28 ? 127.73300 139.36900 116.99300 1.000 38.00338 26 ALA G CA 1
ATOM 11179 C C . ALA G 1 28 ? 126.41900 140.12600 117.02200 1.000 38.00338 26 ALA G C 1
ATOM 11180 O O . ALA G 1 28 ? 125.46000 139.72000 117.67000 1.000 38.00338 26 ALA G O 1
ATOM 11182 N N . THR G 1 29 ? 126.39100 141.23400 116.35200 1.000 37.82940 27 THR G N 1
ATOM 11183 C CA . THR G 1 29 ? 125.15300 141.97800 116.23200 1.000 37.82940 27 THR G CA 1
ATOM 11184 C C . THR G 1 29 ? 124.33600 141.42600 115.07700 1.000 37.82940 27 THR G C 1
ATOM 11185 O O . THR G 1 29 ? 124.86700 141.25700 113.98200 1.000 37.82940 27 THR G O 1
ATOM 11189 N N . PRO G 1 30 ? 123.06900 141.11300 115.28600 1.000 37.51528 28 PRO G N 1
ATOM 11190 C CA . PRO G 1 30 ? 122.24000 140.60400 114.19900 1.000 37.51528 28 PRO G CA 1
ATOM 11191 C C . PRO G 1 30 ? 121.95800 141.68300 113.17300 1.000 37.51528 28 PRO G C 1
ATOM 11192 O O . PRO G 1 30 ? 122.03900 142.87700 113.48000 1.000 37.51528 28 PRO G O 1
ATOM 11196 N N . PRO G 1 31 ? 121.62600 141.30800 111.94600 1.000 37.93986 29 PRO G N 1
ATOM 11197 C CA . PRO G 1 31 ? 121.28700 142.31600 110.93800 1.000 37.93986 29 PRO G CA 1
ATOM 11198 C C . PRO G 1 31 ? 119.98600 143.00800 111.27300 1.000 37.93986 29 PRO G C 1
ATOM 11199 O O . PRO G 1 31 ? 119.11900 142.45600 111.94400 1.000 37.93986 29 PRO G O 1
ATOM 11203 N N . THR G 1 32 ? 119.84900 144.23200 110.79600 1.000 38.00089 30 THR G N 1
ATOM 11204 C CA . THR G 1 32 ? 118.64400 144.99600 111.04300 1.000 38.00089 30 THR G CA 1
ATOM 11205 C C . THR G 1 32 ? 117.94200 145.44400 109.78300 1.000 38.00089 30 THR G C 1
ATOM 11206 O O . THR G 1 32 ? 116.99500 146.22000 109.87200 1.000 38.00089 30 THR G O 1
ATOM 11210 N N . ASP G 1 33 ? 118.36600 144.99700 108.62000 1.000 39.56317 31 ASP G N 1
ATOM 11211 C CA . ASP G 1 33 ? 117.75600 145.50300 107.41100 1.000 39.56317 31 ASP G CA 1
ATOM 11212 C C . ASP G 1 33 ? 116.40700 144.85100 107.17900 1.000 39.56317 31 ASP G C 1
ATOM 11213 O O . ASP G 1 33 ? 116.17100 143.71100 107.55900 1.000 39.56317 31 ASP G O 1
ATOM 11218 N N . VAL G 1 34 ? 115.51200 145.59300 106.55000 1.000 39.69214 32 VAL G N 1
ATOM 11219 C CA . VAL G 1 34 ? 114.12400 145.18200 106.39500 1.000 39.69214 32 VAL G CA 1
ATOM 11220 C C . VAL G 1 34 ? 113.92900 144.71200 104.96300 1.000 39.69214 32 VAL G C 1
ATOM 11221 O O . VAL G 1 34 ? 114.14800 145.49500 104.03600 1.000 39.69214 32 VAL G O 1
ATOM 11225 N N . PRO G 1 35 ? 113.53400 143.46600 104.74000 1.000 40.19509 33 PRO G N 1
ATOM 11226 C CA . PRO G 1 35 ? 113.42100 142.95100 103.37300 1.000 40.19509 33 PRO G CA 1
ATOM 11227 C C . PRO G 1 35 ? 112.13500 143.42400 102.71000 1.000 40.19509 33 PRO G C 1
ATOM 11228 O O . PRO G 1 35 ? 111.06300 143.37400 103.30600 1.000 40.19509 33 PRO G O 1
ATOM 11232 N N . GLN G 1 36 ? 112.24400 143.88100 101.47600 1.000 41.50421 34 GLN G N 1
ATOM 11233 C CA . GLN G 1 36 ? 111.08500 144.35400 100.73800 1.000 41.50421 34 GLN G CA 1
ATOM 11234 C C . GLN G 1 36 ? 110.48500 143.25100 99.88900 1.000 41.50421 34 GLN G C 1
ATOM 11235 O O . GLN G 1 36 ? 111.11200 142.23400 99.61100 1.000 41.50421 34 GLN G O 1
ATOM 11241 N N . ALA G 1 37 ? 109.25400 143.46500 99.48800 1.000 43.00662 35 ALA G N 1
ATOM 11242 C CA . ALA G 1 37 ? 108.56900 142.50900 98.64000 1.000 43.00662 35 ALA G CA 1
ATOM 11243 C C . ALA G 1 37 ? 109.25700 142.43700 97.28900 1.000 43.00662 35 ALA G C 1
ATOM 11244 O O . ALA G 1 37 ? 109.58400 143.47300 96.71000 1.000 43.00662 35 ALA G O 1
ATOM 11246 N N . PRO G 1 38 ? 109.52000 141.24700 96.77500 1.000 44.09390 36 PRO G N 1
ATOM 11247 C CA . PRO G 1 38 ? 110.19900 141.14100 95.48100 1.000 44.09390 36 PRO G CA 1
ATOM 11248 C C . PRO G 1 38 ? 109.38800 141.68200 94.31800 1.000 44.09390 36 PRO G C 1
ATOM 11249 O O . PRO G 1 38 ? 109.97400 142.13200 93.33200 1.000 44.09390 36 PRO G O 1
ATOM 11253 N N . SER G 1 39 ? 108.06600 141.65400 94.39700 1.000 45.05031 37 SER G N 1
ATOM 11254 C CA . SER G 1 39 ? 107.22300 142.10100 93.31000 1.000 45.05031 37 SER G CA 1
ATOM 11255 C C . SER G 1 39 ? 106.06400 142.87500 93.90600 1.000 45.05031 37 SER G C 1
ATOM 11256 O O . SER G 1 39 ? 106.10400 143.28400 95.06400 1.000 45.05031 37 SER G O 1
ATOM 11259 N N . GLY G 1 40 ? 105.03200 143.09100 93.09900 1.000 44.88551 38 GLY G N 1
ATOM 11260 C CA . GLY G 1 40 ? 103.82500 143.74000 93.54100 1.000 44.88551 38 GLY G CA 1
ATOM 11261 C C . GLY G 1 40 ? 102.71400 142.80200 93.90500 1.000 44.88551 38 GLY G C 1
ATOM 11262 O O . GLY G 1 40 ? 101.65600 143.25600 94.33800 1.000 44.88551 38 GLY G O 1
ATOM 11263 N N . LEU G 1 41 ? 102.91800 141.50500 93.76200 1.000 44.46888 39 LEU G N 1
ATOM 11264 C CA . LEU G 1 41 ? 101.88800 140.55200 94.11700 1.000 44.46888 39 LEU G CA 1
ATOM 11265 C C . LEU G 1 41 ? 101.59600 140.58700 95.60800 1.000 44.46888 39 LEU G C 1
ATOM 11266 O O . LEU G 1 41 ? 102.45000 140.92200 96.42400 1.000 44.46888 39 LEU G O 1
ATOM 11271 N N . THR G 1 42 ? 100.36200 140.26000 95.96000 1.000 43.88978 40 THR G N 1
ATOM 11272 C CA . THR G 1 42 ? 99.96900 140.32800 97.35700 1.000 43.88978 40 THR G CA 1
ATOM 11273 C C . THR G 1 42 ? 100.66200 139.24800 98.17800 1.000 43.88978 40 THR G C 1
ATOM 11274 O O . THR G 1 42 ? 101.03100 139.47900 99.33300 1.000 43.88978 40 THR G O 1
ATOM 11278 N N . ALA G 1 43 ? 100.86500 138.07200 97.59600 1.000 43.14011 41 ALA G N 1
ATOM 11279 C CA . ALA G 1 43 ? 101.56400 137.02100 98.31000 1.000 43.14011 41 ALA G CA 1
ATOM 11280 C C . ALA G 1 43 ? 103.00500 137.41300 98.57500 1.000 43.14011 41 ALA G C 1
ATOM 11281 O O . ALA G 1 43 ? 103.57600 137.05300 99.60500 1.000 43.14011 41 ALA G O 1
ATOM 11283 N N . ALA G 1 44 ? 103.61100 138.15000 97.65400 1.000 43.72671 42 ALA G N 1
ATOM 11284 C CA . ALA G 1 44 ? 104.96800 138.61600 97.87700 1.000 43.72671 42 ALA G CA 1
ATOM 11285 C C . ALA G 1 44 ? 105.03100 139.57800 99.04700 1.000 43.72671 42 ALA G C 1
ATOM 11286 O O . ALA G 1 44 ? 105.95800 139.52600 99.85600 1.000 43.72671 42 ALA G O 1
ATOM 11288 N N . ASN G 1 45 ? 104.06200 140.47600 99.14600 1.000 43.74004 43 ASN G N 1
ATOM 11289 C CA . ASN G 1 45 ? 104.05100 141.39500 100.26500 1.000 43.74004 43 ASN G CA 1
ATOM 11290 C C . ASN G 1 45 ? 103.84300 140.64900 101.56900 1.000 43.74004 43 ASN G C 1
ATOM 11291 O O . ASN G 1 45 ? 104.47600 140.95900 102.58000 1.000 43.74004 43 ASN G O 1
ATOM 11296 N N . ASN G 1 46 ? 102.96400 139.65500 101.55700 1.000 43.30354 44 ASN G N 1
ATOM 11297 C CA . ASN G 1 46 ? 102.78200 138.81800 102.73000 1.000 43.30354 44 ASN G CA 1
ATOM 11298 C C . ASN G 1 46 ? 104.07400 138.13700 103.12700 1.000 43.30354 44 ASN G C 1
ATOM 11299 O O . ASN G 1 46 ? 104.39900 138.05800 104.31000 1.000 43.30354 44 ASN G O 1
ATOM 11304 N N . ALA G 1 47 ? 104.80500 137.61300 102.15500 1.000 42.28675 45 ALA G N 1
ATOM 11305 C CA . ALA G 1 47 ? 106.04700 136.92700 102.45600 1.000 42.28675 45 ALA G CA 1
ATOM 11306 C C . ALA G 1 47 ? 107.06900 137.88000 103.04800 1.000 42.28675 45 ALA G C 1
ATOM 11307 O O . ALA G 1 47 ? 107.76400 137.54100 104.00900 1.000 42.28675 45 ALA G O 1
ATOM 11309 N N . ALA G 1 48 ? 107.17600 139.07300 102.48800 1.000 42.05706 46 ALA G N 1
ATOM 11310 C CA . ALA G 1 48 ? 108.11900 140.03400 103.02800 1.000 42.05706 46 ALA G CA 1
ATOM 11311 C C . ALA G 1 48 ? 107.75200 140.41300 104.45100 1.000 42.05706 46 ALA G C 1
ATOM 11312 O O . ALA G 1 48 ? 108.62500 140.55000 105.31000 1.000 42.05706 46 ALA G O 1
ATOM 11314 N N . GLU G 1 49 ? 106.46800 140.58400 104.72100 1.000 41.94879 47 GLU G N 1
ATOM 11315 C CA . GLU G 1 49 ? 106.07200 140.93700 106.07000 1.000 41.94879 47 GLU G CA 1
ATOM 11316 C C . GLU G 1 49 ? 106.28900 139.78600 107.03700 1.000 41.94879 47 GLU G C 1
ATOM 11317 O O . GLU G 1 49 ? 106.68700 140.00400 108.18300 1.000 41.94879 47 GLU G O 1
ATOM 11323 N N . GLN G 1 50 ? 106.04500 138.55800 106.59600 1.000 40.12624 48 GLN G N 1
ATOM 11324 C CA . GLN G 1 50 ? 106.34600 137.40500 107.42700 1.000 40.12624 48 GLN G CA 1
ATOM 11325 C C . GLN G 1 50 ? 107.82300 137.35800 107.77900 1.000 40.12624 48 GLN G C 1
ATOM 11326 O O . GLN G 1 50 ? 108.18200 137.11100 108.93100 1.000 40.12624 48 GLN G O 1
ATOM 11332 N N . LEU G 1 51 ? 108.69000 137.60900 106.80100 1.000 40.67336 49 LEU G N 1
ATOM 11333 C CA . LEU G 1 51 ? 110.11900 137.65000 107.06800 1.000 40.67336 49 LEU G CA 1
ATOM 11334 C C . LEU G 1 51 ? 110.48200 138.75400 108.04000 1.000 40.67336 49 LEU G C 1
ATOM 11335 O O . LEU G 1 51 ? 111.30400 138.55300 108.93400 1.000 40.67336 49 LEU G O 1
ATOM 11340 N N . ALA G 1 52 ? 109.90500 139.93500 107.87200 1.000 39.69201 50 ALA G N 1
ATOM 11341 C CA . ALA G 1 52 ? 110.22800 141.02000 108.78200 1.000 39.69201 50 ALA G CA 1
ATOM 11342 C C . ALA G 1 52 ? 109.83400 140.67100 110.20700 1.000 39.69201 50 ALA G C 1
ATOM 11343 O O . ALA G 1 52 ? 110.59300 140.91900 111.15100 1.000 39.69201 50 ALA G O 1
ATOM 11345 N N . VAL G 1 53 ? 108.66000 140.07500 110.37800 1.000 40.07494 51 VAL G N 1
ATOM 11346 C CA . VAL G 1 53 ? 108.20300 139.71500 111.70900 1.000 40.07494 51 VAL G CA 1
ATOM 11347 C C . VAL G 1 53 ? 109.08200 138.63100 112.30800 1.000 40.07494 51 VAL G C 1
ATOM 11348 O O . VAL G 1 53 ? 109.43600 138.68600 113.49000 1.000 40.07494 51 VAL G O 1
ATOM 11352 N N . SER G 1 54 ? 109.44500 137.63200 111.51700 1.000 39.31389 52 SER G N 1
ATOM 11353 C CA . SER G 1 54 ? 110.32400 136.59000 112.02000 1.000 39.31389 52 SER G CA 1
ATOM 11354 C C . SER G 1 54 ? 111.67200 137.15800 112.43700 1.000 39.31389 52 SER G C 1
ATOM 11355 O O . SER G 1 54 ? 112.23400 136.75400 113.45800 1.000 39.31389 52 SER G O 1
ATOM 11358 N N . ALA G 1 55 ? 112.20300 138.09700 111.66100 1.000 39.55456 53 ALA G N 1
ATOM 11359 C CA . ALA G 1 55 ? 113.46600 138.71600 112.02500 1.000 39.55456 53 ALA G CA 1
ATOM 11360 C C . ALA G 1 55 ? 113.35600 139.47100 113.34000 1.000 39.55456 53 ALA G C 1
ATOM 11361 O O . ALA G 1 55 ? 114.22900 139.35400 114.20700 1.000 39.55456 53 ALA G O 1
ATOM 11363 N N . ASP G 1 56 ? 112.29400 140.25400 113.50100 1.000 40.64828 54 ASP G N 1
ATOM 11364 C CA . ASP G 1 56 ? 112.07100 140.94700 114.76200 1.000 40.64828 54 ASP G CA 1
ATOM 11365 C C . ASP G 1 56 ? 111.99700 139.97700 115.93200 1.000 40.64828 54 ASP G C 1
ATOM 11366 O O . ASP G 1 56 ? 112.55800 140.23300 117.00300 1.000 40.64828 54 ASP G O 1
ATOM 11371 N N . ASN G 1 57 ? 111.31300 138.86300 115.74900 1.000 40.55799 55 ASN G N 1
ATOM 11372 C CA . ASN G 1 57 ? 111.15900 137.93100 116.85100 1.000 40.55799 55 ASN G CA 1
ATOM 11373 C C . ASN G 1 57 ? 112.48100 137.27700 117.21400 1.000 40.55799 55 ASN G C 1
ATOM 11374 O O . ASN G 1 57 ? 112.78000 137.06500 118.39800 1.000 40.55799 55 ASN G O 1
ATOM 11379 N N . VAL G 1 58 ? 113.29800 136.97700 116.21500 1.000 39.51852 56 VAL G N 1
ATOM 11380 C CA . VAL G 1 58 ? 114.61000 136.41900 116.49100 1.000 39.51852 56 VAL G CA 1
ATOM 11381 C C . VAL G 1 58 ? 115.47600 137.42600 117.24000 1.000 39.51852 56 VAL G C 1
ATOM 11382 O O . VAL G 1 58 ? 116.18500 137.07100 118.18700 1.000 39.51852 56 VAL G O 1
ATOM 11386 N N . ARG G 1 59 ? 115.42200 138.69400 116.84600 1.000 38.83334 57 ARG G N 1
ATOM 11387 C CA . ARG G 1 59 ? 116.21300 139.69900 117.54600 1.000 38.83334 57 ARG G CA 1
ATOM 11388 C C . ARG G 1 59 ? 115.78700 139.82300 119.00500 1.000 38.83334 57 ARG G C 1
ATOM 11389 O O . ARG G 1 59 ? 116.62600 139.94600 119.91100 1.000 38.83334 57 ARG G O 1
ATOM 11397 N N . LEU G 1 60 ? 114.48400 139.76700 119.24900 1.000 39.47007 58 LEU G N 1
ATOM 11398 C CA . LEU G 1 60 ? 113.97100 139.81200 120.60800 1.000 39.47007 58 LEU G CA 1
ATOM 11399 C C . LEU G 1 60 ? 114.50700 138.66300 121.45600 1.000 39.47007 58 LEU G C 1
ATOM 11400 O O . LEU G 1 60 ? 114.96400 138.85600 122.59400 1.000 39.47007 58 LEU G O 1
ATOM 11405 N N . TYR G 1 61 ? 114.46400 137.45400 120.92500 1.000 39.59078 59 TYR G N 1
ATOM 11406 C CA . TYR G 1 61 ? 114.97100 136.34900 121.72200 1.000 39.59078 59 TYR G CA 1
ATOM 11407 C C . TYR G 1 61 ? 116.47800 136.41800 121.91000 1.000 39.59078 59 TYR G C 1
ATOM 11408 O O . TYR G 1 61 ? 117.00400 135.89300 122.89400 1.000 39.59078 59 TYR G O 1
ATOM 11417 N N . LEU G 1 62 ? 117.19000 137.04600 120.98600 1.000 38.96493 60 LEU G N 1
ATOM 11418 C CA . LEU G 1 62 ? 118.61200 137.23100 121.20200 1.000 38.96493 60 LEU G CA 1
ATOM 11419 C C . LEU G 1 62 ? 118.86300 138.12900 122.39900 1.000 38.96493 60 LEU G C 1
ATOM 11420 O O . LEU G 1 62 ? 119.78300 137.88800 123.18300 1.000 38.96493 60 LEU G O 1
ATOM 11425 N N . GLN G 1 63 ? 118.05000 139.16500 122.56300 1.000 39.51912 61 GLN G N 1
ATOM 11426 C CA . GLN G 1 63 ? 118.17600 139.98100 123.76700 1.000 39.51912 61 GLN G CA 1
ATOM 11427 C C . GLN G 1 63 ? 117.88700 139.17400 125.02700 1.000 39.51912 61 GLN G C 1
ATOM 11428 O O . GLN G 1 63 ? 118.54000 139.35800 126.06700 1.000 39.51912 61 GLN G O 1
ATOM 11434 N N . ALA G 1 64 ? 116.92900 138.26200 124.95500 1.000 39.28277 62 ALA G N 1
ATOM 11435 C CA . ALA G 1 64 ? 116.69900 137.40000 126.11100 1.000 39.28277 62 ALA G CA 1
ATOM 11436 C C . ALA G 1 64 ? 117.93800 136.57100 126.44800 1.000 39.28277 62 ALA G C 1
ATOM 11437 O O . ALA G 1 64 ? 118.33300 136.45600 127.61700 1.000 39.28277 62 ALA G O 1
ATOM 11439 N N . GLY G 1 65 ? 118.55700 135.97600 125.43400 1.000 40.26445 63 GLY G N 1
ATOM 11440 C CA . GLY G 1 65 ? 119.76000 135.19800 125.67400 1.000 40.26445 63 GLY G CA 1
ATOM 11441 C C . GLY G 1 65 ? 120.88000 136.03300 126.26200 1.000 40.26445 63 GLY G C 1
ATOM 11442 O O . GLY G 1 65 ? 121.66200 135.56200 127.09200 1.000 40.26445 63 GLY G O 1
ATOM 11443 N N . GLU G 1 66 ? 120.97000 137.28300 125.83800 1.000 41.08336 64 GLU G N 1
ATOM 11444 C CA . GLU G 1 66 ? 121.95300 138.18100 126.41500 1.000 41.08336 64 GLU G CA 1
ATOM 11445 C C . GLU G 1 66 ? 121.73400 138.35400 127.91300 1.000 41.08336 64 GLU G C 1
ATOM 11446 O O . GLU G 1 66 ? 122.69100 138.34200 128.70000 1.000 41.08336 64 GLU G O 1
ATOM 11452 N N . ARG G 1 67 ? 120.48100 138.50100 128.33100 1.000 39.87819 65 ARG G N 1
ATOM 11453 C CA . ARG G 1 67 ? 120.24200 138.58100 129.76500 1.000 39.87819 65 ARG G CA 1
ATOM 11454 C C . ARG G 1 67 ? 120.65200 137.29500 130.47300 1.000 39.87819 65 ARG G C 1
ATOM 11455 O O . ARG G 1 67 ? 121.22100 137.33200 131.57400 1.000 39.87819 65 ARG G O 1
ATOM 11463 N N . GLU G 1 68 ? 120.35700 136.15000 129.87500 1.000 40.74837 66 GLU G N 1
ATOM 11464 C CA . GLU G 1 68 ? 120.75900 134.90900 130.52400 1.000 40.74837 66 GLU G CA 1
ATOM 11465 C C . GLU G 1 68 ? 122.26900 134.82900 130.68300 1.000 40.74837 66 GLU G C 1
ATOM 11466 O O . GLU G 1 68 ? 122.77000 134.30600 131.68000 1.000 40.74837 66 GLU G O 1
ATOM 11472 N N . ARG G 1 69 ? 123.01100 135.34700 129.72000 1.000 40.27541 67 ARG G N 1
ATOM 11473 C CA . ARG G 1 69 ? 124.45700 135.29700 129.85700 1.000 40.27541 67 ARG G CA 1
ATOM 11474 C C . ARG G 1 69 ? 124.95300 136.24700 130.93900 1.000 40.27541 67 ARG G C 1
ATOM 11475 O O . ARG G 1 69 ? 125.91500 135.93200 131.64300 1.000 40.27541 67 ARG G O 1
ATOM 11483 N N . GLN G 1 70 ? 124.31200 137.40000 131.11200 1.000 40.25772 68 GLN G N 1
ATOM 11484 C CA . GLN G 1 70 ? 124.69500 138.22700 132.25100 1.000 40.25772 68 GLN G CA 1
ATOM 11485 C C . GLN G 1 70 ? 124.46300 137.50600 133.56400 1.000 40.25772 68 GLN G C 1
ATOM 11486 O O . GLN G 1 70 ? 125.28700 137.58400 134.48000 1.000 40.25772 68 GLN G O 1
ATOM 11492 N N . ARG G 1 71 ? 123.33100 136.83300 133.69100 1.000 40.23438 69 ARG G N 1
ATOM 11493 C CA . ARG G 1 71 ? 123.06800 136.13900 134.94000 1.000 40.23438 69 ARG G CA 1
ATOM 11494 C C . ARG G 1 71 ? 124.05900 135.01400 135.16400 1.000 40.23438 69 ARG G C 1
ATOM 11495 O O . ARG G 1 71 ? 124.49800 134.78000 136.29300 1.000 40.23438 69 ARG G O 1
ATOM 11503 N N . LEU G 1 72 ? 124.43600 134.31700 134.10300 1.000 40.10322 70 LEU G N 1
ATOM 11504 C CA . LEU G 1 72 ? 125.43300 133.27100 134.24200 1.000 40.10322 70 LEU G CA 1
ATOM 11505 C C . LEU G 1 72 ? 126.77500 133.83900 134.68400 1.000 40.10322 70 LEU G C 1
ATOM 11506 O O . LEU G 1 72 ? 127.46300 133.24800 135.51900 1.000 40.10322 70 LEU G O 1
ATOM 11511 N N . ALA G 1 73 ? 127.16500 134.98400 134.13700 1.000 39.88128 71 ALA G N 1
ATOM 11512 C CA . ALA G 1 73 ? 128.40900 135.60900 134.56800 1.000 39.88128 71 ALA G CA 1
ATOM 11513 C C . ALA G 1 73 ? 128.34900 136.01200 136.03500 1.000 39.88128 71 ALA G C 1
ATOM 11514 O O . ALA G 1 73 ? 129.32800 135.85800 136.77300 1.000 39.88128 71 ALA G O 1
ATOM 11516 N N . THR G 1 74 ? 127.21000 136.53400 136.47500 1.000 39.68083 72 THR G N 1
ATOM 11517 C CA . THR G 1 74 ? 127.06200 136.84500 137.88600 1.000 39.68083 72 THR G CA 1
ATOM 11518 C C . THR G 1 74 ? 127.19500 135.60100 138.74800 1.000 39.68083 72 THR G C 1
ATOM 11519 O O . THR G 1 74 ? 127.86200 135.62600 139.78600 1.000 39.68083 72 THR G O 1
ATOM 11523 N N . SER G 1 75 ? 126.57400 134.50500 138.34100 1.000 39.76976 73 SER G N 1
ATOM 11524 C CA . SER G 1 75 ? 126.70200 133.28700 139.12600 1.000 39.76976 73 SER G CA 1
ATOM 11525 C C . SER G 1 75 ? 128.14400 132.81000 139.17600 1.000 39.76976 73 SER G C 1
ATOM 11526 O O . SER G 1 75 ? 128.59800 132.30000 140.20100 1.000 39.76976 73 SER G O 1
ATOM 11529 N N . LEU G 1 76 ? 128.87600 132.95400 138.07900 1.000 39.94889 74 LEU G N 1
ATOM 11530 C CA . LEU G 1 76 ? 130.27500 132.56300 138.09600 1.000 39.94889 74 LEU G CA 1
ATOM 11531 C C . LEU G 1 76 ? 131.08100 133.42700 139.04800 1.000 39.94889 74 LEU G C 1
ATOM 11532 O O . LEU G 1 76 ? 131.97000 132.93300 139.73700 1.000 39.94889 74 LEU G O 1
ATOM 11537 N N . ARG G 1 77 ? 130.80700 134.72200 139.08000 1.000 39.80746 75 ARG G N 1
ATOM 11538 C CA . ARG G 1 77 ? 131.52900 135.58100 140.00600 1.000 39.80746 75 ARG G CA 1
ATOM 11539 C C . ARG G 1 77 ? 131.22200 135.22400 141.44800 1.000 39.80746 75 ARG G C 1
ATOM 11540 O O . ARG G 1 77 ? 132.11200 135.24500 142.30000 1.000 39.80746 75 ARG G O 1
ATOM 11548 N N . ASN G 1 78 ? 129.97900 134.87900 141.74100 1.000 40.00029 76 ASN G N 1
ATOM 11549 C CA . ASN G 1 78 ? 129.66700 134.43500 143.09000 1.000 40.00029 76 ASN G CA 1
ATOM 11550 C C . ASN G 1 78 ? 130.40100 133.14600 143.42600 1.000 40.00029 76 ASN G C 1
ATOM 11551 O O . ASN G 1 78 ? 130.98600 133.00200 144.50900 1.000 40.00029 76 ASN G O 1
ATOM 11556 N N . ALA G 1 79 ? 130.39300 132.19900 142.49800 1.000 40.38814 77 ALA G N 1
ATOM 11557 C CA . ALA G 1 79 ? 131.09600 130.94900 142.72200 1.000 40.38814 77 ALA G CA 1
ATOM 11558 C C . ALA G 1 79 ? 132.57900 131.18800 142.95300 1.000 40.38814 77 ALA G C 1
ATOM 11559 O O . ALA G 1 79 ? 133.21600 130.47600 143.72700 1.000 40.38814 77 ALA G O 1
ATOM 11561 N N . ALA G 1 80 ? 133.14700 132.16700 142.26800 1.000 41.88328 78 ALA G N 1
ATOM 11562 C CA . ALA G 1 80 ? 134.53500 132.51200 142.50500 1.000 41.88328 78 ALA G CA 1
ATOM 11563 C C . ALA G 1 80 ? 134.72500 133.09700 143.89300 1.000 41.88328 78 ALA G C 1
ATOM 11564 O O . ALA G 1 80 ? 135.68800 132.76700 144.58400 1.000 41.88328 78 ALA G O 1
ATOM 11566 N N . ALA G 1 81 ? 133.81000 133.95500 144.32200 1.000 42.44129 79 ALA G N 1
ATOM 11567 C CA . ALA G 1 81 ? 133.90600 134.52200 145.65100 1.000 42.44129 79 ALA G CA 1
ATOM 11568 C C . ALA G 1 81 ? 133.76000 133.47400 146.73300 1.000 42.44129 79 ALA G C 1
ATOM 11569 O O . ALA G 1 81 ? 134.06900 133.75700 147.88800 1.000 42.44129 79 ALA G O 1
ATOM 11571 N N . ALA G 1 82 ? 133.30900 132.27500 146.39500 1.000 42.80461 80 ALA G N 1
ATOM 11572 C CA . ALA G 1 82 ? 133.27400 131.21900 147.39400 1.000 42.80461 80 ALA G CA 1
ATOM 11573 C C . ALA G 1 82 ? 134.64700 130.83900 147.93700 1.000 42.80461 80 ALA G C 1
ATOM 11574 O O . ALA G 1 82 ? 134.71700 130.12500 148.93400 1.000 42.80461 80 ALA G O 1
ATOM 11576 N N . TYR G 1 83 ? 135.74000 131.24400 147.30300 1.000 45.28870 81 TYR G N 1
ATOM 11577 C CA . TYR G 1 83 ? 137.05700 130.83400 147.76800 1.000 45.28870 81 TYR G CA 1
ATOM 11578 C C . TYR G 1 83 ? 137.73700 131.89200 148.61900 1.000 45.28870 81 TYR G C 1
ATOM 11579 O O . TYR G 1 83 ? 138.03100 131.64700 149.78700 1.000 45.28870 81 TYR G O 1
ATOM 11588 N N . GLY G 1 84 ? 137.96800 133.07200 148.07800 1.000 49.40102 82 GLY G N 1
ATOM 11589 C CA . GLY G 1 84 ? 138.62000 134.07900 148.88000 1.000 49.40102 82 GLY G CA 1
ATOM 11590 C C . GLY G 1 84 ? 138.08900 135.44400 148.53100 1.000 49.40102 82 GLY G C 1
ATOM 11591 O O . GLY G 1 84 ? 137.22600 135.59600 147.66700 1.000 49.40102 82 GLY G O 1
ATOM 11592 N N . GLU G 1 85 ? 138.60900 136.44500 149.23100 1.000 54.50220 83 GLU G N 1
ATOM 11593 C CA . GLU G 1 85 ? 138.22800 137.81900 148.95400 1.000 54.50220 83 GLU G CA 1
ATOM 11594 C C . GLU G 1 85 ? 138.59300 138.15100 147.51400 1.000 54.50220 83 GLU G C 1
ATOM 11595 O O . GLU G 1 85 ? 139.57300 137.64200 146.96900 1.000 54.50220 83 GLU G O 1
ATOM 11601 N N . VAL G 1 86 ? 137.77800 138.97800 146.87900 1.000 55.04711 84 VAL G N 1
ATOM 11602 C CA . VAL G 1 86 ? 138.07800 139.37300 145.51300 1.000 55.04711 84 VAL G CA 1
ATOM 11603 C C . VAL G 1 86 ? 138.46700 140.84200 145.48400 1.000 55.04711 84 VAL G C 1
ATOM 11604 O O . VAL G 1 86 ? 137.60700 141.72000 145.54400 1.000 55.04711 84 VAL G O 1
ATOM 11608 N N . SER G 1 130 ? 87.90800 139.52000 74.27800 1.000 63.66762 128 SER G N 1
ATOM 11609 C CA . SER G 1 130 ? 88.83900 139.10600 75.32200 1.000 63.66762 128 SER G CA 1
ATOM 11610 C C . SER G 1 130 ? 89.75700 140.24700 75.69800 1.000 63.66762 128 SER G C 1
ATOM 11611 O O . SER G 1 130 ? 90.60500 140.64700 74.90800 1.000 63.66762 128 SER G O 1
ATOM 11614 N N . ASP G 1 131 ? 89.59300 140.77000 76.90200 1.000 62.63436 129 ASP G N 1
ATOM 11615 C CA . ASP G 1 131 ? 90.45800 141.84600 77.34500 1.000 62.63436 129 ASP G CA 1
ATOM 11616 C C . ASP G 1 131 ? 91.66400 141.28800 78.07300 1.000 62.63436 129 ASP G C 1
ATOM 11617 O O . ASP G 1 131 ? 91.67400 140.15900 78.56100 1.000 62.63436 129 ASP G O 1
ATOM 11622 N N . PHE G 1 132 ? 92.69400 142.11000 78.13400 1.000 61.73841 130 PHE G N 1
ATOM 11623 C CA . PHE G 1 132 ? 93.98300 141.70200 78.64200 1.000 61.73841 130 PHE G CA 1
ATOM 11624 C C . PHE G 1 132 ? 94.26300 142.28900 80.00600 1.000 61.73841 130 PHE G C 1
ATOM 11625 O O . PHE G 1 132 ? 95.41300 142.28300 80.44200 1.000 61.73841 130 PHE G O 1
ATOM 11633 N N . THR G 1 133 ? 93.24400 142.79600 80.69000 1.000 58.12947 131 THR G N 1
ATOM 11634 C CA . THR G 1 133 ? 93.50700 143.56300 81.89500 1.000 58.12947 131 THR G CA 1
ATOM 11635 C C . THR G 1 133 ? 93.87200 142.68100 83.07600 1.000 58.12947 131 THR G C 1
ATOM 11636 O O . THR G 1 133 ? 94.64800 143.10000 83.93300 1.000 58.12947 131 THR G O 1
ATOM 11640 N N . ASP G 1 134 ? 93.33800 141.47100 83.16300 1.000 57.24666 132 ASP G N 1
ATOM 11641 C CA . ASP G 1 134 ? 93.84200 140.58600 84.20400 1.000 57.24666 132 ASP G CA 1
ATOM 11642 C C . ASP G 1 134 ? 95.27900 140.18400 83.93300 1.000 57.24666 132 ASP G C 1
ATOM 11643 O O . ASP G 1 134 ? 96.10100 140.15200 84.85000 1.000 57.24666 132 ASP G O 1
ATOM 11648 N N . LEU G 1 135 ? 95.60600 139.88200 82.68200 1.000 56.19382 133 LEU G N 1
ATOM 11649 C CA . LEU G 1 135 ? 96.98700 139.58400 82.33900 1.000 56.19382 133 LEU G CA 1
ATOM 11650 C C . LEU G 1 135 ? 97.87300 140.79700 82.54000 1.000 56.19382 133 LEU G C 1
ATOM 11651 O O . LEU G 1 135 ? 98.98800 140.67700 83.04700 1.000 56.19382 133 LEU G O 1
ATOM 11656 N N . LYS G 1 136 ? 97.40700 141.97300 82.14000 1.000 55.75022 134 LYS G N 1
ATOM 11657 C CA . LYS G 1 136 ? 98.23100 143.15800 82.31300 1.000 55.75022 134 LYS G CA 1
ATOM 11658 C C . LYS G 1 136 ? 98.44000 143.46900 83.78300 1.000 55.75022 134 LYS G C 1
ATOM 11659 O O . LYS G 1 136 ? 99.52400 143.89400 84.17700 1.000 55.75022 134 LYS G O 1
ATOM 11665 N N . THR G 1 137 ? 97.43000 143.24200 84.61100 1.000 54.36954 135 THR G N 1
ATOM 11666 C CA . THR G 1 137 ? 97.59000 143.43900 86.04200 1.000 54.36954 135 THR G CA 1
ATOM 11667 C C . THR G 1 137 ? 98.59600 142.46000 86.61900 1.000 54.36954 135 THR G C 1
ATOM 11668 O O . THR G 1 137 ? 99.51600 142.85000 87.34900 1.000 54.36954 135 THR G O 1
ATOM 11672 N N . ALA G 1 138 ? 98.43100 141.18100 86.30500 1.000 52.59592 136 ALA G N 1
ATOM 11673 C CA . ALA G 1 138 ? 99.35300 140.17600 86.80100 1.000 52.59592 136 ALA G CA 1
ATOM 11674 C C . ALA G 1 138 ? 100.77900 140.50100 86.40200 1.000 52.59592 136 ALA G C 1
ATOM 11675 O O . ALA G 1 138 ? 101.68700 140.47700 87.23500 1.000 52.59592 136 ALA G O 1
ATOM 11677 N N . ALA G 1 139 ? 100.99800 140.81000 85.13200 1.000 51.83301 137 ALA G N 1
ATOM 11678 C CA . ALA G 1 139 ? 102.34800 141.09900 84.67400 1.000 51.83301 137 ALA G CA 1
ATOM 11679 C C . ALA G 1 139 ? 102.89600 142.35700 85.31400 1.000 51.83301 137 ALA G C 1
ATOM 11680 O O . ALA G 1 139 ? 104.06700 142.40000 85.70000 1.000 51.83301 137 ALA G O 1
ATOM 11682 N N . THR G 1 140 ? 102.07800 143.39400 85.43100 1.000 51.02504 138 THR G N 1
ATOM 11683 C CA . THR G 1 140 ? 102.58100 144.63800 85.98300 1.000 51.02504 138 THR G CA 1
ATOM 11684 C C . THR G 1 140 ? 103.03600 144.44000 87.41000 1.000 51.02504 138 THR G C 1
ATOM 11685 O O . THR G 1 140 ? 104.09700 144.92700 87.80300 1.000 51.02504 138 THR G O 1
ATOM 11689 N N . LYS G 1 141 ? 102.25000 143.71600 88.19500 1.000 49.11468 139 LYS G N 1
ATOM 11690 C CA . LYS G 1 141 ? 102.66600 143.39800 89.55000 1.000 49.11468 139 LYS G CA 1
ATOM 11691 C C . LYS G 1 141 ? 103.93300 142.56200 89.55100 1.000 49.11468 139 LYS G C 1
ATOM 11692 O O . LYS G 1 141 ? 104.88900 142.87600 90.25900 1.000 49.11468 139 LYS G O 1
ATOM 11698 N N . LEU G 1 142 ? 103.97400 141.51900 88.73400 1.000 48.19149 140 LEU G N 1
ATOM 11699 C CA . LEU G 1 142 ? 105.11600 140.62800 88.75200 1.000 48.19149 140 LEU G CA 1
ATOM 11700 C C . LEU G 1 142 ? 106.41200 141.33500 88.39600 1.000 48.19149 140 LEU G C 1
ATOM 11701 O O . LEU G 1 142 ? 107.47700 140.93500 88.85900 1.000 48.19149 140 LEU G O 1
ATOM 11706 N N . GLU G 1 143 ? 106.36400 142.36100 87.57600 1.000 49.05035 141 GLU G N 1
ATOM 11707 C CA . GLU G 1 143 ? 107.60500 143.00000 87.18300 1.000 49.05035 141 GLU G CA 1
ATOM 11708 C C . GLU G 1 143 ? 107.91200 144.23800 87.98700 1.000 49.05035 141 GLU G C 1
ATOM 11709 O O . GLU G 1 143 ? 108.91300 144.89600 87.72100 1.000 49.05035 141 GLU G O 1
ATOM 11715 N N . SER G 1 144 ? 107.08800 144.56600 88.95900 1.000 47.20061 142 SER G N 1
ATOM 11716 C CA . SER G 1 144 ? 107.38400 145.67700 89.83000 1.000 47.20061 142 SER G CA 1
ATOM 11717 C C . SER G 1 144 ? 108.32200 145.22200 90.95000 1.000 47.20061 142 SER G C 1
ATOM 11718 O O . SER G 1 144 ? 108.82300 144.09900 90.96200 1.000 47.20061 142 SER G O 1
ATOM 11721 N N . GLY G 1 145 ? 108.56700 146.09900 91.90100 1.000 45.59923 143 GLY G N 1
ATOM 11722 C CA . GLY G 1 145 ? 109.41400 145.75700 93.00900 1.000 45.59923 143 GLY G CA 1
ATOM 11723 C C . GLY G 1 145 ? 110.87100 145.73500 92.60800 1.000 45.59923 143 GLY G C 1
ATOM 11724 O O . GLY G 1 145 ? 111.25300 146.13600 91.51200 1.000 45.59923 143 GLY G O 1
ATOM 11725 N N . ASP G 1 146 ? 111.69900 145.25800 93.52300 1.000 44.20728 144 ASP G N 1
ATOM 11726 C CA . ASP G 1 146 ? 113.12500 145.21300 93.26300 1.000 44.20728 144 ASP G CA 1
ATOM 11727 C C . ASP G 1 146 ? 113.58200 143.86000 92.78300 1.000 44.20728 144 ASP G C 1
ATOM 11728 O O . ASP G 1 146 ? 114.78300 143.65500 92.61600 1.000 44.20728 144 ASP G O 1
ATOM 11733 N N . GLN G 1 147 ? 112.65300 142.94000 92.57300 1.000 44.02265 145 GLN G N 1
ATOM 11734 C CA . GLN G 1 147 ? 112.91600 141.64100 91.98700 1.000 44.02265 145 GLN G CA 1
ATOM 11735 C C . GLN G 1 147 ? 113.78100 140.77600 92.87400 1.000 44.02265 145 GLN G C 1
ATOM 11736 O O . GLN G 1 147 ? 114.31500 139.77100 92.42500 1.000 44.02265 145 GLN G O 1
ATOM 11742 N N . GLY G 1 148 ? 113.93200 141.15400 94.13300 1.000 43.28850 146 GLY G N 1
ATOM 11743 C CA . GLY G 1 148 ? 114.55100 140.30300 95.11100 1.000 43.28850 146 GLY G CA 1
ATOM 11744 C C . GLY G 1 148 ? 115.92100 140.69400 95.59300 1.000 43.28850 146 GLY G C 1
ATOM 11745 O O . GLY G 1 148 ? 116.54100 139.90400 96.30200 1.000 43.28850 146 GLY G O 1
ATOM 11746 N N . THR G 1 149 ? 116.42600 141.87200 95.25300 1.000 42.54069 147 THR G N 1
ATOM 11747 C CA . THR G 1 149 ? 117.76800 142.19600 95.70900 1.000 42.54069 147 THR G CA 1
ATOM 11748 C C . THR G 1 149 ? 117.80100 142.40800 97.21400 1.000 42.54069 147 THR G C 1
ATOM 11749 O O . THR G 1 149 ? 118.76500 142.01700 97.87900 1.000 42.54069 147 THR G O 1
ATOM 11753 N N . SER G 1 150 ? 116.76900 143.02900 97.77000 1.000 41.97777 148 SER G N 1
ATOM 11754 C CA . SER G 1 150 ? 116.77200 143.22200 99.20700 1.000 41.97777 148 SER G CA 1
ATOM 11755 C C . SER G 1 150 ? 116.58300 141.90200 99.93500 1.000 41.97777 148 SER G C 1
ATOM 11756 O O . SER G 1 150 ? 117.08100 141.73800 101.04700 1.000 41.97777 148 SER G O 1
ATOM 11759 N N . MET G 1 151 ? 115.90500 140.94500 99.31600 1.000 42.24750 149 MET G N 1
ATOM 11760 C CA . MET G 1 151 ? 115.85700 139.60900 99.88000 1.000 42.24750 149 MET G CA 1
ATOM 11761 C C . MET G 1 151 ? 117.23400 138.98800 99.94400 1.000 42.24750 149 MET G C 1
ATOM 11762 O O . MET G 1 151 ? 117.56900 138.30700 100.91300 1.000 42.24750 149 MET G O 1
ATOM 11767 N N . VAL G 1 152 ? 118.04000 139.19000 98.91200 1.000 41.17574 150 VAL G N 1
ATOM 11768 C CA . VAL G 1 152 ? 119.36900 138.60800 98.90600 1.000 41.17574 150 VAL G CA 1
ATOM 11769 C C . VAL G 1 152 ? 120.26000 139.29400 99.92600 1.000 41.17574 150 VAL G C 1
ATOM 11770 O O . VAL G 1 152 ? 121.05500 138.64000 100.60200 1.000 41.17574 150 VAL G O 1
ATOM 11774 N N . ASN G 1 153 ? 120.13900 140.61100 100.07400 1.000 40.65406 151 ASN G N 1
ATOM 11775 C CA . ASN G 1 153 ? 120.89900 141.28400 101.11800 1.000 40.65406 151 ASN G CA 1
ATOM 11776 C C . ASN G 1 153 ? 120.49600 140.78300 102.49800 1.000 40.65406 151 ASN G C 1
ATOM 11777 O O . ASN G 1 153 ? 121.35300 140.52700 103.35100 1.000 40.65406 151 ASN G O 1
ATOM 11782 N N . PHE G 1 154 ? 119.19400 140.63800 102.72400 1.000 39.67177 152 PHE G N 1
ATOM 11783 C CA . PHE G 1 154 ? 118.67600 140.08100 103.96100 1.000 39.67177 152 PHE G CA 1
ATOM 11784 C C . PHE G 1 154 ? 119.26100 138.70400 104.23100 1.000 39.67177 152 PHE G C 1
ATOM 11785 O O . PHE G 1 154 ? 119.73600 138.41700 105.33600 1.000 39.67177 152 PHE G O 1
ATOM 11793 N N . ALA G 1 155 ? 119.23600 137.84000 103.22600 1.000 39.79859 153 ALA G N 1
ATOM 11794 C CA . ALA G 1 155 ? 119.73000 136.48700 103.40300 1.000 39.79859 153 ALA G CA 1
ATOM 11795 C C . ALA G 1 155 ? 121.22000 136.47100 103.69400 1.000 39.79859 153 ALA G C 1
ATOM 11796 O O . ALA G 1 155 ? 121.68600 135.67600 104.50900 1.000 39.79859 153 ALA G O 1
ATOM 11798 N N . ASP G 1 156 ? 121.98600 137.31900 103.01800 1.000 40.96267 154 ASP G N 1
ATOM 11799 C CA . ASP G 1 156 ? 123.41100 137.37400 103.28500 1.000 40.96267 154 ASP G CA 1
ATOM 11800 C C . ASP G 1 156 ? 123.67100 137.78100 104.71900 1.000 40.96267 154 ASP G C 1
ATOM 11801 O O . ASP G 1 156 ? 124.49800 137.17600 105.40500 1.000 40.96267 154 ASP G O 1
ATOM 11806 N N . GLY G 1 157 ? 122.98300 138.81700 105.18200 1.000 39.05730 155 GLY G N 1
ATOM 11807 C CA . GLY G 1 157 ? 123.16500 139.24300 106.55100 1.000 39.05730 155 GLY G CA 1
ATOM 11808 C C . GLY G 1 157 ? 122.84700 138.14300 107.54100 1.000 39.05730 155 GLY G C 1
ATOM 11809 O O . GLY G 1 157 ? 123.59300 137.91200 108.49200 1.000 39.05730 155 GLY G O 1
ATOM 11810 N N . TRP G 1 158 ? 121.76200 137.42300 107.31000 1.000 39.08365 156 TRP G N 1
ATOM 11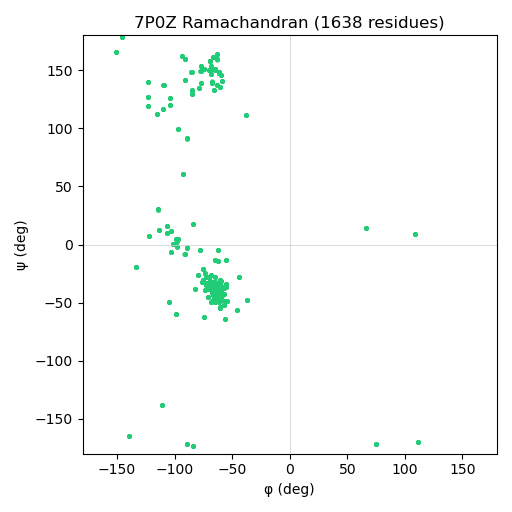811 C CA . TRP G 1 158 ? 121.40600 136.40500 108.27900 1.000 39.08365 156 TRP G CA 1
ATOM 11812 C C . TRP G 1 158 ? 122.29800 135.17300 108.19100 1.000 39.08365 156 TRP G C 1
ATOM 11813 O O . TRP G 1 158 ? 122.54100 134.53100 109.21000 1.000 39.08365 156 TRP G O 1
ATOM 11824 N N . ASN G 1 159 ? 122.81700 134.83200 107.01500 1.000 39.19614 157 ASN G N 1
ATOM 11825 C CA . ASN G 1 159 ? 123.81400 133.77300 106.94300 1.000 39.19614 157 ASN G CA 1
ATOM 11826 C C . ASN G 1 159 ? 125.09800 134.16100 107.65500 1.000 39.19614 157 ASN G C 1
ATOM 11827 O O . ASN G 1 159 ? 125.71300 133.33400 108.34000 1.000 39.19614 157 ASN G O 1
ATOM 11832 N N . ASN G 1 160 ? 125.52700 135.40700 107.49600 1.000 38.82035 158 ASN G N 1
ATOM 11833 C CA . ASN G 1 160 ? 126.69100 135.85300 108.23800 1.000 38.82035 158 ASN G CA 1
ATOM 11834 C C . ASN G 1 160 ? 126.45000 135.73400 109.72600 1.000 38.82035 158 ASN G C 1
ATOM 11835 O O . ASN G 1 160 ? 127.33400 135.30900 110.46800 1.000 38.82035 158 ASN G O 1
ATOM 11840 N N . PHE G 1 161 ? 125.25800 136.10500 110.17800 1.000 38.18799 159 PHE G N 1
ATOM 11841 C CA . PHE G 1 161 ? 124.96000 135.99500 111.59500 1.000 38.18799 159 PHE G CA 1
ATOM 11842 C C . PHE G 1 161 ? 124.97600 134.54700 112.06500 1.000 38.18799 159 PHE G C 1
ATOM 11843 O O . PHE G 1 161 ? 125.49000 134.24900 113.14400 1.000 38.18799 159 PHE G O 1
ATOM 11851 N N . ASN G 1 162 ? 124.37200 133.64800 111.29600 1.000 38.73109 160 ASN G N 1
ATOM 11852 C CA . ASN G 1 162 ? 124.48600 132.21300 111.53500 1.000 38.73109 160 ASN G CA 1
ATOM 11853 C C . ASN G 1 162 ? 125.92800 131.79500 111.80100 1.000 38.73109 160 ASN G C 1
ATOM 11854 O O . ASN G 1 162 ? 126.24600 131.18400 112.82800 1.000 38.73109 160 ASN G O 1
ATOM 11859 N N . LEU G 1 163 ? 126.81200 132.11000 110.86400 1.000 39.04092 161 LEU G N 1
ATOM 11860 C CA . LEU G 1 163 ? 128.19100 131.67900 111.00900 1.000 39.04092 161 LEU G CA 1
ATOM 11861 C C . LEU G 1 163 ? 128.85800 132.32400 112.21000 1.000 39.04092 161 LEU G C 1
ATOM 11862 O O . LEU G 1 163 ? 129.62100 131.67200 112.93000 1.000 39.04092 161 LEU G O 1
ATOM 11867 N N . SER G 1 164 ? 128.59700 133.59900 112.44300 1.000 38.56038 162 SER G N 1
ATOM 11868 C CA . SER G 1 164 ? 129.29600 134.26300 113.52300 1.000 38.56038 162 SER G CA 1
ATOM 11869 C C . SER G 1 164 ? 128.79200 133.80700 114.88500 1.000 38.56038 162 SER G C 1
ATOM 11870 O O . SER G 1 164 ? 129.55100 133.81900 115.85200 1.000 38.56038 162 SER G O 1
ATOM 11873 N N . LEU G 1 165 ? 127.53800 133.38800 114.98700 1.000 38.76744 163 LEU G N 1
ATOM 11874 C CA . LEU G 1 165 ? 127.10000 132.72600 116.20600 1.000 38.76744 163 LEU G CA 1
ATOM 11875 C C . LEU G 1 165 ? 127.80600 131.39900 116.38300 1.000 38.76744 163 LEU G C 1
ATOM 11876 O O . LEU G 1 165 ? 128.26900 131.07500 117.47600 1.000 38.76744 163 LEU G O 1
ATOM 11881 N N . GLN G 1 166 ? 127.89000 130.61000 115.31800 1.000 38.78126 164 GLN G N 1
ATOM 11882 C CA . GLN G 1 166 ? 128.58500 129.33600 115.41700 1.000 38.78126 164 GLN G CA 1
ATOM 11883 C C . GLN G 1 166 ? 130.04000 129.49600 115.82200 1.000 38.78126 164 GLN G C 1
ATOM 11884 O O . GLN G 1 166 ? 130.59100 128.62600 116.49400 1.000 38.78126 164 GLN G O 1
ATOM 11890 N N . ARG G 1 167 ? 130.67700 130.58500 115.44100 1.000 38.52646 165 ARG G N 1
ATOM 11891 C CA . ARG G 1 167 ? 132.06800 130.74500 115.81600 1.000 38.52646 165 ARG G CA 1
ATOM 11892 C C . ARG G 1 167 ? 132.25000 131.17500 117.25100 1.000 38.52646 165 ARG G C 1
ATOM 11893 O O . ARG G 1 167 ? 133.38700 131.29600 117.69600 1.000 38.52646 165 ARG G O 1
ATOM 11901 N N . ASP G 1 168 ? 131.18400 131.44700 117.97300 1.000 39.68324 166 ASP G N 1
ATOM 11902 C CA . ASP G 1 168 ? 131.30400 132.10300 119.25600 1.000 39.68324 166 ASP G CA 1
ATOM 11903 C C . ASP G 1 168 ? 130.86600 131.21800 120.41100 1.000 39.68324 166 ASP G C 1
ATOM 11904 O O . ASP G 1 168 ? 130.41000 131.71500 121.43200 1.000 39.68324 166 ASP G O 1
ATOM 11909 N N . ILE G 1 169 ? 131.02200 129.90800 120.28600 1.000 39.39528 167 ILE G N 1
ATOM 11910 C CA . ILE G 1 169 ? 130.69600 129.01900 121.38400 1.000 39.39528 167 ILE G CA 1
ATOM 11911 C C . ILE G 1 169 ? 131.92600 128.60900 122.18100 1.000 39.39528 167 ILE G C 1
ATOM 11912 O O . ILE G 1 169 ? 131.81200 127.79500 123.08900 1.000 39.39528 167 ILE G O 1
ATOM 11917 N N . LYS G 1 170 ? 133.09900 129.15300 121.86400 1.000 39.53593 168 LYS G N 1
ATOM 11918 C CA . LYS G 1 170 ? 134.25100 128.97100 122.73900 1.000 39.53593 168 LYS G CA 1
ATOM 11919 C C . LYS G 1 170 ? 133.95400 129.42100 124.14700 1.000 39.53593 168 LYS G C 1
ATOM 11920 O O . LYS G 1 170 ? 134.43700 128.82000 125.10500 1.000 39.53593 168 LYS G O 1
ATOM 11926 N N . ARG G 1 171 ? 133.17900 130.48400 124.29500 1.000 39.44720 169 ARG G N 1
ATOM 11927 C CA . ARG G 1 171 ? 132.90100 131.01600 125.61100 1.000 39.44720 169 ARG G CA 1
ATOM 11928 C C . ARG G 1 171 ? 132.16300 130.03700 126.50500 1.000 39.44720 169 ARG G C 1
ATOM 11929 O O . ARG G 1 171 ? 131.95300 130.34600 127.67200 1.000 39.44720 169 ARG G O 1
ATOM 11937 N N . PHE G 1 172 ? 131.76500 128.87500 126.01300 1.000 38.86618 170 PHE G N 1
ATOM 11938 C CA . PHE G 1 172 ? 131.10000 127.90300 126.85900 1.000 38.86618 170 PHE G CA 1
ATOM 11939 C C . PHE G 1 172 ? 131.91300 126.64600 127.07500 1.000 38.86618 170 PHE G C 1
ATOM 11940 O O . PHE G 1 172 ? 131.37400 125.66500 127.57500 1.000 38.86618 170 PHE G O 1
ATOM 11948 N N . ARG G 1 173 ? 133.18300 126.64700 126.71400 1.000 38.58895 171 ARG G N 1
ATOM 11949 C CA . ARG G 1 173 ? 134.00400 125.47100 126.91600 1.000 38.58895 171 ARG G CA 1
ATOM 11950 C C . ARG G 1 173 ? 134.14000 125.14900 128.39700 1.000 38.58895 171 ARG G C 1
ATOM 11951 O O . ARG G 1 173 ? 133.92700 125.98600 129.26800 1.000 38.58895 171 ARG G O 1
ATOM 11959 N N . ILE G 1 174 ? 134.48800 123.89600 128.66900 1.000 39.56512 172 ILE G N 1
ATOM 11960 C CA . ILE G 1 174 ? 134.75800 123.44700 130.02000 1.000 39.56512 172 ILE G CA 1
ATOM 11961 C C . ILE G 1 174 ? 135.95800 124.17500 130.60400 1.000 39.56512 172 ILE G C 1
ATOM 11962 O O . ILE G 1 174 ? 136.76100 124.78400 129.89700 1.000 39.56512 172 ILE G O 1
ATOM 11967 N N . PHE G 1 175 ? 136.08300 124.09700 131.91400 1.000 40.21664 173 PHE G N 1
ATOM 11968 C CA . PHE G 1 175 ? 137.17400 124.75500 132.60700 1.000 40.21664 173 PHE G CA 1
ATOM 11969 C C . PHE G 1 175 ? 138.40600 123.87300 132.61600 1.000 40.21664 173 PHE G C 1
ATOM 11970 O O . PHE G 1 175 ? 138.31300 122.65000 132.63800 1.000 40.21664 173 PHE G O 1
ATOM 11978 N N . GLU G 1 176 ? 139.56800 124.50400 132.60000 1.000 42.74089 174 GLU G N 1
ATOM 11979 C CA . GLU G 1 176 ? 140.80300 123.75600 132.78400 1.000 42.74089 174 GLU G CA 1
ATOM 11980 C C . GLU G 1 176 ? 140.99400 123.34400 134.23300 1.000 42.74089 174 GLU G C 1
ATOM 11981 O O . GLU G 1 176 ? 141.01700 122.15700 134.55500 1.000 42.74089 174 GLU G O 1
ATOM 11987 N N . ASN G 1 177 ? 141.11200 124.31600 135.12500 1.000 42.55772 175 ASN G N 1
ATOM 11988 C CA . ASN G 1 177 ? 141.58900 124.06500 136.47000 1.000 42.55772 175 ASN G CA 1
ATOM 11989 C C . ASN G 1 177 ? 140.51300 124.12800 137.53000 1.000 42.55772 175 ASN G C 1
ATOM 11990 O O . ASN G 1 177 ? 140.83800 124.12900 138.71000 1.000 42.55772 175 ASN G O 1
ATOM 11995 N N . TRP G 1 178 ? 139.25300 124.19100 137.16800 1.000 41.72749 176 TRP G N 1
ATOM 11996 C CA . TRP G 1 178 ? 138.21400 124.28600 138.17100 1.000 41.72749 176 TRP G CA 1
ATOM 11997 C C . TRP G 1 178 ? 137.43800 122.98900 138.22200 1.000 41.72749 176 TRP G C 1
ATOM 11998 O O . TRP G 1 178 ? 137.12400 122.40700 137.18800 1.000 41.72749 176 TRP G O 1
ATOM 12009 N N . GLU G 1 179 ? 137.13500 122.53300 139.42700 1.000 42.42146 177 GLU G N 1
ATOM 12010 C CA . GLU G 1 179 ? 136.53300 121.22700 139.58700 1.000 42.42146 177 GLU G CA 1
ATOM 12011 C C . GLU G 1 179 ? 135.66500 121.24600 140.83000 1.000 42.42146 177 GLU G C 1
ATOM 12012 O O . GLU G 1 179 ? 135.72500 122.17400 141.63000 1.000 42.42146 177 GLU G O 1
ATOM 12018 N N . GLY G 1 180 ? 134.82100 120.24900 140.96200 1.000 40.56482 178 GLY G N 1
ATOM 12019 C CA . GLY G 1 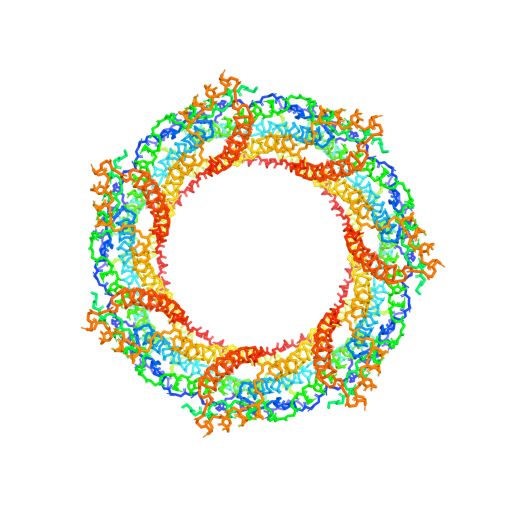180 ? 133.90500 120.16300 142.07300 1.000 40.56482 178 GLY G CA 1
ATOM 12020 C C . GLY G 1 180 ? 132.47600 120.35100 141.62800 1.000 40.56482 178 GLY G C 1
ATOM 12021 O O . GLY G 1 180 ? 132.16500 120.38600 140.43900 1.000 40.56482 178 GLY G O 1
ATOM 12022 N N . ASP G 1 181 ? 131.59300 120.49400 142.60800 1.000 41.40576 179 ASP G N 1
ATOM 12023 C CA . ASP G 1 181 ? 130.16800 120.52100 142.31200 1.000 41.40576 179 ASP G CA 1
ATOM 12024 C C . ASP G 1 181 ? 129.75900 121.80100 141.61000 1.000 41.40576 179 ASP G C 1
ATOM 12025 O O . ASP G 1 181 ? 128.99400 121.77000 140.64200 1.000 41.40576 179 ASP G O 1
ATOM 12030 N N . ALA G 1 182 ? 130.23300 122.93700 142.09700 1.000 40.76146 180 ALA G N 1
ATOM 12031 C CA . ALA G 1 182 ? 129.88800 124.19300 141.46000 1.000 40.76146 180 ALA G CA 1
ATOM 12032 C C . ALA G 1 182 ? 130.40700 124.23900 140.03500 1.000 40.76146 180 ALA G C 1
ATOM 12033 O O . ALA G 1 182 ? 129.72100 124.72200 139.13600 1.000 40.76146 180 ALA G O 1
ATOM 12035 N N . ALA G 1 183 ? 131.62200 123.75700 139.81500 1.000 40.95415 181 ALA G N 1
ATOM 12036 C CA . ALA G 1 183 ? 132.16800 123.73100 138.46900 1.000 40.95415 181 ALA G CA 1
ATOM 12037 C C . ALA G 1 183 ? 131.34500 122.83700 137.55200 1.000 40.95415 181 ALA G C 1
ATOM 12038 O O . ALA G 1 183 ? 131.06300 123.20800 136.41300 1.000 40.95415 181 ALA G O 1
ATOM 12040 N N . THR G 1 184 ? 130.94300 121.66600 138.02900 1.000 40.64056 182 THR G N 1
ATOM 12041 C CA . THR G 1 184 ? 130.10900 120.80200 137.21200 1.000 40.64056 182 THR G CA 1
ATOM 12042 C C . THR G 1 184 ? 128.78900 121.47200 136.87300 1.000 40.64056 182 THR G C 1
ATOM 12043 O O . THR G 1 184 ? 128.32600 121.41100 135.73000 1.000 40.64056 182 THR G O 1
ATOM 12047 N N . ALA G 1 185 ? 128.17200 122.11800 137.85000 1.000 40.44311 183 ALA G N 1
ATOM 12048 C CA . ALA G 1 185 ? 126.88700 122.74600 137.60600 1.000 40.44311 183 ALA G CA 1
ATOM 12049 C C . ALA G 1 185 ? 127.01200 123.91800 136.64300 1.000 40.44311 183 ALA G C 1
ATOM 12050 O O . ALA G 1 185 ? 126.16300 124.10900 135.76800 1.000 40.44311 183 ALA G O 1
ATOM 12052 N N . CYS G 1 186 ? 128.06500 124.70700 136.78400 1.000 41.90194 184 CYS G N 1
ATOM 12053 C CA . CYS G 1 186 ? 128.27700 125.82100 135.87900 1.000 41.90194 184 CYS G CA 1
ATOM 12054 C C . CYS G 1 186 ? 128.60200 125.34200 134.47500 1.000 41.90194 184 CYS G C 1
ATOM 12055 O O . CYS G 1 186 ? 128.20900 125.97300 133.49400 1.000 41.90194 184 CYS G O 1
ATOM 12058 N N . GLU G 1 187 ? 129.32600 124.24000 134.35500 1.000 40.75593 185 GLU G N 1
ATOM 12059 C CA . GLU G 1 187 ? 129.57200 123.66800 133.04500 1.000 40.75593 185 GLU G CA 1
ATOM 12060 C C . GLU G 1 187 ? 128.28700 123.18200 132.40400 1.000 40.75593 185 GLU G C 1
ATOM 12061 O O . GLU G 1 187 ? 128.08500 123.36300 131.20500 1.000 40.75593 185 GLU G O 1
ATOM 12067 N N . ALA G 1 188 ? 127.40600 122.56900 133.18200 1.000 40.11684 186 ALA G N 1
ATOM 12068 C CA . ALA G 1 188 ? 126.12200 122.15900 132.63100 1.000 40.11684 186 ALA G CA 1
ATOM 12069 C C . ALA G 1 188 ? 125.32000 123.36300 132.16400 1.000 40.11684 186 ALA G C 1
ATOM 12070 O O . ALA G 1 188 ? 124.67700 123.32900 131.10800 1.000 40.11684 186 ALA G O 1
ATOM 12072 N N . SER G 1 189 ? 125.35900 124.44100 132.93100 1.000 40.40581 187 SER G N 1
ATOM 12073 C CA . SER G 1 189 ? 124.64600 125.63800 132.52800 1.000 40.40581 187 SER G CA 1
ATOM 12074 C C . SER G 1 189 ? 125.23200 126.24500 131.25400 1.000 40.40581 187 SER G C 1
ATOM 12075 O O . SER G 1 189 ? 124.49000 126.64000 130.35000 1.000 40.40581 187 SER G O 1
ATOM 12078 N N . MET G 1 190 ? 126.55800 126.33300 131.16300 1.000 41.14098 188 MET G N 1
ATOM 12079 C CA . MET G 1 190 ? 127.17300 126.83200 129.94000 1.000 41.14098 188 MET G CA 1
ATOM 12080 C C . MET G 1 190 ? 126.86200 125.93900 128.75500 1.000 41.14098 188 MET G C 1
ATOM 12081 O O . MET G 1 190 ? 126.67000 126.42200 127.64000 1.000 41.14098 188 MET G O 1
ATOM 12086 N N . ASP G 1 191 ? 126.81700 124.63500 128.97500 1.000 40.79623 189 ASP G N 1
ATOM 12087 C CA . ASP G 1 191 ? 126.45300 123.72400 127.90800 1.000 40.79623 189 ASP G CA 1
ATOM 12088 C C . ASP G 1 191 ? 125.04000 123.99600 127.41600 1.000 40.79623 189 ASP G C 1
ATOM 12089 O O . ASP G 1 191 ? 124.76900 123.94800 126.21400 1.000 40.79623 189 ASP G O 1
ATOM 12094 N N . GLN G 1 192 ? 124.12600 124.27800 128.33300 1.000 40.03266 190 GLN G N 1
ATOM 12095 C CA . GLN G 1 192 ? 122.77200 124.61200 127.92600 1.000 40.03266 190 GLN G CA 1
ATOM 12096 C C . GLN G 1 192 ? 122.73500 125.89600 127.11500 1.000 40.03266 190 GLN G C 1
ATOM 12097 O O . GLN G 1 192 ? 122.02000 125.98900 126.11200 1.000 40.03266 190 GLN G O 1
ATOM 12103 N N . GLN G 1 193 ? 123.47700 126.90600 127.54700 1.000 39.94538 191 GLN G N 1
ATOM 12104 C CA . GLN G 1 193 ? 123.52700 128.13500 126.77200 1.000 39.94538 191 GLN G CA 1
ATOM 12105 C C . GLN G 1 193 ? 124.08800 127.87600 125.38500 1.000 39.94538 191 GLN G C 1
ATOM 12106 O O . GLN G 1 193 ? 123.62800 128.45600 124.40000 1.000 39.94538 191 GLN G O 1
ATOM 12112 N N . LYS G 1 194 ? 125.09600 127.02200 125.29700 1.000 39.65775 192 LYS G N 1
ATOM 12113 C CA . LYS G 1 194 ? 125.67400 126.67400 124.01400 1.000 39.65775 192 LYS G CA 1
ATOM 12114 C C . LYS G 1 194 ? 124.63700 126.01400 123.11800 1.000 39.65775 192 LYS G C 1
ATOM 12115 O O . LYS G 1 194 ? 124.54800 126.31900 121.92500 1.000 39.65775 192 LYS G O 1
ATOM 12121 N N . GLU G 1 195 ? 123.85300 125.10100 123.67600 1.000 39.94990 193 GLU G N 1
ATOM 12122 C CA . GLU G 1 195 ? 122.81800 124.44900 122.88900 1.000 39.94990 193 GLU G CA 1
ATOM 12123 C C . GLU G 1 195 ? 121.80500 125.44900 122.37600 1.000 39.94990 193 GLU G C 1
ATOM 12124 O O . GLU G 1 195 ? 121.37800 125.38400 121.22100 1.000 39.94990 193 GLU G O 1
ATOM 12130 N N . TRP G 1 196 ? 121.40100 126.37500 123.22700 1.000 39.08461 194 TRP G N 1
ATOM 12131 C CA . TRP G 1 196 ? 120.44800 127.37600 122.79400 1.000 39.08461 194 TRP G CA 1
ATOM 12132 C C . TRP G 1 196 ? 121.03000 128.25400 121.69800 1.000 39.08461 194 TRP G C 1
ATOM 12133 O O . TRP G 1 196 ? 120.33200 128.61800 120.75000 1.000 39.08461 194 TRP G O 1
ATOM 12144 N N . ILE G 1 197 ? 122.30000 128.61400 121.81500 1.000 38.97084 195 ILE G N 1
ATOM 12145 C CA . ILE G 1 197 ? 122.93500 129.43500 120.79700 1.000 38.97084 195 ILE G CA 1
ATOM 12146 C C . ILE G 1 197 ? 122.98500 128.69900 119.46500 1.000 38.97084 195 ILE G C 1
ATOM 12147 O O . ILE G 1 197 ? 122.76400 129.28900 118.40900 1.000 38.97084 195 ILE G O 1
ATOM 12152 N N . LEU G 1 198 ? 123.29000 127.41000 119.48900 1.000 38.94138 196 LEU G N 1
ATOM 12153 C CA . LEU G 1 198 ? 123.31300 126.65800 118.24300 1.000 38.94138 196 LEU G CA 1
ATOM 12154 C C . LEU G 1 198 ? 121.92900 126.56700 117.62600 1.000 38.94138 196 LEU G C 1
ATOM 12155 O O . LEU G 1 198 ? 121.77700 126.67200 116.40700 1.000 38.94138 196 LEU G O 1
ATOM 12160 N N . HIS G 1 199 ? 120.90500 126.39100 118.45100 1.000 39.42554 197 HIS G N 1
ATOM 12161 C CA . HIS G 1 199 ? 119.54900 126.40300 117.92900 1.000 39.42554 197 HIS G CA 1
ATOM 12162 C C . HIS G 1 199 ? 119.20500 127.75700 117.31800 1.000 39.42554 197 HIS G C 1
ATOM 12163 O O . HIS G 1 199 ? 118.53200 127.83200 116.28500 1.000 39.42554 197 HIS G O 1
ATOM 12170 N N . MET G 1 200 ? 119.66100 128.83600 117.93700 1.000 39.83907 198 MET G N 1
ATOM 12171 C CA . MET G 1 200 ? 119.38300 130.16100 117.40200 1.000 39.83907 198 MET G CA 1
ATOM 12172 C C . MET G 1 200 ? 120.10200 130.38300 116.08400 1.000 39.83907 198 MET G C 1
ATOM 12173 O O . MET G 1 200 ? 119.57400 131.03300 115.18100 1.000 39.83907 198 MET G O 1
ATOM 12178 N N . ALA G 1 201 ? 121.31600 129.86700 115.96500 1.000 39.31112 199 ALA G N 1
ATOM 12179 C CA . ALA G 1 201 ? 122.02500 129.95100 114.70100 1.000 39.31112 199 ALA G CA 1
ATOM 12180 C C . ALA G 1 201 ? 121.29100 129.18200 113.62300 1.000 39.31112 199 ALA G C 1
ATOM 12181 O O . ALA G 1 201 ? 121.20600 129.62400 112.47500 1.000 39.31112 199 ALA G O 1
ATOM 12183 N N . LYS G 1 202 ? 120.75800 128.02400 113.97800 1.000 39.71674 200 LYS G N 1
ATOM 12184 C CA . LYS G 1 202 ? 119.99000 127.24100 113.02900 1.000 39.71674 200 LYS G CA 1
ATOM 12185 C C . LYS G 1 202 ? 118.74700 127.99300 112.57200 1.000 39.71674 200 LYS G C 1
ATOM 12186 O O . LYS G 1 202 ? 118.37300 127.94500 111.39900 1.000 39.71674 200 LYS G O 1
ATOM 12192 N N . LEU G 1 203 ? 118.10200 128.70400 113.48600 1.000 39.73325 201 LEU G N 1
ATOM 12193 C CA . LEU G 1 203 ? 116.95300 129.51100 113.10700 1.000 39.73325 201 LEU G CA 1
ATOM 12194 C C . LEU G 1 203 ? 117.35400 130.65800 112.19400 1.000 39.73325 201 LEU G C 1
ATOM 12195 O O . LEU G 1 203 ? 116.63700 130.98500 111.24600 1.000 39.73325 201 LEU G O 1
ATOM 12200 N N . SER G 1 204 ? 118.47900 131.29700 112.47800 1.000 39.73960 202 SER G N 1
ATOM 12201 C CA . SER G 1 204 ? 118.99000 132.32000 111.57800 1.000 39.73960 202 SER G CA 1
ATOM 12202 C C . SER G 1 204 ? 119.23200 131.75600 110.19100 1.000 39.73960 202 SER G C 1
ATOM 12203 O O . SER G 1 204 ? 118.92700 132.39800 109.18000 1.000 39.73960 202 SER G O 1
ATOM 12206 N N . ALA G 1 205 ? 119.80000 130.56200 110.12800 1.000 39.35251 203 ALA G N 1
ATOM 12207 C CA . ALA G 1 205 ? 120.02700 129.93200 108.84400 1.000 39.35251 203 ALA G CA 1
ATOM 12208 C C . ALA G 1 205 ? 118.71900 129.69300 108.12000 1.000 39.35251 203 ALA G C 1
ATOM 12209 O O . ALA G 1 205 ? 118.62100 129.92800 106.91900 1.000 39.35251 203 ALA G O 1
ATOM 12211 N N . SER G 1 206 ? 117.70900 129.21400 108.82800 1.000 39.59993 204 SER G N 1
ATOM 12212 C CA . SER G 1 206 ? 116.43800 128.96000 108.17800 1.000 39.59993 204 SER G CA 1
ATOM 12213 C C . SER G 1 206 ? 115.80500 130.25400 107.69200 1.000 39.59993 204 SER G C 1
ATOM 12214 O O . SER G 1 206 ? 115.12800 130.27700 106.66000 1.000 39.59993 204 SER G O 1
ATOM 12217 N N . LEU G 1 207 ? 116.03700 131.33700 108.41200 1.000 39.61183 205 LEU G N 1
ATOM 12218 C CA . LEU G 1 207 ? 115.57200 132.63800 107.97300 1.000 39.61183 205 LEU G CA 1
ATOM 12219 C C . LEU G 1 207 ? 116.20900 133.02300 106.64400 1.000 39.61183 205 LEU G C 1
ATOM 12220 O O . LEU G 1 207 ? 115.52400 133.41900 105.69100 1.000 39.61183 205 LEU G O 1
ATOM 12225 N N . ALA G 1 208 ? 117.52900 132.90000 106.56300 1.000 39.60897 206 ALA G N 1
ATOM 12226 C CA . ALA G 1 208 ? 118.21200 133.22600 105.31800 1.000 39.60897 206 ALA G CA 1
ATOM 12227 C C . ALA G 1 208 ? 117.77800 132.29300 104.20300 1.000 39.60897 206 ALA G C 1
ATOM 12228 O O . ALA G 1 208 ? 117.65200 132.70200 103.04600 1.000 39.60897 206 ALA G O 1
ATOM 12230 N N . LYS G 1 209 ? 117.54600 131.03700 104.53900 1.000 39.82251 207 LYS G N 1
ATOM 12231 C CA . LYS G 1 209 ? 117.10300 130.07400 103.55400 1.000 39.82251 207 LYS G CA 1
ATOM 12232 C C . LYS G 1 209 ? 115.76200 130.47200 102.96000 1.000 39.82251 207 LYS G C 1
ATOM 12233 O O . LYS G 1 209 ? 115.56600 130.39000 101.74700 1.000 39.82251 207 LYS G O 1
ATOM 12239 N N . GLN G 1 210 ? 114.83500 130.92100 103.79700 1.000 40.36825 208 GLN G N 1
ATOM 12240 C CA . GLN G 1 210 ? 113.55300 131.38000 103.28900 1.000 40.36825 208 GLN G CA 1
ATOM 12241 C C . GLN G 1 210 ? 113.70700 132.60500 102.40400 1.000 40.36825 208 GLN G C 1
ATOM 12242 O O . GLN G 1 210 ? 113.02900 132.72900 101.38000 1.000 40.36825 208 GLN G O 1
ATOM 12248 N N . ALA G 1 211 ? 114.56400 133.53800 102.79200 1.000 40.67021 209 ALA G N 1
ATOM 12249 C CA . ALA G 1 211 ? 114.75400 134.70500 101.94100 1.000 40.67021 209 ALA G CA 1
ATOM 12250 C C . ALA G 1 211 ? 115.31400 134.31600 100.57300 1.000 40.67021 209 ALA G C 1
ATOM 12251 O O . ALA G 1 211 ? 114.86800 134.82300 99.53700 1.000 40.67021 209 ALA G O 1
ATOM 12253 N N . ASN G 1 212 ? 116.28900 133.41500 100.55400 1.000 40.67457 210 ASN G N 1
ATOM 12254 C CA . ASN G 1 212 ? 116.82300 132.94200 99.28800 1.000 40.67457 210 ASN G CA 1
ATOM 12255 C C . ASN G 1 212 ? 115.75100 132.25300 98.47400 1.000 40.67457 210 ASN G C 1
ATOM 12256 O O . ASN G 1 212 ? 115.70600 132.38200 97.24800 1.000 40.67457 210 ASN G O 1
ATOM 12261 N N . PHE G 1 213 ? 114.89300 131.50100 99.14000 1.000 41.18722 211 PHE G N 1
ATOM 12262 C CA . PHE G 1 213 ? 113.79900 130.84200 98.46200 1.000 41.18722 211 PHE G CA 1
ATOM 12263 C C . PHE G 1 213 ? 112.88900 131.85000 97.78600 1.000 41.18722 211 PHE G C 1
ATOM 12264 O O . PHE G 1 213 ? 112.42200 131.62400 96.67000 1.000 41.18722 211 PHE G O 1
ATOM 12272 N N . MET G 1 214 ? 112.61000 132.95800 98.45700 1.000 42.85206 212 MET G N 1
ATOM 12273 C CA . MET G 1 214 ? 111.76000 133.97400 97.86100 1.000 42.85206 212 MET G CA 1
ATOM 12274 C C . MET G 1 214 ? 112.41400 134.59500 96.64000 1.000 42.85206 212 MET G C 1
ATOM 12275 O O . MET G 1 214 ? 111.75100 134.84300 95.63000 1.000 42.85206 212 MET G O 1
ATOM 12280 N N . ALA G 1 215 ? 113.71000 134.85800 96.71300 1.000 42.97171 213 ALA G N 1
ATOM 12281 C CA . ALA G 1 215 ? 114.39400 135.39200 95.54200 1.000 42.97171 213 ALA G CA 1
ATOM 12282 C C . ALA G 1 215 ? 114.33900 134.41800 94.36400 1.000 42.97171 213 ALA G C 1
ATOM 12283 O O . ALA G 1 215 ? 114.06600 134.81600 93.22100 1.000 42.97171 213 ALA G O 1
ATOM 12285 N N . GLN G 1 216 ? 114.58300 133.14000 94.61800 1.000 43.77814 214 GLN G N 1
ATOM 12286 C CA . GLN G 1 216 ? 114.53200 132.18700 93.52100 1.000 43.77814 214 GLN G CA 1
ATOM 12287 C C . GLN G 1 216 ? 113.12400 132.03800 92.98000 1.000 43.77814 214 GLN G C 1
ATOM 12288 O O . GLN G 1 216 ? 112.93900 131.81400 91.78500 1.000 43.77814 214 GLN G O 1
ATOM 12294 N N . LEU G 1 217 ? 112.12300 132.13900 93.84500 1.000 43.70689 215 LEU G N 1
ATOM 12295 C CA . LEU G 1 217 ? 110.74900 132.09400 93.38500 1.000 43.70689 215 LEU G CA 1
ATOM 12296 C C . LEU G 1 217 ? 110.44500 133.25900 92.46800 1.000 43.70689 215 LEU G C 1
ATOM 12297 O O . LEU G 1 217 ? 109.75200 133.10100 91.46100 1.000 43.70689 215 LEU G O 1
ATOM 12302 N N . GLN G 1 218 ? 110.93700 134.43900 92.81100 1.000 44.63046 216 GLN G N 1
ATOM 12303 C CA . GLN G 1 218 ? 110.72000 135.58400 91.94800 1.000 44.63046 216 GLN G CA 1
ATOM 12304 C C . GLN G 1 218 ? 111.33500 135.36100 90.57700 1.000 44.63046 216 GLN G C 1
ATOM 12305 O O . GLN G 1 218 ? 110.70800 135.64900 89.55500 1.000 44.63046 216 GLN G O 1
ATOM 12311 N N . LEU G 1 219 ? 112.55000 134.83100 90.52900 1.000 44.67814 217 LEU G N 1
ATOM 12312 C CA . LEU G 1 219 ? 113.15200 134.56300 89.22900 1.000 44.67814 217 LEU G CA 1
ATOM 12313 C C . LEU G 1 219 ? 112.36200 133.52100 88.44900 1.000 44.67814 217 LEU G C 1
ATOM 12314 O O . LEU G 1 219 ? 112.13300 133.67300 87.24200 1.000 44.67814 217 LEU G O 1
ATOM 12319 N N . TRP G 1 220 ? 111.96000 132.44900 89.11400 1.000 44.76175 218 TRP G N 1
ATOM 12320 C CA . TRP G 1 220 ? 111.24100 131.38100 88.44300 1.000 44.76175 218 TRP G CA 1
ATOM 12321 C C . TRP G 1 220 ? 109.93600 131.88700 87.85700 1.000 44.76175 218 TRP G C 1
ATOM 12322 O O . TRP G 1 220 ? 109.56700 131.54700 86.72700 1.000 44.76175 218 TRP G O 1
ATOM 12333 N N . ALA G 1 221 ? 109.23100 132.71000 88.61000 1.000 45.78422 219 ALA G N 1
ATOM 12334 C CA . ALA G 1 221 ? 107.98100 133.25300 88.12900 1.000 45.78422 219 ALA G CA 1
ATOM 12335 C C . ALA G 1 221 ? 108.21600 134.22500 86.99600 1.000 45.78422 219 ALA G C 1
ATOM 12336 O O . ALA G 1 221 ? 107.39500 134.34000 86.08900 1.000 45.78422 219 ALA G O 1
ATOM 12338 N N . ARG G 1 222 ? 109.31300 134.95500 87.04200 1.000 46.26272 220 ARG G N 1
ATOM 12339 C CA . ARG G 1 222 ? 109.51400 135.95800 86.02100 1.000 46.26272 220 ARG G CA 1
ATOM 12340 C C . ARG G 1 222 ? 109.86100 135.32100 84.69000 1.000 46.26272 220 ARG G C 1
ATOM 12341 O O . ARG G 1 222 ? 109.46900 135.82600 83.63900 1.000 46.26272 220 ARG G O 1
ATOM 12349 N N . ARG G 1 223 ? 110.59000 134.22400 84.70100 1.000 46.95846 221 ARG G N 1
ATOM 12350 C CA . ARG G 1 223 ? 110.82800 133.59400 83.41800 1.000 46.95846 221 ARG G CA 1
ATOM 12351 C C . ARG G 1 223 ? 109.75900 132.58000 83.06400 1.000 46.95846 221 ARG G C 1
ATOM 12352 O O . ARG G 1 223 ? 109.83300 131.97400 81.99800 1.000 46.95846 221 ARG G O 1
ATOM 12360 N N . GLY G 1 224 ? 108.79700 132.33900 83.92800 1.000 47.70858 222 GLY G N 1
ATOM 12361 C CA . GLY G 1 224 ? 107.72900 131.45600 83.53700 1.000 47.70858 222 GLY G CA 1
ATOM 12362 C C . GLY G 1 224 ? 106.45700 132.13900 83.12300 1.000 47.70858 222 GLY G C 1
ATOM 12363 O O . GLY G 1 224 ? 105.48800 131.46400 82.78700 1.000 47.70858 222 GLY G O 1
ATOM 12364 N N . HIS G 1 225 ? 106.42700 133.45200 83.13800 1.000 49.77231 223 HIS G N 1
ATOM 12365 C CA . HIS G 1 225 ? 105.22500 134.21300 82.97100 1.000 49.77231 223 HIS G CA 1
ATOM 12366 C C . HIS G 1 225 ? 105.37600 135.16900 81.80600 1.000 49.77231 223 HIS G C 1
ATOM 12367 O O . HIS G 1 225 ? 106.44000 135.76600 81.63400 1.000 49.77231 223 HIS G O 1
ATOM 12374 N N . PRO G 1 226 ? 104.33500 135.33100 80.99600 1.000 52.27460 224 PRO G N 1
ATOM 12375 C CA . PRO G 1 226 ? 104.41900 136.23000 79.84900 1.000 52.27460 224 PRO G CA 1
ATOM 12376 C C . PRO G 1 226 ? 104.70400 137.65700 80.26100 1.000 52.27460 224 PRO G C 1
ATOM 12377 O O . PRO G 1 226 ? 104.08700 138.19500 81.17500 1.000 52.27460 224 PRO G O 1
ATOM 12381 N N . THR G 1 227 ? 105.61500 138.28000 79.53800 1.000 54.36797 225 THR G N 1
ATOM 12382 C CA . THR G 1 227 ? 106.06300 139.61800 79.85100 1.000 54.36797 225 THR G CA 1
ATOM 12383 C C . THR G 1 227 ? 104.93100 140.61900 79.63600 1.000 54.36797 225 THR G C 1
ATOM 12384 O O . THR G 1 227 ? 103.93500 140.33000 78.98300 1.000 54.36797 225 THR G O 1
ATOM 12388 N N . LEU G 1 228 ? 105.07300 141.79700 80.23500 1.000 56.08703 226 LEU G N 1
ATOM 12389 C CA . LEU G 1 228 ? 104.17600 142.89500 79.91500 1.000 56.08703 226 LEU G CA 1
ATOM 12390 C C . LEU G 1 228 ? 104.30300 143.30100 78.45600 1.000 56.08703 226 LEU G C 1
ATOM 12391 O O . LEU G 1 228 ? 103.30800 143.64100 77.80700 1.000 56.08703 226 LEU G O 1
ATOM 12396 N N . ALA G 1 229 ? 105.52200 143.29800 77.92800 1.000 58.25399 227 ALA G N 1
ATOM 12397 C CA . ALA G 1 229 ? 105.71500 143.59500 76.51900 1.000 58.25399 227 ALA G CA 1
ATOM 12398 C C . ALA G 1 229 ? 105.03700 142.55600 75.64000 1.000 58.25399 227 ALA G C 1
ATOM 12399 O O . ALA G 1 229 ? 104.44200 142.89800 74.61700 1.000 58.25399 227 ALA G O 1
ATOM 12401 N N . ASP G 1 230 ? 105.11600 141.28500 76.00900 1.000 58.97166 228 ASP G N 1
ATOM 12402 C CA . ASP G 1 230 ? 104.43400 140.26900 75.21900 1.000 58.97166 228 ASP G CA 1
ATOM 12403 C C . ASP G 1 230 ? 102.92900 140.44300 75.26400 1.000 58.97166 228 ASP G C 1
ATOM 12404 O O . ASP G 1 230 ? 102.23300 140.12700 74.30100 1.000 58.97166 228 ASP G O 1
ATOM 12409 N N . ILE G 1 231 ? 102.40200 140.92500 76.37600 1.000 59.04880 229 ILE G N 1
ATOM 12410 C CA . ILE G 1 231 ? 100.96400 141.11100 76.46500 1.000 59.04880 229 ILE G CA 1
ATOM 12411 C C . ILE G 1 231 ? 100.53900 142.30800 75.63900 1.000 59.04880 229 ILE G C 1
ATOM 12412 O O . ILE G 1 231 ? 99.49900 142.28200 74.97500 1.000 59.04880 229 ILE G O 1
ATOM 12417 N N . VAL G 1 232 ? 101.33300 143.37200 75.65600 1.000 60.19602 230 VAL G N 1
ATOM 12418 C CA . VAL G 1 232 ? 101.03900 144.51000 74.79900 1.000 60.19602 230 VAL G CA 1
ATOM 12419 C C . VAL G 1 232 ? 101.12200 144.11100 73.33500 1.000 60.19602 230 VAL G C 1
ATOM 12420 O O . VAL G 1 232 ? 100.27000 144.48700 72.52100 1.000 60.19602 230 VAL G O 1
ATOM 12424 N N . GLU G 1 233 ? 102.11900 143.31400 72.98400 1.000 62.19865 231 GLU G N 1
ATOM 12425 C CA . GLU G 1 233 ? 102.18100 142.77300 71.63800 1.000 62.19865 231 GLU G CA 1
ATOM 12426 C C . GLU G 1 233 ? 100.93200 141.99300 71.29000 1.000 62.19865 231 GLU G C 1
ATOM 12427 O O . GLU G 1 233 ? 100.33900 142.19700 70.23100 1.000 62.19865 231 GLU G O 1
ATOM 12433 N N . LEU G 1 234 ? 100.55100 141.05000 72.13400 1.000 62.30135 232 LEU G N 1
ATOM 12434 C CA . LEU G 1 234 ? 99.43800 140.19000 71.77700 1.000 62.30135 232 LEU G CA 1
ATOM 12435 C C . LEU G 1 234 ? 98.16700 140.99900 71.62900 1.000 62.30135 232 LEU G C 1
ATOM 12436 O O . LEU G 1 234 ? 97.39000 140.77700 70.70100 1.000 62.30135 232 LEU G O 1
ATOM 12441 N N . GLU G 1 235 ? 97.96100 141.97200 72.50700 1.000 62.98852 233 GLU G N 1
ATOM 12442 C CA . GLU G 1 235 ? 96.79600 142.83200 72.40500 1.000 62.98852 233 GLU G CA 1
ATOM 12443 C C . GLU G 1 235 ? 96.78200 143.58700 71.09000 1.000 62.98852 233 GLU G C 1
ATOM 12444 O O . GLU G 1 235 ? 95.79800 143.54100 70.34000 1.000 62.98852 233 GLU G O 1
ATOM 12450 N N . ARG G 1 236 ? 97.86600 144.29400 70.78400 1.000 63.05682 234 ARG G N 1
ATOM 12451 C CA . ARG G 1 236 ? 97.87800 145.07300 69.55300 1.000 63.05682 234 ARG G CA 1
ATOM 12452 C C . ARG G 1 236 ? 97.70200 144.17900 68.33700 1.000 63.05682 234 ARG G C 1
ATOM 12453 O O . ARG G 1 236 ? 96.76800 144.35700 67.55800 1.000 63.05682 234 ARG G O 1
ATOM 12461 N N . LEU G 1 237 ? 98.54000 143.16100 68.19600 1.000 64.62387 235 LEU G N 1
ATOM 12462 C CA . LEU G 1 237 ? 98.34900 142.19800 67.12400 1.000 64.62387 235 LEU G CA 1
ATOM 12463 C C . LEU G 1 237 ? 96.96200 141.57100 67.14500 1.000 64.62387 235 LEU G C 1
ATOM 12464 O O . LEU G 1 237 ? 96.57200 140.92700 66.17400 1.000 64.62387 235 LEU G O 1
ATOM 12469 N N . ALA G 1 238 ? 96.20400 141.73100 68.21800 1.000 65.10925 236 ALA G N 1
ATOM 12470 C CA . ALA G 1 238 ? 94.79100 141.40100 68.14200 1.000 65.10925 236 ALA G CA 1
ATOM 12471 C C . ALA G 1 238 ? 93.93100 142.58900 67.74700 1.000 65.10925 236 ALA G C 1
ATOM 12472 O O . ALA G 1 238 ? 92.73100 142.41900 67.52700 1.000 65.10925 236 ALA G O 1
ATOM 12474 N N . LYS G 1 239 ? 94.49900 143.78700 67.68100 1.000 66.72119 237 LYS G N 1
ATOM 12475 C CA . LYS G 1 239 ? 93.72300 144.92100 67.19700 1.000 66.72119 237 LYS G CA 1
ATOM 12476 C C . LYS G 1 239 ? 93.51300 144.85300 65.68400 1.000 66.72119 237 LYS G C 1
ATOM 12477 O O . LYS G 1 239 ? 92.53700 145.40500 65.16700 1.000 66.72119 237 LYS G O 1
ATOM 12483 N N . ASP G 1 240 ? 94.39500 144.17400 64.96800 1.000 69.20553 238 ASP G N 1
ATOM 12484 C CA . ASP G 1 240 ? 94.24600 143.99500 63.52700 1.000 69.20553 238 ASP G CA 1
ATOM 12485 C C . ASP G 1 240 ? 93.34500 142.80400 63.23300 1.000 69.20553 238 ASP G C 1
ATOM 12486 O O . ASP G 1 240 ? 93.54800 141.72900 63.80500 1.000 69.20553 238 ASP G O 1
ATOM 12491 N N . PRO G 1 241 ? 92.35600 142.94100 62.33500 1.000 69.30178 239 PRO G N 1
ATOM 12492 C CA . PRO G 1 241 ? 91.41500 141.84100 62.08400 1.000 69.30178 239 PRO G CA 1
ATOM 12493 C C . PRO G 1 241 ? 91.84600 140.93100 60.93600 1.000 69.30178 239 PRO G C 1
ATOM 12494 O O . PRO G 1 241 ? 91.15800 140.79000 59.94200 1.000 69.30178 239 PRO G O 1
ATOM 12498 N N . ASP G 1 242 ? 93.00100 140.30100 61.08100 1.000 69.08888 240 ASP G N 1
ATOM 12499 C CA . ASP G 1 242 ? 93.39600 139.21700 60.19100 1.000 69.08888 240 ASP G CA 1
ATOM 12500 C C . ASP G 1 242 ? 93.94600 137.99700 60.90600 1.000 69.08888 240 ASP G C 1
ATOM 12501 O O . ASP G 1 242 ? 93.99900 136.92600 60.29400 1.000 69.08888 240 ASP G O 1
ATOM 12506 N N . TYR G 1 243 ? 94.39200 138.13100 62.15600 1.000 68.46024 241 TYR G N 1
ATOM 12507 C CA . TYR G 1 243 ? 95.14300 137.10500 62.85800 1.000 68.46024 241 TYR G CA 1
ATOM 12508 C C . TYR G 1 243 ? 94.32300 136.34100 63.87300 1.000 68.46024 241 TYR G C 1
ATOM 12509 O O . TYR G 1 243 ? 94.81200 135.33900 64.39800 1.000 68.46024 241 TYR G O 1
ATOM 12518 N N . GLN G 1 244 ? 93.07900 136.76300 64.11700 1.000 67.56569 242 GLN G N 1
ATOM 12519 C CA . GLN G 1 244 ? 92.25500 136.25100 65.20600 1.000 67.56569 242 GLN G CA 1
ATOM 12520 C C . GLN G 1 244 ? 92.44700 134.76800 65.43100 1.000 67.56569 242 GLN G C 1
ATOM 12521 O O . GLN G 1 244 ? 92.66000 134.32300 66.56300 1.000 67.56569 242 GLN G O 1
ATOM 12527 N N . GLU G 1 245 ? 92.41200 133.99400 64.34000 1.000 68.84166 243 GLU G N 1
ATOM 12528 C CA . GLU G 1 245 ? 92.68400 132.56200 64.40300 1.000 68.84166 243 GLU G CA 1
ATOM 12529 C C . GLU G 1 245 ? 93.88900 132.24700 65.27300 1.000 68.84166 243 GLU G C 1
ATOM 12530 O O . GLU G 1 245 ? 93.98100 131.15700 65.84200 1.000 68.84166 243 GLU G O 1
ATOM 12536 N N . GLN G 1 246 ? 94.82800 133.17500 65.37000 1.000 66.90954 244 GLN G N 1
ATOM 12537 C CA . GLN G 1 246 ? 96.05900 132.93800 66.09600 1.000 66.90954 244 GLN G CA 1
ATOM 12538 C C . GLN G 1 246 ? 96.06600 133.65700 67.43800 1.000 66.90954 244 GLN G C 1
ATOM 12539 O O . GLN G 1 246 ? 96.32900 133.04300 68.47700 1.000 66.90954 244 GLN G O 1
ATOM 12545 N N . ALA G 1 247 ? 95.73900 134.94400 67.42100 1.000 65.11529 245 ALA G N 1
ATOM 12546 C CA . ALA G 1 247 ? 95.77600 135.74800 68.62800 1.000 65.11529 245 ALA G CA 1
ATOM 12547 C C . ALA G 1 247 ? 94.84300 135.21000 69.69700 1.000 65.11529 245 ALA G C 1
ATOM 12548 O O . ALA G 1 247 ? 95.17500 135.24500 70.87800 1.000 65.11529 245 ALA G O 1
ATOM 12550 N N . ILE G 1 248 ? 93.65400 134.76000 69.32400 1.000 64.49815 246 ILE G N 1
ATOM 12551 C CA . ILE G 1 248 ? 92.73300 134.27400 70.34100 1.000 64.49815 246 ILE G CA 1
ATOM 12552 C C . ILE G 1 248 ? 93.29100 133.02500 70.99800 1.000 64.49815 246 ILE G C 1
ATOM 12553 O O . ILE G 1 248 ? 93.22400 132.85800 72.22500 1.000 64.49815 246 ILE G O 1
ATOM 12558 N N . LYS G 1 249 ? 93.87100 132.14000 70.19200 1.000 63.36067 247 LYS G N 1
ATOM 12559 C CA . LYS G 1 249 ? 94.58200 130.98200 70.70900 1.000 63.36067 247 LYS G CA 1
ATOM 12560 C C . LYS G 1 249 ? 95.68000 131.39500 71.68300 1.000 63.36067 247 LYS G C 1
ATOM 12561 O O . LYS G 1 249 ? 95.77900 130.86900 72.79900 1.000 63.36067 247 LYS G O 1
ATOM 12567 N N . LEU G 1 250 ? 96.50000 132.35900 71.28000 1.000 62.01328 248 LEU G N 1
ATOM 12568 C CA . LEU G 1 250 ? 97.60200 132.79900 72.12300 1.000 62.01328 248 LEU G CA 1
ATOM 12569 C C . LEU G 1 250 ? 97.09900 133.43000 73.41200 1.000 62.01328 248 LEU G C 1
ATOM 12570 O O . LEU G 1 250 ? 97.71500 133.26600 74.46600 1.000 62.01328 248 LEU G O 1
ATOM 12575 N N . TYR G 1 251 ? 96.00500 134.17500 73.34500 1.000 60.99409 249 TYR G N 1
ATOM 12576 C CA . TYR G 1 251 ? 95.43400 134.76700 74.54600 1.000 60.99409 249 TYR G CA 1
ATOM 12577 C C . TYR G 1 251 ? 95.02700 133.69600 75.52900 1.000 60.99409 249 TYR G C 1
ATOM 12578 O O . TYR G 1 251 ? 95.29500 133.79800 76.72700 1.000 60.99409 249 TYR G O 1
ATOM 12587 N N . ALA G 1 252 ? 94.34600 132.67100 75.04400 1.000 61.04211 250 ALA G N 1
ATOM 12588 C CA . ALA G 1 252 ? 93.95100 131.61300 75.95500 1.000 61.04211 250 ALA G CA 1
ATOM 12589 C C . ALA G 1 252 ? 95.17000 130.92700 76.54400 1.000 61.04211 250 ALA G C 1
ATOM 12590 O O . ALA G 1 252 ? 95.17500 130.57100 77.72700 1.000 61.04211 250 ALA G O 1
ATOM 12592 N N . GLU G 1 253 ? 96.21500 130.72700 75.74500 1.000 60.78751 251 GLU G N 1
ATOM 12593 C CA . GLU G 1 253 ? 97.39200 130.06300 76.29300 1.000 60.78751 251 GLU G CA 1
ATOM 12594 C C . GLU G 1 253 ? 98.08400 130.91700 77.34800 1.000 60.78751 251 GLU G C 1
ATOM 12595 O O . GLU G 1 253 ? 98.50400 130.40800 78.39200 1.000 60.78751 251 GLU G O 1
ATOM 12601 N N . TYR G 1 254 ? 98.22900 132.21000 77.08300 1.000 57.98015 252 TYR G N 1
ATOM 12602 C CA . TYR G 1 254 ? 98.78600 133.10000 78.08100 1.000 57.98015 252 TYR G CA 1
ATOM 12603 C C . TYR G 1 254 ? 97.97500 133.04900 79.35300 1.000 57.98015 252 TYR G C 1
ATOM 12604 O O . TYR G 1 254 ? 98.52500 132.95000 80.44500 1.000 57.98015 252 TYR G O 1
ATOM 12613 N N . GLN G 1 255 ? 96.66900 133.16300 79.23300 1.000 57.62192 253 GLN G N 1
ATOM 12614 C CA . GLN G 1 255 ? 95.83700 133.26100 80.41400 1.000 57.62192 253 GLN G CA 1
ATOM 12615 C C . GLN G 1 255 ? 95.92300 131.98400 81.22700 1.000 57.62192 253 GLN G C 1
ATOM 12616 O O . GLN G 1 255 ? 95.96500 132.01900 82.46500 1.000 57.62192 253 GLN G O 1
ATOM 12622 N N . GLU G 1 256 ? 96.02300 130.85400 80.54100 1.000 57.77611 254 GLU G N 1
ATOM 12623 C CA . GLU G 1 256 ? 96.32500 129.60200 81.21400 1.000 57.77611 254 GLU G CA 1
ATOM 12624 C C . GLU G 1 256 ? 97.61700 129.69600 82.00200 1.000 57.77611 254 GLU G C 1
ATOM 12625 O O . GLU G 1 256 ? 97.61600 129.56200 83.23100 1.000 57.77611 254 GLU G O 1
ATOM 12631 N N . THR G 1 257 ? 98.73100 129.89900 81.30300 1.000 54.82966 255 THR G N 1
ATOM 12632 C CA . THR G 1 257 ? 100.02800 129.89500 81.96400 1.000 54.82966 255 THR G CA 1
ATOM 12633 C C . THR G 1 257 ? 100.06700 130.89400 83.10900 1.000 54.82966 255 THR G C 1
ATOM 12634 O O . THR G 1 257 ? 100.72600 130.66100 84.11800 1.000 54.82966 255 THR G O 1
ATOM 12638 N N . SER G 1 258 ? 99.37400 132.01100 82.96300 1.000 52.93786 256 SER G N 1
ATOM 12639 C CA . SER G 1 258 ? 99.38400 133.03400 83.98700 1.000 52.93786 256 SER G CA 1
ATOM 12640 C C . SER G 1 258 ? 98.68500 132.55900 85.24300 1.000 52.93786 256 SER G C 1
ATOM 12641 O O . SER G 1 258 ? 99.21400 132.70600 86.34800 1.000 52.93786 256 SER G O 1
ATOM 12644 N N . GLU G 1 259 ? 97.49000 131.99600 85.10300 1.000 52.68942 257 GLU G N 1
ATOM 12645 C CA . GLU G 1 259 ? 96.85600 131.42500 86.27700 1.000 52.68942 257 GLU G CA 1
ATOM 12646 C C . GLU G 1 259 ? 97.74800 130.36900 86.90600 1.000 52.68942 257 GLU G C 1
ATOM 12647 O O . GLU G 1 259 ? 97.83800 130.27300 88.13200 1.000 52.68942 257 GLU G O 1
ATOM 12653 N N . LYS G 1 260 ? 98.44300 129.59400 86.08500 1.000 51.02426 258 LYS G N 1
ATOM 12654 C CA . LYS G 1 260 ? 99.23900 128.49700 86.61400 1.000 51.02426 258 LYS G CA 1
ATOM 12655 C C . LYS G 1 260 ? 100.42200 129.00900 87.42300 1.000 51.02426 258 LYS G C 1
ATOM 12656 O O . LYS G 1 260 ? 100.66200 128.58200 88.56100 1.000 51.02426 258 LYS G O 1
ATOM 12662 N N . VAL G 1 261 ? 101.15700 129.94500 86.84500 1.000 49.06778 259 VAL G N 1
ATOM 12663 C CA . VAL G 1 261 ? 102.29300 130.55400 87.50400 1.000 49.06778 259 VAL G CA 1
ATOM 12664 C C . VAL G 1 261 ? 101.86500 131.26000 88.77500 1.000 49.06778 259 VAL G C 1
ATOM 12665 O O . VAL G 1 261 ? 102.52100 131.13900 89.80800 1.000 49.06778 259 VAL G O 1
ATOM 12669 N N . LEU G 1 262 ? 100.77500 132.01000 88.72800 1.000 48.48108 260 LEU G N 1
ATOM 12670 C CA . LEU G 1 262 ? 100.36100 132.73200 89.91700 1.000 48.48108 260 LEU G CA 1
ATOM 12671 C C . LEU G 1 262 ? 99.86300 131.80900 91.01300 1.000 48.48108 260 LEU G C 1
ATOM 12672 O O . LEU G 1 262 ? 100.05700 132.10900 92.18800 1.000 48.48108 260 LEU G O 1
ATOM 12677 N N . SER G 1 263 ? 99.23300 130.69000 90.67900 1.000 48.02577 261 SER G N 1
ATOM 12678 C CA . SER G 1 263 ? 98.85800 129.76400 91.73700 1.000 48.02577 261 SER G CA 1
ATOM 12679 C C . SER G 1 263 ? 100.09300 129.17600 92.39700 1.000 48.02577 261 SER G C 1
ATOM 12680 O O . SER G 1 263 ? 100.16600 129.07800 93.62900 1.000 48.02577 261 SER G O 1
ATOM 12683 N N . GLU G 1 264 ? 101.06900 128.76800 91.59000 1.000 46.98950 262 GLU G N 1
ATOM 12684 C CA . GLU G 1 264 ? 102.33600 128.31100 92.14300 1.000 46.98950 262 GLU G CA 1
ATOM 12685 C C . GLU G 1 264 ? 102.94100 129.36500 93.05700 1.000 46.98950 262 GLU G C 1
ATOM 12686 O O . GLU G 1 264 ? 103.36000 129.07500 94.18100 1.000 46.98950 262 GLU G O 1
ATOM 12692 N N . TYR G 1 265 ? 102.99400 130.59900 92.57500 1.000 45.60961 263 TYR G N 1
ATOM 12693 C CA . TYR G 1 265 ? 103.58400 131.68500 93.33100 1.000 45.60961 263 TYR G CA 1
ATOM 12694 C C . TYR G 1 265 ? 102.87300 131.88400 94.64900 1.000 45.60961 263 TYR G C 1
ATOM 12695 O O . TYR G 1 265 ? 103.50900 132.10700 95.67600 1.000 45.60961 263 TYR G O 1
ATOM 12704 N N . ASN G 1 266 ? 101.55400 131.82600 94.63700 1.000 45.37119 264 ASN G N 1
ATOM 12705 C CA . ASN G 1 266 ? 100.81300 132.13200 95.83900 1.000 45.37119 264 ASN G CA 1
ATOM 12706 C C . ASN G 1 266 ? 100.96000 131.03800 96.86500 1.000 45.37119 264 ASN G C 1
ATOM 12707 O O . ASN G 1 266 ? 100.97000 131.31300 98.06400 1.000 45.37119 264 ASN G O 1
ATOM 12712 N N . THR G 1 267 ? 101.08500 129.79600 96.43500 1.000 43.81353 265 THR G N 1
ATOM 12713 C CA . THR G 1 267 ? 101.20800 128.80000 97.48100 1.000 43.81353 265 THR G CA 1
ATOM 12714 C C . THR G 1 267 ? 102.63000 128.69500 97.99400 1.000 43.81353 265 THR G C 1
ATOM 12715 O O . THR G 1 267 ? 102.83900 128.51500 99.19200 1.000 43.81353 265 THR G O 1
ATOM 12719 N N . LYS G 1 268 ? 103.62000 128.79700 97.12400 1.000 42.89854 266 LYS G N 1
ATOM 12720 C CA . LYS G 1 268 ? 104.97600 128.64300 97.61000 1.000 42.89854 266 LYS G CA 1
ATOM 12721 C C . LYS G 1 268 ? 105.46200 129.85900 98.37000 1.000 42.89854 266 LYS G C 1
ATOM 12722 O O . LYS G 1 268 ? 106.39300 129.74100 99.16000 1.000 42.89854 266 LYS G O 1
ATOM 12728 N N . ALA G 1 269 ? 104.85400 131.00800 98.16800 1.000 43.16686 267 ALA G N 1
ATOM 12729 C CA . ALA G 1 269 ? 105.23400 132.19400 98.90600 1.000 43.16686 267 ALA G CA 1
ATOM 12730 C C . ALA G 1 269 ? 104.57500 132.27800 100.25700 1.000 43.16686 267 ALA G C 1
ATOM 12731 O O . ALA G 1 269 ? 104.52900 133.35400 100.84300 1.000 43.16686 267 ALA G O 1
ATOM 12733 N N . ASP G 1 270 ? 104.04900 131.18800 100.76400 1.000 43.46715 268 ASP G N 1
ATOM 12734 C CA . ASP G 1 270 ? 103.44100 131.15700 102.08100 1.000 43.46715 268 ASP G CA 1
ATOM 12735 C C . ASP G 1 270 ? 104.48100 130.63100 103.05900 1.000 43.46715 268 ASP G C 1
ATOM 12736 O O . ASP G 1 270 ? 104.69900 129.42500 103.15700 1.000 43.46715 268 ASP G O 1
ATOM 12741 N N . LEU G 1 271 ? 105.12400 131.53800 103.77700 1.000 42.11277 269 LEU G N 1
ATOM 12742 C CA . LEU G 1 271 ? 106.28100 131.19700 104.58200 1.000 42.11277 269 LEU G CA 1
ATOM 12743 C C . LEU G 1 271 ? 105.89400 130.81900 105.99600 1.000 42.11277 269 LEU G C 1
ATOM 12744 O O . LEU G 1 271 ? 104.99300 131.40700 106.58500 1.000 42.11277 269 LEU G O 1
ATOM 12749 N N . GLU G 1 272 ? 106.57700 129.82800 106.52200 1.000 41.57638 270 GLU G N 1
ATOM 12750 C CA . GLU G 1 272 ? 106.39000 129.45400 107.90500 1.000 41.57638 270 GLU G CA 1
ATOM 12751 C C . GLU G 1 272 ? 106.89600 130.55900 108.82400 1.000 41.57638 270 GLU G C 1
ATOM 12752 O O . GLU G 1 272 ? 107.93900 131.14900 108.56700 1.000 41.57638 270 GLU G O 1
ATOM 12758 N N . PRO G 1 273 ? 106.18500 130.86400 109.89200 1.000 39.96424 271 PRO G N 1
ATOM 12759 C CA . PRO G 1 273 ? 106.75700 131.71800 110.92900 1.000 39.96424 271 PRO G CA 1
ATOM 12760 C C . PRO G 1 273 ? 107.86300 131.00000 111.67500 1.000 39.96424 271 PRO G C 1
ATOM 12761 O O . PRO G 1 273 ? 107.94900 129.77600 111.70000 1.000 39.96424 271 PRO G O 1
ATOM 12765 N N . VAL G 1 274 ? 108.72600 131.78500 112.28900 1.000 40.26368 272 VAL G N 1
ATOM 12766 C CA . VAL G 1 274 ? 109.86100 131.27400 113.03900 1.000 40.26368 272 VAL G CA 1
ATOM 12767 C C . VAL G 1 274 ? 109.65100 131.65600 114.48800 1.000 40.26368 272 VAL G C 1
ATOM 12768 O O . VAL G 1 274 ? 109.70800 132.84100 114.81500 1.000 40.26368 272 VAL G O 1
ATOM 12772 N N . ASN G 1 275 ? 109.41400 130.68000 115.36300 1.000 40.20208 273 ASN G N 1
ATOM 12773 C CA . ASN G 1 275 ? 109.33300 131.04000 116.76900 1.000 40.20208 273 ASN G CA 1
ATOM 12774 C C . ASN G 1 275 ? 110.52900 130.51200 117.53400 1.000 40.20208 273 ASN G C 1
ATOM 12775 O O . ASN G 1 275 ? 110.72600 129.29900 117.64200 1.000 40.20208 273 ASN G O 1
ATOM 12780 N N . PRO G 1 276 ? 111.33200 131.40000 118.08900 1.000 39.44121 274 PRO G N 1
ATOM 12781 C CA . PRO G 1 276 ? 112.50800 130.98300 118.83000 1.000 39.44121 274 PRO G CA 1
ATOM 12782 C C . PRO G 1 276 ? 112.12700 130.48200 120.20500 1.000 39.44121 274 PRO G C 1
ATOM 12783 O O . PRO G 1 276 ? 111.26000 131.06500 120.86200 1.000 39.44121 274 PRO G O 1
ATOM 12787 N N . PRO G 1 277 ? 112.74400 129.41300 120.67400 1.000 39.14389 275 PRO G N 1
ATOM 12788 C CA . PRO G 1 277 ? 112.55800 129.02500 122.07000 1.000 39.14389 275 PRO G CA 1
ATOM 12789 C C . PRO G 1 277 ? 113.25100 130.01800 122.97300 1.000 39.14389 275 PRO G C 1
ATOM 12790 O O . PRO G 1 277 ? 114.24100 130.64000 122.60100 1.000 39.14389 275 PRO G O 1
ATOM 12794 N N . LYS G 1 278 ? 112.71600 130.18700 124.16000 1.000 39.52826 276 LYS G N 1
ATOM 12795 C CA . LYS G 1 278 ? 113.38800 131.05900 125.08900 1.000 39.52826 276 LYS G CA 1
ATOM 12796 C C . LYS G 1 278 ? 114.62600 130.35700 125.62500 1.000 39.52826 276 LYS G C 1
ATOM 12797 O O . LYS G 1 278 ? 114.67800 129.13000 125.67900 1.000 39.52826 276 LYS G O 1
ATOM 12803 N N . PRO G 1 279 ? 115.65200 131.11400 125.98500 1.000 39.34385 277 PRO G N 1
ATOM 12804 C CA . PRO G 1 279 ? 116.87500 130.49300 126.45200 1.000 39.34385 277 PRO G CA 1
ATOM 12805 C C . PRO G 1 279 ? 116.66300 129.82000 127.79300 1.000 39.34385 277 PRO G C 1
ATOM 12806 O O . PRO G 1 279 ? 115.86300 130.28700 128.61700 1.000 39.34385 277 PRO G O 1
ATOM 12810 N N . PRO G 1 280 ? 117.35300 128.72000 128.05600 1.000 39.17134 278 PRO G N 1
ATOM 12811 C CA . PRO G 1 280 ? 117.24500 128.08400 129.36800 1.000 39.17134 278 PRO G CA 1
ATOM 12812 C C . PRO G 1 280 ? 117.71100 129.02700 130.45700 1.000 39.17134 278 PRO G C 1
ATOM 12813 O O . PRO G 1 280 ? 118.57500 129.87200 130.24800 1.000 39.17134 278 PRO G O 1
ATOM 12817 N N . ALA G 1 281 ? 117.09600 128.90200 131.61600 1.000 38.93129 279 ALA G N 1
ATOM 12818 C CA . ALA G 1 281 ? 117.46800 129.74900 132.73200 1.000 38.93129 279 ALA G CA 1
ATOM 12819 C C . ALA G 1 281 ? 118.90300 129.47700 133.13300 1.000 38.93129 279 ALA G C 1
ATOM 12820 O O . ALA G 1 281 ? 119.34100 128.33000 133.16800 1.000 38.93129 279 ALA G O 1
ATOM 12822 N N . ALA G 1 282 ? 119.64000 130.53800 133.40400 1.000 38.92883 280 ALA G N 1
ATOM 12823 C CA . ALA G 1 282 ? 120.98400 130.39200 133.92500 1.000 38.92883 280 ALA G CA 1
ATOM 12824 C C . ALA G 1 282 ? 120.94600 129.81000 135.32600 1.000 38.92883 280 ALA G C 1
ATOM 12825 O O . ALA G 1 282 ? 119.98500 129.99200 136.06600 1.000 38.92883 280 ALA G O 1
ATOM 12827 N N . ILE G 1 283 ? 121.99900 129.09500 135.69000 1.000 38.61802 281 ILE G N 1
ATOM 12828 C CA . ILE G 1 283 ? 122.10700 128.63200 137.05900 1.000 38.61802 281 ILE G CA 1
ATOM 12829 C C . ILE G 1 283 ? 122.31500 129.82200 137.98200 1.000 38.61802 281 ILE G C 1
ATOM 12830 O O . ILE G 1 283 ? 123.01100 130.78100 137.64300 1.000 38.61802 281 ILE G O 1
ATOM 12835 N N . LYS G 1 284 ? 121.67600 129.79300 139.13900 1.000 38.66161 282 LYS G N 1
ATOM 12836 C CA . LYS G 1 284 ? 121.80500 130.87200 140.10200 1.000 38.66161 282 LYS G CA 1
ATOM 12837 C C . LYS G 1 284 ? 122.71200 130.45000 141.24400 1.000 38.66161 282 LYS G C 1
ATOM 12838 O O . LYS G 1 284 ? 122.50200 129.40400 141.85700 1.000 38.66161 282 LYS G O 1
ATOM 12844 N N . ILE G 1 285 ? 123.73300 131.25000 141.50100 1.000 38.95642 283 ILE G N 1
ATOM 12845 C CA . ILE G 1 285 ? 124.62500 131.05400 142.62600 1.000 38.95642 283 ILE G CA 1
ATOM 12846 C C . ILE G 1 285 ? 124.58800 132.32900 143.43500 1.000 38.95642 283 ILE G C 1
ATOM 12847 O O . ILE G 1 285 ? 124.95100 133.39300 142.93000 1.000 38.95642 283 ILE G O 1
ATOM 12852 N N . ASP G 1 286 ? 124.17200 132.23100 144.68300 1.000 40.54413 284 ASP G N 1
ATOM 12853 C CA . ASP G 1 286 ? 124.09900 133.41700 145.50500 1.000 40.54413 284 ASP G CA 1
ATOM 12854 C C . ASP G 1 286 ? 125.47900 133.82400 145.98800 1.000 40.54413 284 ASP G C 1
ATOM 12855 O O . ASP G 1 286 ? 126.36400 132.98500 146.12800 1.000 40.54413 284 ASP G O 1
ATOM 12860 N N . PRO G 1 287 ? 125.68100 135.10600 146.26900 1.000 39.90066 285 PRO G N 1
ATOM 12861 C CA . PRO G 1 287 ? 126.92900 135.51500 146.88200 1.000 39.90066 285 PRO G CA 1
ATOM 12862 C C . PRO G 1 287 ? 127.08000 134.85000 148.23300 1.000 39.90066 285 PRO G C 1
ATOM 12863 O O . PRO G 1 287 ? 126.08300 134.55900 148.91700 1.000 39.90066 285 PRO G O 1
ATOM 12867 N N . PRO G 1 288 ? 128.30000 134.54700 148.63500 1.000 41.17508 286 PRO G N 1
ATOM 12868 C CA . PRO G 1 288 ? 128.63400 133.96000 149.92500 1.000 41.17508 286 PRO G CA 1
ATOM 12869 C C . PRO G 1 288 ? 128.15900 134.81300 151.10400 1.000 41.17508 286 PRO G C 1
ATOM 12870 O O . PRO G 1 288 ? 128.14300 136.04100 151.02000 1.000 41.17508 286 PRO G O 1
#

Foldseek 3Di:
DADLVLLLVLLVLQLDDFDDADDDQAQQLFQDPLSRVLSVLLRVLSVQLNVLVVLLSVLSNQLSVQSNQVSVVPDDDVDCVVVLVLQRRLPDHNLQPSLLVLLVRLLVVLVRLVVRLVSLDQGDRDDDDSSVQSSVLSVLSNVLSNVSSVLSNVSSVLSVVSSVLSVVLNVQADHSVNSVVL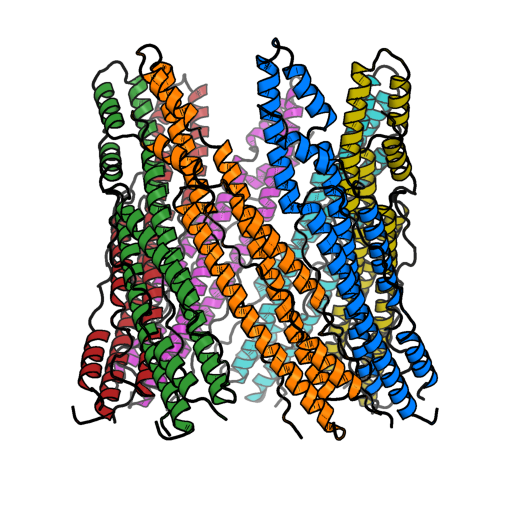VVVVVDPPQCVPSVVVVVVRVVSSVVSVVVSNVVSPDDHGHRDHRDHGDHHDHD/DADLVLLLVLLVLQLDDFDDADDDQAQQLFQDPLSRVLSVLLRVLSVQLNVLVVLLSVLSNQLSVQSNQVSVVPDDDVDCVVVLVLQRRLPDHNLQPSLLVLLVRLLVVLVRLVVRLVSLDQGDRDDDDSSVQSSVLSVLSNVLSNVSSVLSNVSSVLSVVSSVLSVVLNVQADHSVNSVVLVVVVVDPPQCVPSVVVVVVRVVSSVVSVVVSNVVSPDDHGHRDHRDHGDHHDHD/DADLVLLLVLLVLQLDDFDDADDDQAQQLFQDPLSRVLSVLLRVLSVQLNVLVVLLSVLSNQLSVQSNQVSVVPDDDVDCVVVLVLQRRLPDHNLQPSLLVLLVRLLVVLVRLVVRLVSLDQGDRDDDDSSVQSSVLSVLSNVLSNVSSVLSNVSSVLSVVSSVLSVVLNVQADHSVNSVVLVVVVVDPPQCVPSVVVVVVRVVSSVVSVVVSNVVSPDDHGHRDHRDHGDHHDHD/DADLVLLLVLLVLQLDDFDDADDDQAQQLFQDPLSRVLSVLLRVLSVQLNVLVVLLSVLSNQLSVQSNQVSVVPDDDVDCVVVLVLQRRLPDHNLQPSLLVLLVRLLVVLVRLVVRLVSLDQGDRDDDDSSVQSSVLSVLSNVLSNVSSVLSNVSSVLSVVSSVLSVVLNVQADHSVNSVVLVVVVVDPPQCVPSVVVVVVRVVSSVVSVVVSNVVSPDDHGHRDHRDHGDHHDHD/DADLVLLLVLLVLQLDDFDDADDDQAQQLFQDPLSRVLSVLLRVLSVQLNVLVVLLSVLSNQLSVQSNQVSVVPDDDVDCVVVLVLQRRLPDHNLQPSLLVLLVRLLVVLVRLVVRLVSLDQGDRDDDDSSVQSSVLSVLSNVLSNVSSVLSNVSSVLSVVSSVLSVVLNVQADHSVNSVVLVVVVVDPPQCVPSVVVVVVRVVSSVVSVVVSNVVSPDDHGHRDHRDHGDHHDHD/DADLVLLLVLLVLQLDDFDDADDDQAQQLFQDPLSRVLSVLLRVLSVQLNVLVVLLSVLSNQLSVQSNQVSVVPDDDVDCVVVLVLQRRLPDHNLQPSLLVLLVRLLVVLVRLVVRLVSLDQGDRDDDDSSVQSSVLSVLSNVLSNVSSVLSNVSSVLSVVSSVLSVVLNVQADHSVNSVVLVVVVVDPPQCVPSVVVVVVRVVSSVVSVVVSNVVSPDDHGHRDHRDHGDHHDHD/DADLVLLLVLLVLQLDDFDDADDDQAQQLFQDPLSRVLSVLLRVLSVQLNVLVVLLSVLSNQLSVQSNQVSVVPDDDVDCVVVLVLQRRLPDHNLQPSLLVLLVRLLVVLVRLVVRLVSLDQGDRDDDDSSVQSSVLSVLSNVLSNVSSVLSNVSSVLSVVSSVLSVVLNVQADHSVNSVVLVVVVVDPPQCVPSVVVVVVRVVSSVVSVVVSNVVSPDDHGHRDHRDHGDHHDHD

Nearest PDB structures (foldseek):
  7p0z-assembly1_A  TM=1.004E+00  e=4.240E-34  Mycobacterium marinum M
  7p13-assembly1_A  TM=9.888E-01  e=7.310E-26  Mycobacterium tuberculosis H37Rv
  6xzc-assembly1_A  TM=9.815E-01  e=7.967E-25  Mycobacterium tuberculosis H37Rv
  8ako-assembly1_A  TM=9.765E-01  e=6.215E-24  Mycobacterium tuberculosis
  4xwp-assembly1_A  TM=9.572E-01  e=1.145E-22  Mycobacterium tuberculosis H37Rv

InterPro domains:
  IPR038332 PPE superfamily [G3DSA:1.20.1260.20] (132-281)
  IPR041275 ESX-1 secretion-associated protein EspB, PE domain [PF18625] (12-87)
  IPR054056 ESX-1 secretion-associated protein EspB, PPE domain [PF21856] (130-280)

Solvent-accessible surface area: 79080 Å² total; per-residue (Å²): 190,56,62,35,103,22,0,34,85,12,0,86,59,0,62,39,119,27,39,116,27,23,101,58,89,6,95,19,0,6,35,12,87,12,0,68,41,1,6,60,10,0,23,7,2,0,77,12,0,46,40,18,23,117,10,0,89,38,8,15,103,58,0,0,71,4,0,76,21,3,0,34,68,96,27,167,124,104,96,20,76,109,6,70,69,10,0,71,86,3,50,58,48,52,45,2,84,20,0,61,93,0,0,62,20,0,23,93,7,13,9,31,1,4,115,35,5,122,12,13,79,36,1,142,89,4,96,34,132,38,2,85,36,0,13,52,4,1,32,89,1,6,74,11,0,19,75,0,2,95,26,0,30,41,0,0,132,30,0,61,88,0,7,65,10,0,61,89,0,90,122,37,12,18,62,55,64,66,1,78,82,6,55,132,58,31,153,76,129,102,100,69,165,106,3,93,126,63,24,60,78,37,64,89,54,7,54,112,12,38,36,63,0,61,93,95,3,86,23,117,47,14,73,2,55,76,7,39,81,17,48,137,45,96,96,119,189,58,62,36,101,24,0,33,84,12,0,86,58,0,62,39,119,27,39,118,28,23,101,58,90,5,95,20,0,6,35,12,88,11,0,68,41,1,6,60,10,0,23,7,2,1,78,11,0,46,40,18,23,116,10,0,89,38,8,16,104,58,0,0,71,4,0,73,21,3,0,34,68,96,26,166,128,103,97,19,75,108,6,71,68,10,0,72,84,4,50,58,48,52,45,2,85,19,0,61,93,0,0,63,20,0,23,94,8,13,8,32,1,4,116,35,6,122,12,13,80,37,0,141,90,4,96,34,132,39,2,85,36,0,13,50,4,1,32,87,0,7,74,11,0,19,74,0,2,95,27,0,29,41,0,0,133,29,0,60,88,0,6,64,11,0,61,89,0,91,119,37,12,17,63,55,65,66,1,77,84,7,56,133,57,31,152,75,128,102,102,68,166,107,3,94,127,64,24,60,78,37,67,90,53,7,54,111,12,37,36,64,0,62,93,94,3,86,23,117,48,15,74,2,55,78,7,39,81,17,49,137,45,96,96,118,188,56,64,36,102,22,0,34,84,12,0,87,58,0,63,39,118,27,39,116,28,23,101,58,91,4,94,19,0,6,36,12,87,11,0,68,39,1,6,58,10,0,22,7,1,1,78,12,0,46,40,18,22,118,10,0,90,40,8,16,104,57,0,0,72,4,0,73,22,4,0,34,68,97,25,165,128,103,96,18,75,109,6,72,68,10,0,71,85,4,50,58,48,51,45,2,86,19,0,61,94,0,0,63,21,0,22,95,8,13,8,31,1,4,114,36,6,123,13,13,80,37,0,141,92,3,96,35,131,39,2,84,35,0,13,52,4,1,33,87,0,7,75,11,0,19,74,0,2,96,27,0,28,41,0,0,133,30,0,60,88,0,6,64,11,0,59,90,0,89,119,36,12,18,62,54,64,64,1,76,84,7,56,132,58,31,153,75,126,102,100,68,166,106,3,94,128,64,25,60,79,36,66,91,53,7,55,113,12,37,35,64,0,62,95,94,3,85,24,116,49,14,74,2,53,80,7,40,82,17,49,138,44,95,96,118,188,56,63,36,102,22,0,35,84,12,0,87,59,1,62,39,119,28,38,118,27,23,102,59,91,5,95,20,0,6,35,13,88,12,0,68,40,1,6,58,10,0,23,7,2,1,77,11,0,47,40,18,21,118,10,0,89,40,8,16,104,58,0,0,72,4,0,74,22,3,0,34,68,97,26,165,128,103,97,18,76,110,4,72,69,11,0,71,86,4,50,57,48,52,45,2,85,19,0,61,94,0,0,62,20,0,22,95,7,12,8,30,2,4,115,36,5,121,11,13,80,37,0,141,91,4,95,35,130,39,3,84,35,0,14,51,4,1,33,88,0,8,76,12,1,19,75,0,2,95,26,1,30,40,0,0,134,29,0,59,90,0,6,66,10,0,59,90,0,90,118,37,12,18,62,54,63,65,1,77,83,7,56,131,57,30,152,74,128,104,102,67,166,105,2,96,126,63,24,59,79,37,67,92,54,7,55,111,13,38,36,64,0,62,94,94,3,84,23,116,48,14,73,1,54,80,6,40,81,17,49,136,44,96,97,118,189,57,63,35,102,22,0,36,83,11,0,87,59,0,61,38,120,27,38,118,28,23,101,58,89,5,96,20,0,7,36,13,88,12,0,69,41,1,6,60,10,0,24,7,2,1,77,11,0,47,42,18,21,117,11,0,88,39,8,15,102,59,0,0,72,4,0,75,21,4,0,34,67,98,25,165,127,103,97,18,76,110,5,71,69,10,0,72,84,3,50,57,48,51,45,2,85,19,0,61,94,0,0,62,20,0,22,93,7,12,9,31,2,4,116,37,5,121,11,13,79,36,1,142,91,4,94,34,131,38,3,84,35,0,13,52,4,1,33,87,0,8,74,12,1,19,74,0,2,96,26,0,30,42,0,0,134,30,0,59,90,0,7,66,11,0,60,90,0,90,120,37,11,18,63,55,62,65,1,76,82,7,56,132,57,31,154,74,127,104,102,69,166,105,2,94,129,63,24,59,79,37,66,91,54,7,55,112,13,38,37,64,0,62,92,94,3,87,24,116,48,14,72,2,54,79,7,39,82,18,49,137,44,97,97,120,190,58,63,35,103,22,0,35,84,11,0,86,59,0,60,39,118,27,39,117,28,24,101,60,89,5,95,20,0,7,36,13,86,11,0,69,42,1,6,60,10,0,24,8,2,1,78,12,0,48,42,18,22,117,10,0,88,40,7,16,103,59,0,0,70,4,0,75,22,4,0,35,68,98,26,168,125,102,97,18,75,112,5,70,69,11,0,72,85,2,50,57,48,50,45,2,85,18,0,59,93,0,0,63,19,0,23,93,8,12,9,31,2,5,118,37,5,121,12,13,78,36,1,141,90,4,94,34,131,39,2,83,35,0,13,52,4,0,34,88,0,8,75,12,1,19,74,0,2,95,26,0,30,42,0,0,132,29,0,60,88,0,7,66,11,0,62,91,0,88,122,37,11,18,64,54,62,66,1,77,82,6,56,133,57,31,154,75,128,103,103,68,167,107,3,96,129,64,24,59,78,36,66,91,53,7,53,112,12,39,36,65,0,63,93,96,3,84,24,117,49,14,74,2,55,79,7,39,81,18,48,140,44,95,97,121,189,58,63,35,103,22,0,35,84,11,0,86,58,0,61,39,118,28,38,118,28,24,102,60,89,5,95,20,0,6,36,12,87,12,0,69,41,1,6,60,10,0,23,7,2,1,78,12,0,48,41,19,22,117,10,0,88,40,8,15,104,58,0,0,70,4,0,77,22,4,0,35,68,98,27,167,125,102,97,19,75,110,6,70,70,10,0,71,85,2,50,59,48,50,45,2,84,18,0,60,93,0,0,63,19,0,23,92,7,12,8,32,2,4,116,35,5,121,12,13,79,37,1,142,91,3,95,33,131,39,2,83,36,0,14,52,4,0,33,89,0,6,74,11,0,18,74,0,2,94,26,0,30,41,0,0,132,30,0,60,88,0,7,65,10,0,61,90,0,91,121,36,12,18,63,54,63,66,1,76,82,6,56,133,59,31,153,76,129,104,101,67,165,106,3,93,127,64,23,58,79,37,66,90,53,7,53,112,12,38,35,64,0,63,92,96,3,86,24,117,47,14,74,2,56,78,8,39,81,17,48,140,45,95,96,118

Sequence (1652 aa):
TVDQQEILNRADEVEAPMATPPTDVPQAPSGLTAANNAAEQLAVSADNVRLYLQAGERERQRLATSLRNAAAAYGEVSDFTDLKTAATKLESGDQGTSMVNFADGWNNFNLSLQRDIKRFRIFENWEGDAATACEASMDQQKEWILHMAKLSASLAKQANFMAQLQLWARRGHPTLADIVELERLAKDPDYQEQAIKLYAEYQETSEKVLSEYNTKADLEPVNPPKPPAAIKIDPPTVDQQEILNRADEVEAPMATPPTDVPQAPSGLTAANNAAEQLAVSADNVRLYLQAGERERQRLATSLRNAAAAYGEVSDFTDLKTAATKLESGDQGTSMVNFADGWNNFNLSLQRDIKRFRIFENWEGDAATACEASMDQQKEWILHMAKLSASLAKQANFMAQLQLWARRGHPTLADIVELERLAKDPDYQEQAIKLYAEYQETSEKVLSEYNTKADLEPVNPPKPPAAIKIDPPTVDQQEILNRADEVEAPMATPPTDVPQAPSGLTAANNAAEQLAVSADNVRLYLQAGERERQRLATSLRNAAAAYGEVSDFTDLKTAATKLESGDQGTSMVNFADGWNNFNLSLQRDIKRFRIFENWEGDAATACEASMDQQKEWILHMAKLSASLAKQANFMAQLQLWARRGHPTLADIVELERLAKDPDYQEQAIKLYAEYQETSEKVLSEYNTKADLEPVNPPKPPAAIKIDPPTVDQQEILNRADEVEAPMATPPTDVPQAPSGLTAANNAAEQLAVSADNVRLYLQAGERERQRLATSLRNAAAAYGEVSDFTDLKTAATKLESGDQGTSMVNFADGWNNFNLSLQRDIKRFRIFENWEGDAATACEASMDQQKEWILHMAKLSASLAKQANFMAQLQLWARRGHPTLADIVELERLAKDPDYQEQAIKLYAEYQETSEKVLSEYNTKADLEPVNPPKPPAAIKIDPPTVDQQEILNRADEVEAPMATPPTDVPQAPSGLTAANNAAEQLAVSADNVRLYLQAGERERQRLATSLRNAAAAYGEVSDFTDLKTAATKLESGDQGTSMVNFADGWNNFNLSLQRDIKRFRIFENWEGDAATACEASMDQQKEWILHMAKLSASLAKQANFMAQLQLWARRGHPTLADIVELERLAKDPDYQEQAIKLYAEYQETSEKVLSEYNTKADLEPVNPPKPPAAIKIDPPTVDQQEILNRADEVEAPMATPPTDVPQAPSGLTAANNAAEQLAVSADNVRLYLQAGERERQRLATSLRNAAAAYGEVSDFTDLKTAATKLESGDQGTSMVNFADGWNNFNLSLQRDIKRFRIFENWEGDAATACEASMDQQKEWILHMAKLSASLAKQANFMAQLQLWARRGHPTLADIVELERLAKDPDYQEQAIKLYAEYQETSEKVLSEYNTKADLEPVNPPKPPAAIKIDPPTVDQQEILNRADEVEAPMATPPTDVPQAPSGLTAANNAAEQLAVSADNVRLYLQAGERERQRLATSLRNAAAAYGEVSDFTDLKTAATKLESGDQGTSMVNFADGWNNFNLSLQRDIKRFRIFENWEGDAATACEASMDQQKEWILHMAKLSASLAKQANFMAQLQLWARRGHPTLADIVELERLAKDPDYQEQAIKLYAEYQETSEKVLSEYNTKADLEPVNPPKPPAAIKIDPP